Protein 5L8S (pdb70)

Radius of gyration: 55.99 Å; Cα contacts (8 Å, |Δi|>4): 6204; chains: 4; bounding box: 85×85×185 Å

Foldseek 3Di:
DDDDDDDALVLLLQFKAWQDWDAALVRQKIWTWMCNVQATFIWMARPPGQPIDGQEDDRFDWDYWAAQNVQQWIKIWGAFLALQQTAIWIAGSRGYYTHHDGDDDNNKHWAWADAANNRFKTWIWICVVPQAATWIKIAGNVPRDIGTDGDGDDAHKDWHEAANVRQKTKMWGDLAPAQIWIWMCHPVDIGTLDPDSVDGKDWADWYDLHSFKIWTWMQVVHQAIAIWMAGNVVRDIGGQGDDPLWHWDDWAQQRVQRKIWTWIFAAQFIWIWIARPVVRDIDTADDPEGAWSDWDAHNLRKIKTWFAFQQGHTWIWIDNPRHDIDTSDDRHRRPDGSVSFWHWDWDWDAFDVRDIWIKTKTAQDPVQAPQAEEEEEEADLQEANHRGYDSLVRSVSNNHYIYMYINFQLYPNRTSVSVLVCWQPLADRRLRRSVRVLVVCCVVVSHPALRYAYEYAESSLLSQLQCLLPPVRRHLETERHLYQQAPVVLLVQAGSSCNSNCCGRHRDCVVCVVVRLNSHSLVRLVSNAHAYEYEAECSARNRHPCRVVVSVVVNVVVVHNYHYDYDDSHYRDDSGSVVVVVVSVVVVVVSVVSDDPPDDDDDD/DDDDDDDALVLLLQFKAWQDWDAAQVRQKIWTWMCNVFATFIWMARPPGQDIDGFEDDRFDWDDWAAQNVQQWIKIWGAFLALQQTAIWIAGSRGDYTHHDGDDDNNKHWAWADAANNRFKTWIWICVVPQAATWIWIAGRVDRDIDTDGDGDDAHKDWHEAANVRQKTKMWGDLAPAAIWIWMCHDVDIDTLDDDSVDGKDWAAWDDLHSFKIWTWMQVVHQAIAIWMAGNVVRDIGGQGDDPQWHWDYWAAQRVQRKIWTWIFQAQFIWIWIARPVVRDIDTADDPEGAWSDKDAHNLRKIKTWFHFQQGATWIWIDNPRHDIHTSDDRHRRPDHSVSFWDWDWDWDAFDVRDIWIKTKTAQDPVQAPQAEEEEEEADLQEANHRGYDSLVRSVSNNRYIYMYINFQLYPNRTSVSVLVCAQPLADRRLRVSVRVLVVCCVVVRHDAVRYEYEYEASRLLSQLNCLLVPVNRHLEYERHLYFQAPVVQLVQAGSNCNSHCCGRHRDCPVCVVVRLVSHSLVSLVSNAHAYEYEAECSARNRHPCRVVVSVVVNVVVVGNYHYDYDDSHYRDDSGSVVVVVVSVVVVVVSVVSRDPPDDDDDD/DDDDDDDALVLLLQFKAWQDWDAAQVRQKIWTWMCNVQATFIWMARPPGLPIDGFEDDRFDWDDWAAQNVQQWIKIWGAFLALQQIAIWIAGSRGDYTHHDGDDDNNKHWAWADAANNRFKTWIWICVVPQAATWIWMAGNVPRDIGTDGDGPPAHKDWHEAANVRQKTKMWGDLAPAAIWIWMAGDNDIDGQDDDSVDRKDWAAWYDLHPQKIWTWMQVVHQATAIWMAGNPVRDIGGQGDDPQWHWDYWAAQNVQRKIWTWIFADQFIWIWIARPVVRDIDTADDPEGYWNDWDAHNLRKIKTWFFFQQGHTFIWIDPHRHDIDTSDDRHRRPDHSVSFWHWDWDWDAFPVRDIWIKTKTAADPVQAPQAEEEFEEADLQEADHRGYDSLVRSVSNNRYIYMYINFQLYPNRTSVSVLPQWQPLADRRLRVSVRVLVVCCVVVSHHAVRYAYEYEESRLLSQLQCLLPPVNRHLEYERELYAQAPVVQLVQAGSNCNSNCCGRHRDCVVCVPSRLVSHSVVSLVSNQHAYEYEAECSARNRHPVRRVVSVVVNVVVVHRYHYYYDDSHYRDDSGSVVVVVVSVVVVVVSVVSRDPPDDDDDD/DDDDDDDALVLLLQFKAWQDWDAAQVRQKIWTWMCNVQATFIWMARPPGQDIDGAEDDRFDWDDWAAQNVQQWIKIWGAFLALQQTAIWIAGSRGYYTDHDGDDDNNKHWAWADAANNRFKTWIWICVPPQAATWIWIAGNVPRDIGTDGDGPPAHKDFHEAANVRQKTKMWGFLAPAQIWIWMAGPNDIDTQDDDSVDGKDWARWYDLHRFKIKTWMQVVHFAIAIWMAGNPVRDIGGQGDDPLWHWPYWDAQNVQRKIWTWIFADQFIWIWIARDVVRDIHTADDPEGYWSDWDAHNLRKIKTWFHFQQGHTWIWIDPPRHDIHTSDDRHRRPDHSVSFWFWDWDWDAFDVRDIWIKTKTAADPVQAPQAEEEEEEADLQEANHRGYDSLVRSVSNNHYIYMYINFQLYPNRTSVSVLPCWQPLADRRLRVSVRVLVVCCVVVSHPAVRYEYEYEASSLLSQLSCLLPPVNRHLEYERELYAQAVVVQLVQAGSSCNSNCCRRHRDCPVCVVVRLVSHSVVSLVSNQHAYEYEFECSASRRHPVRRVVSQVVNVVVVHHYHYHYHDSHYRDDSGSVVVVVVSVVVVVVSVVSRDPPDDDDDD

Sequence (2416 aa):
MINFPKPTVEQFFRTYTITNFAVSSDEKRLVFNANLNGKMNLWAMDLPDTYPYLFAHRDESCNFIKFDPENRYVLAGFDKDGDENYQIYAIPNEGGLPHPLITGDASEKYYFSHLSADGKCVYYETSKENPSFLNTRIRNLETGEDRLLNVGEVSTTELAAVSENEESFVYLRAFANTYIVGFVKMGEETFNITPDPEKVHVAMEPVFTDNETIYFATDYDSDEMYLAKFDLTSKEEFSKVLAFDGESIQSVKWDKDNKAFYLITVKGVTDILYRYDVATDKVEECSLPVDIIEQIQQVAKSGNLYILGRSATVPHNVYQSSNGVEWKQLTNNRVLGLSPEDMVEPDIVSYTSFDGMEIEALLFKAKPENDNGYTIFWPHGGPQSAERKMFRSMFQCFINRGYTIFAPNFRGSTGYGSAFTKLVELDWGEGPRLDCIAGIEWLFESGFTDRNKLFLVGGSYGGYMALLLHGRHSDYFRAVVDIFGPSDLFTFINSVPPHWKPIMERWLGDPERDKERFIKDSPVTYLDGMVKPMLVIQGAKDPRVVKEESDQIVAKLKEKGRDVEYLVLEDEGHGFSKKENEIKVYSLMLAFLEKHQALEHHHHHHMINFPKPTVEQFFRTYTITNFAVSSDEKRLVFNANLNGKMNLWAMDLPDTYPYLFAHRDESCNFIKFDPENRYVLAGFDKDGDENYQIYAIPNEGGLPHPLITGDASEKYYFSHLSADGKCVYYETSKENPSFLNTRIRNLETGEDRLLNVGEVSTTELAAVSENEESFVYLRAFANTYIVGFVKMGEETFNITPDPEKVHVAMEPVFTDNETIYFATDYDSDEMYLAKFDLTSKEEFSKVLAFDGESIQSVKWDKDNKAFYLITVKGVTDILYRYDVATDKVEECSLPVDIIEQIQQVAKSGNLYILGRSATVPHNVYQSSNGVEWKQLTNNRVLGLSPEDMVEPDIVSYTSFDGMEIEALLFKAKPENDNGYTIFWPHGGPQSAERKMFRSMFQCFINRGYTIFAPNFRGSTGYGSAFTKLVELDWGEGPRLDCIAGIEWLFESGFTDRNKLFLVGGSYGGYMALLLHGRHSDYFRAVVDIFGPSDLFTFINSVPPHWKPIMERWLGDPERDKERFIKDSPVTYLDGMVKPMLVIQGAKDPRVVKEESDQIVAKLKEKGRDVEYLVLEDEGHGFSKKENEIKVYSLMLAFLEKHQALEHHHHHHMINFPKPTVEQFFRTYTITNFAVSSDEKRLVFNANLNGKMNLWAMDLPDTYPYLFAHRDESCNFIKFDPENRYVLAGFDKDGDENYQIYAIPNEGGLPHPLITGDASEKYYFSHLSADGKCVYYETSKENPSFLNTRIRNLETGEDRLLNVGEVSTTELAAVSENEESFVYLRAFANTYIVGFVKMGEETFNITPDPEKVHVAMEPVFTDNETIYFATDYDSDEMYLAKFDLTSKEFSKVLAFDGESIQSVKWDKDNKAFYLITVKGVTDILYRYDVATDKVEECSLPVDIIEQIQQVAKSGNLYILGRSATVPHNVYQSSNGVEWKQLTNNRVLGLSPEDMVEPDIVSYTSFDGMEIEALLFKAKPENDNGYTIFWPHGGPQSAERKMFRSMFQCFINRGYTIFAPNFRGSTGYGSAFTKLVELDWGEGPRLDCIAGIEWLFESGFTDRNKLFLVGGSYGGYMALLLHGRHSDYFRAVVDIFGPSDLFTFINSVPPHWKPIMERWLGDPERDKERFIKDSPVTYLDGMVKPMLVIQGAKDPRVVKEESDQIVAKLKEKGRDVEYLVLEDEGHGFSKKENEIKVYSLMLAFLEKHQALEHHHHHHMINFPKPTVEQFFRTYTITNFAVSSDEKRLVFNANLNGKMNLWAMDLPDTYPYLFAHRDESCNFIKFDPENRYVLAGFDKDGDENYQIYAIPNEGGLPHPLITGDASEKYYFSHLSADGKCVYYETSKENPSFLNTRIRNLETGEDRLLNVGEVSTTELAAVSENEESFVYLRAFANTYIVGFVKMGEETFNITPDPEKVHVAMEPVFTDNETIYFATDYDSDEMYLAKFDLTSKEEFSKVLAFDGESIQSVKWDKDNKAFYLITVKGVTDILYRYDVATDKVEECSLPVDIIEQIQQVAKSGNLYILGRSATVPHNVYQSSNGVEWKQLTNNRVLGLSPEDMVEPDIVSYTSFDGMEIEALLFKAKPENDNGYTIFWPHGGPQSAERKMFRSMFQCFINRGYTIFAPNFRGSTGYGSAFTKLVELDWGEGPRLDCIAGIEWLFESGFTDRNKLFLVGGSYGGYMALLLHGRHSDYFRAVVDIFGPSDLFTFINSVPPHWKPIMERWLGDPERDKERFIKDSPVTYLDGMVKPMLVIQGAKDPRVVKEESDQIVAKLKEKGRDVEYLVLEDEGHGFSKKENEIKVYSLMLAFLEKHQALEHHHHHH

B-factor: mean 44.19, std 12.6, range [6.26, 140.55]

Structure (mmCIF, N/CA/C/O backbone):
data_5L8S
#
_entry.id   5L8S
#
_cell.length_a   148.080
_cell.length_b   151.100
_cell.length_c   191.230
_cell.angle_alpha   90.00
_cell.angle_beta   90.00
_cell.angle_gamma   90.00
#
_symmetry.space_group_name_H-M   'P 21 21 21'
#
loop_
_entity.id
_entity.type
_entity.pdbx_description
1 polymer 'Amino acyl peptidase'
2 non-polymer 'SULFATE ION'
3 water water
#
loop_
_atom_site.group_PDB
_atom_site.id
_atom_site.type_symbol
_atom_site.label_atom_id
_atom_site.label_alt_id
_atom_site.label_comp_id
_atom_site.label_asym_id
_atom_site.label_entity_id
_atom_site.label_seq_id
_atom_site.pdbx_PDB_ins_code
_atom_site.Cartn_x
_atom_site.Cartn_y
_atom_site.Cartn_z
_atom_site.occupancy
_atom_site.B_iso_or_equiv
_atom_site.auth_seq_id
_atom_site.auth_comp_id
_atom_site.auth_asym_id
_atom_site.auth_atom_id
_atom_site.pdbx_PDB_model_num
ATOM 1 N N . MET A 1 1 ? -5.113 -49.638 48.892 1.00 88.57 1 MET A N 1
ATOM 2 C CA . MET A 1 1 ? -4.687 -48.488 49.750 1.00 90.19 1 MET A CA 1
ATOM 3 C C . MET A 1 1 ? -5.561 -47.266 49.477 1.00 85.16 1 MET A C 1
ATOM 4 O O . MET A 1 1 ? -6.363 -46.871 50.328 1.00 85.51 1 MET A O 1
ATOM 9 N N . ILE A 1 2 ? -5.391 -46.668 48.296 1.00 77.05 2 ILE A N 1
ATOM 10 C CA . ILE A 1 2 ? -6.281 -45.604 47.837 1.00 67.26 2 ILE A CA 1
ATOM 11 C C . ILE A 1 2 ? -7.457 -46.280 47.139 1.00 65.32 2 ILE A C 1
ATOM 12 O O . ILE A 1 2 ? -7.280 -47.281 46.437 1.00 56.55 2 ILE A O 1
ATOM 17 N N . ASN A 1 3 ? -8.655 -45.747 47.363 1.00 66.24 3 ASN A N 1
ATOM 18 C CA . ASN A 1 3 ? -9.869 -46.322 46.807 1.00 71.54 3 ASN A CA 1
ATOM 19 C C . ASN A 1 3 ? -10.252 -45.644 45.494 1.00 67.28 3 ASN A C 1
ATOM 20 O O . ASN A 1 3 ? -10.895 -44.588 45.488 1.00 66.80 3 ASN A O 1
ATOM 25 N N . PHE A 1 4 ? -9.842 -46.268 44.389 1.00 61.73 4 PHE A N 1
ATOM 26 C CA . PHE A 1 4 ? -10.142 -45.773 43.047 1.00 55.10 4 PHE A CA 1
ATOM 27 C C . PHE A 1 4 ? -11.473 -46.299 42.561 1.00 54.96 4 PHE A C 1
ATOM 28 O O . PHE A 1 4 ? -11.639 -47.516 42.436 1.00 57.55 4 PHE A O 1
ATOM 36 N N . PRO A 1 5 ? -12.411 -45.394 42.243 1.00 51.41 5 PRO A N 1
ATOM 37 C CA . PRO A 1 5 ? -13.674 -45.879 41.703 1.00 52.94 5 PRO A CA 1
ATOM 38 C C . PRO A 1 5 ? -13.461 -46.644 40.396 1.00 55.91 5 PRO A C 1
ATOM 39 O O . PRO A 1 5 ? -12.490 -46.385 39.684 1.00 57.97 5 PRO A O 1
ATOM 43 N N . LYS A 1 6 ? -14.357 -47.579 40.093 1.00 57.16 6 LYS A N 1
ATOM 44 C CA . LYS A 1 6 ? -14.322 -48.323 38.828 1.00 58.11 6 LYS A CA 1
ATOM 45 C C . LYS A 1 6 ? -14.434 -47.389 37.603 1.00 53.83 6 LYS A C 1
ATOM 46 O O . LYS A 1 6 ? -14.909 -46.252 37.722 1.00 52.67 6 LYS A O 1
ATOM 52 N N . PRO A 1 7 ? -13.997 -47.867 36.420 1.00 49.61 7 PRO A N 1
ATOM 53 C CA . PRO A 1 7 ? -14.018 -47.018 35.225 1.00 47.10 7 PRO A CA 1
ATOM 54 C C . PRO A 1 7 ? -15.387 -46.458 34.860 1.00 45.46 7 PRO A C 1
ATOM 55 O O . PRO A 1 7 ? -16.388 -47.159 34.977 1.00 45.69 7 PRO A O 1
ATOM 59 N N . THR A 1 8 ? -15.395 -45.216 34.383 1.00 42.64 8 THR A N 1
ATOM 60 C CA . THR A 1 8 ? -16.584 -44.562 33.857 1.00 42.35 8 THR A CA 1
ATOM 61 C C . THR A 1 8 ? -16.509 -44.438 32.329 1.00 42.57 8 THR A C 1
ATOM 62 O O . THR A 1 8 ? -15.455 -44.641 31.712 1.00 42.76 8 THR A O 1
ATOM 66 N N . VAL A 1 9 ? -17.639 -44.103 31.722 1.00 39.94 9 VAL A N 1
ATOM 67 C CA . VAL A 1 9 ? -17.708 -43.923 30.278 1.00 39.96 9 VAL A CA 1
ATOM 68 C C . VAL A 1 9 ? -16.734 -42.861 29.750 1.00 40.98 9 VAL A C 1
ATOM 69 O O . VAL A 1 9 ? -16.327 -42.914 28.595 1.00 41.39 9 VAL A O 1
ATOM 73 N N . GLU A 1 10 ? -16.377 -41.888 30.577 1.00 42.65 10 GLU A N 1
ATOM 74 C CA . GLU A 1 10 ? -15.470 -40.836 30.143 1.00 45.14 10 GLU A CA 1
ATOM 75 C C . GLU A 1 10 ? -14.100 -41.395 29.744 1.00 43.40 10 GLU A C 1
ATOM 76 O O . GLU A 1 10 ? -13.438 -40.833 28.882 1.00 47.46 10 GLU A O 1
ATOM 82 N N . GLN A 1 11 ? -13.687 -42.510 30.347 1.00 40.47 11 GLN A N 1
ATOM 83 C CA . GLN A 1 11 ? -12.433 -43.171 29.954 1.00 39.11 11 GLN A CA 1
ATOM 84 C C . GLN A 1 11 ? -12.456 -43.701 28.507 1.00 37.04 11 GLN A C 1
ATOM 85 O O . GLN A 1 11 ? -11.412 -43.796 27.865 1.00 43.98 11 GLN A O 1
ATOM 91 N N . PHE A 1 12 ? -13.628 -44.025 27.985 1.00 32.52 12 PHE A N 1
ATOM 92 C CA . PHE A 1 12 ? -13.721 -44.535 26.624 1.00 31.60 12 PHE A CA 1
ATOM 93 C C . PHE A 1 12 ? -13.776 -43.413 25.588 1.00 32.03 12 PHE A C 1
ATOM 94 O O . PHE A 1 12 ? -13.817 -43.698 24.396 1.00 34.49 12 PHE A O 1
ATOM 102 N N . PHE A 1 13 ? -13.742 -42.152 26.029 1.00 33.91 13 PHE A N 1
ATOM 103 C CA . PHE A 1 13 ? -13.899 -40.986 25.135 1.00 34.98 13 PHE A CA 1
ATOM 104 C C . PHE A 1 13 ? -12.578 -40.514 24.537 1.00 34.17 13 PHE A C 1
ATOM 105 O O . PHE A 1 13 ? -12.593 -39.648 23.679 1.00 36.53 13 PHE A O 1
ATOM 113 N N . ARG A 1 14 ? -11.451 -41.053 25.004 1.00 33.39 14 ARG A N 1
ATOM 114 C CA . ARG A 1 14 ? -10.118 -40.505 24.707 1.00 30.80 14 ARG A CA 1
ATOM 115 C C . ARG A 1 14 ? -9.267 -41.421 23.858 1.00 32.25 14 ARG A C 1
ATOM 116 O O . ARG A 1 14 ? -8.033 -41.443 23.967 1.00 35.35 14 ARG A O 1
ATOM 124 N N . THR A 1 15 ? -9.925 -42.184 23.008 1.00 32.45 15 THR A N 1
ATOM 125 C CA . THR A 1 15 ? -9.264 -43.155 22.173 1.00 32.63 15 THR A CA 1
ATOM 126 C C . THR A 1 15 ? -9.281 -42.550 20.770 1.00 30.33 15 THR A C 1
ATOM 127 O O . THR A 1 15 ? -10.209 -41.855 20.432 1.00 30.06 15 THR A O 1
ATOM 131 N N . TYR A 1 16 ? -8.259 -42.738 19.957 1.00 29.18 16 TYR A N 1
ATOM 132 C CA . TYR A 1 16 ? -8.314 -42.113 18.623 1.00 29.98 16 TYR A CA 1
ATOM 133 C C . TYR A 1 16 ? -8.409 -43.179 17.545 1.00 29.31 16 TYR A C 1
ATOM 134 O O . TYR A 1 16 ? -8.311 -44.356 17.835 1.00 29.65 16 TYR A O 1
ATOM 143 N N . THR A 1 17 ? -8.650 -42.750 16.321 1.00 29.00 17 THR A N 1
ATOM 144 C CA . THR A 1 17 ? -8.798 -43.642 15.194 1.00 29.46 17 THR A CA 1
ATOM 145 C C . THR A 1 17 ? -7.615 -43.466 14.264 1.00 29.01 17 THR A C 1
ATOM 146 O O . THR A 1 17 ? -7.137 -42.358 14.076 1.00 26.91 17 THR A O 1
ATOM 150 N N . ILE A 1 18 ? -7.149 -44.586 13.722 1.00 28.95 18 ILE A N 1
ATOM 151 C CA . ILE A 1 18 ? -6.136 -44.626 12.693 1.00 29.92 18 ILE A CA 1
ATOM 152 C C . ILE A 1 18 ? -6.818 -45.262 11.504 1.00 30.13 18 ILE A C 1
ATOM 153 O O . ILE A 1 18 ? -7.246 -46.417 11.579 1.00 34.79 18 ILE A O 1
ATOM 158 N N . THR A 1 19 ? -6.951 -44.498 10.423 1.00 29.50 19 THR A N 1
ATOM 159 C CA . THR A 1 19 ? -7.748 -44.900 9.272 1.00 29.00 19 THR A CA 1
ATOM 160 C C . THR A 1 19 ? -6.902 -45.556 8.201 1.00 29.40 19 THR A C 1
ATOM 161 O O . THR A 1 19 ? -7.447 -46.219 7.324 1.00 28.76 19 THR A O 1
ATOM 165 N N . ASN A 1 20 ? -5.585 -45.356 8.249 1.00 30.17 20 ASN A N 1
ATOM 166 C CA . ASN A 1 20 ? -4.783 -45.410 7.037 1.00 32.70 20 ASN A CA 1
ATOM 167 C C . ASN A 1 20 ? -3.275 -45.165 7.271 1.00 32.24 20 ASN A C 1
ATOM 168 O O . ASN A 1 20 ? -2.872 -44.371 8.126 1.00 29.29 20 ASN A O 1
ATOM 173 N N . PHE A 1 21 ? -2.432 -45.862 6.520 1.00 33.53 21 PHE A N 1
ATOM 174 C CA . PHE A 1 21 ? -0.999 -45.627 6.609 1.00 33.49 21 PHE A CA 1
ATOM 175 C C . PHE A 1 21 ? -0.272 -46.038 5.350 1.00 34.64 21 PHE A C 1
ATOM 176 O O . PHE A 1 21 ? -0.834 -46.708 4.495 1.00 35.43 21 PHE A O 1
ATOM 184 N N . ALA A 1 22 ? 0.997 -45.639 5.280 1.00 35.61 22 ALA A N 1
ATOM 185 C CA . ALA A 1 22 ? 1.899 -46.016 4.199 1.00 34.45 22 ALA A CA 1
ATOM 186 C C . ALA A 1 22 ? 3.334 -46.053 4.707 1.00 34.62 22 ALA A C 1
ATOM 187 O O . ALA A 1 22 ? 3.678 -45.368 5.664 1.00 34.68 22 ALA A O 1
ATOM 189 N N . VAL A 1 23 ? 4.184 -46.826 4.040 1.00 35.63 23 VAL A N 1
ATOM 190 C CA . VAL A 1 23 ? 5.566 -47.000 4.466 1.00 34.57 23 VAL A CA 1
ATOM 191 C C . VAL A 1 23 ? 6.473 -46.665 3.298 1.00 33.50 23 VAL A C 1
ATOM 192 O O . VAL A 1 23 ? 6.283 -47.211 2.216 1.00 33.38 23 VAL A O 1
ATOM 196 N N . SER A 1 24 ? 7.452 -45.785 3.523 1.00 32.10 24 SER A N 1
ATOM 197 C CA . SER A 1 24 ? 8.438 -45.394 2.492 1.00 32.83 24 SER A CA 1
ATOM 198 C C . SER A 1 24 ? 9.122 -46.626 1.903 1.00 32.78 24 SER A C 1
ATOM 199 O O . SER A 1 24 ? 9.227 -47.663 2.575 1.00 31.42 24 SER A O 1
ATOM 202 N N . SER A 1 25 ? 9.575 -46.524 0.654 1.00 34.68 25 SER A N 1
ATOM 203 C CA . SER A 1 25 ? 10.163 -47.695 -0.036 1.00 40.17 25 SER A CA 1
ATOM 204 C C . SER A 1 25 ? 11.376 -48.298 0.706 1.00 40.64 25 SER A C 1
ATOM 205 O O . SER A 1 25 ? 11.592 -49.502 0.663 1.00 40.75 25 SER A O 1
ATOM 208 N N . ASP A 1 26 ? 12.116 -47.454 1.415 1.00 41.82 26 ASP A N 1
ATOM 209 C CA . ASP A 1 26 ? 13.281 -47.874 2.217 1.00 43.92 26 ASP A CA 1
ATOM 210 C C . ASP A 1 26 ? 12.946 -48.210 3.671 1.00 42.55 26 ASP A C 1
ATOM 211 O O . ASP A 1 26 ? 13.848 -48.475 4.461 1.00 42.87 26 ASP A O 1
ATOM 216 N N . GLU A 1 27 ? 11.655 -48.171 4.015 1.00 40.52 27 GLU A N 1
ATOM 217 C CA . GLU A 1 27 ? 11.159 -48.392 5.375 1.00 38.70 27 GLU A CA 1
ATOM 218 C C . GLU A 1 27 ? 11.727 -47.442 6.436 1.00 39.20 27 GLU A C 1
ATOM 219 O O . GLU A 1 27 ? 11.795 -47.793 7.600 1.00 38.51 27 GLU A O 1
ATOM 225 N N . LYS A 1 28 ? 12.102 -46.230 6.045 1.00 41.45 28 LYS A N 1
ATOM 226 C CA . LYS A 1 28 ? 12.668 -45.279 6.997 1.00 44.51 28 LYS A CA 1
ATOM 227 C C . LYS A 1 28 ? 11.601 -44.341 7.593 1.00 42.97 28 LYS A C 1
ATOM 228 O O . LYS A 1 28 ? 11.794 -43.720 8.647 1.00 40.15 28 LYS A O 1
ATOM 234 N N . ARG A 1 29 ? 10.450 -44.280 6.952 1.00 38.62 29 ARG A N 1
ATOM 235 C CA . ARG A 1 29 ? 9.375 -43.499 7.497 1.00 38.13 29 ARG A CA 1
ATOM 236 C C . ARG A 1 29 ? 8.054 -44.255 7.346 1.00 34.34 29 ARG A C 1
ATOM 237 O O . ARG A 1 29 ? 7.808 -44.867 6.330 1.00 31.64 29 ARG A O 1
ATOM 245 N N . LEU A 1 30 ? 7.225 -44.239 8.382 1.00 33.26 30 LEU A N 1
ATOM 246 C CA . LEU A 1 30 ? 5.851 -44.718 8.260 1.00 33.54 30 LEU A CA 1
ATOM 247 C C . LEU A 1 30 ? 4.910 -43.587 8.607 1.00 31.04 30 LEU A C 1
ATOM 248 O O . LEU A 1 30 ? 4.967 -43.081 9.712 1.00 32.72 30 LEU A O 1
ATOM 253 N N . VAL A 1 31 ? 4.047 -43.211 7.666 1.00 29.39 31 VAL A N 1
ATOM 254 C CA . VAL A 1 31 ? 3.089 -42.123 7.857 1.00 28.18 31 VAL A CA 1
ATOM 255 C C . VAL A 1 31 ? 1.681 -42.670 8.010 1.00 28.12 31 VAL A C 1
ATOM 256 O O . VAL A 1 31 ? 1.266 -43.524 7.240 1.00 28.72 31 VAL A O 1
ATOM 260 N N . PHE A 1 32 ? 0.948 -42.165 9.001 1.00 28.14 32 PHE A N 1
ATOM 261 C CA . PHE A 1 32 ? -0.419 -42.592 9.237 1.00 26.42 32 PHE A CA 1
ATOM 262 C C . PHE A 1 32 ? -1.383 -41.475 9.586 1.00 28.61 32 PHE A C 1
ATOM 263 O O . PHE A 1 32 ? -1.009 -40.425 10.119 1.00 28.06 32 PHE A O 1
ATOM 271 N N . ASN A 1 33 ? -2.648 -41.717 9.270 1.00 29.47 33 ASN A N 1
ATOM 272 C CA . ASN A 1 33 ? -3.666 -40.716 9.463 1.00 29.18 33 ASN A CA 1
ATOM 273 C C . ASN A 1 33 ? -4.429 -41.074 10.715 1.00 29.18 33 ASN A C 1
ATOM 274 O O . ASN A 1 33 ? -4.936 -42.199 10.848 1.00 27.64 33 ASN A O 1
ATOM 279 N N . ALA A 1 34 ? -4.491 -40.116 11.635 1.00 28.37 34 ALA A N 1
ATOM 280 C CA . ALA A 1 34 ? -5.040 -40.338 12.966 1.00 27.32 34 ALA A CA 1
ATOM 281 C C . ALA A 1 34 ? -5.544 -39.031 13.561 1.00 28.14 34 ALA A C 1
ATOM 282 O O . ALA A 1 34 ? -5.018 -37.959 13.253 1.00 27.53 34 ALA A O 1
ATOM 284 N N . ASN A 1 35 ? -6.572 -39.121 14.400 1.00 28.70 35 ASN A N 1
ATOM 285 C CA . ASN A 1 35 ? -7.072 -37.941 15.108 1.00 30.15 35 ASN A CA 1
ATOM 286 C C . ASN A 1 35 ? -6.604 -37.865 16.546 1.00 30.38 35 ASN A C 1
ATOM 287 O O . ASN A 1 35 ? -7.330 -37.427 17.412 1.00 33.01 35 ASN A O 1
ATOM 292 N N . LEU A 1 36 ? -5.369 -38.285 16.762 1.00 31.35 36 LEU A N 1
ATOM 293 C CA . LEU A 1 36 ? -4.656 -38.171 18.029 1.00 32.98 36 LEU A CA 1
ATOM 294 C C . LEU A 1 36 ? -4.688 -36.755 18.646 1.00 32.76 36 LEU A C 1
ATOM 295 O O . LEU A 1 36 ? -4.683 -36.610 19.868 1.00 33.03 36 LEU A O 1
ATOM 300 N N . ASN A 1 37 ? -4.734 -35.705 17.832 1.00 30.59 37 ASN A N 1
ATOM 301 C CA . ASN A 1 37 ? -4.807 -34.370 18.418 1.00 30.28 37 ASN A CA 1
ATOM 302 C C . ASN A 1 37 ? -6.181 -33.722 18.348 1.00 30.05 37 ASN A C 1
ATOM 303 O O . ASN A 1 37 ? -6.310 -32.517 18.509 1.00 31.56 37 ASN A O 1
ATOM 308 N N . GLY A 1 38 ? -7.205 -34.535 18.116 1.00 29.94 38 GLY A N 1
ATOM 309 C CA . GLY A 1 38 ? -8.581 -34.060 18.105 1.00 28.40 38 GLY A CA 1
ATOM 310 C C . GLY A 1 38 ? -9.181 -33.969 16.725 1.00 29.32 38 GLY A C 1
ATOM 311 O O . GLY A 1 38 ? -10.390 -33.909 16.605 1.00 30.93 38 GLY A O 1
ATOM 312 N N . LYS A 1 39 ? -8.344 -33.932 15.689 1.00 29.40 39 LYS A N 1
ATOM 313 C CA . LYS A 1 39 ? -8.797 -33.913 14.303 1.00 30.44 39 LYS A CA 1
ATOM 314 C C . LYS A 1 39 ? -7.859 -34.764 13.469 1.00 28.89 39 LYS A C 1
ATOM 315 O O . LYS A 1 39 ? -6.728 -35.037 13.886 1.00 27.67 39 LYS A O 1
ATOM 321 N N . MET A 1 40 ? -8.314 -35.161 12.282 1.00 27.81 40 MET A N 1
ATOM 322 C CA . MET A 1 40 ? -7.491 -35.995 11.391 1.00 27.54 40 MET A CA 1
ATOM 323 C C . MET A 1 40 ? -6.280 -35.256 10.829 1.00 25.78 40 MET A C 1
ATOM 324 O O . MET A 1 40 ? -6.388 -34.165 10.273 1.00 27.24 40 MET A O 1
ATOM 329 N N . ASN A 1 41 ? -5.122 -35.865 10.994 1.00 23.83 41 ASN A N 1
ATOM 330 C CA . ASN A 1 41 ? -3.899 -35.365 10.426 1.00 22.81 41 ASN A CA 1
ATOM 331 C C . ASN A 1 41 ? -2.946 -36.524 10.244 1.00 23.91 41 ASN A C 1
ATOM 332 O O . ASN A 1 41 ? -3.086 -37.579 10.886 1.00 24.64 41 ASN A O 1
ATOM 337 N N . LEU A 1 42 ? -1.983 -36.337 9.359 1.00 23.34 42 LEU A N 1
ATOM 338 C CA . LEU A 1 42 ? -0.978 -37.339 9.159 1.00 23.87 42 LEU A CA 1
ATOM 339 C C . LEU A 1 42 ? 0.123 -37.175 10.191 1.00 25.20 42 LEU A C 1
ATOM 340 O O . LEU A 1 42 ? 0.577 -36.064 10.466 1.00 27.59 42 LEU A O 1
ATOM 345 N N . TRP A 1 43 ? 0.532 -38.299 10.754 1.00 25.96 43 TRP A N 1
ATOM 346 C CA . TRP A 1 43 ? 1.636 -38.393 11.685 1.00 25.03 43 TRP A CA 1
ATOM 347 C C . TRP A 1 43 ? 2.676 -39.358 11.106 1.00 25.50 43 TRP A C 1
ATOM 348 O O . TRP A 1 43 ? 2.348 -40.192 10.244 1.00 23.19 43 TRP A O 1
ATOM 359 N N . ALA A 1 44 ? 3.920 -39.247 11.581 1.00 26.21 44 ALA A N 1
ATOM 360 C CA . ALA A 1 44 ? 5.027 -40.084 11.091 1.00 25.80 44 ALA A CA 1
ATOM 361 C C . ALA A 1 44 ? 5.869 -40.652 12.205 1.00 26.67 44 ALA A C 1
ATOM 362 O O . ALA A 1 44 ? 5.924 -40.078 13.281 1.00 27.28 44 ALA A O 1
ATOM 364 N N . MET A 1 45 ? 6.491 -41.798 11.933 1.00 29.71 45 MET A N 1
ATOM 365 C CA . MET A 1 45 ? 7.510 -42.426 12.785 1.00 32.06 45 MET A CA 1
ATOM 366 C C . MET A 1 45 ? 8.771 -42.690 11.984 1.00 32.59 45 MET A C 1
ATOM 367 O O . MET A 1 45 ? 8.690 -43.271 10.916 1.00 33.21 45 MET A O 1
ATOM 372 N N . ASP A 1 46 ? 9.931 -42.330 12.514 1.00 33.70 46 ASP A N 1
ATOM 373 C CA . ASP A 1 46 ? 11.203 -42.673 11.869 1.00 35.78 46 ASP A CA 1
ATOM 374 C C . ASP A 1 46 ? 11.660 -44.044 12.340 1.00 36.08 46 ASP A C 1
ATOM 375 O O . ASP A 1 46 ? 12.493 -44.166 13.235 1.00 37.76 46 ASP A O 1
ATOM 380 N N . LEU A 1 47 ? 11.083 -45.074 11.744 1.00 36.08 47 LEU A N 1
ATOM 381 C CA . LEU A 1 47 ? 11.359 -46.454 12.132 1.00 35.92 47 LEU A CA 1
ATOM 382 C C . LEU A 1 47 ? 12.863 -46.717 12.159 1.00 35.67 47 LEU A C 1
ATOM 383 O O . LEU A 1 47 ? 13.567 -46.257 11.268 1.00 33.87 47 LEU A O 1
ATOM 388 N N . PRO A 1 48 ? 13.358 -47.452 13.178 1.00 35.77 48 PRO A N 1
ATOM 389 C CA . PRO A 1 48 ? 12.620 -48.131 14.258 1.00 35.34 48 PRO A CA 1
ATOM 390 C C . PRO A 1 48 ? 12.135 -47.276 15.428 1.00 35.03 48 PRO A C 1
ATOM 391 O O . PRO A 1 48 ? 11.542 -47.816 16.354 1.00 34.34 48 PRO A O 1
ATOM 395 N N . ASP A 1 49 ? 12.376 -45.973 15.433 1.00 35.65 49 ASP A N 1
ATOM 396 C CA . ASP A 1 49 ? 11.840 -45.155 16.538 1.00 37.29 49 ASP A CA 1
ATOM 397 C C . ASP A 1 49 ? 10.324 -44.977 16.332 1.00 34.47 49 ASP A C 1
ATOM 398 O O . ASP A 1 49 ? 9.896 -44.597 15.255 1.00 36.62 49 ASP A O 1
ATOM 403 N N . THR A 1 50 ? 9.516 -45.261 17.344 1.00 33.57 50 THR A N 1
ATOM 404 C CA . THR A 1 50 ? 8.059 -45.208 17.189 1.00 32.37 50 THR A CA 1
ATOM 405 C C . THR A 1 50 ? 7.373 -43.976 17.815 1.00 31.84 50 THR A C 1
ATOM 406 O O . THR A 1 50 ? 6.164 -43.830 17.717 1.00 31.76 50 THR A O 1
ATOM 410 N N . TYR A 1 51 ? 8.115 -43.082 18.457 1.00 31.84 51 TYR A N 1
ATOM 411 C CA . TYR A 1 51 ? 7.494 -41.835 18.949 1.00 30.02 51 TYR A CA 1
ATOM 412 C C . TYR A 1 51 ? 7.044 -41.006 17.752 1.00 29.83 51 TYR A C 1
ATOM 413 O O . TYR A 1 51 ? 7.875 -40.567 16.964 1.00 34.78 51 TYR A O 1
ATOM 422 N N . PRO A 1 52 ? 5.733 -40.775 17.609 1.00 28.98 52 PRO A N 1
ATOM 423 C CA . PRO A 1 52 ? 5.259 -40.115 16.413 1.00 29.08 52 PRO A CA 1
ATOM 424 C C . PRO A 1 52 ? 5.408 -38.590 16.464 1.00 30.40 52 PRO A C 1
ATOM 425 O O . PRO A 1 52 ? 5.359 -37.999 17.552 1.00 31.50 52 PRO A O 1
ATOM 429 N N . TYR A 1 53 ? 5.572 -37.981 15.289 1.00 28.49 53 TYR A N 1
ATOM 430 C CA . TYR A 1 53 ? 5.505 -36.520 15.118 1.00 26.75 53 TYR A CA 1
ATOM 431 C C . TYR A 1 53 ? 4.518 -36.159 14.009 1.00 25.56 53 TYR A C 1
ATOM 432 O O . TYR A 1 53 ? 4.148 -36.974 13.168 1.00 25.69 53 TYR A O 1
ATOM 441 N N . LEU A 1 54 ? 4.086 -34.919 14.024 1.00 24.64 54 LEU A N 1
ATOM 442 C CA . LEU A 1 54 ? 3.122 -34.477 13.079 1.00 24.65 54 LEU A CA 1
ATOM 443 C C . LEU A 1 54 ? 3.826 -34.407 11.748 1.00 25.32 54 LEU A C 1
ATOM 444 O O . LEU A 1 54 ? 4.923 -33.831 11.642 1.00 26.89 54 LEU A O 1
ATOM 449 N N . PHE A 1 55 ? 3.219 -35.011 10.733 1.00 24.62 55 PHE A N 1
ATOM 450 C CA . PHE A 1 55 ? 3.808 -35.018 9.404 1.00 24.33 55 PHE A CA 1
ATOM 451 C C . PHE A 1 55 ? 3.194 -33.963 8.514 1.00 24.64 55 PHE A C 1
ATOM 452 O O . PHE A 1 55 ? 3.867 -33.409 7.667 1.00 27.62 55 PHE A O 1
ATOM 460 N N . ALA A 1 56 ? 1.908 -33.724 8.657 1.00 24.61 56 ALA A N 1
ATOM 461 C CA . ALA A 1 56 ? 1.290 -32.674 7.907 1.00 24.89 56 ALA A CA 1
ATOM 462 C C . ALA A 1 56 ? 0.074 -32.185 8.636 1.00 25.38 56 ALA A C 1
ATOM 463 O O . ALA A 1 56 ? -0.605 -32.958 9.307 1.00 30.13 56 ALA A O 1
ATOM 465 N N . HIS A 1 57 ? -0.201 -30.900 8.528 1.00 26.19 57 HIS A N 1
ATOM 466 C CA . HIS A 1 57 ? -1.374 -30.317 9.152 1.00 27.44 57 HIS A CA 1
ATOM 467 C C . HIS A 1 57 ? -2.427 -29.977 8.110 1.00 28.93 57 HIS A C 1
ATOM 468 O O . HIS A 1 57 ? -2.133 -29.309 7.132 1.00 32.32 57 HIS A O 1
ATOM 475 N N . ARG A 1 58 ? -3.662 -30.402 8.347 1.00 30.74 58 ARG A N 1
ATOM 476 C CA . ARG A 1 58 ? -4.783 -30.134 7.438 1.00 31.61 58 ARG A CA 1
ATOM 477 C C . ARG A 1 58 ? -6.166 -30.207 8.123 1.00 31.93 58 ARG A C 1
ATOM 478 O O . ARG A 1 58 ? -7.099 -29.561 7.693 1.00 31.62 58 ARG A O 1
ATOM 486 N N . ASP A 1 59 ? -6.303 -31.010 9.172 1.00 34.28 59 ASP A N 1
ATOM 487 C CA . ASP A 1 59 ? -7.585 -31.171 9.870 1.00 35.75 59 ASP A CA 1
ATOM 488 C C . ASP A 1 59 ? -8.714 -31.661 8.943 1.00 36.12 59 ASP A C 1
ATOM 489 O O . ASP A 1 59 ? -9.853 -31.287 9.122 1.00 41.85 59 ASP A O 1
ATOM 494 N N . GLU A 1 60 ? -8.387 -32.481 7.955 1.00 35.38 60 GLU A N 1
ATOM 495 C CA . GLU A 1 60 ? -9.386 -33.117 7.123 1.00 34.37 60 GLU A CA 1
ATOM 496 C C . GLU A 1 60 ? -9.151 -34.630 7.027 1.00 33.84 60 GLU A C 1
ATOM 497 O O . GLU A 1 60 ? -8.042 -35.111 7.242 1.00 34.27 60 GLU A O 1
ATOM 503 N N . SER A 1 61 ? -10.216 -35.368 6.716 1.00 34.54 61 SER A N 1
ATOM 504 C CA . SER A 1 61 ? -10.136 -36.797 6.380 1.00 34.48 61 SER A CA 1
ATOM 505 C C . SER A 1 61 ? -9.229 -37.027 5.177 1.00 31.81 61 SER A C 1
ATOM 506 O O . SER A 1 61 ? -9.117 -36.183 4.297 1.00 29.05 61 SER A O 1
ATOM 509 N N . CYS A 1 62 ? -8.615 -38.196 5.128 1.00 32.36 62 CYS A N 1
ATOM 510 C CA . CYS A 1 62 ? -7.596 -38.495 4.134 1.00 32.35 62 CYS A CA 1
ATOM 511 C C . CYS A 1 62 ? -7.950 -39.793 3.483 1.00 31.01 62 CYS A C 1
ATOM 512 O O . CYS A 1 62 ? -8.159 -40.747 4.200 1.00 29.42 62 CYS A O 1
ATOM 515 N N . ASN A 1 63 ? -8.002 -39.859 2.144 1.00 31.41 63 ASN A N 1
ATOM 516 C CA . ASN A 1 63 ? -8.355 -41.132 1.486 1.00 31.60 63 ASN A CA 1
ATOM 517 C C . ASN A 1 63 ? -7.219 -42.009 0.972 1.00 30.35 63 ASN A C 1
ATOM 518 O O . ASN A 1 63 ? -7.472 -43.144 0.620 1.00 33.77 63 ASN A O 1
ATOM 523 N N . PHE A 1 64 ? -5.993 -41.497 0.915 1.00 28.28 64 PHE A N 1
ATOM 524 C CA . PHE A 1 64 ? -4.830 -42.290 0.511 1.00 26.35 64 PHE A CA 1
ATOM 525 C C . PHE A 1 64 ? -3.547 -41.530 0.858 1.00 27.99 64 PHE A C 1
ATOM 526 O O . PHE A 1 64 ? -3.540 -40.310 0.948 1.00 28.70 64 PHE A O 1
ATOM 534 N N . ILE A 1 65 ? -2.467 -42.278 1.014 1.00 30.22 65 ILE A N 1
ATOM 535 C CA . ILE A 1 65 ? -1.145 -41.756 1.256 1.00 30.76 65 ILE A CA 1
ATOM 536 C C . ILE A 1 65 ? -0.231 -42.527 0.321 1.00 33.57 65 ILE A C 1
ATOM 537 O O . ILE A 1 65 ? -0.342 -43.749 0.240 1.00 36.33 65 ILE A O 1
ATOM 542 N N . LYS A 1 66 ? 0.683 -41.834 -0.352 1.00 33.75 66 LYS A N 1
ATOM 543 C CA . LYS A 1 66 ? 1.606 -42.491 -1.256 1.00 34.09 66 LYS A CA 1
ATOM 544 C C . LYS A 1 66 ? 2.991 -41.857 -1.197 1.00 34.16 66 LYS A C 1
ATOM 545 O O . LYS A 1 66 ? 3.144 -40.643 -1.413 1.00 33.39 66 LYS A O 1
ATOM 551 N N . PHE A 1 67 ? 4.007 -42.661 -0.908 1.00 33.19 67 PHE A N 1
ATOM 552 C CA . PHE A 1 67 ? 5.385 -42.165 -0.999 1.00 33.26 67 PHE A CA 1
ATOM 553 C C . PHE A 1 67 ? 5.881 -42.121 -2.438 1.00 33.73 67 PHE A C 1
ATOM 554 O O . PHE A 1 67 ? 5.567 -42.996 -3.246 1.00 35.05 67 PHE A O 1
ATOM 562 N N . ASP A 1 68 ? 6.642 -41.085 -2.764 1.00 34.81 68 ASP A N 1
ATOM 563 C CA . ASP A 1 68 ? 7.467 -41.101 -3.957 1.00 32.97 68 ASP A CA 1
ATOM 564 C C . ASP A 1 68 ? 8.458 -42.249 -3.770 1.00 32.51 68 ASP A C 1
ATOM 565 O O . ASP A 1 68 ? 9.028 -42.412 -2.691 1.00 30.11 68 ASP A O 1
ATOM 570 N N . PRO A 1 69 ? 8.633 -43.092 -4.795 1.00 36.19 69 PRO A N 1
ATOM 571 C CA . PRO A 1 69 ? 9.683 -44.110 -4.644 1.00 36.92 69 PRO A CA 1
ATOM 572 C C . PRO A 1 69 ? 11.092 -43.527 -4.507 1.00 37.82 69 PRO A C 1
ATOM 573 O O . PRO A 1 69 ? 11.937 -44.180 -3.920 1.00 37.24 69 PRO A O 1
ATOM 577 N N . GLU A 1 70 ? 11.331 -42.314 -5.011 1.00 41.21 70 GLU A N 1
ATOM 578 C CA . GLU A 1 70 ? 12.608 -41.624 -4.793 1.00 45.67 70 GLU A CA 1
ATOM 579 C C . GLU A 1 70 ? 12.589 -40.614 -3.641 1.00 45.92 70 GLU A C 1
ATOM 580 O O . GLU A 1 70 ? 13.469 -39.766 -3.574 1.00 47.46 70 GLU A O 1
ATOM 586 N N . ASN A 1 71 ? 11.599 -40.682 -2.750 1.00 44.45 71 ASN A N 1
ATOM 587 C CA . ASN A 1 71 ? 11.566 -39.834 -1.543 1.00 44.67 71 ASN A CA 1
ATOM 588 C C . ASN A 1 71 ? 11.705 -38.322 -1.762 1.00 41.84 71 ASN A C 1
ATOM 589 O O . ASN A 1 71 ? 12.332 -37.653 -0.960 1.00 44.46 71 ASN A O 1
ATOM 594 N N . ARG A 1 72 ? 11.138 -37.783 -2.831 1.00 38.62 72 ARG A N 1
ATOM 595 C CA . ARG A 1 72 ? 11.119 -36.342 -3.026 1.00 37.91 72 ARG A CA 1
ATOM 596 C C . ARG A 1 72 ? 9.788 -35.710 -2.618 1.00 37.11 72 ARG A C 1
ATOM 597 O O . ARG A 1 72 ? 9.674 -34.489 -2.608 1.00 36.53 72 ARG A O 1
ATOM 605 N N . TYR A 1 73 ? 8.774 -36.534 -2.340 1.00 36.10 73 TYR A N 1
ATOM 606 C CA . TYR A 1 73 ? 7.444 -36.057 -1.972 1.00 33.67 73 TYR A CA 1
ATOM 607 C C . TYR A 1 73 ? 6.606 -37.175 -1.418 1.00 35.15 73 TYR A C 1
ATOM 608 O O . TYR A 1 73 ? 6.926 -38.355 -1.594 1.00 37.43 73 TYR A O 1
ATOM 617 N N . VAL A 1 74 ? 5.538 -36.783 -0.727 1.00 35.61 74 VAL A N 1
ATOM 618 C CA . VAL A 1 74 ? 4.452 -37.685 -0.350 1.00 32.87 74 VAL A CA 1
ATOM 619 C C . VAL A 1 74 ? 3.148 -37.134 -0.896 1.00 31.80 74 VAL A C 1
ATOM 620 O O . VAL A 1 74 ? 2.863 -35.936 -0.793 1.00 33.50 74 VAL A O 1
ATOM 624 N N . LEU A 1 75 ? 2.350 -37.995 -1.495 1.00 30.22 75 LEU A N 1
ATOM 625 C CA . LEU A 1 75 ? 1.060 -37.564 -1.981 1.00 28.89 75 LEU A CA 1
ATOM 626 C C . LEU A 1 75 ? 0.032 -37.994 -0.978 1.00 27.62 75 LEU A C 1
ATOM 627 O O . LEU A 1 75 ? 0.181 -39.038 -0.340 1.00 28.00 75 LEU A O 1
ATOM 632 N N . ALA A 1 76 ? -1.014 -37.190 -0.837 1.00 26.49 76 ALA A N 1
ATOM 633 C CA . ALA A 1 76 ? -2.151 -37.600 -0.053 1.00 26.03 76 ALA A CA 1
ATOM 634 C C . ALA A 1 76 ? -3.402 -36.925 -0.551 1.00 26.87 76 ALA A C 1
ATOM 635 O O . ALA A 1 76 ? -3.345 -35.848 -1.179 1.00 27.18 76 ALA A O 1
ATOM 637 N N . GLY A 1 77 ? -4.534 -37.544 -0.249 1.00 25.05 77 GLY A N 1
ATOM 638 C CA . GLY A 1 77 ? -5.807 -37.034 -0.683 1.00 25.93 77 GLY A CA 1
ATOM 639 C C . GLY A 1 77 ? -6.607 -36.513 0.482 1.00 26.84 77 GLY A C 1
ATOM 640 O O . GLY A 1 77 ? -6.692 -37.173 1.509 1.00 26.85 77 GLY A O 1
ATOM 641 N N . PHE A 1 78 ? -7.193 -35.324 0.326 1.00 29.09 78 PHE A N 1
ATOM 642 C CA . PHE A 1 78 ? -7.967 -34.685 1.403 1.00 29.24 78 PHE A CA 1
ATOM 643 C C . PHE A 1 78 ? -9.272 -34.096 0.853 1.00 30.54 78 PHE A C 1
ATOM 644 O O . PHE A 1 78 ? -9.310 -33.595 -0.273 1.00 29.42 78 PHE A O 1
ATOM 652 N N . ASP A 1 79 ? -10.320 -34.118 1.668 1.00 33.08 79 ASP A N 1
ATOM 653 C CA . ASP A 1 79 ? -11.590 -33.453 1.334 1.00 34.77 79 ASP A CA 1
ATOM 654 C C . ASP A 1 79 ? -11.821 -32.240 2.267 1.00 37.17 79 ASP A C 1
ATOM 655 O O . ASP A 1 79 ? -10.881 -31.777 2.887 1.00 39.28 79 ASP A O 1
ATOM 660 N N . LYS A 1 80 ? -13.056 -31.733 2.330 1.00 41.28 80 LYS A N 1
ATOM 661 C CA . LYS A 1 80 ? -13.469 -30.636 3.231 1.00 46.26 80 LYS A CA 1
ATOM 662 C C . LYS A 1 80 ? -14.618 -31.130 4.122 1.00 45.96 80 LYS A C 1
ATOM 663 O O . LYS A 1 80 ? -15.654 -31.556 3.633 1.00 46.50 80 LYS A O 1
ATOM 669 N N . ASP A 1 81 ? -14.426 -31.083 5.432 1.00 45.60 81 ASP A N 1
ATOM 670 C CA . ASP A 1 81 ? -15.498 -31.315 6.399 1.00 48.22 81 ASP A CA 1
ATOM 671 C C . ASP A 1 81 ? -16.403 -32.548 6.093 1.00 47.59 81 ASP A C 1
ATOM 672 O O . ASP A 1 81 ? -17.608 -32.533 6.333 1.00 46.34 81 ASP A O 1
ATOM 677 N N . GLY A 1 82 ? -15.821 -33.621 5.571 1.00 46.60 82 GLY A N 1
ATOM 678 C CA . GLY A 1 82 ? -16.601 -34.820 5.232 1.00 45.49 82 GLY A CA 1
ATOM 679 C C . GLY A 1 82 ? -17.326 -34.736 3.892 1.00 44.57 82 GLY A C 1
ATOM 680 O O . GLY A 1 82 ? -18.134 -35.603 3.581 1.00 45.57 82 GLY A O 1
ATOM 681 N N . ASP A 1 83 ? -17.055 -33.664 3.141 1.00 40.27 83 ASP A N 1
ATOM 682 C CA . ASP A 1 83 ? -17.326 -33.528 1.701 1.00 41.15 83 ASP A CA 1
ATOM 683 C C . ASP A 1 83 ? -17.347 -34.830 0.882 1.00 39.07 83 ASP A C 1
ATOM 684 O O . ASP A 1 83 ? -18.272 -35.084 0.114 1.00 35.02 83 ASP A O 1
ATOM 689 N N . GLU A 1 84 ? -16.252 -35.582 1.015 1.00 35.27 84 GLU A N 1
ATOM 690 C CA . GLU A 1 84 ? -15.871 -36.689 0.133 1.00 35.32 84 GLU A CA 1
ATOM 691 C C . GLU A 1 84 ? -15.511 -36.217 -1.293 1.00 33.66 84 GLU A C 1
ATOM 692 O O . GLU A 1 84 ? -15.430 -37.012 -2.239 1.00 36.38 84 GLU A O 1
ATOM 698 N N . ASN A 1 85 ? -15.268 -34.922 -1.439 1.00 30.69 85 ASN A N 1
ATOM 699 C CA . ASN A 1 85 ? -14.680 -34.369 -2.648 1.00 29.80 85 ASN A CA 1
ATOM 700 C C . ASN A 1 85 ? -13.169 -34.330 -2.495 1.00 28.01 85 ASN A C 1
ATOM 701 O O . ASN A 1 85 ? -12.559 -33.266 -2.459 1.00 25.27 85 ASN A O 1
ATOM 706 N N . TYR A 1 86 ? -12.597 -35.527 -2.370 1.00 27.30 86 TYR A N 1
ATOM 707 C CA . TYR A 1 86 ? -11.173 -35.698 -2.173 1.00 26.73 86 TYR A CA 1
ATOM 708 C C . TYR A 1 86 ? -10.448 -35.207 -3.425 1.00 28.37 86 TYR A C 1
ATOM 709 O O . TYR A 1 86 ? -10.916 -35.387 -4.561 1.00 28.66 86 TYR A O 1
ATOM 718 N N . GLN A 1 87 ? -9.336 -34.530 -3.201 1.00 27.25 87 GLN A N 1
ATOM 719 C CA . GLN A 1 87 ? -8.451 -34.123 -4.273 1.00 28.43 87 GLN A CA 1
ATOM 720 C C . GLN A 1 87 ? -7.018 -34.421 -3.840 1.00 27.10 87 GLN A C 1
ATOM 721 O O . GLN A 1 87 ? -6.778 -34.792 -2.701 1.00 28.14 87 GLN A O 1
ATOM 727 N N . ILE A 1 88 ? -6.077 -34.252 -4.747 1.00 26.56 88 ILE A N 1
ATOM 728 C C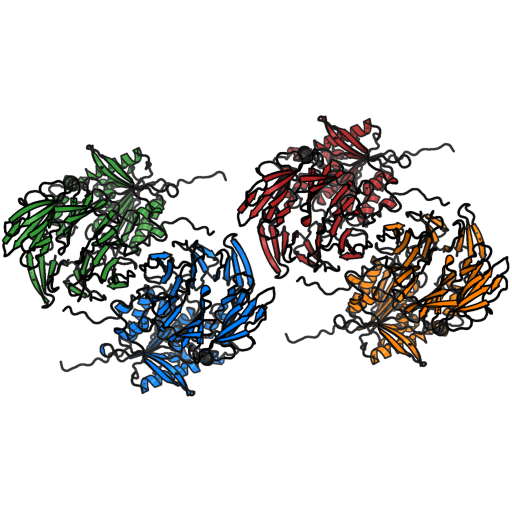A . ILE A 1 88 ? -4.738 -34.754 -4.557 1.00 27.36 88 ILE A CA 1
ATOM 729 C C . ILE A 1 88 ? -3.757 -33.617 -4.223 1.00 27.44 88 ILE A C 1
ATOM 730 O O . ILE A 1 88 ? -3.649 -32.618 -4.957 1.00 26.84 88 ILE A O 1
ATOM 735 N N . TYR A 1 89 ? -3.035 -33.803 -3.122 1.00 27.50 89 TYR A N 1
ATOM 736 C CA . TYR A 1 89 ? -2.082 -32.819 -2.599 1.00 27.46 89 TYR A CA 1
ATOM 737 C C . TYR A 1 89 ? -0.704 -33.456 -2.479 1.00 28.96 89 TYR A C 1
ATOM 738 O O . TYR A 1 89 ? -0.583 -34.691 -2.372 1.00 31.28 89 TYR A O 1
ATOM 747 N N . ALA A 1 90 ? 0.334 -32.619 -2.530 1.00 29.17 90 ALA A N 1
ATOM 748 C CA . ALA A 1 90 ? 1.713 -33.064 -2.297 1.00 28.59 90 ALA A CA 1
ATOM 749 C C . ALA A 1 90 ? 2.277 -32.435 -1.048 1.00 28.32 90 ALA A C 1
ATOM 750 O O . ALA A 1 90 ? 2.019 -31.277 -0.744 1.00 28.07 90 ALA A O 1
ATOM 752 N N . ILE A 1 91 ? 3.089 -33.214 -0.362 1.00 28.30 91 ILE A N 1
ATOM 753 C CA . ILE A 1 91 ? 3.684 -32.830 0.883 1.00 28.85 91 ILE A CA 1
ATOM 754 C C . ILE A 1 91 ? 5.180 -33.097 0.733 1.00 29.50 91 ILE A C 1
ATOM 755 O O . ILE A 1 91 ? 5.572 -34.166 0.203 1.00 27.20 91 ILE A O 1
ATOM 760 N N . PRO A 1 92 ? 6.026 -32.140 1.191 1.00 29.34 92 PRO A N 1
ATOM 761 C CA . PRO A 1 92 ? 7.472 -32.388 1.140 1.00 28.86 92 PRO A CA 1
ATOM 762 C C . PRO A 1 92 ? 7.788 -33.685 1.864 1.00 29.85 92 PRO A C 1
ATOM 763 O O . PRO A 1 92 ? 7.049 -34.080 2.780 1.00 29.56 92 PRO A O 1
ATOM 767 N N . ASN A 1 93 ? 8.877 -34.321 1.464 1.00 29.51 93 ASN A N 1
ATOM 768 C CA . ASN A 1 93 ? 9.268 -35.601 2.005 1.00 31.95 93 ASN A CA 1
ATOM 769 C C . ASN A 1 93 ? 9.445 -35.604 3.512 1.00 35.88 93 ASN A C 1
ATOM 770 O O . ASN A 1 93 ? 9.220 -36.623 4.160 1.00 39.00 93 ASN A O 1
ATOM 775 N N . GLU A 1 94 ? 9.814 -34.464 4.080 1.00 41.38 94 GLU A N 1
ATOM 776 C CA . GLU A 1 94 ? 10.008 -34.368 5.526 1.00 43.79 94 GLU A CA 1
ATOM 777 C C . GLU A 1 94 ? 8.745 -33.895 6.240 1.00 39.81 94 GLU A C 1
ATOM 778 O O . GLU A 1 94 ? 8.759 -33.728 7.452 1.00 40.55 94 GLU A O 1
ATOM 784 N N . GLY A 1 95 ? 7.644 -33.721 5.505 1.00 34.83 95 GLY A N 1
ATOM 785 C CA . GLY A 1 95 ? 6.413 -33.195 6.085 1.00 31.49 95 GLY A CA 1
ATOM 786 C C . GLY A 1 95 ? 6.302 -31.703 5.865 1.00 29.92 95 GLY A C 1
ATOM 787 O O . GLY A 1 95 ? 7.230 -31.070 5.381 1.00 32.93 95 GLY A O 1
ATOM 788 N N . GLY A 1 96 ? 5.162 -31.131 6.201 1.00 27.34 96 GLY A N 1
ATOM 789 C CA . GLY A 1 96 ? 4.969 -29.707 6.022 1.00 27.93 96 GLY A CA 1
ATOM 790 C C . GLY A 1 96 ? 3.500 -29.445 5.777 1.00 29.68 96 GLY A C 1
ATOM 791 O O . GLY A 1 96 ? 2.653 -30.089 6.393 1.00 28.56 96 GLY A O 1
ATOM 792 N N . LEU A 1 97 ? 3.209 -28.510 4.875 1.00 31.58 97 LEU A N 1
ATOM 793 C CA . LEU A 1 97 ? 1.849 -28.120 4.544 1.00 33.93 97 LEU A CA 1
ATOM 794 C C . LEU A 1 97 ? 1.466 -28.705 3.187 1.00 34.26 97 LEU A C 1
ATOM 795 O O . LEU A 1 97 ? 2.244 -28.640 2.245 1.00 33.92 97 LEU A O 1
ATOM 800 N N . PRO A 1 98 ? 0.278 -29.318 3.094 1.00 33.79 98 PRO A N 1
ATOM 801 C CA . PRO A 1 98 ? -0.107 -29.848 1.801 1.00 35.48 98 PRO A CA 1
ATOM 802 C C . PRO A 1 98 ? -0.247 -28.775 0.756 1.00 36.79 98 PRO A C 1
ATOM 803 O O . PRO A 1 98 ? -0.708 -27.667 1.031 1.00 36.69 98 PRO A O 1
ATOM 807 N N . HIS A 1 99 ? 0.159 -29.137 -0.447 1.00 38.12 99 HIS A N 1
ATOM 808 C CA . HIS A 1 99 ? 0.221 -28.235 -1.559 1.00 38.95 99 HIS A CA 1
ATOM 809 C C . HIS A 1 99 ? -0.710 -28.826 -2.624 1.00 35.77 99 HIS A C 1
ATOM 810 O O . HIS A 1 99 ? -0.556 -29.991 -2.976 1.00 31.60 99 HIS A O 1
ATOM 817 N N . PRO A 1 100 ? -1.673 -28.033 -3.126 1.00 35.35 100 PRO A N 1
ATOM 818 C CA . PRO A 1 100 ? -2.567 -28.462 -4.208 1.00 36.11 100 PRO A CA 1
ATOM 819 C C . PRO A 1 100 ? -1.775 -28.931 -5.410 1.00 36.89 100 PRO A C 1
ATOM 820 O O . PRO A 1 100 ? -0.870 -28.219 -5.849 1.00 38.08 100 PRO A O 1
ATOM 824 N N . LEU A 1 101 ? -2.082 -30.129 -5.907 1.00 34.94 101 LEU A N 1
ATOM 825 C CA . LEU A 1 101 ? -1.320 -30.718 -6.994 1.00 34.94 101 LEU A CA 1
ATOM 826 C C . LEU A 1 101 ? -2.250 -31.055 -8.147 1.00 34.89 101 LEU A C 1
ATOM 827 O O . LEU A 1 101 ? -2.116 -30.508 -9.237 1.00 32.24 101 LEU A O 1
ATOM 832 N N . ILE A 1 102 ? -3.212 -31.939 -7.882 1.00 35.49 102 ILE A N 1
ATOM 833 C CA . ILE A 1 102 ? -4.238 -32.290 -8.855 1.00 33.49 102 ILE A CA 1
ATOM 834 C C . ILE A 1 102 ? -5.559 -31.969 -8.198 1.00 33.85 102 ILE A C 1
ATOM 835 O O . ILE A 1 102 ? -6.141 -32.803 -7.478 1.00 32.80 102 ILE A O 1
ATOM 840 N N . THR A 1 103 ? -5.999 -30.731 -8.424 1.00 33.04 103 THR A N 1
ATOM 841 C CA . THR A 1 103 ? -7.192 -30.184 -7.788 1.00 33.42 103 THR A CA 1
ATOM 842 C C . THR A 1 103 ? -8.012 -29.380 -8.775 1.00 36.17 103 THR A C 1
ATOM 843 O O . THR A 1 103 ? -7.575 -29.128 -9.899 1.00 34.06 103 THR A O 1
ATOM 847 N N . GLY A 1 104 ? -9.196 -28.964 -8.331 1.00 40.85 104 GLY A N 1
ATOM 848 C CA . GLY A 1 104 ? -10.115 -28.162 -9.138 1.00 40.93 104 GLY A CA 1
ATOM 849 C C . GLY A 1 104 ? -11.218 -27.532 -8.306 1.00 43.15 104 GLY A C 1
ATOM 850 O O . GLY A 1 104 ? -10.998 -27.135 -7.176 1.00 42.69 104 GLY A O 1
ATOM 851 N N . ASP A 1 105 ? -12.416 -27.457 -8.878 1.00 48.27 105 ASP A N 1
ATOM 852 C CA . ASP A 1 105 ? -13.581 -26.837 -8.242 1.00 49.22 105 ASP A CA 1
ATOM 853 C C . ASP A 1 105 ? -13.983 -27.640 -7.003 1.00 44.53 105 ASP A C 1
ATOM 854 O O . ASP A 1 105 ? -13.757 -28.852 -6.928 1.00 41.61 105 ASP A O 1
ATOM 859 N N . ALA A 1 106 ? -14.598 -26.959 -6.046 1.00 41.72 106 ALA A N 1
ATOM 860 C CA . ALA A 1 106 ? -14.930 -27.553 -4.751 1.00 43.59 106 ALA A CA 1
ATOM 861 C C . ALA A 1 106 ? -15.797 -28.820 -4.840 1.00 43.21 106 ALA A C 1
ATOM 862 O O . ALA A 1 106 ? -15.732 -29.699 -3.960 1.00 41.62 106 ALA A O 1
ATOM 864 N N . SER A 1 107 ? -16.614 -28.908 -5.883 1.00 40.82 107 SER A N 1
ATOM 865 C CA . SER A 1 107 ? -17.497 -30.059 -6.054 1.00 41.14 107 SER A CA 1
ATOM 866 C C . SER A 1 107 ? -16.873 -31.195 -6.872 1.00 37.09 107 SER A C 1
ATOM 867 O O . SER A 1 107 ? -17.481 -32.225 -7.024 1.00 38.93 107 SER A O 1
ATOM 870 N N . GLU A 1 108 ? -15.674 -31.016 -7.391 1.00 38.55 108 GLU A N 1
ATOM 871 C CA . GLU A 1 108 ? -15.017 -32.065 -8.175 1.00 41.31 108 GLU A CA 1
ATOM 872 C C . GLU A 1 108 ? -14.246 -33.081 -7.323 1.00 39.98 108 GLU A C 1
ATOM 873 O O . GLU A 1 108 ? -13.778 -32.759 -6.231 1.00 40.51 108 GLU A O 1
ATOM 879 N N . LYS A 1 109 ? -14.147 -34.311 -7.830 1.00 37.97 109 LYS A N 1
ATOM 880 C CA . LYS A 1 109 ? -13.410 -35.396 -7.173 1.00 34.00 109 LYS A CA 1
ATOM 881 C C . LYS A 1 109 ? -12.176 -35.751 -7.966 1.00 31.03 109 LYS A C 1
ATOM 882 O O . LYS A 1 109 ? -12.201 -35.761 -9.184 1.00 32.81 109 LYS A O 1
ATOM 888 N N . TYR A 1 110 ? -11.090 -36.055 -7.279 1.00 31.19 110 TYR A N 1
ATOM 889 C CA . TYR A 1 110 ? -9.854 -36.479 -7.919 1.00 30.00 110 TYR A CA 1
ATOM 890 C C . TYR A 1 110 ? -9.244 -37.624 -7.132 1.00 29.44 110 TYR A C 1
ATOM 891 O O . TYR A 1 110 ? -8.643 -37.424 -6.078 1.00 29.94 110 TYR A O 1
ATOM 900 N N . TYR A 1 111 ? -9.382 -38.829 -7.661 1.00 30.73 111 TYR A N 1
ATOM 901 C CA . TYR A 1 111 ? -8.933 -40.028 -6.963 1.00 30.51 111 TYR A CA 1
ATOM 902 C C . TYR A 1 111 ? -7.641 -40.561 -7.536 1.00 30.09 111 TYR A C 1
ATOM 903 O O . TYR A 1 111 ? -7.497 -40.676 -8.738 1.00 34.09 111 TYR A O 1
ATOM 912 N N . PHE A 1 112 ? -6.721 -40.914 -6.660 1.00 29.23 112 PHE A N 1
ATOM 913 C CA . PHE A 1 112 ? -5.438 -41.446 -7.039 1.00 28.26 112 PHE A CA 1
ATOM 914 C C . PHE A 1 112 ? -5.601 -42.897 -7.455 1.00 29.45 112 PHE A C 1
ATOM 915 O O . PHE A 1 112 ? -6.268 -43.628 -6.762 1.00 28.24 112 PHE A O 1
ATOM 923 N N . SER A 1 113 ? -4.979 -43.287 -8.572 1.00 31.00 113 SER A N 1
ATOM 924 C CA . SER A 1 113 ? -4.987 -44.669 -9.075 1.00 33.60 113 SER A CA 1
ATOM 925 C C . SER A 1 113 ? -3.611 -45.360 -9.013 1.00 34.12 113 SER A C 1
ATOM 926 O O . SER A 1 113 ? -3.502 -46.483 -8.559 1.00 35.52 113 SER A O 1
ATOM 929 N N . HIS A 1 114 ? -2.571 -44.691 -9.487 1.00 33.99 114 HIS A N 1
ATOM 930 C CA . HIS A 1 114 ? -1.258 -45.324 -9.632 1.00 35.47 114 HIS A CA 1
ATOM 931 C C . HIS A 1 114 ? -0.165 -44.284 -9.764 1.00 33.34 114 HIS A C 1
ATOM 932 O O . HIS A 1 114 ? -0.379 -43.211 -10.321 1.00 33.46 114 HIS A O 1
ATOM 939 N N . LEU A 1 115 ? 1.005 -44.614 -9.251 1.00 31.79 115 LEU A N 1
ATOM 940 C CA . LEU A 1 115 ? 2.166 -43.780 -9.433 1.00 31.29 115 LEU A CA 1
ATOM 941 C C . LEU A 1 115 ? 3.219 -44.548 -10.205 1.00 30.94 115 LEU A C 1
ATOM 942 O O . LEU A 1 115 ? 3.545 -45.666 -9.842 1.00 32.30 115 LEU A O 1
ATOM 947 N N . SER A 1 116 ? 3.762 -43.948 -11.259 1.00 33.11 116 SER A N 1
ATOM 948 C CA . SER A 1 116 ? 4.812 -44.598 -12.063 1.00 34.81 116 SER A CA 1
ATOM 949 C C . SER A 1 116 ? 6.014 -44.943 -11.201 1.00 36.01 116 SER A C 1
ATOM 950 O O . SER A 1 116 ? 6.252 -44.311 -10.179 1.00 37.58 116 SER A O 1
ATOM 953 N N . ALA A 1 117 ? 6.753 -45.972 -11.598 1.00 38.01 117 ALA A N 1
ATOM 954 C CA . ALA A 1 117 ? 7.878 -46.460 -10.809 1.00 39.10 117 ALA A CA 1
ATOM 955 C C . ALA A 1 117 ? 9.047 -45.463 -10.720 1.00 39.34 117 ALA A C 1
ATOM 956 O O . ALA A 1 117 ? 9.901 -45.585 -9.841 1.00 42.64 117 ALA A O 1
ATOM 958 N N . ASP A 1 118 ? 9.064 -44.473 -11.604 1.00 39.18 118 ASP A N 1
ATOM 959 C CA . ASP A 1 118 ? 10.057 -43.402 -11.550 1.00 42.25 118 ASP A CA 1
ATOM 960 C C . ASP A 1 118 ? 9.517 -42.177 -10.797 1.00 41.14 118 ASP A C 1
ATOM 961 O O . ASP A 1 118 ? 10.218 -41.169 -10.644 1.00 38.55 118 ASP A O 1
ATOM 966 N N . GLY A 1 119 ? 8.247 -42.242 -10.400 1.00 37.55 119 GLY A N 1
ATOM 967 C CA . GLY A 1 119 ? 7.629 -41.172 -9.626 1.00 35.85 119 GLY A CA 1
ATOM 968 C C . GLY A 1 119 ? 7.283 -39.930 -10.407 1.00 35.47 119 GLY A C 1
ATOM 969 O O . GLY A 1 119 ? 6.978 -38.923 -9.815 1.00 33.70 119 GLY A O 1
ATOM 970 N N . LYS A 1 120 ? 7.260 -40.015 -11.734 1.00 37.94 120 LYS A N 1
ATOM 971 C CA . LYS A 1 120 ? 7.035 -38.847 -12.605 1.00 40.29 120 LYS A CA 1
ATOM 972 C C . LYS A 1 120 ? 5.547 -38.646 -12.995 1.00 39.04 120 LYS A C 1
ATOM 973 O O . LYS A 1 120 ? 5.091 -37.499 -13.229 1.00 36.65 120 LYS A O 1
ATOM 979 N N . CYS A 1 121 ? 4.791 -39.743 -13.058 1.00 35.36 121 CYS A N 1
ATOM 980 C CA . CYS A 1 121 ? 3.445 -39.705 -13.622 1.00 33.51 121 CYS A CA 1
ATOM 981 C C . CYS A 1 121 ? 2.398 -40.206 -12.636 1.00 31.94 121 CYS A C 1
ATOM 982 O O . CYS A 1 121 ? 2.481 -41.318 -12.095 1.00 28.29 121 CYS A O 1
ATOM 985 N N . VAL A 1 122 ? 1.390 -39.376 -12.420 1.00 30.07 122 VAL A N 1
ATOM 986 C CA . VAL A 1 122 ? 0.307 -39.735 -11.539 1.00 29.10 122 VAL A CA 1
ATOM 987 C C . VAL A 1 122 ? -0.903 -40.072 -12.376 1.00 28.89 122 VAL A C 1
ATOM 988 O O . VAL A 1 122 ? -1.366 -39.250 -13.151 1.00 27.02 122 VAL A O 1
ATOM 992 N N . TYR A 1 123 ? -1.432 -41.276 -12.183 1.00 29.00 123 TYR A N 1
ATOM 993 C CA . TYR A 1 123 ? -2.672 -41.684 -12.824 1.00 27.74 123 TYR A CA 1
ATOM 994 C C . TYR A 1 123 ? -3.783 -41.460 -11.827 1.00 28.02 123 TYR A C 1
ATOM 995 O O . TYR A 1 123 ? -3.641 -41.821 -10.667 1.00 29.45 123 TYR A O 1
ATOM 1004 N N . TYR A 1 124 ? -4.905 -40.901 -12.278 1.00 27.89 124 TYR A N 1
ATOM 1005 C CA . TYR A 1 124 ? -6.018 -40.613 -11.389 1.00 28.37 124 TYR A CA 1
ATOM 1006 C C . TYR A 1 124 ? -7.360 -40.645 -12.114 1.00 29.47 124 TYR A C 1
ATOM 1007 O O . TYR A 1 124 ? -7.399 -40.562 -13.331 1.00 30.21 124 TYR A O 1
ATOM 1016 N N . GLU A 1 125 ? -8.454 -40.764 -11.369 1.00 31.02 125 GLU A N 1
ATOM 1017 C CA . GLU A 1 125 ? -9.804 -40.595 -11.937 1.00 33.63 125 GLU A CA 1
ATOM 1018 C C . GLU A 1 125 ? -10.387 -39.260 -11.533 1.00 33.85 125 GLU A C 1
ATOM 1019 O O . GLU A 1 125 ? -10.197 -38.818 -10.406 1.00 33.31 125 GLU A O 1
ATOM 1025 N N . THR A 1 126 ? -11.138 -38.631 -12.419 1.00 33.60 126 THR A N 1
ATOM 1026 C CA . THR A 1 126 ? -11.876 -37.455 -12.015 1.00 35.67 126 THR A CA 1
ATOM 1027 C C . THR A 1 126 ? -13.296 -37.434 -12.521 1.00 36.81 126 THR A C 1
ATOM 1028 O O . THR A 1 126 ? -13.608 -38.013 -13.554 1.00 39.06 126 THR A O 1
ATOM 1032 N N . SER A 1 127 ? -14.135 -36.716 -11.786 1.00 37.18 127 SER A N 1
ATOM 1033 C CA . SER A 1 127 ? -15.536 -36.549 -12.122 1.00 37.81 127 SER A CA 1
ATOM 1034 C C . SER A 1 127 ? -15.763 -35.336 -13.000 1.00 40.31 127 SER A C 1
ATOM 1035 O O . SER A 1 127 ? -16.871 -35.136 -13.476 1.00 41.59 127 SER A O 1
ATOM 1038 N N . LYS A 1 128 ? -14.722 -34.532 -13.210 1.00 47.04 128 LYS A N 1
ATOM 1039 C CA . LYS A 1 128 ? -14.834 -33.221 -13.863 1.00 51.91 128 LYS A CA 1
ATOM 1040 C C . LYS A 1 128 ? -15.738 -33.226 -15.101 1.00 54.65 128 LYS A C 1
ATOM 1041 O O . LYS A 1 128 ? -16.829 -32.658 -15.069 1.00 57.98 128 LYS A O 1
ATOM 1047 N N . GLU A 1 129 ? -15.297 -33.864 -16.184 1.00 54.62 129 GLU A N 1
ATOM 1048 C CA . GLU A 1 129 ? -16.082 -33.871 -17.423 1.00 53.81 129 GLU A CA 1
ATOM 1049 C C . GLU A 1 129 ? -16.988 -35.087 -17.544 1.00 49.33 129 GLU A C 1
ATOM 1050 O O . GLU A 1 129 ? -17.678 -35.217 -18.537 1.00 52.18 129 GLU A O 1
ATOM 1056 N N . ASN A 1 130 ? -17.000 -35.959 -16.538 1.00 46.06 130 ASN A N 1
ATOM 1057 C CA . ASN A 1 130 ? -17.739 -37.223 -16.593 1.00 41.74 130 ASN A CA 1
ATOM 1058 C C . ASN A 1 130 ? -18.148 -37.650 -15.175 1.00 40.36 130 ASN A C 1
ATOM 1059 O O . ASN A 1 130 ? -17.562 -38.570 -14.601 1.00 38.84 130 ASN A O 1
ATOM 1064 N N . PRO A 1 131 ? -19.162 -36.969 -14.604 1.00 38.74 131 PRO A N 1
ATOM 1065 C CA . PRO A 1 131 ? -19.590 -37.217 -13.235 1.00 38.46 131 PRO A CA 1
ATOM 1066 C C . PRO A 1 131 ? -20.105 -38.623 -12.986 1.00 39.29 131 PRO A C 1
ATOM 1067 O O . PRO A 1 131 ? -19.908 -39.171 -11.893 1.00 41.28 131 PRO A O 1
ATOM 1071 N N . SER A 1 132 ? -20.781 -39.204 -13.969 1.00 38.32 132 SER A N 1
ATOM 1072 C CA . SER A 1 132 ? -21.423 -40.507 -13.763 1.00 38.62 132 SER A CA 1
ATOM 1073 C C . SER A 1 132 ? -20.447 -41.680 -13.772 1.00 36.18 132 SER A C 1
ATOM 1074 O O . SER A 1 132 ? -20.581 -42.604 -12.990 1.00 33.94 132 SER A O 1
ATOM 1077 N N . PHE A 1 133 ? -19.478 -41.652 -14.674 1.00 37.34 133 PHE A N 1
ATOM 1078 C CA . PHE A 1 133 ? -18.635 -42.823 -14.896 1.00 40.27 133 PHE A CA 1
ATOM 1079 C C . PHE A 1 133 ? -17.159 -42.570 -14.614 1.00 38.19 133 PHE A C 1
ATOM 1080 O O . PHE A 1 133 ? -16.393 -43.517 -14.460 1.00 40.25 133 PHE A O 1
ATOM 1088 N N . LEU A 1 134 ? -16.775 -41.297 -14.569 1.00 35.80 134 LEU A N 1
ATOM 1089 C CA . LEU A 1 134 ? -15.416 -40.862 -14.268 1.00 33.95 134 LEU A CA 1
ATOM 1090 C C . LEU A 1 134 ? -14.525 -41.093 -15.444 1.00 34.97 134 LEU A C 1
ATOM 1091 O O . LEU A 1 134 ? -14.665 -42.100 -16.136 1.00 38.88 134 LEU A O 1
ATOM 1096 N N . ASN A 1 135 ? -13.620 -40.139 -15.663 1.00 34.89 135 ASN A N 1
ATOM 1097 C CA . ASN A 1 135 ? -12.528 -40.237 -16.633 1.00 32.82 135 ASN A CA 1
ATOM 1098 C C . ASN A 1 135 ? -11.214 -40.570 -15.951 1.00 31.03 135 ASN A C 1
ATOM 1099 O O . ASN A 1 135 ? -11.053 -40.303 -14.773 1.00 30.91 135 ASN A O 1
ATOM 1104 N N . THR A 1 136 ? -10.288 -41.163 -16.697 1.00 29.77 136 THR A N 1
ATOM 1105 C CA . THR A 1 136 ? -8.979 -41.526 -16.177 1.00 30.11 136 THR A CA 1
ATOM 1106 C C . THR A 1 136 ? -7.948 -40.700 -16.900 1.00 30.76 136 THR A C 1
ATOM 1107 O O . THR A 1 136 ? -7.922 -40.693 -18.138 1.00 31.44 136 THR A O 1
ATOM 1111 N N . ARG A 1 137 ? -7.112 -40.005 -16.125 1.00 30.20 137 ARG A N 1
ATOM 1112 C CA . ARG A 1 137 ? -6.117 -39.100 -16.651 1.00 30.66 137 ARG A CA 1
ATOM 1113 C C . ARG A 1 137 ? -4.706 -39.404 -16.145 1.00 30.97 137 ARG A C 1
ATOM 1114 O O . ARG A 1 137 ? -4.508 -40.245 -15.267 1.00 29.20 137 ARG A O 1
ATOM 1122 N N . ILE A 1 138 ? -3.727 -38.712 -16.712 1.00 31.11 138 ILE A N 1
ATOM 1123 C CA . ILE A 1 138 ? -2.345 -38.824 -16.271 1.00 33.87 138 ILE A CA 1
ATOM 1124 C C . ILE A 1 138 ? -1.799 -37.413 -16.130 1.00 33.04 138 ILE A C 1
ATOM 1125 O O . ILE A 1 138 ? -1.934 -36.606 -17.057 1.00 33.57 138 ILE A O 1
ATOM 1130 N N . ARG A 1 139 ? -1.185 -37.124 -14.987 1.00 30.86 139 ARG A N 1
ATOM 1131 C CA . ARG A 1 139 ? -0.451 -35.884 -14.810 1.00 32.09 139 ARG A CA 1
ATOM 1132 C C . ARG A 1 139 ? 1.026 -36.206 -14.780 1.00 31.90 139 ARG A C 1
ATOM 1133 O O . ARG A 1 139 ? 1.479 -37.068 -14.029 1.00 29.27 139 ARG A O 1
ATOM 1141 N N . ASN A 1 140 ? 1.773 -35.499 -15.609 1.00 33.95 140 ASN A N 1
ATOM 1142 C CA . ASN A 1 140 ? 3.206 -35.653 -15.623 1.00 37.20 140 ASN A CA 1
ATOM 1143 C C . ASN A 1 140 ? 3.817 -34.517 -14.803 1.00 39.27 140 ASN A C 1
ATOM 1144 O O . ASN A 1 140 ? 3.760 -33.335 -15.194 1.00 39.82 140 ASN A O 1
ATOM 1149 N N . LEU A 1 141 ? 4.427 -34.893 -13.686 1.00 40.21 141 LEU A N 1
ATOM 1150 C CA . LEU A 1 141 ? 4.917 -33.930 -12.694 1.00 42.30 141 LEU A CA 1
ATOM 1151 C C . LEU A 1 141 ? 6.188 -33.183 -13.137 1.00 45.77 141 LEU A C 1
ATOM 1152 O O . LEU A 1 141 ? 6.543 -32.165 -12.544 1.00 48.69 141 LEU A O 1
ATOM 1157 N N . GLU A 1 142 ? 6.865 -33.684 -14.164 1.00 47.73 142 GLU A N 1
ATOM 1158 C CA . GLU A 1 142 ? 8.054 -33.024 -14.694 1.00 50.47 142 GLU A CA 1
ATOM 1159 C C . GLU A 1 142 ? 7.635 -31.878 -15.612 1.00 51.77 142 GLU A C 1
ATOM 1160 O O . GLU A 1 142 ? 8.061 -30.741 -15.414 1.00 51.23 142 GLU A O 1
ATOM 1166 N N . THR A 1 143 ? 6.774 -32.186 -16.587 1.00 49.85 143 THR A N 1
ATOM 1167 C CA . THR A 1 143 ? 6.345 -31.234 -17.616 1.00 45.77 143 THR A CA 1
ATOM 1168 C C . THR A 1 143 ? 5.042 -30.497 -17.282 1.00 44.38 143 THR A C 1
ATOM 1169 O O . THR A 1 143 ? 4.762 -29.436 -17.839 1.00 43.22 143 THR A O 1
ATOM 1173 N N . GLY A 1 144 ? 4.221 -31.067 -16.403 1.00 43.81 144 GLY A N 1
ATOM 1174 C CA . GLY A 1 144 ? 2.928 -30.459 -16.076 1.00 42.26 144 GLY A CA 1
ATOM 1175 C C . GLY A 1 144 ? 1.810 -30.843 -17.033 1.00 41.67 144 GLY A C 1
ATOM 1176 O O . GLY A 1 144 ? 0.648 -30.484 -16.814 1.00 39.50 144 GLY A O 1
ATOM 1177 N N . GLU A 1 145 ? 2.164 -31.601 -18.072 1.00 40.89 145 GLU A N 1
ATOM 1178 C CA . GLU A 1 145 ? 1.215 -32.120 -19.049 1.00 38.88 145 GLU A CA 1
ATOM 1179 C C . GLU A 1 145 ? 0.207 -33.087 -18.427 1.00 34.93 145 GLU A C 1
ATOM 1180 O O . GLU A 1 145 ? 0.564 -33.917 -17.596 1.00 33.55 145 GLU A O 1
ATOM 1186 N N . ASP A 1 146 ? -1.037 -32.987 -18.887 1.00 33.94 146 ASP A N 1
ATOM 1187 C CA . ASP A 1 146 ? -2.167 -33.722 -18.321 1.00 35.75 146 ASP A CA 1
ATOM 1188 C C . ASP A 1 146 ? -2.982 -34.308 -19.471 1.00 36.54 146 ASP A C 1
ATOM 1189 O O . ASP A 1 146 ? -3.429 -33.585 -20.369 1.00 35.49 146 ASP A O 1
ATOM 1194 N N . ARG A 1 147 ? -3.176 -35.620 -19.442 1.00 36.41 147 ARG A N 1
ATOM 1195 C CA . ARG A 1 147 ? -3.752 -36.311 -20.574 1.00 37.06 147 ARG A CA 1
ATOM 1196 C C . ARG A 1 147 ? -4.983 -37.099 -20.186 1.00 37.87 147 ARG A C 1
ATOM 1197 O O . ARG A 1 147 ? -5.058 -37.671 -19.105 1.00 38.27 147 ARG A O 1
ATOM 1205 N N . LEU A 1 148 ? -5.945 -37.130 -21.094 1.00 38.18 148 LEU A N 1
ATOM 1206 C CA . LEU A 1 148 ? -7.040 -38.064 -21.023 1.00 37.99 148 LEU A CA 1
ATOM 1207 C C . LEU A 1 148 ? -6.532 -39.446 -21.418 1.00 39.23 148 LEU A C 1
ATOM 1208 O O . LEU A 1 148 ? -6.006 -39.621 -22.505 1.00 37.47 148 LEU A O 1
ATOM 1213 N N . LEU A 1 149 ? -6.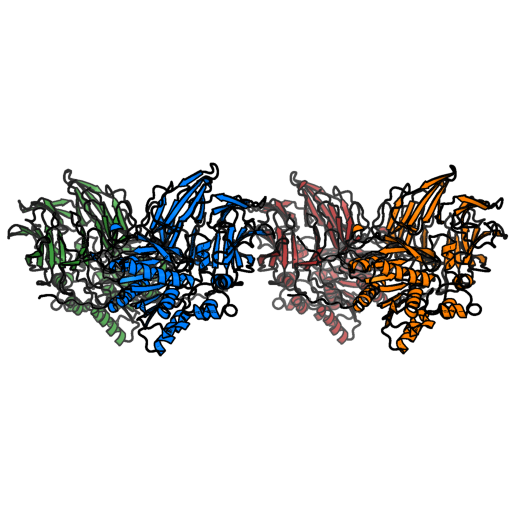695 -40.423 -20.538 1.00 39.90 149 LEU A N 1
ATOM 1214 C CA . LEU A 1 149 ? -6.304 -41.790 -20.845 1.00 41.85 149 LEU A CA 1
ATOM 1215 C C . LEU A 1 149 ? -7.496 -42.702 -21.171 1.00 42.14 149 LEU A C 1
ATOM 1216 O O . LEU A 1 149 ? -7.389 -43.563 -22.030 1.00 40.26 149 LEU A O 1
ATOM 1221 N N . ASN A 1 150 ? -8.606 -42.532 -20.465 1.00 41.05 150 ASN A N 1
ATOM 1222 C CA . ASN A 1 150 ? -9.783 -43.363 -20.669 1.00 41.64 150 ASN A CA 1
ATOM 1223 C C . ASN A 1 150 ? -11.055 -42.624 -20.299 1.00 41.65 150 ASN A C 1
ATOM 1224 O O . ASN A 1 150 ? -11.135 -42.008 -19.249 1.00 39.44 150 ASN A O 1
ATOM 1229 N N . VAL A 1 151 ? -12.046 -42.696 -21.175 1.00 44.48 151 VAL A N 1
ATOM 1230 C CA . VAL A 1 151 ? -13.352 -42.099 -20.925 1.00 44.09 151 VAL A CA 1
ATOM 1231 C C . VAL A 1 151 ? -14.311 -43.160 -20.423 1.00 41.51 151 VAL A C 1
ATOM 1232 O O . VAL A 1 151 ? -14.649 -44.076 -21.152 1.00 42.43 151 VAL A O 1
ATOM 1236 N N . GLY A 1 152 ? -14.758 -43.030 -19.182 1.00 41.83 152 GLY A N 1
ATOM 1237 C CA . GLY A 1 152 ? -15.753 -43.951 -18.631 1.00 43.32 152 GLY A CA 1
ATOM 1238 C C . GLY A 1 152 ? -17.013 -44.060 -19.477 1.00 43.05 152 GLY A C 1
ATOM 1239 O O . GLY A 1 152 ? -17.509 -43.064 -19.986 1.00 43.11 152 GLY A O 1
ATOM 1240 N N . GLU A 1 153 ? -17.510 -45.282 -19.641 1.00 48.65 153 GLU A N 1
ATOM 1241 C CA . GLU A 1 153 ? -18.750 -45.558 -20.384 1.00 52.04 153 GLU A CA 1
ATOM 1242 C C . GLU A 1 153 ? -19.560 -46.612 -19.658 1.00 48.81 153 GLU A C 1
ATOM 1243 O O . GLU A 1 153 ? -19.004 -47.445 -18.952 1.00 46.28 153 GLU A O 1
ATOM 1249 N N . VAL A 1 154 ? -20.870 -46.597 -19.866 1.00 49.58 154 VAL A N 1
ATOM 1250 C CA . VAL A 1 154 ? -21.757 -47.685 -19.427 1.00 48.92 154 VAL A CA 1
ATOM 1251 C C . VAL A 1 154 ? -21.997 -47.688 -17.911 1.00 48.83 154 VAL A C 1
ATOM 1252 O O . VAL A 1 154 ? -23.134 -47.572 -17.458 1.00 55.29 154 VAL A O 1
ATOM 1256 N N . SER A 1 155 ? -20.935 -47.853 -17.132 1.00 46.14 155 SER A N 1
ATOM 1257 C CA . SER A 1 155 ? -21.022 -47.771 -15.680 1.00 43.54 155 SER A CA 1
ATOM 1258 C C . SER A 1 155 ? -19.703 -47.212 -15.140 1.00 42.49 155 SER A C 1
ATOM 1259 O O . SER A 1 155 ? -18.808 -46.859 -15.901 1.00 38.63 155 SER A O 1
ATOM 1262 N N . THR A 1 156 ? -19.605 -47.113 -13.826 1.00 41.31 156 THR A N 1
ATOM 1263 C CA . THR A 1 156 ? -18.475 -46.472 -13.175 1.00 43.82 156 THR A CA 1
ATOM 1264 C C . THR A 1 156 ? -17.179 -47.251 -13.391 1.00 43.36 156 THR A C 1
ATOM 1265 O O . THR A 1 156 ? -17.079 -48.427 -13.035 1.00 42.65 156 THR A O 1
ATOM 1269 N N . THR A 1 157 ? -16.191 -46.581 -13.968 1.00 42.73 157 THR A N 1
ATOM 1270 C CA . THR A 1 157 ? -14.954 -47.230 -14.385 1.00 46.52 157 THR A CA 1
ATOM 1271 C C . THR A 1 157 ? -13.746 -46.606 -13.696 1.00 45.99 157 THR A C 1
ATOM 1272 O O . THR A 1 157 ? -13.540 -45.390 -13.789 1.00 53.30 157 THR A O 1
ATOM 1276 N N . GLU A 1 158 ? -12.955 -47.428 -13.014 1.00 43.37 158 GLU A N 1
ATOM 1277 C CA . GLU A 1 158 ? -11.691 -46.979 -12.451 1.00 44.10 158 GLU A CA 1
ATOM 1278 C C . GLU A 1 158 ? -10.513 -47.818 -12.955 1.00 43.01 158 GLU A C 1
ATOM 1279 O O . GLU A 1 158 ? -10.661 -48.998 -13.322 1.00 40.03 158 GLU A O 1
ATOM 1285 N N . LEU A 1 159 ? -9.346 -47.185 -12.960 1.00 39.20 159 LEU A N 1
ATOM 1286 C CA . LEU A 1 159 ? -8.085 -47.823 -13.312 1.00 37.53 159 LEU A CA 1
ATOM 1287 C C . LEU A 1 159 ? -7.518 -48.457 -12.063 1.00 36.70 159 LEU A C 1
ATOM 1288 O O . LEU A 1 159 ? -7.252 -47.752 -11.096 1.00 42.02 159 LEU A O 1
ATOM 1293 N N . ALA A 1 160 ? -7.284 -49.764 -12.087 1.00 34.43 160 ALA A N 1
ATOM 1294 C CA . ALA A 1 160 ? -6.905 -50.500 -10.878 1.00 33.17 160 ALA A CA 1
ATOM 1295 C C . ALA A 1 160 ? -5.495 -51.077 -10.878 1.00 31.47 160 ALA A C 1
ATOM 1296 O O . ALA A 1 160 ? -5.023 -51.494 -9.827 1.00 30.36 160 ALA A O 1
ATOM 1298 N N . ALA A 1 161 ? -4.842 -51.150 -12.034 1.00 29.85 161 ALA A N 1
ATOM 1299 C CA . ALA A 1 161 ? -3.464 -51.644 -12.093 1.00 29.29 161 ALA A CA 1
ATOM 1300 C C . ALA A 1 161 ? -2.805 -51.253 -13.394 1.00 30.34 161 ALA A C 1
ATOM 1301 O O . ALA A 1 161 ? -3.464 -51.154 -14.434 1.00 28.23 161 ALA A O 1
ATOM 1303 N N . VAL A 1 162 ? -1.498 -51.019 -13.305 1.00 30.73 162 VAL A N 1
ATOM 1304 C CA . VAL A 1 162 ? -0.703 -50.569 -14.433 1.00 33.86 162 VAL A CA 1
ATOM 1305 C C . VAL A 1 162 ? 0.638 -51.298 -14.443 1.00 33.45 162 VAL A C 1
ATOM 1306 O O . VAL A 1 162 ? 1.294 -51.447 -13.406 1.00 31.76 162 VAL A O 1
ATOM 1310 N N . SER A 1 163 ? 1.031 -51.757 -15.623 1.00 34.38 163 SER A N 1
ATOM 1311 C CA . SER A 1 163 ? 2.238 -52.554 -15.769 1.00 35.65 163 SER A CA 1
ATOM 1312 C C . SER A 1 163 ? 3.466 -51.674 -15.603 1.00 37.46 163 SER A C 1
ATOM 1313 O O . SER A 1 163 ? 3.446 -50.491 -15.941 1.00 36.99 163 SER A O 1
ATOM 1316 N N . GLU A 1 164 ? 4.518 -52.279 -15.063 1.00 42.27 164 GLU A N 1
ATOM 1317 C CA . GLU A 1 164 ? 5.847 -51.679 -14.959 1.00 45.84 164 GLU A CA 1
ATOM 1318 C C . GLU A 1 164 ? 6.172 -50.817 -16.188 1.00 43.63 164 GLU A C 1
ATOM 1319 O O . GLU A 1 164 ? 6.609 -49.669 -16.033 1.00 39.54 164 GLU A O 1
ATOM 1325 N N . ASN A 1 165 ? 5.910 -51.341 -17.393 1.00 40.30 165 ASN A N 1
ATOM 1326 C CA . ASN A 1 165 ? 6.250 -50.617 -18.626 1.00 41.70 165 ASN A CA 1
ATOM 1327 C C . ASN A 1 165 ? 5.199 -49.629 -19.112 1.00 40.88 165 ASN A C 1
ATOM 1328 O O . ASN A 1 165 ? 5.364 -49.043 -20.178 1.00 40.82 165 ASN A O 1
ATOM 1333 N N . GLU A 1 166 ? 4.133 -49.443 -18.330 1.00 42.74 166 GLU A N 1
ATOM 1334 C CA . GLU A 1 166 ? 3.072 -48.481 -18.637 1.00 44.29 166 GLU A CA 1
ATOM 1335 C C . GLU A 1 166 ? 2.515 -48.647 -20.056 1.00 46.19 166 GLU A C 1
ATOM 1336 O O . GLU A 1 166 ? 2.135 -47.676 -20.713 1.00 45.65 166 GLU A O 1
ATOM 1342 N N . GLU A 1 167 ? 2.460 -49.890 -20.520 1.00 49.42 167 GLU A N 1
ATOM 1343 C CA . GLU A 1 167 ? 1.825 -50.199 -21.794 1.00 51.42 167 GLU A CA 1
ATOM 1344 C C . GLU A 1 167 ? 0.506 -50.964 -21.602 1.00 48.58 167 GLU A C 1
ATOM 1345 O O . GLU A 1 167 ? -0.358 -50.941 -22.483 1.00 46.82 167 GLU A O 1
ATOM 1351 N N . SER A 1 168 ? 0.341 -51.616 -20.453 1.00 46.03 168 SER A N 1
ATOM 1352 C CA . SER A 1 168 ? -0.862 -52.418 -20.181 1.00 49.29 168 SER A CA 1
ATOM 1353 C C . SER A 1 168 ? -1.602 -51.914 -18.946 1.00 44.91 168 SER A C 1
ATOM 1354 O O . SER A 1 168 ? -0.976 -51.582 -17.937 1.00 40.12 168 SER A O 1
ATOM 1357 N N . PHE A 1 169 ? -2.932 -51.886 -19.035 1.00 42.96 169 PHE A N 1
ATOM 1358 C CA . PHE A 1 169 ? -3.778 -51.292 -17.993 1.00 40.84 169 PHE A CA 1
ATOM 1359 C C . PHE A 1 169 ? -4.999 -52.150 -17.661 1.00 41.98 169 PHE A C 1
ATOM 1360 O O . PHE A 1 169 ? -5.725 -52.576 -18.558 1.00 43.51 169 PHE A O 1
ATOM 1368 N N . VAL A 1 170 ? -5.230 -52.391 -16.372 1.00 41.17 170 VAL A N 1
ATOM 1369 C CA . VAL A 1 170 ? -6.432 -53.083 -15.918 1.00 38.78 170 VAL A CA 1
ATOM 1370 C C . VAL A 1 170 ? -7.467 -52.083 -15.367 1.00 39.28 170 VAL A C 1
ATOM 1371 O O . VAL A 1 170 ? -7.195 -51.339 -14.424 1.00 37.42 170 VAL A O 1
ATOM 1375 N N . TYR A 1 171 ? -8.653 -52.095 -15.962 1.00 37.15 171 TYR A N 1
ATOM 1376 C CA . TYR A 1 171 ? -9.772 -51.309 -15.504 1.00 35.76 171 TYR A CA 1
ATOM 1377 C C . TYR A 1 171 ? -10.790 -52.201 -14.819 1.00 36.29 171 TYR A C 1
ATOM 1378 O O . TYR A 1 171 ? -10.920 -53.376 -15.157 1.00 36.39 171 TYR A O 1
ATOM 1387 N N . LEU A 1 172 ? -11.497 -51.644 -13.839 1.00 36.68 172 LEU A N 1
ATOM 1388 C CA . LEU A 1 172 ? -12.614 -52.331 -13.185 1.00 34.56 172 LEU A CA 1
ATOM 1389 C C . LEU A 1 172 ? -13.858 -51.509 -13.414 1.00 33.48 172 LEU A C 1
ATOM 1390 O O . LEU A 1 172 ? -13.823 -50.305 -13.308 1.00 33.67 172 LEU A O 1
ATOM 1395 N N . ARG A 1 173 ? -14.957 -52.161 -13.747 1.00 36.19 173 ARG A N 1
ATOM 1396 C CA . ARG A 1 173 ? -16.197 -51.458 -14.040 1.00 38.04 173 ARG A CA 1
ATOM 1397 C C . ARG A 1 173 ? -17.306 -52.012 -13.177 1.00 39.10 173 ARG A C 1
ATOM 1398 O O . ARG A 1 173 ? -17.697 -53.177 -13.330 1.00 38.34 173 ARG A O 1
ATOM 1406 N N . ALA A 1 174 ? -17.806 -51.173 -12.270 1.00 40.19 174 ALA A N 1
ATOM 1407 C CA . ALA A 1 174 ? -18.776 -51.619 -11.274 1.00 42.08 174 ALA A CA 1
ATOM 1408 C C . ALA A 1 174 ? -20.224 -51.388 -11.738 1.00 43.06 174 ALA A C 1
ATOM 1409 O O . ALA A 1 174 ? -20.615 -50.270 -12.102 1.00 44.15 174 ALA A O 1
ATOM 1411 N N . PHE A 1 175 ? -20.988 -52.478 -11.753 1.00 42.80 175 PHE A N 1
ATOM 1412 C CA . PHE A 1 175 ? -22.431 -52.453 -11.998 1.00 43.01 175 PHE A CA 1
ATOM 1413 C C . PHE A 1 175 ? -23.197 -52.655 -10.700 1.00 40.86 175 PHE A C 1
ATOM 1414 O O . PHE A 1 175 ? -24.348 -52.266 -10.602 1.00 41.75 175 PHE A O 1
ATOM 1422 N N . ALA A 1 176 ? -22.559 -53.306 -9.733 1.00 39.13 176 ALA A N 1
ATOM 1423 C CA . ALA A 1 176 ? -23.080 -53.445 -8.384 1.00 39.06 176 ALA A CA 1
ATOM 1424 C C . ALA A 1 176 ? -21.884 -53.677 -7.465 1.00 39.10 176 ALA A C 1
ATOM 1425 O O . ALA A 1 176 ? -20.769 -53.835 -7.932 1.00 40.02 176 ALA A O 1
ATOM 1427 N N . ASN A 1 177 ? -22.109 -53.728 -6.162 1.00 38.70 177 ASN A N 1
ATOM 1428 C CA . ASN A 1 177 ? -21.045 -54.105 -5.243 1.00 39.53 177 ASN A CA 1
ATOM 1429 C C . ASN A 1 177 ? -20.629 -55.580 -5.439 1.00 40.37 177 ASN A C 1
ATOM 1430 O O . ASN A 1 177 ? -19.525 -55.975 -5.057 1.00 41.34 177 ASN A O 1
ATOM 1435 N N . THR A 1 178 ? -21.510 -56.374 -6.052 1.00 37.77 178 THR A N 1
ATOM 1436 C CA . THR A 1 178 ? -21.292 -57.798 -6.263 1.00 37.43 178 THR A CA 1
ATOM 1437 C C . THR A 1 178 ? -21.153 -58.153 -7.743 1.00 37.00 178 THR A C 1
ATOM 1438 O O . THR A 1 178 ? -21.184 -59.326 -8.109 1.00 37.20 178 THR A O 1
ATOM 1442 N N . TYR A 1 179 ? -21.012 -57.139 -8.585 1.00 36.54 179 TYR A N 1
ATOM 1443 C CA . TYR A 1 179 ? -20.874 -57.328 -10.010 1.00 36.66 179 TYR A CA 1
ATOM 1444 C C . TYR A 1 179 ? -19.894 -56.268 -10.492 1.00 35.37 179 TYR A C 1
ATOM 1445 O O . TYR A 1 179 ? -20.256 -55.109 -10.713 1.00 34.35 179 TYR A O 1
ATOM 1454 N N . ILE A 1 180 ? -18.644 -56.689 -10.630 1.00 34.19 180 ILE A N 1
ATOM 1455 C CA . ILE A 1 180 ? -17.548 -55.813 -11.023 1.00 34.21 180 ILE A CA 1
ATOM 1456 C C . ILE A 1 180 ? -16.692 -56.534 -12.056 1.00 32.22 180 ILE A C 1
ATOM 1457 O O . ILE A 1 180 ? -16.045 -57.523 -11.748 1.00 32.99 180 ILE A O 1
ATOM 1462 N N . VAL A 1 181 ? -16.687 -56.002 -13.268 1.00 32.83 181 VAL A N 1
ATOM 1463 C CA . VAL A 1 181 ? -16.103 -56.649 -14.428 1.00 34.77 181 VAL A CA 1
ATOM 1464 C C . VAL A 1 181 ? -14.733 -56.025 -14.723 1.00 36.68 181 VAL A C 1
ATOM 1465 O O . VAL A 1 181 ? -14.589 -54.796 -14.757 1.00 34.09 181 VAL A O 1
ATOM 1469 N N . GLY A 1 182 ? -13.747 -56.885 -14.967 1.00 37.07 182 GLY A N 1
ATOM 1470 C CA . GLY A 1 182 ? -12.383 -56.454 -15.225 1.00 39.13 182 GLY A CA 1
ATOM 1471 C C . GLY A 1 182 ? -12.060 -56.545 -16.699 1.00 38.43 182 GLY A C 1
ATOM 1472 O O . GLY A 1 182 ? -12.453 -57.497 -17.362 1.00 39.42 182 GLY A O 1
ATOM 1473 N N . PHE A 1 183 ? -11.360 -55.543 -17.213 1.00 38.26 183 PHE A N 1
ATOM 1474 C CA . PHE A 1 183 ? -10.852 -55.597 -18.568 1.00 40.27 183 PHE A CA 1
ATOM 1475 C C . PHE A 1 183 ? -9.455 -55.000 -18.656 1.00 41.47 183 PHE A C 1
ATOM 1476 O O . PHE A 1 183 ? -9.100 -54.125 -17.883 1.00 43.76 183 PHE A O 1
ATOM 1484 N N . VAL A 1 184 ? -8.644 -55.523 -19.567 1.00 40.82 184 VAL A N 1
ATOM 1485 C CA . VAL A 1 184 ? -7.284 -55.099 -19.780 1.00 39.14 184 VAL A CA 1
ATOM 1486 C C . VAL A 1 184 ? -7.316 -54.237 -21.006 1.00 39.19 184 VAL A C 1
ATOM 1487 O O . VAL A 1 184 ? -8.073 -54.498 -21.918 1.00 37.81 184 VAL A O 1
ATOM 1491 N N . LYS A 1 185 ? -6.522 -53.204 -21.036 1.00 42.82 185 LYS A N 1
ATOM 1492 C CA . LYS A 1 185 ? -6.389 -52.391 -22.232 1.00 46.57 185 LYS A CA 1
ATOM 1493 C C . LYS A 1 185 ? -4.939 -52.488 -22.669 1.00 47.90 185 LYS A C 1
ATOM 1494 O O . LYS A 1 185 ? -4.037 -52.423 -21.828 1.00 48.27 185 LYS A O 1
ATOM 1500 N N . MET A 1 186 ? -4.722 -52.668 -23.971 1.00 53.13 186 MET A N 1
ATOM 1501 C CA . MET A 1 186 ? -3.384 -52.902 -24.512 1.00 59.89 186 MET A CA 1
ATOM 1502 C C . MET A 1 186 ? -3.066 -51.995 -25.700 1.00 64.79 186 MET A C 1
ATOM 1503 O O . MET A 1 186 ? -2.194 -51.135 -25.602 1.00 67.54 186 MET A O 1
ATOM 1508 N N . GLY A 1 187 ? -3.754 -52.178 -26.818 1.00 68.31 187 GLY A N 1
ATOM 1509 C CA . GLY A 1 187 ? -3.508 -51.332 -27.981 1.00 69.60 187 GLY A CA 1
ATOM 1510 C C . GLY A 1 187 ? -4.530 -50.235 -27.924 1.00 74.07 187 GLY A C 1
ATOM 1511 O O . GLY A 1 187 ? -4.610 -49.500 -26.937 1.00 74.34 187 GLY A O 1
ATOM 1512 N N . GLU A 1 188 ? -5.315 -50.130 -28.989 1.00 79.64 188 GLU A N 1
ATOM 1513 C CA . GLU A 1 188 ? -6.633 -49.514 -28.905 1.00 85.26 188 GLU A CA 1
ATOM 1514 C C . GLU A 1 188 ? -7.620 -50.565 -28.339 1.00 80.43 188 GLU A C 1
ATOM 1515 O O . GLU A 1 188 ? -8.672 -50.223 -27.786 1.00 73.52 188 GLU A O 1
ATOM 1521 N N . GLU A 1 189 ? -7.253 -51.842 -28.472 1.00 75.04 189 GLU A N 1
ATOM 1522 C CA . GLU A 1 189 ? -8.129 -52.963 -28.114 1.00 72.63 189 GLU A CA 1
ATOM 1523 C C . GLU A 1 189 ? -8.157 -53.285 -26.619 1.00 64.10 189 GLU A C 1
ATOM 1524 O O . GLU A 1 189 ? -7.205 -52.994 -25.899 1.00 61.21 189 GLU A O 1
ATOM 1530 N N . THR A 1 190 ? -9.269 -53.885 -26.182 1.00 56.62 190 THR A N 1
ATOM 1531 C CA . THR A 1 190 ? -9.501 -54.257 -24.786 1.00 53.73 190 THR A CA 1
ATOM 1532 C C . THR A 1 190 ? -9.977 -55.706 -24.666 1.00 49.46 190 THR A C 1
ATOM 1533 O O . THR A 1 190 ? -10.576 -56.225 -25.582 1.00 47.44 190 THR A O 1
ATOM 1537 N N . PHE A 1 191 ? -9.746 -56.322 -23.508 1.00 50.54 191 PHE A N 1
ATOM 1538 C CA . PHE A 1 191 ? -10.021 -57.740 -23.274 1.00 51.11 191 PHE A CA 1
ATOM 1539 C C . PHE A 1 191 ? -10.567 -58.004 -21.886 1.00 49.53 191 PHE A C 1
ATOM 1540 O O . PHE A 1 191 ? -9.968 -57.563 -20.911 1.00 48.84 191 PHE A O 1
ATOM 1548 N N . ASN A 1 192 ? -11.664 -58.765 -21.800 1.00 45.51 192 ASN A N 1
ATOM 1549 C CA . ASN A 1 192 ? -12.162 -59.265 -20.524 1.00 44.05 192 ASN A CA 1
ATOM 1550 C C . ASN A 1 192 ? -11.122 -60.140 -19.885 1.00 40.46 192 ASN A C 1
ATOM 1551 O O . ASN A 1 192 ? -10.335 -60.759 -20.576 1.00 42.46 192 ASN A O 1
ATOM 1556 N N . ILE A 1 193 ? -11.118 -60.188 -18.564 1.00 38.76 193 ILE A N 1
ATOM 1557 C CA . ILE A 1 193 ? -10.124 -60.953 -17.837 1.00 37.69 193 ILE A CA 1
ATOM 1558 C C . ILE A 1 193 ? -10.710 -62.168 -17.127 1.00 39.03 193 ILE A C 1
ATOM 1559 O O . ILE A 1 193 ? -9.972 -62.952 -16.514 1.00 40.97 193 ILE A O 1
ATOM 1564 N N . THR A 1 194 ? -12.030 -62.310 -17.177 1.00 38.26 194 THR A N 1
ATOM 1565 C CA . THR A 1 194 ? -12.680 -63.545 -16.767 1.00 38.15 194 THR A CA 1
ATOM 1566 C C . THR A 1 194 ? -13.369 -64.090 -18.010 1.00 39.87 194 THR A C 1
ATOM 1567 O O . THR A 1 194 ? -13.527 -63.366 -18.990 1.00 42.16 194 THR A O 1
ATOM 1571 N N . PRO A 1 195 ? -13.762 -65.364 -17.989 1.00 41.55 195 PRO A N 1
ATOM 1572 C CA . PRO A 1 195 ? -14.259 -66.011 -19.207 1.00 43.03 195 PRO A CA 1
ATOM 1573 C C . PRO A 1 195 ? -15.601 -65.499 -19.725 1.00 46.63 195 PRO A C 1
ATOM 1574 O O . PRO A 1 195 ? -15.880 -65.655 -20.911 1.00 48.12 195 PRO A O 1
ATOM 1578 N N . ASP A 1 196 ? -16.421 -64.913 -18.852 1.00 48.83 196 ASP A N 1
ATOM 1579 C CA . ASP A 1 196 ? -17.788 -64.521 -19.201 1.00 50.02 196 ASP A CA 1
ATOM 1580 C C . ASP A 1 196 ? -18.228 -63.294 -18.379 1.00 51.12 196 ASP A C 1
ATOM 1581 O O . ASP A 1 196 ? -18.625 -63.418 -17.209 1.00 47.22 196 ASP A O 1
ATOM 1586 N N . PRO A 1 197 ? -18.151 -62.100 -18.979 1.00 50.81 197 PRO A N 1
ATOM 1587 C CA . PRO A 1 197 ? -18.552 -60.896 -18.253 1.00 53.15 197 PRO A CA 1
ATOM 1588 C C . PRO A 1 197 ? -20.058 -60.771 -18.043 1.00 53.36 197 PRO A C 1
ATOM 1589 O O . PRO A 1 197 ? -20.478 -59.931 -17.269 1.00 51.42 197 PRO A O 1
ATOM 1593 N N . GLU A 1 198 ? -20.847 -61.591 -18.736 1.00 58.29 198 GLU A N 1
ATOM 1594 C CA . GLU A 1 198 ? -22.299 -61.617 -18.569 1.00 61.85 198 GLU A CA 1
ATOM 1595 C C . GLU A 1 198 ? -22.684 -62.335 -17.279 1.00 57.05 198 GLU A C 1
ATOM 1596 O O . GLU A 1 198 ? -23.759 -62.088 -16.749 1.00 55.78 198 GLU A O 1
ATOM 1602 N N . LYS A 1 199 ? -21.825 -63.228 -16.788 1.00 52.98 199 LYS A N 1
ATOM 1603 C CA . LYS A 1 199 ? -22.016 -63.830 -15.466 1.00 53.95 199 LYS A CA 1
ATOM 1604 C C . LYS A 1 199 ? -21.745 -62.823 -14.352 1.00 52.25 199 LYS A C 1
ATOM 1605 O O . LYS A 1 199 ? -20.719 -62.135 -14.362 1.00 51.95 199 LYS A O 1
ATOM 1611 N N . VAL A 1 200 ? -22.659 -62.757 -13.384 1.00 50.57 200 VAL A N 1
ATOM 1612 C CA . VAL A 1 200 ? -22.522 -61.887 -12.214 1.00 47.37 200 VAL A CA 1
ATOM 1613 C C . VAL A 1 200 ? -21.347 -62.332 -11.348 1.00 45.40 200 VAL A C 1
ATOM 1614 O O . VAL A 1 200 ? -21.340 -63.447 -10.822 1.00 42.74 200 VAL A O 1
ATOM 1618 N N . HIS A 1 201 ? -20.367 -61.447 -11.190 1.00 43.02 201 HIS A N 1
ATOM 1619 C CA . HIS A 1 201 ? -19.202 -61.720 -10.350 1.00 41.39 201 HIS A CA 1
ATOM 1620 C C . HIS A 1 201 ? -18.410 -60.436 -10.093 1.00 39.52 201 HIS A C 1
ATOM 1621 O O . HIS A 1 201 ? -18.608 -59.418 -10.748 1.00 36.51 201 HIS A O 1
ATOM 1628 N N . VAL A 1 202 ? -17.504 -60.521 -9.131 1.00 39.53 202 VAL A N 1
ATOM 1629 C CA . VAL A 1 202 ? -16.572 -59.461 -8.826 1.00 39.18 202 VAL A CA 1
ATOM 1630 C C . VAL A 1 202 ? -15.168 -59.867 -9.256 1.00 39.38 202 VAL A C 1
ATOM 1631 O O . VAL A 1 202 ? -14.751 -60.992 -9.035 1.00 40.08 202 VAL A O 1
ATOM 1635 N N . ALA A 1 203 ? -14.437 -58.944 -9.866 1.00 40.60 203 ALA A N 1
ATOM 1636 C CA . ALA A 1 203 ? -12.982 -59.046 -9.923 1.00 38.90 203 ALA A CA 1
ATOM 1637 C C . ALA A 1 203 ? -12.410 -57.860 -9.144 1.00 38.74 203 ALA A C 1
ATOM 1638 O O . ALA A 1 203 ? -12.792 -56.723 -9.393 1.00 38.23 203 ALA A O 1
ATOM 1640 N N . MET A 1 204 ? -11.508 -58.148 -8.209 1.00 40.06 204 MET A N 1
ATOM 1641 C CA . MET A 1 204 ? -10.890 -57.169 -7.291 1.00 40.15 204 MET A CA 1
ATOM 1642 C C . MET A 1 204 ? -9.367 -57.280 -7.318 1.00 37.84 204 MET A C 1
ATOM 1643 O O . MET A 1 204 ? -8.836 -58.359 -7.605 1.00 33.96 204 MET A O 1
ATOM 1648 N N . GLU A 1 205 ? -8.686 -56.207 -6.901 1.00 37.38 205 GLU A N 1
ATOM 1649 C CA . GLU A 1 205 ? -7.282 -56.253 -6.472 1.00 37.12 205 GLU A CA 1
ATOM 1650 C C . GLU A 1 205 ? -6.314 -56.836 -7.509 1.00 36.48 205 GLU A C 1
ATOM 1651 O O . GLU A 1 205 ? -5.532 -57.719 -7.193 1.00 35.31 205 GLU A O 1
ATOM 1657 N N . PRO A 1 206 ? -6.387 -56.373 -8.755 1.00 33.92 206 PRO A N 1
ATOM 1658 C CA . PRO A 1 206 ? -5.422 -56.845 -9.721 1.00 35.77 206 PRO A CA 1
ATOM 1659 C C . PRO A 1 206 ? -3.994 -56.315 -9.455 1.00 38.89 206 PRO A C 1
ATOM 1660 O O . PRO A 1 206 ? -3.825 -55.166 -9.056 1.00 38.43 206 PRO A O 1
ATOM 1664 N N . VAL A 1 207 ? -2.998 -57.176 -9.670 1.00 41.16 207 VAL A N 1
ATOM 1665 C CA . VAL A 1 207 ? -1.582 -56.829 -9.565 1.00 40.60 207 VAL A CA 1
ATOM 1666 C C . VAL A 1 207 ? -0.816 -57.408 -10.744 1.00 40.59 207 VAL A C 1
ATOM 1667 O O . VAL A 1 207 ? -0.930 -58.607 -11.011 1.00 39.27 207 VAL A O 1
ATOM 1671 N N . PHE A 1 208 ? -0.025 -56.576 -11.431 1.00 40.19 208 PHE A N 1
ATOM 1672 C CA . PHE A 1 208 ? 0.905 -57.067 -12.443 1.00 38.09 208 PHE A CA 1
ATOM 1673 C C . PHE A 1 208 ? 2.093 -57.750 -11.807 1.00 39.81 208 PHE A C 1
ATOM 1674 O O . PHE A 1 208 ? 2.764 -57.150 -10.989 1.00 40.75 208 PHE A O 1
ATOM 1682 N N . THR A 1 209 ? 2.335 -59.007 -12.181 1.00 41.29 209 THR A N 1
ATOM 1683 C CA . THR A 1 209 ? 3.557 -59.721 -11.796 1.00 42.18 209 THR A CA 1
ATOM 1684 C C . THR A 1 209 ? 4.628 -59.639 -12.904 1.00 41.57 209 THR A C 1
ATOM 1685 O O . THR A 1 209 ? 5.801 -59.790 -12.633 1.00 43.68 209 THR A O 1
ATOM 1689 N N . ASP A 1 210 ? 4.207 -59.433 -14.145 1.00 43.61 210 ASP A N 1
ATOM 1690 C CA . ASP A 1 210 ? 5.092 -59.207 -15.298 1.00 45.96 210 ASP A CA 1
ATOM 1691 C C . ASP A 1 210 ? 4.387 -58.157 -16.088 1.00 42.54 210 ASP A C 1
ATOM 1692 O O . ASP A 1 210 ? 3.240 -57.864 -15.810 1.00 41.59 210 ASP A O 1
ATOM 1697 N N . ASN A 1 211 ? 5.018 -57.664 -17.139 1.00 42.31 211 ASN A N 1
ATOM 1698 C CA . ASN A 1 211 ? 4.307 -56.847 -18.107 1.00 47.27 211 ASN A CA 1
ATOM 1699 C C . ASN A 1 211 ? 3.266 -57.652 -18.898 1.00 45.48 211 ASN A C 1
ATOM 1700 O O . ASN A 1 211 ? 2.551 -57.101 -19.725 1.00 44.70 211 ASN A O 1
ATOM 1705 N N . GLU A 1 212 ? 3.174 -58.948 -18.621 1.00 47.40 212 GLU A N 1
ATOM 1706 C CA . GLU A 1 212 ? 2.339 -59.866 -19.400 1.00 50.77 212 GLU A CA 1
ATOM 1707 C C . GLU A 1 212 ? 1.440 -60.762 -18.521 1.00 47.00 212 GLU A C 1
ATOM 1708 O O . GLU A 1 212 ? 0.785 -61.658 -19.023 1.00 44.99 212 GLU A O 1
ATOM 1714 N N . THR A 1 213 ? 1.378 -60.476 -17.220 1.00 46.14 213 THR A N 1
ATOM 1715 C CA . THR A 1 213 ? 0.660 -61.308 -16.255 1.00 44.73 213 THR A CA 1
ATOM 1716 C C . THR A 1 213 ? 0.020 -60.447 -15.177 1.00 41.80 213 THR A C 1
ATOM 1717 O O . THR A 1 213 ? 0.658 -59.542 -14.651 1.00 43.57 213 THR A O 1
ATOM 1721 N N . ILE A 1 214 ? -1.229 -60.745 -14.841 1.00 40.37 214 ILE A N 1
ATOM 1722 C CA . ILE A 1 214 ? -1.847 -60.239 -13.612 1.00 39.15 214 ILE A CA 1
ATOM 1723 C C . ILE A 1 214 ? -2.409 -61.397 -12.792 1.00 38.88 214 ILE A C 1
ATOM 1724 O O . ILE A 1 214 ? -2.811 -62.417 -13.338 1.00 40.85 214 ILE A O 1
ATOM 1729 N N . TYR A 1 215 ? -2.380 -61.252 -11.479 1.00 37.23 215 TYR A N 1
ATOM 1730 C CA . TYR A 1 215 ? -3.216 -62.043 -10.613 1.00 38.01 215 TYR A CA 1
ATOM 1731 C C . TYR A 1 215 ? -4.252 -61.095 -9.979 1.00 39.46 215 TYR A C 1
ATOM 1732 O O . TYR A 1 215 ? -4.045 -59.878 -9.899 1.00 37.93 215 TYR A O 1
ATOM 1741 N N . PHE A 1 216 ? -5.362 -61.652 -9.525 1.00 37.91 216 PHE A N 1
ATOM 1742 C CA . PHE A 1 216 ? -6.419 -60.845 -8.954 1.00 37.10 216 PHE A CA 1
ATOM 1743 C C . PHE A 1 216 ? -7.386 -61.721 -8.159 1.00 37.86 216 PHE A C 1
ATOM 1744 O O . PHE A 1 216 ? -7.236 -62.939 -8.121 1.00 38.11 216 PHE A O 1
ATOM 1752 N N . ALA A 1 217 ? -8.352 -61.103 -7.488 1.00 37.24 217 ALA A N 1
ATOM 1753 C CA . ALA A 1 217 ? -9.332 -61.854 -6.711 1.00 37.15 217 ALA A CA 1
ATOM 1754 C C . ALA A 1 217 ? -10.660 -61.846 -7.453 1.00 36.44 217 ALA A C 1
ATOM 1755 O O . ALA A 1 217 ? -11.074 -60.813 -8.003 1.00 36.23 217 ALA A O 1
ATOM 1757 N N . THR A 1 218 ? -11.322 -62.997 -7.492 1.00 34.33 218 THR A N 1
ATOM 1758 C CA . THR A 1 218 ? -12.615 -63.077 -8.173 1.00 34.41 218 THR A CA 1
ATOM 1759 C C . THR A 1 218 ? -13.435 -64.224 -7.636 1.00 33.37 218 THR A C 1
ATOM 1760 O O . THR A 1 218 ? -12.873 -65.248 -7.196 1.00 30.32 218 THR A O 1
ATOM 1764 N N . ASP A 1 219 ? -14.759 -64.034 -7.652 1.00 33.27 219 ASP A N 1
ATOM 1765 C CA . ASP A 1 219 ? -15.692 -65.111 -7.294 1.00 36.10 219 ASP A CA 1
ATOM 1766 C C . ASP A 1 219 ? -16.378 -65.667 -8.542 1.00 37.38 219 ASP A C 1
ATOM 1767 O O . ASP A 1 219 ? -17.479 -66.195 -8.456 1.00 37.14 219 ASP A O 1
ATOM 1772 N N . TYR A 1 220 ? -15.719 -65.540 -9.696 1.00 38.18 220 TYR A N 1
ATOM 1773 C CA . TYR A 1 220 ? -16.275 -66.013 -10.943 1.00 39.33 220 TYR A CA 1
ATOM 1774 C C . TYR A 1 220 ? -16.616 -67.486 -10.806 1.00 41.91 220 TYR A C 1
ATOM 1775 O O . TYR A 1 220 ? -15.762 -68.298 -10.436 1.00 39.02 220 TYR A O 1
ATOM 1784 N N . ASP A 1 221 ? -17.886 -67.790 -11.070 1.00 44.03 221 ASP A N 1
ATOM 1785 C CA . ASP A 1 221 ? -18.437 -69.128 -10.965 1.00 48.07 221 ASP A CA 1
ATOM 1786 C C . ASP A 1 221 ? -18.109 -69.813 -9.641 1.00 43.56 221 ASP A C 1
ATOM 1787 O O . ASP A 1 221 ? -17.825 -70.998 -9.606 1.00 42.78 221 ASP A O 1
ATOM 1792 N N . SER A 1 222 ? -18.146 -69.059 -8.554 1.00 41.07 222 SER A N 1
ATOM 1793 C CA . SER A 1 222 ? -17.924 -69.618 -7.222 1.00 40.34 222 SER A CA 1
ATOM 1794 C C . SER A 1 222 ? -18.666 -68.785 -6.180 1.00 40.33 222 SER A C 1
ATOM 1795 O O . SER A 1 222 ? -19.000 -67.632 -6.415 1.00 42.45 222 SER A O 1
ATOM 1798 N N . ASP A 1 223 ? -18.931 -69.374 -5.030 1.00 39.81 223 ASP A N 1
ATOM 1799 C CA . ASP A 1 223 ? -19.598 -68.646 -3.960 1.00 42.53 223 ASP A CA 1
ATOM 1800 C C . ASP A 1 223 ? -18.594 -67.918 -3.054 1.00 42.26 223 ASP A C 1
ATOM 1801 O O . ASP A 1 223 ? -19.001 -67.248 -2.112 1.00 43.80 223 ASP A O 1
ATOM 1806 N N . GLU A 1 224 ? -17.300 -68.067 -3.332 1.00 43.42 224 GLU A N 1
ATOM 1807 C CA . GLU A 1 224 ? -16.246 -67.396 -2.573 1.00 43.86 224 GLU A CA 1
ATOM 1808 C C . GLU A 1 224 ? -15.197 -66.806 -3.513 1.00 41.50 224 GLU A C 1
ATOM 1809 O O . GLU A 1 224 ? -15.018 -67.275 -4.638 1.00 40.72 224 GLU A O 1
ATOM 1815 N N . MET A 1 225 ? -14.520 -65.765 -3.048 1.00 40.48 225 MET A N 1
ATOM 1816 C CA . MET A 1 225 ? -13.495 -65.069 -3.830 1.00 40.24 225 MET A CA 1
ATOM 1817 C C . MET A 1 225 ? -12.204 -65.881 -3.787 1.00 36.96 225 MET A C 1
ATOM 1818 O O . MET A 1 225 ? -11.724 -66.229 -2.700 1.00 34.58 225 MET A O 1
ATOM 1823 N N . TYR A 1 226 ? -11.628 -66.167 -4.953 1.00 33.57 226 TYR A N 1
ATOM 1824 C CA . TYR A 1 226 ? -10.381 -66.932 -5.009 1.00 33.17 226 TYR A CA 1
ATOM 1825 C C . TYR A 1 226 ? -9.339 -66.181 -5.795 1.00 31.83 226 TYR A C 1
ATOM 1826 O O . TYR A 1 226 ? -9.638 -65.178 -6.445 1.00 30.35 226 TYR A O 1
ATOM 1835 N N . LEU A 1 227 ? -8.117 -66.702 -5.752 1.00 33.90 227 LEU A N 1
ATOM 1836 C CA . LEU A 1 227 ? -6.999 -66.131 -6.493 1.00 34.75 227 LEU A CA 1
ATOM 1837 C C . LEU A 1 227 ? -7.013 -66.654 -7.917 1.00 35.34 227 LEU A C 1
ATOM 1838 O O . LEU A 1 227 ? -6.980 -67.856 -8.139 1.00 41.67 227 LEU A O 1
ATOM 1843 N N . ALA A 1 228 ? -7.089 -65.741 -8.869 1.00 34.12 228 ALA A N 1
ATOM 1844 C CA . ALA A 1 228 ? -7.067 -66.064 -10.262 1.00 33.62 228 ALA A CA 1
ATOM 1845 C C . ALA A 1 228 ? -5.847 -65.419 -10.885 1.00 36.39 228 ALA A C 1
ATOM 1846 O O . ALA A 1 228 ? -5.107 -64.699 -10.222 1.00 37.81 228 ALA A O 1
ATOM 1848 N N . LYS A 1 229 ? -5.662 -65.689 -12.172 1.00 37.68 229 LYS A N 1
ATOM 1849 C CA . LYS A 1 229 ? -4.532 -65.214 -12.927 1.00 38.73 229 LYS A CA 1
ATOM 1850 C C . LYS A 1 229 ? -4.947 -65.017 -14.365 1.00 38.56 229 LYS A C 1
ATOM 1851 O O . LYS A 1 229 ? -5.741 -65.786 -14.885 1.00 42.16 229 LYS A O 1
ATOM 1857 N N . PHE A 1 230 ? -4.422 -63.980 -15.009 1.00 39.31 230 PHE A N 1
ATOM 1858 C CA . PHE A 1 230 ? -4.701 -63.739 -16.415 1.00 38.08 230 PHE A CA 1
ATOM 1859 C C . PHE A 1 230 ? -3.403 -63.434 -17.162 1.00 41.34 230 PHE A C 1
ATOM 1860 O O . PHE A 1 230 ? -2.594 -62.633 -16.701 1.00 40.07 230 PHE A O 1
ATOM 1868 N N . ASP A 1 231 ? -3.229 -64.091 -18.315 1.00 42.08 231 ASP A N 1
ATOM 1869 C CA . ASP A 1 231 ? -2.049 -63.990 -19.135 1.00 42.01 231 ASP A CA 1
ATOM 1870 C C . ASP A 1 231 ? -2.385 -63.134 -20.320 1.00 42.20 231 ASP A C 1
ATOM 1871 O O . ASP A 1 231 ? -3.220 -63.508 -21.118 1.00 44.13 231 ASP A O 1
ATOM 1876 N N . LEU A 1 232 ? -1.713 -62.002 -20.470 1.00 43.71 232 LEU A N 1
ATOM 1877 C CA . LEU A 1 232 ? -2.064 -61.061 -21.529 1.00 46.47 232 LEU A CA 1
ATOM 1878 C C . LEU A 1 232 ? -1.628 -61.524 -22.918 1.00 47.97 232 LEU A C 1
ATOM 1879 O O . LEU A 1 232 ? -2.203 -61.082 -23.919 1.00 45.24 232 LEU A O 1
ATOM 1884 N N . THR A 1 233 ? -0.611 -62.386 -22.988 1.00 49.62 233 THR A N 1
ATOM 1885 C CA . THR A 1 233 ? -0.149 -62.891 -24.284 1.00 52.58 233 THR A CA 1
ATOM 1886 C C . THR A 1 233 ? -1.176 -63.885 -24.850 1.00 50.53 233 THR A C 1
ATOM 1887 O O . THR A 1 233 ? -1.721 -63.673 -25.935 1.00 46.76 233 THR A O 1
ATOM 1891 N N . SER A 1 234 ? -1.450 -64.943 -24.089 1.00 50.07 234 SER A N 1
ATOM 1892 C CA . SER A 1 234 ? -2.365 -65.998 -24.520 1.00 51.30 234 SER A CA 1
ATOM 1893 C C . SER A 1 234 ? -3.829 -65.679 -24.242 1.00 54.05 234 SER A C 1
ATOM 1894 O O . SER A 1 234 ? -4.713 -66.359 -24.769 1.00 54.32 234 SER A O 1
ATOM 1897 N N . LYS A 1 235 ? -4.077 -64.663 -23.406 1.00 51.54 235 LYS A N 1
ATOM 1898 C CA . LYS A 1 235 ? -5.430 -64.299 -22.963 1.00 47.18 235 LYS A CA 1
ATOM 1899 C C . LYS A 1 235 ? -6.144 -65.442 -22.239 1.00 43.90 235 LYS A C 1
ATOM 1900 O O . LYS A 1 235 ? -7.329 -65.673 -22.422 1.00 44.38 235 LYS A O 1
ATOM 1906 N N . GLU A 1 236 ? -5.387 -66.095 -21.362 1.00 41.85 236 GLU A N 1
ATOM 1907 C CA A GLU A 1 236 ? -5.873 -67.256 -20.643 0.50 41.80 236 GLU A CA 1
ATOM 1908 C CA B GLU A 1 236 ? -5.804 -67.285 -20.623 0.50 42.13 236 GLU A CA 1
ATOM 1909 C C . GLU A 1 236 ? -6.174 -66.913 -19.189 1.00 42.22 236 GLU A C 1
ATOM 1910 O O . GLU A 1 236 ? -5.327 -66.414 -18.446 1.00 39.69 236 GLU A O 1
ATOM 1921 N N . PHE A 1 237 ? -7.406 -67.199 -18.793 1.00 42.00 237 PHE A N 1
ATOM 1922 C CA . PHE A 1 237 ? -7.831 -67.025 -17.431 1.00 40.52 237 PHE A CA 1
ATOM 1923 C C . PHE A 1 237 ? -7.625 -68.366 -16.745 1.00 42.95 237 PHE A C 1
ATOM 1924 O O . PHE A 1 237 ? -7.908 -69.410 -17.339 1.00 42.52 237 PHE A O 1
ATOM 1932 N N . SER A 1 238 ? -7.149 -68.327 -15.500 1.00 40.58 238 SER A N 1
ATOM 1933 C CA . SER A 1 238 ? -6.882 -69.519 -14.723 1.00 41.36 238 SER A CA 1
ATOM 1934 C C . SER A 1 238 ? -7.280 -69.301 -13.266 1.00 43.07 238 SER A C 1
ATOM 1935 O O . SER A 1 238 ? -6.991 -68.257 -12.696 1.00 43.91 238 SER A O 1
ATOM 1938 N N . LYS A 1 239 ? -7.899 -70.313 -12.666 1.00 42.55 239 LYS A N 1
ATOM 1939 C CA . LYS A 1 239 ? -8.139 -70.359 -11.235 1.00 43.95 239 LYS A CA 1
ATOM 1940 C C . LYS A 1 239 ? -6.946 -71.014 -10.558 1.00 44.75 239 LYS A C 1
ATOM 1941 O O . LYS A 1 239 ? -6.572 -72.125 -10.920 1.00 48.27 239 LYS A O 1
ATOM 1947 N N . VAL A 1 240 ? -6.352 -70.334 -9.581 1.00 43.65 240 VAL A N 1
ATOM 1948 C CA . VAL A 1 240 ? -5.056 -70.744 -9.033 1.00 42.92 240 VAL A CA 1
ATOM 1949 C C . VAL A 1 240 ? -5.200 -71.268 -7.604 1.00 42.75 240 VAL A C 1
ATOM 1950 O O . VAL A 1 240 ? -4.719 -72.359 -7.280 1.00 36.77 240 VAL A O 1
ATOM 1954 N N . LEU A 1 241 ? -5.846 -70.484 -6.739 1.00 42.61 241 LEU A N 1
ATOM 1955 C CA . LEU A 1 241 ? -5.964 -70.878 -5.340 1.00 41.92 241 LEU A CA 1
ATOM 1956 C C . LEU A 1 241 ? -7.274 -70.406 -4.728 1.00 40.07 241 LEU A C 1
ATOM 1957 O O . LEU A 1 241 ? -7.619 -69.236 -4.839 1.00 43.29 241 LEU A O 1
ATOM 1962 N N . ALA A 1 242 ? -7.980 -71.330 -4.079 1.00 38.12 242 ALA A N 1
ATOM 1963 C CA . ALA A 1 242 ? -9.247 -71.050 -3.410 1.00 38.78 242 ALA A CA 1
ATOM 1964 C C . ALA A 1 242 ? -9.184 -71.556 -1.983 1.00 39.48 242 ALA A C 1
ATOM 1965 O O . ALA A 1 242 ? -8.437 -72.480 -1.692 1.00 41.39 242 ALA A O 1
ATOM 1967 N N . PHE A 1 243 ? -9.971 -70.935 -1.106 1.00 40.97 243 PHE A N 1
ATOM 1968 C CA . PHE A 1 243 ? -10.065 -71.301 0.298 1.00 41.79 243 PHE A CA 1
ATOM 1969 C C . PHE A 1 243 ? -11.500 -71.731 0.599 1.00 44.04 243 PHE A C 1
ATOM 1970 O O . PHE A 1 243 ? -12.433 -70.970 0.330 1.00 42.90 243 PHE A O 1
ATOM 1978 N N . ASP A 1 244 ? -11.673 -72.934 1.151 1.00 46.56 244 ASP A N 1
ATOM 1979 C CA . ASP A 1 244 ? -13.001 -73.450 1.496 1.00 48.46 244 ASP A CA 1
ATOM 1980 C C . ASP A 1 244 ? -13.662 -72.483 2.481 1.00 47.74 244 ASP A C 1
ATOM 1981 O O . ASP A 1 244 ? -13.095 -72.199 3.527 1.00 49.53 244 ASP A O 1
ATOM 1986 N N . GLY A 1 245 ? -14.851 -71.992 2.157 1.00 44.80 245 GLY A N 1
ATOM 1987 C CA . GLY A 1 245 ? -15.623 -71.169 3.089 1.00 46.64 245 GLY A CA 1
ATOM 1988 C C . GLY A 1 245 ? -15.020 -69.834 3.511 1.00 45.54 245 GLY A C 1
ATOM 1989 O O . GLY A 1 245 ? -15.355 -69.316 4.568 1.00 46.43 245 GLY A O 1
ATOM 1990 N N . GLU A 1 246 ? -14.124 -69.289 2.689 1.00 45.12 246 GLU A N 1
ATOM 1991 C CA . GLU A 1 246 ? -13.445 -68.014 2.964 1.00 42.84 246 GLU A CA 1
ATOM 1992 C C . GLU A 1 246 ? -13.259 -67.234 1.658 1.00 41.63 246 GLU A C 1
ATOM 1993 O O . GLU A 1 246 ? -13.013 -67.819 0.612 1.00 45.48 246 GLU A O 1
ATOM 1999 N N . SER A 1 247 ? -13.423 -65.920 1.708 1.00 41.17 247 SER A N 1
ATOM 2000 C CA . SER A 1 247 ? -13.295 -65.090 0.516 1.00 38.75 247 SER A CA 1
ATOM 2001 C C . SER A 1 247 ? -12.037 -64.236 0.611 1.00 38.92 247 SER A C 1
ATOM 2002 O O . SER A 1 247 ? -11.784 -63.592 1.623 1.00 40.29 247 SER A O 1
ATOM 2005 N N . ILE A 1 248 ? -11.244 -64.227 -0.443 1.00 39.11 248 ILE A N 1
ATOM 2006 C CA . ILE A 1 248 ? -10.069 -63.369 -0.489 1.00 39.70 248 ILE A CA 1
ATOM 2007 C C . ILE A 1 248 ? -10.509 -61.925 -0.665 1.00 39.71 248 ILE A C 1
ATOM 2008 O O . ILE A 1 248 ? -11.274 -61.623 -1.575 1.00 40.60 248 ILE A O 1
ATOM 2013 N N . GLN A 1 249 ? -10.046 -61.046 0.217 1.00 41.54 249 GLN A N 1
ATOM 2014 C CA . GLN A 1 249 ? -10.321 -59.612 0.087 1.00 44.42 249 GLN A CA 1
ATOM 2015 C C . GLN A 1 249 ? -9.058 -58.772 -0.093 1.00 41.82 249 GLN A C 1
ATOM 2016 O O . GLN A 1 249 ? -9.140 -57.562 -0.266 1.00 41.41 249 GLN A O 1
ATOM 2022 N N . SER A 1 250 ? -7.890 -59.400 -0.052 1.00 40.01 250 SER A N 1
ATOM 2023 C CA . SER A 1 250 ? -6.661 -58.660 -0.207 1.00 41.00 250 SER A CA 1
ATOM 2024 C C . SER A 1 250 ? -5.564 -59.510 -0.847 1.00 39.79 250 SER A C 1
ATOM 2025 O O . SER A 1 250 ? -5.289 -60.616 -0.407 1.00 38.29 250 SER A O 1
ATOM 2028 N N . VAL A 1 251 ? -4.938 -58.957 -1.877 1.00 39.86 251 VAL A N 1
ATOM 2029 C CA . VAL A 1 251 ? -3.889 -59.628 -2.609 1.00 38.21 251 VAL A CA 1
ATOM 2030 C C . VAL A 1 251 ? -2.650 -58.735 -2.654 1.00 37.61 251 VAL A C 1
ATOM 2031 O O . VAL A 1 251 ? -2.694 -57.631 -3.187 1.00 36.47 251 VAL A O 1
ATOM 2035 N N . LYS A 1 252 ? -1.544 -59.247 -2.126 1.00 38.68 252 LYS A N 1
ATOM 2036 C CA . LYS A 1 252 ? -0.296 -58.497 -2.039 1.00 39.48 252 LYS A CA 1
ATOM 2037 C C . LYS A 1 252 ? 0.891 -59.251 -2.603 1.00 36.53 252 LYS A C 1
ATOM 2038 O O . LYS A 1 252 ? 1.327 -60.245 -2.041 1.00 34.04 252 LYS A O 1
ATOM 2044 N N . TRP A 1 253 ? 1.409 -58.756 -3.720 1.00 36.75 253 TRP A N 1
ATOM 2045 C CA . TRP A 1 253 ? 2.615 -59.298 -4.340 1.00 39.72 253 TRP A CA 1
ATOM 2046 C C . TRP A 1 253 ? 3.899 -58.920 -3.574 1.00 37.91 253 TRP A C 1
ATOM 2047 O O . TRP A 1 253 ? 4.275 -57.755 -3.521 1.00 36.64 253 TRP A O 1
ATOM 2058 N N . ASP A 1 254 ? 4.533 -59.912 -2.959 1.00 36.31 254 ASP A N 1
ATOM 2059 C CA . ASP A 1 254 ? 5.897 -59.781 -2.477 1.00 39.70 254 ASP A CA 1
ATOM 2060 C C . ASP A 1 254 ? 6.854 -60.118 -3.609 1.00 41.86 254 ASP A C 1
ATOM 2061 O O . ASP A 1 254 ? 7.207 -61.276 -3.783 1.00 42.84 254 ASP A O 1
ATOM 2066 N N . LYS A 1 255 ? 7.274 -59.107 -4.364 1.00 45.70 255 LYS A N 1
ATOM 2067 C CA . LYS A 1 255 ? 7.978 -59.321 -5.629 1.00 50.92 255 LYS A CA 1
ATOM 2068 C C . LYS A 1 255 ? 9.291 -60.133 -5.523 1.00 52.20 255 LYS A C 1
ATOM 2069 O O . LYS A 1 255 ? 9.446 -61.146 -6.194 1.00 51.46 255 LYS A O 1
ATOM 2075 N N . ASP A 1 256 ? 10.227 -59.694 -4.687 1.00 52.14 256 ASP A N 1
ATOM 2076 C CA . ASP A 1 256 ? 11.540 -60.354 -4.613 1.00 52.30 256 ASP A CA 1
ATOM 2077 C C . ASP A 1 256 ? 11.455 -61.807 -4.108 1.00 54.30 256 ASP A C 1
ATOM 2078 O O . ASP A 1 256 ? 12.375 -62.591 -4.344 1.00 56.42 256 ASP A O 1
ATOM 2083 N N . ASN A 1 257 ? 10.380 -62.170 -3.410 1.00 52.34 257 ASN A N 1
ATOM 2084 C CA . ASN A 1 257 ? 10.234 -63.542 -2.919 1.00 50.99 257 ASN A CA 1
ATOM 2085 C C . ASN A 1 257 ? 9.289 -64.338 -3.797 1.00 48.80 257 ASN A C 1
ATOM 2086 O O . ASN A 1 257 ? 9.016 -65.506 -3.513 1.00 47.02 257 ASN A O 1
ATOM 2091 N N . LYS A 1 258 ? 8.807 -63.709 -4.869 1.00 48.93 258 LYS A N 1
ATOM 2092 C CA . LYS A 1 258 ? 7.751 -64.273 -5.718 1.00 53.86 258 LYS A CA 1
ATOM 2093 C C . LYS A 1 258 ? 6.608 -64.931 -4.908 1.00 53.77 258 LYS A C 1
ATOM 2094 O O . LYS A 1 258 ? 6.236 -66.089 -5.133 1.00 52.48 258 LYS A O 1
ATOM 2100 N N . ALA A 1 259 ? 6.062 -64.179 -3.955 1.00 50.11 259 ALA A N 1
ATOM 2101 C CA . ALA A 1 259 ? 5.019 -64.702 -3.076 1.00 46.28 259 ALA A CA 1
ATOM 2102 C C . ALA A 1 259 ? 3.854 -63.732 -2.939 1.00 41.67 259 ALA A C 1
ATOM 2103 O O . ALA A 1 259 ? 3.974 -62.544 -3.218 1.00 40.96 259 ALA A O 1
ATOM 2105 N N . PHE A 1 260 ? 2.712 -64.271 -2.541 1.00 39.56 260 PHE A N 1
ATOM 2106 C CA . PHE A 1 260 ? 1.522 -63.471 -2.269 1.00 36.49 260 PHE A CA 1
ATOM 2107 C C . PHE A 1 260 ? 1.249 -63.555 -0.788 1.00 35.18 260 PHE A C 1
ATOM 2108 O O . PHE A 1 260 ? 1.429 -64.612 -0.173 1.00 30.42 260 PHE A O 1
ATOM 2116 N N . TYR A 1 261 ? 0.862 -62.424 -0.202 1.00 36.50 261 TYR A N 1
ATOM 2117 C CA . TYR A 1 261 ? 0.137 -62.458 1.071 1.00 35.81 261 TYR A CA 1
ATOM 2118 C C . TYR A 1 261 ? -1.312 -62.206 0.740 1.00 35.37 261 TYR A C 1
ATOM 2119 O O . TYR A 1 261 ? -1.635 -61.359 -0.101 1.00 33.66 261 TYR A O 1
ATOM 2128 N N . LEU A 1 262 ? -2.176 -62.998 1.357 1.00 35.40 262 LEU A N 1
ATOM 2129 C CA . LEU A 1 262 ? -3.572 -62.973 1.029 1.00 35.11 262 LEU A CA 1
ATOM 2130 C C . LEU A 1 262 ? -4.345 -62.930 2.308 1.00 35.61 262 LEU A C 1
ATOM 2131 O O . LEU A 1 262 ? -4.096 -63.730 3.219 1.00 37.73 262 LEU A O 1
ATOM 2136 N N . ILE A 1 263 ? -5.280 -61.990 2.377 1.00 34.24 263 ILE A N 1
ATOM 2137 C CA . ILE A 1 263 ? -6.195 -61.901 3.498 1.00 32.81 263 ILE A CA 1
ATOM 2138 C C . ILE A 1 263 ? -7.558 -62.389 3.022 1.00 31.58 263 ILE A C 1
ATOM 2139 O O . ILE A 1 263 ? -8.032 -61.995 1.942 1.00 30.13 263 ILE A O 1
ATOM 2144 N N . THR A 1 264 ? -8.179 -63.239 3.828 1.00 30.38 264 THR A N 1
ATOM 2145 C CA . THR A 1 264 ? -9.526 -63.708 3.565 1.00 32.20 264 THR A CA 1
ATOM 2146 C C . THR A 1 264 ? -10.458 -63.307 4.680 1.00 33.50 264 THR A C 1
ATOM 2147 O O . THR A 1 264 ? -10.028 -63.122 5.810 1.00 31.77 264 THR A O 1
ATOM 2151 N N . VAL A 1 265 ? -11.741 -63.224 4.353 1.00 38.38 265 VAL A N 1
ATOM 2152 C CA . VAL A 1 265 ? -12.791 -63.040 5.342 1.00 41.05 265 VAL A CA 1
ATOM 2153 C C . VAL A 1 265 ? -13.417 -64.400 5.634 1.00 42.68 265 VAL A C 1
ATOM 2154 O O . VAL A 1 265 ? -13.890 -65.090 4.715 1.00 41.59 265 VAL A O 1
ATOM 2158 N N . LYS A 1 266 ? -13.401 -64.774 6.913 1.00 42.23 266 LYS A N 1
ATOM 2159 C CA . LYS A 1 266 ? -14.065 -65.978 7.412 1.00 43.98 266 LYS A CA 1
ATOM 2160 C C . LYS A 1 266 ? -15.089 -65.561 8.474 1.00 39.40 266 LYS A C 1
ATOM 2161 O O . LYS A 1 266 ? -14.842 -65.674 9.668 1.00 35.85 266 LYS A O 1
ATOM 2167 N N . GLY A 1 267 ? -16.224 -65.042 8.025 1.00 38.05 267 GLY A N 1
ATOM 2168 C CA . GLY A 1 267 ? -17.264 -64.576 8.931 1.00 39.61 267 GLY A CA 1
ATOM 2169 C C . GLY A 1 267 ? -16.901 -63.276 9.632 1.00 39.55 267 GLY A C 1
ATOM 2170 O O . GLY A 1 267 ? -16.870 -62.196 9.011 1.00 41.10 267 GLY A O 1
ATOM 2171 N N . VAL A 1 268 ? -16.604 -63.378 10.920 1.00 37.69 268 VAL A N 1
ATOM 2172 C CA . VAL A 1 268 ? -16.309 -62.195 11.719 1.00 38.24 268 VAL A CA 1
ATOM 2173 C C . VAL A 1 268 ? -14.815 -61.961 11.950 1.00 40.17 268 VAL A C 1
ATOM 2174 O O . VAL A 1 268 ? -14.468 -61.018 12.663 1.00 40.45 268 VAL A O 1
ATOM 2178 N N . THR A 1 269 ? -13.941 -62.810 11.393 1.00 40.40 269 THR A N 1
ATOM 2179 C CA . THR A 1 269 ? -12.485 -62.569 11.460 1.00 41.65 269 THR A CA 1
ATOM 2180 C C . THR A 1 269 ? -11.805 -62.606 10.092 1.00 41.10 269 THR A C 1
ATOM 2181 O O . THR A 1 269 ? -12.356 -63.104 9.124 1.00 40.09 269 THR A O 1
ATOM 2185 N N . ASP A 1 270 ? -10.606 -62.033 10.042 1.00 41.70 270 ASP A N 1
ATOM 2186 C CA . ASP A 1 270 ? -9.738 -62.056 8.874 1.00 39.91 270 ASP A CA 1
ATOM 2187 C C . ASP A 1 270 ? -8.596 -63.043 9.117 1.00 38.53 270 ASP A C 1
ATOM 2188 O O . ASP A 1 270 ? -8.081 -63.153 10.228 1.00 38.42 270 ASP A O 1
ATOM 2193 N N . ILE A 1 271 ? -8.213 -63.776 8.081 1.00 38.42 271 ILE A N 1
ATOM 2194 C CA . ILE A 1 271 ? -7.090 -64.713 8.162 1.00 38.08 271 ILE A CA 1
ATOM 2195 C C . ILE A 1 271 ? -5.992 -64.285 7.190 1.00 35.55 271 ILE A C 1
ATOM 2196 O O . ILE A 1 271 ? -6.287 -63.820 6.089 1.00 36.99 271 ILE A O 1
ATOM 2201 N N . LEU A 1 272 ? -4.735 -64.438 7.593 1.00 33.30 272 LEU A N 1
ATOM 2202 C CA . LEU A 1 272 ? -3.610 -64.170 6.705 1.00 34.23 272 LEU A CA 1
ATOM 2203 C C . LEU A 1 272 ? -2.965 -65.471 6.222 1.00 35.67 272 LEU A C 1
ATOM 2204 O O . LEU A 1 272 ? -2.701 -66.375 7.006 1.00 37.83 272 LEU A O 1
ATOM 2209 N N . TYR A 1 273 ? -2.717 -65.553 4.924 1.00 37.77 273 TYR A N 1
ATOM 2210 C CA . TYR A 1 273 ? -2.008 -66.686 4.340 1.00 39.64 273 TYR A CA 1
ATOM 2211 C C . TYR A 1 273 ? -0.862 -66.175 3.498 1.00 39.92 273 TYR A C 1
ATOM 2212 O O . TYR A 1 273 ? -0.954 -65.085 2.916 1.00 37.78 273 TYR A O 1
ATOM 2221 N N . ARG A 1 274 ? 0.213 -66.961 3.444 1.00 41.21 274 ARG A N 1
ATOM 2222 C CA . ARG A 1 274 ? 1.276 -66.750 2.468 1.00 43.68 274 ARG A CA 1
ATOM 2223 C C . ARG A 1 274 ? 1.175 -67.836 1.393 1.00 44.58 274 ARG A C 1
ATOM 2224 O O . ARG A 1 274 ? 0.967 -69.005 1.717 1.00 45.82 274 ARG A O 1
ATOM 2232 N N . TYR A 1 275 ? 1.304 -67.441 0.124 1.00 45.00 275 TYR A N 1
ATOM 2233 C CA . TYR A 1 275 ? 1.333 -68.372 -1.013 1.00 44.98 275 TYR A CA 1
ATOM 2234 C C . TYR A 1 275 ? 2.616 -68.212 -1.829 1.00 47.10 275 TYR A C 1
ATOM 2235 O O . TYR A 1 275 ? 2.825 -67.198 -2.516 1.00 40.47 275 TYR A O 1
ATOM 2244 N N . ASP A 1 276 ? 3.456 -69.246 -1.746 1.00 53.29 276 ASP A N 1
ATOM 2245 C CA . ASP A 1 276 ? 4.685 -69.353 -2.526 1.00 53.33 276 ASP A CA 1
ATOM 2246 C C . ASP A 1 276 ? 4.346 -69.852 -3.920 1.00 51.56 276 ASP A C 1
ATOM 2247 O O . ASP A 1 276 ? 3.964 -71.000 -4.088 1.00 56.81 276 ASP A O 1
ATOM 2252 N N . VAL A 1 277 ? 4.473 -68.993 -4.917 1.00 51.71 277 VAL A N 1
ATOM 2253 C CA . VAL A 1 277 ? 4.090 -69.360 -6.277 1.00 56.57 277 VAL A CA 1
ATOM 2254 C C . VAL A 1 277 ? 4.862 -70.588 -6.791 1.00 61.37 277 VAL A C 1
ATOM 2255 O O . VAL A 1 277 ? 4.251 -71.527 -7.309 1.00 59.14 277 VAL A O 1
ATOM 2259 N N . ALA A 1 278 ? 6.190 -70.578 -6.637 1.00 63.44 278 ALA A N 1
ATOM 2260 C CA . ALA A 1 278 ? 7.063 -71.626 -7.203 1.00 62.80 278 ALA A CA 1
ATOM 2261 C C . ALA A 1 278 ? 6.775 -73.023 -6.646 1.00 63.54 278 ALA A C 1
ATOM 2262 O O . ALA A 1 278 ? 6.612 -73.970 -7.413 1.00 66.65 278 ALA A O 1
ATOM 2264 N N . THR A 1 279 ? 6.696 -73.147 -5.322 1.00 63.69 279 THR A N 1
ATOM 2265 C CA . THR A 1 279 ? 6.397 -74.436 -4.687 1.00 63.32 279 THR A CA 1
ATOM 2266 C C . THR A 1 279 ? 4.905 -74.676 -4.504 1.00 61.80 279 THR A C 1
ATOM 2267 O O . THR A 1 279 ? 4.520 -75.575 -3.757 1.00 62.41 279 THR A O 1
ATOM 2271 N N . ASP A 1 280 ? 4.067 -73.868 -5.153 1.00 63.96 280 ASP A N 1
ATOM 2272 C CA . ASP A 1 280 ? 2.609 -73.960 -5.007 1.00 63.10 280 ASP A CA 1
ATOM 2273 C C . ASP A 1 280 ? 2.158 -74.326 -3.583 1.00 59.24 280 ASP A C 1
ATOM 2274 O O . ASP A 1 280 ? 1.250 -75.131 -3.402 1.00 54.49 280 ASP A O 1
ATOM 2279 N N . LYS A 1 281 ? 2.789 -73.716 -2.584 1.00 60.85 281 LYS A N 1
ATOM 2280 C CA . LYS A 1 281 ? 2.529 -74.050 -1.181 1.00 65.64 281 LYS A CA 1
ATOM 2281 C C . LYS A 1 281 ? 1.940 -72.863 -0.391 1.00 59.94 281 LYS A C 1
ATOM 2282 O O . LYS A 1 281 ? 2.286 -71.695 -0.636 1.00 55.52 281 LYS A O 1
ATOM 2288 N N . VAL A 1 282 ? 1.072 -73.194 0.568 1.00 54.65 282 VAL A N 1
ATOM 2289 C CA . VAL A 1 282 ? 0.360 -72.221 1.386 1.00 51.59 282 VAL A CA 1
ATOM 2290 C C . VAL A 1 282 ? 0.746 -72.350 2.844 1.00 51.88 282 VAL A C 1
ATOM 2291 O O . VAL A 1 282 ? 0.563 -73.405 3.437 1.00 53.68 282 VAL A O 1
ATOM 2295 N N . GLU A 1 283 ? 1.251 -71.267 3.425 1.00 53.97 283 GLU A N 1
ATOM 2296 C CA . GLU A 1 283 ? 1.491 -71.195 4.864 1.00 55.55 283 GLU A CA 1
ATOM 2297 C C . GLU A 1 283 ? 0.343 -70.422 5.510 1.00 57.83 283 GLU A C 1
ATOM 2298 O O . GLU A 1 283 ? -0.075 -69.367 5.009 1.00 61.19 283 GLU A O 1
ATOM 2304 N N . GLU A 1 284 ? -0.154 -70.939 6.625 1.00 55.51 284 GLU A N 1
ATOM 2305 C CA . GLU A 1 284 ? -1.132 -70.228 7.427 1.00 55.89 284 GLU A CA 1
ATOM 2306 C C . GLU A 1 284 ? -0.370 -69.335 8.413 1.00 53.34 284 GLU A C 1
ATOM 2307 O O . GLU A 1 284 ? 0.305 -69.832 9.314 1.00 51.26 284 GLU A O 1
ATOM 2313 N N . CYS A 1 285 ? -0.466 -68.019 8.226 1.00 50.94 285 CYS A N 1
ATOM 2314 C CA . CYS A 1 285 ? 0.140 -67.043 9.142 1.00 49.19 285 CYS A CA 1
ATOM 2315 C C . CYS A 1 285 ? -0.777 -66.746 10.303 1.00 46.64 285 CYS A C 1
ATOM 2316 O O . CYS A 1 285 ? -1.909 -67.211 10.341 1.00 49.85 285 CYS A O 1
ATOM 2319 N N . SER A 1 286 ? -0.270 -65.989 11.266 1.00 45.61 286 SER A N 1
ATOM 2320 C CA . SER A 1 286 ? -1.056 -65.596 12.431 1.00 45.92 286 SER A CA 1
ATOM 2321 C C . SER A 1 286 ? -1.059 -64.076 12.546 1.00 43.33 286 SER A C 1
ATOM 2322 O O . SER A 1 286 ? -0.015 -63.454 12.565 1.00 47.38 286 SER A O 1
ATOM 2325 N N . LEU A 1 287 ? -2.248 -63.498 12.607 1.00 39.82 287 LEU A N 1
ATOM 2326 C CA . LEU A 1 287 ? -2.433 -62.076 12.830 1.00 37.00 287 LEU A CA 1
ATOM 2327 C C . LEU A 1 287 ? -2.519 -61.777 14.321 1.00 36.20 287 LEU A C 1
ATOM 2328 O O . LEU A 1 287 ? -2.929 -62.612 15.092 1.00 37.53 287 LEU A O 1
ATOM 2333 N N . PRO A 1 288 ? -2.130 -60.574 14.738 1.00 37.99 288 PRO A N 1
ATOM 2334 C CA . PRO A 1 288 ? -2.268 -60.251 16.146 1.00 38.12 288 PRO A CA 1
ATOM 2335 C C . PRO A 1 288 ? -3.605 -59.552 16.475 1.00 38.27 288 PRO A C 1
ATOM 2336 O O . PRO A 1 288 ? -3.905 -59.311 17.640 1.00 37.80 288 PRO A O 1
ATOM 2340 N N . VAL A 1 289 ? -4.391 -59.232 15.457 1.00 36.50 289 VAL A N 1
ATOM 2341 C CA . VAL A 1 289 ? -5.730 -58.707 15.664 1.00 37.35 289 VAL A CA 1
ATOM 2342 C C . VAL A 1 289 ? -6.674 -59.414 14.723 1.00 38.36 289 VAL A C 1
ATOM 2343 O O . VAL A 1 289 ? -6.230 -60.015 13.752 1.00 42.40 289 VAL A O 1
ATOM 2347 N N . ASP A 1 290 ? -7.969 -59.314 14.987 1.00 37.98 290 ASP A N 1
ATOM 2348 C CA . ASP A 1 290 ? -8.959 -60.081 14.247 1.00 40.17 290 ASP A CA 1
ATOM 2349 C C . ASP A 1 290 ? -9.457 -59.419 12.963 1.00 38.76 290 ASP A C 1
ATOM 2350 O O . ASP A 1 290 ? -10.065 -60.095 12.142 1.00 38.99 290 ASP A O 1
ATOM 2355 N N . ILE A 1 291 ? -9.244 -58.114 12.796 1.00 38.50 291 ILE A N 1
ATOM 2356 C CA . ILE A 1 291 ? -9.812 -57.367 11.661 1.00 38.27 291 ILE A CA 1
ATOM 2357 C C . ILE A 1 291 ? -8.778 -56.431 11.059 1.00 38.06 291 ILE A C 1
ATOM 2358 O O . ILE A 1 291 ? -8.247 -55.592 11.762 1.00 42.48 291 ILE A O 1
ATOM 2363 N N . ILE A 1 292 ? -8.496 -56.567 9.766 1.00 38.79 292 ILE A N 1
ATOM 2364 C CA . ILE A 1 292 ? -7.436 -55.784 9.114 1.00 36.77 292 ILE A CA 1
ATOM 2365 C C . ILE A 1 292 ? -8.048 -54.701 8.248 1.00 37.27 292 ILE A C 1
ATOM 2366 O O . ILE A 1 292 ? -8.873 -54.979 7.400 1.00 36.85 292 ILE A O 1
ATOM 2371 N N . GLU A 1 293 ? -7.599 -53.470 8.459 1.00 39.23 293 GLU A N 1
ATOM 2372 C CA . GLU A 1 293 ? -8.065 -52.304 7.731 1.00 39.48 293 GLU A CA 1
ATOM 2373 C C . GLU A 1 293 ? -7.208 -52.084 6.492 1.00 35.28 293 GLU A C 1
ATOM 2374 O O . GLU A 1 293 ? -7.690 -51.691 5.434 1.00 33.99 293 GLU A O 1
ATOM 2380 N N . GLN A 1 294 ? -5.913 -52.312 6.640 1.00 32.76 294 GLN A N 1
ATOM 2381 C CA . GLN A 1 294 ? -4.990 -52.168 5.533 1.00 31.43 294 GLN A CA 1
ATOM 2382 C C . GLN A 1 294 ? -3.729 -52.963 5.782 1.00 29.36 294 GLN A C 1
ATOM 2383 O O . GLN A 1 294 ? -3.335 -53.188 6.935 1.00 28.34 294 GLN A O 1
ATOM 2389 N N . ILE A 1 295 ? -3.100 -53.363 4.685 1.00 28.94 295 ILE A N 1
ATOM 2390 C CA . ILE A 1 295 ? -1.863 -54.124 4.709 1.00 31.70 295 ILE A CA 1
ATOM 2391 C C . ILE A 1 295 ? -0.906 -53.629 3.626 1.00 32.31 295 ILE A C 1
ATOM 2392 O O . ILE A 1 295 ? -1.345 -53.262 2.541 1.00 34.45 295 ILE A O 1
ATOM 2397 N N . GLN A 1 296 ? 0.387 -53.568 3.940 1.00 32.67 296 GLN A N 1
ATOM 2398 C CA A GLN A 1 296 ? 1.404 -53.220 2.947 0.50 34.24 296 GLN A CA 1
ATOM 2399 C CA B GLN A 1 296 ? 1.402 -53.193 2.966 0.50 34.06 296 GLN A CA 1
ATOM 2400 C C . GLN A 1 296 ? 2.625 -54.136 3.059 1.00 35.26 296 GLN A C 1
ATOM 2401 O O . GLN A 1 296 ? 3.057 -54.496 4.153 1.00 32.98 296 GLN A O 1
ATOM 2412 N N . VAL A 1 297 ? 3.183 -54.524 1.913 1.00 37.15 297 VAL A N 1
ATOM 2413 C CA . VAL A 1 297 ? 4.399 -55.341 1.888 1.00 39.21 297 VAL A CA 1
ATOM 2414 C C . VAL A 1 297 ? 5.514 -54.456 1.380 1.00 38.84 297 VAL A C 1
ATOM 2415 O O . VAL A 1 297 ? 5.364 -53.827 0.345 1.00 40.01 297 VAL A O 1
ATOM 2419 N N . ALA A 1 298 ? 6.618 -54.381 2.107 1.00 40.65 298 ALA A N 1
ATOM 2420 C CA . ALA A 1 298 ? 7.774 -53.617 1.630 1.00 42.90 298 ALA A CA 1
ATOM 2421 C C . ALA A 1 298 ? 8.537 -54.465 0.623 1.00 46.98 298 ALA A C 1
ATOM 2422 O O . ALA A 1 298 ? 8.263 -55.661 0.490 1.00 53.55 298 ALA A O 1
ATOM 2424 N N . LYS A 1 299 ? 9.490 -53.848 -0.075 1.00 51.05 299 LYS A N 1
ATOM 2425 C CA . LYS A 1 299 ? 10.413 -54.562 -0.973 1.00 53.45 299 LYS A CA 1
ATOM 2426 C C . LYS A 1 299 ? 11.181 -55.698 -0.272 1.00 49.45 299 LYS A C 1
ATOM 2427 O O . LYS A 1 299 ? 11.435 -56.745 -0.867 1.00 51.06 299 LYS A O 1
ATOM 2433 N N . SER A 1 300 ? 11.530 -55.487 0.993 1.00 46.56 300 SER A N 1
ATOM 2434 C CA . SER A 1 300 ? 12.314 -56.443 1.779 1.00 43.86 300 SER A CA 1
ATOM 2435 C C . SER A 1 300 ? 11.516 -57.658 2.257 1.00 45.48 300 SER A C 1
ATOM 2436 O O . SER A 1 300 ? 12.073 -58.576 2.865 1.00 41.87 300 SER A O 1
ATOM 2439 N N . GLY A 1 301 ? 10.204 -57.647 2.038 1.00 46.62 301 GLY A N 1
ATOM 2440 C CA . GLY A 1 301 ? 9.353 -58.746 2.489 1.00 45.15 301 GLY A CA 1
ATOM 2441 C C . GLY A 1 301 ? 8.761 -58.508 3.862 1.00 42.94 301 GLY A C 1
ATOM 2442 O O . GLY A 1 301 ? 7.953 -59.304 4.343 1.00 40.23 301 GLY A O 1
ATOM 2443 N N . ASN A 1 302 ? 9.138 -57.407 4.504 1.00 42.96 302 ASN A N 1
ATOM 2444 C CA . ASN A 1 302 ? 8.479 -57.034 5.750 1.00 43.68 302 ASN A CA 1
ATOM 2445 C C . ASN A 1 302 ? 7.002 -56.736 5.565 1.00 41.76 302 ASN A C 1
ATOM 2446 O O . ASN A 1 302 ? 6.566 -56.259 4.523 1.00 41.44 302 ASN A O 1
ATOM 2451 N N . LEU A 1 303 ? 6.241 -57.029 6.603 1.00 40.50 303 LEU A N 1
ATOM 2452 C CA . LEU A 1 303 ? 4.805 -56.939 6.547 1.00 40.77 303 LEU A CA 1
ATOM 2453 C C . LEU A 1 303 ? 4.316 -55.885 7.542 1.00 36.63 303 LEU A C 1
ATOM 2454 O O . LEU A 1 303 ? 4.784 -55.824 8.673 1.00 33.08 303 LEU A O 1
ATOM 2459 N N . TYR A 1 304 ? 3.394 -55.045 7.095 1.00 34.64 304 TYR A N 1
ATOM 2460 C CA . TYR A 1 304 ? 2.796 -54.006 7.927 1.00 32.30 304 TYR A CA 1
ATOM 2461 C C . TYR A 1 304 ? 1.300 -54.089 7.797 1.00 32.89 304 TYR A C 1
ATOM 2462 O O . TYR A 1 304 ? 0.767 -54.084 6.683 1.00 31.07 304 TYR A O 1
ATOM 2471 N N . ILE A 1 305 ? 0.619 -54.158 8.935 1.00 34.93 305 ILE A N 1
ATOM 2472 C CA . ILE A 1 305 ? -0.844 -54.132 8.963 1.00 36.83 305 ILE A CA 1
ATOM 2473 C C . ILE A 1 305 ? -1.405 -53.037 9.868 1.00 33.44 305 ILE A C 1
ATOM 2474 O O . ILE A 1 305 ? -0.758 -52.626 10.836 1.00 33.40 305 ILE A O 1
ATOM 2479 N N . LEU A 1 306 ? -2.606 -52.577 9.524 1.00 31.20 306 LEU A N 1
ATOM 2480 C CA . LEU A 1 306 ? -3.434 -51.728 10.385 1.00 28.68 306 LEU A CA 1
ATOM 2481 C C . LEU A 1 306 ? -4.677 -52.507 10.728 1.00 28.10 306 LEU A C 1
ATOM 2482 O O . LEU A 1 306 ? -5.433 -52.908 9.845 1.00 27.40 306 LEU A O 1
ATOM 2487 N N . GLY A 1 307 ? -4.915 -52.722 12.007 1.00 29.31 307 GLY A N 1
ATOM 2488 C CA . GLY A 1 307 ? -6.093 -53.464 12.390 1.00 29.94 307 GLY A CA 1
ATOM 2489 C C . GLY A 1 307 ? -6.503 -53.307 13.823 1.00 30.88 307 GLY A C 1
ATOM 2490 O O . GLY A 1 307 ? -5.910 -52.532 14.576 1.00 30.62 307 GLY A O 1
ATOM 2491 N N . ARG A 1 308 ? -7.538 -54.065 14.174 1.00 34.22 308 ARG A N 1
ATOM 2492 C CA . ARG A 1 308 ? -8.191 -53.967 15.473 1.00 38.29 308 ARG A CA 1
ATOM 2493 C C . ARG A 1 308 ? -8.974 -55.232 15.824 1.00 38.82 308 ARG A C 1
ATOM 2494 O O . ARG A 1 308 ? -9.216 -56.091 14.976 1.00 39.61 308 ARG A O 1
ATOM 2502 N N . SER A 1 309 ? -9.357 -55.315 17.093 1.00 38.94 309 SER A N 1
ATOM 2503 C CA . SER A 1 309 ? -10.150 -56.404 17.628 1.00 38.03 309 SER A CA 1
ATOM 2504 C C . SER A 1 309 ? -11.356 -55.781 18.268 1.00 37.10 309 SER A C 1
ATOM 2505 O O . SER A 1 309 ? -11.523 -54.576 18.214 1.00 38.16 309 SER A O 1
ATOM 2508 N N . ALA A 1 310 ? -12.179 -56.599 18.908 1.00 37.33 310 ALA A N 1
ATOM 2509 C CA . ALA A 1 310 ? -13.250 -56.125 19.782 1.00 35.49 310 ALA A CA 1
ATOM 2510 C C . ALA A 1 310 ? -12.693 -55.332 20.955 1.00 35.86 310 ALA A C 1
ATOM 2511 O O . ALA A 1 310 ? -13.269 -54.304 21.350 1.00 36.53 310 ALA A O 1
ATOM 2513 N N . THR A 1 311 ? -11.572 -55.805 21.501 1.00 33.89 311 THR A N 1
ATOM 2514 C CA . THR A 1 311 ? -11.011 -55.222 22.710 1.00 32.57 311 THR A CA 1
ATOM 2515 C C . THR A 1 311 ? -9.686 -54.485 22.489 1.00 32.08 311 THR A C 1
ATOM 2516 O O . THR A 1 311 ? -9.036 -54.081 23.470 1.00 32.89 311 THR A O 1
ATOM 2520 N N . VAL A 1 312 ? -9.279 -54.312 21.226 1.00 29.75 312 VAL A N 1
ATOM 2521 C CA . VAL A 1 312 ? -8.047 -53.586 20.912 1.00 29.69 312 VAL A CA 1
ATOM 2522 C C . VAL A 1 312 ? -8.299 -52.542 19.831 1.00 28.82 312 VAL A C 1
ATOM 2523 O O . VAL A 1 312 ? -8.659 -52.885 18.703 1.00 28.18 312 VAL A O 1
ATOM 2527 N N . PRO A 1 313 ? -8.087 -51.264 20.155 1.00 28.58 313 PRO A N 1
ATOM 2528 C CA . PRO A 1 313 ? -8.263 -50.197 19.154 1.00 29.30 313 PRO A CA 1
ATOM 2529 C C . PRO A 1 313 ? -7.353 -50.309 17.933 1.00 28.25 313 PRO A C 1
ATOM 2530 O O . PRO A 1 313 ? -6.388 -51.078 17.919 1.00 29.73 313 PRO A O 1
ATOM 2534 N N . HIS A 1 314 ? -7.672 -49.524 16.924 1.00 28.36 314 HIS A N 1
ATOM 2535 C CA . HIS A 1 314 ? -6.840 -49.401 15.729 1.00 30.25 314 HIS A CA 1
ATOM 2536 C C . HIS A 1 314 ? -5.381 -49.226 16.092 1.00 30.34 314 HIS A C 1
ATOM 2537 O O . HIS A 1 314 ? -5.023 -48.272 16.770 1.00 29.97 314 HIS A O 1
ATOM 2544 N N . ASN A 1 315 ? -4.560 -50.175 15.654 1.00 32.98 315 ASN A N 1
ATOM 2545 C CA . ASN A 1 315 ? -3.111 -50.141 15.853 1.00 32.29 315 ASN A CA 1
ATOM 2546 C C . ASN A 1 315 ? -2.382 -50.706 14.631 1.00 30.72 315 ASN A C 1
ATOM 2547 O O . ASN A 1 315 ? -2.937 -51.468 13.841 1.00 27.95 315 ASN A O 1
ATOM 2552 N N . VAL A 1 316 ? -1.136 -50.290 14.479 1.00 30.57 316 VAL A N 1
ATOM 2553 C CA . VAL A 1 316 ? -0.301 -50.690 13.374 1.00 31.02 316 VAL A CA 1
ATOM 2554 C C . VAL A 1 316 ? 0.736 -51.677 13.897 1.00 32.39 316 VAL A C 1
ATOM 2555 O O . VAL A 1 316 ? 1.239 -51.525 15.003 1.00 33.55 316 VAL A O 1
ATOM 2559 N N . TYR A 1 317 ? 1.046 -52.702 13.112 1.00 34.54 317 TYR A N 1
ATOM 2560 C CA . TYR A 1 317 ? 1.943 -53.769 13.562 1.00 34.02 317 TYR A CA 1
ATOM 2561 C C . TYR A 1 317 ? 2.887 -54.098 12.446 1.00 34.47 317 TYR A C 1
ATOM 2562 O O . TYR A 1 317 ? 2.555 -53.873 11.291 1.00 32.68 317 TYR A O 1
ATOM 2571 N N . GLN A 1 318 ? 4.034 -54.672 12.809 1.00 35.54 318 GLN A N 1
ATOM 2572 C CA . GLN A 1 318 ? 5.114 -54.999 11.878 1.00 37.52 318 GLN A CA 1
ATOM 2573 C C . GLN A 1 318 ? 5.576 -56.434 12.076 1.00 36.88 318 GLN A C 1
ATOM 2574 O O . GLN A 1 318 ? 5.724 -56.884 13.208 1.00 37.00 318 GLN A O 1
ATOM 2580 N N . SER A 1 319 ? 5.823 -57.145 10.985 1.00 38.56 319 SER A N 1
ATOM 2581 C CA . SER A 1 319 ? 6.423 -58.474 11.066 1.00 42.24 319 SER A CA 1
ATOM 2582 C C . SER A 1 319 ? 7.348 -58.763 9.915 1.00 43.63 319 SER A C 1
ATOM 2583 O O . SER A 1 319 ? 7.111 -58.316 8.805 1.00 44.00 319 SER A O 1
ATOM 2586 N N . SER A 1 320 ? 8.393 -59.535 10.189 1.00 53.70 320 SER A N 1
ATOM 2587 C CA . SER A 1 320 ? 9.236 -60.165 9.142 1.00 59.11 320 SER A CA 1
ATOM 2588 C C . SER A 1 320 ? 8.579 -61.417 8.494 1.00 59.65 320 SER A C 1
ATOM 2589 O O . SER A 1 320 ? 8.388 -61.487 7.284 1.00 57.61 320 SER A O 1
ATOM 2592 N N . ASN A 1 321 ? 8.216 -62.382 9.335 1.00 66.32 321 ASN A N 1
ATOM 2593 C CA . ASN A 1 321 ? 7.728 -63.705 8.904 1.00 67.85 321 ASN A CA 1
ATOM 2594 C C . ASN A 1 321 ? 6.199 -63.838 8.840 1.00 68.83 321 ASN A C 1
ATOM 2595 O O . ASN A 1 321 ? 5.680 -64.902 8.496 1.00 70.39 321 ASN A O 1
ATOM 2600 N N . GLY A 1 322 ? 5.483 -62.768 9.176 1.00 65.73 322 GLY A N 1
ATOM 2601 C CA . GLY A 1 322 ? 4.034 -62.812 9.272 1.00 62.32 322 GLY A CA 1
ATOM 2602 C C . GLY A 1 322 ? 3.500 -63.638 10.437 1.00 63.00 322 GLY A C 1
ATOM 2603 O O . GLY A 1 322 ? 2.329 -64.009 10.426 1.00 64.48 322 GLY A O 1
ATOM 2604 N N . VAL A 1 323 ? 4.331 -63.924 11.444 1.00 63.88 323 VAL A N 1
ATOM 2605 C CA . VAL A 1 323 ? 3.920 -64.782 12.581 1.00 65.00 323 VAL A CA 1
ATOM 2606 C C . VAL A 1 323 ? 4.192 -64.137 13.950 1.00 68.52 323 VAL A C 1
ATOM 2607 O O . VAL A 1 323 ? 3.363 -64.257 14.862 1.00 65.99 323 VAL A O 1
ATOM 2611 N N . GLU A 1 324 ? 5.356 -63.490 14.103 1.00 70.49 324 GLU A N 1
ATOM 2612 C CA . GLU A 1 324 ? 5.659 -62.666 15.290 1.00 69.47 324 GLU A CA 1
ATOM 2613 C C . GLU A 1 324 ? 5.527 -61.203 14.899 1.00 60.00 324 GLU A C 1
ATOM 2614 O O . GLU A 1 324 ? 6.165 -60.760 13.949 1.00 62.07 324 GLU A O 1
ATOM 2620 N N . TRP A 1 325 ? 4.704 -60.464 15.637 1.00 51.18 325 TRP A N 1
ATOM 2621 C CA . TRP A 1 325 ? 4.382 -59.086 15.300 1.00 42.92 325 TRP A CA 1
ATOM 2622 C C . TRP A 1 325 ? 4.885 -58.148 16.374 1.00 41.14 325 TRP A C 1
ATOM 2623 O O . TRP A 1 325 ? 4.615 -58.350 17.547 1.00 38.31 325 TRP A O 1
ATOM 2634 N N . LYS A 1 326 ? 5.637 -57.133 15.963 1.00 39.72 326 LYS A N 1
ATOM 2635 C CA . LYS A 1 326 ? 5.944 -56.011 16.822 1.00 39.09 326 LYS A CA 1
ATOM 2636 C C . LYS A 1 326 ? 4.805 -54.982 16.671 1.00 37.16 326 LYS A C 1
ATOM 2637 O O . LYS A 1 326 ? 4.458 -54.545 15.562 1.00 34.28 326 LYS A O 1
ATOM 2643 N N . GLN A 1 327 ? 4.202 -54.610 17.788 1.00 35.30 327 GLN A N 1
ATOM 2644 C CA . GLN A 1 327 ? 3.207 -53.562 17.764 1.00 35.80 327 GLN A CA 1
ATOM 2645 C C . GLN A 1 327 ? 3.886 -52.193 17.783 1.00 34.61 327 GLN A C 1
ATOM 2646 O O . GLN A 1 327 ? 4.611 -51.879 18.718 1.00 32.14 327 GLN A O 1
ATOM 2652 N N . LEU A 1 328 ? 3.642 -51.382 16.758 1.00 31.43 328 LEU A N 1
ATOM 2653 C CA . LEU A 1 328 ? 4.326 -50.103 16.632 1.00 32.06 328 LEU A CA 1
ATOM 2654 C C . LEU A 1 328 ? 3.610 -48.935 17.311 1.00 32.82 328 LEU A C 1
ATOM 2655 O O . LEU A 1 328 ? 4.241 -48.119 17.983 1.00 34.52 328 LEU A O 1
ATOM 2660 N N . THR A 1 329 ? 2.305 -48.821 17.100 1.00 34.22 329 THR A N 1
ATOM 2661 C CA . THR A 1 329 ? 1.543 -47.793 17.778 1.00 35.69 329 THR A CA 1
ATOM 2662 C C . THR A 1 329 ? 1.060 -48.310 19.109 1.00 36.27 329 THR A C 1
ATOM 2663 O O . THR A 1 329 ? 1.086 -49.497 19.369 1.00 33.72 329 THR A O 1
ATOM 2667 N N . ASN A 1 330 ? 0.570 -47.397 19.928 1.00 37.13 330 ASN A N 1
ATOM 2668 C CA . ASN A 1 330 ? 0.141 -47.729 21.257 1.00 40.01 330 ASN A CA 1
ATOM 2669 C C . ASN A 1 330 ? -1.152 -47.015 21.586 1.00 37.81 330 ASN A C 1
ATOM 2670 O O . ASN A 1 330 ? -1.277 -46.348 22.628 1.00 34.35 330 ASN A O 1
ATOM 2675 N N . ASN A 1 331 ? -2.110 -47.147 20.675 1.00 34.60 331 ASN A N 1
ATOM 2676 C CA . ASN A 1 331 ? -3.420 -46.566 20.873 1.00 33.11 331 ASN A CA 1
ATOM 2677 C C . ASN A 1 331 ? -4.214 -47.465 21.797 1.00 32.54 331 ASN A C 1
ATOM 2678 O O . ASN A 1 331 ? -4.523 -48.596 21.451 1.00 35.95 331 ASN A O 1
ATOM 2683 N N . ARG A 1 332 ? -4.513 -46.953 22.985 1.00 35.08 332 ARG A N 1
ATOM 2684 C CA . ARG A 1 332 ? -5.227 -47.680 24.025 1.00 35.90 332 ARG A CA 1
ATOM 2685 C C . ARG A 1 332 ? -6.509 -46.967 24.454 1.00 36.00 332 ARG A C 1
ATOM 2686 O O . ARG A 1 332 ? -6.775 -45.811 24.086 1.00 35.75 332 ARG A O 1
ATOM 2694 N N . VAL A 1 333 ? -7.286 -47.677 25.270 1.00 36.04 333 VAL A N 1
ATOM 2695 C CA . VAL A 1 333 ? -8.421 -47.099 25.952 1.00 33.61 333 VAL A CA 1
ATOM 2696 C C . VAL A 1 333 ? -7.899 -46.644 27.303 1.00 31.38 333 VAL A C 1
ATOM 2697 O O . VAL A 1 333 ? -7.260 -47.417 28.012 1.00 30.83 333 VAL A O 1
ATOM 2701 N N . LEU A 1 334 ? -8.164 -45.381 27.637 1.00 29.58 334 LEU A N 1
ATOM 2702 C CA . LEU A 1 334 ? -7.609 -44.750 28.828 1.00 29.11 334 LEU A CA 1
ATOM 2703 C C . LEU A 1 334 ? -7.697 -45.617 30.090 1.00 29.53 334 LEU A C 1
ATOM 2704 O O . LEU A 1 334 ? -8.794 -45.936 30.579 1.00 27.98 334 LEU A O 1
ATOM 2709 N N . GLY A 1 335 ? -6.529 -46.006 30.593 1.00 29.30 335 GLY A N 1
ATOM 2710 C CA . GLY A 1 335 ? -6.406 -46.715 31.852 1.00 30.68 335 GLY A CA 1
ATOM 2711 C C . GLY A 1 335 ? -6.789 -48.181 31.839 1.00 32.33 335 GLY A C 1
ATOM 2712 O O . GLY A 1 335 ? -6.722 -48.822 32.870 1.00 35.06 335 GLY A O 1
ATOM 2713 N N . LEU A 1 336 ? -7.175 -48.719 30.688 1.00 34.06 336 LEU A N 1
ATOM 2714 C CA . LEU A 1 336 ? -7.692 -50.086 30.609 1.00 34.89 336 LEU A CA 1
ATOM 2715 C C . LEU A 1 336 ? -6.849 -50.981 29.704 1.00 37.10 336 LEU A C 1
ATOM 2716 O O . LEU A 1 336 ? -5.927 -50.524 29.023 1.00 39.29 336 LEU A O 1
ATOM 2721 N N . SER A 1 337 ? -7.172 -52.271 29.718 1.00 39.77 337 SER A N 1
ATOM 2722 C CA . SER A 1 337 ? -6.523 -53.270 28.855 1.00 40.05 337 SER A CA 1
ATOM 2723 C C . SER A 1 337 ? -7.617 -54.167 28.338 1.00 37.71 337 SER A C 1
ATOM 2724 O O . SER A 1 337 ? -8.739 -54.054 28.800 1.00 39.40 337 SER A O 1
ATOM 2727 N N . PRO A 1 338 ? -7.315 -55.046 27.371 1.00 38.69 338 PRO A N 1
ATOM 2728 C CA . PRO A 1 338 ? -8.352 -55.927 26.821 1.00 39.52 338 PRO A CA 1
ATOM 2729 C C . PRO A 1 338 ? -9.198 -56.677 27.852 1.00 43.02 338 PRO A C 1
ATOM 2730 O O . PRO A 1 338 ? -10.419 -56.785 27.681 1.00 46.54 338 PRO A O 1
ATOM 2734 N N . GLU A 1 339 ? -8.561 -57.171 28.916 1.00 47.74 339 GLU A N 1
ATOM 2735 C CA . GLU A 1 339 ? -9.261 -57.855 30.016 1.00 48.20 339 GLU A CA 1
ATOM 2736 C C . GLU A 1 339 ? -10.408 -57.010 30.568 1.00 46.60 339 GLU A C 1
ATOM 2737 O O . GLU A 1 339 ? -11.456 -57.535 30.960 1.00 48.62 339 GLU A O 1
ATOM 2743 N N . ASP A 1 340 ? -10.217 -55.696 30.593 1.00 45.39 340 ASP A N 1
ATOM 2744 C CA . ASP A 1 340 ? -11.199 -54.780 31.191 1.00 44.73 340 ASP A CA 1
ATOM 2745 C C . ASP A 1 340 ? -12.447 -54.592 30.314 1.00 43.97 340 ASP A C 1
ATOM 2746 O O . ASP A 1 340 ? -13.465 -54.089 30.777 1.00 38.05 340 ASP A O 1
ATOM 2751 N N . MET A 1 341 ? -12.361 -55.024 29.056 1.00 45.43 341 MET A N 1
ATOM 2752 C CA . MET A 1 341 ? -13.442 -54.883 28.088 1.00 45.83 341 MET A CA 1
ATOM 2753 C C . MET A 1 341 ? -14.110 -56.240 27.810 1.00 45.75 341 MET A C 1
ATOM 2754 O O . MET A 1 341 ? -13.701 -57.246 28.359 1.00 47.88 341 MET A O 1
ATOM 2759 N N . VAL A 1 342 ? -15.135 -56.260 26.961 1.00 42.10 342 VAL A N 1
ATOM 2760 C CA . VAL A 1 342 ? -15.886 -57.468 26.690 1.00 39.27 342 VAL A CA 1
ATOM 2761 C C . VAL A 1 342 ? -15.659 -57.989 25.272 1.00 39.89 342 VAL A C 1
ATOM 2762 O O . VAL A 1 342 ? -15.807 -57.253 24.308 1.00 39.65 342 VAL A O 1
ATOM 2766 N N . GLU A 1 343 ? -15.317 -59.272 25.162 1.00 40.73 343 GLU A N 1
ATOM 2767 C CA . GLU A 1 343 ? -15.283 -59.968 23.882 1.00 41.82 343 GLU A CA 1
ATOM 2768 C C . GLU A 1 343 ? -16.705 -60.448 23.580 1.00 40.07 343 GLU A C 1
ATOM 2769 O O . GLU A 1 343 ? -17.416 -60.904 24.479 1.00 37.78 343 GLU A O 1
ATOM 2775 N N . PRO A 1 344 ? -17.134 -60.336 22.323 1.00 36.61 344 PRO A N 1
ATOM 2776 C CA . PRO A 1 344 ? -18.440 -60.866 22.008 1.00 38.35 344 PRO A CA 1
ATOM 2777 C C . PRO A 1 344 ? -18.434 -62.379 21.828 1.00 39.87 344 PRO A C 1
ATOM 2778 O O . PRO A 1 344 ? -17.444 -62.961 21.369 1.00 42.13 344 PRO A O 1
ATOM 2782 N N . ASP A 1 345 ? -19.553 -62.986 22.197 1.00 40.68 345 ASP A N 1
ATOM 2783 C CA . ASP A 1 345 ? -19.849 -64.358 21.860 1.00 40.93 345 ASP A CA 1
ATOM 2784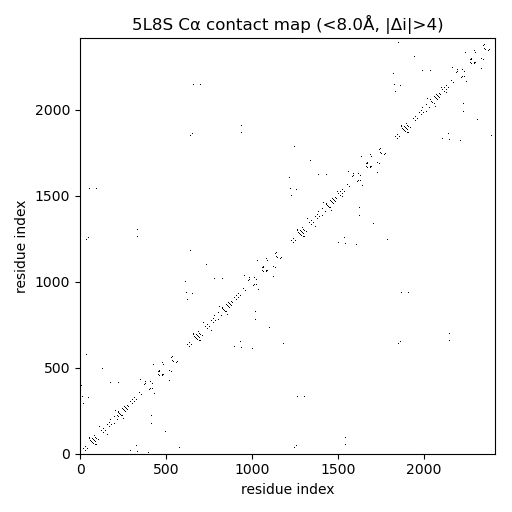 C C . ASP A 1 345 ? -20.377 -64.373 20.443 1.00 39.79 345 ASP A C 1
ATOM 2785 O O . ASP A 1 345 ? -21.195 -63.528 20.070 1.00 39.44 345 ASP A O 1
ATOM 2790 N N . ILE A 1 346 ? -19.898 -65.329 19.655 1.00 38.89 346 ILE A N 1
ATOM 2791 C CA . ILE A 1 346 ? -20.482 -65.604 18.349 1.00 39.10 346 ILE A CA 1
ATOM 2792 C C . ILE A 1 346 ? -21.622 -66.587 18.559 1.00 39.22 346 ILE A C 1
ATOM 2793 O O . ILE A 1 346 ? -21.503 -67.553 19.301 1.00 41.55 346 ILE A O 1
ATOM 2798 N N . VAL A 1 347 ? -22.720 -66.340 17.873 1.00 38.94 347 VAL A N 1
ATOM 2799 C CA . VAL A 1 347 ? -23.987 -66.933 18.224 1.00 39.76 347 VAL A CA 1
ATOM 2800 C C . VAL A 1 347 ? -24.732 -67.046 16.908 1.00 40.98 347 VAL A C 1
ATOM 2801 O O . VAL A 1 347 ? -24.402 -66.312 15.964 1.00 41.00 347 VAL A O 1
ATOM 2805 N N . SER A 1 348 ? -25.689 -67.973 16.812 1.00 41.63 348 SER A N 1
ATOM 2806 C CA . SER A 1 348 ? -26.522 -68.036 15.605 1.00 44.77 348 SER A CA 1
ATOM 2807 C C . SER A 1 348 ? -27.957 -68.465 15.866 1.00 42.05 348 SER A C 1
ATOM 2808 O O . SER A 1 348 ? -28.239 -69.158 16.833 1.00 44.41 348 SER A O 1
ATOM 2811 N N . TYR A 1 349 ? -28.848 -68.023 14.984 1.00 39.42 349 TYR A N 1
ATOM 2812 C CA . TYR A 1 349 ? -30.270 -68.298 15.091 1.00 39.26 349 TYR A CA 1
ATOM 2813 C C . TYR A 1 349 ? -30.823 -68.540 13.710 1.00 40.57 349 TYR A C 1
ATOM 2814 O O . TYR A 1 349 ? -30.167 -68.263 12.705 1.00 41.46 349 TYR A O 1
ATOM 2823 N N . THR A 1 350 ? -32.043 -69.059 13.678 1.00 42.46 350 THR A N 1
ATOM 2824 C CA . THR A 1 350 ? -32.706 -69.416 12.440 1.00 41.94 350 THR A CA 1
ATOM 2825 C C . THR A 1 350 ? -33.748 -68.368 12.118 1.00 42.27 350 THR A C 1
ATOM 2826 O O . THR A 1 350 ? -34.524 -67.957 12.980 1.00 43.92 350 THR A O 1
ATOM 2830 N N . SER A 1 351 ? -33.751 -67.917 10.875 1.00 44.48 351 SER A N 1
ATOM 2831 C CA . SER A 1 351 ? -34.624 -66.836 10.474 1.00 48.27 351 SER A CA 1
ATOM 2832 C C . SER A 1 351 ? -35.879 -67.415 9.821 1.00 52.69 351 SER A C 1
ATOM 2833 O O . SER A 1 351 ? -36.050 -68.637 9.778 1.00 51.70 351 SER A O 1
ATOM 2836 N N . PHE A 1 352 ? -36.734 -66.524 9.315 1.00 53.58 352 PHE A N 1
ATOM 2837 C CA . PHE A 1 352 ? -38.080 -66.872 8.863 1.00 54.34 352 PHE A CA 1
ATOM 2838 C C . PHE A 1 352 ? -38.118 -67.977 7.812 1.00 53.42 352 PHE A C 1
ATOM 2839 O O . PHE A 1 352 ? -38.952 -68.867 7.897 1.00 57.13 352 PHE A O 1
ATOM 2847 N N . ASP A 1 353 ? -37.207 -67.928 6.844 1.00 52.44 353 ASP A N 1
ATOM 2848 C CA . ASP A 1 353 ? -37.184 -68.901 5.747 1.00 49.83 353 ASP A CA 1
ATOM 2849 C C . ASP A 1 353 ? -36.182 -70.042 5.941 1.00 48.52 353 ASP A C 1
ATOM 2850 O O . ASP A 1 353 ? -35.779 -70.678 4.981 1.00 53.10 353 ASP A O 1
ATOM 2855 N N . GLY A 1 354 ? -35.779 -70.305 7.178 1.00 50.87 354 GLY A N 1
ATOM 2856 C CA . GLY A 1 354 ? -34.849 -71.402 7.467 1.00 51.81 354 GLY A CA 1
ATOM 2857 C C . GLY A 1 354 ? -33.371 -71.040 7.439 1.00 51.56 354 GLY A C 1
ATOM 2858 O O . GLY A 1 354 ? -32.530 -71.850 7.826 1.00 49.33 354 GLY A O 1
ATOM 2859 N N . MET A 1 355 ? -33.055 -69.823 7.001 1.00 51.72 355 MET A N 1
ATOM 2860 C CA . MET A 1 355 ? -31.665 -69.359 6.889 1.00 50.42 355 MET A CA 1
ATOM 2861 C C . MET A 1 355 ? -31.041 -69.088 8.258 1.00 48.21 355 MET A C 1
ATOM 2862 O O . MET A 1 355 ? -31.580 -68.312 9.045 1.00 47.80 355 MET A O 1
ATOM 2867 N N . GLU A 1 356 ? -29.897 -69.717 8.520 1.00 46.16 356 GLU A N 1
ATOM 2868 C CA . GLU A 1 356 ? -29.140 -69.491 9.749 1.00 48.14 356 GLU A CA 1
ATOM 2869 C C . GLU A 1 356 ? -28.423 -68.119 9.663 1.00 44.82 356 GLU A C 1
ATOM 2870 O O . GLU A 1 356 ? -27.790 -67.796 8.647 1.00 41.23 356 GLU A O 1
ATOM 2876 N N . ILE A 1 357 ? -28.563 -67.316 10.717 1.00 38.84 357 ILE A N 1
ATOM 2877 C CA . ILE A 1 357 ? -27.977 -65.975 10.768 1.00 38.72 357 ILE A CA 1
ATOM 2878 C C . ILE A 1 357 ? -26.971 -65.921 11.904 1.00 37.57 357 ILE A C 1
ATOM 2879 O O . ILE A 1 357 ? -27.297 -66.271 13.039 1.00 38.31 357 ILE A O 1
ATOM 2884 N N . GLU A 1 358 ? -25.757 -65.471 11.603 1.00 34.84 358 GLU A N 1
ATOM 2885 C CA . GLU A 1 358 ? -24.722 -65.366 12.629 1.00 37.23 358 GLU A CA 1
ATOM 2886 C C . GLU A 1 358 ? -24.783 -63.974 13.251 1.00 34.30 358 GLU A C 1
ATOM 2887 O O . GLU A 1 358 ? -25.060 -63.004 12.562 1.00 32.76 358 GLU A O 1
ATOM 2893 N N . ALA A 1 359 ? -24.530 -63.893 14.551 1.00 32.23 359 ALA A N 1
ATOM 2894 C CA . ALA A 1 359 ? -24.551 -62.622 15.241 1.00 31.75 359 ALA A CA 1
ATOM 2895 C C . ALA A 1 359 ? -23.508 -62.524 16.347 1.00 32.30 359 ALA A C 1
ATOM 2896 O O . ALA A 1 359 ? -23.012 -63.533 16.877 1.00 30.80 359 ALA A O 1
ATOM 2898 N N . LEU A 1 360 ? -23.208 -61.277 16.694 1.00 31.81 360 LEU A N 1
ATOM 2899 C CA . LEU A 1 360 ? -22.320 -60.962 17.791 1.00 31.89 360 LEU A CA 1
ATOM 2900 C C . LEU A 1 360 ? -23.129 -60.484 18.983 1.00 31.34 360 LEU A C 1
ATOM 2901 O O . LEU A 1 360 ? -23.903 -59.524 18.881 1.00 31.71 360 LEU A O 1
ATOM 2906 N N . LEU A 1 361 ? -22.932 -61.147 20.117 1.00 31.83 361 LEU A N 1
ATOM 2907 C CA . LEU A 1 361 ? -23.585 -60.773 21.369 1.00 32.89 361 LEU A CA 1
ATOM 2908 C C . LEU A 1 361 ? -22.540 -60.346 22.384 1.00 33.31 361 LEU A C 1
ATOM 2909 O O . LEU A 1 361 ? -21.665 -61.143 22.750 1.00 32.44 361 LEU A O 1
ATOM 2914 N N . PHE A 1 362 ? -22.630 -59.097 22.838 1.00 32.60 362 PHE A N 1
ATOM 2915 C CA . PHE A 1 362 ? -21.688 -58.562 23.819 1.00 33.06 362 PHE A CA 1
ATOM 2916 C C . PHE A 1 362 ? -22.435 -58.497 25.129 1.00 32.75 362 PHE A C 1
ATOM 2917 O O . PHE A 1 362 ? -23.300 -57.649 25.287 1.00 34.79 362 PHE A O 1
ATOM 2925 N N . LYS A 1 363 ? -22.133 -59.372 26.070 1.00 36.00 363 LYS A N 1
ATOM 2926 C CA . LYS A 1 363 ? -22.866 -59.371 27.351 1.00 39.71 363 LYS A CA 1
ATOM 2927 C C . LYS A 1 363 ? -22.264 -58.374 28.310 1.00 40.02 363 LYS A C 1
ATOM 2928 O O . LYS A 1 363 ? -21.061 -58.388 28.531 1.00 37.03 363 LYS A O 1
ATOM 2934 N N . ALA A 1 364 ? -23.103 -57.531 28.910 1.00 43.07 364 ALA A N 1
ATOM 2935 C CA . ALA A 1 364 ? -22.642 -56.674 29.990 1.00 45.78 364 ALA A CA 1
ATOM 2936 C C . ALA A 1 364 ? -22.135 -57.548 31.133 1.00 48.15 364 ALA A C 1
ATOM 2937 O O . ALA A 1 364 ? -22.651 -58.643 31.372 1.00 48.76 364 ALA A O 1
ATOM 2939 N N . LYS A 1 365 ? -21.119 -57.053 31.825 1.00 51.30 365 LYS A N 1
ATOM 2940 C CA . LYS A 1 365 ? -20.591 -57.716 33.004 1.00 54.79 365 LYS A CA 1
ATOM 2941 C C . LYS A 1 365 ? -21.579 -57.515 34.161 1.00 58.02 365 LYS A C 1
ATOM 2942 O O . LYS A 1 365 ? -22.095 -56.405 34.346 1.00 55.20 365 LYS A O 1
ATOM 2948 N N . PRO A 1 366 ? -21.841 -58.577 34.951 1.00 62.91 366 PRO A N 1
ATOM 2949 C CA . PRO A 1 366 ? -22.705 -58.480 36.142 1.00 61.63 366 PRO A CA 1
ATOM 2950 C C . PRO A 1 366 ? -22.526 -57.186 36.953 1.00 61.28 366 PRO A C 1
ATOM 2951 O O . PRO A 1 366 ? -23.512 -56.527 37.299 1.00 59.49 366 PRO A O 1
ATOM 2955 N N . GLU A 1 367 ? -21.272 -56.825 37.212 1.00 59.55 367 GLU A N 1
ATOM 2956 C CA . GLU A 1 367 ? -20.932 -55.621 37.970 1.00 60.84 367 GLU A CA 1
ATOM 2957 C C . GLU A 1 367 ? -21.505 -54.353 37.346 1.00 61.20 367 GLU A C 1
ATOM 2958 O O . GLU A 1 367 ? -21.830 -53.412 38.072 1.00 61.41 367 GLU A O 1
ATOM 2964 N N . ASN A 1 368 ? -21.590 -54.306 36.012 1.00 57.78 368 ASN A N 1
ATOM 2965 C CA . ASN A 1 368 ? -22.106 -53.119 35.312 1.00 57.03 368 ASN A CA 1
ATOM 2966 C C . ASN A 1 368 ? -23.547 -53.251 34.811 1.00 54.02 368 ASN A C 1
ATOM 2967 O O . ASN A 1 368 ? -24.233 -52.235 34.578 1.00 52.55 368 ASN A O 1
ATOM 2972 N N . ASP A 1 369 ? -23.998 -54.491 34.644 1.00 48.21 369 ASP A N 1
ATOM 2973 C CA . ASP A 1 369 ? -25.231 -54.777 33.915 1.00 45.29 369 ASP A CA 1
ATOM 2974 C C . ASP A 1 369 ? -26.391 -53.932 34.412 1.00 41.36 369 ASP A C 1
ATOM 2975 O O . ASP A 1 369 ? -26.733 -54.001 35.573 1.00 44.56 369 ASP A O 1
ATOM 2980 N N . ASN A 1 370 ? -26.976 -53.136 33.524 1.00 37.99 370 ASN A N 1
ATOM 2981 C CA . ASN A 1 370 ? -28.123 -52.281 33.857 1.00 37.72 370 ASN A CA 1
ATOM 2982 C C . ASN A 1 370 ? -29.474 -52.888 33.418 1.00 36.05 370 ASN A C 1
ATOM 2983 O O . ASN A 1 370 ? -30.517 -52.234 33.507 1.00 35.88 370 ASN A O 1
ATOM 2988 N N . GLY A 1 371 ? -29.440 -54.120 32.916 1.00 34.54 371 GLY A N 1
ATOM 2989 C CA . GLY A 1 371 ? -30.644 -54.827 32.487 1.00 33.99 371 GLY A CA 1
ATOM 2990 C C . GLY A 1 371 ? -31.137 -54.576 31.078 1.00 34.47 371 GLY A C 1
ATOM 2991 O O . GLY A 1 371 ? -31.958 -55.341 30.563 1.00 38.23 371 GLY A O 1
ATOM 2992 N N . TYR A 1 372 ? -30.650 -53.521 30.430 1.00 35.41 372 TYR A N 1
ATOM 2993 C CA . TYR A 1 372 ? -31.111 -53.195 29.072 1.00 33.76 372 TYR A CA 1
ATOM 2994 C C . TYR A 1 372 ? -30.223 -53.767 27.958 1.00 32.75 372 TYR A C 1
ATOM 2995 O O . TYR A 1 372 ? -29.048 -54.098 28.167 1.00 32.75 372 TYR A O 1
ATOM 3004 N N . THR A 1 373 ? -30.803 -53.882 26.773 1.00 31.05 373 THR A N 1
ATOM 3005 C CA . THR A 1 373 ? -30.071 -54.356 25.595 1.00 31.62 373 THR A CA 1
ATOM 3006 C C . THR A 1 373 ? -30.215 -53.346 24.467 1.00 31.84 373 THR A C 1
ATOM 3007 O O . THR A 1 373 ? -31.273 -52.716 24.330 1.00 30.86 373 THR A O 1
ATOM 3011 N N . ILE A 1 374 ? -29.142 -53.192 23.679 1.00 31.74 374 ILE A N 1
ATOM 3012 C CA . ILE A 1 374 ? -29.176 -52.429 22.425 1.00 30.05 374 ILE A CA 1
ATOM 3013 C C . ILE A 1 374 ? -29.116 -53.362 21.215 1.00 30.95 374 ILE A C 1
ATOM 3014 O O . ILE A 1 374 ? -28.197 -54.173 21.074 1.00 29.99 374 ILE A O 1
ATOM 3019 N N . PHE A 1 375 ? -30.096 -53.249 20.338 1.00 30.57 375 PHE A N 1
ATOM 3020 C CA . PHE A 1 375 ? -30.096 -54.022 19.132 1.00 32.64 375 PHE A CA 1
ATOM 3021 C C . PHE A 1 375 ? -29.493 -53.126 18.075 1.00 34.65 375 PHE A C 1
ATOM 3022 O O . PHE A 1 375 ? -30.023 -52.063 17.798 1.00 36.13 375 PHE A O 1
ATOM 3030 N N . TRP A 1 376 ? -28.380 -53.563 17.497 1.00 38.99 376 TRP A N 1
ATOM 3031 C CA . TRP A 1 376 ? -27.592 -52.752 16.559 1.00 40.81 376 TRP A CA 1
ATOM 3032 C C . TRP A 1 376 ? -27.463 -53.413 15.203 1.00 37.32 376 TRP A C 1
ATOM 3033 O O . TRP A 1 376 ? -26.658 -54.318 15.036 1.00 38.68 376 TRP A O 1
ATOM 3044 N N . PRO A 1 377 ? -28.257 -52.975 14.230 1.00 34.69 377 PRO A N 1
ATOM 3045 C CA . PRO A 1 377 ? -27.991 -53.423 12.877 1.00 35.67 377 PRO A CA 1
ATOM 3046 C C . PRO A 1 377 ? -26.857 -52.591 12.272 1.00 38.12 377 PRO A C 1
ATOM 3047 O O . PRO A 1 377 ? -26.930 -51.353 12.290 1.00 34.32 377 PRO A O 1
ATOM 3051 N N . HIS A 1 378 ? -25.830 -53.262 11.739 1.00 38.57 378 HIS A N 1
ATOM 3052 C CA . HIS A 1 378 ? -24.680 -52.565 11.156 1.00 36.77 378 HIS A CA 1
ATOM 3053 C C . HIS A 1 378 ? -25.051 -51.796 9.882 1.00 36.47 378 HIS A C 1
ATOM 3054 O O . HIS A 1 378 ? -26.086 -52.044 9.263 1.00 30.92 378 HIS A O 1
ATOM 3061 N N . GLY A 1 379 ? -24.182 -50.858 9.517 1.00 37.93 379 GLY A N 1
ATOM 3062 C CA . GLY A 1 379 ? -24.344 -50.056 8.301 1.00 40.80 379 GLY A CA 1
ATOM 3063 C C . GLY A 1 379 ? -23.844 -50.793 7.079 1.00 43.44 379 GLY A C 1
ATOM 3064 O O . GLY A 1 379 ? -23.234 -51.846 7.200 1.00 47.06 379 GLY A O 1
ATOM 3065 N N . GLY A 1 380 ? -24.112 -50.249 5.897 1.00 46.87 380 GLY A N 1
ATOM 3066 C CA . GLY A 1 380 ? -23.771 -50.935 4.655 1.00 48.98 380 GLY A CA 1
ATOM 3067 C C . GLY A 1 380 ? -24.752 -50.624 3.543 1.00 51.36 380 GLY A C 1
ATOM 3068 O O . GLY A 1 380 ? -24.708 -49.537 2.963 1.00 53.11 380 GLY A O 1
ATOM 3069 N N . PRO A 1 381 ? -25.669 -51.560 3.244 1.00 53.90 381 PRO A N 1
ATOM 3070 C CA . PRO A 1 381 ? -25.852 -52.876 3.866 1.00 52.87 381 PRO A CA 1
ATOM 3071 C C . PRO A 1 381 ? -24.809 -53.929 3.544 1.00 51.08 381 PRO A C 1
ATOM 3072 O O . PRO A 1 381 ? -24.656 -54.851 4.337 1.00 53.34 381 PRO A O 1
ATOM 3076 N N . GLN A 1 382 ? -24.093 -53.819 2.423 1.00 50.56 382 GLN A N 1
ATOM 3077 C CA . GLN A 1 382 ? -23.161 -54.890 2.025 1.00 49.75 382 GLN A CA 1
ATOM 3078 C C . GLN A 1 382 ? -21.847 -54.708 2.768 1.00 53.57 382 GLN A C 1
ATOM 3079 O O . GLN A 1 382 ? -20.761 -54.597 2.170 1.00 55.58 382 GLN A O 1
ATOM 3085 N N . SER A 1 383 ? -21.998 -54.674 4.097 1.00 53.39 383 SER A N 1
ATOM 3086 C CA . SER A 1 383 ? -20.913 -54.592 5.056 1.00 52.40 383 SER A CA 1
ATOM 3087 C C . SER A 1 383 ? -21.134 -55.678 6.128 1.00 51.85 383 SER A C 1
ATOM 3088 O O . SER A 1 383 ? -21.765 -56.695 5.849 1.00 49.08 383 SER A O 1
ATOM 3091 N N . ALA A 1 384 ? -20.620 -55.474 7.343 1.00 52.98 384 ALA A N 1
ATOM 3092 C CA . ALA A 1 384 ? -20.759 -56.476 8.403 1.00 50.73 384 ALA A CA 1
ATOM 3093 C C . ALA A 1 384 ? -20.359 -55.932 9.764 1.00 48.47 384 ALA A C 1
ATOM 3094 O O . ALA A 1 384 ? -19.528 -55.029 9.863 1.00 42.71 384 ALA A O 1
ATOM 3096 N N . GLU A 1 385 ? -20.963 -56.501 10.811 1.00 48.96 385 GLU A N 1
ATOM 3097 C CA . GLU A 1 385 ? -20.441 -56.341 12.162 1.00 47.79 385 GLU A CA 1
ATOM 3098 C C . GLU A 1 385 ? -19.480 -57.489 12.428 1.00 51.27 385 GLU A C 1
ATOM 3099 O O . GLU A 1 385 ? -19.787 -58.666 12.175 1.00 45.48 385 GLU A O 1
ATOM 3105 N N . ARG A 1 386 ? -18.285 -57.129 12.887 1.00 57.76 386 ARG A N 1
ATOM 3106 C CA . ARG A 1 386 ? -17.199 -58.095 13.039 1.00 60.65 386 ARG A CA 1
ATOM 3107 C C . ARG A 1 386 ? -16.455 -57.767 14.326 1.00 63.57 386 ARG A C 1
ATOM 3108 O O . ARG A 1 386 ? -16.769 -56.769 15.003 1.00 60.52 386 ARG A O 1
ATOM 3116 N N . LYS A 1 387 ? -15.489 -58.608 14.688 1.00 67.44 387 LYS A N 1
ATOM 3117 C CA . LYS A 1 387 ? -14.703 -58.368 15.904 1.00 71.15 387 LYS A CA 1
ATOM 3118 C C . LYS A 1 387 ? -13.762 -57.167 15.683 1.00 68.51 387 LYS A C 1
ATOM 3119 O O . LYS A 1 387 ? -12.538 -57.321 15.633 1.00 67.85 387 LYS A O 1
ATOM 3125 N N . MET A 1 388 ? -14.363 -55.981 15.551 1.00 65.97 388 MET A N 1
ATOM 3126 C CA . MET A 1 388 ? -13.654 -54.732 15.248 1.00 63.38 388 MET A CA 1
ATOM 3127 C C . MET A 1 388 ? -13.972 -53.713 16.337 1.00 60.89 388 MET A C 1
ATOM 3128 O O . MET A 1 388 ? -15.133 -53.530 16.708 1.00 57.72 388 MET A O 1
ATOM 3133 N N . PHE A 1 389 ? -12.930 -53.099 16.887 1.00 58.93 389 PHE A N 1
ATOM 3134 C CA . PHE A 1 389 ? -13.092 -52.181 18.005 1.00 59.59 389 PHE A CA 1
ATOM 3135 C C . PHE A 1 389 ? -13.843 -50.930 17.557 1.00 59.80 389 PHE A C 1
ATOM 3136 O O . PHE A 1 389 ? -13.457 -50.275 16.574 1.00 65.12 389 PHE A O 1
ATOM 3144 N N . ARG A 1 390 ? -14.940 -50.643 18.259 1.00 56.60 390 ARG A N 1
ATOM 3145 C CA . ARG A 1 390 ? -15.608 -49.342 18.212 1.00 53.33 390 ARG A CA 1
ATOM 3146 C C . ARG A 1 390 ? -15.723 -48.916 19.667 1.00 52.62 390 ARG A C 1
ATOM 3147 O O . ARG A 1 390 ? -16.262 -49.646 20.502 1.00 56.85 390 ARG A O 1
ATOM 3155 N N . SER A 1 391 ? -15.131 -47.772 19.985 1.00 52.21 391 SER A N 1
ATOM 3156 C CA . SER A 1 391 ? -15.071 -47.298 21.362 1.00 53.19 391 SER A CA 1
ATOM 3157 C C . SER A 1 391 ? -16.504 -47.080 21.836 1.00 52.24 391 SER A C 1
ATOM 3158 O O . SER A 1 391 ? -16.812 -47.192 23.029 1.00 43.94 391 SER A O 1
ATOM 3161 N N . MET A 1 392 ? -17.366 -46.773 20.866 1.00 54.20 392 MET A N 1
ATOM 3162 C CA . MET A 1 392 ? -18.797 -46.702 21.077 1.00 51.21 392 MET A CA 1
ATOM 3163 C C . MET A 1 392 ? -19.357 -47.965 21.746 1.00 44.53 392 MET A C 1
ATOM 3164 O O . MET A 1 392 ? -20.050 -47.854 22.756 1.00 46.32 392 MET A O 1
ATOM 3169 N N . PHE A 1 393 ? -19.077 -49.152 21.212 1.00 35.97 393 PHE A N 1
ATOM 3170 C CA . PHE A 1 393 ? -19.671 -50.361 21.793 1.00 33.43 393 PHE A CA 1
ATOM 3171 C C . PHE A 1 393 ? -19.211 -50.533 23.228 1.00 32.42 393 PHE A C 1
ATOM 3172 O O . PHE A 1 393 ? -20.024 -50.617 24.150 1.00 33.82 393 PHE A O 1
ATOM 3180 N N . GLN A 1 394 ? -17.905 -50.563 23.428 1.00 30.46 394 GLN A N 1
ATOM 3181 C CA . GLN A 1 394 ? -17.347 -50.799 24.764 1.00 31.79 394 GLN A CA 1
ATOM 3182 C C . GLN A 1 394 ? -17.755 -49.723 25.767 1.00 32.02 394 GLN A C 1
ATOM 3183 O O . GLN A 1 394 ? -17.942 -50.004 26.946 1.00 33.18 394 GLN A O 1
ATOM 3189 N N . CYS A 1 395 ? -17.890 -48.491 25.303 1.00 33.75 395 CYS A N 1
ATOM 3190 C CA . CYS A 1 395 ? -18.463 -47.415 26.117 1.00 36.53 395 CYS A CA 1
ATOM 3191 C C . CYS A 1 395 ? -19.867 -47.777 26.651 1.00 35.50 395 CYS A C 1
ATOM 3192 O O . CYS A 1 395 ? -20.104 -47.763 27.865 1.00 35.11 395 CYS A O 1
ATOM 3195 N N . PHE A 1 396 ? -20.782 -48.132 25.754 1.00 35.64 396 PHE A N 1
ATOM 3196 C CA . PHE A 1 396 ? -22.143 -48.538 26.157 1.00 37.76 396 PHE A CA 1
ATOM 3197 C C . PHE A 1 396 ? -22.137 -49.786 27.043 1.00 35.61 396 PHE A C 1
ATOM 3198 O O . PHE A 1 396 ? -22.895 -49.878 28.008 1.00 33.09 396 PHE A O 1
ATOM 3206 N N . ILE A 1 397 ? -21.265 -50.734 26.727 1.00 33.62 397 ILE A N 1
ATOM 3207 C CA . ILE A 1 397 ? -21.125 -51.921 27.553 1.00 33.00 397 ILE A CA 1
ATOM 3208 C C . ILE A 1 397 ? -20.622 -51.561 28.948 1.00 35.73 397 ILE A C 1
ATOM 3209 O O . ILE A 1 397 ? -20.996 -52.196 29.941 1.00 39.34 397 ILE A O 1
ATOM 3214 N N . ASN A 1 398 ? -19.772 -50.541 29.041 1.00 36.18 398 ASN A N 1
ATOM 3215 C CA . ASN A 1 398 ? -19.292 -50.092 30.344 1.00 35.24 398 ASN A CA 1
ATOM 3216 C C . ASN A 1 398 ? -20.441 -49.518 31.151 1.00 34.12 398 ASN A C 1
ATOM 3217 O O . ASN A 1 398 ? -20.494 -49.695 32.343 1.00 34.91 398 ASN A O 1
ATOM 3222 N N . ARG A 1 399 ? -21.351 -48.818 30.487 1.00 35.08 399 ARG A N 1
ATOM 3223 C CA . ARG A 1 399 ? -22.487 -48.215 31.160 1.00 36.51 399 ARG A CA 1
ATOM 3224 C C . ARG A 1 399 ? -23.502 -49.291 31.533 1.00 38.30 399 ARG A C 1
ATOM 3225 O O . ARG A 1 399 ? -24.420 -49.035 32.315 1.00 40.29 399 ARG A O 1
ATOM 3233 N N . GLY A 1 400 ? -23.333 -50.490 30.976 1.00 37.88 400 GLY A N 1
ATOM 3234 C CA . GLY A 1 400 ? -24.069 -51.676 31.423 1.00 35.87 400 GLY A CA 1
ATOM 3235 C C . GLY A 1 400 ? -24.957 -52.340 30.387 1.00 34.36 400 GLY A C 1
ATOM 3236 O O . GLY A 1 400 ? -25.636 -53.306 30.694 1.00 37.04 400 GLY A O 1
ATOM 3237 N N . TYR A 1 401 ? -24.968 -51.839 29.159 1.00 33.06 401 TYR A N 1
ATOM 3238 C CA . TYR A 1 401 ? -25.814 -52.411 28.143 1.00 32.36 401 TYR A CA 1
ATOM 3239 C C . TYR A 1 401 ? -25.208 -53.701 27.598 1.00 33.94 401 TYR A C 1
ATOM 3240 O O . TYR A 1 401 ? -23.996 -53.839 27.473 1.00 36.37 401 TYR A O 1
ATOM 3249 N N . THR A 1 402 ? -26.084 -54.652 27.301 1.00 33.19 402 THR A N 1
ATOM 3250 C CA . THR A 1 402 ? -25.772 -55.794 26.474 1.00 31.45 402 THR A CA 1
ATOM 3251 C C . THR A 1 402 ? -26.015 -55.314 25.053 1.00 30.03 402 THR A C 1
ATOM 3252 O O . THR A 1 402 ? -26.928 -54.543 24.823 1.00 30.36 402 THR A O 1
ATOM 3256 N N . ILE A 1 403 ? -25.203 -55.759 24.101 1.00 31.15 403 ILE A N 1
ATOM 3257 C CA . ILE A 1 403 ? -25.366 -55.359 22.706 1.00 31.34 403 ILE A CA 1
ATOM 3258 C C . ILE A 1 403 ? -25.481 -56.582 21.813 1.00 31.33 403 ILE A C 1
ATOM 3259 O O . ILE A 1 403 ? -24.728 -57.550 21.971 1.00 34.32 403 ILE A O 1
ATOM 3264 N N . PHE A 1 404 ? -26.387 -56.512 20.849 1.00 29.48 404 PHE A N 1
ATOM 3265 C CA . PHE A 1 404 ? -26.607 -57.605 19.929 1.00 31.83 404 PHE A CA 1
ATOM 3266 C C . PHE A 1 404 ? -26.578 -57.033 18.534 1.00 33.37 404 PHE A C 1
ATOM 3267 O O . PHE A 1 404 ? -27.341 -56.125 18.228 1.00 32.51 404 PHE A O 1
ATOM 3275 N N . ALA A 1 405 ? -25.694 -57.584 17.702 1.00 35.79 405 ALA A N 1
ATOM 3276 C CA . ALA A 1 405 ? -25.477 -57.111 16.344 1.00 38.37 405 ALA A CA 1
ATOM 3277 C C . ALA A 1 405 ? -25.519 -58.291 15.368 1.00 37.91 405 ALA A C 1
ATOM 3278 O O . ALA A 1 405 ? -24.558 -59.044 15.275 1.00 37.21 405 ALA A O 1
ATOM 3280 N N . PRO A 1 406 ? -26.641 -58.475 14.658 1.00 39.41 406 PRO A N 1
ATOM 3281 C CA . PRO A 1 406 ? -26.727 -59.606 13.736 1.00 38.58 406 PRO A CA 1
ATOM 3282 C C . PRO A 1 406 ? -26.244 -59.270 12.327 1.00 39.00 406 PRO A C 1
ATOM 3283 O O . PRO A 1 406 ? -26.455 -58.144 11.843 1.00 37.67 406 PRO A O 1
ATOM 3287 N N . ASN A 1 407 ? -25.611 -60.247 11.671 1.00 37.69 407 ASN A N 1
ATOM 3288 C CA . ASN A 1 407 ? -25.222 -60.096 10.276 1.00 36.63 407 ASN A CA 1
ATOM 3289 C C . ASN A 1 407 ? -26.332 -60.624 9.377 1.00 36.24 407 ASN A C 1
ATOM 3290 O O . ASN A 1 407 ? -26.259 -61.712 8.811 1.00 35.36 407 ASN A O 1
ATOM 3295 N N . PHE A 1 408 ? -27.384 -59.825 9.289 1.00 35.48 408 PHE A N 1
ATOM 3296 C CA . PHE A 1 408 ? -28.530 -60.137 8.455 1.00 36.07 408 PHE A CA 1
ATOM 3297 C C . PHE A 1 408 ? -28.110 -60.399 7.013 1.00 36.81 408 PHE A C 1
ATOM 3298 O O . PHE A 1 408 ? -26.995 -60.064 6.611 1.00 36.35 408 PHE A O 1
ATOM 3306 N N . ARG A 1 409 ? -29.013 -60.994 6.240 1.00 36.27 409 ARG A N 1
ATOM 3307 C CA . ARG A 1 409 ? -28.733 -61.283 4.847 1.00 35.63 409 ARG A CA 1
ATOM 3308 C C . ARG A 1 409 ? -28.392 -59.987 4.123 1.00 35.84 409 ARG A C 1
ATOM 3309 O O . ARG A 1 409 ? -29.055 -58.969 4.290 1.00 33.50 409 ARG A O 1
ATOM 3317 N N . GLY A 1 410 ? -27.342 -60.043 3.313 1.00 37.49 410 GLY A N 1
ATOM 3318 C CA . GLY A 1 410 ? -26.763 -58.848 2.733 1.00 38.96 410 GLY A CA 1
ATOM 3319 C C . GLY A 1 410 ? -25.389 -58.600 3.319 1.00 37.75 410 GLY A C 1
ATOM 3320 O O . GLY A 1 410 ? -24.552 -57.959 2.699 1.00 41.00 410 GLY A O 1
ATOM 3321 N N . SER A 1 411 ? -25.141 -59.125 4.509 1.00 37.74 411 SER A N 1
ATOM 3322 C CA . SER A 1 411 ? -23.826 -59.006 5.111 1.00 36.27 411 SER A CA 1
ATOM 3323 C C . SER A 1 411 ? -22.762 -59.759 4.312 1.00 36.45 411 SER A C 1
ATOM 3324 O O . SER A 1 411 ? -23.043 -60.764 3.650 1.00 35.62 411 SER A O 1
ATOM 3327 N N . THR A 1 412 ? -21.538 -59.244 4.381 1.00 35.79 412 THR A N 1
ATOM 3328 C CA . THR A 1 412 ? -20.360 -59.889 3.806 1.00 34.19 412 THR A CA 1
ATOM 3329 C C . THR A 1 412 ? -19.814 -60.915 4.780 1.00 34.29 412 THR A C 1
ATOM 3330 O O . THR A 1 412 ? -20.157 -60.900 5.956 1.00 35.29 412 THR A O 1
ATOM 3334 N N . GLY A 1 413 ? -18.965 -61.810 4.273 1.00 35.98 413 GLY A N 1
ATOM 3335 C CA . GLY A 1 413 ? -18.300 -62.841 5.081 1.00 34.02 413 GLY A CA 1
ATOM 3336 C C . GLY A 1 413 ? -19.023 -64.181 5.145 1.00 34.66 413 GLY A C 1
ATOM 3337 O O . GLY A 1 413 ? -18.672 -65.039 5.976 1.00 34.72 413 GLY A O 1
ATOM 3338 N N . TYR A 1 414 ? -20.043 -64.364 4.301 1.00 33.77 414 TYR A N 1
ATOM 3339 C CA . TYR A 1 414 ? -20.826 -65.617 4.283 1.00 36.50 414 TYR A CA 1
ATOM 3340 C C . TYR A 1 414 ? -21.106 -66.039 2.842 1.00 38.90 414 TYR A C 1
ATOM 3341 O O . TYR A 1 414 ? -22.122 -66.687 2.552 1.00 39.04 414 TYR A O 1
ATOM 3350 N N . GLY A 1 415 ? -20.187 -65.654 1.951 1.00 37.78 415 GLY A N 1
ATOM 3351 C CA . GLY A 1 415 ? -20.206 -66.068 0.562 1.00 36.89 415 GLY A CA 1
ATOM 3352 C C . GLY A 1 415 ? -20.886 -65.073 -0.340 1.00 37.26 415 GLY A C 1
ATOM 3353 O O . GLY A 1 415 ? -21.614 -64.203 0.112 1.00 40.11 415 GLY A O 1
ATOM 3354 N N . SER A 1 416 ? -20.676 -65.227 -1.633 1.00 34.82 416 SER A N 1
ATOM 3355 C CA . SER A 1 416 ? -21.214 -64.296 -2.592 1.00 35.64 416 SER A CA 1
ATOM 3356 C C . SER A 1 416 ? -22.727 -64.248 -2.613 1.00 36.16 416 SER A C 1
ATOM 3357 O O . SER A 1 416 ? -23.309 -63.177 -2.764 1.00 38.95 416 SER A O 1
ATOM 3360 N N . ALA A 1 417 ? -23.369 -65.400 -2.465 1.00 37.14 417 ALA A N 1
ATOM 3361 C CA . ALA A 1 417 ? -24.827 -65.476 -2.598 1.00 40.39 417 ALA A CA 1
ATOM 3362 C C . ALA A 1 417 ? -25.557 -64.756 -1.456 1.00 39.64 417 ALA A C 1
ATOM 3363 O O . ALA A 1 417 ? -26.530 -64.040 -1.684 1.00 38.70 417 ALA A O 1
ATOM 3365 N N . PHE A 1 418 ? -25.061 -64.949 -0.237 1.00 38.66 418 PHE A N 1
ATOM 3366 C CA . PHE A 1 418 ? -25.625 -64.325 0.948 1.00 39.46 418 PHE A CA 1
ATOM 3367 C C . PHE A 1 418 ? -25.609 -62.812 0.821 1.00 41.19 418 PHE A C 1
ATOM 3368 O O . PHE A 1 418 ? -26.590 -62.128 1.127 1.00 43.97 418 PHE A O 1
ATOM 3376 N N . THR A 1 419 ? -24.495 -62.308 0.322 1.00 40.94 419 THR A N 1
ATOM 3377 C CA . THR A 1 419 ? -24.273 -60.884 0.159 1.00 40.79 419 THR A CA 1
ATOM 3378 C C . THR A 1 419 ? -25.217 -60.264 -0.861 1.00 40.61 419 THR A C 1
ATOM 3379 O O . THR A 1 419 ? -25.541 -59.078 -0.765 1.00 38.74 419 THR A O 1
ATOM 3383 N N . LYS A 1 420 ? -25.648 -61.048 -1.847 1.00 41.55 420 LYS A N 1
ATOM 3384 C CA . LYS A 1 420 ? -26.530 -60.512 -2.885 1.00 44.28 420 LYS A CA 1
ATOM 3385 C C . LYS A 1 420 ? -27.986 -60.327 -2.428 1.00 43.98 420 LYS A C 1
ATOM 3386 O O . LYS A 1 420 ? -28.729 -59.572 -3.054 1.00 40.78 420 LYS A O 1
ATOM 3392 N N . LEU A 1 421 ? -28.361 -60.973 -1.317 1.00 44.12 421 LEU A N 1
ATOM 3393 C CA . LEU A 1 421 ? -29.758 -61.064 -0.869 1.00 42.83 421 LEU A CA 1
ATOM 3394 C C . LEU A 1 421 ? -30.433 -59.755 -0.461 1.00 43.54 421 LEU A C 1
ATOM 3395 O O . LEU A 1 421 ? -31.654 -59.666 -0.472 1.00 48.98 421 LEU A O 1
ATOM 3400 N N . VAL A 1 422 ? -29.659 -58.743 -0.106 1.00 42.80 422 VAL A N 1
ATOM 3401 C CA . VAL A 1 422 ? -30.221 -57.422 0.166 1.00 43.25 422 VAL A CA 1
ATOM 3402 C C . VAL A 1 422 ? -30.489 -56.653 -1.130 1.00 45.07 422 VAL A C 1
ATOM 3403 O O . VAL A 1 422 ? -31.124 -55.608 -1.115 1.00 45.91 422 VAL A O 1
ATOM 3407 N N . GLU A 1 423 ? -29.988 -57.145 -2.255 1.00 48.02 423 GLU A N 1
ATOM 3408 C CA . GLU A 1 423 ? -30.146 -56.413 -3.510 1.00 49.32 423 GLU A CA 1
ATOM 3409 C C . GLU A 1 423 ? -31.595 -56.453 -3.958 1.00 46.94 423 GLU A C 1
ATOM 3410 O O . GLU A 1 423 ? -32.205 -57.523 -4.005 1.00 49.16 423 GLU A O 1
ATOM 3416 N N . LEU A 1 424 ? -32.148 -55.282 -4.256 1.00 44.49 424 LEU A N 1
ATOM 3417 C CA . LEU A 1 424 ? -33.567 -55.145 -4.584 1.00 45.06 424 LEU A CA 1
ATOM 3418 C C . LEU A 1 424 ? -34.501 -55.571 -3.430 1.00 42.83 424 LEU A C 1
ATOM 3419 O O . LEU A 1 424 ? -35.678 -55.834 -3.654 1.00 43.56 424 LEU A O 1
ATOM 3424 N N . ASP A 1 425 ? -33.978 -55.599 -2.203 1.00 41.93 425 ASP A N 1
ATOM 3425 C CA . ASP A 1 425 ? -34.697 -56.112 -1.027 1.00 39.45 425 ASP A CA 1
ATOM 3426 C C . ASP A 1 425 ? -34.135 -55.492 0.261 1.00 38.07 425 ASP A C 1
ATOM 3427 O O . ASP A 1 425 ? -33.739 -56.189 1.189 1.00 38.42 425 ASP A O 1
ATOM 3432 N N . TRP A 1 426 ? -34.100 -54.171 0.308 1.00 38.55 426 TRP A N 1
ATOM 3433 C CA . TRP A 1 426 ? -33.637 -53.444 1.487 1.00 39.35 426 TRP A CA 1
ATOM 3434 C C . TRP A 1 426 ? -34.520 -53.595 2.752 1.00 42.27 426 TRP A C 1
ATOM 3435 O O . TRP A 1 426 ? -34.015 -53.497 3.879 1.00 38.10 426 TRP A O 1
ATOM 3446 N N . GLY A 1 427 ? -35.822 -53.832 2.566 1.00 43.93 427 GLY A N 1
ATOM 3447 C CA . GLY A 1 427 ? -36.782 -53.758 3.674 1.00 45.06 427 GLY A CA 1
ATOM 3448 C C . GLY A 1 427 ? -37.659 -54.969 3.942 1.00 45.24 427 GLY A C 1
ATOM 3449 O O . GLY A 1 427 ? -38.531 -54.907 4.794 1.00 46.39 427 GLY A O 1
ATOM 3450 N N . GLU A 1 428 ? -37.454 -56.073 3.237 1.00 45.99 428 GLU A N 1
ATOM 3451 C CA . GLU A 1 428 ? -38.209 -57.281 3.545 1.00 48.83 428 GLU A CA 1
ATOM 3452 C C . GLU A 1 428 ? -37.288 -58.276 4.281 1.00 46.52 428 GLU A C 1
ATOM 3453 O O . GLU A 1 428 ? -37.257 -58.266 5.508 1.00 48.71 428 GLU A O 1
ATOM 3459 N N . GLY A 1 429 ? -36.513 -59.085 3.557 1.00 43.48 429 GLY A N 1
ATOM 3460 C CA . GLY A 1 429 ? -35.624 -60.087 4.173 1.00 42.57 429 GLY A CA 1
ATOM 3461 C C . GLY A 1 429 ? -34.739 -59.648 5.342 1.00 42.09 429 GLY A C 1
ATOM 3462 O O . GLY A 1 429 ? -34.780 -60.268 6.413 1.00 42.07 429 GLY A O 1
ATOM 3463 N N . PRO A 1 430 ? -33.918 -58.590 5.153 1.00 41.28 430 PRO A N 1
ATOM 3464 C CA . PRO A 1 430 ? -33.069 -58.113 6.266 1.00 40.41 430 PRO A CA 1
ATOM 3465 C C . PRO A 1 430 ? -33.866 -57.738 7.533 1.00 38.87 430 PRO A C 1
ATOM 3466 O O . PRO A 1 430 ? -33.452 -58.119 8.627 1.00 39.32 430 PRO A O 1
ATOM 3470 N N . ARG A 1 431 ? -34.981 -57.011 7.367 1.00 37.94 431 ARG A N 1
ATOM 3471 C CA . ARG A 1 431 ? -35.904 -56.650 8.471 1.00 37.60 431 ARG A CA 1
ATOM 3472 C C . ARG A 1 431 ? -36.386 -57.891 9.224 1.00 37.27 431 ARG A C 1
ATOM 3473 O O . ARG A 1 431 ? -36.300 -57.955 10.448 1.00 35.90 431 ARG A O 1
ATOM 3481 N N . LEU A 1 432 ? -36.861 -58.883 8.479 1.00 37.13 432 LEU A N 1
ATOM 3482 C CA . LEU A 1 432 ? -37.285 -60.148 9.066 1.00 38.28 432 LEU A CA 1
ATOM 3483 C C . LEU A 1 432 ? -36.147 -60.918 9.739 1.00 39.08 432 LEU A C 1
ATOM 3484 O O . LEU A 1 432 ? -36.379 -61.613 10.738 1.00 40.47 432 LEU A O 1
ATOM 3489 N N . ASP A 1 433 ? -34.917 -60.795 9.239 1.00 41.27 433 ASP A N 1
ATOM 3490 C CA . ASP A 1 433 ? -33.771 -61.394 9.962 1.00 39.96 433 ASP A CA 1
ATOM 3491 C C . ASP A 1 433 ? -33.571 -60.700 11.285 1.00 39.40 433 ASP A C 1
ATOM 3492 O O . ASP A 1 433 ? -33.128 -61.340 12.238 1.00 40.11 433 ASP A O 1
ATOM 3497 N N . CYS A 1 434 ? -33.893 -59.402 11.339 1.00 38.63 434 CYS A N 1
ATOM 3498 C CA . CYS A 1 434 ? -33.733 -58.615 12.570 1.00 40.78 434 CYS A CA 1
ATOM 3499 C C . CYS A 1 434 ? -34.812 -58.966 13.584 1.00 40.50 434 CYS A C 1
ATOM 3500 O O . CYS A 1 434 ? -34.505 -59.223 14.752 1.00 40.40 434 CYS A O 1
ATOM 3503 N N . ILE A 1 435 ? -36.071 -58.993 13.138 1.00 42.70 435 ILE A N 1
ATOM 3504 C CA . ILE A 1 435 ? -37.183 -59.416 13.998 1.00 42.02 435 ILE A CA 1
ATOM 3505 C C . ILE A 1 435 ? -36.853 -60.777 14.602 1.00 39.08 435 ILE A C 1
ATOM 3506 O O . ILE A 1 435 ? -36.965 -60.965 15.813 1.00 39.20 435 ILE A O 1
ATOM 3511 N N . ALA A 1 436 ? -36.418 -61.707 13.755 1.00 36.42 436 ALA A N 1
ATOM 3512 C CA . ALA A 1 436 ? -36.090 -63.056 14.201 1.00 36.93 436 ALA A CA 1
ATOM 3513 C C . ALA A 1 436 ? -34.994 -63.071 15.245 1.00 39.31 436 ALA A C 1
ATOM 3514 O O . ALA A 1 436 ? -35.031 -63.880 16.181 1.00 42.45 436 ALA A O 1
ATOM 3516 N N . GLY A 1 437 ? -34.003 -62.196 15.084 1.00 39.59 437 GLY A N 1
ATOM 3517 C CA . GLY A 1 437 ? -32.929 -62.091 16.078 1.00 38.01 437 GLY A CA 1
ATOM 3518 C C . GLY A 1 437 ? -33.428 -61.476 17.372 1.00 35.26 437 GLY A C 1
ATOM 3519 O O . GLY A 1 437 ? -32.987 -61.859 18.457 1.00 34.60 437 GLY A O 1
ATOM 3520 N N . ILE A 1 438 ? -34.346 -60.517 17.265 1.00 34.70 438 ILE A N 1
ATOM 3521 C CA . ILE A 1 438 ? -34.996 -59.961 18.466 1.00 37.32 438 ILE A CA 1
ATOM 3522 C C . ILE A 1 438 ? -35.744 -61.052 19.243 1.00 36.59 438 ILE A C 1
ATOM 3523 O O . ILE A 1 438 ? -35.566 -61.189 20.441 1.00 35.48 438 ILE A O 1
ATOM 3528 N N . GLU A 1 439 ? -36.567 -61.836 18.552 1.00 39.33 439 GLU A N 1
ATOM 3529 C CA . GLU A 1 439 ? -37.267 -62.962 19.191 1.00 39.67 439 GLU A CA 1
ATOM 3530 C C . GLU A 1 439 ? -36.296 -63.903 19.858 1.00 39.94 439 GLU A C 1
ATOM 3531 O O . GLU A 1 439 ? -36.535 -64.351 20.982 1.00 42.11 439 GLU A O 1
ATOM 3537 N N . TRP A 1 440 ? -35.186 -64.188 19.183 1.00 40.01 440 TRP A N 1
ATOM 3538 C CA . TRP A 1 440 ? -34.133 -65.021 19.770 1.00 40.19 440 TRP A CA 1
ATOM 3539 C C . TRP A 1 440 ? -33.595 -64.441 21.089 1.00 41.14 440 TRP A C 1
ATOM 3540 O O . TRP A 1 440 ? -33.395 -65.171 22.055 1.00 42.91 440 TRP A O 1
ATOM 3551 N N . LEU A 1 441 ? -33.356 -63.136 21.141 1.00 40.45 441 LEU A N 1
ATOM 3552 C CA . LEU A 1 441 ? -32.877 -62.529 22.390 1.00 41.17 441 LEU A CA 1
ATOM 3553 C C . LEU A 1 441 ? -33.825 -62.730 23.571 1.00 41.28 441 LEU A C 1
ATOM 3554 O O . LEU A 1 441 ? -33.383 -62.970 24.694 1.00 41.58 441 LEU A O 1
ATOM 3559 N N . PHE A 1 442 ? -35.126 -62.600 23.322 1.00 42.76 442 PHE A N 1
ATOM 3560 C CA . PHE A 1 442 ? -36.138 -62.863 24.364 1.00 44.32 442 PHE A CA 1
ATOM 3561 C C . PHE A 1 442 ? -36.124 -64.320 24.833 1.00 43.12 442 PHE A C 1
ATOM 3562 O O . PHE A 1 442 ? -36.034 -64.571 26.030 1.00 42.72 442 PHE A O 1
ATOM 3570 N N . GLU A 1 443 ? -36.169 -65.261 23.888 1.00 45.89 443 GLU A N 1
ATOM 3571 C CA . GLU A 1 443 ? -36.042 -66.695 24.198 1.00 51.37 443 GLU A CA 1
ATOM 3572 C C . GLU A 1 443 ? -34.794 -67.032 25.002 1.00 50.54 443 GLU A C 1
ATOM 3573 O O . GLU A 1 443 ? -34.852 -67.772 25.979 1.00 52.06 443 GLU A O 1
ATOM 3579 N N . SER A 1 444 ? -33.667 -66.481 24.580 1.00 51.41 444 SER A N 1
ATOM 3580 C CA . SER A 1 444 ? -32.390 -66.727 25.230 1.00 51.75 444 SER A CA 1
ATOM 3581 C C . SER A 1 444 ? -32.357 -66.281 26.679 1.00 47.66 444 SER A C 1
ATOM 3582 O O . SER A 1 444 ? -31.593 -66.829 27.471 1.00 47.99 444 SER A O 1
ATOM 3585 N N . GLY A 1 445 ? -33.134 -65.249 27.004 1.00 44.99 445 GLY A N 1
ATOM 3586 C CA . GLY A 1 445 ? -33.079 -64.630 28.323 1.00 45.54 445 GLY A CA 1
ATOM 3587 C C . GLY A 1 445 ? -31.968 -63.598 28.520 1.00 45.55 445 GLY A C 1
ATOM 3588 O O . GLY A 1 445 ? -31.789 -63.086 29.625 1.00 43.60 445 GLY A O 1
ATOM 3589 N N . PHE A 1 446 ? -31.218 -63.282 27.465 1.00 46.11 446 PHE A N 1
ATOM 3590 C CA . PHE A 1 446 ? -30.198 -62.221 27.546 1.00 45.88 446 PHE A CA 1
ATOM 3591 C C . PHE A 1 446 ? -30.787 -60.828 27.286 1.00 43.08 446 PHE A C 1
ATOM 3592 O O . PHE A 1 446 ? -30.082 -59.837 27.355 1.00 41.74 446 PHE A O 1
ATOM 3600 N N . THR A 1 447 ? -32.074 -60.768 26.976 1.00 42.31 447 THR A N 1
ATOM 3601 C CA . THR A 1 447 ? -32.793 -59.518 26.894 1.00 41.95 447 THR A CA 1
ATOM 3602 C C . THR A 1 447 ? -34.179 -59.704 27.505 1.00 41.91 447 THR A C 1
ATOM 3603 O O . THR A 1 447 ? -34.853 -60.687 27.223 1.00 44.30 447 THR A O 1
ATOM 3607 N N . ASP A 1 448 ? -34.599 -58.764 28.339 1.00 40.69 448 ASP A N 1
ATOM 3608 C CA . ASP A 1 448 ? -35.959 -58.742 28.841 1.00 40.55 448 ASP A CA 1
ATOM 3609 C C . ASP A 1 448 ? -36.795 -57.846 27.967 1.00 40.56 448 ASP A C 1
ATOM 3610 O O . ASP A 1 448 ? -36.309 -56.830 27.449 1.00 38.78 448 ASP A O 1
ATOM 3615 N N . ARG A 1 449 ? -38.062 -58.231 27.817 1.00 40.84 449 ARG A N 1
ATOM 3616 C CA . ARG A 1 449 ? -39.048 -57.411 27.135 1.00 40.53 449 ARG A CA 1
ATOM 3617 C C . ARG A 1 449 ? -39.193 -56.096 27.869 1.00 37.38 449 ARG A C 1
ATOM 3618 O O . ARG A 1 449 ? -39.017 -56.028 29.093 1.00 35.84 449 ARG A O 1
ATOM 3626 N N . ASN A 1 450 ? -39.499 -55.052 27.113 1.00 36.08 450 ASN A N 1
ATOM 3627 C CA . ASN A 1 450 ? -39.554 -53.706 27.645 1.00 37.64 450 ASN A CA 1
ATOM 3628 C C . ASN A 1 450 ? -38.175 -53.166 28.072 1.00 38.16 450 ASN A C 1
ATOM 3629 O O . ASN A 1 450 ? -38.087 -52.108 28.710 1.00 39.30 450 ASN A O 1
ATOM 3634 N N . LYS A 1 451 ? -37.106 -53.880 27.726 1.00 38.01 451 LYS A N 1
ATOM 3635 C CA . LYS A 1 451 ? -35.756 -53.414 28.009 1.00 37.21 451 LYS A CA 1
ATOM 3636 C C . LYS A 1 451 ? -34.852 -53.577 26.809 1.00 35.99 451 LYS A C 1
ATOM 3637 O O . LYS A 1 451 ? -33.706 -54.000 26.937 1.00 34.65 451 LYS A O 1
ATOM 3643 N N . LEU A 1 452 ? -35.381 -53.198 25.642 1.00 34.05 452 LEU A N 1
ATOM 3644 C CA . LEU A 1 452 ? -34.660 -53.299 24.387 1.00 32.30 452 LEU A CA 1
ATOM 3645 C C . LEU A 1 452 ? -34.592 -51.939 23.719 1.00 30.55 452 LEU A C 1
ATOM 3646 O O . LEU A 1 452 ? -35.618 -51.372 23.368 1.00 30.55 452 LEU A O 1
ATOM 3651 N N . PHE A 1 453 ? -33.375 -51.427 23.537 1.00 30.09 453 PHE A N 1
ATOM 3652 C CA . PHE A 1 453 ? -33.147 -50.191 22.792 1.00 29.70 453 PHE A CA 1
ATOM 3653 C C . PHE A 1 453 ? -32.719 -50.509 21.372 1.00 31.23 453 PHE A C 1
ATOM 3654 O O . PHE A 1 453 ? -32.303 -51.620 21.073 1.00 33.18 453 PHE A O 1
ATOM 3662 N N . LEU A 1 454 ? -32.845 -49.537 20.486 1.00 32.00 454 LEU A N 1
ATOM 3663 C CA . LEU A 1 454 ? -32.567 -49.751 19.086 1.00 33.09 454 LEU A CA 1
ATOM 3664 C C . LEU A 1 454 ? -31.724 -48.607 18.567 1.00 34.92 454 LEU A C 1
ATOM 3665 O O . LEU A 1 454 ? -32.175 -47.463 18.585 1.00 32.80 454 LEU A O 1
ATOM 3670 N N . VAL A 1 455 ? -30.516 -48.938 18.096 1.00 35.62 455 VAL A N 1
ATOM 3671 C CA . VAL A 1 455 ? -29.517 -47.955 17.626 1.00 36.13 455 VAL A CA 1
ATOM 3672 C C . VAL A 1 455 ? -28.875 -48.432 16.315 1.00 35.24 455 VAL A C 1
ATOM 3673 O O . VAL A 1 455 ? -28.510 -49.599 16.196 1.00 33.77 455 VAL A O 1
ATOM 3677 N N . GLY A 1 456 ? -28.707 -47.525 15.354 1.00 33.61 456 GLY A N 1
ATOM 3678 C CA . GLY A 1 456 ? -28.180 -47.879 14.030 1.00 32.87 456 GLY A CA 1
ATOM 3679 C C . GLY A 1 456 ? -27.709 -46.660 13.241 1.00 33.26 456 GLY A C 1
ATOM 3680 O O . GLY A 1 456 ? -28.243 -45.550 13.388 1.00 31.24 456 GLY A O 1
ATOM 3681 N N . GLY A 1 457 ? -26.693 -46.858 12.410 1.00 30.98 457 GLY A N 1
ATOM 3682 C CA . GLY A 1 457 ? -26.173 -45.777 11.588 1.00 30.02 457 GLY A CA 1
ATOM 3683 C C . GLY A 1 457 ? -26.197 -46.163 10.133 1.00 30.91 457 GLY A C 1
ATOM 3684 O O . GLY A 1 457 ? -26.075 -47.347 9.806 1.00 33.26 457 GLY A O 1
ATOM 3685 N N . SER A 1 458 ? -26.403 -45.177 9.263 1.00 31.79 458 SER A N 1
ATOM 3686 C CA . SER A 1 458 ? -26.375 -45.382 7.819 1.00 33.79 458 SER A CA 1
ATOM 3687 C C . SER A 1 458 ? -27.484 -46.346 7.393 1.00 34.46 458 SER A C 1
ATOM 3688 O O . SER A 1 458 ? -28.647 -46.090 7.680 1.00 36.98 458 SER A O 1
ATOM 3691 N N . TYR A 1 459 ? -27.148 -47.456 6.745 1.00 36.37 459 TYR A N 1
ATOM 3692 C CA . TYR A 1 459 ? -28.162 -48.472 6.458 1.00 38.13 459 TYR A CA 1
ATOM 3693 C C . TYR A 1 459 ? -28.830 -48.975 7.739 1.00 38.35 459 TYR A C 1
ATOM 3694 O O . TYR A 1 459 ? -30.003 -49.312 7.742 1.00 38.25 459 TYR A O 1
ATOM 3703 N N . GLY A 1 460 ? -28.055 -49.052 8.808 1.00 37.21 460 GLY A N 1
ATOM 3704 C CA . GLY A 1 460 ? -28.572 -49.438 10.089 1.00 39.07 460 GLY A CA 1
ATOM 3705 C C . GLY A 1 460 ? -29.478 -48.378 10.665 1.00 38.69 460 GLY A C 1
ATOM 3706 O O . GLY A 1 460 ? -30.346 -48.684 11.470 1.00 37.33 460 GLY A O 1
ATOM 3707 N N . GLY A 1 461 ? -29.268 -47.131 10.254 1.00 39.28 461 GLY A N 1
ATOM 3708 C CA . GLY A 1 461 ? -30.129 -46.026 10.655 1.00 40.17 461 GLY A CA 1
ATOM 3709 C C . GLY A 1 461 ? -31.478 -46.147 9.959 1.00 39.87 461 GLY A C 1
ATOM 3710 O O . GLY A 1 461 ? -32.520 -45.918 10.569 1.00 38.64 461 GLY A O 1
ATOM 3711 N N . TYR A 1 462 ? -31.437 -46.487 8.673 1.00 38.25 462 TYR A N 1
ATOM 3712 C CA . TYR A 1 462 ? -32.627 -46.821 7.896 1.00 36.81 462 TYR A CA 1
ATOM 3713 C C . TYR A 1 462 ? -33.343 -48.004 8.519 1.00 37.14 462 TYR A C 1
ATOM 3714 O O . TYR A 1 462 ? -34.567 -48.002 8.635 1.00 37.24 462 TYR A O 1
ATOM 3723 N N . MET A 1 463 ? -32.591 -49.018 8.926 1.00 35.95 463 MET A N 1
ATOM 3724 C CA . MET A 1 463 ? -33.215 -50.189 9.511 1.00 36.09 463 MET A CA 1
ATOM 3725 C C . MET A 1 463 ? -33.785 -49.840 10.879 1.00 36.01 463 MET A C 1
ATOM 3726 O O . MET A 1 463 ? -34.798 -50.386 11.273 1.00 37.24 463 MET A O 1
ATOM 3731 N N . ALA A 1 464 ? -33.129 -48.937 11.603 1.00 34.28 464 ALA A N 1
ATOM 3732 C CA . ALA A 1 464 ? -33.653 -48.479 12.877 1.00 35.21 464 ALA A CA 1
ATOM 3733 C C . ALA A 1 464 ? -35.004 -47.797 12.670 1.00 35.76 464 ALA A C 1
ATOM 3734 O O . ALA A 1 464 ? -35.963 -48.135 13.329 1.00 33.76 464 ALA A O 1
ATOM 3736 N N . LEU A 1 465 ? -35.065 -46.853 11.738 1.00 37.16 465 LEU A N 1
ATOM 3737 C CA . LEU A 1 465 ? -36.321 -46.186 11.375 1.00 37.36 465 LEU A CA 1
ATOM 3738 C C . LEU A 1 465 ? -37.403 -47.160 10.886 1.00 37.97 465 LEU A C 1
ATOM 3739 O O . LEU A 1 465 ? -38.587 -46.985 11.188 1.00 39.94 465 LEU A O 1
ATOM 3744 N N . LEU A 1 466 ? -37.004 -48.151 10.097 1.00 37.56 466 LEU A N 1
ATOM 3745 C CA . LEU A 1 466 ? -37.960 -49.075 9.493 1.00 37.88 466 LEU A CA 1
ATOM 3746 C C . LEU A 1 466 ? -38.544 -49.987 10.561 1.00 38.22 466 LEU A C 1
ATOM 3747 O O . LEU A 1 466 ? -39.750 -50.189 10.598 1.00 36.80 466 LEU A O 1
ATOM 3752 N N . LEU A 1 467 ? -37.678 -50.530 11.416 1.00 36.95 467 LEU A N 1
ATOM 3753 C CA . LEU A 1 467 ? -38.105 -51.322 12.550 1.00 37.42 467 LEU A CA 1
ATOM 3754 C C . LEU A 1 467 ? -38.960 -50.508 13.498 1.00 38.28 467 LEU A C 1
ATOM 3755 O O . LEU A 1 467 ? -39.898 -51.019 14.097 1.00 37.79 467 LEU A O 1
ATOM 3760 N N . HIS A 1 468 ? -38.629 -49.237 13.648 1.00 39.72 468 HIS A N 1
ATOM 3761 C CA . HIS A 1 468 ? -39.411 -48.379 14.511 1.00 40.63 468 HIS A CA 1
ATOM 3762 C C . HIS A 1 468 ? -40.824 -48.261 13.921 1.00 41.51 468 HIS A C 1
ATOM 3763 O O . HIS A 1 468 ? -41.808 -48.509 14.604 1.00 40.75 468 HIS A O 1
ATOM 3770 N N . GLY A 1 469 ? -40.911 -47.934 12.642 1.00 40.64 469 GLY A N 1
ATOM 3771 C CA . GLY A 1 469 ? -42.200 -47.684 12.027 1.00 44.01 469 GLY A CA 1
ATOM 3772 C C . GLY A 1 469 ? -43.126 -48.863 12.134 1.00 44.21 469 GLY A C 1
ATOM 3773 O O . GLY A 1 469 ? -44.271 -48.735 12.553 1.00 48.54 469 GLY A O 1
ATOM 3774 N N . ARG A 1 470 ? -42.598 -50.026 11.802 1.00 44.04 470 ARG A N 1
ATOM 3775 C CA . ARG A 1 470 ? -43.403 -51.207 11.595 1.00 42.64 470 ARG A CA 1
ATOM 3776 C C . ARG A 1 470 ? -43.429 -52.144 12.787 1.00 40.80 470 ARG A C 1
ATOM 3777 O O . ARG A 1 470 ? -44.203 -53.090 12.791 1.00 43.03 470 ARG A O 1
ATOM 3785 N N . HIS A 1 471 ? -42.559 -51.941 13.768 1.00 38.11 471 HIS A N 1
ATOM 3786 C CA . HIS A 1 471 ? -42.495 -52.865 14.899 1.00 37.93 471 HIS A CA 1
ATOM 3787 C C . HIS A 1 471 ? -42.238 -52.145 16.209 1.00 37.86 471 HIS A C 1
ATOM 3788 O O . HIS A 1 471 ? -41.603 -52.693 17.111 1.00 40.20 471 HIS A O 1
ATOM 3795 N N . SER A 1 472 ? -42.778 -50.934 16.319 1.00 39.81 472 SER A N 1
ATOM 3796 C CA . SER A 1 472 ? -42.587 -50.067 17.478 1.00 41.31 472 SER A CA 1
ATOM 3797 C C . SER A 1 472 ? -42.686 -50.776 18.821 1.00 43.07 472 SER A C 1
ATOM 3798 O O . SER A 1 472 ? -41.927 -50.464 19.732 1.00 43.10 472 SER A O 1
ATOM 3801 N N . ASP A 1 473 ? -43.612 -51.729 18.940 1.00 45.18 473 ASP A N 1
ATOM 3802 C CA . ASP A 1 473 ? -43.895 -52.398 20.224 1.00 48.01 473 ASP A CA 1
ATOM 3803 C C . ASP A 1 473 ? -42.693 -53.060 20.888 1.00 43.34 473 ASP A C 1
ATOM 3804 O O . ASP A 1 473 ? -42.665 -53.227 22.103 1.00 43.91 473 ASP A O 1
ATOM 3809 N N . TYR A 1 474 ? -41.708 -53.445 20.094 1.00 41.49 474 TYR A N 1
ATOM 3810 C CA . TYR A 1 474 ? -40.485 -54.047 20.630 1.00 42.30 474 TYR A CA 1
ATOM 3811 C C . TYR A 1 474 ? -39.590 -53.102 21.430 1.00 38.63 474 TYR A C 1
ATOM 3812 O O . TYR A 1 474 ? -38.898 -53.518 22.354 1.00 38.21 474 TYR A O 1
ATOM 3821 N N . PHE A 1 475 ? -39.615 -51.827 21.085 1.00 38.24 475 PHE A N 1
ATOM 3822 C CA . PHE A 1 475 ? -38.547 -50.926 21.495 1.00 37.76 475 PHE A CA 1
ATOM 3823 C C . PHE A 1 475 ? -38.928 -49.886 22.521 1.00 37.92 475 PHE A C 1
ATOM 3824 O O . PHE A 1 475 ? -40.000 -49.293 22.480 1.00 38.50 475 PHE A O 1
ATOM 3832 N N . ARG A 1 476 ? -37.997 -49.661 23.427 1.00 38.38 476 ARG A N 1
ATOM 3833 C CA . ARG A 1 476 ? -38.135 -48.679 24.466 1.00 39.05 476 ARG A CA 1
ATOM 3834 C C . ARG A 1 476 ? -37.732 -47.287 23.942 1.00 41.25 476 ARG A C 1
ATOM 3835 O O . ARG A 1 476 ? -38.332 -46.269 24.313 1.00 40.05 476 ARG A O 1
ATOM 3843 N N . ALA A 1 477 ? -36.706 -47.252 23.089 1.00 40.49 477 ALA A N 1
ATOM 3844 C CA . ALA A 1 477 ? -36.270 -46.015 22.444 1.00 39.56 477 ALA A CA 1
ATOM 3845 C C . ALA A 1 477 ? -35.416 -46.314 21.206 1.00 38.07 477 ALA A C 1
ATOM 3846 O O . ALA A 1 477 ? -34.869 -47.406 21.071 1.00 37.47 477 ALA A O 1
ATOM 3848 N N . VAL A 1 478 ? -35.315 -45.338 20.310 1.00 35.96 478 VAL A N 1
ATOM 3849 C CA . VAL A 1 478 ? -34.596 -45.497 19.065 1.00 34.76 478 VAL A CA 1
ATOM 3850 C C . VAL A 1 478 ? -33.587 -44.370 18.823 1.00 35.53 478 VAL A C 1
ATOM 3851 O O . VAL A 1 478 ? -33.874 -43.194 19.082 1.00 33.48 478 VAL A O 1
ATOM 3855 N N . VAL A 1 479 ? -32.400 -44.747 18.340 1.00 35.42 479 VAL A N 1
ATOM 3856 C CA . VAL A 1 479 ? -31.419 -43.782 17.834 1.00 35.73 479 VAL A CA 1
ATOM 3857 C C . VAL A 1 479 ? -31.135 -44.053 16.357 1.00 36.01 479 VAL A C 1
ATOM 3858 O O . VAL A 1 479 ? -30.725 -45.161 15.978 1.00 31.77 479 VAL A O 1
ATOM 3862 N N . ASP A 1 480 ? -31.376 -43.027 15.537 1.00 36.61 480 ASP A N 1
ATOM 3863 C CA . ASP A 1 480 ? -31.134 -43.068 14.097 1.00 36.36 480 ASP A CA 1
ATOM 3864 C C . ASP A 1 480 ? -29.958 -42.172 13.751 1.00 36.00 480 ASP A C 1
ATOM 3865 O O . ASP A 1 480 ? -30.076 -40.948 13.809 1.00 35.18 480 ASP A O 1
ATOM 3870 N N . ILE A 1 481 ? -28.841 -42.789 13.366 1.00 36.91 481 ILE A N 1
ATOM 3871 C CA . ILE A 1 481 ? -27.654 -42.057 12.929 1.00 36.63 481 ILE A CA 1
ATOM 3872 C C . ILE A 1 481 ? -27.549 -42.038 11.386 1.00 35.86 481 ILE A C 1
ATOM 3873 O O . ILE A 1 481 ? -27.357 -43.057 10.724 1.00 32.47 481 ILE A O 1
ATOM 3878 N N . PHE A 1 482 ? -27.684 -40.842 10.830 1.00 37.57 482 PHE A N 1
ATOM 3879 C CA . PHE A 1 482 ? -27.800 -40.633 9.386 1.00 38.09 482 PHE A CA 1
ATOM 3880 C C . PHE A 1 482 ? -28.401 -41.801 8.612 1.00 38.51 482 PHE A C 1
ATOM 3881 O O . PHE A 1 482 ? -27.737 -42.472 7.821 1.00 39.19 482 PHE A O 1
ATOM 3889 N N . GLY A 1 483 ? -29.680 -42.046 8.867 1.00 39.80 483 GLY A N 1
ATOM 3890 C CA . GLY A 1 483 ? -30.407 -43.101 8.191 1.00 38.43 483 GLY A CA 1
ATOM 3891 C C . GLY A 1 483 ? -31.201 -42.480 7.063 1.00 41.01 483 GLY A C 1
ATOM 3892 O O . GLY A 1 483 ? -31.892 -41.463 7.265 1.00 42.28 483 GLY A O 1
ATOM 3893 N N . PRO A 1 484 ? -31.092 -43.055 5.857 1.00 41.61 484 PRO A N 1
ATOM 3894 C CA . PRO A 1 484 ? -32.052 -42.680 4.823 1.00 42.99 484 PRO A CA 1
ATOM 3895 C C . PRO A 1 484 ? -33.485 -43.057 5.247 1.00 44.48 484 PRO A C 1
ATOM 3896 O O . PRO A 1 484 ? -33.703 -44.153 5.769 1.00 42.21 484 PRO A O 1
ATOM 3900 N N . SER A 1 485 ? -34.429 -42.138 5.039 1.00 45.83 485 SER A N 1
ATOM 3901 C CA . SER A 1 485 ? -35.815 -42.294 5.515 1.00 46.19 485 SER A CA 1
ATOM 3902 C C . SER A 1 485 ? -36.815 -42.474 4.379 1.00 44.83 485 SER A C 1
ATOM 3903 O O . SER A 1 485 ? -37.912 -42.984 4.599 1.00 42.16 485 SER A O 1
ATOM 3906 N N . ASP A 1 486 ? -36.444 -42.007 3.185 1.00 45.43 486 ASP A N 1
ATOM 3907 C CA . ASP A 1 486 ? -37.284 -42.093 1.997 1.00 44.80 486 ASP A CA 1
ATOM 3908 C C . ASP A 1 486 ? -36.423 -42.505 0.813 1.00 42.33 486 ASP A C 1
ATOM 3909 O O . ASP A 1 486 ? -35.543 -41.763 0.387 1.00 40.03 486 ASP A O 1
ATOM 3914 N N . LEU A 1 487 ? -36.722 -43.678 0.266 1.00 41.43 487 LEU A N 1
ATOM 3915 C CA . LEU A 1 487 ? -35.975 -44.234 -0.846 1.00 42.01 487 LEU A CA 1
ATOM 3916 C C . LEU A 1 487 ? -36.059 -43.463 -2.167 1.00 45.90 487 LEU A C 1
ATOM 3917 O O . LEU A 1 487 ? -35.127 -43.537 -2.962 1.00 46.36 487 LEU A O 1
ATOM 3922 N N . PHE A 1 488 ? -37.155 -42.741 -2.416 1.00 49.17 488 PHE A N 1
ATOM 3923 C CA . PHE A 1 488 ? -37.281 -41.938 -3.644 1.00 48.34 488 PHE A CA 1
ATOM 3924 C C . PHE A 1 488 ? -36.333 -40.747 -3.607 1.00 47.94 488 PHE A C 1
ATOM 3925 O O . PHE A 1 488 ? -35.640 -40.459 -4.583 1.00 49.23 488 PHE A O 1
ATOM 3933 N N . THR A 1 489 ? -36.316 -40.044 -2.486 1.00 47.51 489 THR A N 1
ATOM 3934 C CA . THR A 1 489 ? -35.407 -38.914 -2.325 1.00 48.35 489 THR A CA 1
ATOM 3935 C C . THR A 1 489 ? -33.958 -39.392 -2.255 1.00 48.01 489 THR A C 1
ATOM 3936 O O . THR A 1 489 ? -33.075 -38.783 -2.839 1.00 53.58 489 THR A O 1
ATOM 3940 N N . PHE A 1 490 ? -33.729 -40.498 -1.558 1.00 47.04 490 PHE A N 1
ATOM 3941 C CA . PHE A 1 490 ? -32.379 -40.984 -1.302 1.00 43.90 490 PHE A CA 1
ATOM 3942 C C . PHE A 1 490 ? -31.676 -41.409 -2.586 1.00 44.73 490 PHE A C 1
ATOM 3943 O O . PHE A 1 490 ? -30.543 -40.994 -2.847 1.00 42.38 490 PHE A O 1
ATOM 3951 N N . ILE A 1 491 ? -32.353 -42.221 -3.394 1.00 43.78 491 ILE A N 1
ATOM 3952 C CA . ILE A 1 491 ? -31.783 -42.667 -4.661 1.00 44.20 491 ILE A CA 1
ATOM 3953 C C . ILE A 1 491 ? -31.542 -41.513 -5.643 1.00 44.92 491 ILE A C 1
ATOM 3954 O O . ILE A 1 491 ? -30.781 -41.672 -6.604 1.00 47.88 491 ILE A O 1
ATOM 3959 N N . ASN A 1 492 ? -32.181 -40.368 -5.409 1.00 43.02 492 ASN A N 1
ATOM 3960 C CA . ASN A 1 492 ? -31.956 -39.190 -6.241 1.00 44.94 492 ASN A CA 1
ATOM 3961 C C . ASN A 1 492 ? -30.860 -38.284 -5.729 1.00 42.51 492 ASN A C 1
ATOM 3962 O O . ASN A 1 492 ? -30.370 -37.436 -6.455 1.00 44.51 492 ASN A O 1
ATOM 3967 N N . SER A 1 493 ? -30.481 -38.451 -4.475 1.00 41.06 493 SER A N 1
ATOM 3968 C CA . SER A 1 493 ? -29.539 -37.536 -3.861 1.00 42.46 493 SER A CA 1
ATOM 3969 C C . SER A 1 493 ? -28.110 -38.102 -3.726 1.00 39.64 493 SER A C 1
ATOM 3970 O O . SER A 1 493 ? -27.197 -37.351 -3.417 1.00 40.70 493 SER A O 1
ATOM 3973 N N . VAL A 1 494 ? -27.917 -39.404 -3.948 1.00 38.41 494 VAL A N 1
ATOM 3974 C CA . VAL A 1 494 ? -26.580 -40.019 -3.838 1.00 37.32 494 VAL A CA 1
ATOM 3975 C C . VAL A 1 494 ? -25.679 -39.424 -4.884 1.00 34.23 494 VAL A C 1
ATOM 3976 O O . VAL A 1 494 ? -26.177 -38.844 -5.832 1.00 38.14 494 VAL A O 1
ATOM 3980 N N . PRO A 1 495 ? -24.352 -39.580 -4.737 1.00 32.78 495 PRO A N 1
ATOM 3981 C CA . PRO A 1 495 ? -23.471 -38.927 -5.702 1.00 33.17 495 PRO A CA 1
ATOM 3982 C C . PRO A 1 495 ? -23.621 -39.502 -7.109 1.00 34.81 495 PRO A C 1
ATOM 3983 O O . PRO A 1 495 ? -24.030 -40.657 -7.273 1.00 36.09 495 PRO A O 1
ATOM 3987 N N . PRO A 1 496 ? -23.314 -38.699 -8.131 1.00 36.02 496 PRO A N 1
ATOM 3988 C CA . PRO A 1 496 ? -23.620 -39.203 -9.467 1.00 37.84 496 PRO A CA 1
ATOM 3989 C C . PRO A 1 496 ? -22.969 -40.554 -9.754 1.00 40.05 496 PRO A C 1
ATOM 3990 O O . PRO A 1 496 ? -23.633 -41.458 -10.252 1.00 44.74 496 PRO A O 1
ATOM 3994 N N . HIS A 1 497 ? -21.702 -40.712 -9.400 1.00 40.28 497 HIS A N 1
ATOM 3995 C CA . HIS A 1 497 ? -20.993 -41.951 -9.716 1.00 39.63 497 HIS A CA 1
ATOM 3996 C C . HIS A 1 497 ? -21.531 -43.162 -8.951 1.00 39.87 497 HIS A C 1
ATOM 3997 O O . HIS A 1 497 ? -21.131 -44.292 -9.234 1.00 39.59 497 HIS A O 1
ATOM 4004 N N . TRP A 1 498 ? -22.423 -42.945 -7.989 1.00 40.67 498 TRP A N 1
ATOM 4005 C CA . TRP A 1 498 ? -23.141 -44.057 -7.370 1.00 43.50 498 TRP A CA 1
ATOM 4006 C C . TRP A 1 498 ? -24.421 -44.415 -8.151 1.00 43.95 498 TRP A C 1
ATOM 4007 O O . TRP A 1 498 ? -24.991 -45.504 -7.954 1.00 43.75 498 TRP A O 1
ATOM 4018 N N . LYS A 1 499 ? -24.865 -43.525 -9.039 1.00 45.23 499 LYS A N 1
ATOM 4019 C CA . LYS A 1 499 ? -26.169 -43.695 -9.707 1.00 47.22 499 LYS A CA 1
ATOM 4020 C C . LYS A 1 499 ? -26.225 -44.960 -10.572 1.00 48.31 499 LYS A C 1
ATOM 4021 O O . LYS A 1 499 ? -27.150 -45.756 -10.417 1.00 48.50 499 LYS A O 1
ATOM 4027 N N . PRO A 1 500 ? -25.221 -45.170 -11.455 1.00 48.69 500 PRO A N 1
ATOM 4028 C CA . PRO A 1 500 ? -25.241 -46.388 -12.281 1.00 46.49 500 PRO A CA 1
ATOM 4029 C C . PRO A 1 500 ? -25.309 -47.688 -11.482 1.00 47.00 500 PRO A C 1
ATOM 4030 O O . PRO A 1 500 ? -25.882 -48.654 -11.966 1.00 50.64 500 PRO A O 1
ATOM 4034 N N . ILE A 1 501 ? -24.770 -47.699 -10.263 1.00 48.65 501 ILE A N 1
ATOM 4035 C CA . ILE A 1 501 ? -24.839 -48.868 -9.370 1.00 49.68 501 ILE A CA 1
ATOM 4036 C C . ILE A 1 501 ? -26.229 -49.045 -8.721 1.00 50.47 501 ILE A C 1
ATOM 4037 O O . ILE A 1 501 ? -26.616 -50.152 -8.337 1.00 44.08 501 ILE A O 1
ATOM 4042 N N . MET A 1 502 ? -26.978 -47.959 -8.592 1.00 54.75 502 MET A N 1
ATOM 4043 C CA . MET A 1 502 ? -28.159 -47.969 -7.732 1.00 59.25 502 MET A CA 1
ATOM 4044 C C . MET A 1 502 ? -29.327 -48.753 -8.330 1.00 58.03 502 MET A C 1
ATOM 4045 O O . MET A 1 502 ? -30.178 -49.255 -7.594 1.00 56.13 502 MET A O 1
ATOM 4050 N N . GLU A 1 503 ? -29.339 -48.910 -9.646 1.00 56.86 503 GLU A N 1
ATOM 4051 C CA . GLU A 1 503 ? -30.376 -49.708 -10.298 1.00 57.77 503 GLU A CA 1
ATOM 4052 C C . GLU A 1 503 ? -30.324 -51.182 -9.892 1.00 51.98 503 GLU A C 1
ATOM 4053 O O . GLU A 1 503 ? -31.363 -51.836 -9.779 1.00 49.44 503 GLU A O 1
ATOM 4059 N N . ARG A 1 504 ? -29.118 -51.702 -9.685 1.00 47.90 504 ARG A N 1
ATOM 4060 C CA . ARG A 1 504 ? -28.933 -53.118 -9.347 1.00 47.89 504 ARG A CA 1
ATOM 4061 C C . ARG A 1 504 ? -28.961 -53.352 -7.849 1.00 46.93 504 ARG A C 1
ATOM 4062 O O . ARG A 1 504 ? -29.322 -54.433 -7.381 1.00 47.11 504 ARG A O 1
ATOM 4070 N N . TRP A 1 505 ? -28.573 -52.334 -7.100 1.00 49.72 505 TRP A N 1
ATOM 4071 C CA . TRP A 1 505 ? -28.505 -52.419 -5.645 1.00 51.10 505 TRP A CA 1
ATOM 4072 C C . TRP A 1 505 ? -29.876 -52.219 -5.023 1.00 48.40 505 TRP A C 1
ATOM 4073 O O . TRP A 1 505 ? -30.315 -53.011 -4.192 1.00 42.49 505 TRP A O 1
ATOM 4084 N N . LEU A 1 506 ? -30.535 -51.145 -5.438 1.00 48.30 506 LEU A N 1
ATOM 4085 C CA . LEU A 1 506 ? -31.786 -50.722 -4.835 1.00 50.86 506 LEU A CA 1
ATOM 4086 C C . LEU A 1 506 ? -32.951 -51.002 -5.782 1.00 50.40 506 LEU A C 1
ATOM 4087 O O . LEU A 1 506 ? -33.844 -51.770 -5.448 1.00 52.41 506 LEU A O 1
ATOM 4092 N N . GLY A 1 507 ? -32.921 -50.391 -6.963 1.00 50.20 507 GLY A N 1
ATOM 4093 C CA . GLY A 1 507 ? -33.925 -50.625 -7.996 1.00 49.33 507 GLY A CA 1
ATOM 4094 C C . GLY A 1 507 ? -34.154 -49.396 -8.860 1.00 50.44 507 GLY A C 1
ATOM 4095 O O . GLY A 1 507 ? -33.270 -48.543 -8.993 1.00 47.66 507 GLY A O 1
ATOM 4096 N N . ASP A 1 508 ? -35.353 -49.314 -9.442 1.00 52.41 508 ASP A N 1
ATOM 4097 C CA . ASP A 1 508 ? -35.788 -48.158 -10.233 1.00 54.10 508 ASP A CA 1
ATOM 4098 C C . ASP A 1 508 ? -37.083 -47.563 -9.643 1.00 52.33 508 ASP A C 1
ATOM 4099 O O . ASP A 1 508 ? -38.050 -48.292 -9.403 1.00 49.34 508 ASP A O 1
ATOM 4104 N N . PRO A 1 509 ? -37.107 -46.241 -9.412 1.00 53.80 509 PRO A N 1
ATOM 4105 C CA . PRO A 1 509 ? -38.266 -45.548 -8.817 1.00 57.35 509 PRO A CA 1
ATOM 4106 C C . PRO A 1 509 ? -39.620 -45.792 -9.495 1.00 59.65 509 PRO A C 1
ATOM 4107 O O . PRO A 1 509 ? -40.628 -45.934 -8.811 1.00 59.92 509 PRO A O 1
ATOM 4111 N N . GLU A 1 510 ? -39.648 -45.825 -10.823 1.00 66.95 510 GLU A N 1
ATOM 4112 C CA . GLU A 1 510 ? -40.902 -46.040 -11.544 1.00 67.59 510 GLU A CA 1
ATOM 4113 C C . GLU A 1 510 ? -41.263 -47.528 -11.606 1.00 66.16 510 GLU A C 1
ATOM 4114 O O . GLU A 1 510 ? -42.368 -47.912 -11.231 1.00 65.55 510 GLU A O 1
ATOM 4120 N N . ARG A 1 511 ? -40.327 -48.365 -12.045 1.00 63.90 511 ARG A N 1
ATOM 4121 C CA . ARG A 1 511 ? -40.592 -49.795 -12.177 1.00 62.22 511 ARG A CA 1
ATOM 4122 C C . ARG A 1 511 ? -40.865 -50.470 -10.835 1.00 59.19 511 ARG A C 1
ATOM 4123 O O . ARG A 1 511 ? -41.680 -51.381 -10.761 1.00 57.49 511 ARG A O 1
ATOM 4131 N N . ASP A 1 512 ? -40.187 -50.032 -9.781 1.00 57.80 512 ASP A N 1
ATOM 4132 C CA . ASP A 1 512 ? -40.323 -50.678 -8.480 1.00 59.57 512 ASP A CA 1
ATOM 4133 C C . ASP A 1 512 ? -41.023 -49.781 -7.450 1.00 58.25 512 ASP A C 1
ATOM 4134 O O . ASP A 1 512 ? -40.798 -49.948 -6.253 1.00 58.54 512 ASP A O 1
ATOM 4139 N N . LYS A 1 513 ? -41.868 -48.851 -7.908 1.00 57.52 513 LYS A N 1
ATOM 4140 C CA . LYS A 1 513 ? -42.647 -47.958 -7.008 1.00 60.54 513 LYS A CA 1
ATOM 4141 C C . LYS A 1 513 ? -43.255 -48.616 -5.768 1.00 57.29 513 LYS A C 1
ATOM 4142 O O . LYS A 1 513 ? -43.087 -48.121 -4.657 1.00 56.29 513 LYS A O 1
ATOM 4148 N N . GLU A 1 514 ? -43.978 -49.712 -5.962 1.00 58.22 514 GLU A N 1
ATOM 4149 C CA . GLU A 1 514 ? -44.655 -50.369 -4.844 1.00 61.59 514 GLU A CA 1
ATOM 4150 C C . GLU A 1 514 ? -43.657 -50.860 -3.783 1.00 57.33 514 GLU A C 1
ATOM 4151 O O . GLU A 1 514 ? -43.838 -50.603 -2.591 1.00 50.27 514 GLU A O 1
ATOM 4157 N N . ARG A 1 515 ? -42.606 -51.562 -4.208 1.00 55.73 515 ARG A N 1
ATOM 4158 C CA . ARG A 1 515 ? -41.560 -51.966 -3.266 1.00 53.76 515 ARG A CA 1
ATOM 4159 C C . ARG A 1 515 ? -40.910 -50.736 -2.611 1.00 46.35 515 ARG A C 1
ATOM 4160 O O . ARG A 1 515 ? -40.648 -50.736 -1.414 1.00 40.86 515 ARG A O 1
ATOM 4168 N N . PHE A 1 516 ? -40.687 -49.680 -3.381 1.00 42.87 516 PHE A N 1
ATOM 4169 C CA . PHE A 1 516 ? -40.054 -48.487 -2.830 1.00 45.89 516 PHE A CA 1
ATOM 4170 C C . PHE A 1 516 ? -40.884 -47.841 -1.724 1.00 51.01 516 PHE A C 1
ATOM 4171 O O . PHE A 1 516 ? -40.332 -47.357 -0.728 1.00 54.74 516 PHE A O 1
ATOM 4179 N N . ILE A 1 517 ? -42.208 -47.835 -1.900 1.00 52.06 517 ILE A N 1
ATOM 4180 C CA . ILE A 1 517 ? -43.123 -47.317 -0.885 1.00 47.22 517 ILE A CA 1
ATOM 4181 C C . ILE A 1 517 ? -43.067 -48.175 0.363 1.00 44.68 517 ILE A C 1
ATOM 4182 O O . ILE A 1 517 ? -42.960 -47.658 1.477 1.00 43.97 517 ILE A O 1
ATOM 4187 N N . LYS A 1 518 ? -43.123 -49.485 0.164 1.00 44.67 518 LYS A N 1
ATOM 4188 C CA . LYS A 1 518 ? -43.190 -50.447 1.266 1.00 48.59 518 LYS A CA 1
ATOM 4189 C C . LYS A 1 518 ? -41.890 -50.525 2.085 1.00 48.84 518 LYS A C 1
ATOM 4190 O O . LYS A 1 518 ? -41.906 -50.949 3.246 1.00 51.07 518 LYS A O 1
ATOM 4196 N N . ASP A 1 519 ? -40.770 -50.129 1.490 1.00 47.34 519 ASP A N 1
ATOM 4197 C CA . ASP A 1 519 ? -39.484 -50.188 2.183 1.00 47.20 519 ASP A CA 1
ATOM 4198 C C . ASP A 1 519 ? -39.000 -48.814 2.658 1.00 43.17 519 ASP A C 1
ATOM 4199 O O . ASP A 1 519 ? -37.989 -48.734 3.347 1.00 41.52 519 ASP A O 1
ATOM 4204 N N . SER A 1 520 ? -39.706 -47.745 2.286 1.00 39.99 520 SER A N 1
ATOM 4205 C CA . SER A 1 520 ? -39.404 -46.396 2.801 1.00 40.89 520 SER A CA 1
ATOM 4206 C C . SER A 1 520 ? -39.924 -46.224 4.227 1.00 40.49 520 SER A C 1
ATOM 4207 O O . SER A 1 520 ? -41.080 -46.486 4.484 1.00 44.33 520 SER A O 1
ATOM 4210 N N . PRO A 1 521 ? -39.058 -45.835 5.175 1.00 42.56 521 PRO A N 1
ATOM 4211 C CA . PRO A 1 521 ? -39.543 -45.654 6.551 1.00 42.35 521 PRO A CA 1
ATOM 4212 C C . PRO A 1 521 ? -40.603 -44.569 6.744 1.00 42.94 521 PRO A C 1
ATOM 4213 O O . PRO A 1 521 ? -41.427 -44.678 7.644 1.00 43.31 521 PRO A O 1
ATOM 4217 N N . VAL A 1 522 ? -40.561 -43.522 5.933 1.00 43.60 522 VAL A N 1
ATOM 4218 C CA . VAL A 1 522 ? -41.494 -42.399 6.072 1.00 45.69 522 VAL A CA 1
ATOM 4219 C C . VAL A 1 522 ? -42.946 -42.817 5.782 1.00 45.04 522 VAL A C 1
ATOM 4220 O O . VAL A 1 522 ? -43.889 -42.196 6.262 1.00 46.29 522 VAL A O 1
ATOM 4224 N N . THR A 1 523 ? -43.106 -43.874 4.997 1.00 44.76 523 THR A N 1
ATOM 4225 C CA . THR A 1 523 ? -44.396 -44.528 4.793 1.00 47.72 523 THR A CA 1
ATOM 4226 C C . THR A 1 523 ? -45.042 -45.038 6.103 1.00 50.42 523 THR A C 1
ATOM 4227 O O . THR A 1 523 ? -46.274 -45.157 6.192 1.00 53.37 523 THR A O 1
ATOM 4231 N N . TYR A 1 524 ? -44.227 -45.323 7.116 1.00 47.29 524 TYR A N 1
ATOM 4232 C CA . TYR A 1 524 ? -44.741 -45.767 8.405 1.00 44.72 524 TYR A CA 1
ATOM 4233 C C . TYR A 1 524 ? -44.501 -44.766 9.525 1.00 44.88 524 TYR A C 1
ATOM 4234 O O . TYR A 1 524 ? -44.339 -45.150 10.690 1.00 48.97 524 TYR A O 1
ATOM 4243 N N . LEU A 1 525 ? -44.496 -43.488 9.176 1.00 45.13 525 LEU A N 1
ATOM 4244 C CA . LEU A 1 525 ? -44.328 -42.405 10.151 1.00 49.64 525 LEU A CA 1
ATOM 4245 C C . LEU A 1 525 ? -45.292 -42.458 11.346 1.00 51.11 525 LEU A C 1
ATOM 4246 O O . LEU A 1 525 ? -44.908 -42.108 12.460 1.00 46.86 525 LEU A O 1
ATOM 4251 N N . ASP A 1 526 ? -46.540 -42.877 11.109 1.00 54.95 526 ASP A N 1
ATOM 4252 C CA . ASP A 1 526 ? -47.586 -42.879 12.167 1.00 57.83 526 ASP A CA 1
ATOM 4253 C C . ASP A 1 526 ? -47.286 -43.906 13.247 1.00 53.44 526 ASP A C 1
ATOM 4254 O O . ASP A 1 526 ? -47.621 -43.704 14.418 1.00 49.83 526 ASP A O 1
ATOM 4259 N N . GLY A 1 527 ? -46.646 -45.002 12.842 1.00 52.86 527 GLY A N 1
ATOM 4260 C CA . GLY A 1 527 ? -46.221 -46.038 13.768 1.00 49.30 527 GLY A CA 1
ATOM 4261 C C . GLY A 1 527 ? -44.966 -45.736 14.565 1.00 48.22 527 GLY A C 1
ATOM 4262 O O . GLY A 1 527 ? -44.577 -46.557 15.380 1.00 54.37 527 GLY A O 1
ATOM 4263 N N . MET A 1 528 ? -44.337 -44.572 14.366 1.00 46.98 528 MET A N 1
ATOM 4264 C CA . MET A 1 528 ? -43.079 -44.222 15.074 1.00 46.45 528 MET A CA 1
ATOM 4265 C C . MET A 1 528 ? -43.305 -43.450 16.397 1.00 44.63 528 MET A C 1
ATOM 4266 O O . MET A 1 528 ? -42.998 -42.262 16.508 1.00 47.03 528 MET A O 1
ATOM 4271 N N . VAL A 1 529 ? -43.794 -44.154 17.413 1.00 41.25 529 VAL A N 1
ATOM 4272 C CA . VAL A 1 529 ? -44.352 -43.515 18.623 1.00 40.40 529 VAL A CA 1
ATOM 4273 C C . VAL A 1 529 ? -43.405 -43.495 19.816 1.00 41.09 529 VAL A C 1
ATOM 4274 O O . VAL A 1 529 ? -43.623 -42.747 20.783 1.00 44.50 529 VAL A O 1
ATOM 4278 N N . LYS A 1 530 ? -42.376 -44.335 19.770 1.00 37.34 530 LYS A N 1
ATOM 4279 C CA . LYS A 1 530 ? -41.382 -44.373 20.825 1.00 35.35 530 LYS A CA 1
ATOM 4280 C C . LYS A 1 530 ? -40.446 -43.182 20.742 1.00 33.46 530 LYS A C 1
ATOM 4281 O O . LYS A 1 530 ? -40.271 -42.574 19.679 1.00 31.97 530 LYS A O 1
ATOM 4287 N N . PRO A 1 531 ? -39.841 -42.828 21.871 1.00 34.00 531 PRO A N 1
ATOM 4288 C CA . PRO A 1 531 ? -38.911 -41.709 21.847 1.00 37.25 531 PRO A CA 1
ATOM 4289 C C . PRO A 1 531 ? -37.736 -41.973 20.895 1.00 38.08 531 PRO A C 1
ATOM 4290 O O . PRO A 1 531 ? -37.258 -43.098 20.800 1.00 36.23 531 PRO A O 1
ATOM 4294 N N . MET A 1 532 ? -37.286 -40.937 20.205 1.00 37.58 532 MET A N 1
ATOM 4295 C CA . MET A 1 532 ? -36.291 -41.103 19.190 1.00 41.86 532 MET A CA 1
ATOM 4296 C C . MET A 1 532 ? -35.290 -39.944 19.126 1.00 41.32 532 MET A C 1
ATOM 4297 O O . MET A 1 532 ? -35.651 -38.769 19.267 1.00 37.91 532 MET A O 1
ATOM 4302 N N . LEU A 1 533 ? -34.029 -40.319 18.912 1.00 40.78 533 LEU A N 1
ATOM 4303 C CA . LEU A 1 533 ? -32.919 -39.395 18.745 1.00 37.55 533 LEU A CA 1
ATOM 4304 C C . LEU A 1 533 ? -32.415 -39.542 17.328 1.00 37.63 533 LEU A C 1
ATOM 4305 O O . LEU A 1 533 ? -32.130 -40.656 16.888 1.00 38.61 533 LEU A O 1
ATOM 4310 N N . VAL A 1 534 ? -32.336 -38.431 16.605 1.00 38.04 534 VAL A N 1
ATOM 4311 C CA . VAL A 1 534 ? -31.831 -38.438 15.238 1.00 39.16 534 VAL A CA 1
ATOM 4312 C C . VAL A 1 534 ? -30.536 -37.628 15.191 1.00 39.59 534 VAL A C 1
ATOM 4313 O O . VAL A 1 534 ? -30.439 -36.539 15.784 1.00 37.45 534 VAL A O 1
ATOM 4317 N N . ILE A 1 535 ? -29.536 -38.190 14.511 1.00 38.62 535 ILE A N 1
ATOM 4318 C CA . ILE A 1 535 ? -28.225 -37.564 14.371 1.00 40.15 535 ILE A CA 1
ATOM 4319 C C . ILE A 1 535 ? -27.790 -37.600 12.922 1.00 40.92 535 ILE A C 1
ATOM 4320 O O . ILE A 1 535 ? -27.810 -38.651 12.303 1.00 46.46 535 ILE A O 1
ATOM 4325 N N . GLN A 1 536 ? -27.352 -36.456 12.413 1.00 42.77 536 GLN A N 1
ATOM 4326 C CA . GLN A 1 536 ? -26.968 -36.287 11.007 1.00 43.79 536 GLN A CA 1
ATOM 4327 C C . GLN A 1 536 ? -25.793 -35.293 10.843 1.00 40.33 536 GLN A C 1
ATOM 4328 O O . GLN A 1 536 ? -25.671 -34.336 11.600 1.00 37.24 536 GLN A O 1
ATOM 4334 N N . GLY A 1 537 ? -24.957 -35.540 9.837 1.00 41.36 537 GLY A N 1
ATOM 4335 C CA . GLY A 1 537 ? -23.853 -34.652 9.464 1.00 42.19 537 GLY A CA 1
ATOM 4336 C C . GLY A 1 537 ? -24.216 -33.830 8.242 1.00 43.69 537 GLY A C 1
ATOM 4337 O O . GLY A 1 537 ? -24.542 -34.390 7.193 1.00 43.63 537 GLY A O 1
ATOM 4338 N N . ALA A 1 538 ? -24.143 -32.502 8.360 1.00 44.70 538 ALA A N 1
ATOM 4339 C CA . ALA A 1 538 ? -24.669 -31.618 7.309 1.00 45.24 538 ALA A CA 1
ATOM 4340 C C . ALA A 1 538 ? -23.991 -31.821 5.950 1.00 45.67 538 ALA A C 1
ATOM 4341 O O . ALA A 1 538 ? -24.631 -31.643 4.933 1.00 46.05 538 ALA A O 1
ATOM 4343 N N . LYS A 1 539 ? -22.717 -32.211 5.941 1.00 47.33 539 LYS A N 1
ATOM 4344 C CA . LYS A 1 539 ? -21.936 -32.344 4.691 1.00 48.44 539 LYS A CA 1
ATOM 4345 C C . LYS A 1 539 ? -21.952 -33.745 4.068 1.00 45.82 539 LYS A C 1
ATOM 4346 O O . LYS A 1 539 ? -21.206 -34.003 3.120 1.00 43.67 539 LYS A O 1
ATOM 4352 N N . ASP A 1 540 ? -22.794 -34.636 4.601 1.00 46.02 540 ASP A N 1
ATOM 4353 C CA . ASP A 1 540 ? -22.874 -36.041 4.172 1.00 44.12 540 ASP A CA 1
ATOM 4354 C C . ASP A 1 540 ? -23.268 -36.089 2.690 1.00 43.36 540 ASP A C 1
ATOM 4355 O O . ASP A 1 540 ? -24.241 -35.460 2.292 1.00 42.43 540 ASP A O 1
ATOM 4360 N N . PRO A 1 541 ? -22.467 -36.775 1.856 1.00 43.96 541 PRO A N 1
ATOM 4361 C CA . PRO A 1 541 ? -22.808 -36.957 0.438 1.00 44.77 541 PRO A CA 1
ATOM 4362 C C . PRO A 1 541 ? -23.478 -38.326 0.133 1.00 45.40 541 PRO A C 1
ATOM 4363 O O . PRO A 1 541 ? -24.114 -38.484 -0.917 1.00 42.47 541 PRO A O 1
ATOM 4367 N N . ARG A 1 542 ? -23.331 -39.289 1.045 1.00 46.11 542 ARG A N 1
ATOM 4368 C CA . ARG A 1 542 ? -23.933 -40.609 0.886 1.00 47.99 542 ARG A CA 1
ATOM 4369 C C . ARG A 1 542 ? -25.403 -40.547 1.274 1.00 46.75 542 ARG A C 1
ATOM 4370 O O . ARG A 1 542 ? -26.274 -40.825 0.452 1.00 47.93 542 ARG A O 1
ATOM 4378 N N . VAL A 1 543 ? -25.658 -40.195 2.534 1.00 45.52 543 VAL A N 1
ATOM 4379 C CA . VAL A 1 543 ? -27.005 -39.956 3.035 1.00 44.13 543 VAL A CA 1
ATOM 4380 C C . VAL A 1 543 ? -27.153 -38.480 3.325 1.00 43.05 543 VAL A C 1
ATOM 4381 O O . VAL A 1 543 ? -26.735 -38.003 4.391 1.00 42.84 543 VAL A O 1
ATOM 4385 N N . VAL A 1 544 ? -27.729 -37.737 2.392 1.00 42.91 544 VAL A N 1
ATOM 4386 C CA . VAL A 1 544 ? -27.775 -36.288 2.584 1.00 43.58 544 VAL A CA 1
ATOM 4387 C C . VAL A 1 544 ? -28.716 -35.866 3.726 1.00 43.63 544 VAL A C 1
ATOM 4388 O O . VAL A 1 544 ? -29.647 -36.590 4.106 1.00 37.40 544 VAL A O 1
ATOM 4392 N N . LYS A 1 545 ? -28.440 -34.681 4.246 1.00 46.59 545 LYS A N 1
ATOM 4393 C CA . LYS A 1 545 ? -29.131 -34.091 5.381 1.00 49.02 545 LYS A CA 1
ATOM 4394 C C . LYS A 1 545 ? -30.638 -34.091 5.227 1.00 48.80 545 LYS A C 1
ATOM 4395 O O . LYS A 1 545 ? -31.352 -34.313 6.186 1.00 48.26 545 LYS A O 1
ATOM 4401 N N . GLU A 1 546 ? -31.101 -33.835 4.026 1.00 51.23 546 GLU A N 1
ATOM 4402 C CA . GLU A 1 546 ? -32.546 -33.803 3.755 1.00 56.63 546 GLU A CA 1
ATOM 4403 C C . GLU A 1 546 ? -33.288 -35.097 4.184 1.00 56.07 546 GLU A C 1
ATOM 4404 O O . GLU A 1 546 ? -34.461 -35.037 4.539 1.00 54.30 546 GLU A O 1
ATOM 4410 N N . GLU A 1 547 ? -32.608 -36.250 4.157 1.00 56.47 547 GLU A N 1
ATOM 4411 C CA . GLU A 1 547 ? -33.200 -37.523 4.621 1.00 55.11 547 GLU A CA 1
ATOM 4412 C C . GLU A 1 547 ? -33.509 -37.525 6.120 1.00 55.04 547 GLU A C 1
ATOM 4413 O O . GLU A 1 547 ? -34.460 -38.178 6.561 1.00 48.71 547 GLU A O 1
ATOM 4419 N N . SER A 1 548 ? -32.672 -36.825 6.888 1.00 54.68 548 SER A N 1
ATOM 4420 C CA . SER A 1 548 ? -32.891 -36.617 8.321 1.00 55.92 548 SER A CA 1
ATOM 4421 C C . SER A 1 548 ? -33.748 -35.360 8.663 1.00 53.83 548 SER A C 1
ATOM 4422 O O . SER A 1 548 ? -34.449 -35.348 9.662 1.00 53.08 548 SER A O 1
ATOM 4425 N N . ASP A 1 549 ? -33.689 -34.296 7.824 1.00 54.69 549 ASP A N 1
ATOM 4426 C CA . ASP A 1 549 ? -34.552 -33.128 8.027 1.00 55.79 549 ASP A CA 1
ATOM 4427 C C . ASP A 1 549 ? -36.004 -33.502 7.843 1.00 55.55 549 ASP A C 1
ATOM 4428 O O . ASP A 1 549 ? -36.842 -33.166 8.663 1.00 55.92 549 ASP A O 1
ATOM 4433 N N . GLN A 1 550 ? -36.308 -34.215 6.776 1.00 58.02 550 GLN A N 1
ATOM 4434 C CA . GLN A 1 550 ? -37.695 -34.458 6.384 1.00 60.96 550 GLN A CA 1
ATOM 4435 C C . GLN A 1 550 ? -38.413 -35.379 7.370 1.00 63.85 550 GLN A C 1
ATOM 4436 O O . GLN A 1 550 ? -39.584 -35.159 7.681 1.00 66.78 550 GLN A O 1
ATOM 4442 N N . ILE A 1 551 ? -37.712 -36.394 7.872 1.00 63.31 551 ILE A N 1
ATOM 4443 C CA . ILE A 1 551 ? -38.326 -37.347 8.793 1.00 61.29 551 ILE A CA 1
ATOM 4444 C C . ILE A 1 551 ? -38.553 -36.685 10.145 1.00 57.16 551 ILE A C 1
ATOM 4445 O O . ILE A 1 551 ? -39.587 -36.895 10.765 1.00 58.51 551 ILE A O 1
ATOM 4450 N N . VAL A 1 552 ? -37.599 -35.868 10.585 1.00 54.96 552 VAL A N 1
ATOM 4451 C CA . VAL A 1 552 ? -37.743 -35.124 11.837 1.00 54.56 552 VAL A CA 1
ATOM 4452 C C . VAL A 1 552 ? -38.882 -34.106 11.730 1.00 53.63 552 VAL A C 1
ATOM 4453 O O . VAL A 1 552 ? -39.625 -33.914 12.698 1.00 48.42 552 VAL A O 1
ATOM 4457 N N . ALA A 1 553 ? -38.986 -33.470 10.556 1.00 52.38 553 ALA A N 1
ATOM 4458 C CA . ALA A 1 553 ? -39.964 -32.419 10.288 1.00 51.35 553 ALA A CA 1
ATOM 4459 C C . ALA A 1 553 ? -41.342 -33.013 10.323 1.00 55.58 553 ALA A C 1
ATOM 4460 O O . ALA A 1 553 ? -42.243 -32.479 10.964 1.00 61.14 553 ALA A O 1
ATOM 4462 N N . LYS A 1 554 ? -41.503 -34.127 9.627 1.00 59.84 554 LYS A N 1
ATOM 4463 C CA . LYS A 1 554 ? -42.798 -34.785 9.546 1.00 60.66 554 LYS A CA 1
ATOM 4464 C C . LYS A 1 554 ? -43.290 -35.241 10.923 1.00 63.35 554 LYS A C 1
ATOM 4465 O O . LYS A 1 554 ? -44.483 -35.131 11.215 1.00 67.06 554 LYS A O 1
ATOM 4471 N N . LEU A 1 555 ? -42.369 -35.713 11.765 1.00 64.31 555 LEU A N 1
ATOM 4472 C CA . LEU A 1 555 ? -42.689 -36.120 13.144 1.00 64.99 555 LEU A CA 1
ATOM 4473 C C . LEU A 1 555 ? -43.093 -34.957 14.044 1.00 66.82 555 LEU A C 1
ATOM 4474 O O . LEU A 1 555 ? -43.897 -35.127 14.970 1.00 60.49 555 LEU A O 1
ATOM 4479 N N . LYS A 1 556 ? -42.499 -33.792 13.788 1.00 69.71 556 LYS A N 1
ATOM 4480 C CA . LYS A 1 556 ? -42.655 -32.640 14.662 1.00 71.41 556 LYS A CA 1
ATOM 4481 C C . LYS A 1 556 ? -44.014 -31.998 14.468 1.00 73.64 556 LYS A C 1
ATOM 4482 O O . LYS A 1 556 ? -44.580 -31.449 15.416 1.00 75.66 556 LYS A O 1
ATOM 4488 N N . GLU A 1 557 ? -44.556 -32.115 13.258 1.00 78.11 557 GLU A N 1
ATOM 4489 C CA . GLU A 1 557 ? -45.941 -31.717 12.989 1.00 81.58 557 GLU A CA 1
ATOM 4490 C C . GLU A 1 557 ? -46.931 -32.499 13.866 1.00 79.95 557 GLU A C 1
ATOM 4491 O O . GLU A 1 557 ? -47.900 -31.926 14.356 1.00 81.22 557 GLU A O 1
ATOM 4497 N N . LYS A 1 558 ? -46.658 -33.789 14.089 1.00 78.01 558 LYS A N 1
ATOM 4498 C CA . LYS A 1 558 ? -47.497 -34.645 14.950 1.00 74.77 558 LYS A CA 1
ATOM 4499 C C . LYS A 1 558 ? -47.142 -34.577 16.442 1.00 68.22 558 LYS A C 1
ATOM 4500 O O . LYS A 1 558 ? -47.512 -35.470 17.203 1.00 64.23 558 LYS A O 1
ATOM 4506 N N . GLY A 1 559 ? -46.421 -33.535 16.850 1.00 66.29 559 GLY A N 1
ATOM 4507 C CA . GLY A 1 559 ? -46.053 -33.325 18.248 1.00 66.14 559 GLY A CA 1
ATOM 4508 C C . GLY A 1 559 ? -45.358 -34.498 18.923 1.00 68.35 559 GLY A C 1
ATOM 4509 O O . GLY A 1 559 ? -45.618 -34.776 20.097 1.00 64.00 559 GLY A O 1
ATOM 4510 N N . ARG A 1 560 ? -44.466 -35.179 18.196 1.00 68.89 560 ARG A N 1
ATOM 4511 C CA . ARG A 1 560 ? -43.754 -36.350 18.738 1.00 70.03 560 ARG A CA 1
ATOM 4512 C C . ARG A 1 560 ? -42.504 -36.012 19.588 1.00 70.33 560 ARG A C 1
ATOM 4513 O O . ARG A 1 560 ? -41.901 -34.944 19.434 1.00 60.72 560 ARG A O 1
ATOM 4521 N N . ASP A 1 561 ? -42.137 -36.950 20.470 1.00 71.33 561 ASP A N 1
ATOM 4522 C CA . ASP A 1 561 ? -40.917 -36.873 21.300 1.00 72.70 561 ASP A CA 1
ATOM 4523 C C . ASP A 1 561 ? -39.643 -37.215 20.475 1.00 70.18 561 ASP A C 1
ATOM 4524 O O . ASP A 1 561 ? -39.142 -38.346 20.505 1.00 67.52 561 ASP A O 1
ATOM 4529 N N . VAL A 1 562 ? -39.138 -36.219 19.745 1.00 64.33 562 VAL A N 1
ATOM 4530 C CA . VAL A 1 562 ? -37.991 -36.383 18.862 1.00 63.91 562 VAL A CA 1
ATOM 4531 C C . VAL A 1 562 ? -36.897 -35.415 19.272 1.00 64.57 562 VAL A C 1
ATOM 4532 O O . VAL A 1 562 ? -37.180 -34.248 19.559 1.00 68.98 562 VAL A O 1
ATOM 4536 N N . GLU A 1 563 ? -35.657 -35.896 19.302 1.00 57.04 563 GLU A N 1
ATOM 4537 C CA . GLU A 1 563 ? -34.506 -35.025 19.475 1.00 53.22 563 GLU A CA 1
ATOM 4538 C C . GLU A 1 563 ? -33.697 -35.086 18.206 1.00 53.16 563 GLU A C 1
ATOM 4539 O O . GLU A 1 563 ? -33.636 -36.142 17.566 1.00 54.24 563 GLU A O 1
ATOM 4545 N N . TYR A 1 564 ? -33.101 -33.953 17.828 1.00 49.19 564 TYR A N 1
ATOM 4546 C CA . TYR A 1 564 ? -32.334 -33.859 16.595 1.00 46.93 564 TYR A CA 1
ATOM 4547 C C . TYR A 1 564 ? -31.017 -33.116 16.843 1.00 48.04 564 TYR A C 1
ATOM 4548 O O . TYR A 1 564 ? -31.027 -31.964 17.258 1.00 49.92 564 TYR A O 1
ATOM 4557 N N . LEU A 1 565 ? -29.896 -33.795 16.603 1.00 46.97 565 LEU A N 1
ATOM 4558 C CA . LEU A 1 565 ? -28.569 -33.176 16.625 1.00 44.93 565 LEU A CA 1
ATOM 4559 C C . LEU A 1 565 ? -27.981 -33.153 15.232 1.00 44.89 565 LEU A C 1
ATOM 4560 O O . LEU A 1 565 ? -27.815 -34.205 14.601 1.00 43.41 565 LEU A O 1
ATOM 4565 N N . VAL A 1 566 ? -27.650 -31.960 14.755 1.00 45.12 566 VAL A N 1
ATOM 4566 C CA . VAL A 1 566 ? -26.920 -31.818 13.504 1.00 45.29 566 VAL A CA 1
ATOM 4567 C C . VAL A 1 566 ? -25.526 -31.347 13.858 1.00 45.38 566 VAL A C 1
ATOM 4568 O O . VAL A 1 566 ? -25.338 -30.526 14.756 1.00 46.16 566 VAL A O 1
ATOM 4572 N N . LEU A 1 567 ? -24.541 -31.923 13.192 1.00 48.40 567 LEU A N 1
ATOM 4573 C CA . LEU A 1 567 ? -23.167 -31.482 13.327 1.00 48.39 567 LEU A CA 1
ATOM 4574 C C . LEU A 1 567 ? -22.838 -30.758 12.038 1.00 48.93 567 LEU A C 1
ATOM 4575 O O . LEU A 1 567 ? -22.750 -31.383 10.970 1.00 49.40 567 LEU A O 1
ATOM 4580 N N . GLU A 1 568 ? -22.691 -29.437 12.141 1.00 53.20 568 GLU A N 1
ATOM 4581 C CA . GLU A 1 568 ? -22.441 -28.569 10.973 1.00 54.17 568 GLU A CA 1
ATOM 4582 C C . GLU A 1 568 ? -21.208 -28.948 10.131 1.00 49.01 568 GLU A C 1
ATOM 4583 O O . GLU A 1 568 ? -21.232 -28.805 8.904 1.00 44.92 568 GLU A O 1
ATOM 4589 N N . ASP A 1 569 ? -20.151 -29.441 10.777 1.00 46.15 569 ASP A N 1
ATOM 4590 C CA . ASP A 1 569 ? -18.884 -29.697 10.084 1.00 47.02 569 ASP A CA 1
ATOM 4591 C C . ASP A 1 569 ? -18.522 -31.176 9.838 1.00 45.59 569 ASP A C 1
ATOM 4592 O O . ASP A 1 569 ? -17.351 -31.484 9.583 1.00 46.28 569 ASP A O 1
ATOM 4597 N N . GLU A 1 570 ? -19.490 -32.091 9.873 1.00 43.06 570 GLU A N 1
ATOM 4598 C CA . GLU A 1 570 ? -19.170 -33.502 9.579 1.00 42.66 570 GLU A CA 1
ATOM 4599 C C . GLU A 1 570 ? -20.006 -34.085 8.433 1.00 41.57 570 GLU A C 1
ATOM 4600 O O . GLU A 1 570 ? -21.062 -33.563 8.075 1.00 39.38 570 GLU A O 1
ATOM 4606 N N . GLY A 1 571 ? -19.504 -35.175 7.861 1.00 43.25 571 GLY A N 1
ATOM 4607 C CA . GLY A 1 571 ? -20.250 -35.962 6.884 1.00 43.29 571 GLY A CA 1
ATOM 4608 C C . GLY A 1 571 ? -20.750 -37.298 7.426 1.00 42.93 571 GLY A C 1
ATOM 4609 O O . GLY A 1 571 ? -21.316 -37.400 8.539 1.00 37.76 571 GLY A O 1
ATOM 4610 N N . HIS A 1 572 ? -20.537 -38.326 6.609 1.00 42.98 572 HIS A N 1
ATOM 4611 C CA . HIS A 1 572 ? -20.961 -39.690 6.912 1.00 43.36 572 HIS A CA 1
ATOM 4612 C C . HIS A 1 572 ? -20.030 -40.335 7.955 1.00 43.25 572 HIS A C 1
ATOM 4613 O O . HIS A 1 572 ? -19.319 -41.305 7.665 1.00 43.13 572 HIS A O 1
ATOM 4620 N N . GLY A 1 573 ? -20.054 -39.786 9.172 1.00 42.21 573 GLY A N 1
ATOM 4621 C CA . GLY A 1 573 ? -19.075 -40.122 10.214 1.00 42.49 573 GLY A CA 1
ATOM 4622 C C . GLY A 1 573 ? -18.681 -38.873 11.005 1.00 43.55 573 GLY A C 1
ATOM 4623 O O . GLY A 1 573 ? -19.174 -37.772 10.717 1.00 41.25 573 GLY A O 1
ATOM 4624 N N . PHE A 1 574 ? -17.829 -39.051 12.018 1.00 44.03 574 PHE A N 1
ATOM 4625 C CA . PHE A 1 574 ? -17.394 -37.954 12.904 1.00 47.11 574 PHE A CA 1
ATOM 4626 C C . PHE A 1 574 ? -15.882 -37.990 13.056 1.00 48.15 574 PHE A C 1
ATOM 4627 O O . PHE A 1 574 ? -15.369 -38.674 13.940 1.00 45.43 574 PHE A O 1
ATOM 4635 N N . SER A 1 575 ? -15.165 -37.266 12.196 1.00 48.08 575 SER A N 1
ATOM 4636 C CA . SER A 1 575 ? -13.694 -37.294 12.226 1.00 46.96 575 SER A CA 1
ATOM 4637 C C . SER A 1 575 ? -13.115 -36.437 13.367 1.00 43.87 575 SER A C 1
ATOM 4638 O O . SER A 1 575 ? -11.987 -36.681 13.791 1.00 38.51 575 SER A O 1
ATOM 4641 N N . LYS A 1 576 ? -13.883 -35.448 13.848 1.00 41.00 576 LYS A N 1
ATOM 4642 C CA . LYS A 1 576 ? -13.465 -34.615 14.981 1.00 41.08 576 LYS A CA 1
ATOM 4643 C C . LYS A 1 576 ? -13.869 -35.142 16.373 1.00 38.76 576 LYS A C 1
ATOM 4644 O O . LYS A 1 576 ? -15.034 -35.401 16.638 1.00 37.40 576 LYS A O 1
ATOM 4650 N N . LYS A 1 577 ? -12.891 -35.279 17.263 1.00 36.36 577 LYS A N 1
ATOM 4651 C CA . LYS A 1 577 ? -13.143 -35.764 18.610 1.00 36.35 577 LYS A CA 1
ATOM 4652 C C . LYS A 1 577 ? -14.253 -35.024 19.348 1.00 35.70 577 LYS A C 1
ATOM 4653 O O . LYS A 1 577 ? -15.060 -35.664 20.012 1.00 35.32 577 LYS A O 1
ATOM 4659 N N . GLU A 1 578 ? -14.279 -33.699 19.276 1.00 35.90 578 GLU A N 1
ATOM 4660 C CA . GLU A 1 578 ? -15.337 -32.936 19.947 1.00 37.71 578 GLU A CA 1
ATOM 4661 C C . GLU A 1 578 ? -16.702 -33.493 19.563 1.00 33.37 578 GLU A C 1
ATOM 4662 O O . GLU A 1 578 ? -17.557 -33.722 20.412 1.00 28.56 578 GLU A O 1
ATOM 4668 N N . ASN A 1 579 ? -16.896 -33.675 18.266 1.00 31.85 579 ASN A N 1
ATOM 4669 C CA . ASN A 1 579 ? -18.179 -34.117 17.738 1.00 34.77 579 ASN A CA 1
ATOM 4670 C C . ASN A 1 579 ? -18.486 -35.559 18.134 1.00 34.64 579 ASN A C 1
ATOM 4671 O O . ASN A 1 579 ? -19.599 -35.870 18.541 1.00 34.54 579 ASN A O 1
ATOM 4676 N N . GLU A 1 580 ? -17.481 -36.420 18.037 1.00 34.87 580 GLU A N 1
ATOM 4677 C CA . GLU A 1 580 ? -17.605 -37.799 18.457 1.00 35.23 580 GLU A CA 1
ATOM 4678 C C . GLU A 1 580 ? -18.067 -37.884 19.904 1.00 34.38 580 GLU A C 1
ATOM 4679 O O . GLU A 1 580 ? -18.990 -38.634 20.214 1.00 33.12 580 GLU A O 1
ATOM 4685 N N . ILE A 1 581 ? -17.441 -37.110 20.777 1.00 32.47 581 ILE A N 1
ATOM 4686 C CA . ILE A 1 581 ? -17.737 -37.193 22.199 1.00 34.06 581 ILE A CA 1
ATOM 4687 C C . ILE A 1 581 ? -19.133 -36.634 22.470 1.00 37.70 581 ILE A C 1
ATOM 4688 O O . ILE A 1 581 ? -19.845 -37.109 23.347 1.00 38.07 581 ILE A O 1
ATOM 4693 N N . LYS A 1 582 ? -19.521 -35.631 21.704 1.00 40.02 582 LYS A N 1
ATOM 4694 C CA . LYS A 1 582 ? -20.793 -35.004 21.896 1.00 42.69 582 LYS A CA 1
ATOM 4695 C C . LYS A 1 582 ? -21.898 -36.014 21.573 1.00 41.46 582 LYS A C 1
ATOM 4696 O O . LYS A 1 582 ? -22.904 -36.112 22.275 1.00 38.22 582 LYS A O 1
ATOM 4702 N N . VAL A 1 583 ? -21.692 -36.769 20.502 1.00 39.90 583 VAL A N 1
ATOM 4703 C CA . VAL A 1 583 ? -22.618 -37.826 20.113 1.00 38.30 583 VAL A CA 1
ATOM 4704 C C . VAL A 1 583 ? -22.679 -38.928 21.176 1.00 37.96 583 VAL A C 1
ATOM 4705 O O . VAL A 1 583 ? -23.761 -39.328 21.586 1.00 37.35 583 VAL A O 1
ATOM 4709 N N . TYR A 1 584 ? -21.534 -39.408 21.645 1.00 36.19 584 TYR A N 1
ATOM 4710 C CA . TYR A 1 584 ? -21.575 -40.427 22.670 1.00 37.80 584 TYR A CA 1
ATOM 4711 C C . TYR A 1 584 ? -22.365 -39.914 23.846 1.00 35.97 584 TYR A C 1
ATOM 4712 O O . TYR A 1 584 ? -23.295 -40.573 24.269 1.00 37.09 584 TYR A O 1
ATOM 4721 N N . SER A 1 585 ? -21.996 -38.740 24.353 1.00 34.90 585 SER A N 1
ATOM 4722 C CA . SER A 1 585 ? -22.575 -38.193 25.576 1.00 34.40 585 SER A CA 1
ATOM 4723 C C . SER A 1 585 ? -24.088 -38.069 25.468 1.00 34.02 585 SER A C 1
ATOM 4724 O O . SER A 1 585 ? -24.808 -38.363 26.422 1.00 31.31 585 SER A O 1
ATOM 4727 N N . LEU A 1 586 ? -24.554 -37.640 24.304 1.00 32.30 586 LEU A N 1
ATOM 4728 C CA . LEU A 1 586 ? -25.960 -37.436 24.099 1.00 35.44 586 LEU A CA 1
ATOM 4729 C C . LEU A 1 586 ? -26.687 -38.788 24.032 1.00 37.60 586 LEU A C 1
ATOM 4730 O O . LEU A 1 586 ? -27.744 -38.949 24.648 1.00 41.15 586 LEU A O 1
ATOM 4735 N N . MET A 1 587 ? -26.125 -39.751 23.302 1.00 36.67 587 MET A N 1
ATOM 4736 C CA . MET A 1 587 ? -26.756 -41.066 23.169 1.00 35.48 587 MET A CA 1
ATOM 4737 C C . MET A 1 587 ? -26.893 -41.706 24.546 1.00 34.28 587 MET A C 1
ATOM 4738 O O . MET A 1 587 ? -27.916 -42.303 24.859 1.00 33.11 587 MET A O 1
ATOM 4743 N N . LEU A 1 588 ? -25.874 -41.551 25.378 1.00 33.16 588 LEU A N 1
ATOM 4744 C CA . LEU A 1 588 ? -25.925 -42.086 26.739 1.00 34.22 588 LEU A CA 1
ATOM 4745 C C . LEU A 1 588 ? -27.004 -41.462 27.604 1.00 36.03 588 LEU A C 1
ATOM 4746 O O . LEU A 1 588 ? -27.656 -42.170 28.364 1.00 39.49 588 LEU A O 1
ATOM 4751 N N . ALA A 1 589 ? -27.166 -40.143 27.501 1.00 35.98 589 ALA A N 1
ATOM 4752 C CA . ALA A 1 589 ? -28.135 -39.408 28.309 1.00 35.35 589 ALA A CA 1
ATOM 4753 C C . ALA A 1 589 ? -29.548 -39.735 27.861 1.00 34.27 589 ALA A C 1
ATOM 4754 O O . ALA A 1 589 ? -30.445 -39.899 28.685 1.00 33.20 589 ALA A O 1
ATOM 4756 N N . PHE A 1 590 ? -29.725 -39.794 26.548 1.00 33.54 590 PHE A N 1
ATOM 4757 C CA . PHE A 1 590 ? -30.986 -40.152 25.932 1.00 33.97 590 PHE A CA 1
ATOM 4758 C C . PHE A 1 590 ? -31.457 -41.537 26.372 1.00 36.28 590 PHE A C 1
ATOM 4759 O O . PHE A 1 590 ? -32.596 -41.715 26.802 1.00 36.05 590 PHE A O 1
ATOM 4767 N N . LEU A 1 591 ? -30.566 -42.512 26.280 1.00 38.75 591 LEU A N 1
ATOM 4768 C CA . LEU A 1 591 ? -30.902 -43.877 26.647 1.00 39.76 591 LEU A CA 1
ATOM 4769 C C . LEU A 1 591 ? -31.129 -44.010 28.140 1.00 38.99 591 LEU A C 1
ATOM 4770 O O . LEU A 1 591 ? -32.032 -44.742 28.549 1.00 39.76 591 LEU A O 1
ATOM 4775 N N . GLU A 1 592 ? -30.331 -43.307 28.938 1.00 39.18 592 GLU A N 1
ATOM 4776 C CA . GLU A 1 592 ? -30.499 -43.310 30.394 1.00 42.29 592 GLU A CA 1
ATOM 4777 C C . GLU A 1 592 ? -31.873 -42.803 30.789 1.00 38.90 592 GLU A C 1
ATOM 4778 O O . GLU A 1 592 ? -32.588 -43.475 31.503 1.00 39.03 592 GLU A O 1
ATOM 4784 N N . LYS A 1 593 ? -32.264 -41.644 30.281 1.00 39.86 593 LYS A N 1
ATOM 4785 C CA . LYS A 1 593 ? -33.512 -41.037 30.722 1.00 43.10 593 LYS A CA 1
ATOM 4786 C C . LYS A 1 593 ? -34.738 -41.843 30.261 1.00 43.46 593 LYS A C 1
ATOM 4787 O O . LYS A 1 593 ? -35.826 -41.687 30.804 1.00 42.96 593 LYS A O 1
ATOM 4793 N N . HIS A 1 594 ? -34.541 -42.735 29.295 1.00 42.55 594 HIS A N 1
ATOM 4794 C CA . HIS A 1 594 ? -35.613 -43.593 28.826 1.00 41.22 594 HIS A CA 1
ATOM 4795 C C . HIS A 1 594 ? -35.573 -45.027 29.351 1.00 39.66 594 HIS A C 1
ATOM 4796 O O . HIS A 1 594 ? -36.383 -45.844 28.939 1.00 32.82 594 HIS A O 1
ATOM 4803 N N . GLN A 1 595 ? -34.653 -45.314 30.274 1.00 40.55 595 GLN A N 1
ATOM 4804 C CA . GLN A 1 595 ? -34.792 -46.480 31.109 1.00 43.45 595 GLN A CA 1
ATOM 4805 C C . GLN A 1 595 ? -35.918 -46.145 32.087 1.00 48.81 595 GLN A C 1
ATOM 4806 O O . GLN A 1 595 ? -36.156 -44.969 32.382 1.00 53.34 595 GLN A O 1
ATOM 4812 N N . ALA A 1 596 ? -36.607 -47.166 32.585 1.00 50.59 596 ALA A N 1
ATOM 4813 C CA . ALA A 1 596 ? -37.620 -46.968 33.629 1.00 52.62 596 ALA A CA 1
ATOM 4814 C C . ALA A 1 596 ? -36.912 -46.784 34.953 1.00 50.38 596 ALA A C 1
ATOM 4815 O O . ALA A 1 596 ? -35.921 -47.465 35.208 1.00 48.46 596 ALA A O 1
ATOM 4817 N N . LEU A 1 597 ? -37.421 -45.887 35.799 1.00 49.12 597 LEU A N 1
ATOM 4818 C CA . LEU A 1 597 ? -36.802 -45.642 37.108 1.00 50.74 597 LEU A CA 1
ATOM 4819 C C . LEU A 1 597 ? -36.557 -46.909 37.907 1.00 50.46 597 LEU A C 1
ATOM 4820 O O . LEU A 1 597 ? -35.491 -47.102 38.490 1.00 51.81 597 LEU A O 1
ATOM 4825 N N . GLU A 1 598 ? -37.563 -47.768 37.955 1.00 52.13 598 GLU A N 1
ATOM 4826 C CA . GLU A 1 598 ? -37.454 -49.034 38.669 1.00 54.12 598 GLU A CA 1
ATOM 4827 C C . GLU A 1 598 ? -36.786 -48.865 40.046 1.00 49.37 598 GLU A C 1
ATOM 4828 O O . GLU A 1 598 ? -35.962 -49.675 40.461 1.00 47.05 598 GLU A O 1
ATOM 4834 N N . HIS A 1 599 ? -37.185 -47.801 40.744 1.00 49.91 599 HIS A N 1
ATOM 4835 C CA . HIS A 1 599 ? -36.691 -47.448 42.086 1.00 48.48 599 HIS A CA 1
ATOM 4836 C C . HIS A 1 599 ? -37.231 -48.461 43.099 1.00 49.61 599 HIS A C 1
ATOM 4837 O O . HIS A 1 599 ? -38.436 -48.618 43.203 1.00 50.62 599 HIS A O 1
ATOM 4844 N N . HIS A 1 600 ? -36.345 -49.134 43.832 1.00 51.45 600 HIS A N 1
ATOM 4845 C CA . HIS A 1 600 ? -36.732 -50.048 44.917 1.00 54.14 600 HIS A CA 1
ATOM 4846 C C . HIS A 1 600 ? -36.450 -49.428 46.287 1.00 53.48 600 HIS A C 1
ATOM 4847 O O . HIS A 1 600 ? -35.338 -48.981 46.544 1.00 58.43 600 HIS A O 1
ATOM 4854 N N . HIS A 1 601 ? -37.455 -49.422 47.164 1.00 52.54 601 HIS A N 1
ATOM 4855 C CA . HIS A 1 601 ? -37.320 -48.900 48.519 1.00 51.05 601 HIS A CA 1
ATOM 4856 C C . HIS A 1 601 ? -37.230 -50.067 49.513 1.00 55.26 601 HIS A C 1
ATOM 4857 O O . HIS A 1 601 ? -38.086 -50.948 49.541 1.00 54.14 601 HIS A O 1
ATOM 4864 N N . HIS A 1 602 ? -36.183 -50.057 50.331 1.00 63.19 602 HIS A N 1
ATOM 4865 C CA . HIS A 1 602 ? -35.858 -51.179 51.211 1.00 71.21 602 HIS A CA 1
ATOM 4866 C C . HIS A 1 602 ? -36.193 -50.820 52.662 1.00 74.33 602 HIS A C 1
ATOM 4867 O O . HIS A 1 602 ? -36.562 -49.681 52.959 1.00 69.87 602 HIS A O 1
ATOM 4874 N N . HIS A 1 603 ? -36.041 -51.794 53.559 1.00 80.19 603 HIS A N 1
ATOM 4875 C CA . HIS A 1 603 ? -36.242 -51.570 54.994 1.00 90.14 603 HIS A CA 1
ATOM 4876 C C . HIS A 1 603 ? -35.141 -50.672 55.561 1.00 93.83 603 HIS A C 1
ATOM 4877 O O . HIS A 1 603 ? -34.071 -51.161 55.928 1.00 88.65 603 HIS A O 1
ATOM 4884 N N . HIS A 1 604 ? -35.404 -49.364 55.613 1.00 100.94 604 HIS A N 1
ATOM 4885 C CA . HIS A 1 604 ? -34.476 -48.393 56.206 1.00 110.28 604 HIS A CA 1
ATOM 4886 C C . HIS A 1 604 ? -35.224 -47.483 57.171 1.00 103.64 604 HIS A C 1
ATOM 4887 O O . HIS A 1 604 ? -35.035 -47.567 58.381 1.00 96.02 604 HIS A O 1
ATOM 4894 N N . MET B 1 1 ? -5.540 -49.400 -38.418 1.00 81.87 1 MET B N 1
ATOM 4895 C CA . MET B 1 1 ? -4.869 -48.142 -37.958 1.00 82.93 1 MET B CA 1
ATOM 4896 C C . MET B 1 1 ? -5.676 -46.910 -38.407 1.00 77.79 1 MET B C 1
ATOM 4897 O O . MET B 1 1 ? -6.463 -46.358 -37.618 1.00 73.55 1 MET B O 1
ATOM 4902 N N . ILE B 1 2 ? -5.470 -46.492 -39.663 1.00 67.77 2 ILE B N 1
ATOM 4903 C CA . ILE B 1 2 ? -6.254 -45.425 -40.278 1.00 58.01 2 ILE B CA 1
ATOM 4904 C C . ILE B 1 2 ? -7.359 -46.148 -41.022 1.00 57.04 2 ILE B C 1
ATOM 4905 O O . ILE B 1 2 ? -7.101 -47.141 -41.715 1.00 53.78 2 ILE B O 1
ATOM 4910 N N . ASN B 1 3 ? -8.587 -45.668 -40.862 1.00 57.71 3 ASN B N 1
ATOM 4911 C CA . ASN B 1 3 ? -9.730 -46.326 -41.466 1.00 62.88 3 ASN B CA 1
ATOM 4912 C C . ASN B 1 3 ? -10.242 -45.545 -42.683 1.00 58.50 3 ASN B C 1
ATOM 4913 O O . ASN B 1 3 ? -10.923 -44.518 -42.558 1.00 57.59 3 ASN B O 1
ATOM 4918 N N . PHE B 1 4 ? -9.870 -46.058 -43.858 1.00 53.05 4 PHE B N 1
ATOM 4919 C CA . PHE B 1 4 ? -10.256 -45.497 -45.151 1.00 47.86 4 PHE B CA 1
ATOM 4920 C C . PHE B 1 4 ? -11.628 -45.991 -45.590 1.00 48.59 4 PHE B C 1
ATOM 4921 O O . PHE B 1 4 ? -11.894 -47.189 -45.546 1.00 48.33 4 PHE B O 1
ATOM 4929 N N . PRO B 1 5 ? -12.495 -45.081 -46.052 1.00 50.43 5 PRO B N 1
ATOM 4930 C CA . PRO B 1 5 ? -13.741 -45.578 -46.633 1.00 54.43 5 PRO B CA 1
ATOM 4931 C C . PRO B 1 5 ? -13.489 -46.587 -47.773 1.00 57.48 5 PRO B C 1
ATOM 4932 O O . PRO B 1 5 ? -12.385 -46.635 -48.330 1.00 53.43 5 PRO B O 1
ATOM 4936 N N . LYS B 1 6 ? -14.499 -47.399 -48.084 1.00 58.71 6 LYS B N 1
ATOM 4937 C CA . LYS B 1 6 ? -14.478 -48.228 -49.288 1.00 58.87 6 LYS B CA 1
ATOM 4938 C C . LYS B 1 6 ? -14.534 -47.304 -50.512 1.00 53.24 6 LYS B C 1
ATOM 4939 O O . LYS B 1 6 ? -15.071 -46.189 -50.424 1.00 51.20 6 LYS B O 1
ATOM 4945 N N . PRO B 1 7 ? -13.986 -47.759 -51.652 1.00 48.66 7 PRO B N 1
ATOM 4946 C CA . PRO B 1 7 ? -13.948 -46.929 -52.855 1.00 47.01 7 PRO B CA 1
ATOM 4947 C C . PRO B 1 7 ? -15.306 -46.408 -53.318 1.00 46.07 7 PRO B C 1
ATOM 4948 O O . PRO B 1 7 ? -16.291 -47.143 -53.282 1.00 46.13 7 PRO B O 1
ATOM 4952 N N . THR B 1 8 ? -15.325 -45.156 -53.771 1.00 43.02 8 THR B N 1
ATOM 4953 C CA . THR B 1 8 ? -16.520 -44.505 -54.285 1.00 42.05 8 THR B CA 1
ATOM 4954 C C . THR B 1 8 ? -16.501 -44.418 -55.815 1.00 40.95 8 THR B C 1
ATOM 4955 O O . THR B 1 8 ? -15.481 -44.687 -56.448 1.00 43.53 8 THR B O 1
ATOM 4959 N N . VAL B 1 9 ? -17.627 -44.031 -56.409 1.00 37.64 9 VAL B N 1
ATOM 4960 C CA . VAL B 1 9 ? -17.719 -43.920 -57.858 1.00 36.53 9 VAL B CA 1
ATOM 4961 C C . VAL B 1 9 ? -16.781 -42.880 -58.459 1.00 38.10 9 VAL B C 1
ATOM 4962 O O . VAL B 1 9 ? -16.398 -43.004 -59.628 1.00 39.20 9 VAL B O 1
ATOM 4966 N N . GLU B 1 10 ? -16.432 -41.848 -57.690 1.00 38.29 10 GLU B N 1
ATOM 4967 C CA . GLU B 1 10 ? -15.516 -40.812 -58.175 1.00 41.10 10 GLU B CA 1
ATOM 4968 C C . GLU B 1 10 ? -14.133 -41.364 -58.495 1.00 38.88 10 GLU B C 1
ATOM 4969 O O . GLU B 1 10 ? -13.416 -40.774 -59.274 1.00 42.03 10 GLU B O 1
ATOM 4975 N N . GLN B 1 11 ? -13.740 -42.480 -57.886 1.00 37.10 11 GLN B N 1
ATOM 4976 C CA . GLN B 1 11 ? -12.487 -43.132 -58.267 1.00 34.89 11 GLN B CA 1
ATOM 4977 C C . GLN B 1 11 ? -12.501 -43.688 -59.705 1.00 33.02 11 GLN B C 1
ATOM 4978 O O . GLN B 1 11 ? -11.451 -43.878 -60.295 1.00 39.25 11 GLN B O 1
ATOM 4984 N N . PHE B 1 12 ? -13.666 -43.940 -60.278 1.00 30.01 12 PHE B N 1
ATOM 4985 C CA . PHE B 1 12 ? -13.724 -44.444 -61.650 1.00 29.37 12 PHE B CA 1
ATOM 4986 C C . PHE B 1 12 ? -13.749 -43.339 -62.697 1.00 30.61 12 PHE B C 1
ATOM 4987 O O . PHE B 1 12 ? -13.710 -43.633 -63.884 1.00 36.61 12 PHE B O 1
ATOM 4995 N N . PHE B 1 13 ? -13.791 -42.079 -62.263 1.00 33.48 13 PHE B N 1
ATOM 4996 C CA . PHE B 1 13 ? -13.869 -40.917 -63.159 1.00 34.18 13 PHE B CA 1
ATOM 4997 C C . PHE B 1 13 ? -12.522 -40.456 -63.722 1.00 33.76 13 PHE B C 1
ATOM 4998 O O . PHE B 1 13 ? -12.500 -39.561 -64.555 1.00 32.60 13 PHE B O 1
ATOM 5006 N N . ARG B 1 14 ? -11.414 -41.012 -63.231 1.00 33.33 14 ARG B N 1
ATOM 5007 C CA . ARG B 1 14 ? -10.074 -40.476 -63.513 1.00 31.84 14 ARG B CA 1
ATOM 5008 C C . ARG B 1 14 ? -9.238 -41.409 -64.387 1.00 32.33 14 ARG B C 1
ATOM 5009 O O . ARG B 1 14 ? -8.007 -41.348 -64.411 1.00 38.42 14 ARG B O 1
ATOM 5017 N N . THR B 1 15 ? -9.910 -42.264 -65.125 1.00 31.91 15 THR B N 1
ATOM 5018 C CA . THR B 1 15 ? -9.257 -43.157 -66.057 1.00 31.95 15 THR B CA 1
ATOM 5019 C C . THR B 1 15 ? -9.320 -42.498 -67.425 1.00 30.29 15 THR B C 1
ATOM 5020 O O . THR B 1 15 ? -10.254 -41.798 -67.706 1.00 28.98 15 THR B O 1
ATOM 5024 N N . TYR B 1 16 ? -8.321 -42.674 -68.268 1.00 31.31 16 TYR B N 1
ATOM 5025 C CA . TYR B 1 16 ? -8.371 -42.031 -69.594 1.00 31.96 16 TYR B CA 1
ATOM 5026 C C . TYR B 1 16 ? -8.390 -43.110 -70.651 1.00 31.69 16 TYR B C 1
ATOM 5027 O O . TYR B 1 16 ? -8.149 -44.264 -70.345 1.00 32.26 16 TYR B O 1
ATOM 5036 N N . THR B 1 17 ? -8.687 -42.713 -71.880 1.00 31.86 17 THR B N 1
ATOM 5037 C CA . THR B 1 17 ? -8.747 -43.611 -73.018 1.00 33.23 17 THR B CA 1
ATOM 5038 C C . THR B 1 17 ? -7.521 -43.453 -73.915 1.00 32.86 17 THR B C 1
ATOM 5039 O O . THR B 1 17 ? -7.030 -42.339 -74.124 1.00 32.43 17 THR B O 1
ATOM 5043 N N . ILE B 1 18 ? -7.040 -44.584 -74.425 1.00 31.62 18 ILE B N 1
ATOM 5044 C CA . ILE B 1 18 ? -6.049 -44.629 -75.498 1.00 31.16 18 ILE B CA 1
ATOM 5045 C C . ILE B 1 18 ? -6.751 -45.259 -76.681 1.00 30.30 18 ILE B C 1
ATOM 5046 O O . ILE B 1 18 ? -7.235 -46.381 -76.579 1.00 35.35 18 ILE B O 1
ATOM 5051 N N . THR B 1 19 ? -6.870 -44.511 -77.774 1.00 29.97 19 THR B N 1
ATOM 5052 C CA . THR B 1 19 ? -7.700 -44.910 -78.917 1.00 28.88 19 THR B CA 1
ATOM 5053 C C . THR B 1 19 ? -6.873 -45.543 -79.987 1.00 28.57 19 THR B C 1
ATOM 5054 O O . THR B 1 19 ? -7.409 -46.249 -80.828 1.00 27.68 19 THR B O 1
ATOM 5058 N N . ASN B 1 20 ? -5.583 -45.246 -80.004 1.00 29.79 20 ASN B N 1
ATOM 5059 C CA . ASN B 1 20 ? -4.809 -45.439 -81.213 1.00 33.01 20 ASN B CA 1
ATOM 5060 C C . ASN B 1 20 ? -3.314 -45.203 -80.970 1.00 32.74 20 ASN B C 1
ATOM 5061 O O . ASN B 1 20 ? -2.945 -44.431 -80.089 1.00 30.90 20 ASN B O 1
ATOM 5066 N N . PHE B 1 21 ? -2.456 -45.880 -81.734 1.00 33.61 21 PHE B N 1
ATOM 5067 C CA . PHE B 1 21 ? -1.016 -45.644 -81.652 1.00 32.11 21 PHE B CA 1
ATOM 5068 C C . PHE B 1 21 ? -0.223 -46.089 -82.879 1.00 33.25 21 PHE B C 1
ATOM 5069 O O . PHE B 1 21 ? -0.716 -46.848 -83.711 1.00 34.90 21 PHE B O 1
ATOM 5077 N N . ALA B 1 22 ? 1.043 -45.654 -82.917 1.00 34.76 22 ALA B N 1
ATOM 5078 C CA . ALA B 1 22 ? 2.004 -45.990 -83.969 1.00 33.89 22 ALA B CA 1
ATOM 5079 C C . ALA B 1 22 ? 3.431 -46.079 -83.433 1.00 34.37 22 ALA B C 1
ATOM 5080 O O . ALA B 1 22 ? 3.808 -45.353 -82.515 1.00 35.18 22 ALA B O 1
ATOM 5082 N N . VAL B 1 23 ? 4.234 -46.945 -84.038 1.00 34.96 23 VAL B N 1
ATOM 5083 C CA . VAL B 1 23 ? 5.633 -47.095 -83.665 1.00 35.97 23 VAL B CA 1
ATOM 5084 C C . VAL B 1 23 ? 6.513 -46.731 -84.847 1.00 34.34 23 VAL B C 1
ATOM 5085 O O . VAL B 1 23 ? 6.290 -47.223 -85.935 1.00 38.79 23 VAL B O 1
ATOM 5089 N N . SER B 1 24 ? 7.525 -45.902 -84.627 1.00 33.48 24 SER B N 1
ATOM 5090 C CA . SER B 1 24 ? 8.469 -45.519 -85.687 1.00 35.74 24 SER B CA 1
ATOM 5091 C C . SER B 1 24 ? 9.209 -46.750 -86.206 1.00 37.79 24 SER B C 1
ATOM 5092 O O . SER B 1 24 ? 9.312 -47.764 -85.497 1.00 41.24 24 SER B O 1
ATOM 5095 N N . SER B 1 25 ? 9.737 -46.661 -87.424 1.00 39.42 25 SER B N 1
ATOM 5096 C CA . SER B 1 25 ? 10.310 -47.846 -88.110 1.00 42.59 25 SER B CA 1
ATOM 5097 C C . SER B 1 25 ? 11.506 -48.459 -87.377 1.00 41.81 25 SER B C 1
ATOM 5098 O O . SER B 1 25 ? 11.728 -49.658 -87.468 1.00 40.47 25 SER B O 1
ATOM 5101 N N . ASP B 1 26 ? 12.237 -47.625 -86.640 1.00 42.91 26 ASP B N 1
ATOM 5102 C CA . ASP B 1 26 ? 13.351 -48.055 -85.778 1.00 44.40 26 ASP B CA 1
ATOM 5103 C C . ASP B 1 26 ? 12.949 -48.395 -84.323 1.00 46.24 26 ASP B C 1
ATOM 5104 O O . ASP B 1 26 ? 13.785 -48.854 -83.539 1.00 47.42 26 ASP B O 1
ATOM 5109 N N . GLU B 1 27 ? 11.681 -48.182 -83.965 1.00 43.67 27 GLU B N 1
ATOM 5110 C CA . GLU B 1 27 ? 11.196 -48.415 -82.593 1.00 42.59 27 GLU B CA 1
ATOM 5111 C C . GLU B 1 27 ? 11.828 -47.469 -81.563 1.00 39.87 27 GLU B C 1
ATOM 5112 O O . GLU B 1 27 ? 11.959 -47.806 -80.404 1.00 40.00 27 GLU B O 1
ATOM 5118 N N . LYS B 1 28 ? 12.196 -46.270 -81.973 1.00 40.94 28 LYS B N 1
ATOM 5119 C CA . LYS B 1 28 ? 12.744 -45.319 -81.016 1.00 42.67 28 LYS B CA 1
ATOM 5120 C C . LYS B 1 28 ? 11.674 -44.381 -80.475 1.00 40.33 28 LYS B C 1
ATOM 5121 O O . LYS B 1 28 ? 11.865 -43.734 -79.455 1.00 41.61 28 LYS B O 1
ATOM 5127 N N . ARG B 1 29 ? 10.520 -44.358 -81.117 1.00 36.89 29 ARG B N 1
ATOM 5128 C CA . ARG B 1 29 ? 9.438 -43.564 -80.628 1.00 36.15 29 ARG B CA 1
ATOM 5129 C C . ARG B 1 29 ? 8.127 -44.336 -80.785 1.00 35.42 29 ARG B C 1
ATOM 5130 O O . ARG B 1 29 ? 7.886 -44.973 -81.802 1.00 32.81 29 ARG B O 1
ATOM 5138 N N . LEU B 1 30 ? 7.299 -44.309 -79.749 1.00 33.80 30 LEU B N 1
ATOM 5139 C CA . LEU B 1 30 ? 5.912 -44.726 -79.878 1.00 33.03 30 LEU B CA 1
ATOM 5140 C C . LEU B 1 30 ? 5.002 -43.538 -79.550 1.00 30.73 30 LEU B C 1
ATOM 5141 O O . LEU B 1 30 ? 5.141 -42.922 -78.500 1.00 30.48 30 LEU B O 1
ATOM 5146 N N . VAL B 1 31 ? 4.083 -43.230 -80.454 1.00 29.06 31 VAL B N 1
ATOM 5147 C CA . VAL B 1 31 ? 3.162 -42.122 -80.292 1.00 27.61 31 VAL B CA 1
ATOM 5148 C C . VAL B 1 31 ? 1.766 -42.688 -80.154 1.00 28.18 31 VAL B C 1
ATOM 5149 O O . VAL B 1 31 ? 1.394 -43.587 -80.882 1.00 28.04 31 VAL B O 1
ATOM 5153 N N . PHE B 1 32 ? 0.990 -42.155 -79.219 1.00 28.42 32 PHE B N 1
ATOM 5154 C CA . PHE B 1 32 ? -0.342 -42.657 -78.988 1.00 26.79 32 PHE B CA 1
ATOM 5155 C C . PHE B 1 32 ? -1.297 -41.537 -78.647 1.00 29.26 32 PHE B C 1
ATOM 5156 O O . PHE B 1 32 ? -0.916 -40.493 -78.111 1.00 30.33 32 PHE B O 1
ATOM 5164 N N . ASN B 1 33 ? -2.555 -41.747 -78.991 1.00 31.09 33 ASN B N 1
ATOM 5165 C CA . ASN B 1 33 ? -3.560 -40.732 -78.799 1.00 30.69 33 ASN B CA 1
ATOM 5166 C C . ASN B 1 33 ? -4.317 -41.064 -77.531 1.00 30.33 33 ASN B C 1
ATOM 5167 O O . ASN B 1 33 ? -4.870 -42.153 -77.408 1.00 28.84 33 ASN B O 1
ATOM 5172 N N . ALA B 1 34 ? -4.363 -40.111 -76.607 1.00 29.91 34 ALA B N 1
ATOM 5173 C CA . ALA B 1 34 ? -4.984 -40.309 -75.309 1.00 28.10 34 ALA B CA 1
ATOM 5174 C C . ALA B 1 34 ? -5.474 -38.993 -74.720 1.00 27.93 34 ALA B C 1
ATOM 5175 O O . ALA B 1 34 ? -4.985 -37.929 -75.098 1.00 26.89 34 ALA B O 1
ATOM 5177 N N . ASN B 1 35 ? -6.457 -39.068 -73.818 1.00 28.59 35 ASN B N 1
ATOM 5178 C CA . ASN B 1 35 ? -6.976 -37.874 -73.137 1.00 29.78 35 ASN B CA 1
ATOM 5179 C C . ASN B 1 35 ? -6.516 -37.780 -71.693 1.00 31.99 35 ASN B C 1
ATOM 5180 O O . ASN B 1 35 ? -7.195 -37.223 -70.840 1.00 33.59 35 ASN B O 1
ATOM 5185 N N . LEU B 1 36 ? -5.320 -38.297 -71.457 1.00 34.10 36 LEU B N 1
ATOM 5186 C CA . LEU B 1 36 ? -4.601 -38.154 -70.202 1.00 35.22 36 LEU B CA 1
ATOM 5187 C C . LEU B 1 36 ? -4.678 -36.722 -69.607 1.00 33.25 36 LEU B C 1
ATOM 5188 O O . LEU B 1 36 ? -4.844 -36.564 -68.407 1.00 31.13 36 LEU B O 1
ATOM 5193 N N . ASN B 1 37 ? -4.582 -35.674 -70.413 1.00 32.26 37 ASN B N 1
ATOM 5194 C CA . ASN B 1 37 ? -4.683 -34.332 -69.826 1.00 32.03 37 ASN B CA 1
ATOM 5195 C C . ASN B 1 37 ? -6.086 -33.716 -69.901 1.00 31.90 37 ASN B C 1
ATOM 5196 O O . ASN B 1 37 ? -6.249 -32.501 -69.733 1.00 32.93 37 ASN B O 1
ATOM 5201 N N . GLY B 1 38 ? -7.091 -34.553 -70.140 1.00 29.87 38 GLY B N 1
ATOM 5202 C CA . GLY B 1 38 ? -8.473 -34.103 -70.155 1.00 28.75 38 GLY B CA 1
ATOM 5203 C C . GLY B 1 38 ? -9.053 -34.028 -71.534 1.00 29.49 38 GLY B C 1
ATOM 5204 O O . GLY B 1 38 ? -10.260 -33.997 -71.682 1.00 30.42 38 GLY B O 1
ATOM 5205 N N . LYS B 1 39 ? -8.202 -33.960 -72.552 1.00 31.08 39 LYS B N 1
ATOM 5206 C CA . LYS B 1 39 ? -8.671 -33.923 -73.937 1.00 32.58 39 LYS B CA 1
ATOM 5207 C C . LYS B 1 39 ? -7.755 -34.757 -74.811 1.00 31.44 39 LYS B C 1
ATOM 5208 O O . LYS B 1 39 ? -6.596 -34.990 -74.457 1.00 31.97 39 LYS B O 1
ATOM 5214 N N . MET B 1 40 ? -8.277 -35.205 -75.949 1.00 29.57 40 MET B N 1
ATOM 5215 C CA . MET B 1 40 ? -7.501 -36.022 -76.865 1.00 29.12 40 MET B CA 1
ATOM 5216 C C . MET B 1 40 ? -6.273 -35.292 -77.412 1.00 28.40 40 MET B C 1
ATOM 5217 O O . MET B 1 40 ? -6.367 -34.195 -77.941 1.00 30.49 40 MET B O 1
ATOM 5222 N N . ASN B 1 41 ? -5.111 -35.907 -77.250 1.00 27.20 41 ASN B N 1
ATOM 5223 C CA . ASN B 1 41 ? -3.864 -35.381 -77.781 1.00 25.10 41 ASN B CA 1
ATOM 5224 C C . ASN B 1 41 ? -2.909 -36.515 -77.986 1.00 25.35 41 ASN B C 1
ATOM 5225 O O . ASN B 1 41 ? -3.052 -37.577 -77.393 1.00 27.40 41 ASN B O 1
ATOM 5230 N N . LEU B 1 42 ? -1.903 -36.265 -78.791 1.00 24.71 42 LEU B N 1
ATOM 5231 C CA . LEU B 1 42 ? -0.879 -37.224 -79.023 1.00 25.44 42 LEU B CA 1
ATOM 5232 C C . LEU B 1 42 ? 0.180 -37.107 -77.963 1.00 26.68 42 LEU B C 1
ATOM 5233 O O . LEU B 1 42 ? 0.624 -36.016 -77.654 1.00 28.40 42 LEU B O 1
ATOM 5238 N N . TRP B 1 43 ? 0.592 -38.258 -77.440 1.00 26.77 43 TRP B N 1
ATOM 5239 C CA . TRP B 1 43 ? 1.707 -38.378 -76.531 1.00 26.09 43 TRP B CA 1
ATOM 5240 C C . TRP B 1 43 ? 2.725 -39.328 -77.149 1.00 27.53 43 TRP B C 1
ATOM 5241 O O . TRP B 1 43 ? 2.405 -40.056 -78.085 1.00 27.39 43 TRP B O 1
ATOM 5252 N N . ALA B 1 44 ? 3.939 -39.333 -76.605 1.00 29.89 44 ALA B N 1
ATOM 5253 C CA . ALA B 1 44 ? 5.029 -40.179 -77.105 1.00 30.24 44 ALA B CA 1
ATOM 5254 C C . ALA B 1 44 ? 5.914 -40.663 -75.996 1.00 31.36 44 ALA B C 1
ATOM 5255 O O . ALA B 1 44 ? 5.999 -40.039 -74.939 1.00 31.13 44 ALA B O 1
ATOM 5257 N N . MET B 1 45 ? 6.582 -41.775 -76.283 1.00 33.83 45 MET B N 1
ATOM 5258 C CA . MET B 1 45 ? 7.533 -42.442 -75.400 1.00 34.86 45 MET B CA 1
ATOM 5259 C C . MET B 1 45 ? 8.791 -42.678 -76.182 1.00 34.09 45 MET B C 1
ATOM 5260 O O . MET B 1 45 ? 8.723 -43.142 -77.317 1.00 33.51 45 MET B O 1
ATOM 5265 N N . ASP B 1 46 ? 9.940 -42.418 -75.587 1.00 34.58 46 ASP B N 1
ATOM 5266 C CA . ASP B 1 46 ? 11.210 -42.743 -76.245 1.00 33.79 46 ASP B CA 1
ATOM 5267 C C . ASP B 1 46 ? 11.669 -44.108 -75.737 1.00 32.88 46 ASP B C 1
ATOM 5268 O O . ASP B 1 46 ? 12.434 -44.210 -74.783 1.00 31.04 46 ASP B O 1
ATOM 5273 N N . LEU B 1 47 ? 11.174 -45.149 -76.380 1.00 33.36 47 LEU B N 1
ATOM 5274 C CA . LEU B 1 47 ? 11.454 -46.523 -75.975 1.00 35.94 47 LEU B CA 1
ATOM 5275 C C . LEU B 1 47 ? 12.956 -46.786 -75.907 1.00 36.33 47 LEU B C 1
ATOM 5276 O O . LEU B 1 47 ? 13.696 -46.279 -76.742 1.00 37.56 47 LEU B O 1
ATOM 5281 N N . PRO B 1 48 ? 13.413 -47.574 -74.913 1.00 36.57 48 PRO B N 1
ATOM 5282 C CA . PRO B 1 48 ? 12.667 -48.332 -73.877 1.00 35.64 48 PRO B CA 1
ATOM 5283 C C . PRO B 1 48 ? 12.123 -47.534 -72.683 1.00 36.45 48 PRO B C 1
ATOM 5284 O O . PRO B 1 48 ? 11.435 -48.108 -71.825 1.00 38.70 48 PRO B O 1
ATOM 5288 N N . ASP B 1 49 ? 12.433 -46.243 -72.618 1.00 35.73 49 ASP B N 1
ATOM 5289 C CA . ASP B 1 49 ? 11.933 -45.364 -71.555 1.00 35.66 49 ASP B CA 1
ATOM 5290 C C . ASP B 1 49 ? 10.456 -45.112 -71.798 1.00 32.90 49 ASP B C 1
ATOM 5291 O O . ASP B 1 49 ? 10.072 -44.744 -72.889 1.00 34.31 49 ASP B O 1
ATOM 5296 N N . THR B 1 50 ? 9.624 -45.308 -70.785 1.00 32.53 50 THR B N 1
ATOM 5297 C CA . THR B 1 50 ? 8.183 -45.231 -70.972 1.00 31.61 50 THR B CA 1
ATOM 5298 C C . THR B 1 50 ? 7.517 -43.985 -70.383 1.00 30.67 50 THR B C 1
ATOM 5299 O O . THR B 1 50 ? 6.316 -43.825 -70.517 1.00 31.87 50 THR B O 1
ATOM 5303 N N . TYR B 1 51 ? 8.253 -43.086 -69.740 1.00 30.42 51 TYR B N 1
ATOM 5304 C CA . TYR B 1 51 ? 7.601 -41.854 -69.264 1.00 29.07 51 TYR B CA 1
ATOM 5305 C C . TYR B 1 51 ? 7.126 -41.051 -70.465 1.00 28.47 51 TYR B C 1
ATOM 5306 O O . TYR B 1 51 ? 7.942 -40.676 -71.301 1.00 30.95 51 TYR B O 1
ATOM 5315 N N . PRO B 1 52 ? 5.816 -40.771 -70.553 1.00 26.20 52 PRO B N 1
ATOM 5316 C CA . PRO B 1 52 ? 5.319 -40.136 -71.740 1.00 26.43 52 PRO B CA 1
ATOM 5317 C C . PRO B 1 52 ? 5.405 -38.614 -71.704 1.00 26.61 52 PRO B C 1
ATOM 5318 O O . PRO B 1 52 ? 5.330 -38.015 -70.623 1.00 27.15 52 PRO B O 1
ATOM 5322 N N . TYR B 1 53 ? 5.547 -38.019 -72.893 1.00 25.50 53 TYR B N 1
ATOM 5323 C CA . TYR B 1 53 ? 5.529 -36.564 -73.069 1.00 25.47 53 TYR B CA 1
ATOM 5324 C C . TYR B 1 53 ? 4.616 -36.156 -74.207 1.00 25.66 53 TYR B C 1
ATOM 5325 O O . TYR B 1 53 ? 4.383 -36.913 -75.159 1.00 25.11 53 TYR B O 1
ATOM 5334 N N . LEU B 1 54 ? 4.098 -34.943 -74.101 1.00 25.09 54 LEU B N 1
ATOM 5335 C CA . LEU B 1 54 ? 3.165 -34.471 -75.084 1.00 25.86 54 LEU B CA 1
ATOM 5336 C C . LEU B 1 54 ? 3.886 -34.416 -76.414 1.00 26.27 54 LEU B C 1
ATOM 5337 O O . LEU B 1 54 ? 4.999 -33.903 -76.509 1.00 27.48 54 LEU B O 1
ATOM 5342 N N . PHE B 1 55 ? 3.246 -34.950 -77.449 1.00 26.21 55 PHE B N 1
ATOM 5343 C CA . PHE B 1 55 ? 3.828 -34.964 -78.786 1.00 26.92 55 PHE B CA 1
ATOM 5344 C C . PHE B 1 55 ? 3.281 -33.825 -79.638 1.00 28.38 55 PHE B C 1
ATOM 5345 O O . PHE B 1 55 ? 4.038 -33.104 -80.288 1.00 31.91 55 PHE B O 1
ATOM 5353 N N . ALA B 1 56 ? 1.961 -33.668 -79.632 1.00 29.39 56 ALA B N 1
ATOM 5354 C CA . ALA B 1 56 ? 1.311 -32.616 -80.405 1.00 30.65 56 ALA B CA 1
ATOM 5355 C C . ALA B 1 56 ? -0.027 -32.223 -79.786 1.00 32.07 56 ALA B C 1
ATOM 5356 O O . ALA B 1 56 ? -0.941 -33.042 -79.689 1.00 38.08 56 ALA B O 1
ATOM 5358 N N . HIS B 1 57 ? -0.133 -30.966 -79.370 1.00 32.14 57 HIS B N 1
ATOM 5359 C CA . HIS B 1 57 ? -1.359 -30.461 -78.763 1.00 33.23 57 HIS B CA 1
ATOM 5360 C C . HIS B 1 57 ? -2.394 -29.883 -79.722 1.00 33.19 57 HIS B C 1
ATOM 5361 O O . HIS B 1 57 ? -2.129 -28.906 -80.422 1.00 35.68 57 HIS B O 1
ATOM 5368 N N . ARG B 1 58 ? -3.574 -30.494 -79.749 1.00 34.31 58 ARG B N 1
ATOM 5369 C CA . ARG B 1 58 ? -4.613 -30.128 -80.705 1.00 35.26 58 ARG B CA 1
ATOM 5370 C C . ARG B 1 58 ? -5.975 -30.130 -80.019 1.00 36.19 58 ARG B C 1
ATOM 5371 O O . ARG B 1 58 ? -6.835 -29.305 -80.325 1.00 34.88 58 ARG B O 1
ATOM 5379 N N . ASP B 1 59 ? -6.163 -31.062 -79.091 1.00 38.24 59 ASP B N 1
ATOM 5380 C CA . ASP B 1 59 ? -7.446 -31.209 -78.394 1.00 40.69 59 ASP B CA 1
ATOM 5381 C C . ASP B 1 59 ? -8.584 -31.730 -79.318 1.00 40.65 59 ASP B C 1
ATOM 5382 O O . ASP B 1 59 ? -9.752 -31.450 -79.061 1.00 44.82 59 ASP B O 1
ATOM 5387 N N . GLU B 1 60 ? -8.250 -32.479 -80.370 1.00 37.90 60 GLU B N 1
ATOM 5388 C CA . GLU B 1 60 ? -9.259 -33.111 -81.231 1.00 38.73 60 GLU B CA 1
ATOM 5389 C C . GLU B 1 60 ? -9.071 -34.619 -81.324 1.00 37.59 60 GLU B C 1
ATOM 5390 O O . GLU B 1 60 ? -8.003 -35.142 -81.032 1.00 38.18 60 GLU B O 1
ATOM 5396 N N . SER B 1 61 ? -10.126 -35.313 -81.734 1.00 39.19 61 SER B N 1
ATOM 5397 C CA . SER B 1 61 ? -10.051 -36.751 -82.011 1.00 40.74 61 SER B CA 1
ATOM 5398 C C . SER B 1 61 ? -9.121 -36.997 -83.182 1.00 40.20 61 SER B C 1
ATOM 5399 O O . SER B 1 61 ? -8.979 -36.157 -84.074 1.00 38.62 61 SER B O 1
ATOM 5402 N N . CYS B 1 62 ? -8.514 -38.170 -83.183 1.00 38.14 62 CYS B N 1
ATOM 5403 C CA . CYS B 1 62 ? -7.504 -38.503 -84.153 1.00 35.83 62 CYS B CA 1
ATOM 5404 C C . CYS B 1 62 ? -7.895 -39.809 -84.812 1.00 35.68 62 CYS B C 1
ATOM 5405 O O . CYS B 1 62 ? -8.157 -40.775 -84.110 1.00 32.97 62 CYS B O 1
ATOM 5408 N N . ASN B 1 63 ? -7.926 -39.868 -86.144 1.00 35.45 63 ASN B N 1
ATOM 5409 C CA . ASN B 1 63 ? -8.285 -41.132 -86.798 1.00 34.44 63 ASN B CA 1
ATOM 5410 C C . ASN B 1 63 ? -7.138 -42.000 -87.319 1.00 33.40 63 ASN B C 1
ATOM 5411 O O . ASN B 1 63 ? -7.382 -43.119 -87.722 1.00 34.94 63 ASN B O 1
ATOM 5416 N N . PHE B 1 64 ? -5.908 -41.487 -87.321 1.00 31.70 64 PHE B N 1
ATOM 5417 C CA . PHE B 1 64 ? -4.734 -42.256 -87.771 1.00 29.57 64 PHE B CA 1
ATOM 5418 C C . PHE B 1 64 ? -3.460 -41.514 -87.391 1.00 29.58 64 PHE B C 1
ATOM 5419 O O . PHE B 1 64 ? -3.449 -40.280 -87.259 1.00 27.48 64 PHE B O 1
ATOM 5427 N N . ILE B 1 65 ? -2.391 -42.293 -87.237 1.00 30.44 65 ILE B N 1
ATOM 5428 C CA . ILE B 1 65 ? -1.044 -41.794 -87.042 1.00 30.37 65 ILE B CA 1
ATOM 5429 C C . ILE B 1 65 ? -0.126 -42.570 -87.960 1.00 32.68 65 ILE B C 1
ATOM 5430 O O . ILE B 1 65 ? -0.267 -43.784 -88.083 1.00 35.87 65 ILE B O 1
ATOM 5435 N N . LYS B 1 66 ? 0.816 -41.870 -88.592 1.00 33.78 66 LYS B N 1
ATOM 5436 C CA . LYS B 1 66 ? 1.770 -42.501 -89.490 1.00 32.79 66 LYS B CA 1
ATOM 5437 C C . LYS B 1 66 ? 3.140 -41.843 -89.364 1.00 31.86 66 LYS B C 1
ATOM 5438 O O . LYS B 1 66 ? 3.269 -40.620 -89.451 1.00 30.92 66 LYS B O 1
ATOM 5444 N N . PHE B 1 67 ? 4.160 -42.658 -89.128 1.00 31.77 67 PHE B N 1
ATOM 5445 C CA . PHE B 1 67 ? 5.533 -42.178 -89.175 1.00 33.45 67 PHE B CA 1
ATOM 5446 C C . PHE B 1 67 ? 6.034 -42.200 -90.609 1.00 34.69 67 PHE B C 1
ATOM 5447 O O . PHE B 1 67 ? 5.741 -43.125 -91.375 1.00 34.28 67 PHE B O 1
ATOM 5455 N N . ASP B 1 68 ? 6.771 -41.161 -90.972 1.00 37.38 68 ASP B N 1
ATOM 5456 C CA . ASP B 1 68 ? 7.638 -41.197 -92.142 1.00 38.85 68 ASP B CA 1
ATOM 5457 C C . ASP B 1 68 ? 8.668 -42.294 -91.915 1.00 38.91 68 ASP B C 1
ATOM 5458 O O . ASP B 1 68 ? 9.264 -42.352 -90.847 1.00 39.84 68 ASP B O 1
ATOM 5463 N N . PRO B 1 69 ? 8.866 -43.188 -92.898 1.00 41.96 69 PRO B N 1
ATOM 5464 C CA . PRO B 1 69 ? 9.929 -44.186 -92.712 1.00 40.16 69 PRO B CA 1
ATOM 5465 C C . PRO B 1 69 ? 11.348 -43.611 -92.614 1.00 41.49 69 PRO B C 1
ATOM 5466 O O . PRO B 1 69 ? 12.217 -44.275 -92.067 1.00 41.13 69 PRO B O 1
ATOM 5470 N N . GLU B 1 70 ? 11.576 -42.397 -93.112 1.00 46.33 70 GLU B N 1
ATOM 5471 C CA . GLU B 1 70 ? 12.860 -41.704 -92.912 1.00 51.79 70 GLU B CA 1
ATOM 5472 C C . GLU B 1 70 ? 12.933 -40.857 -91.637 1.00 53.64 70 GLU B C 1
ATOM 5473 O O . GLU B 1 70 ? 13.986 -40.306 -91.344 1.00 57.07 70 GLU B O 1
ATOM 5479 N N . ASN B 1 71 ? 11.821 -40.708 -90.914 1.00 51.34 71 ASN B N 1
ATOM 5480 C CA . ASN B 1 71 ? 11.768 -39.933 -89.660 1.00 49.40 71 ASN B CA 1
ATOM 5481 C C . ASN B 1 71 ? 11.982 -38.417 -89.812 1.00 45.90 71 ASN B C 1
ATOM 5482 O O . ASN B 1 71 ? 12.747 -37.831 -89.064 1.00 41.26 71 ASN B O 1
ATOM 5487 N N . ARG B 1 72 ? 11.302 -37.795 -90.771 1.00 44.42 72 ARG B N 1
ATOM 5488 C CA . ARG B 1 72 ? 11.318 -36.340 -90.939 1.00 44.87 72 ARG B CA 1
ATOM 5489 C C . ARG B 1 72 ? 9.982 -35.699 -90.575 1.00 45.67 72 ARG B C 1
ATOM 5490 O O . ARG B 1 72 ? 9.879 -34.470 -90.496 1.00 43.23 72 ARG B O 1
ATOM 5498 N N . TYR B 1 73 ? 8.952 -36.527 -90.395 1.00 42.83 73 TYR B N 1
ATOM 5499 C CA . TYR B 1 73 ? 7.636 -36.051 -90.017 1.00 40.28 73 TYR B CA 1
ATOM 5500 C C . TYR B 1 73 ? 6.795 -37.193 -89.505 1.00 38.48 73 TYR B C 1
ATOM 5501 O O . TYR B 1 73 ? 7.155 -38.355 -89.645 1.00 41.58 73 TYR B O 1
ATOM 5510 N N . VAL B 1 74 ? 5.672 -36.835 -88.904 1.00 38.47 74 VAL B N 1
ATOM 5511 C CA . VAL B 1 74 ? 4.624 -37.772 -88.528 1.00 35.71 74 VAL B CA 1
ATOM 5512 C C . VAL B 1 74 ? 3.353 -37.178 -89.075 1.00 33.25 74 VAL B C 1
ATOM 5513 O O . VAL B 1 74 ? 3.118 -35.987 -88.941 1.00 35.21 74 VAL B O 1
ATOM 5517 N N . LEU B 1 75 ? 2.542 -38.001 -89.703 1.00 32.20 75 LEU B N 1
ATOM 5518 C CA . LEU B 1 75 ? 1.257 -37.567 -90.191 1.00 31.92 75 LEU B CA 1
ATOM 5519 C C . LEU B 1 75 ? 0.228 -38.027 -89.207 1.00 31.20 75 LEU B C 1
ATOM 5520 O O . LEU B 1 75 ? 0.335 -39.137 -88.669 1.00 31.31 75 LEU B O 1
ATOM 5525 N N . ALA B 1 76 ? -0.780 -37.186 -89.004 1.00 29.77 76 ALA B N 1
ATOM 5526 C CA . ALA B 1 76 ? -1.892 -37.507 -88.144 1.00 29.06 76 ALA B CA 1
ATOM 5527 C C . ALA B 1 76 ? -3.161 -36.927 -88.729 1.00 29.49 76 ALA B C 1
ATOM 5528 O O . ALA B 1 76 ? -3.100 -35.945 -89.474 1.00 29.73 76 ALA B O 1
ATOM 5530 N N . GLY B 1 77 ? -4.308 -37.512 -88.392 1.00 27.97 77 GLY B N 1
ATOM 5531 C CA . GLY B 1 77 ? -5.587 -36.998 -88.883 1.00 28.66 77 GLY B CA 1
ATOM 5532 C C . GLY B 1 77 ? -6.440 -36.446 -87.752 1.00 29.76 77 GLY B C 1
ATOM 5533 O O . GLY B 1 77 ? -6.591 -37.100 -86.731 1.00 30.11 77 GLY B O 1
ATOM 5534 N N . PHE B 1 78 ? -7.007 -35.253 -87.939 1.00 31.26 78 PHE B N 1
ATOM 5535 C CA . PHE B 1 78 ? -7.780 -34.562 -86.896 1.00 30.90 78 PHE B CA 1
ATOM 5536 C C . PHE B 1 78 ? -9.068 -33.979 -87.457 1.00 34.36 78 PHE B C 1
ATOM 5537 O O . PHE B 1 78 ? -9.124 -33.624 -88.632 1.00 33.32 78 PHE B O 1
ATOM 5545 N N . ASP B 1 79 ? -10.080 -33.851 -86.598 1.00 38.47 79 ASP B N 1
ATOM 5546 C CA . ASP B 1 79 ? -11.358 -33.225 -86.951 1.00 41.61 79 ASP B CA 1
ATOM 5547 C C . ASP B 1 79 ? -11.619 -31.986 -86.060 1.00 45.42 79 ASP B C 1
ATOM 5548 O O . ASP B 1 79 ? -10.664 -31.386 -85.566 1.00 49.80 79 ASP B O 1
ATOM 5553 N N . LYS B 1 80 ? -12.890 -31.599 -85.900 1.00 47.90 80 LYS B N 1
ATOM 5554 C CA . LYS B 1 80 ? -13.319 -30.470 -85.051 1.00 51.69 80 LYS B CA 1
ATOM 5555 C C . LYS B 1 80 ? -14.494 -30.838 -84.128 1.00 53.34 80 LYS B C 1
ATOM 5556 O O . LYS B 1 80 ? -15.589 -31.121 -84.588 1.00 51.28 80 LYS B O 1
ATOM 5562 N N . ASP B 1 81 ? -14.239 -30.827 -82.824 1.00 56.62 81 ASP B N 1
ATOM 5563 C CA . ASP B 1 81 ? -15.263 -31.157 -81.840 1.00 61.54 81 ASP B CA 1
ATOM 5564 C C . ASP B 1 81 ? -16.190 -32.253 -82.357 1.00 63.61 81 ASP B C 1
ATOM 5565 O O . ASP B 1 81 ? -17.379 -32.022 -82.576 1.00 62.39 81 ASP B O 1
ATOM 5570 N N . GLY B 1 82 ? -15.637 -33.446 -82.550 1.00 60.79 82 GLY B N 1
ATOM 5571 C CA . GLY B 1 82 ? -16.408 -34.574 -83.039 1.00 58.32 82 GLY B CA 1
ATOM 5572 C C . GLY B 1 82 ? -17.059 -34.294 -84.379 1.00 55.69 82 GLY B C 1
ATOM 5573 O O . GLY B 1 82 ? -18.161 -34.766 -84.655 1.00 56.20 82 GLY B O 1
ATOM 5574 N N . ASP B 1 83 ? -16.372 -33.521 -85.214 1.00 47.50 83 ASP B N 1
ATOM 5575 C CA . ASP B 1 83 ? -16.886 -33.175 -86.534 1.00 47.66 83 ASP B CA 1
ATOM 5576 C C . ASP B 1 83 ? -16.783 -34.355 -87.494 1.00 44.03 83 ASP B C 1
ATOM 5577 O O . ASP B 1 83 ? -17.481 -34.407 -88.506 1.00 41.40 83 ASP B O 1
ATOM 5582 N N . GLU B 1 84 ? -15.907 -35.301 -87.170 1.00 41.80 84 GLU B N 1
ATOM 5583 C CA . GLU B 1 84 ? -15.711 -36.481 -88.003 1.00 43.31 84 GLU B CA 1
ATOM 5584 C C . GLU B 1 84 ? -15.104 -36.109 -89.351 1.00 42.36 84 GLU B C 1
ATOM 5585 O O . GLU B 1 84 ? -14.699 -36.979 -90.122 1.00 45.27 84 GLU B O 1
ATOM 5591 N N . ASN B 1 85 ? -15.044 -34.811 -89.629 1.00 39.72 85 ASN B N 1
ATOM 5592 C CA . ASN B 1 85 ? -14.486 -34.320 -90.886 1.00 37.71 85 ASN B CA 1
ATOM 5593 C C . ASN B 1 85 ? -12.989 -34.315 -90.806 1.00 34.90 85 ASN B C 1
ATOM 5594 O O . ASN B 1 85 ? -12.349 -33.269 -90.889 1.00 34.42 85 ASN B O 1
ATOM 5599 N N . TYR B 1 86 ? -12.437 -35.512 -90.669 1.00 34.13 86 TYR B N 1
ATOM 5600 C CA . TYR B 1 86 ? -11.008 -35.679 -90.502 1.00 33.27 86 TYR B CA 1
ATOM 5601 C C . TYR B 1 86 ? -10.267 -35.210 -91.747 1.00 34.29 86 TYR B C 1
ATOM 5602 O O . TYR B 1 86 ? -10.720 -35.458 -92.865 1.00 33.97 86 TYR B O 1
ATOM 5611 N N . GLN B 1 87 ? -9.159 -34.502 -91.541 1.00 33.86 87 GLN B N 1
ATOM 5612 C CA . GLN B 1 87 ? -8.273 -34.087 -92.636 1.00 37.03 87 GLN B CA 1
ATOM 5613 C C . GLN B 1 87 ? -6.831 -34.401 -92.232 1.00 35.03 87 GLN B C 1
ATOM 5614 O O . GLN B 1 87 ? -6.603 -34.770 -91.108 1.00 35.38 87 GLN B O 1
ATOM 5620 N N . ILE B 1 88 ? -5.870 -34.269 -93.140 1.00 34.54 88 ILE B N 1
ATOM 5621 C CA . ILE B 1 88 ? -4.513 -34.770 -92.898 1.00 33.25 88 ILE B CA 1
ATOM 5622 C C . ILE B 1 88 ? -3.533 -33.659 -92.542 1.00 33.35 88 ILE B C 1
ATOM 5623 O O . ILE B 1 88 ? -3.435 -32.655 -93.255 1.00 33.80 88 ILE B O 1
ATOM 5628 N N . TYR B 1 89 ? -2.795 -33.869 -91.452 1.00 33.15 89 TYR B N 1
ATOM 5629 C CA . TYR B 1 89 ? -1.869 -32.871 -90.882 1.00 32.50 89 TYR B CA 1
ATOM 5630 C C . TYR B 1 89 ? -0.501 -33.497 -90.699 1.00 33.99 89 TYR B C 1
ATOM 5631 O O . TYR B 1 89 ? -0.400 -34.709 -90.509 1.00 37.00 89 TYR B O 1
ATOM 5640 N N . ALA B 1 90 ? 0.548 -32.674 -90.747 1.00 35.17 90 ALA B N 1
ATOM 5641 C CA . ALA B 1 90 ? 1.920 -33.142 -90.541 1.00 34.05 90 ALA B CA 1
ATOM 5642 C C . ALA B 1 90 ? 2.482 -32.539 -89.280 1.00 34.16 90 ALA B C 1
ATOM 5643 O O . ALA B 1 90 ? 2.210 -31.384 -88.957 1.00 33.12 90 ALA B O 1
ATOM 5645 N N . ILE B 1 91 ? 3.270 -33.336 -88.574 1.00 33.74 91 ILE B N 1
ATOM 5646 C CA . ILE B 1 91 ? 3.846 -32.948 -87.307 1.00 34.41 91 ILE B CA 1
ATOM 5647 C C . ILE B 1 91 ? 5.344 -33.198 -87.447 1.00 34.60 91 ILE B C 1
ATOM 5648 O O . ILE B 1 91 ? 5.753 -34.180 -88.076 1.00 34.20 91 ILE B O 1
ATOM 5653 N N . PRO B 1 92 ? 6.170 -32.311 -86.878 1.00 33.93 92 PRO B N 1
ATOM 5654 C CA . PRO B 1 92 ? 7.607 -32.600 -86.944 1.00 35.86 92 PRO B CA 1
ATOM 5655 C C . PRO B 1 92 ? 7.977 -33.865 -86.174 1.00 36.63 92 PRO B C 1
ATOM 5656 O O . PRO B 1 92 ? 7.310 -34.240 -85.204 1.00 39.37 92 PRO B O 1
ATOM 5660 N N . ASN B 1 93 ? 9.062 -34.490 -86.589 1.00 37.84 93 ASN B N 1
ATOM 5661 C CA . ASN B 1 93 ? 9.481 -35.754 -86.027 1.00 39.68 93 ASN B CA 1
ATOM 5662 C C . ASN B 1 93 ? 9.645 -35.727 -84.526 1.00 39.56 93 ASN B C 1
ATOM 5663 O O . ASN B 1 93 ? 9.443 -36.744 -83.860 1.00 39.83 93 ASN B O 1
ATOM 5668 N N . GLU B 1 94 ? 10.019 -34.570 -83.996 1.00 42.88 94 GLU B N 1
ATOM 5669 C CA . GLU B 1 94 ? 10.243 -34.432 -82.562 1.00 44.51 94 GLU B CA 1
ATOM 5670 C C . GLU B 1 94 ? 9.001 -33.930 -81.837 1.00 40.18 94 GLU B C 1
ATOM 5671 O O . GLU B 1 94 ? 9.033 -33.731 -80.636 1.00 41.11 94 GLU B O 1
ATOM 5677 N N . GLY B 1 95 ? 7.895 -33.778 -82.562 1.00 38.49 95 GLY B N 1
ATOM 5678 C CA . GLY B 1 95 ? 6.664 -33.238 -81.999 1.00 37.32 95 GLY B CA 1
ATOM 5679 C C . GLY B 1 95 ? 6.542 -31.751 -82.263 1.00 37.23 95 GLY B C 1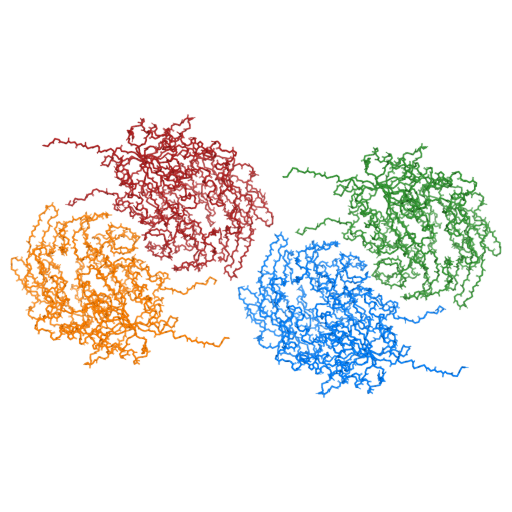
ATOM 5680 O O . GLY B 1 95 ? 7.457 -31.123 -82.779 1.00 37.03 95 GLY B O 1
ATOM 5681 N N . GLY B 1 96 ? 5.396 -31.188 -81.919 1.00 35.94 96 GLY B N 1
ATOM 5682 C CA . GLY B 1 96 ? 5.158 -29.779 -82.130 1.00 35.97 96 GLY B CA 1
ATOM 5683 C C . GLY B 1 96 ? 3.687 -29.494 -82.368 1.00 37.87 96 GLY B C 1
ATOM 5684 O O . GLY B 1 96 ? 2.818 -30.169 -81.810 1.00 34.17 96 GLY B O 1
ATOM 5685 N N . LEU B 1 97 ? 3.433 -28.475 -83.193 1.00 41.57 97 LEU B N 1
ATOM 5686 C CA . LEU B 1 97 ? 2.090 -28.075 -83.601 1.00 44.11 97 LEU B CA 1
ATOM 5687 C C . LEU B 1 97 ? 1.737 -28.641 -84.969 1.00 42.23 97 LEU B C 1
ATOM 5688 O O . LEU B 1 97 ? 2.535 -28.540 -85.890 1.00 43.94 97 LEU B O 1
ATOM 5693 N N . PRO B 1 98 ? 0.548 -29.254 -85.101 1.00 40.95 98 PRO B N 1
ATOM 5694 C CA . PRO B 1 98 ? 0.134 -29.817 -86.393 1.00 42.01 98 PRO B CA 1
ATOM 5695 C C . PRO B 1 98 ? 0.004 -28.790 -87.499 1.00 43.04 98 PRO B C 1
ATOM 5696 O O . PRO B 1 98 ? -0.536 -27.709 -87.289 1.00 41.97 98 PRO B O 1
ATOM 5700 N N . HIS B 1 99 ? 0.476 -29.165 -88.677 1.00 45.53 99 HIS B N 1
ATOM 5701 C CA . HIS B 1 99 ? 0.551 -28.283 -89.827 1.00 46.41 99 HIS B CA 1
ATOM 5702 C C . HIS B 1 99 ? -0.395 -28.881 -90.860 1.00 45.03 99 HIS B C 1
ATOM 5703 O O . HIS B 1 99 ? -0.237 -30.046 -91.200 1.00 40.93 99 HIS B O 1
ATOM 5710 N N . PRO B 1 100 ? -1.376 -28.089 -91.357 1.00 45.88 100 PRO B N 1
ATOM 5711 C CA . PRO B 1 100 ? -2.275 -28.552 -92.428 1.00 45.92 100 PRO B CA 1
ATOM 5712 C C . PRO B 1 100 ? -1.476 -29.041 -93.623 1.00 44.87 100 PRO B C 1
ATOM 5713 O O . PRO B 1 100 ? -0.608 -28.316 -94.117 1.00 48.78 100 PRO B O 1
ATOM 5717 N N . LEU B 1 101 ? -1.727 -30.271 -94.052 1.00 40.23 101 LEU B N 1
ATOM 5718 C CA . LEU B 1 101 ? -0.963 -30.843 -95.143 1.00 39.20 101 LEU B CA 1
ATOM 5719 C C . LEU B 1 101 ? -1.891 -31.126 -96.309 1.00 39.13 101 LEU B C 1
ATOM 5720 O O . LEU B 1 101 ? -1.656 -30.636 -97.405 1.00 37.16 101 LEU B O 1
ATOM 5725 N N . ILE B 1 102 ? -2.948 -31.900 -96.061 1.00 38.56 102 ILE B N 1
ATOM 5726 C CA . ILE B 1 102 ? -3.963 -32.177 -97.066 1.00 37.74 102 ILE B CA 1
ATOM 5727 C C . ILE B 1 102 ? -5.310 -31.893 -96.448 1.00 38.49 102 ILE B C 1
ATOM 5728 O O . ILE B 1 102 ? -5.872 -32.727 -95.720 1.00 41.38 102 ILE B O 1
ATOM 5733 N N . THR B 1 103 ? -5.814 -30.699 -96.737 1.00 38.24 103 THR B N 1
ATOM 5734 C CA . THR B 1 103 ? -6.988 -30.161 -96.063 1.00 39.14 103 THR B CA 1
ATOM 5735 C C . THR B 1 103 ? -7.807 -29.311 -97.024 1.00 42.35 103 THR B C 1
ATOM 5736 O O . THR B 1 103 ? -7.399 -29.056 -98.161 1.00 39.60 103 THR B O 1
ATOM 5740 N N . GLY B 1 104 ? -8.966 -28.869 -96.551 1.00 47.46 104 GLY B N 1
ATOM 5741 C CA . GLY B 1 104 ? -9.833 -27.993 -97.328 1.00 46.78 104 GLY B CA 1
ATOM 5742 C C . GLY B 1 104 ? -10.953 -27.406 -96.493 1.00 47.68 104 GLY B C 1
ATOM 5743 O O . GLY B 1 104 ? -10.743 -26.989 -95.367 1.00 48.66 104 GLY B O 1
ATOM 5744 N N . ASP B 1 105 ? -12.149 -27.386 -97.060 1.00 52.51 105 ASP B N 1
ATOM 5745 C CA . ASP B 1 105 ? -13.314 -26.782 -96.436 1.00 54.51 105 ASP B CA 1
ATOM 5746 C C . ASP B 1 105 ? -13.751 -27.599 -95.222 1.00 54.02 105 ASP B C 1
ATOM 5747 O O . ASP B 1 105 ? -13.544 -28.818 -95.169 1.00 52.82 105 ASP B O 1
ATOM 5752 N N . ALA B 1 106 ? -14.373 -26.921 -94.262 1.00 52.76 106 ALA B N 1
ATOM 5753 C CA . ALA B 1 106 ? -14.755 -27.521 -92.990 1.00 54.34 106 ALA B CA 1
ATOM 5754 C C . ALA B 1 106 ? -15.553 -28.832 -93.113 1.00 55.97 106 ALA B C 1
ATOM 5755 O O . ALA B 1 106 ? -15.377 -29.743 -92.292 1.00 57.37 106 ALA B O 1
ATOM 5757 N N . SER B 1 107 ? -16.413 -28.926 -94.129 1.00 52.85 107 SER B N 1
ATOM 5758 C CA . SER B 1 107 ? -17.296 -30.085 -94.308 1.00 52.00 107 SER B CA 1
ATOM 5759 C C . SER B 1 107 ? -16.684 -31.230 -95.137 1.00 48.75 107 SER B C 1
ATOM 5760 O O . SER B 1 107 ? -17.293 -32.293 -95.276 1.00 47.18 107 SER B O 1
ATOM 5763 N N . GLU B 1 108 ? -15.502 -31.017 -95.701 1.00 47.94 108 GLU B N 1
ATOM 5764 C CA . GLU B 1 108 ? -14.832 -32.063 -96.473 1.00 50.05 108 GLU B CA 1
ATOM 5765 C C . GLU B 1 108 ? -14.082 -33.069 -95.577 1.00 47.06 108 GLU B C 1
ATOM 5766 O O . GLU B 1 108 ? -13.666 -32.729 -94.474 1.00 47.64 108 GLU B O 1
ATOM 5772 N N . LYS B 1 109 ? -13.946 -34.308 -96.057 1.00 44.35 109 LYS B N 1
ATOM 5773 C CA . LYS B 1 109 ? -13.145 -35.353 -95.415 1.00 41.22 109 LYS B CA 1
ATOM 5774 C C . LYS B 1 109 ? -11.914 -35.647 -96.244 1.00 38.15 109 LYS B C 1
ATOM 5775 O O . LYS B 1 109 ? -12.017 -35.764 -97.447 1.00 39.83 109 LYS B O 1
ATOM 5781 N N . TYR B 1 110 ? -10.754 -35.778 -95.614 1.00 37.61 110 TYR B N 1
ATOM 5782 C CA . TYR B 1 110 ? -9.574 -36.349 -96.271 1.00 38.23 110 TYR B CA 1
ATOM 5783 C C . TYR B 1 110 ? -9.049 -37.523 -95.446 1.00 36.77 110 TYR B C 1
ATOM 5784 O O . TYR B 1 110 ? -8.521 -37.331 -94.345 1.00 39.27 110 TYR B O 1
ATOM 5793 N N . TYR B 1 111 ? -9.184 -38.733 -95.981 1.00 35.24 111 TYR B N 1
ATOM 5794 C CA . TYR B 1 111 ? -8.742 -39.953 -95.287 1.00 34.62 111 TYR B CA 1
ATOM 5795 C C . TYR B 1 111 ? -7.399 -40.489 -95.786 1.00 32.73 111 TYR B C 1
ATOM 5796 O O . TYR B 1 111 ? -7.234 -40.718 -96.954 1.00 36.61 111 TYR B O 1
ATOM 5805 N N . PHE B 1 112 ? -6.450 -40.719 -94.905 1.00 31.61 112 PHE B N 1
ATOM 5806 C CA . PHE B 1 112 ? -5.191 -41.355 -95.302 1.00 32.91 112 PHE B CA 1
ATOM 5807 C C . PHE B 1 112 ? -5.435 -42.800 -95.749 1.00 35.09 112 PHE B C 1
ATOM 5808 O O . PHE B 1 112 ? -6.294 -43.480 -95.195 1.00 33.19 112 PHE B O 1
ATOM 5816 N N . SER B 1 113 ? -4.687 -43.239 -96.763 1.00 37.37 113 SER B N 1
ATOM 5817 C CA . SER B 1 113 ? -4.762 -44.597 -97.292 1.00 37.73 113 SER B CA 1
ATOM 5818 C C . SER B 1 113 ? -3.419 -45.296 -97.215 1.00 39.21 113 SER B C 1
ATOM 5819 O O . SER B 1 113 ? -3.325 -46.404 -96.697 1.00 41.83 113 SER B O 1
ATOM 5822 N N . HIS B 1 114 ? -2.386 -44.657 -97.758 1.00 39.87 114 HIS B N 1
ATOM 5823 C CA . HIS B 1 114 ? -1.059 -45.273 -97.861 1.00 40.27 114 HIS B CA 1
ATOM 5824 C C . HIS B 1 114 ? 0.047 -44.224 -97.993 1.00 37.70 114 HIS B C 1
ATOM 5825 O O . HIS B 1 114 ? -0.173 -43.107 -98.450 1.00 37.61 114 HIS B O 1
ATOM 5832 N N . LEU B 1 115 ? 1.233 -44.587 -97.551 1.00 38.19 115 LEU B N 1
ATOM 5833 C CA . LEU B 1 115 ? 2.404 -43.749 -97.721 1.00 41.08 115 LEU B CA 1
ATOM 5834 C C . LEU B 1 115 ? 3.469 -44.572 -98.409 1.00 40.25 115 LEU B C 1
ATOM 5835 O O . LEU B 1 115 ? 3.718 -45.708 -98.015 1.00 43.08 115 LEU B O 1
ATOM 5840 N N . SER B 1 116 ? 4.107 -44.001 -99.423 1.00 41.55 116 SER B N 1
ATOM 5841 C CA . SER B 1 116 ? 5.124 -44.724 -100.185 1.00 42.57 116 SER B CA 1
ATOM 5842 C C . SER B 1 116 ? 6.336 -44.987 -99.312 1.00 42.71 116 SER B C 1
ATOM 5843 O O . SER B 1 116 ? 6.587 -44.239 -98.368 1.00 47.49 116 SER B O 1
ATOM 5846 N N . ALA B 1 117 ? 7.086 -46.040 -99.633 1.00 43.82 117 ALA B N 1
ATOM 5847 C CA . ALA B 1 117 ? 8.213 -46.511 -98.801 1.00 44.30 117 ALA B CA 1
ATOM 5848 C C . ALA B 1 117 ? 9.409 -45.545 -98.679 1.00 45.08 117 ALA B C 1
ATOM 5849 O O . ALA B 1 117 ? 10.259 -45.703 -97.793 1.00 44.28 117 ALA B O 1
ATOM 5851 N N . ASP B 1 118 ? 9.478 -44.560 -99.565 1.00 46.20 118 ASP B N 1
ATOM 5852 C CA . ASP B 1 118 ? 10.478 -43.497 -99.461 1.00 49.50 118 ASP B CA 1
ATOM 5853 C C . ASP B 1 118 ? 9.912 -42.297 -98.698 1.00 49.78 118 ASP B C 1
ATOM 5854 O O . ASP B 1 118 ? 10.627 -41.342 -98.417 1.00 50.52 118 ASP B O 1
ATOM 5859 N N . GLY B 1 119 ? 8.617 -42.344 -98.397 1.00 48.30 119 GLY B N 1
ATOM 5860 C CA . GLY B 1 119 ? 7.956 -41.305 -97.630 1.00 48.96 119 GLY B CA 1
ATOM 5861 C C . GLY B 1 119 ? 7.583 -40.099 -98.456 1.00 49.89 119 GLY B C 1
ATOM 5862 O O . GLY B 1 119 ? 7.307 -39.044 -97.909 1.00 46.23 119 GLY B O 1
ATOM 5863 N N . LYS B 1 120 ? 7.530 -40.265 -99.774 1.00 54.10 120 LYS B N 1
ATOM 5864 C CA . LYS B 1 120 ? 7.395 -39.131 -100.695 1.00 57.67 120 LYS B CA 1
ATOM 5865 C C . LYS B 1 120 ? 5.947 -38.840 -101.114 1.00 51.31 120 LYS B C 1
ATOM 5866 O O . LYS B 1 120 ? 5.572 -37.676 -101.319 1.00 47.78 120 LYS B O 1
ATOM 5872 N N . CYS B 1 121 ? 5.139 -39.888 -101.245 1.00 45.62 121 CYS B N 1
ATOM 5873 C CA . CYS B 1 121 ? 3.798 -39.741 -101.798 1.00 45.97 121 CYS B CA 1
ATOM 5874 C C . CYS B 1 121 ? 2.731 -40.223 -100.826 1.00 41.31 121 CYS B C 1
ATOM 5875 O O . CYS B 1 121 ? 2.857 -41.288 -100.228 1.00 38.90 121 CYS B O 1
ATOM 5878 N N . VAL B 1 122 ? 1.667 -39.443 -100.708 1.00 37.66 122 VAL B N 1
ATOM 5879 C CA . VAL B 1 122 ? 0.573 -39.755 -99.815 1.00 36.51 122 VAL B CA 1
ATOM 5880 C C . VAL B 1 122 ? -0.652 -40.054 -100.651 1.00 36.00 122 VAL B C 1
ATOM 5881 O O . VAL B 1 122 ? -1.105 -39.202 -101.409 1.00 33.65 122 VAL B O 1
ATOM 5885 N N . TYR B 1 123 ? -1.198 -41.252 -100.483 1.00 35.07 123 TYR B N 1
ATOM 5886 C CA . TYR B 1 123 ? -2.414 -41.652 -101.160 1.00 34.68 123 TYR B CA 1
ATOM 5887 C C . TYR B 1 123 ? -3.541 -41.432 -100.188 1.00 34.73 123 TYR B C 1
ATOM 5888 O O . TYR B 1 123 ? -3.413 -41.787 -99.029 1.00 36.47 123 TYR B O 1
ATOM 5897 N N . TYR B 1 124 ? -4.649 -40.870 -100.650 1.00 36.51 124 TYR B N 1
ATOM 5898 C CA . TYR B 1 124 ? -5.787 -40.576 -99.767 1.00 36.55 124 TYR B CA 1
ATOM 5899 C C . TYR B 1 124 ? -7.112 -40.589 -100.481 1.00 35.28 124 TYR B C 1
ATOM 5900 O O . TYR B 1 124 ? -7.146 -40.502 -101.691 1.00 37.36 124 TYR B O 1
ATOM 5909 N N . GLU B 1 125 ? -8.200 -40.705 -99.731 1.00 36.85 125 GLU B N 1
ATOM 5910 C CA . GLU B 1 125 ? -9.537 -40.490 -100.270 1.00 38.22 125 GLU B CA 1
ATOM 5911 C C . GLU B 1 125 ? -10.047 -39.130 -99.848 1.00 41.07 125 GLU B C 1
ATOM 5912 O O . GLU B 1 125 ? -9.666 -38.598 -98.799 1.00 41.40 125 GLU B O 1
ATOM 5918 N N . THR B 1 126 ? -10.930 -38.578 -100.663 1.00 41.26 126 THR B N 1
ATOM 5919 C CA . THR B 1 126 ? -11.565 -37.330 -100.341 1.00 44.22 126 THR B CA 1
ATOM 5920 C C . THR B 1 126 ? -13.024 -37.358 -100.753 1.00 45.68 126 THR B C 1
ATOM 5921 O O . THR B 1 126 ? -13.428 -38.139 -101.619 1.00 46.36 126 THR B O 1
ATOM 5925 N N . SER B 1 127 ? -13.822 -36.538 -100.084 1.00 46.92 127 SER B N 1
ATOM 5926 C CA . SER B 1 127 ? -15.234 -36.405 -100.411 1.00 47.78 127 SER B CA 1
ATOM 5927 C C . SER B 1 127 ? -15.444 -35.173 -101.277 1.00 50.75 127 SER B C 1
ATOM 5928 O O . SER B 1 127 ? -16.523 -34.994 -101.833 1.00 51.21 127 SER B O 1
ATOM 5931 N N . LYS B 1 128 ? -14.394 -34.357 -101.394 1.00 57.41 128 LYS B N 1
ATOM 5932 C CA . LYS B 1 128 ? -14.430 -33.062 -102.068 1.00 63.17 128 LYS B CA 1
ATOM 5933 C C . LYS B 1 128 ? -15.370 -33.053 -103.256 1.00 65.86 128 LYS B C 1
ATOM 5934 O O . LYS B 1 128 ? -16.394 -32.364 -103.239 1.00 66.25 128 LYS B O 1
ATOM 5940 N N . GLU B 1 129 ? -15.025 -33.848 -104.266 1.00 64.78 129 GLU B N 1
ATOM 5941 C CA . GLU B 1 129 ? -15.688 -33.789 -105.566 1.00 64.23 129 GLU B CA 1
ATOM 5942 C C . GLU B 1 129 ? -16.663 -34.942 -105.750 1.00 58.29 129 GLU B C 1
ATOM 5943 O O . GLU B 1 129 ? -17.360 -34.988 -106.747 1.00 54.48 129 GLU B O 1
ATOM 5949 N N . ASN B 1 130 ? -16.718 -35.849 -104.774 1.00 57.60 130 ASN B N 1
ATOM 5950 C CA . ASN B 1 130 ? -17.499 -37.085 -104.867 1.00 50.88 130 ASN B CA 1
ATOM 5951 C C . ASN B 1 130 ? -17.984 -37.516 -103.474 1.00 48.41 130 ASN B C 1
ATOM 5952 O O . ASN B 1 130 ? -17.522 -38.515 -102.935 1.00 46.12 130 ASN B O 1
ATOM 5957 N N . PRO B 1 131 ? -18.930 -36.762 -102.887 1.00 47.85 131 PRO B N 1
ATOM 5958 C CA . PRO B 1 131 ? -19.415 -37.024 -101.536 1.00 49.38 131 PRO B CA 1
ATOM 5959 C C . PRO B 1 131 ? -19.845 -38.465 -101.275 1.00 49.37 131 PRO B C 1
ATOM 5960 O O . PRO B 1 131 ? -19.647 -38.987 -100.171 1.00 52.44 131 PRO B O 1
ATOM 5964 N N . SER B 1 132 ? -20.449 -39.092 -102.274 1.00 49.11 132 SER B N 1
ATOM 5965 C CA . SER B 1 132 ? -21.120 -40.377 -102.074 1.00 50.02 132 SER B CA 1
ATOM 5966 C C . SER B 1 132 ? -20.181 -41.586 -102.125 1.00 46.90 132 SER B C 1
ATOM 5967 O O . SER B 1 132 ? -20.362 -42.553 -101.366 1.00 45.41 132 SER B O 1
ATOM 5970 N N . PHE B 1 133 ? -19.197 -41.548 -103.019 1.00 44.85 133 PHE B N 1
ATOM 5971 C CA . PHE B 1 133 ? -18.346 -42.725 -103.260 1.00 46.82 133 PHE B CA 1
ATOM 5972 C C . PHE B 1 133 ? -16.856 -42.502 -102.980 1.00 44.05 133 PHE B C 1
ATOM 5973 O O . PHE B 1 133 ? -16.100 -43.467 -102.844 1.00 41.15 133 PHE B O 1
ATOM 5981 N N . LEU B 1 134 ? -16.462 -41.227 -102.893 1.00 40.14 134 LEU B N 1
ATOM 5982 C CA . LEU B 1 134 ? -15.094 -40.797 -102.655 1.00 39.81 134 LEU B CA 1
ATOM 5983 C C . LEU B 1 134 ? -14.204 -40.988 -103.877 1.00 41.34 134 LEU B C 1
ATOM 5984 O O . LEU B 1 134 ? -14.412 -41.906 -104.661 1.00 43.48 134 LEU B O 1
ATOM 5989 N N . ASN B 1 135 ? -13.224 -40.099 -104.032 1.00 40.07 135 ASN B N 1
ATOM 5990 C CA . ASN B 1 135 ? -12.151 -40.264 -105.014 1.00 41.03 135 ASN B CA 1
ATOM 5991 C C . ASN B 1 135 ? -10.826 -40.562 -104.332 1.00 39.03 135 ASN B C 1
ATOM 5992 O O . ASN B 1 135 ? -10.637 -40.216 -103.181 1.00 39.79 135 ASN B O 1
ATOM 5997 N N . THR B 1 136 ? -9.906 -41.178 -105.055 1.00 36.82 136 THR B N 1
ATOM 5998 C CA . THR B 1 136 ? -8.600 -41.520 -104.511 1.00 38.92 136 THR B CA 1
ATOM 5999 C C . THR B 1 136 ? -7.564 -40.690 -105.230 1.00 39.54 136 THR B C 1
ATOM 6000 O O . THR B 1 136 ? -7.524 -40.715 -106.444 1.00 41.07 136 THR B O 1
ATOM 6004 N N . ARG B 1 137 ? -6.726 -39.979 -104.475 1.00 42.07 137 ARG B N 1
ATOM 6005 C CA . ARG B 1 137 ? -5.695 -39.097 -105.020 1.00 42.45 137 ARG B CA 1
ATOM 6006 C C . ARG B 1 137 ? -4.317 -39.410 -104.496 1.00 43.40 137 ARG B C 1
ATOM 6007 O O . ARG B 1 137 ? -4.164 -40.234 -103.600 1.00 43.91 137 ARG B O 1
ATOM 6015 N N . ILE B 1 138 ? -3.320 -38.729 -105.063 1.00 43.79 138 ILE B N 1
ATOM 6016 C CA . ILE B 1 138 ? -1.945 -38.782 -104.588 1.00 45.36 138 ILE B CA 1
ATOM 6017 C C . ILE B 1 138 ? -1.410 -37.360 -104.431 1.00 45.62 138 ILE B C 1
ATOM 6018 O O . ILE B 1 138 ? -1.604 -36.521 -105.309 1.00 45.22 138 ILE B O 1
ATOM 6023 N N . ARG B 1 139 ? -0.736 -37.106 -103.314 1.00 44.81 139 ARG B N 1
ATOM 6024 C CA . ARG B 1 139 ? -0.001 -35.873 -103.095 1.00 44.05 139 ARG B CA 1
ATOM 6025 C C . ARG B 1 139 ? 1.458 -36.243 -103.083 1.00 45.88 139 ARG B C 1
ATOM 6026 O O . ARG B 1 139 ? 1.893 -37.037 -102.248 1.00 45.99 139 ARG B O 1
ATOM 6034 N N . ASN B 1 140 ? 2.210 -35.694 -104.027 1.00 48.71 140 ASN B N 1
ATOM 6035 C CA . ASN B 1 140 ? 3.657 -35.756 -103.945 1.00 53.40 140 ASN B CA 1
ATOM 6036 C C . ASN B 1 140 ? 4.116 -34.669 -102.977 1.00 54.52 140 ASN B C 1
ATOM 6037 O O . ASN B 1 140 ? 3.647 -33.536 -103.066 1.00 55.97 140 ASN B O 1
ATOM 6042 N N . LEU B 1 141 ? 5.021 -35.007 -102.064 1.00 53.49 141 LEU B N 1
ATOM 6043 C CA . LEU B 1 141 ? 5.408 -34.072 -101.001 1.00 56.71 141 LEU B CA 1
ATOM 6044 C C . LEU B 1 141 ? 6.678 -33.276 -101.307 1.00 59.79 141 LEU B C 1
ATOM 6045 O O . LEU B 1 141 ? 6.891 -32.229 -100.705 1.00 61.77 141 LEU B O 1
ATOM 6050 N N . GLU B 1 142 ? 7.522 -33.766 -102.216 1.00 65.20 142 GLU B N 1
ATOM 6051 C CA . GLU B 1 142 ? 8.693 -33.000 -102.662 1.00 68.29 142 GLU B CA 1
ATOM 6052 C C . GLU B 1 142 ? 8.234 -31.859 -103.575 1.00 69.84 142 GLU B C 1
ATOM 6053 O O . GLU B 1 142 ? 8.504 -30.689 -103.298 1.00 70.12 142 GLU B O 1
ATOM 6059 N N . THR B 1 143 ? 7.530 -32.212 -104.651 1.00 68.56 143 THR B N 1
ATOM 6060 C CA . THR B 1 143 ? 6.817 -31.242 -105.489 1.00 65.17 143 THR B CA 1
ATOM 6061 C C . THR B 1 143 ? 5.493 -31.030 -104.796 1.00 67.12 143 THR B C 1
ATOM 6062 O O . THR B 1 143 ? 5.169 -31.766 -103.872 1.00 74.04 143 THR B O 1
ATOM 6066 N N . GLY B 1 144 ? 4.699 -30.067 -105.238 1.00 65.92 144 GLY B N 1
ATOM 6067 C CA . GLY B 1 144 ? 3.385 -29.848 -104.609 1.00 65.95 144 GLY B CA 1
ATOM 6068 C C . GLY B 1 144 ? 2.239 -30.602 -105.274 1.00 63.59 144 GLY B C 1
ATOM 6069 O O . GLY B 1 144 ? 1.072 -30.324 -104.995 1.00 56.82 144 GLY B O 1
ATOM 6070 N N . GLU B 1 145 ? 2.578 -31.580 -106.116 1.00 62.58 145 GLU B N 1
ATOM 6071 C CA . GLU B 1 145 ? 1.688 -32.082 -107.159 1.00 63.65 145 GLU B CA 1
ATOM 6072 C C . GLU B 1 145 ? 0.616 -33.053 -106.667 1.00 60.07 145 GLU B C 1
ATOM 6073 O O . GLU B 1 145 ? 0.922 -34.011 -105.960 1.00 56.42 145 GLU B O 1
ATOM 6079 N N . ASP B 1 146 ? -0.623 -32.828 -107.110 1.00 56.74 146 ASP B N 1
ATOM 6080 C CA . ASP B 1 146 ? -1.789 -33.603 -106.672 1.00 56.53 146 ASP B CA 1
ATOM 6081 C C . ASP B 1 146 ? -2.601 -34.160 -107.860 1.00 59.13 146 ASP B C 1
ATOM 6082 O O . ASP B 1 146 ? -3.135 -33.401 -108.668 1.00 58.52 146 ASP B O 1
ATOM 6087 N N . ARG B 1 147 ? -2.714 -35.487 -107.934 1.00 60.90 147 ARG B N 1
ATOM 6088 C CA . ARG B 1 147 ? -3.380 -36.162 -109.049 1.00 60.36 147 ARG B CA 1
ATOM 6089 C C . ARG B 1 147 ? -4.573 -36.988 -108.597 1.00 58.46 147 ARG B C 1
ATOM 6090 O O . ARG B 1 147 ? -4.524 -37.629 -107.556 1.00 65.73 147 ARG B O 1
ATOM 6098 N N . LEU B 1 148 ? -5.634 -36.979 -109.398 1.00 55.02 148 LEU B N 1
ATOM 6099 C CA . LEU B 1 148 ? -6.719 -37.947 -109.278 1.00 51.63 148 LEU B CA 1
ATOM 6100 C C . LEU B 1 148 ? -6.195 -39.307 -109.709 1.00 53.55 148 LEU B C 1
ATOM 6101 O O . LEU B 1 148 ? -5.522 -39.413 -110.724 1.00 53.17 148 LEU B O 1
ATOM 6106 N N . LEU B 1 149 ? -6.488 -40.340 -108.925 1.00 52.83 149 LEU B N 1
ATOM 6107 C CA . LEU B 1 149 ? -6.008 -41.691 -109.197 1.00 50.71 149 LEU B CA 1
ATOM 6108 C C . LEU B 1 149 ? -7.122 -42.678 -109.495 1.00 49.28 149 LEU B C 1
ATOM 6109 O O . LEU B 1 149 ? -6.913 -43.661 -110.202 1.00 49.77 149 LEU B O 1
ATOM 6114 N N . ASN B 1 150 ? -8.298 -42.423 -108.940 1.00 47.66 150 ASN B N 1
ATOM 6115 C CA . ASN B 1 150 ? -9.429 -43.310 -109.101 1.00 47.97 150 ASN B CA 1
ATOM 6116 C C . ASN B 1 150 ? -10.692 -42.560 -108.703 1.00 47.26 150 ASN B C 1
ATOM 6117 O O . ASN B 1 150 ? -10.669 -41.743 -107.782 1.00 44.49 150 ASN B O 1
ATOM 6122 N N . VAL B 1 151 ? -11.785 -42.843 -109.400 1.00 46.87 151 VAL B N 1
ATOM 6123 C CA . VAL B 1 151 ? -13.052 -42.176 -109.153 1.00 47.57 151 VAL B CA 1
ATOM 6124 C C . VAL B 1 151 ? -14.028 -43.200 -108.624 1.00 48.07 151 VAL B C 1
ATOM 6125 O O . VAL B 1 151 ? -14.298 -44.196 -109.272 1.00 48.22 151 VAL B O 1
ATOM 6129 N N . GLY B 1 152 ? -14.567 -42.958 -107.443 1.00 50.90 152 GLY B N 1
ATOM 6130 C CA . GLY B 1 152 ? -15.559 -43.869 -106.897 1.00 53.81 152 GLY B CA 1
ATOM 6131 C C . GLY B 1 152 ? -16.836 -43.917 -107.721 1.00 54.66 152 GLY B C 1
ATOM 6132 O O . GLY B 1 152 ? -17.365 -42.869 -108.121 1.00 53.69 152 GLY B O 1
ATOM 6133 N N . GLU B 1 153 ? -17.315 -45.140 -107.970 1.00 57.37 153 GLU B N 1
ATOM 6134 C CA . GLU B 1 153 ? -18.608 -45.387 -108.618 1.00 60.00 153 GLU B CA 1
ATOM 6135 C C . GLU B 1 153 ? -19.337 -46.492 -107.896 1.00 56.22 153 GLU B C 1
ATOM 6136 O O . GLU B 1 153 ? -18.712 -47.354 -107.286 1.00 52.56 153 GLU B O 1
ATOM 6142 N N . VAL B 1 154 ? -20.660 -46.479 -108.020 1.00 54.87 154 VAL B N 1
ATOM 6143 C CA . VAL B 1 154 ? -21.518 -47.603 -107.668 1.00 51.34 154 VAL B CA 1
ATOM 6144 C C . VAL B 1 154 ? -21.782 -47.674 -106.170 1.00 52.61 154 VAL B C 1
ATOM 6145 O O . VAL B 1 154 ? -22.917 -47.870 -105.747 1.00 55.72 154 VAL B O 1
ATOM 6149 N N . SER B 1 155 ? -20.731 -47.553 -105.369 1.00 48.91 155 SER B N 1
ATOM 6150 C CA . SER B 1 155 ? -20.861 -47.570 -103.920 1.00 48.19 155 SER B CA 1
ATOM 6151 C C . SER B 1 155 ? -19.546 -47.040 -103.365 1.00 45.23 155 SER B C 1
ATOM 6152 O O . SER B 1 155 ? -18.618 -46.757 -104.124 1.00 43.37 155 SER B O 1
ATOM 6155 N N . THR B 1 156 ? -19.464 -46.892 -102.054 1.00 42.83 156 THR B N 1
ATOM 6156 C CA . THR B 1 156 ? -18.292 -46.254 -101.449 1.00 45.48 156 THR B CA 1
ATOM 6157 C C . THR B 1 156 ? -17.010 -47.085 -101.657 1.00 44.56 156 THR B C 1
ATOM 6158 O O . THR B 1 156 ? -16.983 -48.279 -101.371 1.00 43.34 156 THR B O 1
ATOM 6162 N N . THR B 1 157 ? -15.958 -46.421 -102.140 1.00 45.71 157 THR B N 1
ATOM 6163 C CA . THR B 1 157 ? -14.712 -47.073 -102.587 1.00 46.97 157 THR B CA 1
ATOM 6164 C C . THR B 1 157 ? -13.460 -46.443 -101.961 1.00 47.03 157 THR B C 1
ATOM 6165 O O . THR B 1 157 ? -13.282 -45.225 -102.001 1.00 51.70 157 THR B O 1
ATOM 6169 N N . GLU B 1 158 ? -12.586 -47.282 -101.414 1.00 47.62 158 GLU B N 1
ATOM 6170 C CA . GLU B 1 158 ? -11.327 -46.829 -100.823 1.00 47.15 158 GLU B CA 1
ATOM 6171 C C . GLU B 1 158 ? -10.149 -47.677 -101.293 1.00 42.14 158 GLU B C 1
ATOM 6172 O O . GLU B 1 158 ? -10.292 -48.856 -101.588 1.00 38.05 158 GLU B O 1
ATOM 6178 N N . LEU B 1 159 ? -8.985 -47.054 -101.350 1.00 39.48 159 LEU B N 1
ATOM 6179 C CA . LEU B 1 159 ? -7.734 -47.748 -101.578 1.00 39.24 159 LEU B CA 1
ATOM 6180 C C . LEU B 1 159 ? -7.257 -48.404 -100.287 1.00 41.09 159 LEU B C 1
ATOM 6181 O O . LEU B 1 159 ? -6.985 -47.711 -99.312 1.00 45.79 159 LEU B O 1
ATOM 6186 N N . ALA B 1 160 ? -7.121 -49.728 -100.293 1.00 40.07 160 ALA B N 1
ATOM 6187 C CA . ALA B 1 160 ? -6.750 -50.488 -99.103 1.00 37.20 160 ALA B CA 1
ATOM 6188 C C . ALA B 1 160 ? -5.308 -50.987 -99.112 1.00 36.19 160 ALA B C 1
ATOM 6189 O O . ALA B 1 160 ? -4.753 -51.257 -98.054 1.00 37.87 160 ALA B O 1
ATOM 6191 N N . ALA B 1 161 ? -4.700 -51.143 -100.285 1.00 34.58 161 ALA B N 1
ATOM 6192 C CA . ALA B 1 161 ? -3.304 -51.592 -100.340 1.00 31.57 161 ALA B CA 1
ATOM 6193 C C . ALA B 1 161 ? -2.646 -51.200 -101.634 1.00 31.59 161 ALA B C 1
ATOM 6194 O O . ALA B 1 161 ? -3.291 -51.092 -102.674 1.00 32.36 161 ALA B O 1
ATOM 6196 N N . VAL B 1 162 ? -1.346 -50.992 -101.536 1.00 32.25 162 VAL B N 1
ATOM 6197 C CA . VAL B 1 162 ? -0.525 -50.515 -102.628 1.00 34.75 162 VAL B CA 1
ATOM 6198 C C . VAL B 1 162 ? 0.785 -51.300 -102.614 1.00 35.43 162 VAL B C 1
ATOM 6199 O O . VAL B 1 162 ? 1.444 -51.405 -101.572 1.00 33.82 162 VAL B O 1
ATOM 6203 N N . SER B 1 163 ? 1.141 -51.868 -103.765 1.00 37.55 163 SER B N 1
ATOM 6204 C CA . SER B 1 163 ? 2.351 -52.688 -103.908 1.00 38.06 163 SER B CA 1
ATOM 6205 C C . SER B 1 163 ? 3.595 -51.856 -103.691 1.00 38.65 163 SER B C 1
ATOM 6206 O O . SER B 1 163 ? 3.550 -50.642 -103.811 1.00 38.32 163 SER B O 1
ATOM 6209 N N . GLU B 1 164 ? 4.702 -52.516 -103.373 1.00 44.46 164 GLU B N 1
ATOM 6210 C CA . GLU B 1 164 ? 5.991 -51.844 -103.162 1.00 48.72 164 GLU B CA 1
ATOM 6211 C C . GLU B 1 164 ? 6.345 -50.957 -104.357 1.00 48.18 164 GLU B C 1
ATOM 6212 O O . GLU B 1 164 ? 6.726 -49.799 -104.180 1.00 46.33 164 GLU B O 1
ATOM 6218 N N . ASN B 1 165 ? 6.185 -51.490 -105.569 1.00 48.58 165 ASN B N 1
ATOM 6219 C CA . ASN B 1 165 ? 6.526 -50.745 -106.795 1.00 49.63 165 ASN B CA 1
ATOM 6220 C C . ASN B 1 165 ? 5.454 -49.742 -107.241 1.00 47.08 165 ASN B C 1
ATOM 6221 O O . ASN B 1 165 ? 5.576 -49.132 -108.288 1.00 48.87 165 ASN B O 1
ATOM 6226 N N . GLU B 1 166 ? 4.402 -49.583 -106.449 1.00 49.86 166 GLU B N 1
ATOM 6227 C CA . GLU B 1 166 ? 3.317 -48.626 -106.728 1.00 51.02 166 GLU B CA 1
ATOM 6228 C C . GLU B 1 166 ? 2.704 -48.794 -108.120 1.00 50.54 166 GLU B C 1
ATOM 6229 O O . GLU B 1 166 ? 2.191 -47.842 -108.688 1.00 53.24 166 GLU B O 1
ATOM 6235 N N . GLU B 1 167 ? 2.739 -50.008 -108.659 1.00 53.02 167 GLU B N 1
ATOM 6236 C CA . GLU B 1 167 ? 2.064 -50.301 -109.924 1.00 53.16 167 GLU B CA 1
ATOM 6237 C C . GLU B 1 167 ? 0.768 -51.087 -109.721 1.00 49.62 167 GLU B C 1
ATOM 6238 O O . GLU B 1 167 ? -0.095 -51.069 -110.594 1.00 48.52 167 GLU B O 1
ATOM 6244 N N . SER B 1 168 ? 0.617 -51.777 -108.587 1.00 46.65 168 SER B N 1
ATOM 6245 C CA . SER B 1 168 ? -0.644 -52.496 -108.295 1.00 46.75 168 SER B CA 1
ATOM 6246 C C . SER B 1 168 ? -1.344 -51.962 -107.050 1.00 42.20 168 SER B C 1
ATOM 6247 O O . SER B 1 168 ? -0.709 -51.594 -106.070 1.00 40.32 168 SER B O 1
ATOM 6250 N N . PHE B 1 169 ? -2.667 -51.960 -107.103 1.00 41.60 169 PHE B N 1
ATOM 6251 C CA . PHE B 1 169 ? -3.507 -51.352 -106.083 1.00 40.66 169 PHE B CA 1
ATOM 6252 C C . PHE B 1 169 ? -4.697 -52.250 -105.799 1.00 41.10 169 PHE B C 1
ATOM 6253 O O . PHE B 1 169 ? -5.267 -52.807 -106.728 1.00 45.60 169 PHE B O 1
ATOM 6261 N N . VAL B 1 170 ? -5.076 -52.378 -104.527 1.00 40.21 170 VAL B N 1
ATOM 6262 C CA . VAL B 1 170 ? -6.276 -53.117 -104.137 1.00 37.64 170 VAL B CA 1
ATOM 6263 C C . VAL B 1 170 ? -7.324 -52.142 -103.593 1.00 37.88 170 VAL B C 1
ATOM 6264 O O . VAL B 1 170 ? -7.075 -51.442 -102.615 1.00 38.77 170 VAL B O 1
ATOM 6268 N N . TYR B 1 171 ? -8.488 -52.098 -104.229 1.00 37.11 171 TYR B N 1
ATOM 6269 C CA . TYR B 1 171 ? -9.603 -51.276 -103.773 1.00 36.79 171 TYR B CA 1
ATOM 6270 C C . TYR B 1 171 ? -10.693 -52.144 -103.126 1.00 37.87 171 TYR B C 1
ATOM 6271 O O . TYR B 1 171 ? -10.894 -53.286 -103.515 1.00 39.50 171 TYR B O 1
ATOM 6280 N N . LEU B 1 172 ? -11.375 -51.603 -102.124 1.00 37.51 172 LEU B N 1
ATOM 6281 C CA . LEU B 1 172 ? -12.527 -52.257 -101.516 1.00 37.22 172 LEU B CA 1
ATOM 6282 C C . LEU B 1 172 ? -13.740 -51.394 -101.772 1.00 37.85 172 LEU B C 1
ATOM 6283 O O . LEU B 1 172 ? -13.698 -50.181 -101.596 1.00 36.82 172 LEU B O 1
ATOM 6288 N N . ARG B 1 173 ? -14.822 -52.018 -102.202 1.00 40.01 173 ARG B N 1
ATOM 6289 C CA . ARG B 1 173 ? -16.053 -51.297 -102.427 1.00 40.76 173 ARG B CA 1
ATOM 6290 C C . ARG B 1 173 ? -17.095 -51.873 -101.488 1.00 40.68 173 ARG B C 1
ATOM 6291 O O . ARG B 1 173 ? -17.415 -53.068 -101.576 1.00 39.87 173 ARG B O 1
ATOM 6299 N N . ALA B 1 174 ? -17.607 -51.025 -100.593 1.00 38.18 174 ALA B N 1
ATOM 6300 C CA . ALA B 1 174 ? -18.558 -51.456 -99.587 1.00 41.59 174 ALA B CA 1
ATOM 6301 C C . ALA B 1 174 ? -20.010 -51.201 -100.010 1.00 45.26 174 ALA B C 1
ATOM 6302 O O . ALA B 1 174 ? -20.403 -50.061 -100.316 1.00 47.75 174 ALA B O 1
ATOM 6304 N N . PHE B 1 175 ? -20.784 -52.287 -100.042 1.00 45.29 175 PHE B N 1
ATOM 6305 C CA . PHE B 1 175 ? -22.228 -52.255 -100.302 1.00 45.38 175 PHE B CA 1
ATOM 6306 C C . PHE B 1 175 ? -23.027 -52.440 -99.013 1.00 42.63 175 PHE B C 1
ATOM 6307 O O . PHE B 1 175 ? -24.162 -52.007 -98.916 1.00 41.26 175 PHE B O 1
ATOM 6315 N N . ALA B 1 176 ? -22.432 -53.138 -98.050 1.00 44.46 176 ALA B N 1
ATOM 6316 C CA . ALA B 1 176 ? -22.970 -53.281 -96.700 1.00 43.12 176 ALA B CA 1
ATOM 6317 C C . ALA B 1 176 ? -21.777 -53.492 -95.754 1.00 44.57 176 ALA B C 1
ATOM 6318 O O . ALA B 1 176 ? -20.640 -53.626 -96.209 1.00 44.28 176 ALA B O 1
ATOM 6320 N N . ASN B 1 177 ? -22.011 -53.540 -94.445 1.00 44.81 177 ASN B N 1
ATOM 6321 C CA . ASN B 1 177 ? -20.936 -53.902 -93.525 1.00 43.89 177 ASN B CA 1
ATOM 6322 C C . ASN B 1 177 ? -20.515 -55.355 -93.712 1.00 42.61 177 ASN B C 1
ATOM 6323 O O . ASN B 1 177 ? -19.394 -55.731 -93.358 1.00 42.67 177 ASN B O 1
ATOM 6328 N N . THR B 1 178 ? -21.433 -56.157 -94.256 1.00 41.02 178 THR B N 1
ATOM 6329 C CA . THR B 1 178 ? -21.231 -57.581 -94.507 1.00 39.83 178 THR B CA 1
ATOM 6330 C C . THR B 1 178 ? -21.060 -57.897 -95.991 1.00 38.79 178 THR B C 1
ATOM 6331 O O . THR B 1 178 ? -21.058 -59.070 -96.379 1.00 36.27 178 THR B O 1
ATOM 6335 N N . TYR B 1 179 ? -20.934 -56.860 -96.815 1.00 38.18 179 TYR B N 1
ATOM 6336 C CA . TYR B 1 179 ? -20.816 -57.037 -98.260 1.00 39.66 179 TYR B CA 1
ATOM 6337 C C . TYR B 1 179 ? -19.812 -56.040 -98.792 1.00 36.55 179 TYR B C 1
ATOM 6338 O O . TYR B 1 179 ? -20.147 -54.900 -99.097 1.00 34.55 179 TYR B O 1
ATOM 6347 N N . ILE B 1 180 ? -18.568 -56.479 -98.873 1.00 35.99 180 ILE B N 1
ATOM 6348 C CA . ILE B 1 180 ? -17.468 -55.613 -99.272 1.00 36.57 180 ILE B CA 1
ATOM 6349 C C . ILE B 1 180 ? -16.619 -56.375 -100.279 1.00 38.21 180 ILE B C 1
ATOM 6350 O O . ILE B 1 180 ? -16.035 -57.409 -99.949 1.00 33.70 180 ILE B O 1
ATOM 6355 N N . VAL B 1 181 ? -16.546 -55.837 -101.496 1.00 42.74 181 VAL B N 1
ATOM 6356 C CA . VAL B 1 181 ? -15.914 -56.517 -102.626 1.00 43.30 181 VAL B CA 1
ATOM 6357 C C . VAL B 1 181 ? -14.560 -55.884 -102.954 1.00 42.07 181 VAL B C 1
ATOM 6358 O O . VAL B 1 181 ? -14.431 -54.651 -103.060 1.00 40.58 181 VAL B O 1
ATOM 6362 N N . GLY B 1 182 ? -13.556 -56.746 -103.109 1.00 40.93 182 GLY B N 1
ATOM 6363 C CA . GLY B 1 182 ? -12.199 -56.318 -103.422 1.00 39.77 182 GLY B CA 1
ATOM 6364 C C . GLY B 1 182 ? -11.904 -56.411 -104.909 1.00 39.31 182 GLY B C 1
ATOM 6365 O O . GLY B 1 182 ? -12.355 -57.325 -105.581 1.00 40.19 182 GLY B O 1
ATOM 6366 N N . PHE B 1 183 ? -11.160 -55.449 -105.429 1.00 40.03 183 PHE B N 1
ATOM 6367 C CA . PHE B 1 183 ? -10.596 -55.581 -106.753 1.00 41.29 183 PHE B CA 1
ATOM 6368 C C . PHE B 1 183 ? -9.171 -55.040 -106.837 1.00 41.16 183 PHE B C 1
ATOM 6369 O O . PHE B 1 183 ? -8.746 -54.263 -105.997 1.00 40.14 183 PHE B O 1
ATOM 6377 N N . VAL B 1 184 ? -8.430 -55.508 -107.837 1.00 42.22 184 VAL B N 1
ATOM 6378 C CA . VAL B 1 184 ? -7.076 -55.063 -108.083 1.00 41.58 184 VAL B CA 1
ATOM 6379 C C . VAL B 1 184 ? -7.094 -54.184 -109.307 1.00 40.87 184 VAL B C 1
ATOM 6380 O O . VAL B 1 184 ? -7.781 -54.481 -110.277 1.00 40.77 184 VAL B O 1
ATOM 6384 N N . LYS B 1 185 ? -6.332 -53.105 -109.264 1.00 42.31 185 LYS B N 1
ATOM 6385 C CA . LYS B 1 185 ? -6.139 -52.254 -110.426 1.00 46.94 185 LYS B CA 1
ATOM 6386 C C . LYS B 1 185 ? -4.665 -52.340 -110.743 1.00 47.52 185 LYS B C 1
ATOM 6387 O O . LYS B 1 185 ? -3.822 -52.126 -109.855 1.00 43.75 185 LYS B O 1
ATOM 6393 N N . MET B 1 186 ? -4.357 -52.708 -111.985 1.00 53.27 186 MET B N 1
ATOM 6394 C CA . MET B 1 186 ? -2.973 -53.003 -112.397 1.00 59.95 186 MET B CA 1
ATOM 6395 C C . MET B 1 186 ? -2.518 -52.089 -113.525 1.00 64.64 186 MET B C 1
ATOM 6396 O O . MET B 1 186 ? -1.442 -51.501 -113.446 1.00 69.27 186 MET B O 1
ATOM 6401 N N . GLY B 1 187 ? -3.319 -51.989 -114.582 1.00 65.16 187 GLY B N 1
ATOM 6402 C CA . GLY B 1 187 ? -3.050 -51.025 -115.639 1.00 67.76 187 GLY B CA 1
ATOM 6403 C C . GLY B 1 187 ? -4.108 -49.960 -115.521 1.00 70.13 187 GLY B C 1
ATOM 6404 O O . GLY B 1 187 ? -4.168 -49.236 -114.533 1.00 66.86 187 GLY B O 1
ATOM 6405 N N . GLU B 1 188 ? -4.941 -49.868 -116.547 1.00 77.39 188 GLU B N 1
ATOM 6406 C CA . GLU B 1 188 ? -6.205 -49.159 -116.457 1.00 80.84 188 GLU B CA 1
ATOM 6407 C C . GLU B 1 188 ? -7.316 -50.187 -116.215 1.00 76.48 188 GLU B C 1
ATOM 6408 O O . GLU B 1 188 ? -8.462 -49.821 -115.958 1.00 74.18 188 GLU B O 1
ATOM 6414 N N . GLU B 1 189 ? -6.958 -51.473 -116.279 1.00 71.86 189 GLU B N 1
ATOM 6415 C CA . GLU B 1 189 ? -7.921 -52.570 -116.157 1.00 69.23 189 GLU B CA 1
ATOM 6416 C C . GLU B 1 189 ? -7.990 -53.142 -114.733 1.00 61.00 189 GLU B C 1
ATOM 6417 O O . GLU B 1 189 ? -6.990 -53.153 -114.014 1.00 56.92 189 GLU B O 1
ATOM 6423 N N . THR B 1 190 ? -9.176 -53.616 -114.348 1.00 52.96 190 THR B N 1
ATOM 6424 C CA . THR B 1 190 ? -9.426 -54.103 -112.992 1.00 53.60 190 THR B CA 1
ATOM 6425 C C . THR B 1 190 ? -9.867 -55.574 -112.946 1.00 51.82 190 THR B C 1
ATOM 6426 O O . THR B 1 190 ? -10.484 -56.065 -113.879 1.00 50.13 190 THR B O 1
ATOM 6430 N N . PHE B 1 191 ? -9.577 -56.237 -111.826 1.00 49.47 191 PHE B N 1
ATOM 6431 C CA . PHE B 1 191 ? -9.852 -57.658 -111.623 1.00 50.37 191 PHE B CA 1
ATOM 6432 C C . PHE B 1 191 ? -10.365 -57.933 -110.217 1.00 49.85 191 PHE B C 1
ATOM 6433 O O . PHE B 1 191 ? -9.789 -57.457 -109.242 1.00 47.52 191 PHE B O 1
ATOM 6441 N N . ASN B 1 192 ? -11.408 -58.751 -110.122 1.00 48.04 192 ASN B N 1
ATOM 6442 C CA . ASN B 1 192 ? -11.929 -59.198 -108.844 1.00 45.73 192 ASN B CA 1
ATOM 6443 C C . ASN B 1 192 ? -10.960 -60.145 -108.166 1.00 44.20 192 ASN B C 1
ATOM 6444 O O . ASN B 1 192 ? -10.297 -60.942 -108.818 1.00 43.20 192 ASN B O 1
ATOM 6449 N N . ILE B 1 193 ? -10.887 -60.056 -106.845 1.00 42.93 193 ILE B N 1
ATOM 6450 C CA . ILE B 1 193 ? -9.955 -60.867 -106.080 1.00 40.12 193 ILE B CA 1
ATOM 6451 C C . ILE B 1 193 ? -10.581 -62.114 -105.450 1.00 40.35 193 ILE B C 1
ATOM 6452 O O . ILE B 1 193 ? -9.858 -62.936 -104.879 1.00 39.84 193 ILE B O 1
ATOM 6457 N N . THR B 1 194 ? -11.905 -62.240 -105.527 1.00 37.82 194 THR B N 1
ATOM 6458 C CA . THR B 1 194 ? -12.584 -63.464 -105.134 1.00 37.83 194 THR B CA 1
ATOM 6459 C C . THR B 1 194 ? -13.314 -64.022 -106.359 1.00 39.90 194 THR B C 1
ATOM 6460 O O . THR B 1 194 ? -13.500 -63.304 -107.329 1.00 42.08 194 THR B O 1
ATOM 6464 N N . PRO B 1 195 ? -13.715 -65.304 -106.322 1.00 43.55 195 PRO B N 1
ATOM 6465 C CA . PRO B 1 195 ? -14.233 -65.982 -107.514 1.00 44.72 195 PRO B CA 1
ATOM 6466 C C . PRO B 1 195 ? -15.560 -65.473 -108.075 1.00 49.57 195 PRO B C 1
ATOM 6467 O O . PRO B 1 195 ? -15.823 -65.707 -109.251 1.00 51.54 195 PRO B O 1
ATOM 6471 N N . ASP B 1 196 ? -16.383 -64.808 -107.260 1.00 50.58 196 ASP B N 1
ATOM 6472 C CA . ASP B 1 196 ? -17.693 -64.310 -107.701 1.00 50.61 196 ASP B CA 1
ATOM 6473 C C . ASP B 1 196 ? -18.109 -63.096 -106.870 1.00 52.77 196 ASP B C 1
ATOM 6474 O O . ASP B 1 196 ? -18.503 -63.237 -105.705 1.00 52.82 196 ASP B O 1
ATOM 6479 N N . PRO B 1 197 ? -18.033 -61.898 -107.458 1.00 54.37 197 PRO B N 1
ATOM 6480 C CA . PRO B 1 197 ? -18.510 -60.723 -106.724 1.00 57.12 197 PRO B CA 1
ATOM 6481 C C . PRO B 1 197 ? -20.023 -60.665 -106.495 1.00 56.57 197 PRO B C 1
ATOM 6482 O O . PRO B 1 197 ? -20.475 -59.773 -105.807 1.00 56.17 197 PRO B O 1
ATOM 6486 N N . GLU B 1 198 ? -20.791 -61.597 -107.056 1.00 62.03 198 GLU B N 1
ATOM 6487 C CA . GLU B 1 198 ? -22.246 -61.614 -106.869 1.00 65.71 198 GLU B CA 1
ATOM 6488 C C . GLU B 1 198 ? -22.662 -62.302 -105.569 1.00 59.48 198 GLU B C 1
ATOM 6489 O O . GLU B 1 198 ? -23.776 -62.112 -105.113 1.00 55.60 198 GLU B O 1
ATOM 6495 N N . LYS B 1 199 ? -21.796 -63.139 -105.005 1.00 56.03 199 LYS B N 1
ATOM 6496 C CA . LYS B 1 199 ? -22.041 -63.697 -103.685 1.00 56.15 199 LYS B CA 1
ATOM 6497 C C . LYS B 1 199 ? -21.797 -62.624 -102.626 1.00 53.99 199 LYS B C 1
ATOM 6498 O O . LYS B 1 199 ? -20.793 -61.906 -102.691 1.00 52.71 199 LYS B O 1
ATOM 6504 N N . VAL B 1 200 ? -22.705 -62.530 -101.650 1.00 51.83 200 VAL B N 1
ATOM 6505 C CA . VAL B 1 200 ? -22.536 -61.638 -100.495 1.00 49.40 200 VAL B CA 1
ATOM 6506 C C . VAL B 1 200 ? -21.338 -62.101 -99.669 1.00 45.30 200 VAL B C 1
ATOM 6507 O O . VAL B 1 200 ? -21.283 -63.252 -99.224 1.00 39.33 200 VAL B O 1
ATOM 6511 N N . HIS B 1 201 ? -20.376 -61.202 -99.485 1.00 41.96 201 HIS B N 1
ATOM 6512 C CA . HIS B 1 201 ? -19.219 -61.502 -98.672 1.00 41.81 201 HIS B CA 1
ATOM 6513 C C . HIS B 1 201 ? -18.425 -60.248 -98.406 1.00 38.93 201 HIS B C 1
ATOM 6514 O O . HIS B 1 201 ? -18.664 -59.204 -99.013 1.00 36.22 201 HIS B O 1
ATOM 6521 N N . VAL B 1 202 ? -17.484 -60.388 -97.479 1.00 37.25 202 VAL B N 1
ATOM 6522 C CA . VAL B 1 202 ? -16.540 -59.356 -97.138 1.00 36.12 202 VAL B CA 1
ATOM 6523 C C . VAL B 1 202 ? -15.163 -59.793 -97.554 1.00 36.39 202 VAL B C 1
ATOM 6524 O O . VAL B 1 202 ? -14.791 -60.952 -97.383 1.00 36.76 202 VAL B O 1
ATOM 6528 N N . ALA B 1 203 ? -14.404 -58.841 -98.082 1.00 38.74 203 ALA B N 1
ATOM 6529 C CA . ALA B 1 203 ? -12.955 -58.955 -98.200 1.00 40.29 203 ALA B CA 1
ATOM 6530 C C . ALA B 1 203 ? -12.337 -57.800 -97.407 1.00 40.39 203 ALA B C 1
ATOM 6531 O O . ALA B 1 203 ? -12.823 -56.677 -97.482 1.00 37.13 203 ALA B O 1
ATOM 6533 N N . MET B 1 204 ? -11.264 -58.088 -96.673 1.00 41.95 204 MET B N 1
ATOM 6534 C CA . MET B 1 204 ? -10.710 -57.182 -95.651 1.00 44.48 204 MET B CA 1
ATOM 6535 C C . MET B 1 204 ? -9.195 -57.279 -95.590 1.00 41.85 204 MET B C 1
ATOM 6536 O O . MET B 1 204 ? -8.631 -58.352 -95.828 1.00 39.76 204 MET B O 1
ATOM 6541 N N . GLU B 1 205 ? -8.558 -56.181 -95.194 1.00 39.11 205 GLU B N 1
ATOM 6542 C CA . GLU B 1 205 ? -7.200 -56.206 -94.695 1.00 40.66 205 GLU B CA 1
ATOM 6543 C C . GLU B 1 205 ? -6.202 -56.810 -95.676 1.00 40.47 205 GLU B C 1
ATOM 6544 O O . GLU B 1 205 ? -5.375 -57.624 -95.284 1.00 39.43 205 GLU B O 1
ATOM 6550 N N . PRO B 1 206 ? -6.265 -56.403 -96.949 1.00 39.39 206 PRO B N 1
ATOM 6551 C CA . PRO B 1 206 ? -5.303 -56.866 -97.930 1.00 38.72 206 PRO B CA 1
ATOM 6552 C C . PRO B 1 206 ? -3.884 -56.361 -97.692 1.00 39.28 206 PRO B C 1
ATOM 6553 O O . PRO B 1 206 ? -3.687 -55.219 -97.279 1.00 37.81 206 PRO B O 1
ATOM 6557 N N . VAL B 1 207 ? -2.910 -57.227 -97.967 1.00 41.08 207 VAL B N 1
ATOM 6558 C CA . VAL B 1 207 ? -1.497 -56.901 -97.851 1.00 40.65 207 VAL B CA 1
ATOM 6559 C C . VAL B 1 207 ? -0.698 -57.478 -99.024 1.00 40.54 207 VAL B C 1
ATOM 6560 O O . VAL B 1 207 ? -0.832 -58.656 -99.366 1.00 38.37 207 VAL B O 1
ATOM 6564 N N . PHE B 1 208 ? 0.157 -56.657 -99.622 1.00 41.62 208 PHE B N 1
ATOM 6565 C CA . PHE B 1 208 ? 1.056 -57.136 -100.653 1.00 41.08 208 PHE B CA 1
ATOM 6566 C C . PHE B 1 208 ? 2.237 -57.815 -100.008 1.00 42.78 208 PHE B C 1
ATOM 6567 O O . PHE B 1 208 ? 2.959 -57.186 -99.245 1.00 42.95 208 PHE B O 1
ATOM 6575 N N . THR B 1 209 ? 2.420 -59.099 -100.320 1.00 44.15 209 THR B N 1
ATOM 6576 C CA . THR B 1 209 ? 3.612 -59.859 -99.923 1.00 43.43 209 THR B CA 1
ATOM 6577 C C . THR B 1 209 ? 4.671 -59.845 -101.015 1.00 43.74 209 THR B C 1
ATOM 6578 O O . THR B 1 209 ? 5.841 -59.994 -100.726 1.00 43.31 209 THR B O 1
ATOM 6582 N N . ASP B 1 210 ? 4.231 -59.721 -102.264 1.00 46.68 210 ASP B N 1
ATOM 6583 C CA . ASP B 1 210 ? 5.091 -59.497 -103.437 1.00 50.71 210 ASP B CA 1
ATOM 6584 C C . ASP B 1 210 ? 4.437 -58.373 -104.186 1.00 46.61 210 ASP B C 1
ATOM 6585 O O . ASP B 1 210 ? 3.317 -57.999 -103.873 1.00 45.88 210 ASP B O 1
ATOM 6590 N N . ASN B 1 211 ? 5.093 -57.908 -105.236 1.00 44.13 211 ASN B N 1
ATOM 6591 C CA . ASN B 1 211 ? 4.440 -57.059 -106.211 1.00 47.64 211 ASN B CA 1
ATOM 6592 C C . ASN B 1 211 ? 3.400 -57.834 -107.029 1.00 46.43 211 ASN B C 1
ATOM 6593 O O . ASN B 1 211 ? 2.629 -57.244 -107.767 1.00 47.08 211 ASN B O 1
ATOM 6598 N N . GLU B 1 212 ? 3.371 -59.154 -106.881 1.00 50.39 212 GLU B N 1
ATOM 6599 C CA . GLU B 1 212 ? 2.463 -60.013 -107.649 1.00 52.25 212 GLU B CA 1
ATOM 6600 C C . GLU B 1 212 ? 1.472 -60.802 -106.777 1.00 46.86 212 GLU B C 1
ATOM 6601 O O . GLU B 1 212 ? 0.645 -61.543 -107.302 1.00 45.50 212 GLU B O 1
ATOM 6607 N N . THR B 1 213 ? 1.543 -60.623 -105.459 1.00 44.72 213 THR B N 1
ATOM 6608 C CA . THR B 1 213 ? 0.830 -61.479 -104.510 1.00 43.13 213 THR B CA 1
ATOM 6609 C C . THR B 1 213 ? 0.212 -60.623 -103.406 1.00 41.68 213 THR B C 1
ATOM 6610 O O . THR B 1 213 ? 0.907 -59.822 -102.786 1.00 44.49 213 THR B O 1
ATOM 6614 N N . ILE B 1 214 ? -1.083 -60.793 -103.168 1.00 38.18 214 ILE B N 1
ATOM 6615 C CA . ILE B 1 214 ? -1.723 -60.246 -101.971 1.00 39.08 214 ILE B CA 1
ATOM 6616 C C . ILE B 1 214 ? -2.385 -61.342 -101.124 1.00 39.08 214 ILE B C 1
ATOM 6617 O O . ILE B 1 214 ? -2.952 -62.304 -101.641 1.00 39.44 214 ILE B O 1
ATOM 6622 N N . TYR B 1 215 ? -2.321 -61.177 -99.813 1.00 37.40 215 TYR B N 1
ATOM 6623 C CA . TYR B 1 215 ? -3.132 -61.971 -98.924 1.00 37.28 215 TYR B CA 1
ATOM 6624 C C . TYR B 1 215 ? -4.172 -61.054 -98.279 1.00 37.07 215 TYR B C 1
ATOM 6625 O O . TYR B 1 215 ? -3.964 -59.843 -98.140 1.00 34.96 215 TYR B O 1
ATOM 6634 N N . PHE B 1 216 ? -5.291 -61.625 -97.871 1.00 36.44 216 PHE B N 1
ATOM 6635 C CA . PHE B 1 216 ? -6.334 -60.824 -97.248 1.00 36.61 216 PHE B CA 1
ATOM 6636 C C . PHE B 1 216 ? -7.297 -61.718 -96.488 1.00 36.62 216 PHE B C 1
ATOM 6637 O O . PHE B 1 216 ? -7.193 -62.938 -96.571 1.00 40.17 216 PHE B O 1
ATOM 6645 N N . ALA B 1 217 ? -8.211 -61.112 -95.733 1.00 33.46 217 ALA B N 1
ATOM 6646 C CA . ALA B 1 217 ? -9.196 -61.869 -94.973 1.00 32.63 217 ALA B CA 1
ATOM 6647 C C . ALA B 1 217 ? -10.524 -61.805 -95.691 1.00 31.39 217 ALA B C 1
ATOM 6648 O O . ALA B 1 217 ? -10.913 -60.764 -96.210 1.00 32.67 217 ALA B O 1
ATOM 6650 N N . THR B 1 218 ? -11.226 -62.919 -95.724 1.00 32.08 218 THR B N 1
ATOM 6651 C CA . THR B 1 218 ? -12.499 -62.978 -96.426 1.00 32.95 218 THR B CA 1
ATOM 6652 C C . THR B 1 218 ? -13.291 -64.161 -95.930 1.00 33.69 218 THR B C 1
ATOM 6653 O O . THR B 1 218 ? -12.701 -65.153 -95.487 1.00 34.00 218 THR B O 1
ATOM 6657 N N . ASP B 1 219 ? -14.616 -64.032 -96.007 1.00 33.71 219 ASP B N 1
ATOM 6658 C CA . ASP B 1 219 ? -15.537 -65.086 -95.642 1.00 37.13 219 ASP B CA 1
ATOM 6659 C C . ASP B 1 219 ? -16.296 -65.607 -96.870 1.00 41.80 219 ASP B C 1
ATOM 6660 O O . ASP B 1 219 ? -17.445 -66.075 -96.745 1.00 40.56 219 ASP B O 1
ATOM 6665 N N . TYR B 1 220 ? -15.651 -65.527 -98.043 1.00 43.47 220 TYR B N 1
ATOM 6666 C CA . TYR B 1 220 ? -16.244 -65.983 -99.296 1.00 43.71 220 TYR B CA 1
ATOM 6667 C C . TYR B 1 220 ? -16.580 -67.458 -99.165 1.00 43.23 220 TYR B C 1
ATOM 6668 O O . TYR B 1 220 ? -15.704 -68.283 -98.931 1.00 37.48 220 TYR B O 1
ATOM 6677 N N . ASP B 1 221 ? -17.867 -67.763 -99.298 1.00 46.60 221 ASP B N 1
ATOM 6678 C CA . ASP B 1 221 ? -18.374 -69.126 -99.207 1.00 48.68 221 ASP B CA 1
ATOM 6679 C C . ASP B 1 221 ? -18.068 -69.779 -97.857 1.00 46.65 221 ASP B C 1
ATOM 6680 O O . ASP B 1 221 ? -17.773 -70.977 -97.784 1.00 43.01 221 ASP B O 1
ATOM 6685 N N . SER B 1 222 ? -18.153 -68.985 -96.792 1.00 45.33 222 SER B N 1
ATOM 6686 C CA . SER B 1 222 ? -17.938 -69.487 -95.428 1.00 44.40 222 SER B CA 1
ATOM 6687 C C . SER B 1 222 ? -18.690 -68.629 -94.409 1.00 43.98 222 SER B C 1
ATOM 6688 O O . SER B 1 222 ? -19.130 -67.514 -94.711 1.00 43.54 222 SER B O 1
ATOM 6691 N N . ASP B 1 223 ? -18.854 -69.167 -93.210 1.00 42.68 223 ASP B N 1
ATOM 6692 C CA . ASP B 1 223 ? -19.503 -68.428 -92.132 1.00 44.32 223 ASP B CA 1
ATOM 6693 C C . ASP B 1 223 ? -18.489 -67.731 -91.209 1.00 44.46 223 ASP B C 1
ATOM 6694 O O . ASP B 1 223 ? -18.876 -67.031 -90.284 1.00 46.76 223 ASP B O 1
ATOM 6699 N N . GLU B 1 224 ? -17.201 -67.925 -91.477 1.00 43.14 224 GLU B N 1
ATOM 6700 C CA . GLU B 1 224 ? -16.129 -67.291 -90.733 1.00 41.07 224 GLU B CA 1
ATOM 6701 C C . GLU B 1 224 ? -15.100 -66.721 -91.702 1.00 38.50 224 GLU B C 1
ATOM 6702 O O . GLU B 1 224 ? -14.914 -67.222 -92.800 1.00 38.05 224 GLU B O 1
ATOM 6708 N N . MET B 1 225 ? -14.425 -65.666 -91.285 1.00 37.83 225 MET B N 1
ATOM 6709 C CA . MET B 1 225 ? -13.403 -65.026 -92.101 1.00 37.29 225 MET B CA 1
ATOM 6710 C C . MET B 1 225 ? -12.108 -65.824 -92.046 1.00 35.30 225 MET B C 1
ATOM 6711 O O . MET B 1 225 ? -11.612 -66.145 -90.953 1.00 32.89 225 MET B O 1
ATOM 6716 N N . TYR B 1 226 ? -11.525 -66.094 -93.211 1.00 32.89 226 TYR B N 1
ATOM 6717 C CA . TYR B 1 226 ? -10.297 -66.878 -93.277 1.00 31.49 226 TYR B CA 1
ATOM 6718 C C . TYR B 1 226 ? -9.249 -66.132 -94.068 1.00 29.72 226 TYR B C 1
ATOM 6719 O O . TYR B 1 226 ? -9.525 -65.092 -94.625 1.00 29.03 226 TYR B O 1
ATOM 6728 N N . LEU B 1 227 ? -8.039 -66.675 -94.096 1.00 31.16 227 LEU B N 1
ATOM 6729 C CA . LEU B 1 227 ? -6.917 -66.050 -94.756 1.00 31.75 227 LEU B CA 1
ATOM 6730 C C . LEU B 1 227 ? -6.876 -66.548 -96.186 1.00 36.23 227 LEU B C 1
ATOM 6731 O O . LEU B 1 227 ? -6.840 -67.752 -96.422 1.00 41.40 227 LEU B O 1
ATOM 6736 N N . ALA B 1 228 ? -6.865 -65.620 -97.132 1.00 36.44 228 ALA B N 1
ATOM 6737 C CA . ALA B 1 228 ? -6.892 -65.949 -98.527 1.00 36.66 228 ALA B CA 1
ATOM 6738 C C . ALA B 1 228 ? -5.705 -65.318 -99.231 1.00 36.99 228 ALA B C 1
ATOM 6739 O O . ALA B 1 228 ? -4.983 -64.509 -98.662 1.00 38.70 228 ALA B O 1
ATOM 6741 N N . LYS B 1 229 ? -5.528 -65.707 -100.482 1.00 36.49 229 LYS B N 1
ATOM 6742 C CA . LYS B 1 229 ? -4.382 -65.344 -101.268 1.00 38.58 229 LYS B CA 1
ATOM 6743 C C . LYS B 1 229 ? -4.854 -65.063 -102.669 1.00 37.46 229 LYS B C 1
ATOM 6744 O O . LYS B 1 229 ? -5.695 -65.798 -103.188 1.00 34.73 229 LYS B O 1
ATOM 6750 N N . PHE B 1 230 ? -4.330 -63.998 -103.275 1.00 36.45 230 PHE B N 1
ATOM 6751 C CA . PHE B 1 230 ? -4.596 -63.718 -104.677 1.00 36.37 230 PHE B CA 1
ATOM 6752 C C . PHE B 1 230 ? -3.291 -63.437 -105.398 1.00 38.28 230 PHE B C 1
ATOM 6753 O O . PHE B 1 230 ? -2.495 -62.633 -104.927 1.00 34.49 230 PHE B O 1
ATOM 6761 N N . ASP B 1 231 ? -3.081 -64.152 -106.516 1.00 41.69 231 ASP B N 1
ATOM 6762 C CA . ASP B 1 231 ? -1.904 -64.017 -107.367 1.00 43.10 231 ASP B CA 1
ATOM 6763 C C . ASP B 1 231 ? -2.262 -63.115 -108.517 1.00 43.04 231 ASP B C 1
ATOM 6764 O O . ASP B 1 231 ? -3.149 -63.429 -109.290 1.00 42.45 231 ASP B O 1
ATOM 6769 N N . LEU B 1 232 ? -1.554 -62.005 -108.657 1.00 47.62 232 LEU B N 1
ATOM 6770 C CA . LEU B 1 232 ? -1.918 -61.011 -109.675 1.00 49.74 232 LEU B CA 1
ATOM 6771 C C . LEU B 1 232 ? -1.513 -61.448 -111.084 1.00 49.01 232 LEU B C 1
ATOM 6772 O O . LEU B 1 232 ? -2.123 -61.017 -112.056 1.00 46.98 232 LEU B O 1
ATOM 6777 N N . THR B 1 233 ? -0.480 -62.281 -111.188 1.00 50.19 233 THR B N 1
ATOM 6778 C CA . THR B 1 233 ? -0.049 -62.800 -112.477 1.00 51.91 233 THR B CA 1
ATOM 6779 C C . THR B 1 233 ? -1.078 -63.788 -113.039 1.00 51.32 233 THR B C 1
ATOM 6780 O O . THR B 1 233 ? -1.619 -63.574 -114.118 1.00 51.41 233 THR B O 1
ATOM 6784 N N . SER B 1 234 ? -1.355 -64.852 -112.295 1.00 48.95 234 SER B N 1
ATOM 6785 C CA . SER B 1 234 ? -2.257 -65.895 -112.764 1.00 49.54 234 SER B CA 1
ATOM 6786 C C . SER B 1 234 ? -3.717 -65.607 -112.475 1.00 49.23 234 SER B C 1
ATOM 6787 O O . SER B 1 234 ? -4.587 -66.276 -113.011 1.00 49.58 234 SER B O 1
ATOM 6790 N N . LYS B 1 235 ? -3.988 -64.621 -111.627 1.00 49.06 235 LYS B N 1
ATOM 6791 C CA . LYS B 1 235 ? -5.360 -64.301 -111.219 1.00 47.22 235 LYS B CA 1
ATOM 6792 C C . LYS B 1 235 ? -6.067 -65.450 -110.499 1.00 46.22 235 LYS B C 1
ATOM 6793 O O . LYS B 1 235 ? -7.230 -65.728 -110.745 1.00 45.90 235 LYS B O 1
ATOM 6799 N N . GLU B 1 236 ? -5.347 -66.066 -109.562 1.00 45.02 236 GLU B N 1
ATOM 6800 C CA A GLU B 1 236 ? -5.856 -67.229 -108.847 0.50 43.81 236 GLU B CA 1
ATOM 6801 C CA B GLU B 1 236 ? -5.805 -67.241 -108.828 0.50 44.98 236 GLU B CA 1
ATOM 6802 C C . GLU B 1 236 ? -6.161 -66.886 -107.389 1.00 44.87 236 GLU B C 1
ATOM 6803 O O . GLU B 1 236 ? -5.295 -66.395 -106.632 1.00 43.38 236 GLU B O 1
ATOM 6814 N N . PHE B 1 237 ? -7.406 -67.155 -107.012 1.00 42.52 237 PHE B N 1
ATOM 6815 C CA . PHE B 1 237 ? -7.850 -67.045 -105.635 1.00 41.69 237 PHE B CA 1
ATOM 6816 C C . PHE B 1 237 ? -7.597 -68.385 -104.961 1.00 42.12 237 PHE B C 1
ATOM 6817 O O . PHE B 1 237 ? -7.916 -69.438 -105.517 1.00 41.53 237 PHE B O 1
ATOM 6825 N N . SER B 1 238 ? -7.031 -68.333 -103.761 1.00 42.30 238 SER B N 1
ATOM 6826 C CA . SER B 1 238 ? -6.774 -69.521 -102.967 1.00 42.36 238 SER B CA 1
ATOM 6827 C C . SER B 1 238 ? -7.133 -69.267 -101.506 1.00 43.11 238 SER B C 1
ATOM 6828 O O . SER B 1 238 ? -6.757 -68.249 -100.937 1.00 47.27 238 SER B O 1
ATOM 6831 N N . LYS B 1 239 ? -7.847 -70.214 -100.908 1.00 42.40 239 LYS B N 1
ATOM 6832 C CA . LYS B 1 239 ? -8.089 -70.262 -99.471 1.00 40.96 239 LYS B CA 1
ATOM 6833 C C . LYS B 1 239 ? -6.896 -70.911 -98.771 1.00 40.84 239 LYS B C 1
ATOM 6834 O O . LYS B 1 239 ? -6.602 -72.071 -99.021 1.00 44.66 239 LYS B O 1
ATOM 6840 N N . VAL B 1 240 ? -6.208 -70.166 -97.906 1.00 39.43 240 VAL B N 1
ATOM 6841 C CA . VAL B 1 240 ? -4.950 -70.616 -97.309 1.00 38.72 240 VAL B CA 1
ATOM 6842 C C . VAL B 1 240 ? -5.155 -71.189 -95.905 1.00 41.11 240 VAL B C 1
ATOM 6843 O O . VAL B 1 240 ? -4.719 -72.309 -95.620 1.00 38.53 240 VAL B O 1
ATOM 6847 N N . LEU B 1 241 ? -5.803 -70.417 -95.029 1.00 41.92 241 LEU B N 1
ATOM 6848 C CA . LEU B 1 241 ? -5.917 -70.781 -93.618 1.00 40.19 241 LEU B CA 1
ATOM 6849 C C . LEU B 1 241 ? -7.252 -70.349 -93.048 1.00 38.32 241 LEU B C 1
ATOM 6850 O O . LEU B 1 241 ? -7.643 -69.203 -93.228 1.00 37.00 241 LEU B O 1
ATOM 6855 N N . ALA B 1 242 ? -7.941 -71.282 -92.382 1.00 36.49 242 ALA B N 1
ATOM 6856 C CA . ALA B 1 242 ? -9.203 -71.018 -91.692 1.00 36.33 242 ALA B CA 1
ATOM 6857 C C . ALA B 1 242 ? -9.141 -71.554 -90.254 1.00 38.13 242 ALA B C 1
ATOM 6858 O O . ALA B 1 242 ? -8.450 -72.544 -89.992 1.00 39.82 242 ALA B O 1
ATOM 6860 N N . PHE B 1 243 ? -9.845 -70.872 -89.337 1.00 36.69 243 PHE B N 1
ATOM 6861 C CA . PHE B 1 243 ? -9.959 -71.276 -87.935 1.00 36.51 243 PHE B CA 1
ATOM 6862 C C . PHE B 1 243 ? -11.391 -71.657 -87.674 1.00 37.74 243 PHE B C 1
ATOM 6863 O O . PHE B 1 243 ? -12.300 -70.847 -87.932 1.00 39.02 243 PHE B O 1
ATOM 6871 N N . ASP B 1 244 ? -11.604 -72.857 -87.139 1.00 38.29 244 ASP B N 1
ATOM 6872 C CA . ASP B 1 244 ? -12.965 -73.331 -86.854 1.00 42.24 244 ASP B CA 1
ATOM 6873 C C . ASP B 1 244 ? -13.612 -72.429 -85.804 1.00 41.62 244 ASP B C 1
ATOM 6874 O O . ASP B 1 244 ? -13.029 -72.202 -84.743 1.00 42.80 244 ASP B O 1
ATOM 6879 N N . GLY B 1 245 ? -14.800 -71.911 -86.087 1.00 41.22 245 GLY B N 1
ATOM 6880 C CA . GLY B 1 245 ? -15.530 -71.102 -85.098 1.00 41.68 245 GLY B CA 1
ATOM 6881 C C . GLY B 1 245 ? -14.955 -69.724 -84.774 1.00 41.97 245 GLY B C 1
ATOM 6882 O O . GLY B 1 245 ? -15.301 -69.127 -83.755 1.00 44.18 245 GLY B O 1
ATOM 6883 N N . GLU B 1 246 ? -14.090 -69.206 -85.644 1.00 42.41 246 GLU B N 1
ATOM 6884 C CA . GLU B 1 246 ? -13.377 -67.947 -85.389 1.00 42.06 246 GLU B CA 1
ATOM 6885 C C . GLU B 1 246 ? -13.169 -67.167 -86.690 1.00 41.85 246 GLU B C 1
ATOM 6886 O O . GLU B 1 246 ? -12.735 -67.742 -87.692 1.00 45.64 246 GLU B O 1
ATOM 6892 N N . SER B 1 247 ? -13.488 -65.875 -86.680 1.00 39.48 247 SER B N 1
ATOM 6893 C CA . SER B 1 247 ? -13.258 -65.007 -87.842 1.00 38.84 247 SER B CA 1
ATOM 6894 C C . SER B 1 247 ? -11.973 -64.200 -87.680 1.00 37.92 247 SER B C 1
ATOM 6895 O O . SER B 1 247 ? -11.765 -63.536 -86.672 1.00 40.40 247 SER B O 1
ATOM 6898 N N . ILE B 1 248 ? -11.119 -64.238 -88.681 1.00 37.46 248 ILE B N 1
ATOM 6899 C CA . ILE B 1 248 ? -9.977 -63.346 -88.724 1.00 37.60 248 ILE B CA 1
ATOM 6900 C C . ILE B 1 248 ? -10.454 -61.918 -88.911 1.00 38.25 248 ILE B C 1
ATOM 6901 O O . ILE B 1 248 ? -11.245 -61.657 -89.805 1.00 37.85 248 ILE B O 1
ATOM 6906 N N . GLN B 1 249 ? -9.966 -61.003 -88.078 1.00 40.97 249 GLN B N 1
ATOM 6907 C CA . GLN B 1 249 ? -10.278 -59.565 -88.220 1.00 44.41 249 GLN B CA 1
ATOM 6908 C C . GLN B 1 249 ? -9.037 -58.701 -88.458 1.00 42.48 249 GLN B C 1
ATOM 6909 O O . GLN B 1 249 ? -9.144 -57.520 -88.812 1.00 41.94 249 GLN B O 1
ATOM 6915 N N . SER B 1 250 ? -7.861 -59.275 -88.251 1.00 39.30 250 SER B N 1
ATOM 6916 C CA . SER B 1 250 ? -6.648 -58.536 -88.466 1.00 39.51 250 SER B CA 1
ATOM 6917 C C . SER B 1 250 ? -5.556 -59.433 -89.054 1.00 37.55 250 SER B C 1
ATOM 6918 O O . SER B 1 250 ? -5.312 -60.545 -88.593 1.00 35.54 250 SER B O 1
ATOM 6921 N N . VAL B 1 251 ? -4.903 -58.913 -90.079 1.00 37.81 251 VAL B N 1
ATOM 6922 C CA . VAL B 1 251 ? -3.859 -59.612 -90.805 1.00 36.94 251 VAL B CA 1
ATOM 6923 C C . VAL B 1 251 ? -2.643 -58.704 -90.838 1.00 35.13 251 VAL B C 1
ATOM 6924 O O . VAL B 1 251 ? -2.762 -57.559 -91.240 1.00 33.03 251 VAL B O 1
ATOM 6928 N N . LYS B 1 252 ? -1.488 -59.213 -90.424 1.00 35.74 252 LYS B N 1
ATOM 6929 C CA . LYS B 1 252 ? -0.259 -58.414 -90.383 1.00 38.23 252 LYS B CA 1
ATOM 6930 C C . LYS B 1 252 ? 0.918 -59.190 -90.909 1.00 38.17 252 LYS B C 1
ATOM 6931 O O . LYS B 1 252 ? 1.262 -60.232 -90.388 1.00 38.46 252 LYS B O 1
ATOM 6937 N N . TRP B 1 253 ? 1.541 -58.661 -91.943 1.00 40.81 253 TRP B N 1
ATOM 6938 C CA . TRP B 1 253 ? 2.693 -59.300 -92.562 1.00 43.66 253 TRP B CA 1
ATOM 6939 C C . TRP B 1 253 ? 3.982 -58.937 -91.814 1.00 42.36 253 TRP B C 1
ATOM 6940 O O . TRP B 1 253 ? 4.335 -57.769 -91.712 1.00 41.67 253 TRP B O 1
ATOM 6951 N N . ASP B 1 254 ? 4.661 -59.944 -91.273 1.00 42.44 254 ASP B N 1
ATOM 6952 C CA . ASP B 1 254 ? 6.017 -59.772 -90.781 1.00 44.72 254 ASP B CA 1
ATOM 6953 C C . ASP B 1 254 ? 6.996 -60.137 -91.892 1.00 46.28 254 ASP B C 1
ATOM 6954 O O . ASP B 1 254 ? 7.417 -61.278 -91.974 1.00 46.69 254 ASP B O 1
ATOM 6959 N N . LYS B 1 255 ? 7.365 -59.160 -92.722 1.00 49.76 255 LYS B N 1
ATOM 6960 C CA . LYS B 1 255 ? 8.128 -59.414 -93.952 1.00 54.78 255 LYS B CA 1
ATOM 6961 C C . LYS B 1 255 ? 9.368 -60.308 -93.790 1.00 55.04 255 LYS B C 1
ATOM 6962 O O . LYS B 1 255 ? 9.443 -61.368 -94.399 1.00 53.20 255 LYS B O 1
ATOM 6968 N N . ASP B 1 256 ? 10.325 -59.876 -92.976 1.00 53.78 256 ASP B N 1
ATOM 6969 C CA . ASP B 1 256 ? 11.600 -60.582 -92.826 1.00 54.76 256 ASP B CA 1
ATOM 6970 C C . ASP B 1 256 ? 11.457 -62.051 -92.420 1.00 56.22 256 ASP B C 1
ATOM 6971 O O . ASP B 1 256 ? 12.210 -62.899 -92.882 1.00 60.42 256 ASP B O 1
ATOM 6976 N N . ASN B 1 257 ? 10.511 -62.351 -91.538 1.00 55.75 257 ASN B N 1
ATOM 6977 C CA . ASN B 1 257 ? 10.281 -63.729 -91.099 1.00 50.43 257 ASN B CA 1
ATOM 6978 C C . ASN B 1 257 ? 9.283 -64.472 -92.009 1.00 48.59 257 ASN B C 1
ATOM 6979 O O . ASN B 1 257 ? 8.961 -65.641 -91.772 1.00 46.73 257 ASN B O 1
ATOM 6984 N N . LYS B 1 258 ? 8.802 -63.796 -93.049 1.00 48.46 258 LYS B N 1
ATOM 6985 C CA . LYS B 1 258 ? 7.794 -64.348 -93.934 1.00 51.64 258 LYS B CA 1
ATOM 6986 C C . LYS B 1 258 ? 6.685 -65.008 -93.122 1.00 51.34 258 LYS B C 1
ATOM 6987 O O . LYS B 1 258 ? 6.427 -66.207 -93.245 1.00 50.94 258 LYS B O 1
ATOM 6993 N N . ALA B 1 259 ? 6.041 -64.216 -92.269 1.00 49.44 259 ALA B N 1
ATOM 6994 C CA . ALA B 1 259 ? 4.989 -64.746 -91.411 1.00 48.24 259 ALA B CA 1
ATOM 6995 C C . ALA B 1 259 ? 3.876 -63.754 -91.161 1.00 44.76 259 ALA B C 1
ATOM 6996 O O . ALA B 1 259 ? 4.048 -62.547 -91.294 1.00 45.82 259 ALA B O 1
ATOM 6998 N N . PHE B 1 260 ? 2.726 -64.298 -90.791 1.00 42.27 260 PHE B N 1
ATOM 6999 C CA . PHE B 1 260 ? 1.534 -63.518 -90.534 1.00 38.89 260 PHE B CA 1
ATOM 7000 C C . PHE B 1 260 ? 1.183 -63.606 -89.063 1.00 37.84 260 PHE B C 1
ATOM 7001 O O . PHE B 1 260 ? 1.251 -64.685 -88.467 1.00 35.20 260 PHE B O 1
ATOM 7009 N N . TYR B 1 261 ? 0.824 -62.462 -88.474 1.00 37.96 261 TYR B N 1
ATOM 7010 C CA . TYR B 1 261 ? 0.108 -62.461 -87.200 1.00 35.38 261 TYR B CA 1
ATOM 7011 C C . TYR B 1 261 ? -1.350 -62.200 -87.500 1.00 34.18 261 TYR B C 1
ATOM 7012 O O . TYR B 1 261 ? -1.709 -61.268 -88.213 1.00 33.02 261 TYR B O 1
ATOM 7021 N N . LEU B 1 262 ? -2.182 -63.077 -86.974 1.00 36.21 262 LEU B N 1
ATOM 7022 C CA . LEU B 1 262 ? -3.598 -63.041 -87.226 1.00 37.07 262 LEU B CA 1
ATOM 7023 C C . LEU B 1 262 ? -4.286 -62.956 -85.895 1.00 36.00 262 LEU B C 1
ATOM 7024 O O . LEU B 1 262 ? -3.919 -63.674 -84.968 1.00 36.15 262 LEU B O 1
ATOM 7029 N N . ILE B 1 263 ? -5.239 -62.030 -85.805 1.00 35.25 263 ILE B N 1
ATOM 7030 C CA . ILE B 1 263 ? -6.139 -61.906 -84.681 1.00 33.68 263 ILE B CA 1
ATOM 7031 C C . ILE B 1 263 ? -7.503 -62.384 -85.159 1.00 33.38 263 ILE B C 1
ATOM 7032 O O . ILE B 1 263 ? -7.998 -61.916 -86.189 1.00 32.85 263 ILE B O 1
ATOM 7037 N N . THR B 1 264 ? -8.100 -63.312 -84.417 1.00 33.46 264 THR B N 1
ATOM 7038 C CA . THR B 1 264 ? -9.457 -63.754 -84.682 1.00 34.08 264 THR B CA 1
ATOM 7039 C C . THR B 1 264 ? -10.383 -63.320 -83.568 1.00 36.61 264 THR B C 1
ATOM 7040 O O . THR B 1 264 ? -9.943 -63.032 -82.448 1.00 38.36 264 THR B O 1
ATOM 7044 N N . VAL B 1 265 ? -11.672 -63.316 -83.881 1.00 38.61 265 VAL B N 1
ATOM 7045 C CA . VAL B 1 265 ? -12.716 -63.082 -82.907 1.00 39.99 265 VAL B CA 1
ATOM 7046 C C . VAL B 1 265 ? -13.385 -64.419 -82.595 1.00 41.13 265 VAL B C 1
ATOM 7047 O O . VAL B 1 265 ? -13.895 -65.071 -83.496 1.00 40.29 265 VAL B O 1
ATOM 7051 N N . LYS B 1 266 ? -13.333 -64.835 -81.328 1.00 42.63 266 LYS B N 1
ATOM 7052 C CA . LYS B 1 266 ? -14.119 -65.961 -80.826 1.00 44.98 266 LYS B CA 1
ATOM 7053 C C . LYS B 1 266 ? -15.147 -65.414 -79.843 1.00 43.07 266 LYS B C 1
ATOM 7054 O O . LYS B 1 266 ? -14.908 -65.375 -78.644 1.00 40.05 266 LYS B O 1
ATOM 7060 N N . GLY B 1 267 ? -16.281 -64.965 -80.367 1.00 44.20 267 GLY B N 1
ATOM 7061 C CA . GLY B 1 267 ? -17.326 -64.337 -79.554 1.00 44.90 267 GLY B CA 1
ATOM 7062 C C . GLY B 1 267 ? -16.874 -63.091 -78.804 1.00 45.61 267 GLY B C 1
ATOM 7063 O O . GLY B 1 267 ? -16.681 -62.018 -79.379 1.00 45.88 267 GLY B O 1
ATOM 7064 N N . VAL B 1 268 ? -16.662 -63.261 -77.508 1.00 46.37 268 VAL B N 1
ATOM 7065 C CA . VAL B 1 268 ? -16.411 -62.152 -76.597 1.00 44.46 268 VAL B CA 1
ATOM 7066 C C . VAL B 1 268 ? -14.907 -61.863 -76.398 1.00 44.70 268 VAL B C 1
ATOM 7067 O O . VAL B 1 268 ? -14.564 -60.823 -75.863 1.00 44.09 268 VAL B O 1
ATOM 7071 N N . THR B 1 269 ? -14.016 -62.759 -76.834 1.00 45.51 269 THR B N 1
ATOM 7072 C CA . THR B 1 269 ? -12.556 -62.518 -76.743 1.00 47.91 269 THR B CA 1
ATOM 7073 C C . THR B 1 269 ? -11.826 -62.610 -78.108 1.00 44.18 269 THR B C 1
ATOM 7074 O O . THR B 1 269 ? -12.316 -63.213 -79.053 1.00 42.12 269 THR B O 1
ATOM 7078 N N . ASP B 1 270 ? -10.661 -61.970 -78.180 1.00 41.30 270 ASP B N 1
ATOM 7079 C CA . ASP B 1 270 ? -9.787 -61.998 -79.340 1.00 40.52 270 ASP B CA 1
ATOM 7080 C C . ASP B 1 270 ? -8.637 -62.989 -79.105 1.00 40.83 270 ASP B C 1
ATOM 7081 O O . ASP B 1 270 ? -8.186 -63.177 -77.970 1.00 41.63 270 ASP B O 1
ATOM 7086 N N . ILE B 1 271 ? -8.179 -63.644 -80.167 1.00 39.55 271 ILE B N 1
ATOM 7087 C CA . ILE B 1 271 ? -7.091 -64.620 -80.059 1.00 37.67 271 ILE B CA 1
ATOM 7088 C C . ILE B 1 271 ? -6.009 -64.235 -81.045 1.00 34.04 271 ILE B C 1
ATOM 7089 O O . ILE B 1 271 ? -6.314 -63.804 -82.144 1.00 33.47 271 ILE B O 1
ATOM 7094 N N . LEU B 1 272 ? -4.756 -64.411 -80.649 1.00 32.60 272 LEU B N 1
ATOM 7095 C CA . LEU B 1 272 ? -3.615 -64.152 -81.515 1.00 33.49 272 LEU B CA 1
ATOM 7096 C C . LEU B 1 272 ? -2.938 -65.457 -81.936 1.00 35.88 272 LEU B C 1
ATOM 7097 O O . LEU B 1 272 ? -2.618 -66.305 -81.091 1.00 34.54 272 LEU B O 1
ATOM 7102 N N . TYR B 1 273 ? -2.700 -65.577 -83.244 1.00 37.82 273 TYR B N 1
ATOM 7103 C CA . TYR B 1 273 ? -1.990 -66.699 -83.839 1.00 36.85 273 TYR B CA 1
ATOM 7104 C C . TYR B 1 273 ? -0.853 -66.172 -84.683 1.00 37.74 273 TYR B C 1
ATOM 7105 O O . TYR B 1 273 ? -0.921 -65.053 -85.180 1.00 35.73 273 TYR B O 1
ATOM 7114 N N . ARG B 1 274 ? 0.180 -66.996 -84.845 1.00 39.33 274 ARG B N 1
ATOM 7115 C CA . ARG B 1 274 ? 1.259 -66.732 -85.787 1.00 41.26 274 ARG B CA 1
ATOM 7116 C C . ARG B 1 274 ? 1.203 -67.841 -86.830 1.00 42.13 274 ARG B C 1
ATOM 7117 O O . ARG B 1 274 ? 1.009 -69.001 -86.485 1.00 40.39 274 ARG B O 1
ATOM 7125 N N . TYR B 1 275 ? 1.352 -67.464 -88.099 1.00 44.43 275 TYR B N 1
ATOM 7126 C CA . TYR B 1 275 ? 1.344 -68.397 -89.224 1.00 45.08 275 TYR B CA 1
ATOM 7127 C C . TYR B 1 275 ? 2.624 -68.247 -90.047 1.00 46.83 275 TYR B C 1
ATOM 7128 O O . TYR B 1 275 ? 2.848 -67.208 -90.689 1.00 39.94 275 TYR B O 1
ATOM 7137 N N . ASP B 1 276 ? 3.452 -69.299 -90.005 1.00 51.23 276 ASP B N 1
ATOM 7138 C CA . ASP B 1 276 ? 4.687 -69.381 -90.785 1.00 51.88 276 ASP B CA 1
ATOM 7139 C C . ASP B 1 276 ? 4.334 -69.858 -92.175 1.00 50.43 276 ASP B C 1
ATOM 7140 O O . ASP B 1 276 ? 3.809 -70.954 -92.351 1.00 51.90 276 ASP B O 1
ATOM 7145 N N . VAL B 1 277 ? 4.608 -69.022 -93.163 1.00 51.64 277 VAL B N 1
ATOM 7146 C CA . VAL B 1 277 ? 4.228 -69.326 -94.540 1.00 54.59 277 VAL B CA 1
ATOM 7147 C C . VAL B 1 277 ? 5.027 -70.533 -95.063 1.00 55.17 277 VAL B C 1
ATOM 7148 O O . VAL B 1 277 ? 4.442 -71.489 -95.587 1.00 50.37 277 VAL B O 1
ATOM 7152 N N . ALA B 1 278 ? 6.349 -70.490 -94.889 1.00 52.95 278 ALA B N 1
ATOM 7153 C CA . ALA B 1 278 ? 7.233 -71.529 -95.417 1.00 53.83 278 ALA B CA 1
ATOM 7154 C C . ALA B 1 278 ? 6.865 -72.933 -94.904 1.00 55.22 278 ALA B C 1
ATOM 7155 O O . ALA B 1 278 ? 6.770 -73.870 -95.695 1.00 55.61 278 ALA B O 1
ATOM 7157 N N . THR B 1 279 ? 6.626 -73.076 -93.604 1.00 56.20 279 THR B N 1
ATOM 7158 C CA . THR B 1 279 ? 6.393 -74.400 -93.024 1.00 55.96 279 THR B CA 1
ATOM 7159 C C . THR B 1 279 ? 4.919 -74.737 -92.846 1.00 54.84 279 THR B C 1
ATOM 7160 O O . THR B 1 279 ? 4.602 -75.761 -92.244 1.00 55.98 279 THR B O 1
ATOM 7164 N N . ASP B 1 280 ? 4.024 -73.887 -93.357 1.00 57.91 280 ASP B N 1
ATOM 7165 C CA . ASP B 1 280 ? 2.569 -74.055 -93.168 1.00 57.81 280 ASP B CA 1
ATOM 7166 C C . ASP B 1 280 ? 2.174 -74.344 -91.713 1.00 55.91 280 ASP B C 1
ATOM 7167 O O . ASP B 1 280 ? 1.325 -75.191 -91.461 1.00 53.75 280 ASP B O 1
ATOM 7172 N N . LYS B 1 281 ? 2.780 -73.640 -90.761 1.00 57.43 281 LYS B N 1
ATOM 7173 C CA . LYS B 1 281 ? 2.559 -73.943 -89.343 1.00 61.72 281 LYS B CA 1
ATOM 7174 C C . LYS B 1 281 ? 1.930 -72.794 -88.519 1.00 56.23 281 LYS B C 1
ATOM 7175 O O . LYS B 1 281 ? 2.271 -71.619 -88.697 1.00 52.17 281 LYS B O 1
ATOM 7181 N N . VAL B 1 282 ? 1.020 -73.164 -87.620 1.00 52.02 282 VAL B N 1
ATOM 7182 C CA . VAL B 1 282 ? 0.274 -72.225 -86.784 1.00 51.52 282 VAL B CA 1
ATOM 7183 C C . VAL B 1 282 ? 0.640 -72.374 -85.311 1.00 53.31 282 VAL B C 1
ATOM 7184 O O . VAL B 1 282 ? 0.376 -73.422 -84.705 1.00 55.75 282 VAL B O 1
ATOM 7188 N N . GLU B 1 283 ? 1.227 -71.326 -84.732 1.00 56.02 283 GLU B N 1
ATOM 7189 C CA . GLU B 1 283 ? 1.366 -71.223 -83.273 1.00 56.57 283 GLU B CA 1
ATOM 7190 C C . GLU B 1 283 ? 0.227 -70.377 -82.726 1.00 53.64 283 GLU B C 1
ATOM 7191 O O . GLU B 1 283 ? -0.117 -69.349 -83.305 1.00 54.01 283 GLU B O 1
ATOM 7197 N N . GLU B 1 284 ? -0.340 -70.813 -81.606 1.00 51.50 284 GLU B N 1
ATOM 7198 C CA . GLU B 1 284 ? -1.313 -70.032 -80.868 1.00 51.79 284 GLU B CA 1
ATOM 7199 C C . GLU B 1 284 ? -0.500 -69.193 -79.878 1.00 52.91 284 GLU B C 1
ATOM 7200 O O . GLU B 1 284 ? 0.334 -69.719 -79.144 1.00 48.76 284 GLU B O 1
ATOM 7206 N N . CYS B 1 285 ? -0.722 -67.883 -79.883 1.00 52.99 285 CYS B N 1
ATOM 7207 C CA . CYS B 1 285 ? -0.017 -66.976 -78.990 1.00 50.51 285 CYS B CA 1
ATOM 7208 C C . CYS B 1 285 ? -0.910 -66.592 -77.832 1.00 49.80 285 CYS B C 1
ATOM 7209 O O . CYS B 1 285 ? -2.117 -66.787 -77.881 1.00 53.71 285 CYS B O 1
ATOM 7212 N N . SER B 1 286 ? -0.306 -66.043 -76.790 1.00 50.23 286 SER B N 1
ATOM 7213 C CA . SER B 1 286 ? -1.037 -65.613 -75.614 1.00 50.15 286 SER B CA 1
ATOM 7214 C C . SER B 1 286 ? -1.064 -64.092 -75.571 1.00 46.60 286 SER B C 1
ATOM 7215 O O . SER B 1 286 ? -0.035 -63.457 -75.664 1.00 49.05 286 SER B O 1
ATOM 7218 N N . LEU B 1 287 ? -2.254 -63.527 -75.435 1.00 43.78 287 LEU B N 1
ATOM 7219 C CA . LEU B 1 287 ? -2.446 -62.089 -75.285 1.00 40.18 287 LEU B CA 1
ATOM 7220 C C . LEU B 1 287 ? -2.563 -61.730 -73.804 1.00 38.49 287 LEU B C 1
ATOM 7221 O O . LEU B 1 287 ? -3.066 -62.512 -73.023 1.00 36.23 287 LEU B O 1
ATOM 7226 N N . PRO B 1 288 ? -2.111 -60.528 -73.413 1.00 39.33 288 PRO B N 1
ATOM 7227 C CA . PRO B 1 288 ? -2.222 -60.162 -72.018 1.00 38.16 288 PRO B CA 1
ATOM 7228 C C . PRO B 1 288 ? -3.550 -59.470 -71.713 1.00 37.55 288 PRO B C 1
ATOM 7229 O O . PRO B 1 288 ? -3.825 -59.164 -70.558 1.00 38.30 288 PRO B O 1
ATOM 7233 N N . VAL B 1 289 ? -4.369 -59.238 -72.732 1.00 36.25 289 VAL B N 1
ATOM 7234 C CA . VAL B 1 289 ? -5.713 -58.705 -72.526 1.00 36.59 289 VAL B CA 1
ATOM 7235 C C . VAL B 1 289 ? -6.675 -59.423 -73.449 1.00 36.68 289 VAL B C 1
ATOM 7236 O O . VAL B 1 289 ? -6.241 -60.138 -74.341 1.00 37.09 289 VAL B O 1
ATOM 7240 N N . ASP B 1 290 ? -7.970 -59.223 -73.234 1.00 37.25 290 ASP B N 1
ATOM 7241 C CA . ASP B 1 290 ? -9.001 -59.993 -73.922 1.00 39.38 290 ASP B CA 1
ATOM 7242 C C . ASP B 1 290 ? -9.452 -59.393 -75.243 1.00 40.08 290 ASP B C 1
ATOM 7243 O O . ASP B 1 290 ? -9.932 -60.126 -76.096 1.00 40.00 290 ASP B O 1
ATOM 7248 N N . ILE B 1 291 ? -9.338 -58.069 -75.387 1.00 40.58 291 ILE B N 1
ATOM 7249 C CA . ILE B 1 291 ? -9.857 -57.321 -76.539 1.00 38.92 291 ILE B CA 1
ATOM 7250 C C . ILE B 1 291 ? -8.768 -56.435 -77.125 1.00 37.42 291 ILE B C 1
ATOM 7251 O O . ILE B 1 291 ? -8.171 -55.650 -76.401 1.00 39.70 291 ILE B O 1
ATOM 7256 N N . ILE B 1 292 ? -8.482 -56.570 -78.417 1.00 36.95 292 ILE B N 1
ATOM 7257 C CA . ILE B 1 292 ? -7.436 -55.763 -79.070 1.00 37.15 292 ILE B CA 1
ATOM 7258 C C . ILE B 1 292 ? -8.068 -54.638 -79.889 1.00 36.05 292 ILE B C 1
ATOM 7259 O O . ILE B 1 292 ? -8.994 -54.885 -80.632 1.00 34.75 292 ILE B O 1
ATOM 7264 N N . GLU B 1 293 ? -7.573 -53.409 -79.731 1.00 39.22 293 GLU B N 1
ATOM 7265 C CA . GLU B 1 293 ? -8.024 -52.252 -80.531 1.00 40.67 293 GLU B CA 1
ATOM 7266 C C . GLU B 1 293 ? -7.137 -52.035 -81.737 1.00 36.85 293 GLU B C 1
ATOM 7267 O O . GLU B 1 293 ? -7.596 -51.547 -82.760 1.00 37.31 293 GLU B O 1
ATOM 7273 N N . GLN B 1 294 ? -5.863 -52.373 -81.608 1.00 33.44 294 GLN B N 1
ATOM 7274 C CA . GLN B 1 294 ? -4.930 -52.229 -82.697 1.00 33.99 294 GLN B CA 1
ATOM 7275 C C . GLN B 1 294 ? -3.667 -53.020 -82.453 1.00 32.31 294 GLN B C 1
ATOM 7276 O O . GLN B 1 294 ? -3.274 -53.244 -81.307 1.00 29.99 294 GLN B O 1
ATOM 7282 N N . ILE B 1 295 ? -3.026 -53.404 -83.555 1.00 32.47 295 ILE B N 1
ATOM 7283 C CA . ILE B 1 295 ? -1.772 -54.146 -83.540 1.00 34.75 295 ILE B CA 1
ATOM 7284 C C . ILE B 1 295 ? -0.813 -53.593 -84.613 1.00 34.92 295 ILE B C 1
ATOM 7285 O O . ILE B 1 295 ? -1.251 -53.167 -85.670 1.00 33.85 295 ILE B O 1
ATOM 7290 N N . GLN B 1 296 ? 0.479 -53.546 -84.308 1.00 34.52 296 GLN B N 1
ATOM 7291 C CA A GLN B 1 296 ? 1.500 -53.184 -85.293 0.50 36.13 296 GLN B CA 1
ATOM 7292 C CA B GLN B 1 296 ? 1.496 -53.163 -85.276 0.50 35.27 296 GLN B CA 1
ATOM 7293 C C . GLN B 1 296 ? 2.710 -54.097 -85.123 1.00 37.30 296 GLN B C 1
ATOM 7294 O O . GLN B 1 296 ? 3.111 -54.419 -83.997 1.00 36.32 296 GLN B O 1
ATOM 7305 N N . VAL B 1 297 ? 3.293 -54.532 -86.244 1.00 39.43 297 VAL B N 1
ATOM 7306 C CA . VAL B 1 297 ? 4.508 -55.348 -86.227 1.00 40.21 297 VAL B CA 1
ATOM 7307 C C . VAL B 1 297 ? 5.628 -54.484 -86.743 1.00 40.07 297 VAL B C 1
ATOM 7308 O O . VAL B 1 297 ? 5.519 -53.931 -87.811 1.00 43.86 297 VAL B O 1
ATOM 7312 N N . ALA B 1 298 ? 6.699 -54.345 -85.989 1.00 43.90 298 ALA B N 1
ATOM 7313 C CA . ALA B 1 298 ? 7.860 -53.602 -86.469 1.00 46.91 298 ALA B CA 1
ATOM 7314 C C . ALA B 1 298 ? 8.674 -54.472 -87.413 1.00 50.51 298 ALA B C 1
ATOM 7315 O O . ALA B 1 298 ? 8.495 -55.705 -87.448 1.00 53.72 298 ALA B O 1
ATOM 7317 N N . LYS B 1 299 ? 9.581 -53.825 -88.150 1.00 52.27 299 LYS B N 1
ATOM 7318 C CA . LYS B 1 299 ? 10.542 -54.514 -89.037 1.00 55.88 299 LYS B CA 1
ATOM 7319 C C . LYS B 1 299 ? 11.318 -55.652 -88.358 1.00 51.18 299 LYS B C 1
ATOM 7320 O O . LYS B 1 299 ? 11.574 -56.686 -88.975 1.00 52.41 299 LYS B O 1
ATOM 7326 N N . SER B 1 300 ? 11.681 -55.466 -87.093 1.00 48.05 300 SER B N 1
ATOM 7327 C CA . SER B 1 300 ? 12.421 -56.479 -86.338 1.00 45.40 300 SER B CA 1
ATOM 7328 C C . SER B 1 300 ? 11.568 -57.696 -85.915 1.00 44.33 300 SER B C 1
ATOM 7329 O O . SER B 1 300 ? 12.085 -58.637 -85.320 1.00 42.04 300 SER B O 1
ATOM 7332 N N . GLY B 1 301 ? 10.268 -57.670 -86.201 1.00 45.18 301 GLY B N 1
ATOM 7333 C CA . GLY B 1 301 ? 9.370 -58.745 -85.783 1.00 45.56 301 GLY B CA 1
ATOM 7334 C C . GLY B 1 301 ? 8.722 -58.513 -84.427 1.00 45.47 301 GLY B C 1
ATOM 7335 O O . GLY B 1 301 ? 7.840 -59.277 -84.011 1.00 43.16 301 GLY B O 1
ATOM 7336 N N . ASN B 1 302 ? 9.155 -57.460 -83.734 1.00 45.14 302 ASN B N 1
ATOM 7337 C CA . ASN B 1 302 ? 8.546 -57.073 -82.460 1.00 45.94 302 ASN B CA 1
ATOM 7338 C C . ASN B 1 302 ? 7.088 -56.663 -82.612 1.00 44.77 302 ASN B C 1
ATOM 7339 O O . ASN B 1 302 ? 6.660 -56.128 -83.637 1.00 42.09 302 ASN B O 1
ATOM 7344 N N . LEU B 1 303 ? 6.338 -56.903 -81.552 1.00 43.33 303 LEU B N 1
ATOM 7345 C CA . LEU B 1 303 ? 4.904 -56.893 -81.629 1.00 42.83 303 LEU B CA 1
ATOM 7346 C C . LEU B 1 303 ? 4.367 -55.908 -80.621 1.00 40.78 303 LEU B C 1
ATOM 7347 O O . LEU B 1 303 ? 4.805 -55.892 -79.474 1.00 42.47 303 LEU B O 1
ATOM 7352 N N . TYR B 1 304 ? 3.412 -55.098 -81.054 1.00 38.80 304 TYR B N 1
ATOM 7353 C CA . TYR B 1 304 ? 2.835 -54.038 -80.236 1.00 35.17 304 TYR B CA 1
ATOM 7354 C C . TYR B 1 304 ? 1.332 -54.089 -80.385 1.00 33.83 304 TYR B C 1
ATOM 7355 O O . TYR B 1 304 ? 0.833 -54.075 -81.505 1.00 32.82 304 TYR B O 1
ATOM 7364 N N . ILE B 1 305 ? 0.624 -54.129 -79.259 1.00 33.22 305 ILE B N 1
ATOM 7365 C CA . ILE B 1 305 ? -0.833 -54.128 -79.238 1.00 32.50 305 ILE B CA 1
ATOM 7366 C C . ILE B 1 305 ? -1.372 -53.059 -78.289 1.00 30.95 305 ILE B C 1
ATOM 7367 O O . ILE B 1 305 ? -0.717 -52.690 -77.308 1.00 29.42 305 ILE B O 1
ATOM 7372 N N . LEU B 1 306 ? -2.577 -52.593 -78.608 1.00 30.03 306 LEU B N 1
ATOM 7373 C CA . LEU B 1 306 ? -3.381 -51.717 -77.771 1.00 28.38 306 LEU B CA 1
ATOM 7374 C C . LEU B 1 306 ? -4.646 -52.504 -77.489 1.00 28.78 306 LEU B C 1
ATOM 7375 O O . LEU B 1 306 ? -5.353 -52.925 -78.417 1.00 26.67 306 LEU B O 1
ATOM 7380 N N . GLY B 1 307 ? -4.935 -52.709 -76.213 1.00 30.13 307 GLY B N 1
ATOM 7381 C CA . GLY B 1 307 ? -6.088 -53.499 -75.836 1.00 31.61 307 GLY B CA 1
ATOM 7382 C C . GLY B 1 307 ? -6.543 -53.319 -74.412 1.00 32.47 307 GLY B C 1
ATOM 7383 O O . GLY B 1 307 ? -6.034 -52.467 -73.694 1.00 36.45 307 GLY B O 1
ATOM 7384 N N . ARG B 1 308 ? -7.531 -54.120 -74.026 1.00 34.31 308 ARG B N 1
ATOM 7385 C CA . ARG B 1 308 ? -8.158 -54.022 -72.718 1.00 36.18 308 ARG B CA 1
ATOM 7386 C C . ARG B 1 308 ? -8.975 -55.262 -72.322 1.00 35.98 308 ARG B C 1
ATOM 7387 O O . ARG B 1 308 ? -9.202 -56.173 -73.123 1.00 33.46 308 ARG B O 1
ATOM 7395 N N . SER B 1 309 ? -9.385 -55.289 -71.056 1.00 35.62 309 SER B N 1
ATOM 7396 C CA . SER B 1 309 ? -10.202 -56.353 -70.539 1.00 33.69 309 SER B CA 1
ATOM 7397 C C . SER B 1 309 ? -11.327 -55.692 -69.817 1.00 31.67 309 SER B C 1
ATOM 7398 O O . SER B 1 309 ? -11.347 -54.491 -69.710 1.00 31.26 309 SER B O 1
ATOM 7401 N N . ALA B 1 310 ? -12.246 -56.480 -69.310 1.00 31.52 310 ALA B N 1
ATOM 7402 C CA . ALA B 1 310 ? -13.297 -55.977 -68.445 1.00 31.34 310 ALA B CA 1
ATOM 7403 C C . ALA B 1 310 ? -12.732 -55.227 -67.234 1.00 33.35 310 ALA B C 1
ATOM 7404 O O . ALA B 1 310 ? -13.317 -54.226 -66.800 1.00 33.64 310 ALA B O 1
ATOM 7406 N N . THR B 1 311 ? -11.613 -55.717 -66.688 1.00 32.84 311 THR B N 1
ATOM 7407 C CA . THR B 1 311 ? -11.041 -55.116 -65.487 1.00 31.99 311 THR B CA 1
ATOM 7408 C C . THR B 1 311 ? -9.685 -54.440 -65.691 1.00 30.79 311 THR B C 1
ATOM 7409 O O . THR B 1 311 ? -9.054 -54.049 -64.710 1.00 30.40 311 THR B O 1
ATOM 7413 N N . VAL B 1 312 ? -9.239 -54.313 -66.945 1.00 29.63 312 VAL B N 1
ATOM 7414 C CA . VAL B 1 312 ? -7.987 -53.632 -67.291 1.00 28.97 312 VAL B CA 1
ATOM 7415 C C . VAL B 1 312 ? -8.281 -52.579 -68.350 1.00 29.33 312 VAL B C 1
ATOM 7416 O O . VAL B 1 312 ? -8.761 -52.916 -69.407 1.00 29.03 312 VAL B O 1
ATOM 7420 N N . PRO B 1 313 ? -7.999 -51.298 -68.071 1.00 31.38 313 PRO B N 1
ATOM 7421 C CA . PRO B 1 313 ? -8.256 -50.241 -69.057 1.00 32.11 313 PRO B CA 1
ATOM 7422 C C . PRO B 1 313 ? -7.356 -50.308 -70.263 1.00 29.71 313 PRO B C 1
ATOM 7423 O O . PRO B 1 313 ? -6.370 -51.046 -70.249 1.00 30.05 313 PRO B O 1
ATOM 7427 N N . HIS B 1 314 ? -7.699 -49.520 -71.277 1.00 27.33 314 HIS B N 1
ATOM 7428 C CA . HIS B 1 314 ? -6.863 -49.376 -72.471 1.00 29.50 314 HIS B CA 1
ATOM 7429 C C . HIS B 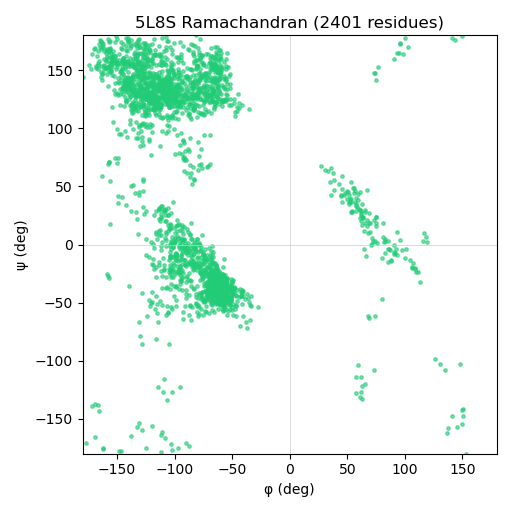1 314 ? -5.381 -49.224 -72.109 1.00 28.62 314 HIS B C 1
ATOM 7430 O O . HIS B 1 314 ? -4.995 -48.261 -71.443 1.00 27.65 314 HIS B O 1
ATOM 7437 N N . ASN B 1 315 ? -4.562 -50.175 -72.548 1.00 28.46 315 ASN B N 1
ATOM 7438 C CA . ASN B 1 315 ? -3.114 -50.128 -72.329 1.00 27.13 315 ASN B CA 1
ATOM 7439 C C . ASN B 1 315 ? -2.381 -50.703 -73.540 1.00 27.82 315 ASN B C 1
ATOM 7440 O O . ASN B 1 315 ? -2.945 -51.493 -74.298 1.00 27.50 315 ASN B O 1
ATOM 7445 N N . VAL B 1 316 ? -1.128 -50.287 -73.705 1.00 28.46 316 VAL B N 1
ATOM 7446 C CA . VAL B 1 316 ? -0.260 -50.717 -74.787 1.00 28.47 316 VAL B CA 1
ATOM 7447 C C . VAL B 1 316 ? 0.806 -51.677 -74.280 1.00 29.78 316 VAL B C 1
ATOM 7448 O O . VAL B 1 316 ? 1.398 -51.451 -73.236 1.00 32.89 316 VAL B O 1
ATOM 7452 N N . TYR B 1 317 ? 1.061 -52.744 -75.032 1.00 31.30 317 TYR B N 1
ATOM 7453 C CA . TYR B 1 317 ? 1.975 -53.804 -74.600 1.00 29.37 317 TYR B CA 1
ATOM 7454 C C . TYR B 1 317 ? 2.929 -54.089 -75.730 1.00 29.17 317 TYR B C 1
ATOM 7455 O O . TYR B 1 317 ? 2.614 -53.829 -76.870 1.00 28.91 317 TYR B O 1
ATOM 7464 N N . GLN B 1 318 ? 4.074 -54.658 -75.392 1.00 31.24 318 GLN B N 1
ATOM 7465 C CA . GLN B 1 318 ? 5.143 -54.967 -76.341 1.00 35.53 318 GLN B CA 1
ATOM 7466 C C . GLN B 1 318 ? 5.611 -56.409 -76.156 1.00 36.15 318 GLN B C 1
ATOM 7467 O O . GLN B 1 318 ? 5.675 -56.895 -75.035 1.00 35.51 318 GLN B O 1
ATOM 7473 N N . SER B 1 319 ? 5.981 -57.076 -77.243 1.00 39.59 319 SER B N 1
ATOM 7474 C CA . SER B 1 319 ? 6.488 -58.452 -77.148 1.00 43.46 319 SER B CA 1
ATOM 7475 C C . SER B 1 319 ? 7.438 -58.823 -78.258 1.00 47.71 319 SER B C 1
ATOM 7476 O O . SER B 1 319 ? 7.269 -58.412 -79.404 1.00 50.35 319 SER B O 1
ATOM 7479 N N . SER B 1 320 ? 8.422 -59.638 -77.907 1.00 58.52 320 SER B N 1
ATOM 7480 C CA . SER B 1 320 ? 9.281 -60.324 -78.886 1.00 66.94 320 SER B CA 1
ATOM 7481 C C . SER B 1 320 ? 8.557 -61.505 -79.602 1.00 67.75 320 SER B C 1
ATOM 7482 O O . SER B 1 320 ? 8.545 -61.603 -80.830 1.00 59.86 320 SER B O 1
ATOM 7485 N N . ASN B 1 321 ? 7.930 -62.372 -78.813 1.00 75.12 321 ASN B N 1
ATOM 7486 C CA . ASN B 1 321 ? 7.434 -63.670 -79.288 1.00 77.52 321 ASN B CA 1
ATOM 7487 C C . ASN B 1 321 ? 5.915 -63.833 -79.248 1.00 74.51 321 ASN B C 1
ATOM 7488 O O . ASN B 1 321 ? 5.404 -64.911 -79.526 1.00 80.66 321 ASN B O 1
ATOM 7493 N N . GLY B 1 322 ? 5.191 -62.780 -78.895 1.00 66.66 322 GLY B N 1
ATOM 7494 C CA . GLY B 1 322 ? 3.767 -62.901 -78.673 1.00 61.41 322 GLY B CA 1
ATOM 7495 C C . GLY B 1 322 ? 3.366 -63.775 -77.489 1.00 63.54 322 GLY B C 1
ATOM 7496 O O . GLY B 1 322 ? 2.214 -64.196 -77.416 1.00 66.55 322 GLY B O 1
ATOM 7497 N N . VAL B 1 323 ? 4.278 -64.041 -76.549 1.00 63.21 323 VAL B N 1
ATOM 7498 C CA . VAL B 1 323 ? 3.944 -64.868 -75.371 1.00 66.17 323 VAL B CA 1
ATOM 7499 C C . VAL B 1 323 ? 4.175 -64.163 -74.020 1.00 67.83 323 VAL B C 1
ATOM 7500 O O . VAL B 1 323 ? 3.307 -64.218 -73.132 1.00 63.63 323 VAL B O 1
ATOM 7504 N N . GLU B 1 324 ? 5.346 -63.540 -73.850 1.00 68.45 324 GLU B N 1
ATOM 7505 C CA . GLU B 1 324 ? 5.648 -62.734 -72.654 1.00 64.35 324 GLU B CA 1
ATOM 7506 C C . GLU B 1 324 ? 5.547 -61.286 -73.063 1.00 55.03 324 GLU B C 1
ATOM 7507 O O . GLU B 1 324 ? 6.289 -60.846 -73.926 1.00 58.90 324 GLU B O 1
ATOM 7513 N N . TRP B 1 325 ? 4.629 -60.549 -72.453 1.00 47.60 325 TRP B N 1
ATOM 7514 C CA . TRP B 1 325 ? 4.395 -59.158 -72.826 1.00 41.15 325 TRP B CA 1
ATOM 7515 C C . TRP B 1 325 ? 4.927 -58.199 -71.779 1.00 38.29 325 TRP B C 1
ATOM 7516 O O . TRP B 1 325 ? 4.789 -58.426 -70.589 1.00 34.86 325 TRP B O 1
ATOM 7527 N N . LYS B 1 326 ? 5.557 -57.126 -72.232 1.00 37.15 326 LYS B N 1
ATOM 7528 C CA . LYS B 1 326 ? 5.852 -56.013 -71.371 1.00 37.42 326 LYS B CA 1
ATOM 7529 C C . LYS B 1 326 ? 4.741 -54.969 -71.564 1.00 35.89 326 LYS B C 1
ATOM 7530 O O . LYS B 1 326 ? 4.472 -54.524 -72.671 1.00 33.46 326 LYS B O 1
ATOM 7536 N N . GLN B 1 327 ? 4.073 -54.608 -70.483 1.00 34.28 327 GLN B N 1
ATOM 7537 C CA . GLN B 1 327 ? 3.116 -53.532 -70.520 1.00 35.03 327 GLN B CA 1
ATOM 7538 C C . GLN B 1 327 ? 3.862 -52.200 -70.439 1.00 35.25 327 GLN B C 1
ATOM 7539 O O . GLN B 1 327 ? 4.689 -52.002 -69.564 1.00 35.47 327 GLN B O 1
ATOM 7545 N N . LEU B 1 328 ? 3.562 -51.292 -71.352 1.00 35.68 328 LEU B N 1
ATOM 7546 C CA . LEU B 1 328 ? 4.338 -50.075 -71.506 1.00 36.08 328 LEU B CA 1
ATOM 7547 C C . LEU B 1 328 ? 3.664 -48.880 -70.860 1.00 35.31 328 LEU B C 1
ATOM 7548 O O . LEU B 1 328 ? 4.310 -48.072 -70.214 1.00 38.74 328 LEU B O 1
ATOM 7553 N N . THR B 1 329 ? 2.367 -48.744 -71.075 1.00 36.15 329 THR B N 1
ATOM 7554 C CA . THR B 1 329 ? 1.594 -47.725 -70.382 1.00 35.88 329 THR B CA 1
ATOM 7555 C C . THR B 1 329 ? 1.078 -48.254 -69.046 1.00 36.29 329 THR B C 1
ATOM 7556 O O . THR B 1 329 ? 1.059 -49.452 -68.804 1.00 35.58 329 THR B O 1
ATOM 7560 N N . ASN B 1 330 ? 0.592 -47.338 -68.218 1.00 37.28 330 ASN B N 1
ATOM 7561 C CA . ASN B 1 330 ? 0.086 -47.645 -66.893 1.00 37.79 330 ASN B CA 1
ATOM 7562 C C . ASN B 1 330 ? -1.193 -46.912 -66.640 1.00 35.99 330 ASN B C 1
ATOM 7563 O O . ASN B 1 330 ? -1.347 -46.218 -65.628 1.00 36.31 330 ASN B O 1
ATOM 7568 N N . ASN B 1 331 ? -2.105 -47.056 -67.584 1.00 32.79 331 ASN B N 1
ATOM 7569 C CA . ASN B 1 331 ? -3.438 -46.532 -67.437 1.00 31.08 331 ASN B CA 1
ATOM 7570 C C . ASN B 1 331 ? -4.168 -47.433 -66.439 1.00 30.77 331 ASN B C 1
ATOM 7571 O O . ASN B 1 331 ? -4.335 -48.625 -66.681 1.00 31.38 331 ASN B O 1
ATOM 7576 N N . ARG B 1 332 ? -4.561 -46.862 -65.301 1.00 32.22 332 ARG B N 1
ATOM 7577 C CA . ARG B 1 332 ? -5.216 -47.594 -64.206 1.00 32.87 332 ARG B CA 1
ATOM 7578 C C . ARG B 1 332 ? -6.494 -46.887 -63.740 1.00 32.19 332 ARG B C 1
ATOM 7579 O O . ARG B 1 332 ? -6.789 -45.763 -64.139 1.00 33.31 332 ARG B O 1
ATOM 7587 N N . VAL B 1 333 ? -7.260 -47.570 -62.902 1.00 31.14 333 VAL B N 1
ATOM 7588 C CA . VAL B 1 333 ? -8.381 -46.949 -62.216 1.00 29.98 333 VAL B CA 1
ATOM 7589 C C . VAL B 1 333 ? -7.850 -46.527 -60.861 1.00 27.47 333 VAL B C 1
ATOM 7590 O O . VAL B 1 333 ? -7.183 -47.295 -60.185 1.00 25.23 333 VAL B O 1
ATOM 7594 N N . LEU B 1 334 ? -8.154 -45.295 -60.492 1.00 26.29 334 LEU B N 1
ATOM 7595 C CA . LEU B 1 334 ? -7.531 -44.646 -59.379 1.00 25.71 334 LEU B CA 1
ATOM 7596 C C . LEU B 1 334 ? -7.632 -45.502 -58.124 1.00 27.38 334 LEU B C 1
ATOM 7597 O O . LEU B 1 334 ? -8.732 -45.871 -57.674 1.00 26.81 334 LEU B O 1
ATOM 7602 N N . GLY B 1 335 ? -6.471 -45.850 -57.589 1.00 26.41 335 GLY B N 1
ATOM 7603 C CA . GLY B 1 335 ? -6.393 -46.583 -56.356 1.00 27.75 335 GLY B CA 1
ATOM 7604 C C . GLY B 1 335 ? -6.758 -48.050 -56.411 1.00 29.13 335 GLY B C 1
ATOM 7605 O O . GLY B 1 335 ? -6.737 -48.697 -55.379 1.00 30.24 335 GLY B O 1
ATOM 7606 N N . LEU B 1 336 ? -7.065 -48.592 -57.589 1.00 30.55 336 LEU B N 1
ATOM 7607 C CA . LEU B 1 336 ? -7.650 -49.938 -57.670 1.00 31.28 336 LEU B CA 1
ATOM 7608 C C . LEU B 1 336 ? -6.865 -50.858 -58.571 1.00 33.81 336 LEU B C 1
ATOM 7609 O O . LEU B 1 336 ? -6.026 -50.429 -59.371 1.00 38.37 336 LEU B O 1
ATOM 7614 N N . SER B 1 337 ? -7.152 -52.140 -58.413 1.00 35.34 337 SER B N 1
ATOM 7615 C CA . SER B 1 337 ? -6.536 -53.196 -59.200 1.00 36.14 337 SER B CA 1
ATOM 7616 C C . SER B 1 337 ? -7.637 -54.069 -59.789 1.00 34.26 337 SER B C 1
ATOM 7617 O O . SER B 1 337 ? -8.799 -53.981 -59.359 1.00 34.02 337 SER B O 1
ATOM 7620 N N . PRO B 1 338 ? -7.296 -54.898 -60.781 1.00 35.45 338 PRO B N 1
ATOM 7621 C CA . PRO B 1 338 ? -8.283 -55.787 -61.412 1.00 36.99 338 PRO B CA 1
ATOM 7622 C C . PRO B 1 338 ? -9.202 -56.508 -60.431 1.00 38.77 338 PRO B C 1
ATOM 7623 O O . PRO B 1 338 ? -10.417 -56.539 -60.625 1.00 40.29 338 PRO B O 1
ATOM 7627 N N . GLU B 1 339 ? -8.622 -57.057 -59.370 1.00 43.84 339 GLU B N 1
ATOM 7628 C CA . GLU B 1 339 ? -9.378 -57.783 -58.335 1.00 46.66 339 GLU B CA 1
ATOM 7629 C C . GLU B 1 339 ? -10.461 -56.920 -57.702 1.00 42.51 339 GLU B C 1
ATOM 7630 O O . GLU B 1 339 ? -11.492 -57.425 -57.251 1.00 42.91 339 GLU B O 1
ATOM 7636 N N . ASP B 1 340 ? -10.238 -55.610 -57.656 1.00 41.67 340 ASP B N 1
ATOM 7637 C CA . ASP B 1 340 ? -11.217 -54.704 -57.032 1.00 40.30 340 ASP B CA 1
ATOM 7638 C C . ASP B 1 340 ? -12.457 -54.536 -57.889 1.00 38.39 340 ASP B C 1
ATOM 7639 O O . ASP B 1 340 ? -13.457 -54.030 -57.417 1.00 38.63 340 ASP B O 1
ATOM 7644 N N . MET B 1 341 ? -12.391 -54.979 -59.144 1.00 38.98 341 MET B N 1
ATOM 7645 C CA . MET B 1 341 ? -13.492 -54.836 -60.097 1.00 40.18 341 MET B CA 1
ATOM 7646 C C . MET B 1 341 ? -14.127 -56.203 -60.424 1.00 39.50 341 MET B C 1
ATOM 7647 O O . MET B 1 341 ? -13.671 -57.231 -59.944 1.00 40.42 341 MET B O 1
ATOM 7652 N N . VAL B 1 342 ? -15.174 -56.198 -61.239 1.00 38.50 342 VAL B N 1
ATOM 7653 C CA . VAL B 1 342 ? -15.936 -57.400 -61.565 1.00 38.12 342 VAL B CA 1
ATOM 7654 C C . VAL B 1 342 ? -15.716 -57.918 -63.008 1.00 37.91 342 VAL B C 1
ATOM 7655 O O . VAL B 1 342 ? -15.888 -57.191 -63.976 1.00 35.61 342 VAL B O 1
ATOM 7659 N N . GLU B 1 343 ? -15.346 -59.193 -63.125 1.00 39.55 343 GLU B N 1
ATOM 7660 C CA . GLU B 1 343 ? -15.356 -59.908 -64.399 1.00 39.08 343 GLU B CA 1
ATOM 7661 C C . GLU B 1 343 ? -16.787 -60.392 -64.729 1.00 35.59 343 GLU B C 1
ATOM 7662 O O . GLU B 1 343 ? -17.532 -60.843 -63.849 1.00 31.27 343 GLU B O 1
ATOM 7668 N N . PRO B 1 344 ? -17.189 -60.286 -65.996 1.00 33.11 344 PRO B N 1
ATOM 7669 C CA . PRO B 1 344 ? -18.519 -60.742 -66.325 1.00 33.57 344 PRO B CA 1
ATOM 7670 C C . PRO B 1 344 ? -18.570 -62.253 -66.442 1.00 35.78 344 PRO B C 1
ATOM 7671 O O . PRO B 1 344 ? -17.582 -62.883 -66.826 1.00 34.40 344 PRO B O 1
ATOM 7675 N N . ASP B 1 345 ? -19.712 -62.821 -66.084 1.00 38.71 345 ASP B N 1
ATOM 7676 C CA . ASP B 1 345 ? -20.002 -64.201 -66.410 1.00 41.93 345 ASP B CA 1
ATOM 7677 C C . ASP B 1 345 ? -20.561 -64.240 -67.817 1.00 41.67 345 ASP B C 1
ATOM 7678 O O . ASP B 1 345 ? -21.349 -63.356 -68.207 1.00 42.59 345 ASP B O 1
ATOM 7683 N N . ILE B 1 346 ? -20.148 -65.254 -68.572 1.00 38.14 346 ILE B N 1
ATOM 7684 C CA . ILE B 1 346 ? -20.700 -65.492 -69.888 1.00 38.98 346 ILE B CA 1
ATOM 7685 C C . ILE B 1 346 ? -21.835 -66.508 -69.764 1.00 38.54 346 ILE B C 1
ATOM 7686 O O . ILE B 1 346 ? -21.652 -67.623 -69.282 1.00 41.17 346 ILE B O 1
ATOM 7691 N N . VAL B 1 347 ? -23.015 -66.102 -70.188 1.00 37.68 347 VAL B N 1
ATOM 7692 C CA . VAL B 1 347 ? -24.180 -66.933 -70.076 1.00 38.42 347 VAL B CA 1
ATOM 7693 C C . VAL B 1 347 ? -24.813 -67.037 -71.441 1.00 40.10 347 VAL B C 1
ATOM 7694 O O . VAL B 1 347 ? -24.455 -66.282 -72.350 1.00 40.62 347 VAL B O 1
ATOM 7698 N N . SER B 1 348 ? -25.746 -67.972 -71.592 1.00 42.17 348 SER B N 1
ATOM 7699 C CA . SER B 1 348 ? -26.510 -68.074 -72.836 1.00 45.73 348 SER B CA 1
ATOM 7700 C C . SER B 1 348 ? -27.957 -68.388 -72.550 1.00 43.68 348 SER B C 1
ATOM 7701 O O . SER B 1 348 ? -28.266 -69.107 -71.609 1.00 43.95 348 SER B O 1
ATOM 7704 N N . TYR B 1 349 ? -28.841 -67.822 -73.360 1.00 42.82 349 TYR B N 1
ATOM 7705 C CA . TYR B 1 349 ? -30.257 -68.138 -73.291 1.00 41.18 349 TYR B CA 1
ATOM 7706 C C . TYR B 1 349 ? -30.823 -68.374 -74.679 1.00 43.74 349 TYR B C 1
ATOM 7707 O O . TYR B 1 349 ? -30.200 -68.025 -75.695 1.00 43.78 349 TYR B O 1
ATOM 7716 N N . THR B 1 350 ? -32.021 -68.956 -74.692 1.00 44.59 350 THR B N 1
ATOM 7717 C CA . THR B 1 350 ? -32.713 -69.320 -75.907 1.00 43.66 350 THR B CA 1
ATOM 7718 C C . THR B 1 350 ? -33.736 -68.249 -76.226 1.00 42.15 350 THR B C 1
ATOM 7719 O O . THR B 1 350 ? -34.539 -67.855 -75.391 1.00 44.15 350 THR B O 1
ATOM 7723 N N . SER B 1 351 ? -33.706 -67.766 -77.452 1.00 45.17 351 SER B N 1
ATOM 7724 C CA . SER B 1 351 ? -34.609 -66.708 -77.862 1.00 47.32 351 SER B CA 1
ATOM 7725 C C . SER B 1 351 ? -35.914 -67.306 -78.429 1.00 52.06 351 SER B C 1
ATOM 7726 O O . SER B 1 351 ? -36.157 -68.511 -78.324 1.00 48.11 351 SER B O 1
ATOM 7729 N N . PHE B 1 352 ? -36.739 -66.442 -79.016 1.00 55.63 352 PHE B N 1
ATOM 7730 C CA . PHE B 1 352 ? -38.087 -66.791 -79.468 1.00 57.59 352 PHE B CA 1
ATOM 7731 C C . PHE B 1 352 ? -38.106 -67.874 -80.552 1.00 56.63 352 PHE B C 1
ATOM 7732 O O . PHE B 1 352 ? -38.907 -68.793 -80.489 1.00 61.64 352 PHE B O 1
ATOM 7740 N N . ASP B 1 353 ? -37.208 -67.775 -81.521 1.00 54.79 353 ASP B N 1
ATOM 7741 C CA . ASP B 1 353 ? -37.152 -68.724 -82.636 1.00 54.67 353 ASP B CA 1
ATOM 7742 C C . ASP B 1 353 ? -36.178 -69.888 -82.402 1.00 54.05 353 ASP B C 1
ATOM 7743 O O . ASP B 1 353 ? -35.800 -70.572 -83.346 1.00 53.08 353 ASP B O 1
ATOM 7748 N N . GLY B 1 354 ? -35.769 -70.107 -81.152 1.00 56.12 354 GLY B N 1
ATOM 7749 C CA . GLY B 1 354 ? -34.817 -71.175 -80.814 1.00 54.48 354 GLY B CA 1
ATOM 7750 C C . GLY B 1 354 ? -33.344 -70.813 -80.949 1.00 53.45 354 GLY B C 1
ATOM 7751 O O . GLY B 1 354 ? -32.473 -71.660 -80.728 1.00 51.99 354 GLY B O 1
ATOM 7752 N N . MET B 1 355 ? -33.051 -69.563 -81.300 1.00 51.18 355 MET B N 1
ATOM 7753 C CA . MET B 1 355 ? -31.663 -69.127 -81.464 1.00 53.49 355 MET B CA 1
ATOM 7754 C C . MET B 1 355 ? -30.977 -68.913 -80.110 1.00 50.03 355 MET B C 1
ATOM 7755 O O . MET B 1 355 ? -31.509 -68.239 -79.229 1.00 46.24 355 MET B O 1
ATOM 7760 N N . GLU B 1 356 ? -29.787 -69.477 -79.958 1.00 48.37 356 GLU B N 1
ATOM 7761 C CA . GLU B 1 356 ? -29.008 -69.304 -78.732 1.00 50.04 356 GLU B CA 1
ATOM 7762 C C . GLU B 1 356 ? -28.308 -67.908 -78.752 1.00 45.64 356 GLU B C 1
ATOM 7763 O O . GLU B 1 356 ? -27.718 -67.512 -79.760 1.00 39.36 356 GLU B O 1
ATOM 7769 N N . ILE B 1 357 ? -28.438 -67.159 -77.654 1.00 42.06 357 ILE B N 1
ATOM 7770 C CA . ILE B 1 357 ? -27.876 -65.804 -77.548 1.00 40.63 357 ILE B CA 1
ATOM 7771 C C . ILE B 1 357 ? -26.885 -65.742 -76.402 1.00 37.43 357 ILE B C 1
ATOM 7772 O O . ILE B 1 357 ? -27.251 -66.031 -75.261 1.00 38.99 357 ILE B O 1
ATOM 7777 N N . GLU B 1 358 ? -25.644 -65.368 -76.705 1.00 34.02 358 GLU B N 1
ATOM 7778 C CA . GLU B 1 358 ? -24.613 -65.190 -75.680 1.00 34.22 358 GLU B CA 1
ATOM 7779 C C . GLU B 1 358 ? -24.731 -63.789 -75.071 1.00 33.21 358 GLU B C 1
ATOM 7780 O O . GLU B 1 358 ? -25.115 -62.834 -75.760 1.00 29.25 358 GLU B O 1
ATOM 7786 N N . ALA B 1 359 ? -24.432 -63.693 -73.772 1.00 32.27 359 ALA B N 1
ATOM 7787 C CA . ALA B 1 359 ? -24.532 -62.439 -73.037 1.00 31.68 359 ALA B CA 1
ATOM 7788 C C . ALA B 1 359 ? -23.505 -62.316 -71.920 1.00 31.45 359 ALA B C 1
ATOM 7789 O O . ALA B 1 359 ? -23.008 -63.312 -71.390 1.00 30.63 359 ALA B O 1
ATOM 7791 N N . LEU B 1 360 ? -23.206 -61.072 -71.558 1.00 30.89 360 LEU B N 1
ATOM 7792 C CA . LEU B 1 360 ? -22.348 -60.787 -70.430 1.00 29.99 360 LEU B CA 1
ATOM 7793 C C . LEU B 1 360 ? -23.171 -60.298 -69.257 1.00 29.76 360 LEU B C 1
ATOM 7794 O O . LEU B 1 360 ? -23.947 -59.352 -69.375 1.00 27.86 360 LEU B O 1
ATOM 7799 N N . LEU B 1 361 ? -22.974 -60.965 -68.125 1.00 31.24 361 LEU B N 1
ATOM 7800 C CA . LEU B 1 361 ? -23.627 -60.628 -66.868 1.00 32.25 361 LEU B CA 1
ATOM 7801 C C . LEU B 1 361 ? -22.553 -60.231 -65.879 1.00 31.44 361 LEU B C 1
ATOM 7802 O O . LEU B 1 361 ? -21.676 -61.032 -65.558 1.00 32.47 361 LEU B O 1
ATOM 7807 N N . PHE B 1 362 ? -22.619 -58.995 -65.416 1.00 30.82 362 PHE B N 1
ATOM 7808 C CA . PHE B 1 362 ? -21.700 -58.490 -64.401 1.00 31.21 362 PHE B CA 1
ATOM 7809 C C . PHE B 1 362 ? -22.494 -58.453 -63.090 1.00 31.83 362 PHE B C 1
ATOM 7810 O O . PHE B 1 362 ? -23.397 -57.639 -62.936 1.00 32.24 362 PHE B O 1
ATOM 7818 N N . LYS B 1 363 ? -22.186 -59.327 -62.148 1.00 34.80 363 LYS B N 1
ATOM 7819 C CA . LYS B 1 363 ? -22.916 -59.323 -60.873 1.00 38.92 363 LYS B CA 1
ATOM 7820 C C . LYS B 1 363 ? -22.301 -58.303 -59.910 1.00 36.90 363 LYS B C 1
ATOM 7821 O O . LYS B 1 363 ? -21.081 -58.288 -59.695 1.00 33.07 363 LYS B O 1
ATOM 7827 N N . ALA B 1 364 ? -23.152 -57.455 -59.332 1.00 38.87 364 ALA B N 1
ATOM 7828 C CA . ALA B 1 364 ? -22.707 -56.549 -58.276 1.00 42.22 364 ALA B CA 1
ATOM 7829 C C . ALA B 1 364 ? -22.154 -57.390 -57.131 1.00 44.09 364 ALA B C 1
ATOM 7830 O O . ALA B 1 364 ? -22.716 -58.440 -56.791 1.00 47.41 364 ALA B O 1
ATOM 7832 N N . LYS B 1 365 ? -21.036 -56.963 -56.564 1.00 45.07 365 LYS B N 1
ATOM 7833 C CA . LYS B 1 365 ? -20.489 -57.658 -55.407 1.00 49.21 365 LYS B CA 1
ATOM 7834 C C . LYS B 1 365 ? -21.503 -57.559 -54.248 1.00 53.54 365 LYS B C 1
ATOM 7835 O O . LYS B 1 365 ? -22.147 -56.514 -54.067 1.00 54.14 365 LYS B O 1
ATOM 7841 N N . PRO B 1 366 ? -21.655 -58.640 -53.460 1.00 57.51 366 PRO B N 1
ATOM 7842 C CA . PRO B 1 366 ? -22.577 -58.638 -52.302 1.00 56.81 366 PRO B CA 1
ATOM 7843 C C . PRO B 1 366 ? -22.581 -57.355 -51.449 1.00 55.10 366 PRO B C 1
ATOM 7844 O O . PRO B 1 366 ? -23.657 -56.882 -51.071 1.00 51.95 366 PRO B O 1
ATOM 7848 N N . GLU B 1 367 ? -21.402 -56.787 -51.191 1.00 53.19 367 GLU B N 1
ATOM 7849 C CA . GLU B 1 367 ? -21.267 -55.633 -50.295 1.00 54.66 367 GLU B CA 1
ATOM 7850 C C . GLU B 1 367 ? -21.679 -54.308 -50.917 1.00 56.28 367 GLU B C 1
ATOM 7851 O O . GLU B 1 367 ? -21.974 -53.358 -50.183 1.00 57.89 367 GLU B O 1
ATOM 7857 N N . ASN B 1 368 ? -21.628 -54.202 -52.246 1.00 53.86 368 ASN B N 1
ATOM 7858 C CA . ASN B 1 368 ? -22.060 -52.975 -52.926 1.00 53.03 368 ASN B CA 1
ATOM 7859 C C . ASN B 1 368 ? -23.511 -53.057 -53.390 1.00 50.57 368 ASN B C 1
ATOM 7860 O O . ASN B 1 368 ? -24.219 -52.027 -53.461 1.00 46.65 368 ASN B O 1
ATOM 7865 N N . ASP B 1 369 ? -23.926 -54.285 -53.706 1.00 42.56 369 ASP B N 1
ATOM 7866 C CA . ASP B 1 369 ? -25.192 -54.578 -54.376 1.00 40.16 369 ASP B CA 1
ATOM 7867 C C . ASP B 1 369 ? -26.384 -53.767 -53.891 1.00 37.87 369 ASP B C 1
ATOM 7868 O O . ASP B 1 369 ? -26.747 -53.842 -52.731 1.00 41.32 369 ASP B O 1
ATOM 7873 N N . ASN B 1 370 ? -26.997 -53.008 -54.792 1.00 36.23 370 ASN B N 1
ATOM 7874 C CA . ASN B 1 370 ? -28.140 -52.168 -54.445 1.00 35.57 370 ASN B CA 1
ATOM 7875 C C . ASN B 1 370 ? -29.480 -52.809 -54.851 1.00 35.30 370 ASN B C 1
ATOM 7876 O O . ASN B 1 370 ? -30.529 -52.209 -54.671 1.00 37.89 370 ASN B O 1
ATOM 7881 N N . GLY B 1 371 ? -29.427 -54.012 -55.421 1.00 36.27 371 GLY B N 1
ATOM 7882 C CA . GLY B 1 371 ? -30.622 -54.759 -55.816 1.00 35.40 371 GLY B CA 1
ATOM 7883 C C . GLY B 1 371 ? -31.167 -54.492 -57.209 1.00 36.96 371 GLY B C 1
ATOM 7884 O O . GLY B 1 371 ? -31.990 -55.255 -57.703 1.00 38.18 371 GLY B O 1
ATOM 7885 N N . TYR B 1 372 ? -30.722 -53.412 -57.849 1.00 38.08 372 TYR B N 1
ATOM 7886 C CA . TYR B 1 372 ? -31.171 -53.091 -59.205 1.00 35.08 372 TYR B CA 1
ATOM 7887 C C . TYR B 1 372 ? -30.241 -53.663 -60.282 1.00 32.86 372 TYR B C 1
ATOM 7888 O O . TYR B 1 372 ? -29.075 -53.979 -60.020 1.00 30.30 372 TYR B O 1
ATOM 7897 N N . THR B 1 373 ? -30.803 -53.845 -61.479 1.00 32.43 373 THR B N 1
ATOM 7898 C CA . THR B 1 373 ? -30.071 -54.303 -62.660 1.00 31.45 373 THR B CA 1
ATOM 7899 C C . THR B 1 373 ? -30.207 -53.279 -63.766 1.00 31.24 373 THR B C 1
ATOM 7900 O O . THR B 1 373 ? -31.274 -52.666 -63.909 1.00 30.10 373 THR B O 1
ATOM 7904 N N . ILE B 1 374 ? -29.132 -53.110 -64.550 1.00 31.96 374 ILE B N 1
ATOM 7905 C CA . ILE B 1 374 ? -29.165 -52.359 -65.815 1.00 31.06 374 ILE B CA 1
ATOM 7906 C C . ILE B 1 374 ? -29.047 -53.281 -67.029 1.00 31.96 374 ILE B C 1
ATOM 7907 O O . ILE B 1 374 ? -28.057 -54.005 -67.197 1.00 33.05 374 ILE B O 1
ATOM 7912 N N . PHE B 1 375 ? -30.056 -53.230 -67.886 1.00 32.42 375 PHE B N 1
ATOM 7913 C CA . PHE B 1 375 ? -30.052 -53.966 -69.124 1.00 32.64 375 PHE B CA 1
ATOM 7914 C C . PHE B 1 375 ? -29.489 -53.012 -70.161 1.00 33.76 375 PHE B C 1
ATOM 7915 O O . PHE B 1 375 ? -30.016 -51.917 -70.359 1.00 32.95 375 PHE B O 1
ATOM 7923 N N . TRP B 1 376 ? -28.422 -53.436 -70.821 1.00 35.41 376 TRP B N 1
ATOM 7924 C CA . TRP B 1 376 ? -27.673 -52.577 -71.740 1.00 39.58 376 TRP B CA 1
ATOM 7925 C C . TRP B 1 376 ? -27.505 -53.258 -73.093 1.00 35.02 376 TRP B C 1
ATOM 7926 O O . TRP B 1 376 ? -26.695 -54.166 -73.229 1.00 34.95 376 TRP B O 1
ATOM 7937 N N . PRO B 1 377 ? -28.278 -52.834 -74.086 1.00 33.14 377 PRO B N 1
ATOM 7938 C CA . PRO B 1 377 ? -28.013 -53.282 -75.450 1.00 32.87 377 PRO B CA 1
ATOM 7939 C C . PRO B 1 377 ? -26.882 -52.455 -76.059 1.00 32.87 377 PRO B C 1
ATOM 7940 O O . PRO B 1 377 ? -26.934 -51.227 -76.018 1.00 31.44 377 PRO B O 1
ATOM 7944 N N . HIS B 1 378 ? -25.865 -53.123 -76.606 1.00 33.67 378 HIS B N 1
ATOM 7945 C CA . HIS B 1 378 ? -24.700 -52.425 -77.145 1.00 32.37 378 HIS B CA 1
ATOM 7946 C C . HIS B 1 378 ? -25.067 -51.695 -78.427 1.00 33.64 378 HIS B C 1
ATOM 7947 O O . HIS B 1 378 ? -26.113 -51.960 -79.015 1.00 29.84 378 HIS B O 1
ATOM 7954 N N . GLY B 1 379 ? -24.197 -50.773 -78.833 1.00 35.02 379 GLY B N 1
ATOM 7955 C CA . GLY B 1 379 ? -24.365 -50.008 -80.065 1.00 38.30 379 GLY B CA 1
ATOM 7956 C C . GLY B 1 379 ? -23.784 -50.705 -81.281 1.00 42.35 379 GLY B C 1
ATOM 7957 O O . GLY B 1 379 ? -23.346 -51.845 -81.206 1.00 44.59 379 GLY B O 1
ATOM 7958 N N . GLY B 1 380 ? -23.781 -50.012 -82.413 1.00 49.29 380 GLY B N 1
ATOM 7959 C CA . GLY B 1 380 ? -23.475 -50.651 -83.703 1.00 54.70 380 GLY B CA 1
ATOM 7960 C C . GLY B 1 380 ? -24.560 -50.406 -84.750 1.00 55.02 380 GLY B C 1
ATOM 7961 O O . GLY B 1 380 ? -24.582 -49.343 -85.379 1.00 53.79 380 GLY B O 1
ATOM 7962 N N . PRO B 1 381 ? -25.482 -51.373 -84.944 1.00 56.51 381 PRO B N 1
ATOM 7963 C CA . PRO B 1 381 ? -25.640 -52.680 -84.291 1.00 55.41 381 PRO B CA 1
ATOM 7964 C C . PRO B 1 381 ? -24.629 -53.740 -84.643 1.00 53.40 381 PRO B C 1
ATOM 7965 O O . PRO B 1 381 ? -24.516 -54.694 -83.881 1.00 55.37 381 PRO B O 1
ATOM 7969 N N . GLN B 1 382 ? -23.924 -53.616 -85.776 1.00 52.23 382 GLN B N 1
ATOM 7970 C CA . GLN B 1 382 ? -23.020 -54.689 -86.230 1.00 49.69 382 GLN B CA 1
ATOM 7971 C C . GLN B 1 382 ? -21.689 -54.554 -85.514 1.00 51.65 382 GLN B C 1
ATOM 7972 O O . GLN B 1 382 ? -20.602 -54.468 -86.122 1.00 49.97 382 GLN B O 1
ATOM 7978 N N . SER B 1 383 ? -21.832 -54.551 -84.183 1.00 52.31 383 SER B N 1
ATOM 7979 C CA . SER B 1 383 ? -20.747 -54.474 -83.225 1.00 52.95 383 SER B CA 1
ATOM 7980 C C . SER B 1 383 ? -20.989 -55.555 -82.160 1.00 54.51 383 SER B C 1
ATOM 7981 O O . SER B 1 383 ? -21.691 -56.527 -82.429 1.00 53.02 383 SER B O 1
ATOM 7984 N N . ALA B 1 384 ? -20.414 -55.393 -80.963 1.00 56.03 384 ALA B N 1
ATOM 7985 C CA . ALA B 1 384 ? -20.575 -56.386 -79.891 1.00 53.16 384 ALA B CA 1
ATOM 7986 C C . ALA B 1 384 ? -20.240 -55.830 -78.516 1.00 49.19 384 ALA B C 1
ATOM 7987 O O . ALA B 1 384 ? -19.492 -54.865 -78.390 1.00 44.34 384 ALA B O 1
ATOM 7989 N N . GLU B 1 385 ? -20.834 -56.437 -77.489 1.00 53.07 385 GLU B N 1
ATOM 7990 C CA . GLU B 1 385 ? -20.366 -56.249 -76.118 1.00 51.24 385 GLU B CA 1
ATOM 7991 C C . GLU B 1 385 ? -19.444 -57.415 -75.801 1.00 52.47 385 GLU B C 1
ATOM 7992 O O . GLU B 1 385 ? -19.791 -58.589 -75.992 1.00 47.42 385 GLU B O 1
ATOM 7998 N N . ARG B 1 386 ? -18.236 -57.059 -75.378 1.00 55.37 386 ARG B N 1
ATOM 7999 C CA . ARG B 1 386 ? -17.142 -58.006 -75.266 1.00 58.54 386 ARG B CA 1
ATOM 8000 C C . ARG B 1 386 ? -16.391 -57.659 -73.996 1.00 59.32 386 ARG B C 1
ATOM 8001 O O . ARG B 1 386 ? -16.733 -56.678 -73.305 1.00 54.57 386 ARG B O 1
ATOM 8009 N N . LYS B 1 387 ? -15.372 -58.449 -73.674 1.00 61.43 387 LYS B N 1
ATOM 8010 C CA . LYS B 1 387 ? -14.637 -58.237 -72.424 1.00 63.51 387 LYS B CA 1
ATOM 8011 C C . LYS B 1 387 ? -13.690 -57.045 -72.570 1.00 62.33 387 LYS B C 1
ATOM 8012 O O . LYS B 1 387 ? -12.474 -57.202 -72.591 1.00 62.53 387 LYS B O 1
ATOM 8018 N N . MET B 1 388 ? -14.288 -55.855 -72.664 1.00 61.76 388 MET B N 1
ATOM 8019 C CA . MET B 1 388 ? -13.584 -54.610 -72.949 1.00 59.01 388 MET B CA 1
ATOM 8020 C C . MET B 1 388 ? -13.912 -53.609 -71.855 1.00 58.51 388 MET B C 1
ATOM 8021 O O . MET B 1 388 ? -15.077 -53.410 -71.504 1.00 61.22 388 MET B O 1
ATOM 8026 N N . PHE B 1 389 ? -12.876 -53.017 -71.280 1.00 55.83 389 PHE B N 1
ATOM 8027 C CA . PHE B 1 389 ? -13.063 -52.127 -70.156 1.00 55.76 389 PHE B CA 1
ATOM 8028 C C . PHE B 1 389 ? -13.801 -50.876 -70.613 1.00 57.71 389 PHE B C 1
ATOM 8029 O O . PHE B 1 389 ? -13.378 -50.194 -71.561 1.00 59.82 389 PHE B O 1
ATOM 8037 N N . ARG B 1 390 ? -14.926 -50.612 -69.953 1.00 56.07 390 ARG B N 1
ATOM 8038 C CA . ARG B 1 390 ? -15.544 -49.294 -69.962 1.00 54.14 390 ARG B CA 1
ATOM 8039 C C . ARG B 1 390 ? -15.644 -48.873 -68.501 1.00 54.85 390 ARG B C 1
ATOM 8040 O O . ARG B 1 390 ? -16.147 -49.621 -67.648 1.00 60.31 390 ARG B O 1
ATOM 8048 N N . SER B 1 391 ? -15.077 -47.710 -68.202 1.00 54.37 391 SER B N 1
ATOM 8049 C CA . SER B 1 391 ? -15.046 -47.199 -66.834 1.00 52.57 391 SER B CA 1
ATOM 8050 C C . SER B 1 391 ? -16.481 -46.964 -66.412 1.00 50.25 391 SER B C 1
ATOM 8051 O O . SER B 1 391 ? -16.821 -47.069 -65.228 1.00 45.26 391 SER B O 1
ATOM 8054 N N . MET B 1 392 ? -17.321 -46.678 -67.407 1.00 51.52 392 MET B N 1
ATOM 8055 C CA . MET B 1 392 ? -18.764 -46.672 -67.224 1.00 48.68 392 MET B CA 1
ATOM 8056 C C . MET B 1 392 ? -19.283 -47.942 -66.540 1.00 41.19 392 MET B C 1
ATOM 8057 O O . MET B 1 392 ? -19.921 -47.851 -65.494 1.00 42.37 392 MET B O 1
ATOM 8062 N N . PHE B 1 393 ? -19.018 -49.123 -67.087 1.00 32.92 393 PHE B N 1
ATOM 8063 C CA . PHE B 1 393 ? -19.604 -50.317 -66.477 1.00 30.73 393 PHE B CA 1
ATOM 8064 C C . PHE B 1 393 ? -19.159 -50.487 -65.032 1.00 28.63 393 PHE B C 1
ATOM 8065 O O . PHE B 1 393 ? -19.984 -50.632 -64.137 1.00 27.96 393 PHE B O 1
ATOM 8073 N N . GLN B 1 394 ? -17.862 -50.432 -64.805 1.00 26.88 394 GLN B N 1
ATOM 8074 C CA . GLN B 1 394 ? -17.327 -50.688 -63.481 1.00 27.95 394 GLN B CA 1
ATOM 8075 C C . GLN B 1 394 ? -17.762 -49.620 -62.478 1.00 27.83 394 GLN B C 1
ATOM 8076 O O . GLN B 1 394 ? -17.965 -49.911 -61.301 1.00 27.34 394 GLN B O 1
ATOM 8082 N N . CYS B 1 395 ? -17.939 -48.392 -62.948 1.00 28.97 395 CYS B N 1
ATOM 8083 C CA . CYS B 1 395 ? -18.484 -47.327 -62.112 1.00 31.38 395 CYS B CA 1
ATOM 8084 C C . CYS B 1 395 ? -19.914 -47.659 -61.640 1.00 31.93 395 CYS B C 1
ATOM 8085 O O . CYS B 1 395 ? -20.213 -47.586 -60.445 1.00 32.07 395 CYS B O 1
ATOM 8088 N N . PHE B 1 396 ? -20.787 -48.052 -62.562 1.00 33.04 396 PHE B N 1
ATOM 8089 C CA . PHE B 1 396 ? -22.139 -48.484 -62.193 1.00 35.27 396 PHE B CA 1
ATOM 8090 C C . PHE B 1 396 ? -22.140 -49.731 -61.294 1.00 32.90 396 PHE B C 1
ATOM 8091 O O . PHE B 1 396 ? -22.871 -49.796 -60.301 1.00 30.85 396 PHE B O 1
ATOM 8099 N N . ILE B 1 397 ? -21.278 -50.686 -61.603 1.00 30.16 397 ILE B N 1
ATOM 8100 C CA . ILE B 1 397 ? -21.153 -51.869 -60.773 1.00 30.35 397 ILE B CA 1
ATOM 8101 C C . ILE B 1 397 ? -20.709 -51.531 -59.358 1.00 32.87 397 ILE B C 1
ATOM 8102 O O . ILE B 1 397 ? -21.197 -52.112 -58.397 1.00 35.45 397 ILE B O 1
ATOM 8107 N N . ASN B 1 398 ? -19.797 -50.574 -59.228 1.00 34.54 398 ASN B N 1
ATOM 8108 C CA . ASN B 1 398 ? -19.373 -50.094 -57.928 1.00 34.09 398 ASN B CA 1
ATOM 8109 C C . ASN B 1 398 ? -20.506 -49.449 -57.115 1.00 33.65 398 ASN B C 1
ATOM 8110 O O . ASN B 1 398 ? -20.549 -49.599 -55.906 1.00 30.58 398 ASN B O 1
ATOM 8115 N N . ARG B 1 399 ? -21.409 -48.730 -57.774 1.00 34.18 399 ARG B N 1
ATOM 8116 C CA . ARG B 1 399 ? -22.532 -48.125 -57.077 1.00 36.17 399 ARG B CA 1
ATOM 8117 C C . ARG B 1 399 ? -23.556 -49.192 -56.694 1.00 37.92 399 ARG B C 1
ATOM 8118 O O . ARG B 1 399 ? -24.485 -48.923 -55.931 1.00 39.99 399 ARG B O 1
ATOM 8126 N N . GLY B 1 400 ? -23.383 -50.402 -57.225 1.00 37.02 400 GLY B N 1
ATOM 8127 C CA . GLY B 1 400 ? -24.141 -51.567 -56.778 1.00 36.44 400 GLY B CA 1
ATOM 8128 C C . GLY B 1 400 ? -25.053 -52.188 -57.816 1.00 35.32 400 GLY B C 1
ATOM 8129 O O . GLY B 1 400 ? -25.863 -53.051 -57.483 1.00 37.72 400 GLY B O 1
ATOM 8130 N N . TYR B 1 401 ? -24.935 -51.767 -59.071 1.00 32.58 401 TYR B N 1
ATOM 8131 C CA . TYR B 1 401 ? -25.768 -52.314 -60.114 1.00 31.22 401 TYR B CA 1
ATOM 8132 C C . TYR B 1 401 ? -25.184 -53.620 -60.680 1.00 32.25 401 TYR B C 1
ATOM 8133 O O . TYR B 1 401 ? -23.974 -53.750 -60.869 1.00 31.41 401 TYR B O 1
ATOM 8142 N N . THR B 1 402 ? -26.068 -54.590 -60.921 1.00 31.55 402 THR B N 1
ATOM 8143 C CA . THR B 1 402 ? -25.785 -55.722 -61.793 1.00 30.70 402 THR B CA 1
ATOM 8144 C C . THR B 1 402 ? -26.017 -55.201 -63.201 1.00 28.81 402 THR B C 1
ATOM 8145 O O . THR B 1 402 ? -26.862 -54.343 -63.411 1.00 27.70 402 THR B O 1
ATOM 8149 N N . ILE B 1 403 ? -25.243 -55.678 -64.162 1.00 29.73 403 ILE B N 1
ATOM 8150 C CA . ILE B 1 403 ? -25.399 -55.229 -65.554 1.00 29.17 403 ILE B CA 1
ATOM 8151 C C . ILE B 1 403 ? -25.477 -56.429 -66.450 1.00 28.66 403 ILE B C 1
ATOM 8152 O O . ILE B 1 403 ? -24.688 -57.370 -66.300 1.00 28.13 403 ILE B O 1
ATOM 8157 N N . PHE B 1 404 ? -26.411 -56.382 -67.392 1.00 29.42 404 PHE B N 1
ATOM 8158 C CA . PHE B 1 404 ? -26.618 -57.480 -68.342 1.00 30.24 404 PHE B CA 1
ATOM 8159 C C . PHE B 1 404 ? -26.531 -56.951 -69.759 1.00 29.34 404 PHE B C 1
ATOM 8160 O O . PHE B 1 404 ? -27.341 -56.124 -70.168 1.00 28.10 404 PHE B O 1
ATOM 8168 N N . ALA B 1 405 ? -25.552 -57.451 -70.507 1.00 31.43 405 ALA B N 1
ATOM 8169 C CA . ALA B 1 405 ? -25.299 -57.008 -71.877 1.00 31.94 405 ALA B CA 1
ATOM 8170 C C . ALA B 1 405 ? -25.391 -58.192 -72.838 1.00 31.85 405 ALA B C 1
ATOM 8171 O O . ALA B 1 405 ? -24.483 -58.994 -72.903 1.00 32.19 405 ALA B O 1
ATOM 8173 N N . PRO B 1 406 ? -26.497 -58.307 -73.583 1.00 33.85 406 PRO B N 1
ATOM 8174 C CA . PRO B 1 406 ? -26.667 -59.424 -74.528 1.00 34.78 406 PRO B CA 1
ATOM 8175 C C . PRO B 1 406 ? -26.132 -59.159 -75.942 1.00 35.01 406 PRO B C 1
ATOM 8176 O O . PRO B 1 406 ? -26.235 -58.038 -76.454 1.00 35.14 406 PRO B O 1
ATOM 8180 N N . ASN B 1 407 ? -25.576 -60.191 -76.571 1.00 34.56 407 ASN B N 1
ATOM 8181 C CA . ASN B 1 407 ? -25.151 -60.066 -77.955 1.00 34.65 407 ASN B CA 1
ATOM 8182 C C . ASN B 1 407 ? -26.218 -60.588 -78.891 1.00 34.70 407 ASN B C 1
ATOM 8183 O O . ASN B 1 407 ? -26.132 -61.713 -79.411 1.00 34.23 407 ASN B O 1
ATOM 8188 N N . PHE B 1 408 ? -27.219 -59.730 -79.081 1.00 34.94 408 PHE B N 1
ATOM 8189 C CA . PHE B 1 408 ? -28.391 -60.031 -79.892 1.00 38.91 408 PHE B CA 1
ATOM 8190 C C . PHE B 1 408 ? -27.984 -60.205 -81.342 1.00 39.58 408 PHE B C 1
ATOM 8191 O O . PHE B 1 408 ? -26.912 -59.752 -81.731 1.00 40.34 408 PHE B O 1
ATOM 8199 N N . ARG B 1 409 ? -28.857 -60.851 -82.117 1.00 37.90 409 ARG B N 1
ATOM 8200 C CA . ARG B 1 409 ? -28.625 -61.119 -83.531 1.00 36.85 409 ARG B CA 1
ATOM 8201 C C . ARG B 1 409 ? -28.309 -59.814 -84.239 1.00 36.41 409 ARG B C 1
ATOM 8202 O O . ARG B 1 409 ? -28.978 -58.818 -84.018 1.00 36.05 409 ARG B O 1
ATOM 8210 N N . GLY B 1 410 ? -27.266 -59.832 -85.069 1.00 38.14 410 GLY B N 1
ATOM 8211 C CA . GLY B 1 410 ? -26.668 -58.616 -85.612 1.00 38.51 410 GLY B CA 1
ATOM 8212 C C . GLY B 1 410 ? -25.300 -58.370 -84.996 1.00 39.01 410 GLY B C 1
ATOM 8213 O O . GLY B 1 410 ? -24.475 -57.635 -85.547 1.00 41.00 410 GLY B O 1
ATOM 8214 N N . SER B 1 411 ? -25.050 -58.983 -83.848 1.00 37.51 411 SER B N 1
ATOM 8215 C CA . SER B 1 411 ? -23.774 -58.819 -83.178 1.00 36.91 411 SER B CA 1
ATOM 8216 C C . SER B 1 411 ? -22.710 -59.581 -83.950 1.00 36.99 411 SER B C 1
ATOM 8217 O O . SER B 1 411 ? -22.987 -60.645 -84.505 1.00 36.75 411 SER B O 1
ATOM 8220 N N . THR B 1 412 ? -21.500 -59.025 -83.984 1.00 35.98 412 THR B N 1
ATOM 8221 C CA . THR B 1 412 ? -20.339 -59.716 -84.538 1.00 37.48 412 THR B CA 1
ATOM 8222 C C . THR B 1 412 ? -19.818 -60.760 -83.551 1.00 39.15 412 THR B C 1
ATOM 8223 O O . THR B 1 412 ? -20.167 -60.728 -82.375 1.00 39.90 412 THR B O 1
ATOM 8227 N N . GLY B 1 413 ? -19.002 -61.695 -84.038 1.00 41.42 413 GLY B N 1
ATOM 8228 C CA . GLY B 1 413 ? -18.323 -62.680 -83.181 1.00 38.90 413 GLY B CA 1
ATOM 8229 C C . GLY B 1 413 ? -18.968 -64.054 -83.151 1.00 39.62 413 GLY B C 1
ATOM 8230 O O . GLY B 1 413 ? -18.433 -64.973 -82.524 1.00 39.25 413 GLY B O 1
ATOM 8231 N N . TYR B 1 414 ? -20.104 -64.213 -83.832 1.00 38.09 414 TYR B N 1
ATOM 8232 C CA . TYR B 1 414 ? -20.814 -65.504 -83.847 1.00 38.93 414 TYR B CA 1
ATOM 8233 C C . TYR B 1 414 ? -21.043 -65.981 -85.281 1.00 41.17 414 TYR B C 1
ATOM 8234 O O . TYR B 1 414 ? -22.005 -66.696 -85.568 1.00 42.92 414 TYR B O 1
ATOM 8243 N N . GLY B 1 415 ? -20.133 -65.583 -86.170 1.00 40.34 415 GLY B N 1
ATOM 8244 C CA . GLY B 1 415 ? -20.190 -65.964 -87.569 1.00 40.45 415 GLY B CA 1
ATOM 8245 C C . GLY B 1 415 ? -20.905 -64.953 -88.440 1.00 40.99 415 GLY B C 1
ATOM 8246 O O . GLY B 1 415 ? -21.634 -64.101 -87.945 1.00 42.11 415 GLY B O 1
ATOM 8247 N N . SER B 1 416 ? -20.717 -65.092 -89.750 1.00 41.47 416 SER B N 1
ATOM 8248 C CA . SER B 1 416 ? -21.225 -64.149 -90.742 1.00 41.30 416 SER B CA 1
ATOM 8249 C C . SER B 1 416 ? -22.729 -64.090 -90.847 1.00 39.44 416 SER B C 1
ATOM 8250 O O . SER B 1 416 ? -23.284 -63.013 -90.972 1.00 39.97 416 SER B O 1
ATOM 8253 N N . ALA B 1 417 ? -23.390 -65.242 -90.807 1.00 40.46 417 ALA B N 1
ATOM 8254 C CA . ALA B 1 417 ? -24.869 -65.288 -90.905 1.00 42.15 417 ALA B CA 1
ATOM 8255 C C . ALA B 1 417 ? -25.556 -64.499 -89.782 1.00 40.40 417 ALA B C 1
ATOM 8256 O O . ALA B 1 417 ? -26.457 -63.692 -90.019 1.00 39.68 417 ALA B O 1
ATOM 8258 N N . PHE B 1 418 ? -25.088 -64.737 -88.562 1.00 39.34 418 PHE B N 1
ATOM 8259 C CA . PHE B 1 418 ? -25.587 -64.058 -87.379 1.00 39.54 418 PHE B CA 1
ATOM 8260 C C . PHE B 1 418 ? -25.506 -62.540 -87.506 1.00 38.93 418 PHE B C 1
ATOM 8261 O O . PHE B 1 418 ? -26.463 -61.819 -87.192 1.00 38.48 418 PHE B O 1
ATOM 8269 N N . THR B 1 419 ? -24.371 -62.060 -87.992 1.00 37.98 419 THR B N 1
ATOM 8270 C CA . THR B 1 419 ? -24.159 -60.629 -88.162 1.00 39.69 419 THR B CA 1
ATOM 8271 C C . THR B 1 419 ? -25.155 -60.013 -89.145 1.00 41.19 419 THR B C 1
ATOM 8272 O O . THR B 1 419 ? -25.482 -58.829 -89.036 1.00 39.29 419 THR B O 1
ATOM 8276 N N . LYS B 1 420 ? -25.631 -60.805 -90.106 1.00 44.14 420 LYS B N 1
ATOM 8277 C CA . LYS B 1 420 ? -26.533 -60.276 -91.148 1.00 48.05 420 LYS B CA 1
ATOM 8278 C C . LYS B 1 420 ? -27.996 -60.111 -90.723 1.00 46.78 420 LYS B C 1
ATOM 8279 O O . LYS B 1 420 ? -28.735 -59.368 -91.364 1.00 44.77 420 LYS B O 1
ATOM 8285 N N . LEU B 1 421 ? -28.401 -60.782 -89.643 1.00 46.04 421 LEU B N 1
ATOM 8286 C CA . LEU B 1 421 ? -29.811 -60.843 -89.247 1.00 44.46 421 LEU B CA 1
ATOM 8287 C C . LEU B 1 421 ? -30.420 -59.515 -88.793 1.00 44.75 421 LEU B C 1
ATOM 8288 O O . LEU B 1 421 ? -31.640 -59.389 -88.699 1.00 47.52 421 LEU B O 1
ATOM 8293 N N . VAL B 1 422 ? -29.583 -58.532 -88.495 1.00 44.54 422 VAL B N 1
ATOM 8294 C CA . VAL B 1 422 ? -30.080 -57.210 -88.145 1.00 45.22 422 VAL B CA 1
ATOM 8295 C C . VAL B 1 422 ? -30.375 -56.413 -89.399 1.00 44.80 422 VAL B C 1
ATOM 8296 O O . VAL B 1 422 ? -31.074 -55.412 -89.340 1.00 41.40 422 VAL B O 1
ATOM 8300 N N . GLU B 1 423 ? -29.832 -56.843 -90.533 1.00 49.20 423 GLU B N 1
ATOM 8301 C CA . GLU B 1 423 ? -30.015 -56.095 -91.777 1.00 51.52 423 GLU B CA 1
ATOM 8302 C C . GLU B 1 423 ? -31.467 -56.187 -92.216 1.00 49.35 423 GLU B C 1
ATOM 8303 O O . GLU B 1 423 ? -32.044 -57.283 -92.257 1.00 49.04 423 GLU B O 1
ATOM 8309 N N . LEU B 1 424 ? -32.048 -55.022 -92.504 1.00 48.94 424 LEU B N 1
ATOM 8310 C CA . LEU B 1 424 ? -33.464 -54.891 -92.878 1.00 50.09 424 LEU B CA 1
ATOM 8311 C C . LEU B 1 424 ? -34.393 -55.354 -91.754 1.00 50.03 424 LEU B C 1
ATOM 8312 O O . LEU B 1 424 ? -35.526 -55.772 -91.997 1.00 55.64 424 LEU B O 1
ATOM 8317 N N . ASP B 1 425 ? -33.908 -55.252 -90.520 1.00 50.27 425 ASP B N 1
ATOM 8318 C CA . ASP B 1 425 ? -34.626 -55.745 -89.348 1.00 46.90 425 ASP B CA 1
ATOM 8319 C C . ASP B 1 425 ? -34.065 -55.147 -88.047 1.00 42.64 425 ASP B C 1
ATOM 8320 O O . ASP B 1 425 ? -33.626 -55.864 -87.167 1.00 41.17 425 ASP B O 1
ATOM 8325 N N . TRP B 1 426 ? -34.092 -53.828 -87.932 1.00 41.99 426 TRP B N 1
ATOM 8326 C CA . TRP B 1 426 ? -33.560 -53.144 -86.754 1.00 41.50 426 TRP B CA 1
ATOM 8327 C C . TRP B 1 426 ? -34.434 -53.294 -85.489 1.00 44.96 426 TRP B C 1
ATOM 8328 O O . TRP B 1 426 ? -33.914 -53.233 -84.358 1.00 39.18 426 TRP B O 1
ATOM 8339 N N . GLY B 1 427 ? -35.741 -53.491 -85.670 1.00 46.19 427 GLY B N 1
ATOM 8340 C CA . GLY B 1 427 ? -36.675 -53.403 -84.548 1.00 47.83 427 GLY B CA 1
ATOM 8341 C C . GLY B 1 427 ? -37.595 -54.580 -84.322 1.00 47.78 427 GLY B C 1
ATOM 8342 O O . GLY B 1 427 ? -38.657 -54.403 -83.752 1.00 51.00 427 GLY B O 1
ATOM 8343 N N . GLU B 1 428 ? -37.194 -55.778 -84.735 1.00 47.40 428 GLU B N 1
ATOM 8344 C CA . GLU B 1 428 ? -38.040 -56.955 -84.575 1.00 48.81 428 GLU B CA 1
ATOM 8345 C C . GLU B 1 428 ? -37.249 -58.097 -83.939 1.00 47.67 428 GLU B C 1
ATOM 8346 O O . GLU B 1 428 ? -37.383 -58.333 -82.750 1.00 49.58 428 GLU B O 1
ATOM 8352 N N . GLY B 1 429 ? -36.432 -58.803 -84.718 1.00 48.19 429 GLY B N 1
ATOM 8353 C CA . GLY B 1 429 ? -35.594 -59.894 -84.199 1.00 46.47 429 GLY B CA 1
ATOM 8354 C C . GLY B 1 429 ? -34.724 -59.467 -83.023 1.00 45.72 429 GLY B C 1
ATOM 8355 O O . GLY B 1 429 ? -34.819 -60.052 -81.936 1.00 46.91 429 GLY B O 1
ATOM 8356 N N . PRO B 1 430 ? -33.885 -58.432 -83.213 1.00 42.48 430 PRO B N 1
ATOM 8357 C CA . PRO B 1 430 ? -33.082 -57.935 -82.093 1.00 43.48 430 PRO B CA 1
ATOM 8358 C C . PRO B 1 430 ? -33.916 -57.613 -80.828 1.00 43.91 430 PRO B C 1
ATOM 8359 O O . PRO B 1 430 ? -33.540 -58.047 -79.734 1.00 42.41 430 PRO B O 1
ATOM 8363 N N . ARG B 1 431 ? -35.024 -56.876 -80.997 1.00 41.88 431 ARG B N 1
ATOM 8364 C CA . ARG B 1 431 ? -35.906 -56.484 -79.894 1.00 40.63 431 ARG B CA 1
ATOM 8365 C C . ARG B 1 431 ? -36.404 -57.723 -79.159 1.00 41.94 431 ARG B C 1
ATOM 8366 O O . ARG B 1 431 ? -36.388 -57.781 -77.938 1.00 42.62 431 ARG B O 1
ATOM 8374 N N . LEU B 1 432 ? -36.825 -58.729 -79.904 1.00 42.82 432 LEU B N 1
ATOM 8375 C CA . LEU B 1 432 ? -37.277 -59.963 -79.290 1.00 43.30 432 LEU B CA 1
ATOM 8376 C C . LEU B 1 432 ? -36.140 -60.700 -78.571 1.00 42.60 432 LEU B C 1
ATOM 8377 O O . LEU B 1 432 ? -36.371 -61.304 -77.525 1.00 42.41 432 LEU B O 1
ATOM 8382 N N . ASP B 1 433 ? -34.915 -60.638 -79.089 1.00 42.73 433 ASP B N 1
ATOM 8383 C CA . ASP B 1 433 ? -33.766 -61.173 -78.323 1.00 40.98 433 ASP B CA 1
ATOM 8384 C C . ASP B 1 433 ? -33.602 -60.456 -76.974 1.00 39.00 433 ASP B C 1
ATOM 8385 O O . ASP B 1 433 ? -33.251 -61.082 -75.966 1.00 39.42 433 ASP B O 1
ATOM 8390 N N . CYS B 1 434 ? -33.864 -59.150 -76.960 1.00 35.87 434 CYS B N 1
ATOM 8391 C CA . CYS B 1 434 ? -33.735 -58.362 -75.742 1.00 36.19 434 CYS B CA 1
ATOM 8392 C C . CYS B 1 434 ? -34.829 -58.720 -74.720 1.00 37.75 434 CYS B C 1
ATOM 8393 O O . CYS B 1 434 ? -34.531 -58.946 -73.542 1.00 35.98 434 CYS B O 1
ATOM 8396 N N . ILE B 1 435 ? -36.084 -58.777 -75.177 1.00 39.54 435 ILE B N 1
ATOM 8397 C CA . ILE B 1 435 ? -37.200 -59.208 -74.345 1.00 40.23 435 ILE B CA 1
ATOM 8398 C C . ILE B 1 435 ? -36.909 -60.575 -73.757 1.00 37.85 435 ILE B C 1
ATOM 8399 O O . ILE B 1 435 ? -37.086 -60.789 -72.570 1.00 41.45 435 ILE B O 1
ATOM 8404 N N . ALA B 1 436 ? -36.453 -61.499 -74.585 1.00 36.27 436 ALA B N 1
ATOM 8405 C CA . ALA B 1 436 ? -36.151 -62.855 -74.117 1.00 36.85 436 ALA B CA 1
ATOM 8406 C C . ALA B 1 436 ? -35.040 -62.859 -73.080 1.00 38.11 436 ALA B C 1
ATOM 8407 O O . ALA B 1 436 ? -35.004 -63.741 -72.204 1.00 39.21 436 ALA B O 1
ATOM 8409 N N . GLY B 1 437 ? -34.107 -61.910 -73.207 1.00 36.80 437 GLY B N 1
ATOM 8410 C CA . GLY B 1 437 ? -32.999 -61.795 -72.249 1.00 36.14 437 GLY B CA 1
ATOM 8411 C C . GLY B 1 437 ? -33.488 -61.259 -70.917 1.00 34.38 437 GLY B C 1
ATOM 8412 O O . GLY B 1 437 ? -33.057 -61.707 -69.845 1.00 32.30 437 GLY B O 1
ATOM 8413 N N . ILE B 1 438 ? -34.408 -60.303 -70.992 1.00 34.95 438 ILE B N 1
ATOM 8414 C CA . ILE B 1 438 ? -35.059 -59.776 -69.806 1.00 36.19 438 ILE B CA 1
ATOM 8415 C C . ILE B 1 438 ? -35.785 -60.896 -69.052 1.00 36.51 438 ILE B C 1
ATOM 8416 O O . ILE B 1 438 ? -35.600 -61.058 -67.851 1.00 37.95 438 ILE B O 1
ATOM 8421 N N . GLU B 1 439 ? -36.585 -61.683 -69.754 1.00 37.28 439 GLU B N 1
ATOM 8422 C CA . GLU B 1 439 ? -37.287 -62.794 -69.109 1.00 39.27 439 GLU B CA 1
ATOM 8423 C C . GLU B 1 439 ? -36.299 -63.765 -68.473 1.00 38.75 439 GLU B C 1
ATOM 8424 O O . GLU B 1 439 ? -36.537 -64.284 -67.371 1.00 38.13 439 GLU B O 1
ATOM 8430 N N . TRP B 1 440 ? -35.176 -64.001 -69.143 1.00 38.98 440 TRP B N 1
ATOM 8431 C CA . TRP B 1 440 ? -34.140 -64.864 -68.554 1.00 40.33 440 TRP B CA 1
ATOM 8432 C C . TRP B 1 440 ? -33.600 -64.303 -67.221 1.00 42.25 440 TRP B C 1
ATOM 8433 O O . TRP B 1 440 ? -33.412 -65.047 -66.260 1.00 44.90 440 TRP B O 1
ATOM 8444 N N . LEU B 1 441 ? -33.355 -62.996 -67.168 1.00 43.04 441 LEU B N 1
ATOM 8445 C CA . LEU B 1 441 ? -32.913 -62.342 -65.925 1.00 41.86 441 LEU B CA 1
ATOM 8446 C C . LEU B 1 441 ? -33.868 -62.580 -64.746 1.00 41.49 441 LEU B C 1
ATOM 8447 O O . LEU B 1 441 ? -33.431 -62.947 -63.662 1.00 41.07 441 LEU B O 1
ATOM 8452 N N . PHE B 1 442 ? -35.164 -62.382 -64.965 1.00 41.21 442 PHE B N 1
ATOM 8453 C CA . PHE B 1 442 ? -36.176 -62.713 -63.944 1.00 41.75 442 PHE B CA 1
ATOM 8454 C C . PHE B 1 442 ? -36.172 -64.191 -63.506 1.00 44.21 442 PHE B C 1
ATOM 8455 O O . PHE B 1 442 ? -36.180 -64.456 -62.304 1.00 47.79 442 PHE B O 1
ATOM 8463 N N . GLU B 1 443 ? -36.153 -65.137 -64.451 1.00 46.37 443 GLU B N 1
ATOM 8464 C CA . GLU B 1 443 ? -36.084 -66.571 -64.109 1.00 50.40 443 GLU B CA 1
ATOM 8465 C C . GLU B 1 443 ? -34.816 -66.911 -63.335 1.00 51.78 443 GLU B C 1
ATOM 8466 O O . GLU B 1 443 ? -34.858 -67.648 -62.343 1.00 53.14 443 GLU B O 1
ATOM 8472 N N . SER B 1 444 ? -33.688 -66.377 -63.797 1.00 50.98 444 SER B N 1
ATOM 8473 C CA . SER B 1 444 ? -32.387 -66.661 -63.195 1.00 48.00 444 SER B CA 1
ATOM 8474 C C . SER B 1 444 ? -32.326 -66.231 -61.748 1.00 43.13 444 SER B C 1
ATOM 8475 O O . SER B 1 444 ? -31.497 -66.731 -60.992 1.00 42.23 444 SER B O 1
ATOM 8478 N N . GLY B 1 445 ? -33.168 -65.266 -61.383 1.00 41.47 445 GLY B N 1
ATOM 8479 C CA . GLY B 1 445 ? -33.122 -64.655 -60.067 1.00 42.10 445 GLY B CA 1
ATOM 8480 C C . GLY B 1 445 ? -32.075 -63.555 -59.926 1.00 43.56 445 GLY B C 1
ATOM 8481 O O . GLY B 1 445 ? -31.933 -62.983 -58.840 1.00 44.67 445 GLY B O 1
ATOM 8482 N N . PHE B 1 446 ? -31.347 -63.232 -61.002 1.00 41.48 446 PHE B N 1
ATOM 8483 C CA . PHE B 1 446 ? -30.283 -62.221 -60.914 1.00 40.31 446 PHE B CA 1
ATOM 8484 C C . PHE B 1 446 ? -30.794 -60.812 -61.067 1.00 37.30 446 PHE B C 1
ATOM 8485 O O . PHE B 1 446 ? -30.044 -59.866 -60.840 1.00 39.53 446 PHE B O 1
ATOM 8493 N N . THR B 1 447 ? -32.067 -60.683 -61.424 1.00 34.80 447 THR B N 1
ATOM 8494 C CA . THR B 1 447 ? -32.757 -59.406 -61.473 1.00 34.55 447 THR B CA 1
ATOM 8495 C C . THR B 1 447 ? -34.146 -59.561 -60.836 1.00 38.20 447 THR B C 1
ATOM 8496 O O . THR B 1 447 ? -34.761 -60.614 -60.951 1.00 41.60 447 THR B O 1
ATOM 8500 N N . ASP B 1 448 ? -34.625 -58.521 -60.157 1.00 38.09 448 ASP B N 1
ATOM 8501 C CA . ASP B 1 448 ? -35.980 -58.493 -59.630 1.00 38.32 448 ASP B CA 1
ATOM 8502 C C . ASP B 1 448 ? -36.859 -57.591 -60.483 1.00 38.10 448 ASP B C 1
ATOM 8503 O O . ASP B 1 448 ? -36.404 -56.576 -61.044 1.00 36.36 448 ASP B O 1
ATOM 8508 N N . ARG B 1 449 ? -38.135 -57.958 -60.540 1.00 36.54 449 ARG B N 1
ATOM 8509 C CA . ARG B 1 449 ? -39.125 -57.183 -61.258 1.00 38.49 449 ARG B CA 1
ATOM 8510 C C . ARG B 1 449 ? -39.233 -55.867 -60.530 1.00 36.46 449 ARG B C 1
ATOM 8511 O O . ARG B 1 449 ? -39.019 -55.786 -59.320 1.00 39.56 449 ARG B O 1
ATOM 8519 N N . ASN B 1 450 ? -39.522 -54.825 -61.275 1.00 33.75 450 ASN B N 1
ATOM 8520 C CA . ASN B 1 450 ? -39.582 -53.502 -60.706 1.00 34.61 450 ASN B CA 1
ATOM 8521 C C . ASN B 1 450 ? -38.214 -52.958 -60.310 1.00 35.53 450 ASN B C 1
ATOM 8522 O O . ASN B 1 450 ? -38.119 -51.839 -59.817 1.00 34.89 450 ASN B O 1
ATOM 8527 N N . LYS B 1 451 ? -37.153 -53.734 -60.517 1.00 37.36 451 LYS B N 1
ATOM 8528 C CA . LYS B 1 451 ? -35.799 -53.241 -60.268 1.00 37.03 451 LYS B CA 1
ATOM 8529 C C . LYS B 1 451 ? -34.896 -53.452 -61.475 1.00 35.78 451 LYS B C 1
ATOM 8530 O O . LYS B 1 451 ? -33.756 -53.909 -61.333 1.00 33.15 451 LYS B O 1
ATOM 8536 N N . LEU B 1 452 ? -35.435 -53.104 -62.652 1.00 33.12 452 LEU B N 1
ATOM 8537 C CA . LEU B 1 452 ? -34.722 -53.147 -63.923 1.00 32.40 452 LEU B CA 1
ATOM 8538 C C . LEU B 1 452 ? -34.654 -51.753 -64.568 1.00 31.74 452 LEU B C 1
ATOM 8539 O O . LEU B 1 452 ? -35.670 -51.163 -64.940 1.00 31.13 452 LEU B O 1
ATOM 8544 N N . PHE B 1 453 ? -33.438 -51.244 -64.708 1.00 31.60 453 PHE B N 1
ATOM 8545 C CA . PHE B 1 453 ? -33.182 -50.035 -65.479 1.00 31.00 453 PHE B CA 1
ATOM 8546 C C . PHE B 1 453 ? -32.721 -50.382 -66.893 1.00 30.74 453 PHE B C 1
ATOM 8547 O O . PHE B 1 453 ? -32.201 -51.473 -67.144 1.00 29.71 453 PHE B O 1
ATOM 8555 N N . LEU B 1 454 ? -32.916 -49.440 -67.806 1.00 30.56 454 LEU B N 1
ATOM 8556 C CA . LEU B 1 454 ? -32.558 -49.606 -69.214 1.00 31.58 454 LEU B CA 1
ATOM 8557 C C . LEU B 1 454 ? -31.711 -48.427 -69.679 1.00 31.49 454 LEU B C 1
ATOM 8558 O O . LEU B 1 454 ? -32.122 -47.267 -69.545 1.00 29.20 454 LEU B O 1
ATOM 8563 N N . VAL B 1 455 ? -30.538 -48.748 -70.233 1.00 32.22 455 VAL B N 1
ATOM 8564 C CA . VAL B 1 455 ? -29.524 -47.762 -70.657 1.00 32.79 455 VAL B CA 1
ATOM 8565 C C . VAL B 1 455 ? -28.845 -48.274 -71.933 1.00 33.52 455 VAL B C 1
ATOM 8566 O O . VAL B 1 455 ? -28.484 -49.449 -72.024 1.00 35.13 455 VAL B O 1
ATOM 8570 N N . GLY B 1 456 ? -28.661 -47.394 -72.906 1.00 32.75 456 GLY B N 1
ATOM 8571 C CA . GLY B 1 456 ? -28.040 -47.763 -74.172 1.00 32.83 456 GLY B CA 1
ATOM 8572 C C . GLY B 1 456 ? -27.627 -46.535 -74.966 1.00 34.04 456 GLY B C 1
ATOM 8573 O O . GLY B 1 456 ? -28.148 -45.421 -74.738 1.00 31.48 456 GLY B O 1
ATOM 8574 N N . GLY B 1 457 ? -26.679 -46.738 -75.884 1.00 31.74 457 GLY B N 1
ATOM 8575 C CA . GLY B 1 457 ? -26.159 -45.657 -76.718 1.00 31.43 457 GLY B CA 1
ATOM 8576 C C . GLY B 1 457 ? -26.075 -46.012 -78.188 1.00 32.78 457 GLY B C 1
ATOM 8577 O O . GLY B 1 457 ? -25.826 -47.170 -78.546 1.00 34.24 457 GLY B O 1
ATOM 8578 N N . SER B 1 458 ? -26.323 -45.029 -79.048 1.00 34.81 458 SER B N 1
ATOM 8579 C CA . SER B 1 458 ? -26.277 -45.241 -80.500 1.00 36.27 458 SER B CA 1
ATOM 8580 C C . SER B 1 458 ? -27.387 -46.197 -80.939 1.00 34.96 458 SER B C 1
ATOM 8581 O O . SER B 1 458 ? -28.547 -45.900 -80.738 1.00 37.53 458 SER B O 1
ATOM 8584 N N . TYR B 1 459 ? -27.059 -47.335 -81.540 1.00 35.93 459 TYR B N 1
ATOM 8585 C CA . TYR B 1 459 ? -28.087 -48.329 -81.808 1.00 36.62 459 TYR B CA 1
ATOM 8586 C C . TYR B 1 459 ? -28.738 -48.806 -80.489 1.00 38.57 459 TYR B C 1
ATOM 8587 O O . TYR B 1 459 ? -29.929 -49.073 -80.437 1.00 38.85 459 TYR B O 1
ATOM 8596 N N . GLY B 1 460 ? -27.945 -48.918 -79.431 1.00 39.53 460 GLY B N 1
ATOM 8597 C CA . GLY B 1 460 ? -28.472 -49.246 -78.109 1.00 39.86 460 GLY B CA 1
ATOM 8598 C C . GLY B 1 460 ? -29.420 -48.184 -77.565 1.00 38.16 460 GLY B C 1
ATOM 8599 O O . GLY B 1 460 ? -30.372 -48.496 -76.835 1.00 36.24 460 GLY B O 1
ATOM 8600 N N . GLY B 1 461 ? -29.150 -46.932 -77.917 1.00 36.15 461 GLY B N 1
ATOM 8601 C CA . GLY B 1 461 ? -30.033 -45.823 -77.603 1.00 36.08 461 GLY B CA 1
ATOM 8602 C C . GLY B 1 461 ? -31.342 -46.017 -78.347 1.00 36.84 461 GLY B C 1
ATOM 8603 O O . GLY B 1 461 ? -32.417 -45.891 -77.755 1.00 35.05 461 GLY B O 1
ATOM 8604 N N . TYR B 1 462 ? -31.249 -46.331 -79.640 1.00 35.59 462 TYR B N 1
ATOM 8605 C CA . TYR B 1 462 ? -32.441 -46.662 -80.442 1.00 36.64 462 TYR B CA 1
ATOM 8606 C C . TYR B 1 462 ? -33.228 -47.794 -79.790 1.00 35.33 462 TYR B C 1
ATOM 8607 O O . TYR B 1 462 ? -34.448 -47.706 -79.621 1.00 35.83 462 TYR B O 1
ATOM 8616 N N . MET B 1 463 ? -32.543 -48.846 -79.396 1.00 35.66 463 MET B N 1
ATOM 8617 C CA . MET B 1 463 ? -33.186 -49.999 -78.797 1.00 36.11 463 MET B CA 1
ATOM 8618 C C . MET B 1 463 ? -33.786 -49.648 -77.430 1.00 36.11 463 MET B C 1
ATOM 8619 O O . MET B 1 463 ? -34.841 -50.149 -77.077 1.00 39.00 463 MET B O 1
ATOM 8624 N N . ALA B 1 464 ? -33.104 -48.794 -76.675 1.00 34.99 464 ALA B N 1
ATOM 8625 C CA . ALA B 1 464 ? -33.673 -48.333 -75.405 1.00 35.51 464 ALA B CA 1
ATOM 8626 C C . ALA B 1 464 ? -35.019 -47.649 -75.617 1.00 34.56 464 ALA B C 1
ATOM 8627 O O . ALA B 1 464 ? -35.995 -47.943 -74.941 1.00 32.94 464 ALA B O 1
ATOM 8629 N N . LEU B 1 465 ? -35.053 -46.742 -76.575 1.00 36.75 465 LEU B N 1
ATOM 8630 C CA . LEU B 1 465 ? -36.264 -46.005 -76.912 1.00 36.87 465 LEU B CA 1
ATOM 8631 C C . LEU B 1 465 ? -37.352 -46.955 -77.409 1.00 37.03 465 LEU B C 1
ATOM 8632 O O . LEU B 1 465 ? -38.533 -46.806 -77.090 1.00 36.57 465 LEU B O 1
ATOM 8637 N N . LEU B 1 466 ? -36.951 -47.938 -78.193 1.00 37.03 466 LEU B N 1
ATOM 8638 C CA . LEU B 1 466 ? -37.919 -48.851 -78.758 1.00 37.00 466 LEU B CA 1
ATOM 8639 C C . LEU B 1 466 ? -38.510 -49.745 -77.678 1.00 36.74 466 LEU B C 1
ATOM 8640 O O . LEU B 1 466 ? -39.716 -49.968 -77.638 1.00 37.19 466 LEU B O 1
ATOM 8645 N N . LEU B 1 467 ? -37.660 -50.254 -76.801 1.00 35.86 467 LEU B N 1
ATOM 8646 C CA . LEU B 1 467 ? -38.109 -51.144 -75.749 1.00 34.66 467 LEU B CA 1
ATOM 8647 C C . LEU B 1 467 ? -38.947 -50.368 -74.753 1.00 36.38 467 LEU B C 1
ATOM 8648 O O . LEU B 1 467 ? -39.858 -50.900 -74.115 1.00 35.76 467 LEU B O 1
ATOM 8653 N N . HIS B 1 468 ? -38.624 -49.097 -74.607 1.00 37.14 468 HIS B N 1
ATOM 8654 C CA . HIS B 1 468 ? -39.380 -48.255 -73.726 1.00 38.18 468 HIS B CA 1
ATOM 8655 C C . HIS B 1 468 ? -40.801 -48.056 -74.289 1.00 41.61 468 HIS B C 1
ATOM 8656 O O . HIS B 1 468 ? -41.792 -48.240 -73.582 1.00 41.12 468 HIS B O 1
ATOM 8663 N N . GLY B 1 469 ? -40.901 -47.710 -75.563 1.00 41.75 469 GLY B N 1
ATOM 8664 C CA . GLY B 1 469 ? -42.202 -47.443 -76.146 1.00 42.33 469 GLY B CA 1
ATOM 8665 C C . GLY B 1 469 ? -43.100 -48.659 -76.196 1.00 41.41 469 GLY B C 1
ATOM 8666 O O . GLY B 1 469 ? -44.301 -48.538 -76.028 1.00 43.14 469 GLY B O 1
ATOM 8667 N N . ARG B 1 470 ? -42.514 -49.831 -76.414 1.00 42.02 470 ARG B N 1
ATOM 8668 C CA . ARG B 1 470 ? -43.275 -51.056 -76.686 1.00 41.04 470 ARG B CA 1
ATOM 8669 C C . ARG B 1 470 ? -43.344 -52.033 -75.527 1.00 40.92 470 ARG B C 1
ATOM 8670 O O . ARG B 1 470 ? -44.104 -52.998 -75.584 1.00 41.30 470 ARG B O 1
ATOM 8678 N N . HIS B 1 471 ? -42.522 -51.834 -74.503 1.00 40.44 471 HIS B N 1
ATOM 8679 C CA . HIS B 1 471 ? -42.483 -52.767 -73.380 1.00 41.59 471 HIS B CA 1
ATOM 8680 C C . HIS B 1 471 ? -42.202 -52.067 -72.077 1.00 38.60 471 HIS B C 1
ATOM 8681 O O . HIS B 1 471 ? -41.459 -52.588 -71.252 1.00 39.83 471 HIS B O 1
ATOM 8688 N N . SER B 1 472 ? -42.816 -50.899 -71.893 1.00 36.84 472 SER B N 1
ATOM 8689 C CA . SER B 1 472 ? -42.536 -50.034 -70.752 1.00 38.43 472 SER B CA 1
ATOM 8690 C C . SER B 1 472 ? -42.715 -50.724 -69.401 1.00 42.87 472 SER B C 1
ATOM 8691 O O . SER B 1 472 ? -42.016 -50.395 -68.444 1.00 43.15 472 SER B O 1
ATOM 8694 N N . ASP B 1 473 ? -43.641 -51.678 -69.320 1.00 44.89 473 ASP B N 1
ATOM 8695 C CA . ASP B 1 473 ? -43.941 -52.316 -68.048 1.00 47.31 473 ASP B CA 1
ATOM 8696 C C . ASP B 1 473 ? -42.720 -52.964 -67.405 1.00 45.10 473 ASP B C 1
ATOM 8697 O O . ASP B 1 473 ? -42.646 -53.050 -66.196 1.00 48.28 473 ASP B O 1
ATOM 8702 N N . TYR B 1 474 ? -41.752 -53.386 -68.202 1.00 44.98 474 TYR B N 1
ATOM 8703 C CA . TYR B 1 474 ? -40.497 -53.932 -67.674 1.00 44.47 474 TYR B CA 1
ATOM 8704 C C . TYR B 1 474 ? -39.631 -52.946 -66.844 1.00 39.65 474 TYR B C 1
ATOM 8705 O O . TYR B 1 474 ? -38.961 -53.345 -65.896 1.00 39.07 474 TYR B O 1
ATOM 8714 N N . PHE B 1 475 ? -39.664 -51.666 -67.167 1.00 36.91 475 PHE B N 1
ATOM 8715 C CA . PHE B 1 475 ? -38.580 -50.779 -66.760 1.00 37.32 475 PHE B CA 1
ATOM 8716 C C . PHE B 1 475 ? -38.950 -49.707 -65.738 1.00 38.05 475 PHE B C 1
ATOM 8717 O O . PHE B 1 475 ? -40.001 -49.094 -65.837 1.00 35.01 475 PHE B O 1
ATOM 8725 N N . ARG B 1 476 ? -38.048 -49.471 -64.778 1.00 40.32 476 ARG B N 1
ATOM 8726 C CA . ARG B 1 476 ? -38.167 -48.357 -63.823 1.00 41.35 476 ARG B CA 1
ATOM 8727 C C . ARG B 1 476 ? -37.854 -47.018 -64.439 1.00 40.29 476 ARG B C 1
ATOM 8728 O O . ARG B 1 476 ? -38.544 -46.027 -64.209 1.00 37.03 476 ARG B O 1
ATOM 8736 N N . ALA B 1 477 ? -36.738 -46.979 -65.153 1.00 39.56 477 ALA B N 1
ATOM 8737 C CA . ALA B 1 477 ? -36.284 -45.745 -65.754 1.00 39.42 477 ALA B CA 1
ATOM 8738 C C . ALA B 1 477 ? -35.407 -46.075 -66.948 1.00 37.43 477 ALA B C 1
ATOM 8739 O O . ALA B 1 477 ? -34.845 -47.177 -67.022 1.00 34.34 477 ALA B O 1
ATOM 8741 N N . VAL B 1 478 ? -35.305 -45.120 -67.873 1.00 36.49 478 VAL B N 1
ATOM 8742 C CA . VAL B 1 478 ? -34.551 -45.312 -69.105 1.00 36.23 478 VAL B CA 1
ATOM 8743 C C . VAL B 1 478 ? -33.571 -44.177 -69.369 1.00 36.08 478 VAL B C 1
ATOM 8744 O O . VAL B 1 478 ? -33.868 -42.996 -69.114 1.00 33.33 478 VAL B O 1
ATOM 8748 N N . VAL B 1 479 ? -32.405 -44.561 -69.887 1.00 35.43 479 VAL B N 1
ATOM 8749 C CA . VAL B 1 479 ? -31.403 -43.619 -70.384 1.00 36.33 479 VAL B CA 1
ATOM 8750 C C . VAL B 1 479 ? -31.122 -43.930 -71.855 1.00 37.13 479 VAL B C 1
ATOM 8751 O O . VAL B 1 479 ? -30.789 -45.072 -72.206 1.00 35.82 479 VAL B O 1
ATOM 8755 N N . ASP B 1 480 ? -31.266 -42.901 -72.692 1.00 38.38 480 ASP B N 1
ATOM 8756 C CA . ASP B 1 480 ? -31.030 -42.953 -74.142 1.00 38.19 480 ASP B CA 1
ATOM 8757 C C . ASP B 1 480 ? -29.857 -42.030 -74.501 1.00 36.93 480 ASP B C 1
ATOM 8758 O O . ASP B 1 480 ? -29.978 -40.798 -74.415 1.00 34.02 480 ASP B O 1
ATOM 8763 N N . ILE B 1 481 ? -28.738 -42.629 -74.917 1.00 36.59 481 ILE B N 1
ATOM 8764 C CA . ILE B 1 481 ? -27.550 -41.883 -75.293 1.00 36.11 481 ILE B CA 1
ATOM 8765 C C . ILE B 1 481 ? -27.165 -41.775 -76.799 1.00 35.53 481 ILE B C 1
ATOM 8766 O O . ILE B 1 481 ? -26.643 -42.719 -77.386 1.00 32.23 481 ILE B O 1
ATOM 8771 N N . PHE B 1 482 ? -27.441 -40.624 -77.381 1.00 38.37 482 PHE B N 1
ATOM 8772 C CA . PHE B 1 482 ? -27.484 -40.410 -78.841 1.00 41.13 482 PHE B CA 1
ATOM 8773 C C . PHE B 1 482 ? -28.057 -41.560 -79.668 1.00 40.81 482 PHE B C 1
ATOM 8774 O O . PHE B 1 482 ? -27.388 -42.174 -80.492 1.00 39.88 482 PHE B O 1
ATOM 8782 N N . GLY B 1 483 ? -29.322 -41.860 -79.408 1.00 41.88 483 GLY B N 1
ATOM 8783 C CA . GLY B 1 483 ? -30.027 -42.905 -80.141 1.00 41.71 483 GLY B CA 1
ATOM 8784 C C . GLY B 1 483 ? -30.973 -42.258 -81.136 1.00 42.04 483 GLY B C 1
ATOM 8785 O O . GLY B 1 483 ? -31.625 -41.251 -80.808 1.00 42.41 483 GLY B O 1
ATOM 8786 N N . PRO B 1 484 ? -31.041 -42.811 -82.360 1.00 43.08 484 PRO B N 1
ATOM 8787 C CA . PRO B 1 484 ? -32.050 -42.387 -83.328 1.00 44.86 484 PRO B CA 1
ATOM 8788 C C . PRO B 1 484 ? -33.490 -42.745 -82.921 1.00 44.68 484 PRO B C 1
ATOM 8789 O O . PRO B 1 484 ? -33.770 -43.897 -82.579 1.00 42.13 484 PRO B O 1
ATOM 8793 N N . SER B 1 485 ? -34.379 -41.752 -82.984 1.00 45.74 485 SER B N 1
ATOM 8794 C CA . SER B 1 485 ? -35.792 -41.907 -82.599 1.00 46.43 485 SER B CA 1
ATOM 8795 C C . SER B 1 485 ? -36.716 -42.275 -83.768 1.00 46.55 485 SER B C 1
ATOM 8796 O O . SER B 1 485 ? -37.779 -42.863 -83.550 1.00 42.34 485 SER B O 1
ATOM 8799 N N . ASP B 1 486 ? -36.299 -41.916 -84.987 1.00 48.19 486 ASP B N 1
ATOM 8800 C CA . ASP B 1 486 ? -37.116 -42.053 -86.209 1.00 48.13 486 ASP B CA 1
ATOM 8801 C C . ASP B 1 486 ? -36.269 -42.439 -87.424 1.00 42.13 486 ASP B C 1
ATOM 8802 O O . ASP B 1 486 ? -35.409 -41.678 -87.864 1.00 38.13 486 ASP B O 1
ATOM 8807 N N . LEU B 1 487 ? -36.574 -43.591 -88.003 1.00 40.20 487 LEU B N 1
ATOM 8808 C CA . LEU B 1 487 ? -35.792 -44.113 -89.108 1.00 42.66 487 LEU B CA 1
ATOM 8809 C C . LEU B 1 487 ? -35.863 -43.275 -90.397 1.00 45.55 487 LEU B C 1
ATOM 8810 O O . LEU B 1 487 ? -34.867 -43.168 -91.101 1.00 47.50 487 LEU B O 1
ATOM 8815 N N . PHE B 1 488 ? -37.008 -42.661 -90.696 1.00 49.43 488 PHE B N 1
ATOM 8816 C CA . PHE B 1 488 ? -37.122 -41.786 -91.888 1.00 50.91 488 PHE B CA 1
ATOM 8817 C C . PHE B 1 488 ? -36.158 -40.614 -91.814 1.00 48.72 488 PHE B C 1
ATOM 8818 O O . PHE B 1 488 ? -35.399 -40.362 -92.751 1.00 51.50 488 PHE B O 1
ATOM 8826 N N . THR B 1 489 ? -36.180 -39.904 -90.695 1.00 46.72 489 THR B N 1
ATOM 8827 C CA . THR B 1 489 ? -35.264 -38.780 -90.492 1.00 45.87 489 THR B CA 1
ATOM 8828 C C . THR B 1 489 ? -33.821 -39.228 -90.388 1.00 43.25 489 THR B C 1
ATOM 8829 O O . THR B 1 489 ? -32.918 -38.483 -90.745 1.00 45.29 489 THR B O 1
ATOM 8833 N N . PHE B 1 490 ? -33.603 -40.435 -89.877 1.00 43.08 490 PHE B N 1
ATOM 8834 C CA . PHE B 1 490 ? -32.249 -40.885 -89.565 1.00 42.16 490 PHE B CA 1
ATOM 8835 C C . PHE B 1 490 ? -31.504 -41.285 -90.836 1.00 42.84 490 PHE B C 1
ATOM 8836 O O . PHE B 1 490 ? -30.363 -40.880 -91.050 1.00 38.57 490 PHE B O 1
ATOM 8844 N N . ILE B 1 491 ? -32.163 -42.071 -91.681 1.00 45.03 491 ILE B N 1
ATOM 8845 C CA . ILE B 1 491 ? -31.559 -42.519 -92.939 1.00 47.44 491 ILE B CA 1
ATOM 8846 C C . ILE B 1 491 ? -31.265 -41.355 -93.890 1.00 49.67 491 ILE B C 1
ATOM 8847 O O . ILE B 1 491 ? -30.366 -41.456 -94.725 1.00 49.23 491 ILE B O 1
ATOM 8852 N N . ASN B 1 492 ? -31.999 -40.249 -93.748 1.00 50.60 492 ASN B N 1
ATOM 8853 C CA . ASN B 1 492 ? -31.727 -39.048 -94.550 1.00 50.12 492 ASN B CA 1
ATOM 8854 C C . ASN B 1 492 ? -30.651 -38.139 -93.993 1.00 47.77 492 ASN B C 1
ATOM 8855 O O . ASN B 1 492 ? -30.098 -37.334 -94.725 1.00 49.28 492 ASN B O 1
ATOM 8860 N N . SER B 1 493 ? -30.351 -38.261 -92.708 1.00 47.49 493 SER B N 1
ATOM 8861 C CA . SER B 1 493 ? -29.411 -37.350 -92.052 1.00 46.39 493 SER B CA 1
ATOM 8862 C C . SER B 1 493 ? -27.977 -37.894 -91.956 1.00 43.84 493 SER B C 1
ATOM 8863 O O . SER B 1 493 ? -27.055 -37.131 -91.689 1.00 42.07 493 SER B O 1
ATOM 8866 N N . VAL B 1 494 ? -27.779 -39.195 -92.195 1.00 44.03 494 VAL B N 1
ATOM 8867 C CA . VAL B 1 494 ? -26.442 -39.800 -92.082 1.00 43.84 494 VAL B CA 1
ATOM 8868 C C . VAL B 1 494 ? -25.534 -39.204 -93.112 1.00 42.09 494 VAL B C 1
ATOM 8869 O O . VAL B 1 494 ? -26.023 -38.579 -94.033 1.00 47.16 494 VAL B O 1
ATOM 8873 N N . PRO B 1 495 ? -24.211 -39.411 -92.983 1.00 43.13 495 PRO B N 1
ATOM 8874 C CA . PRO B 1 495 ? -23.327 -38.742 -93.930 1.00 44.24 495 PRO B CA 1
ATOM 8875 C C . PRO B 1 495 ? -23.478 -39.300 -95.348 1.00 47.00 495 PRO B C 1
ATOM 8876 O O . PRO B 1 495 ? -23.912 -40.452 -95.515 1.00 45.91 495 PRO B O 1
ATOM 8880 N N . PRO B 1 496 ? -23.136 -38.488 -96.364 1.00 47.70 496 PRO B N 1
ATOM 8881 C CA . PRO B 1 496 ? -23.376 -38.907 -97.736 1.00 50.12 496 PRO B CA 1
ATOM 8882 C C . PRO B 1 496 ? -22.714 -40.250 -98.069 1.00 51.80 496 PRO B C 1
ATOM 8883 O O . PRO B 1 496 ? -23.336 -41.093 -98.701 1.00 54.45 496 PRO B O 1
ATOM 8887 N N . HIS B 1 497 ? -21.484 -40.462 -97.613 1.00 51.47 497 HIS B N 1
ATOM 8888 C CA . HIS B 1 497 ? -20.771 -41.692 -97.928 1.00 49.88 497 HIS B CA 1
ATOM 8889 C C . HIS B 1 497 ? -21.311 -42.930 -97.211 1.00 51.39 497 HIS B C 1
ATOM 8890 O O . HIS B 1 497 ? -20.874 -44.036 -97.516 1.00 51.75 497 HIS B O 1
ATOM 8897 N N . TRP B 1 498 ? -22.232 -42.760 -96.260 1.00 52.54 498 TRP B N 1
ATOM 8898 C CA . TRP B 1 498 ? -22.931 -43.901 -95.656 1.00 53.84 498 TRP B CA 1
ATOM 8899 C C . TRP B 1 498 ? -24.195 -44.275 -96.453 1.00 54.57 498 TRP B C 1
ATOM 8900 O O . TRP B 1 498 ? -24.739 -45.372 -96.275 1.00 54.48 498 TRP B O 1
ATOM 8911 N N . LYS B 1 499 ? -24.656 -43.372 -97.324 1.00 57.33 499 LYS B N 1
ATOM 8912 C CA . LYS B 1 499 ? -25.934 -43.538 -98.047 1.00 59.10 499 LYS B CA 1
ATOM 8913 C C . LYS B 1 499 ? -26.051 -44.833 -98.882 1.00 59.32 499 LYS B C 1
ATOM 8914 O O . LYS B 1 499 ? -27.039 -45.563 -98.739 1.00 56.74 499 LYS B O 1
ATOM 8920 N N . PRO B 1 500 ? -25.049 -45.127 -99.741 1.00 57.15 500 PRO B N 1
ATOM 8921 C CA . PRO B 1 500 ? -25.038 -46.390 -100.509 1.00 56.71 500 PRO B CA 1
ATOM 8922 C C . PRO B 1 500 ? -25.204 -47.666 -99.673 1.00 57.45 500 PRO B C 1
ATOM 8923 O O . PRO B 1 500 ? -25.830 -48.628 -100.120 1.00 59.67 500 PRO B O 1
ATOM 8927 N N . ILE B 1 501 ? -24.633 -47.663 -98.475 1.00 57.98 501 ILE B N 1
ATOM 8928 C CA . ILE B 1 501 ? -24.709 -48.799 -97.552 1.00 56.23 501 ILE B CA 1
ATOM 8929 C C . ILE B 1 501 ? -26.078 -48.905 -96.886 1.00 55.26 501 ILE B C 1
ATOM 8930 O O . ILE B 1 501 ? -26.521 -49.992 -96.512 1.00 51.81 501 ILE B O 1
ATOM 8935 N N . MET B 1 502 ? -26.748 -47.771 -96.718 1.00 56.89 502 MET B N 1
ATOM 8936 C CA . MET B 1 502 ? -27.965 -47.741 -95.915 1.00 57.80 502 MET B CA 1
ATOM 8937 C C . MET B 1 502 ? -29.135 -48.460 -96.579 1.00 54.13 502 MET B C 1
ATOM 8938 O O . MET B 1 502 ? -30.069 -48.879 -95.898 1.00 49.82 502 MET B O 1
ATOM 8943 N N . GLU B 1 503 ? -29.061 -48.665 -97.888 1.00 55.81 503 GLU B N 1
ATOM 8944 C CA . GLU B 1 503 ? -30.080 -49.453 -98.576 1.00 60.55 503 GLU B CA 1
ATOM 8945 C C . GLU B 1 503 ? -30.076 -50.925 -98.133 1.00 55.60 503 GLU B C 1
ATOM 8946 O O . GLU B 1 503 ? -31.134 -51.527 -97.949 1.00 52.36 503 GLU B O 1
ATOM 8952 N N . ARG B 1 504 ? -28.891 -51.501 -97.968 1.00 53.03 504 ARG B N 1
ATOM 8953 C CA . ARG B 1 504 ? -28.773 -52.929 -97.642 1.00 53.04 504 ARG B CA 1
ATOM 8954 C C . ARG B 1 504 ? -28.769 -53.188 -96.137 1.00 50.45 504 ARG B C 1
ATOM 8955 O O . ARG B 1 504 ? -29.012 -54.301 -95.692 1.00 47.25 504 ARG B O 1
ATOM 8963 N N . TRP B 1 505 ? -28.495 -52.149 -95.362 1.00 52.32 505 TRP B N 1
ATOM 8964 C CA . TRP B 1 505 ? -28.403 -52.263 -93.910 1.00 55.18 505 TRP B CA 1
ATOM 8965 C C . TRP B 1 505 ? -29.774 -52.091 -93.282 1.00 53.12 505 TRP B C 1
ATOM 8966 O O . TRP B 1 505 ? -30.229 -52.927 -92.489 1.00 46.10 505 TRP B O 1
ATOM 8977 N N . LEU B 1 506 ? -30.419 -50.995 -93.669 1.00 52.62 506 LEU B N 1
ATOM 8978 C CA . LEU B 1 506 ? -31.687 -50.580 -93.102 1.00 51.44 506 LEU B CA 1
ATOM 8979 C C . LEU B 1 506 ? -32.831 -50.827 -94.094 1.00 51.68 506 LEU B C 1
ATOM 8980 O O . LEU B 1 506 ? -33.810 -51.484 -93.741 1.00 55.02 506 LEU B O 1
ATOM 8985 N N . GLY B 1 507 ? -32.688 -50.321 -95.327 1.00 52.24 507 GLY B N 1
ATOM 8986 C CA . GLY B 1 507 ? -33.703 -50.468 -96.389 1.00 49.41 507 GLY B CA 1
ATOM 8987 C C . GLY B 1 507 ? -33.951 -49.199 -97.195 1.00 50.01 507 GLY B C 1
ATOM 8988 O O . GLY B 1 507 ? -33.101 -48.317 -97.244 1.00 53.33 507 GLY B O 1
ATOM 8989 N N . ASP B 1 508 ? -35.120 -49.116 -97.836 1.00 53.04 508 ASP B N 1
ATOM 8990 C CA . ASP B 1 508 ? -35.552 -47.917 -98.583 1.00 53.31 508 ASP B CA 1
ATOM 8991 C C . ASP B 1 508 ? -36.853 -47.376 -97.984 1.00 50.80 508 ASP B C 1
ATOM 8992 O O . ASP B 1 508 ? -37.787 -48.140 -97.762 1.00 48.02 508 ASP B O 1
ATOM 8997 N N . PRO B 1 509 ? -36.922 -46.062 -97.736 1.00 53.54 509 PRO B N 1
ATOM 8998 C CA . PRO B 1 509 ? -38.100 -45.431 -97.120 1.00 59.07 509 PRO B CA 1
ATOM 8999 C C . PRO B 1 509 ? -39.461 -45.690 -97.790 1.00 62.83 509 PRO B C 1
ATOM 9000 O O . PRO B 1 509 ? -40.461 -45.857 -97.092 1.00 65.96 509 PRO B O 1
ATOM 9004 N N . GLU B 1 510 ? -39.507 -45.698 -99.118 1.00 68.46 510 GLU B N 1
ATOM 9005 C CA . GLU B 1 510 ? -40.773 -45.864 -99.838 1.00 68.31 510 GLU B CA 1
ATOM 9006 C C . GLU B 1 510 ? -41.162 -47.343 -99.897 1.00 65.60 510 GLU B C 1
ATOM 9007 O O . GLU B 1 510 ? -42.215 -47.737 -99.399 1.00 66.70 510 GLU B O 1
ATOM 9013 N N . ARG B 1 511 ? -40.296 -48.170 -100.468 1.00 64.18 511 ARG B N 1
ATOM 9014 C CA . ARG B 1 511 ? -40.568 -49.607 -100.589 1.00 65.67 511 ARG B CA 1
ATOM 9015 C C . ARG B 1 511 ? -40.753 -50.307 -99.232 1.00 63.64 511 ARG B C 1
ATOM 9016 O O . ARG B 1 511 ? -41.432 -51.331 -99.151 1.00 60.94 511 ARG B O 1
ATOM 9024 N N . ASP B 1 512 ? -40.140 -49.765 -98.180 1.00 63.62 512 ASP B N 1
ATOM 9025 C CA . ASP B 1 512 ? -40.191 -50.366 -96.849 1.00 61.77 512 ASP B CA 1
ATOM 9026 C C . ASP B 1 512 ? -40.912 -49.488 -95.804 1.00 63.93 512 ASP B C 1
ATOM 9027 O O . ASP B 1 512 ? -40.613 -49.583 -94.614 1.00 64.76 512 ASP B O 1
ATOM 9032 N N . LYS B 1 513 ? -41.864 -48.657 -96.233 1.00 66.89 513 LYS B N 1
ATOM 9033 C CA . LYS B 1 513 ? -42.588 -47.739 -95.317 1.00 70.71 513 LYS B CA 1
ATOM 9034 C C . LYS B 1 513 ? -43.137 -48.393 -94.045 1.00 67.34 513 LYS B C 1
ATOM 9035 O O . LYS B 1 513 ? -42.930 -47.896 -92.934 1.00 61.96 513 LYS B O 1
ATOM 9041 N N . GLU B 1 514 ? -43.864 -49.491 -94.230 1.00 67.18 514 GLU B N 1
ATOM 9042 C CA . GLU B 1 514 ? -44.554 -50.154 -93.131 1.00 66.37 514 GLU B CA 1
ATOM 9043 C C . GLU B 1 514 ? -43.564 -50.613 -92.046 1.00 62.35 514 GLU B C 1
ATOM 9044 O O . GLU B 1 514 ? -43.790 -50.391 -90.863 1.00 53.54 514 GLU B O 1
ATOM 9050 N N . ARG B 1 515 ? -42.460 -51.237 -92.460 1.00 62.59 515 ARG B N 1
ATOM 9051 C CA . ARG B 1 515 ? -41.410 -51.652 -91.520 1.00 59.24 515 ARG B CA 1
ATOM 9052 C C . ARG B 1 515 ? -40.784 -50.445 -90.808 1.00 55.20 515 ARG B C 1
ATOM 9053 O O . ARG B 1 515 ? -40.600 -50.477 -89.591 1.00 54.37 515 ARG B O 1
ATOM 9061 N N . PHE B 1 516 ? -40.492 -49.380 -91.552 1.00 50.88 516 PHE B N 1
ATOM 9062 C CA . PHE B 1 516 ? -39.866 -48.191 -90.970 1.00 50.22 516 PHE B CA 1
ATOM 9063 C C . PHE B 1 516 ? -40.711 -47.563 -89.866 1.00 52.95 516 PHE B C 1
ATOM 9064 O O . PHE B 1 516 ? -40.178 -47.034 -88.885 1.00 59.72 516 PHE B O 1
ATOM 9072 N N . ILE B 1 517 ? -42.027 -47.624 -90.028 1.00 52.40 517 ILE B N 1
ATOM 9073 C CA . ILE B 1 517 ? -42.956 -47.120 -89.026 1.00 50.21 517 ILE B CA 1
ATOM 9074 C C . ILE B 1 517 ? -42.969 -48.075 -87.836 1.00 48.27 517 ILE B C 1
ATOM 9075 O O . ILE B 1 517 ? -42.840 -47.647 -86.691 1.00 48.64 517 ILE B O 1
ATOM 9080 N N . LYS B 1 518 ? -43.092 -49.362 -88.131 1.00 45.16 518 LYS B N 1
ATOM 9081 C CA . LYS B 1 518 ? -43.104 -50.415 -87.127 1.00 48.10 518 LYS B CA 1
ATOM 9082 C C . LYS B 1 518 ? -41.840 -50.435 -86.257 1.00 48.62 518 LYS B C 1
ATOM 9083 O O . LYS B 1 518 ? -41.898 -50.855 -85.099 1.00 51.06 518 LYS B O 1
ATOM 9089 N N . ASP B 1 519 ? -40.710 -49.992 -86.815 1.00 45.05 519 ASP B N 1
ATOM 9090 C CA . ASP B 1 519 ? -39.415 -50.041 -86.138 1.00 42.86 519 ASP B CA 1
ATOM 9091 C C . ASP B 1 519 ? -38.933 -48.661 -85.675 1.00 40.80 519 ASP B C 1
ATOM 9092 O O . ASP B 1 519 ? -37.826 -48.555 -85.162 1.00 35.14 519 ASP B O 1
ATOM 9097 N N . SER B 1 520 ? -39.741 -47.615 -85.862 1.00 41.36 520 SER B N 1
ATOM 9098 C CA . SER B 1 520 ? -39.368 -46.256 -85.421 1.00 42.74 520 SER B CA 1
ATOM 9099 C C . SER B 1 520 ? -39.881 -45.954 -84.011 1.00 43.47 520 SER B C 1
ATOM 9100 O O . SER B 1 520 ? -41.076 -45.941 -83.786 1.00 46.74 520 SER B O 1
ATOM 9103 N N . PRO B 1 521 ? -38.979 -45.691 -83.053 1.00 45.56 521 PRO B N 1
ATOM 9104 C CA . PRO B 1 521 ? -39.429 -45.427 -81.686 1.00 45.41 521 PRO B CA 1
ATOM 9105 C C . PRO B 1 521 ? -40.496 -44.345 -81.556 1.00 45.76 521 PRO B C 1
ATOM 9106 O O . PRO B 1 521 ? -41.419 -44.505 -80.785 1.00 46.07 521 PRO B O 1
ATOM 9110 N N . VAL B 1 522 ? -40.368 -43.260 -82.305 1.00 48.93 522 VAL B N 1
ATOM 9111 C CA . VAL B 1 522 ? -41.338 -42.158 -82.259 1.00 50.96 522 VAL B CA 1
ATOM 9112 C C . VAL B 1 522 ? -42.787 -42.612 -82.531 1.00 49.22 522 VAL B C 1
ATOM 9113 O O . VAL B 1 522 ? -43.735 -42.006 -82.050 1.00 50.27 522 VAL B O 1
ATOM 9117 N N . THR B 1 523 ? -42.951 -43.671 -83.310 1.00 48.29 523 THR B N 1
ATOM 9118 C CA . THR B 1 523 ? -44.253 -44.293 -83.496 1.00 49.75 523 THR B CA 1
ATOM 9119 C C . THR B 1 523 ? -44.934 -44.678 -82.162 1.00 51.48 523 THR B C 1
ATOM 9120 O O . THR B 1 523 ? -46.162 -44.614 -82.052 1.00 54.16 523 THR B O 1
ATOM 9124 N N . TYR B 1 524 ? -44.142 -45.058 -81.156 1.00 49.44 524 TYR B N 1
ATOM 9125 C CA . TYR B 1 524 ? -44.669 -45.556 -79.879 1.00 44.98 524 TYR B CA 1
ATOM 9126 C C . TYR B 1 524 ? -44.482 -44.568 -78.753 1.00 45.07 524 TYR B C 1
ATOM 9127 O O . TYR B 1 524 ? -44.370 -44.948 -77.588 1.00 48.63 524 TYR B O 1
ATOM 9136 N N . LEU B 1 525 ? -44.472 -43.296 -79.102 1.00 45.92 525 LEU B N 1
ATOM 9137 C CA . LEU B 1 525 ? -44.330 -42.230 -78.137 1.00 50.74 525 LEU B CA 1
ATOM 9138 C C . LEU B 1 525 ? -45.295 -42.325 -76.953 1.00 52.05 525 LEU B C 1
ATOM 9139 O O . LEU B 1 525 ? -44.904 -42.043 -75.825 1.00 51.27 525 LEU B O 1
ATOM 9144 N N . ASP B 1 526 ? -46.549 -42.701 -77.214 1.00 54.57 526 ASP B N 1
ATOM 9145 C CA . ASP B 1 526 ? -47.580 -42.811 -76.160 1.00 55.78 526 ASP B CA 1
ATOM 9146 C C . ASP B 1 526 ? -47.228 -43.834 -75.063 1.00 52.11 526 ASP B C 1
ATOM 9147 O O . ASP B 1 526 ? -47.537 -43.623 -73.890 1.00 49.10 526 ASP B O 1
ATOM 9152 N N . GLY B 1 527 ? -46.578 -44.934 -75.450 1.00 50.96 527 GLY B N 1
ATOM 9153 C CA . GLY B 1 527 ? -46.150 -45.962 -74.504 1.00 47.23 527 GLY B CA 1
ATOM 9154 C C . GLY B 1 527 ? -44.909 -45.640 -73.675 1.00 47.33 527 GLY B C 1
ATOM 9155 O O . GLY B 1 527 ? -44.534 -46.445 -72.822 1.00 48.95 527 GLY B O 1
ATOM 9156 N N . MET B 1 528 ? -44.286 -44.473 -73.898 1.00 46.91 528 MET B N 1
ATOM 9157 C CA . MET B 1 528 ? -43.026 -44.077 -73.216 1.00 45.16 528 MET B CA 1
ATOM 9158 C C . MET B 1 528 ? -43.283 -43.266 -71.935 1.00 44.73 528 MET B C 1
ATOM 9159 O O . MET B 1 528 ? -43.067 -42.050 -71.898 1.00 41.79 528 MET B O 1
ATOM 9164 N N . VAL B 1 529 ? -43.730 -43.957 -70.880 1.00 43.75 529 VAL B N 1
ATOM 9165 C CA . VAL B 1 529 ? -44.293 -43.300 -69.675 1.00 44.76 529 VAL B CA 1
ATOM 9166 C C . VAL B 1 529 ? -43.365 -43.287 -68.453 1.00 44.91 529 VAL B C 1
ATOM 9167 O O . VAL B 1 529 ? -43.551 -42.485 -67.518 1.00 43.61 529 VAL B O 1
ATOM 9171 N N . LYS B 1 530 ? -42.392 -44.195 -68.451 1.00 40.00 530 LYS B N 1
ATOM 9172 C CA . LYS B 1 530 ? -41.349 -44.197 -67.443 1.00 36.45 530 LYS B CA 1
ATOM 9173 C C . LYS B 1 530 ? -40.409 -43.000 -67.575 1.00 34.06 530 LYS B C 1
ATOM 9174 O O . LYS B 1 530 ? -40.250 -42.415 -68.647 1.00 32.10 530 LYS B O 1
ATOM 9180 N N . PRO B 1 531 ? -39.784 -42.617 -66.466 1.00 34.67 531 PRO B N 1
ATOM 9181 C CA . PRO B 1 531 ? -38.934 -41.444 -66.515 1.00 35.23 531 PRO B CA 1
ATOM 9182 C C . PRO B 1 531 ? -37.744 -41.682 -67.426 1.00 35.84 531 PRO B C 1
ATOM 9183 O O . PRO B 1 531 ? -37.214 -42.796 -67.477 1.00 32.76 531 PRO B O 1
ATOM 9187 N N . MET B 1 532 ? -37.320 -40.652 -68.138 1.00 35.47 532 MET B N 1
ATOM 9188 C CA . MET B 1 532 ? -36.283 -40.869 -69.105 1.00 39.48 532 MET B CA 1
ATOM 9189 C C . MET B 1 532 ? -35.234 -39.760 -69.165 1.00 38.37 532 MET B C 1
ATOM 9190 O O . MET B 1 532 ? -35.544 -38.570 -69.022 1.00 37.25 532 MET B O 1
ATOM 9195 N N . LEU B 1 533 ? -33.985 -40.189 -69.353 1.00 38.09 533 LEU B N 1
ATOM 9196 C CA . LEU B 1 533 ? -32.853 -39.283 -69.498 1.00 37.12 533 LEU B CA 1
ATOM 9197 C C . LEU B 1 533 ? -32.361 -39.410 -70.906 1.00 36.06 533 LEU B C 1
ATOM 9198 O O . LEU B 1 533 ? -32.098 -40.522 -71.383 1.00 34.34 533 LEU B O 1
ATOM 9203 N N . VAL B 1 534 ? -32.269 -38.272 -71.582 1.00 35.12 534 VAL B N 1
ATOM 9204 C CA . VAL B 1 534 ? -31.765 -38.244 -72.944 1.00 37.12 534 VAL B CA 1
ATOM 9205 C C . VAL B 1 534 ? -30.462 -37.443 -72.978 1.00 36.75 534 VAL B C 1
ATOM 9206 O O . VAL B 1 534 ? -30.370 -36.341 -72.403 1.00 35.18 534 VAL B O 1
ATOM 9210 N N . ILE B 1 535 ? -29.456 -38.022 -73.624 1.00 34.29 535 ILE B N 1
ATOM 9211 C CA . ILE B 1 535 ? -28.165 -37.375 -73.793 1.00 37.89 535 ILE B CA 1
ATOM 9212 C C . ILE B 1 535 ? -27.794 -37.361 -75.271 1.00 38.48 535 ILE B C 1
ATOM 9213 O O . ILE B 1 535 ? -27.868 -38.394 -75.923 1.00 39.84 535 ILE B O 1
ATOM 9218 N N . GLN B 1 536 ? -27.378 -36.200 -75.777 1.00 42.78 536 GLN B N 1
ATOM 9219 C CA . GLN B 1 536 ? -26.943 -36.037 -77.188 1.00 44.74 536 GLN B CA 1
ATOM 9220 C C . GLN B 1 536 ? -25.768 -35.065 -77.347 1.00 43.32 536 GLN B C 1
ATOM 9221 O O . GLN B 1 536 ? -25.757 -34.011 -76.718 1.00 41.03 536 GLN B O 1
ATOM 9227 N N . GLY B 1 537 ? -24.822 -35.421 -78.226 1.00 47.68 537 GLY B N 1
ATOM 9228 C CA . GLY B 1 537 ? -23.710 -34.546 -78.629 1.00 48.38 537 GLY B CA 1
ATOM 9229 C C . GLY B 1 537 ? -24.077 -33.759 -79.877 1.00 52.80 537 GLY B C 1
ATOM 9230 O O . GLY B 1 537 ? -24.394 -34.363 -80.911 1.00 54.45 537 GLY B O 1
ATOM 9231 N N . ALA B 1 538 ? -24.037 -32.420 -79.790 1.00 53.80 538 ALA B N 1
ATOM 9232 C CA . ALA B 1 538 ? -24.554 -31.539 -80.875 1.00 52.65 538 ALA B CA 1
ATOM 9233 C C . ALA B 1 538 ? -23.895 -31.761 -82.241 1.00 50.71 538 ALA B C 1
ATOM 9234 O O . ALA B 1 538 ? -24.561 -31.693 -83.253 1.00 51.63 538 ALA B O 1
ATOM 9236 N N . LYS B 1 539 ? -22.603 -32.066 -82.258 1.00 53.57 539 LYS B N 1
ATOM 9237 C CA . LYS B 1 539 ? -21.831 -32.174 -83.510 1.00 54.86 539 LYS B CA 1
ATOM 9238 C C . LYS B 1 539 ? -21.841 -33.573 -84.160 1.00 51.78 539 LYS B C 1
ATOM 9239 O O . LYS B 1 539 ? -21.091 -33.822 -85.105 1.00 52.44 539 LYS B O 1
ATOM 9245 N N . ASP B 1 540 ? -22.702 -34.462 -83.665 1.00 50.35 540 ASP B N 1
ATOM 9246 C CA . ASP B 1 540 ? -22.786 -35.849 -84.120 1.00 46.95 540 ASP B CA 1
ATOM 9247 C C . ASP B 1 540 ? -23.230 -35.875 -85.581 1.00 45.39 540 ASP B C 1
ATOM 9248 O O . ASP B 1 540 ? -24.220 -35.232 -85.929 1.00 44.90 540 ASP B O 1
ATOM 9253 N N . PRO B 1 541 ? -22.470 -36.581 -86.441 1.00 45.34 541 PRO B N 1
ATOM 9254 C CA . PRO B 1 541 ? -22.815 -36.809 -87.850 1.00 45.76 541 PRO B CA 1
ATOM 9255 C C . PRO B 1 541 ? -23.497 -38.163 -88.137 1.00 47.41 541 PRO B C 1
ATOM 9256 O O . PRO B 1 541 ? -24.191 -38.294 -89.150 1.00 47.14 541 PRO B O 1
ATOM 9260 N N . ARG B 1 542 ? -23.293 -39.155 -87.269 1.00 46.62 542 ARG B N 1
ATOM 9261 C CA . ARG B 1 542 ? -23.918 -40.463 -87.444 1.00 47.66 542 ARG B CA 1
ATOM 9262 C C . ARG B 1 542 ? -25.364 -40.430 -86.998 1.00 47.09 542 ARG B C 1
ATOM 9263 O O . ARG B 1 542 ? -26.264 -40.815 -87.752 1.00 51.32 542 ARG B O 1
ATOM 9271 N N . VAL B 1 543 ? -25.581 -39.983 -85.767 1.00 45.64 543 VAL B N 1
ATOM 9272 C CA . VAL B 1 543 ? -26.932 -39.770 -85.240 1.00 46.14 543 VAL B CA 1
ATOM 9273 C C . VAL B 1 543 ? -27.073 -38.304 -84.873 1.00 44.64 543 VAL B C 1
ATOM 9274 O O . VAL B 1 543 ? -26.580 -37.859 -83.825 1.00 44.05 543 VAL B O 1
ATOM 9278 N N . VAL B 1 544 ? -27.751 -37.548 -85.723 1.00 45.04 544 VAL B N 1
ATOM 9279 C CA . VAL B 1 544 ? -27.754 -36.102 -85.537 1.00 46.56 544 VAL B CA 1
ATOM 9280 C C . VAL B 1 544 ? -28.699 -35.644 -84.413 1.00 47.81 544 VAL B C 1
ATOM 9281 O O . VAL B 1 544 ? -29.610 -36.376 -84.013 1.00 45.08 544 VAL B O 1
ATOM 9285 N N . LYS B 1 545 ? -28.432 -34.424 -83.931 1.00 49.51 545 LYS B N 1
ATOM 9286 C CA . LYS B 1 545 ? -29.142 -33.775 -82.826 1.00 53.21 545 LYS B CA 1
ATOM 9287 C C . LYS B 1 545 ? -30.656 -33.781 -82.974 1.00 53.15 545 LYS B C 1
ATOM 9288 O O . LYS B 1 545 ? -31.366 -33.848 -81.980 1.00 50.25 545 LYS B O 1
ATOM 9294 N N . GLU B 1 546 ? -31.139 -33.720 -84.209 1.00 56.04 546 GLU B N 1
ATOM 9295 C CA . GLU B 1 546 ? -32.582 -33.693 -84.488 1.00 61.81 546 GLU B CA 1
ATOM 9296 C C . GLU B 1 546 ? -33.294 -35.004 -84.082 1.00 62.62 546 GLU B C 1
ATOM 9297 O O . GLU B 1 546 ? -34.490 -34.995 -83.760 1.00 59.11 546 GLU B O 1
ATOM 9303 N N . GLU B 1 547 ? -32.557 -36.119 -84.090 1.00 61.25 547 GLU B N 1
ATOM 9304 C CA . GLU B 1 547 ? -33.099 -37.409 -83.646 1.00 59.38 547 GLU B CA 1
ATOM 9305 C C . GLU B 1 547 ? -33.414 -37.408 -82.149 1.00 57.37 547 GLU B C 1
ATOM 9306 O O . GLU B 1 547 ? -34.324 -38.111 -81.716 1.00 50.44 547 GLU B O 1
ATOM 9312 N N . SER B 1 548 ? -32.634 -36.642 -81.375 1.00 57.99 548 SER B N 1
ATOM 9313 C CA . SER B 1 548 ? -32.886 -36.415 -79.938 1.00 56.29 548 SER B CA 1
ATOM 9314 C C . SER B 1 548 ? -33.780 -35.179 -79.678 1.00 54.30 548 SER B C 1
ATOM 9315 O O . SER B 1 548 ? -34.674 -35.243 -78.853 1.00 57.44 548 SER B O 1
ATOM 9318 N N . ASP B 1 549 ? -33.545 -34.067 -80.374 1.00 52.32 549 ASP B N 1
ATOM 9319 C CA . ASP B 1 549 ? -34.435 -32.902 -80.299 1.00 54.07 549 ASP B CA 1
ATOM 9320 C C . ASP B 1 549 ? -35.896 -33.303 -80.430 1.00 53.07 549 ASP B C 1
ATOM 9321 O O . ASP B 1 549 ? -36.725 -32.932 -79.608 1.00 54.09 549 ASP B O 1
ATOM 9326 N N . GLN B 1 550 ? -36.203 -34.051 -81.481 1.00 57.70 550 GLN B N 1
ATOM 9327 C CA . GLN B 1 550 ? -37.598 -34.249 -81.905 1.00 62.50 550 GLN B CA 1
ATOM 9328 C C . GLN B 1 550 ? -38.406 -35.177 -81.010 1.00 63.74 550 GLN B C 1
ATOM 9329 O O . GLN B 1 550 ? -39.625 -35.053 -80.959 1.00 72.07 550 GLN B O 1
ATOM 9335 N N . ILE B 1 551 ? -37.733 -36.099 -80.320 1.00 64.47 551 ILE B N 1
ATOM 9336 C CA . ILE B 1 551 ? -38.397 -37.023 -79.391 1.00 63.50 551 ILE B CA 1
ATOM 9337 C C . ILE B 1 551 ? -38.550 -36.389 -78.015 1.00 62.70 551 ILE B C 1
ATOM 9338 O O . ILE B 1 551 ? -39.540 -36.623 -77.327 1.00 61.13 551 ILE B O 1
ATOM 9343 N N . VAL B 1 552 ? -37.561 -35.596 -77.612 1.00 61.89 552 VAL B N 1
ATOM 9344 C CA . VAL B 1 552 ? -37.683 -34.826 -76.389 1.00 63.22 552 VAL B CA 1
ATOM 9345 C C . VAL B 1 552 ? -38.811 -33.843 -76.581 1.00 63.40 552 VAL B C 1
ATOM 9346 O O . VAL B 1 552 ? -39.570 -33.602 -75.642 1.00 62.42 552 VAL B O 1
ATOM 9350 N N . ALA B 1 553 ? -38.895 -33.280 -77.795 1.00 61.25 553 ALA B N 1
ATOM 9351 C CA . ALA B 1 553 ? -39.877 -32.253 -78.118 1.00 61.96 553 ALA B CA 1
ATOM 9352 C C . ALA B 1 553 ? -41.269 -32.854 -78.044 1.00 63.19 553 ALA B C 1
ATOM 9353 O O . ALA B 1 553 ? -42.159 -32.289 -77.410 1.00 66.04 553 ALA B O 1
ATOM 9355 N N . LYS B 1 554 ? -41.440 -34.014 -78.667 1.00 65.43 554 LYS B N 1
ATOM 9356 C CA . LYS B 1 554 ? -42.712 -34.746 -78.626 1.00 68.57 554 LYS B CA 1
ATOM 9357 C C . LYS B 1 554 ? -43.174 -35.127 -77.198 1.00 72.23 554 LYS B C 1
ATOM 9358 O O . LYS B 1 554 ? -44.362 -35.009 -76.869 1.00 74.42 554 LYS B O 1
ATOM 9364 N N . LEU B 1 555 ? -42.238 -35.585 -76.366 1.00 72.58 555 LEU B N 1
ATOM 9365 C CA . LEU B 1 555 ? -42.531 -35.971 -74.979 1.00 71.64 555 LEU B CA 1
ATOM 9366 C C . LEU B 1 555 ? -42.921 -34.811 -74.069 1.00 73.03 555 LEU B C 1
ATOM 9367 O O . LEU B 1 555 ? -43.707 -34.987 -73.129 1.00 68.91 555 LEU B O 1
ATOM 9372 N N . LYS B 1 556 ? -42.330 -33.647 -74.328 1.00 75.55 556 LYS B N 1
ATOM 9373 C CA . LYS B 1 556 ? -42.556 -32.461 -73.513 1.00 79.72 556 LYS B CA 1
ATOM 9374 C C . LYS B 1 556 ? -43.956 -31.902 -73.721 1.00 80.12 556 LYS B C 1
ATOM 9375 O O . LYS B 1 556 ? -44.557 -31.362 -72.791 1.00 82.95 556 LYS B O 1
ATOM 9381 N N . GLU B 1 557 ? -44.485 -32.064 -74.928 1.00 81.96 557 GLU B N 1
ATOM 9382 C CA . GLU B 1 557 ? -45.861 -31.670 -75.218 1.00 86.90 557 GLU B CA 1
ATOM 9383 C C . GLU B 1 557 ? -46.878 -32.446 -74.381 1.00 84.88 557 GLU B C 1
ATOM 9384 O O . GLU B 1 557 ? -47.975 -31.943 -74.145 1.00 84.76 557 GLU B O 1
ATOM 9390 N N . LYS B 1 558 ? -46.510 -33.652 -73.933 1.00 81.88 558 LYS B N 1
ATOM 9391 C CA . LYS B 1 558 ? -47.363 -34.474 -73.053 1.00 80.19 558 LYS B CA 1
ATOM 9392 C C . LYS B 1 558 ? -46.989 -34.371 -71.574 1.00 74.44 558 LYS B C 1
ATOM 9393 O O . LYS B 1 558 ? -47.407 -35.219 -70.781 1.00 68.34 558 LYS B O 1
ATOM 9399 N N . GLY B 1 559 ? -46.202 -33.348 -71.221 1.00 74.08 559 GLY B N 1
ATOM 9400 C CA . GLY B 1 559 ? -45.763 -33.093 -69.841 1.00 74.21 559 GLY B CA 1
ATOM 9401 C C . GLY B 1 559 ? -45.108 -34.254 -69.098 1.00 75.07 559 GLY B C 1
ATOM 9402 O O . GLY B 1 559 ? -45.329 -34.428 -67.895 1.00 73.42 559 GLY B O 1
ATOM 9403 N N . ARG B 1 560 ? -44.285 -35.035 -69.799 1.00 73.88 560 ARG B N 1
ATOM 9404 C CA . ARG B 1 560 ? -43.652 -36.232 -69.208 1.00 75.93 560 ARG B CA 1
ATOM 9405 C C . ARG B 1 560 ? -42.424 -35.946 -68.303 1.00 72.86 560 ARG B C 1
ATOM 9406 O O . ARG B 1 560 ? -41.837 -34.859 -68.355 1.00 64.09 560 ARG B O 1
ATOM 9414 N N . ASP B 1 561 ? -42.049 -36.933 -67.485 1.00 73.90 561 ASP B N 1
ATOM 9415 C CA . ASP B 1 561 ? -40.813 -36.868 -66.674 1.00 77.05 561 ASP B CA 1
ATOM 9416 C C . ASP B 1 561 ? -39.573 -37.184 -67.543 1.00 74.78 561 ASP B C 1
ATOM 9417 O O . ASP B 1 561 ? -39.009 -38.289 -67.489 1.00 76.69 561 ASP B O 1
ATOM 9422 N N . VAL B 1 562 ? -39.165 -36.206 -68.348 1.00 68.18 562 VAL B N 1
ATOM 9423 C CA . VAL B 1 562 ? -37.992 -36.343 -69.213 1.00 67.83 562 VAL B CA 1
ATOM 9424 C C . VAL B 1 562 ? -36.879 -35.473 -68.662 1.00 64.85 562 VAL B C 1
ATOM 9425 O O . VAL B 1 562 ? -37.147 -34.515 -67.944 1.00 67.80 562 VAL B O 1
ATOM 9429 N N . GLU B 1 563 ? -35.637 -35.826 -68.975 1.00 58.21 563 GLU B N 1
ATOM 9430 C CA . GLU B 1 563 ? -34.498 -34.940 -68.758 1.00 51.65 563 GLU B CA 1
ATOM 9431 C C . GLU B 1 563 ? -33.667 -34.966 -70.003 1.00 51.60 563 GLU B C 1
ATOM 9432 O O . GLU B 1 563 ? -33.537 -36.017 -70.636 1.00 53.16 563 GLU B O 1
ATOM 9438 N N . TYR B 1 564 ? -33.111 -33.813 -70.364 1.00 49.97 564 TYR B N 1
ATOM 9439 C CA . TYR B 1 564 ? -32.317 -33.692 -71.585 1.00 50.70 564 TYR B CA 1
ATOM 9440 C C . TYR B 1 564 ? -30.997 -32.990 -71.243 1.00 51.73 564 TYR B C 1
ATOM 9441 O O . TYR B 1 564 ? -30.985 -31.971 -70.559 1.00 52.82 564 TYR B O 1
ATOM 9450 N N . LEU B 1 565 ? -29.893 -33.583 -71.682 1.00 52.05 565 LEU B N 1
ATOM 9451 C CA . LEU B 1 565 ? -28.576 -32.991 -71.556 1.00 49.86 565 LEU B CA 1
ATOM 9452 C C . LEU B 1 565 ? -27.962 -32.963 -72.923 1.00 49.10 565 LEU B C 1
ATOM 9453 O O . LEU B 1 565 ? -27.835 -34.013 -73.580 1.00 45.50 565 LEU B O 1
ATOM 9458 N N . VAL B 1 566 ? -27.552 -31.765 -73.329 1.00 50.04 566 VAL B N 1
ATOM 9459 C CA . VAL B 1 566 ? -26.836 -31.574 -74.585 1.00 52.08 566 VAL B CA 1
ATOM 9460 C C . VAL B 1 566 ? -25.417 -31.153 -74.265 1.00 49.76 566 VAL B C 1
ATOM 9461 O O . VAL B 1 566 ? -25.186 -30.365 -73.356 1.00 50.43 566 VAL B O 1
ATOM 9465 N N . LEU B 1 567 ? -24.472 -31.718 -74.998 1.00 49.89 567 LEU B N 1
ATOM 9466 C CA . LEU B 1 567 ? -23.071 -31.390 -74.854 1.00 50.47 567 LEU B CA 1
ATOM 9467 C C . LEU B 1 567 ? -22.664 -30.684 -76.126 1.00 55.39 567 LEU B C 1
ATOM 9468 O O . LEU B 1 567 ? -22.585 -31.311 -77.197 1.00 59.88 567 LEU B O 1
ATOM 9473 N N . GLU B 1 568 ? -22.402 -29.383 -76.011 1.00 59.72 568 GLU B N 1
ATOM 9474 C CA . GLU B 1 568 ? -22.206 -28.535 -77.186 1.00 59.48 568 GLU B CA 1
ATOM 9475 C C . GLU B 1 568 ? -20.989 -28.914 -78.018 1.00 54.60 568 GLU B C 1
ATOM 9476 O O . GLU B 1 568 ? -21.034 -28.827 -79.248 1.00 52.36 568 GLU B O 1
ATOM 9482 N N . ASP B 1 569 ? -19.916 -29.354 -77.367 1.00 51.46 569 ASP B N 1
ATOM 9483 C CA . ASP B 1 569 ? -18.656 -29.574 -78.083 1.00 51.53 569 ASP B CA 1
ATOM 9484 C C . ASP B 1 569 ? -18.291 -31.048 -78.275 1.00 51.69 569 ASP B C 1
ATOM 9485 O O . ASP B 1 569 ? -17.097 -31.381 -78.340 1.00 53.32 569 ASP B O 1
ATOM 9490 N N . GLU B 1 570 ? -19.289 -31.933 -78.386 1.00 48.98 570 GLU B N 1
ATOM 9491 C CA . GLU B 1 570 ? -19.003 -33.364 -78.646 1.00 48.20 570 GLU B CA 1
ATOM 9492 C C . GLU B 1 570 ? -19.871 -33.949 -79.756 1.00 44.44 570 GLU B C 1
ATOM 9493 O O . GLU B 1 570 ? -20.936 -33.418 -80.083 1.00 43.54 570 GLU B O 1
ATOM 9499 N N . GLY B 1 571 ? -19.407 -35.059 -80.313 1.00 44.18 571 GLY B N 1
ATOM 9500 C CA . GLY B 1 571 ? -20.150 -35.794 -81.336 1.00 45.67 571 GLY B CA 1
ATOM 9501 C C . GLY B 1 571 ? -20.690 -37.129 -80.843 1.00 44.41 571 GLY B C 1
ATOM 9502 O O . GLY B 1 571 ? -21.382 -37.214 -79.821 1.00 44.85 571 GLY B O 1
ATOM 9503 N N . HIS B 1 572 ? -20.364 -38.176 -81.590 1.00 44.78 572 HIS B N 1
ATOM 9504 C CA . HIS B 1 572 ? -20.820 -39.536 -81.300 1.00 45.16 572 HIS B CA 1
ATOM 9505 C C . HIS B 1 572 ? -19.875 -40.159 -80.263 1.00 44.88 572 HIS B C 1
ATOM 9506 O O . HIS B 1 572 ? -19.148 -41.108 -80.555 1.00 43.90 572 HIS B O 1
ATOM 9513 N N . GLY B 1 573 ? -19.906 -39.599 -79.049 1.00 45.32 573 GLY B N 1
ATOM 9514 C CA . GLY B 1 573 ? -18.902 -39.884 -78.010 1.00 43.29 573 GLY B CA 1
ATOM 9515 C C . GLY B 1 573 ? -18.545 -38.668 -77.150 1.00 41.76 573 GLY B C 1
ATOM 9516 O O . GLY B 1 573 ? -19.042 -37.561 -77.370 1.00 36.54 573 GLY B O 1
ATOM 9517 N N . PHE B 1 574 ? -17.703 -38.902 -76.144 1.00 43.77 574 PHE B N 1
ATOM 9518 C CA . PHE B 1 574 ? -17.235 -37.859 -75.210 1.00 45.99 574 PHE B CA 1
ATOM 9519 C C . PHE B 1 574 ? -15.718 -37.897 -75.146 1.00 47.00 574 PHE B C 1
ATOM 9520 O O . PHE B 1 574 ? -15.138 -38.609 -74.336 1.00 47.97 574 PHE B O 1
ATOM 9528 N N . SER B 1 575 ? -15.082 -37.148 -76.037 1.00 49.08 575 SER B N 1
ATOM 9529 C CA . SER B 1 575 ? -13.621 -37.098 -76.111 1.00 50.19 575 SER B CA 1
ATOM 9530 C C . SER B 1 575 ? -13.040 -36.405 -74.876 1.00 47.86 575 SER B C 1
ATOM 9531 O O . SER B 1 575 ? -11.955 -36.774 -74.406 1.00 43.47 575 SER B O 1
ATOM 9534 N N . LYS B 1 576 ? -13.776 -35.407 -74.366 1.00 45.78 576 LYS B N 1
ATOM 9535 C CA . LYS B 1 576 ? -13.328 -34.570 -73.240 1.00 45.78 576 LYS B CA 1
ATOM 9536 C C . LYS B 1 576 ? -13.764 -35.074 -71.854 1.00 41.22 576 LYS B C 1
ATOM 9537 O O . LYS B 1 576 ? -14.932 -35.396 -71.632 1.00 36.29 576 LYS B O 1
ATOM 9543 N N . LYS B 1 577 ? -12.816 -35.111 -70.920 1.00 38.27 577 LYS B N 1
ATOM 9544 C CA . LYS B 1 577 ? -13.071 -35.658 -69.601 1.00 38.63 577 LYS B CA 1
ATOM 9545 C C . LYS B 1 577 ? -14.177 -34.933 -68.855 1.00 38.78 577 LYS B C 1
ATOM 9546 O O . LYS B 1 577 ? -15.037 -35.586 -68.270 1.00 40.83 577 LYS B O 1
ATOM 9552 N N . GLU B 1 578 ? -14.174 -33.605 -68.879 1.00 39.89 578 GLU B N 1
ATOM 9553 C CA . GLU B 1 578 ? -15.259 -32.833 -68.251 1.00 41.16 578 GLU B CA 1
ATOM 9554 C C . GLU B 1 578 ? -16.638 -33.364 -68.624 1.00 36.35 578 GLU B C 1
ATOM 9555 O O . GLU B 1 578 ? -17.518 -33.472 -67.770 1.00 31.26 578 GLU B O 1
ATOM 9561 N N . ASN B 1 579 ? -16.816 -33.681 -69.900 1.00 34.87 579 ASN B N 1
ATOM 9562 C CA . ASN B 1 579 ? -18.134 -34.082 -70.419 1.00 35.53 579 ASN B CA 1
ATOM 9563 C C . ASN B 1 579 ? -18.483 -35.513 -70.052 1.00 34.46 579 ASN B C 1
ATOM 9564 O O . ASN B 1 579 ? -19.604 -35.793 -69.641 1.00 33.14 579 ASN B O 1
ATOM 9569 N N . GLU B 1 580 ? -17.504 -36.402 -70.165 1.00 34.26 580 GLU B N 1
ATOM 9570 C CA . GLU B 1 580 ? -17.690 -37.780 -69.789 1.00 35.14 580 GLU B CA 1
ATOM 9571 C C . GLU B 1 580 ? -18.138 -37.871 -68.328 1.00 35.18 580 GLU B C 1
ATOM 9572 O O . GLU B 1 580 ? -19.043 -38.636 -67.986 1.00 34.13 580 GLU B O 1
ATOM 9578 N N . ILE B 1 581 ? -17.496 -37.075 -67.484 1.00 32.66 581 ILE B N 1
ATOM 9579 C CA . ILE B 1 581 ? -17.719 -37.130 -66.061 1.00 33.25 581 ILE B CA 1
ATOM 9580 C C . ILE B 1 581 ? -19.079 -36.517 -65.760 1.00 35.75 581 ILE B C 1
ATOM 9581 O O . ILE B 1 581 ? -19.773 -36.953 -64.843 1.00 36.73 581 ILE B O 1
ATOM 9586 N N . LYS B 1 582 ? -19.464 -35.530 -66.553 1.00 35.88 582 LYS B N 1
ATOM 9587 C CA . LYS B 1 582 ? -20.731 -34.887 -66.391 1.00 39.30 582 LYS B CA 1
ATOM 9588 C C . LYS B 1 582 ? -21.844 -35.877 -66.732 1.00 38.24 582 LYS B C 1
ATOM 9589 O O . LYS B 1 582 ? -22.897 -35.908 -66.094 1.00 37.90 582 LYS B O 1
ATOM 9595 N N . VAL B 1 583 ? -21.600 -36.697 -67.739 1.00 38.94 583 VAL B N 1
ATOM 9596 C CA . VAL B 1 583 ? -22.536 -37.757 -68.100 1.00 39.19 583 VAL B CA 1
ATOM 9597 C C . VAL B 1 583 ? -22.622 -38.855 -67.025 1.00 38.95 583 VAL B C 1
ATOM 9598 O O . VAL B 1 583 ? -23.727 -39.287 -66.670 1.00 35.90 583 VAL B O 1
ATOM 9602 N N . TYR B 1 584 ? -21.481 -39.310 -66.502 1.00 36.18 584 TYR B N 1
ATOM 9603 C CA . TYR B 1 584 ? -21.541 -40.361 -65.497 1.00 36.51 584 TYR B CA 1
ATOM 9604 C C . TYR B 1 584 ? -22.296 -39.870 -64.273 1.00 35.78 584 TYR B C 1
ATOM 9605 O O . TYR B 1 584 ? -23.099 -40.604 -63.710 1.00 38.62 584 TYR B O 1
ATOM 9614 N N . SER B 1 585 ? -22.042 -38.636 -63.860 1.00 34.42 585 SER B N 1
ATOM 9615 C CA . SER B 1 585 ? -22.616 -38.110 -62.631 1.00 34.41 585 SER B CA 1
ATOM 9616 C C . SER B 1 585 ? -24.127 -38.019 -62.765 1.00 33.94 585 SER B C 1
ATOM 9617 O O . SER B 1 585 ? -24.847 -38.404 -61.859 1.00 34.37 585 SER B O 1
ATOM 9620 N N . LEU B 1 586 ? -24.588 -37.519 -63.904 1.00 33.16 586 LEU B N 1
ATOM 9621 C CA . LEU B 1 586 ? -25.993 -37.296 -64.118 1.00 35.32 586 LEU B CA 1
ATOM 9622 C C . LEU B 1 586 ? -26.741 -38.636 -64.162 1.00 36.57 586 LEU B C 1
ATOM 9623 O O . LEU B 1 586 ? -27.821 -38.764 -63.585 1.00 38.87 586 LEU B O 1
ATOM 9628 N N . MET B 1 587 ? -26.153 -39.624 -64.834 1.00 35.51 587 MET B N 1
ATOM 9629 C CA . MET B 1 587 ? -26.762 -40.935 -64.990 1.00 34.44 587 MET B CA 1
ATOM 9630 C C . MET B 1 587 ? -26.884 -41.612 -63.628 1.00 34.18 587 MET B C 1
ATOM 9631 O O . MET B 1 587 ? -27.885 -42.257 -63.328 1.00 32.08 587 MET B O 1
ATOM 9636 N N . LEU B 1 588 ? -25.858 -41.454 -62.803 1.00 34.57 588 LEU B N 1
ATOM 9637 C CA . LEU B 1 588 ? -25.880 -42.013 -61.451 1.00 34.95 588 LEU B CA 1
ATOM 9638 C C . LEU B 1 588 ? -26.959 -41.366 -60.597 1.00 34.42 588 LEU B C 1
ATOM 9639 O O . LEU B 1 588 ? -27.692 -42.064 -59.910 1.00 35.98 588 LEU B O 1
ATOM 9644 N N . ALA B 1 589 ? -27.037 -40.042 -60.663 1.00 33.02 589 ALA B N 1
ATOM 9645 C CA . ALA B 1 589 ? -28.011 -39.257 -59.922 1.00 33.90 589 ALA B CA 1
ATOM 9646 C C . ALA B 1 589 ? -29.418 -39.616 -60.364 1.00 34.83 589 ALA B C 1
ATOM 9647 O O . ALA B 1 589 ? -30.311 -39.819 -59.547 1.00 36.56 589 ALA B O 1
ATOM 9649 N N . PHE B 1 590 ? -29.605 -39.682 -61.670 1.00 34.46 590 PHE B N 1
ATOM 9650 C CA . PHE B 1 590 ? -30.883 -40.051 -62.248 1.00 35.88 590 PHE B CA 1
ATOM 9651 C C . PHE B 1 590 ? -31.374 -41.455 -61.802 1.00 38.61 590 PHE B C 1
ATOM 9652 O O . PHE B 1 590 ? -32.537 -41.627 -61.415 1.00 41.34 590 PHE B O 1
ATOM 9660 N N . LEU B 1 591 ? -30.486 -42.442 -61.846 1.00 37.05 591 LEU B N 1
ATOM 9661 C CA . LEU B 1 591 ? -30.858 -43.808 -61.523 1.00 38.40 591 LEU B CA 1
ATOM 9662 C C . LEU B 1 591 ? -31.063 -43.980 -60.027 1.00 39.70 591 LEU B C 1
ATOM 9663 O O . LEU B 1 591 ? -31.944 -44.740 -59.634 1.00 38.94 591 LEU B O 1
ATOM 9668 N N . GLU B 1 592 ? -30.281 -43.270 -59.206 1.00 40.90 592 GLU B N 1
ATOM 9669 C CA . GLU B 1 592 ? -30.503 -43.243 -57.743 1.00 43.23 592 GLU B CA 1
ATOM 9670 C C . GLU B 1 592 ? -31.905 -42.750 -57.390 1.00 39.06 592 GLU B C 1
ATOM 9671 O O . GLU B 1 592 ? -32.626 -43.424 -56.666 1.00 39.21 592 GLU B O 1
ATOM 9677 N N . LYS B 1 593 ? -32.286 -41.591 -57.918 1.00 38.67 593 LYS B N 1
ATOM 9678 C CA . LYS B 1 593 ? -33.535 -40.952 -57.520 1.00 40.33 593 LYS B CA 1
ATOM 9679 C C . LYS B 1 593 ? -34.773 -41.722 -58.010 1.00 42.43 593 LYS B C 1
ATOM 9680 O O . LYS B 1 593 ? -35.847 -41.577 -57.447 1.00 42.67 593 LYS B O 1
ATOM 9686 N N . HIS B 1 594 ? -34.603 -42.574 -59.015 1.00 41.84 594 HIS B N 1
ATOM 9687 C CA . HIS B 1 594 ? -35.696 -43.400 -59.484 1.00 41.99 594 HIS B CA 1
ATOM 9688 C C . HIS B 1 594 ? -35.656 -44.830 -58.942 1.00 39.93 594 HIS B C 1
ATOM 9689 O O . HIS B 1 594 ? -36.413 -45.679 -59.389 1.00 35.43 594 HIS B O 1
ATOM 9696 N N . GLN B 1 595 ? -34.786 -45.087 -57.971 1.00 39.72 595 GLN B N 1
ATOM 9697 C CA . GLN B 1 595 ? -34.891 -46.306 -57.198 1.00 41.72 595 GLN B CA 1
ATOM 9698 C C . GLN B 1 595 ? -36.039 -46.106 -56.203 1.00 47.13 595 GLN B C 1
ATOM 9699 O O . GLN B 1 595 ? -36.400 -44.966 -55.886 1.00 53.03 595 GLN B O 1
ATOM 9705 N N . ALA B 1 596 ? -36.619 -47.200 -55.719 1.00 46.85 596 ALA B N 1
ATOM 9706 C CA . ALA B 1 596 ? -37.626 -47.122 -54.659 1.00 46.98 596 ALA B CA 1
ATOM 9707 C C . ALA B 1 596 ? -36.926 -46.832 -53.335 1.00 46.85 596 ALA B C 1
ATOM 9708 O O . ALA B 1 596 ? -35.897 -47.445 -53.043 1.00 46.37 596 ALA B O 1
ATOM 9710 N N . LEU B 1 597 ? -37.479 -45.908 -52.544 1.00 46.45 597 LEU B N 1
ATOM 9711 C CA . LEU B 1 597 ? -36.920 -45.546 -51.233 1.00 46.57 597 LEU B CA 1
ATOM 9712 C C . LEU B 1 597 ? -36.660 -46.771 -50.391 1.00 47.04 597 LEU B C 1
ATOM 9713 O O . LEU B 1 597 ? -35.560 -46.981 -49.903 1.00 47.76 597 LEU B O 1
ATOM 9718 N N . GLU B 1 598 ? -37.691 -47.586 -50.226 1.00 49.32 598 GLU B N 1
ATOM 9719 C CA . GLU B 1 598 ? -37.564 -48.862 -49.534 1.00 50.52 598 GLU B CA 1
ATOM 9720 C C . GLU B 1 598 ? -36.860 -48.707 -48.168 1.00 47.32 598 GLU B C 1
ATOM 9721 O O . GLU B 1 598 ? -35.980 -49.489 -47.809 1.00 43.15 598 GLU B O 1
ATOM 9727 N N . HIS B 1 599 ? -37.287 -47.676 -47.428 1.00 48.04 599 HIS B N 1
ATOM 9728 C CA . HIS B 1 599 ? -36.824 -47.346 -46.061 1.00 46.38 599 HIS B CA 1
ATOM 9729 C C . HIS B 1 599 ? -37.336 -48.407 -45.088 1.00 48.28 599 HIS B C 1
ATOM 9730 O O . HIS B 1 599 ? -38.531 -48.645 -45.009 1.00 51.38 599 HIS B O 1
ATOM 9737 N N . HIS B 1 600 ? -36.442 -49.068 -44.369 1.00 51.31 600 HIS B N 1
ATOM 9738 C CA . HIS B 1 600 ? -36.855 -50.032 -43.354 1.00 54.30 600 HIS B CA 1
ATOM 9739 C C . HIS B 1 600 ? -36.639 -49.393 -41.987 1.00 56.23 600 HIS B C 1
ATOM 9740 O O . HIS B 1 600 ? -35.627 -48.730 -41.764 1.00 62.08 600 HIS B O 1
ATOM 9747 N N . HIS B 1 601 ? -37.597 -49.559 -41.083 1.00 55.24 601 HIS B N 1
ATOM 9748 C CA . HIS B 1 601 ? -37.465 -49.001 -39.745 1.00 54.73 601 HIS B CA 1
ATOM 9749 C C . HIS B 1 601 ? -37.313 -50.133 -38.739 1.00 59.76 601 HIS B C 1
ATOM 9750 O O . HIS B 1 601 ? -38.188 -50.999 -38.640 1.00 59.27 601 HIS B O 1
ATOM 9757 N N . HIS B 1 602 ? -36.196 -50.120 -38.006 1.00 65.31 602 HIS B N 1
ATOM 9758 C CA . HIS B 1 602 ? -35.841 -51.202 -37.083 1.00 72.32 602 HIS B CA 1
ATOM 9759 C C . HIS B 1 602 ? -36.180 -50.805 -35.652 1.00 76.53 602 HIS B C 1
ATOM 9760 O O . HIS B 1 602 ? -36.556 -49.663 -35.395 1.00 72.52 602 HIS B O 1
ATOM 9767 N N . HIS B 1 603 ? -36.035 -51.747 -34.721 1.00 87.31 603 HIS B N 1
ATOM 9768 C CA . HIS B 1 603 ? -36.290 -51.483 -33.300 1.00 98.88 603 HIS B CA 1
ATOM 9769 C C . HIS B 1 603 ? -35.047 -50.901 -32.624 1.00 101.09 603 HIS B C 1
ATOM 9770 O O . HIS B 1 603 ? -34.069 -51.619 -32.405 1.00 96.50 603 HIS B O 1
ATOM 9777 N N . HIS B 1 604 ? -35.089 -49.608 -32.297 1.00 108.53 604 HIS B N 1
ATOM 9778 C CA . HIS B 1 604 ? -33.961 -48.925 -31.646 1.00 119.76 604 HIS B CA 1
ATOM 9779 C C . HIS B 1 604 ? -34.317 -48.507 -30.222 1.00 114.72 604 HIS B C 1
ATOM 9780 O O . HIS B 1 604 ? -35.216 -47.695 -30.011 1.00 111.00 604 HIS B O 1
ATOM 9787 N N . MET C 1 1 ? 11.370 -31.220 -8.829 1.00 93.80 1 MET C N 1
ATOM 9788 C CA . MET C 1 1 ? 10.180 -31.846 -9.487 1.00 91.24 1 MET C CA 1
ATOM 9789 C C . MET C 1 1 ? 8.906 -31.033 -9.191 1.00 85.81 1 MET C C 1
ATOM 9790 O O . MET C 1 1 ? 8.351 -30.385 -10.091 1.00 80.21 1 MET C O 1
ATOM 9795 N N . ILE C 1 2 ? 8.470 -31.055 -7.927 1.00 78.38 2 ILE C N 1
ATOM 9796 C CA . ILE C 1 2 ? 7.293 -30.305 -7.469 1.00 67.63 2 ILE C CA 1
ATOM 9797 C C . ILE C 1 2 ? 7.782 -29.032 -6.789 1.00 63.54 2 ILE C C 1
ATOM 9798 O O . ILE C 1 2 ? 8.754 -29.070 -6.036 1.00 55.80 2 ILE C O 1
ATOM 9803 N N . ASN C 1 3 ? 7.098 -27.919 -7.057 1.00 64.28 3 ASN C N 1
ATOM 9804 C CA . ASN C 1 3 ? 7.493 -26.608 -6.544 1.00 70.27 3 ASN C CA 1
ATOM 9805 C C . ASN C 1 3 ? 6.819 -26.285 -5.204 1.00 64.92 3 ASN C C 1
ATOM 9806 O O . ASN C 1 3 ? 5.750 -25.655 -5.159 1.00 64.90 3 ASN C O 1
ATOM 9811 N N . PHE C 1 4 ? 7.466 -26.718 -4.121 1.00 55.71 4 PHE C N 1
ATOM 9812 C CA . PHE C 1 4 ? 6.978 -26.489 -2.762 1.00 51.39 4 PHE C CA 1
ATOM 9813 C C . PHE C 1 4 ? 7.262 -25.069 -2.276 1.00 50.81 4 PHE C C 1
ATOM 9814 O O . PHE C 1 4 ? 8.415 -24.636 -2.271 1.00 47.86 4 PHE C O 1
ATOM 9822 N N . PRO C 1 5 ? 6.221 -24.345 -1.836 1.00 54.43 5 PRO C N 1
ATOM 9823 C CA . PRO C 1 5 ? 6.494 -23.012 -1.285 1.00 57.08 5 PRO C CA 1
ATOM 9824 C C . PRO C 1 5 ? 7.347 -23.087 -0.019 1.00 55.62 5 PRO C C 1
ATOM 9825 O O . PRO C 1 5 ? 7.324 -24.103 0.672 1.00 58.22 5 PRO C O 1
ATOM 9829 N N . LYS C 1 6 ? 8.102 -22.028 0.263 1.00 56.24 6 LYS C N 1
ATOM 9830 C CA . LYS C 1 6 ? 8.985 -21.981 1.440 1.00 53.59 6 LYS C CA 1
ATOM 9831 C C . LYS C 1 6 ? 8.182 -21.948 2.755 1.00 47.36 6 LYS C C 1
ATOM 9832 O O . LYS C 1 6 ? 7.033 -21.491 2.769 1.00 44.38 6 LYS C O 1
ATOM 9838 N N . PRO C 1 7 ? 8.786 -22.450 3.855 1.00 43.85 7 PRO C N 1
ATOM 9839 C CA . PRO C 1 7 ? 8.139 -22.538 5.160 1.00 43.70 7 PRO C CA 1
ATOM 9840 C C . PRO C 1 7 ? 7.392 -21.272 5.533 1.00 44.89 7 PRO C C 1
ATOM 9841 O O . PRO C 1 7 ? 7.944 -20.184 5.450 1.00 47.98 7 PRO C O 1
ATOM 9845 N N . THR C 1 8 ? 6.139 -21.426 5.933 1.00 44.25 8 THR C N 1
ATOM 9846 C CA . THR C 1 8 ? 5.358 -20.320 6.409 1.00 43.02 8 THR C CA 1
ATOM 9847 C C . THR C 1 8 ? 5.286 -20.340 7.910 1.00 40.88 8 THR C C 1
ATOM 9848 O O . THR C 1 8 ? 5.622 -21.307 8.584 1.00 39.94 8 THR C O 1
ATOM 9852 N N . VAL C 1 9 ? 4.814 -19.223 8.408 1.00 40.85 9 VAL C N 1
ATOM 9853 C CA . VAL C 1 9 ? 4.555 -19.006 9.802 1.00 39.32 9 VAL C CA 1
ATOM 9854 C C . VAL C 1 9 ? 3.713 -20.097 10.446 1.00 38.52 9 VAL C C 1
ATOM 9855 O O . VAL C 1 9 ? 3.994 -20.502 11.566 1.00 40.25 9 VAL C O 1
ATOM 9859 N N . GLU C 1 10 ? 2.696 -20.600 9.752 1.00 42.37 10 GLU C N 1
ATOM 9860 C CA . GLU C 1 10 ? 1.741 -21.537 10.396 1.00 44.84 10 GLU C CA 1
ATOM 9861 C C . GLU C 1 10 ? 2.369 -22.893 10.742 1.00 40.59 10 GLU C C 1
ATOM 9862 O O . GLU C 1 10 ? 1.788 -23.661 11.495 1.00 39.94 10 GLU C O 1
ATOM 9868 N N . GLN C 1 11 ? 3.561 -23.160 10.216 1.00 37.08 11 GLN C N 1
ATOM 9869 C CA . GLN C 1 11 ? 4.318 -24.357 10.556 1.00 35.16 11 GLN C CA 1
ATOM 9870 C C . GLN C 1 11 ? 4.955 -24.307 11.944 1.00 34.26 11 GLN C C 1
ATOM 9871 O O . GLN C 1 11 ? 5.384 -25.342 12.454 1.00 40.72 11 GLN C O 1
ATOM 9877 N N . PHE C 1 12 ? 5.056 -23.127 12.539 1.00 32.23 12 PHE C N 1
ATOM 9878 C CA . PHE C 1 12 ? 5.568 -22.995 13.917 1.00 31.49 12 PHE C CA 1
ATOM 9879 C C . PHE C 1 12 ? 4.450 -23.080 14.944 1.00 31.25 12 PHE C C 1
ATOM 9880 O O . PHE C 1 12 ? 4.711 -23.054 16.132 1.00 38.06 12 PHE C O 1
ATOM 9888 N N . PHE C 1 13 ? 3.209 -23.199 14.484 1.00 33.34 13 PHE C N 1
ATOM 9889 C CA . PHE C 1 13 ? 2.023 -23.244 15.361 1.00 34.08 13 PHE C CA 1
ATOM 9890 C C . PHE C 1 13 ? 1.694 -24.638 15.903 1.00 33.03 13 PHE C C 1
ATOM 9891 O O . PHE C 1 13 ? 0.811 -24.764 16.746 1.00 33.47 13 PHE C O 1
ATOM 9899 N N . ARG C 1 14 ? 2.339 -25.680 15.389 1.00 32.68 14 ARG C N 1
ATOM 9900 C CA . ARG C 1 14 ? 1.930 -27.076 15.686 1.00 33.23 14 ARG C CA 1
ATOM 9901 C C . ARG C 1 14 ? 2.895 -27.818 16.589 1.00 32.49 14 ARG C C 1
ATOM 9902 O O . ARG C 1 14 ? 2.969 -29.041 16.564 1.00 39.17 14 ARG C O 1
ATOM 9910 N N . THR C 1 15 ? 3.628 -27.071 17.387 1.00 32.38 15 THR C N 1
ATOM 9911 C CA . THR C 1 15 ? 4.634 -27.618 18.262 1.00 32.19 15 THR C CA 1
ATOM 9912 C C . THR C 1 15 ? 4.058 -27.613 19.657 1.00 29.37 15 THR C C 1
ATOM 9913 O O . THR C 1 15 ? 3.440 -26.666 20.039 1.00 28.96 15 THR C O 1
ATOM 9917 N N . TYR C 1 16 ? 4.278 -28.651 20.435 1.00 30.31 16 TYR C N 1
ATOM 9918 C CA . TYR C 1 16 ? 3.683 -28.678 21.757 1.00 30.75 16 TYR C CA 1
ATOM 9919 C C . TYR C 1 16 ? 4.767 -28.465 22.789 1.00 30.38 16 TYR C C 1
ATOM 9920 O O . TYR C 1 16 ? 5.932 -28.458 22.458 1.00 31.31 16 TYR C O 1
ATOM 9929 N N . THR C 1 17 ? 4.340 -28.250 24.028 1.00 33.05 17 THR C N 1
ATOM 9930 C CA . THR C 1 17 ? 5.205 -28.040 25.164 1.00 33.03 17 THR C CA 1
ATOM 9931 C C . THR C 1 17 ? 5.148 -29.276 26.033 1.00 31.04 17 THR C C 1
ATOM 9932 O O . THR C 1 17 ? 4.102 -29.888 26.163 1.00 28.72 17 THR C O 1
ATOM 9936 N N . ILE C 1 18 ? 6.285 -29.607 26.630 1.00 29.78 18 ILE C N 1
ATOM 9937 C CA . ILE C 1 18 ? 6.372 -30.597 27.697 1.00 31.27 18 ILE C CA 1
ATOM 9938 C C . ILE C 1 18 ? 6.941 -29.861 28.894 1.00 30.76 18 ILE C C 1
ATOM 9939 O O . ILE C 1 18 ? 8.071 -29.387 28.840 1.00 34.55 18 ILE C O 1
ATOM 9944 N N . THR C 1 19 ? 6.164 -29.763 29.965 1.00 28.88 19 THR C N 1
ATOM 9945 C CA . THR C 1 19 ? 6.531 -28.919 31.091 1.00 28.83 19 THR C CA 1
ATOM 9946 C C . THR C 1 19 ? 7.265 -29.672 32.179 1.00 30.07 19 THR C C 1
ATOM 9947 O O . THR C 1 19 ? 7.978 -29.058 32.964 1.00 31.08 19 THR C O 1
ATOM 9951 N N . ASN C 1 20 ? 7.079 -30.988 32.250 1.00 31.47 20 ASN C N 1
ATOM 9952 C CA . ASN C 1 20 ? 7.441 -31.714 33.447 1.00 34.36 20 ASN C CA 1
ATOM 9953 C C . ASN C 1 20 ? 7.259 -33.232 33.256 1.00 33.16 20 ASN C C 1
ATOM 9954 O O . ASN C 1 20 ? 6.505 -33.653 32.381 1.00 31.77 20 ASN C O 1
ATOM 9959 N N . PHE C 1 21 ? 8.000 -34.051 34.010 1.00 32.63 21 PHE C N 1
ATOM 9960 C CA . PHE C 1 21 ? 7.906 -35.514 33.862 1.00 31.67 21 PHE C CA 1
ATOM 9961 C C . PHE C 1 21 ? 8.405 -36.270 35.060 1.00 32.56 21 PHE C C 1
ATOM 9962 O O . PHE C 1 21 ? 9.090 -35.699 35.910 1.00 33.56 21 PHE C O 1
ATOM 9970 N N . ALA C 1 22 ? 8.096 -37.575 35.093 1.00 32.14 22 ALA C N 1
ATOM 9971 C CA . ALA C 1 22 ? 8.629 -38.482 36.121 1.00 31.17 22 ALA C CA 1
ATOM 9972 C C . ALA C 1 22 ? 8.797 -39.919 35.608 1.00 32.20 22 ALA C C 1
ATOM 9973 O O . ALA C 1 22 ? 8.142 -40.334 34.665 1.00 33.57 22 ALA C O 1
ATOM 9975 N N . VAL C 1 23 ? 9.695 -40.662 36.238 1.00 33.94 23 VAL C N 1
ATOM 9976 C CA . VAL C 1 23 ? 10.019 -42.025 35.844 1.00 34.78 23 VAL C CA 1
ATOM 9977 C C . VAL C 1 23 ? 9.774 -42.928 37.019 1.00 35.16 23 VAL C C 1
ATOM 9978 O O . VAL C 1 23 ? 10.243 -42.631 38.108 1.00 38.08 23 VAL C O 1
ATOM 9982 N N . SER C 1 24 ? 9.063 -44.027 36.803 1.00 34.64 24 SER C N 1
ATOM 9983 C CA . SER C 1 24 ? 8.818 -44.995 37.863 1.00 36.41 24 SER C CA 1
ATOM 9984 C C . SER C 1 24 ? 10.148 -45.509 38.438 1.00 38.06 24 SER C C 1
ATOM 9985 O O . SER C 1 24 ? 11.191 -45.418 37.784 1.00 37.75 24 SER C O 1
ATOM 9988 N N . SER C 1 25 ? 10.117 -46.006 39.673 1.00 40.83 25 SER C N 1
ATOM 9989 C CA . SER C 1 25 ? 11.341 -46.512 40.350 1.00 43.13 25 SER C CA 1
ATOM 9990 C C . SER C 1 25 ? 12.079 -47.595 39.550 1.00 42.81 25 SER C C 1
ATOM 9991 O O . SER C 1 25 ? 13.308 -47.586 39.494 1.00 39.64 25 SER C O 1
ATOM 9994 N N . ASP C 1 26 ? 11.319 -48.500 38.929 1.00 44.90 26 ASP C N 1
ATOM 9995 C CA . ASP C 1 26 ? 11.879 -49.587 38.093 1.00 48.36 26 ASP C CA 1
ATOM 9996 C C . ASP C 1 26 ? 12.131 -49.205 36.611 1.00 48.49 26 ASP C C 1
ATOM 9997 O O . ASP C 1 26 ? 12.413 -50.077 35.775 1.00 45.15 26 ASP C O 1
ATOM 10002 N N . GLU C 1 27 ? 12.006 -47.918 36.286 1.00 48.86 27 GLU C N 1
ATOM 10003 C CA . GLU C 1 27 ? 12.189 -47.406 34.907 1.00 47.56 27 GLU C CA 1
ATOM 10004 C C . GLU C 1 27 ? 11.342 -48.075 33.808 1.00 44.64 27 GLU C C 1
ATOM 10005 O O . GLU C 1 27 ? 11.736 -48.102 32.646 1.00 40.56 27 GLU C O 1
ATOM 10011 N N . LYS C 1 28 ? 10.178 -48.596 34.180 1.00 46.45 28 LYS C N 1
ATOM 10012 C CA . LYS C 1 28 ? 9.281 -49.253 33.224 1.00 48.92 28 LYS C CA 1
ATOM 10013 C C . LYS C 1 28 ? 8.151 -48.337 32.769 1.00 44.59 28 LYS C C 1
ATOM 10014 O O . LYS C 1 28 ? 7.408 -48.668 31.846 1.00 43.10 28 LYS C O 1
ATOM 10020 N N . ARG C 1 29 ? 8.031 -47.177 33.400 1.00 41.51 29 ARG C N 1
ATOM 10021 C CA . ARG C 1 29 ? 7.128 -46.170 32.901 1.00 40.03 29 ARG C CA 1
ATOM 10022 C C . ARG C 1 29 ? 7.691 -44.761 33.075 1.00 36.52 29 ARG C C 1
ATOM 10023 O O . ARG C 1 29 ? 8.297 -44.441 34.084 1.00 36.53 29 ARG C O 1
ATOM 10031 N N . LEU C 1 30 ? 7.502 -43.937 32.053 1.00 32.25 30 LEU C N 1
ATOM 10032 C CA . LEU C 1 30 ? 7.811 -42.526 32.123 1.00 28.33 30 LEU C CA 1
ATOM 10033 C C . LEU C 1 30 ? 6.530 -41.779 31.813 1.00 27.51 30 LEU C C 1
ATOM 10034 O O . LEU C 1 30 ? 5.935 -41.998 30.774 1.00 27.37 30 LEU C O 1
ATOM 10039 N N . VAL C 1 31 ? 6.096 -40.912 32.717 1.00 28.26 31 VAL C N 1
ATOM 10040 C CA . VAL C 1 31 ? 4.920 -40.088 32.495 1.00 28.40 31 VAL C CA 1
ATOM 10041 C C . VAL C 1 31 ? 5.321 -38.631 32.379 1.00 29.95 31 VAL C C 1
ATOM 10042 O O . VAL C 1 31 ? 6.147 -38.143 33.151 1.00 30.21 31 VAL C O 1
ATOM 10046 N N . PHE C 1 32 ? 4.710 -37.927 31.430 1.00 30.21 32 PHE C N 1
ATOM 10047 C CA . PHE C 1 32 ? 5.022 -36.531 31.222 1.00 28.56 32 PHE C CA 1
ATOM 10048 C C . PHE C 1 32 ? 3.810 -35.681 30.846 1.00 29.21 32 PHE C C 1
ATOM 10049 O O . PHE C 1 32 ? 2.831 -36.160 30.257 1.00 28.18 32 PHE C O 1
ATOM 10057 N N . ASN C 1 33 ? 3.894 -34.404 31.190 1.00 28.27 33 ASN C N 1
ATOM 10058 C CA . ASN C 1 33 ? 2.812 -33.468 30.944 1.00 28.19 33 ASN C CA 1
ATOM 10059 C C . ASN C 1 33 ? 3.069 -32.678 29.659 1.00 26.28 33 ASN C C 1
ATOM 10060 O O . ASN C 1 33 ? 4.144 -32.111 29.479 1.00 26.56 33 ASN C O 1
ATOM 10065 N N . ALA C 1 34 ? 2.082 -32.655 28.769 1.00 24.78 34 ALA C N 1
ATOM 10066 C CA . ALA C 1 34 ? 2.210 -32.066 27.440 1.00 23.80 34 ALA C CA 1
ATOM 10067 C C . ALA C 1 34 ? 0.859 -31.729 26.856 1.00 24.29 34 ALA C C 1
ATOM 10068 O O . ALA C 1 34 ? -0.152 -32.300 27.262 1.00 23.97 34 ALA C O 1
ATOM 10070 N N . ASN C 1 35 ? 0.846 -30.796 25.896 1.00 24.42 35 ASN C N 1
ATOM 10071 C CA . ASN C 1 35 ? -0.386 -30.379 25.252 1.00 24.33 35 ASN C CA 1
ATOM 10072 C C . ASN C 1 35 ? -0.408 -30.825 23.810 1.00 25.82 35 ASN C C 1
ATOM 10073 O O . ASN C 1 35 ? -1.009 -30.198 22.945 1.00 26.06 35 ASN C O 1
ATOM 10078 N N . LEU C 1 36 ? 0.207 -31.980 23.601 1.00 28.80 36 LEU C N 1
ATOM 10079 C CA . LEU C 1 36 ? 0.203 -32.725 22.358 1.00 31.04 36 LEU C CA 1
ATOM 10080 C C . LEU C 1 36 ? -1.189 -32.927 21.752 1.00 31.60 36 LEU C C 1
ATOM 10081 O O . LEU C 1 36 ? -1.318 -33.039 20.541 1.00 33.42 36 LEU C O 1
ATOM 10086 N N . ASN C 1 37 ? -2.233 -33.017 22.559 1.00 30.48 37 ASN C N 1
ATOM 10087 C CA . ASN C 1 37 ? -3.567 -33.051 21.957 1.00 31.84 37 ASN C CA 1
ATOM 10088 C C . ASN C 1 37 ? -4.325 -31.746 22.043 1.00 30.21 37 ASN C C 1
ATOM 10089 O O . ASN C 1 37 ? -5.519 -31.736 21.847 1.00 36.84 37 ASN C O 1
ATOM 10094 N N . GLY C 1 38 ? -3.637 -30.649 22.315 1.00 29.77 38 GLY C N 1
ATOM 10095 C CA . GLY C 1 38 ? -4.251 -29.325 22.297 1.00 27.72 38 GLY C CA 1
ATOM 10096 C C . GLY C 1 38 ? -4.451 -28.745 23.676 1.00 29.39 38 GLY C C 1
ATOM 10097 O O . GLY C 1 38 ? -4.696 -27.557 23.811 1.00 31.89 38 GLY C O 1
ATOM 10098 N N . LYS C 1 39 ? -4.371 -29.587 24.702 1.00 30.20 39 LYS C N 1
ATOM 10099 C CA . LYS C 1 39 ? -4.487 -29.167 26.094 1.00 30.50 39 LYS C CA 1
ATOM 10100 C C . LYS C 1 39 ? -3.545 -30.013 26.959 1.00 29.23 39 LYS C C 1
ATOM 10101 O O . LYS C 1 39 ? -3.155 -31.112 26.579 1.00 27.44 39 LYS C O 1
ATOM 10107 N N . MET C 1 40 ? -3.195 -29.501 28.130 1.00 28.27 40 MET C N 1
ATOM 10108 C CA . MET C 1 40 ? -2.291 -30.204 29.016 1.00 28.36 40 MET C CA 1
ATOM 10109 C C . MET C 1 40 ? -2.902 -31.468 29.598 1.00 27.65 40 MET C C 1
ATOM 10110 O O . MET C 1 40 ? -3.997 -31.450 30.176 1.00 28.04 40 MET C O 1
ATOM 10115 N N . ASN C 1 41 ? -2.171 -32.566 29.429 1.00 25.77 41 ASN C N 1
ATOM 10116 C CA . ASN C 1 41 ? -2.552 -33.863 29.965 1.00 25.61 41 ASN C CA 1
ATOM 10117 C C . ASN C 1 41 ? -1.300 -34.712 30.156 1.00 25.11 41 ASN C C 1
ATOM 10118 O O . ASN C 1 41 ? -0.270 -34.474 29.549 1.00 22.84 41 ASN C O 1
ATOM 10123 N N . LEU C 1 42 ? -1.417 -35.720 30.999 1.00 25.86 42 LEU C N 1
ATOM 10124 C CA . LEU C 1 42 ? -0.348 -36.665 31.236 1.00 25.76 42 LEU C CA 1
ATOM 10125 C C . LEU C 1 42 ? -0.358 -37.740 30.184 1.00 25.83 42 LEU C C 1
ATOM 10126 O O . LEU C 1 42 ? -1.391 -38.369 29.955 1.00 25.85 42 LEU C O 1
ATOM 10131 N N . TRP C 1 43 ? 0.815 -37.951 29.587 1.00 25.26 43 TRP C N 1
ATOM 10132 C CA . TRP C 1 43 ? 1.070 -39.006 28.626 1.00 25.26 43 TRP C CA 1
ATOM 10133 C C . TRP C 1 43 ? 2.112 -39.937 29.213 1.00 25.25 43 TRP C C 1
ATOM 10134 O O . TRP C 1 43 ? 2.818 -39.572 30.157 1.00 27.00 43 TRP C O 1
ATOM 10145 N N . ALA C 1 44 ? 2.219 -41.133 28.656 1.00 25.81 44 ALA C N 1
ATOM 10146 C CA . ALA C 1 44 ? 3.108 -42.153 29.208 1.00 27.03 44 ALA C CA 1
ATOM 10147 C C . ALA C 1 44 ? 3.725 -43.042 28.136 1.00 29.23 44 ALA C C 1
ATOM 10148 O O . ALA C 1 44 ? 3.113 -43.264 27.093 1.00 29.74 44 ALA C O 1
ATOM 10150 N N . MET C 1 45 ? 4.941 -43.523 28.411 1.00 31.42 45 MET C N 1
ATOM 10151 C CA . MET C 1 45 ? 5.670 -44.492 27.575 1.00 31.94 45 MET C CA 1
ATOM 10152 C C . MET C 1 45 ? 6.100 -45.679 28.414 1.00 32.06 45 MET C C 1
ATOM 10153 O O . MET C 1 45 ? 6.685 -45.510 29.491 1.00 32.05 45 MET C O 1
ATOM 10158 N N . ASP C 1 46 ? 5.877 -46.874 27.899 1.00 34.27 46 ASP C N 1
ATOM 10159 C CA . ASP C 1 46 ? 6.350 -48.105 28.538 1.00 36.27 46 ASP C CA 1
ATOM 10160 C C . ASP C 1 46 ? 7.747 -48.411 28.041 1.00 36.86 46 ASP C C 1
ATOM 10161 O O . ASP C 1 46 ? 7.931 -49.197 27.108 1.00 38.46 46 ASP C O 1
ATOM 10166 N N . LEU C 1 47 ? 8.730 -47.768 28.649 1.00 37.43 47 LEU C N 1
ATOM 10167 C CA . LEU C 1 47 ? 10.105 -47.899 28.188 1.00 42.03 47 LEU C CA 1
ATOM 10168 C C . LEU C 1 47 ? 10.564 -49.367 28.160 1.00 40.72 47 LEU C C 1
ATOM 10169 O O . LEU C 1 47 ? 10.213 -50.145 29.045 1.00 41.19 47 LEU C O 1
ATOM 10174 N N . PRO C 1 48 ? 11.369 -49.747 27.156 1.00 39.80 48 PRO C N 1
ATOM 10175 C CA . PRO C 1 48 ? 11.996 -48.918 26.122 1.00 39.34 48 PRO C CA 1
ATOM 10176 C C . PRO C 1 48 ? 11.107 -48.527 24.926 1.00 37.31 48 PRO C C 1
ATOM 10177 O O . PRO C 1 48 ? 11.596 -47.846 24.025 1.00 36.51 48 PRO C O 1
ATOM 10181 N N . ASP C 1 49 ? 9.845 -48.961 24.890 1.00 36.61 49 ASP C N 1
ATOM 10182 C CA . ASP C 1 49 ? 8.888 -48.462 23.869 1.00 36.58 49 ASP C CA 1
ATOM 10183 C C . ASP C 1 49 ? 8.649 -46.946 24.063 1.00 35.28 49 ASP C C 1
ATOM 10184 O O . ASP C 1 49 ? 8.327 -46.517 25.175 1.00 33.78 49 ASP C O 1
ATOM 10189 N N . THR C 1 50 ? 8.820 -46.135 23.013 1.00 31.11 50 THR C N 1
ATOM 10190 C CA . THR C 1 50 ? 8.578 -44.699 23.156 1.00 29.99 50 THR C CA 1
ATOM 10191 C C . THR C 1 50 ? 7.258 -44.217 22.532 1.00 29.46 50 THR C C 1
ATOM 10192 O O . THR C 1 50 ? 6.942 -43.043 22.604 1.00 27.73 50 THR C O 1
ATOM 10196 N N . TYR C 1 51 ? 6.456 -45.102 21.945 1.00 29.94 51 TYR C N 1
ATOM 10197 C CA . TYR C 1 51 ? 5.151 -44.634 21.458 1.00 29.61 51 TYR C CA 1
ATOM 10198 C C . TYR C 1 51 ? 4.289 -44.291 22.654 1.00 28.55 51 TYR C C 1
ATOM 10199 O O . TYR C 1 51 ? 3.909 -45.187 23.404 1.00 29.44 51 TYR C O 1
ATOM 10208 N N . PRO C 1 52 ? 3.965 -42.999 22.822 1.00 25.68 52 PRO C N 1
ATOM 10209 C CA . PRO C 1 52 ? 3.259 -42.555 23.994 1.00 26.02 52 PRO C CA 1
ATOM 10210 C C . PRO C 1 52 ? 1.750 -42.823 23.930 1.00 27.27 52 PRO C C 1
ATOM 10211 O O . PRO C 1 52 ? 1.176 -42.902 22.848 1.00 25.54 52 PRO C O 1
ATOM 10215 N N . TYR C 1 53 ? 1.139 -42.956 25.102 1.00 28.18 53 TYR C N 1
ATOM 10216 C CA . TYR C 1 53 ? -0.302 -43.099 25.232 1.00 28.30 53 TYR C CA 1
ATOM 10217 C C . TYR C 1 53 ? -0.813 -42.223 26.375 1.00 27.85 53 TYR C C 1
ATOM 10218 O O . TYR C 1 53 ? -0.058 -41.852 27.264 1.00 26.92 53 TYR C O 1
ATOM 10227 N N . LEU C 1 54 ? -2.084 -41.855 26.306 1.00 27.22 54 LEU C N 1
ATOM 10228 C CA . LEU C 1 54 ? -2.657 -40.970 27.291 1.00 27.71 54 LEU C CA 1
ATOM 10229 C C . LEU C 1 54 ? -2.692 -41.693 28.634 1.00 27.98 54 LEU C C 1
ATOM 10230 O O . LEU C 1 54 ? -3.098 -42.847 28.713 1.00 26.81 54 LEU C O 1
ATOM 10235 N N . PHE C 1 55 ? -2.245 -41.003 29.674 1.00 27.62 55 PHE C N 1
ATOM 10236 C CA . PHE C 1 55 ? -2.148 -41.573 31.006 1.00 28.53 55 PHE C CA 1
ATOM 10237 C C . PHE C 1 55 ? -3.207 -41.019 31.932 1.00 28.90 55 PHE C C 1
ATOM 10238 O O . PHE C 1 55 ? -3.726 -41.735 32.772 1.00 32.24 55 PHE C O 1
ATOM 10246 N N . ALA C 1 56 ? -3.520 -39.743 31.796 1.00 30.24 56 ALA C N 1
ATOM 10247 C CA . ALA C 1 56 ? -4.602 -39.174 32.559 1.00 31.28 56 ALA C CA 1
ATOM 10248 C C . ALA C 1 56 ? -5.201 -38.027 31.812 1.00 33.07 56 ALA C C 1
ATOM 10249 O O . ALA C 1 56 ? -4.474 -37.243 31.202 1.00 37.93 56 ALA C O 1
ATOM 10251 N N . HIS C 1 57 ? -6.532 -37.947 31.836 1.00 34.04 57 HIS C N 1
ATOM 10252 C CA . HIS C 1 57 ? -7.250 -36.844 31.213 1.00 34.96 57 HIS C CA 1
ATOM 10253 C C . HIS C 1 57 ? -7.709 -35.833 32.245 1.00 35.43 57 HIS C C 1
ATOM 10254 O O . HIS C 1 57 ? -8.372 -36.193 33.213 1.00 34.67 57 HIS C O 1
ATOM 10261 N N . ARG C 1 58 ? -7.433 -34.560 31.984 1.00 35.18 58 ARG C N 1
ATOM 10262 C CA . ARG C 1 58 ? -7.837 -33.496 32.893 1.00 35.73 58 ARG C CA 1
ATOM 10263 C C . ARG C 1 58 ? -7.920 -32.119 32.220 1.00 34.98 58 ARG C C 1
ATOM 10264 O O . ARG C 1 58 ? -8.673 -31.274 32.668 1.00 33.07 58 ARG C O 1
ATOM 10272 N N . ASP C 1 59 ? -7.144 -31.892 31.162 1.00 36.65 59 ASP C N 1
ATOM 10273 C CA . ASP C 1 59 ? -7.101 -30.592 30.447 1.00 38.27 59 ASP C CA 1
ATOM 10274 C C . ASP C 1 59 ? -6.616 -29.399 31.306 1.00 37.58 59 ASP C C 1
ATOM 10275 O O . ASP C 1 59 ? -6.929 -28.244 31.010 1.00 40.23 59 ASP C O 1
ATOM 10280 N N . GLU C 1 60 ? -5.829 -29.677 32.337 1.00 36.66 60 GLU C N 1
ATOM 10281 C CA . GLU C 1 60 ? -5.357 -28.648 33.240 1.00 35.70 60 GLU C CA 1
ATOM 10282 C C . GLU C 1 60 ? -3.853 -28.688 33.371 1.00 34.18 60 GLU C C 1
ATOM 10283 O O . GLU C 1 60 ? -3.242 -29.703 33.141 1.00 34.58 60 GLU C O 1
ATOM 10289 N N . SER C 1 61 ? -3.257 -27.559 33.733 1.00 37.44 61 SER C N 1
ATOM 10290 C CA . SER C 1 61 ? -1.832 -27.499 34.037 1.00 35.75 61 SER C CA 1
ATOM 10291 C C . SER C 1 61 ? -1.523 -28.383 35.233 1.00 34.78 61 SER C C 1
ATOM 10292 O O . SER C 1 61 ? -2.335 -28.525 36.151 1.00 31.48 61 SER C O 1
ATOM 10295 N N . CYS C 1 62 ? -0.326 -28.953 35.210 1.00 33.17 62 CYS C N 1
ATOM 10296 C CA . CYS C 1 62 ? 0.119 -29.883 36.217 1.00 31.21 62 CYS C CA 1
ATOM 10297 C C . CYS C 1 62 ? 1.390 -29.378 36.868 1.00 30.97 62 CYS C C 1
ATOM 10298 O O . CYS C 1 62 ? 2.342 -29.118 36.167 1.00 30.15 62 CYS C O 1
ATOM 10301 N N . ASN C 1 63 ? 1.437 -29.259 38.196 1.00 31.31 63 ASN C N 1
ATOM 10302 C CA . ASN C 1 63 ? 2.647 -28.714 38.843 1.00 31.49 63 ASN C CA 1
ATOM 10303 C C . ASN C 1 63 ? 3.642 -29.761 39.369 1.00 30.77 63 ASN C C 1
ATOM 10304 O O . ASN C 1 63 ? 4.808 -29.452 39.579 1.00 30.93 63 ASN C O 1
ATOM 10309 N N . PHE C 1 64 ? 3.199 -30.990 39.604 1.00 30.20 64 PHE C N 1
ATOM 10310 C CA . PHE C 1 64 ? 4.142 -32.052 39.925 1.00 29.11 64 PHE C CA 1
ATOM 10311 C C . PHE C 1 64 ? 3.557 -33.390 39.547 1.00 28.35 64 PHE C C 1
ATOM 10312 O O . PHE C 1 64 ? 2.335 -33.517 39.403 1.00 28.24 64 PHE C O 1
ATOM 10320 N N . ILE C 1 65 ? 4.445 -34.382 39.434 1.00 28.62 65 ILE C N 1
ATOM 10321 C CA . ILE C 1 65 ? 4.095 -35.787 39.183 1.00 29.41 65 ILE C CA 1
ATOM 10322 C C . ILE C 1 65 ? 4.957 -36.664 40.104 1.00 32.17 65 ILE C C 1
ATOM 10323 O O . ILE C 1 65 ? 6.152 -36.413 40.254 1.00 33.66 65 ILE C O 1
ATOM 10328 N N . LYS C 1 66 ? 4.357 -37.689 40.710 1.00 34.08 66 LYS C N 1
ATOM 10329 C CA . LYS C 1 66 ? 5.081 -38.547 41.654 1.00 35.23 66 LYS C CA 1
ATOM 10330 C C . LYS C 1 66 ? 4.590 -39.975 41.610 1.00 32.95 66 LYS C C 1
ATOM 10331 O O . LYS C 1 66 ? 3.412 -40.225 41.858 1.00 31.27 66 LYS C O 1
ATOM 10337 N N . PHE C 1 67 ? 5.479 -40.911 41.288 1.00 31.45 67 PHE C N 1
ATOM 10338 C CA . PHE C 1 67 ? 5.117 -42.334 41.347 1.00 32.73 67 PHE C CA 1
ATOM 10339 C C . PHE C 1 67 ? 5.194 -42.822 42.802 1.00 34.88 67 PHE C C 1
ATOM 10340 O O . PHE C 1 67 ? 6.071 -42.397 43.559 1.00 32.70 67 PHE C O 1
ATOM 10348 N N . ASP C 1 68 ? 4.245 -43.681 43.181 1.00 37.42 68 ASP C N 1
ATOM 10349 C CA . ASP C 1 68 ? 4.382 -44.574 44.329 1.00 37.30 68 ASP C CA 1
ATOM 10350 C C . ASP C 1 68 ? 5.563 -45.519 44.105 1.00 37.98 68 ASP C C 1
ATOM 10351 O O . ASP C 1 68 ? 5.654 -46.149 43.057 1.00 38.29 68 ASP C O 1
ATOM 10356 N N . PRO C 1 69 ? 6.464 -45.645 45.094 1.00 43.11 69 PRO C N 1
ATOM 10357 C CA . PRO C 1 69 ? 7.537 -46.667 45.011 1.00 44.04 69 PRO C CA 1
ATOM 10358 C C . PRO C 1 69 ? 7.055 -48.112 44.794 1.00 44.58 69 PRO C C 1
ATOM 10359 O O . PRO C 1 69 ? 7.707 -48.853 44.085 1.00 45.93 69 PRO C O 1
ATOM 10363 N N . GLU C 1 70 ? 5.935 -48.509 45.390 1.00 47.56 70 GLU C N 1
ATOM 10364 C CA . GLU C 1 70 ? 5.408 -49.868 45.180 1.00 52.04 70 GLU C CA 1
ATOM 10365 C C . GLU C 1 70 ? 4.377 -49.958 44.039 1.00 52.04 70 GLU C C 1
ATOM 10366 O O . GLU C 1 70 ? 3.650 -50.940 43.935 1.00 51.53 70 GLU C O 1
ATOM 10372 N N . ASN C 1 71 ? 4.317 -48.923 43.198 1.00 52.86 71 ASN C N 1
ATOM 10373 C CA . ASN C 1 71 ? 3.547 -48.923 41.940 1.00 50.12 71 ASN C CA 1
ATOM 10374 C C . ASN C 1 71 ? 2.052 -49.198 42.056 1.00 47.06 71 ASN C C 1
ATOM 10375 O O . ASN C 1 71 ? 1.488 -49.887 41.217 1.00 45.40 71 ASN C O 1
ATOM 10380 N N . ARG C 1 72 ? 1.425 -48.630 43.080 1.00 46.05 72 ARG C N 1
ATOM 10381 C CA . ARG C 1 72 ? -0.021 -48.737 43.303 1.00 47.45 72 ARG C CA 1
ATOM 10382 C C . ARG C 1 72 ? -0.780 -47.468 42.881 1.00 46.49 72 ARG C C 1
ATOM 10383 O O . ARG C 1 72 ? -2.014 -47.458 42.855 1.00 44.43 72 ARG C O 1
ATOM 10391 N N . TYR C 1 73 ? -0.046 -46.394 42.590 1.00 42.80 73 TYR C N 1
ATOM 10392 C CA . TYR C 1 73 ? -0.657 -45.121 42.218 1.00 40.79 73 TYR C CA 1
ATOM 10393 C C . TYR C 1 73 ? 0.385 -44.139 41.703 1.00 39.27 73 TYR C C 1
ATOM 10394 O O . TYR C 1 73 ? 1.592 -44.373 41.813 1.00 41.11 73 TYR C O 1
ATOM 10403 N N . VAL C 1 74 ? -0.109 -43.055 41.118 1.00 37.90 74 VAL C N 1
ATOM 10404 C CA . VAL C 1 74 ? 0.706 -41.906 40.758 1.00 37.41 74 VAL C CA 1
ATOM 10405 C C . VAL C 1 74 ? -0.013 -40.696 41.284 1.00 36.09 74 VAL C C 1
ATOM 10406 O O . VAL C 1 74 ? -1.230 -40.571 41.148 1.00 39.25 74 VAL C O 1
ATOM 10410 N N . LEU C 1 75 ? 0.737 -39.812 41.906 1.00 35.69 75 LEU C N 1
ATOM 10411 C CA . LEU C 1 75 ? 0.205 -38.545 42.356 1.00 34.94 75 LEU C CA 1
ATOM 10412 C C . LEU C 1 75 ? 0.531 -37.473 41.354 1.00 34.79 75 LEU C C 1
ATOM 10413 O O . LEU C 1 75 ? 1.624 -37.464 40.759 1.00 32.51 75 LEU C O 1
ATOM 10418 N N . ALA C 1 76 ? -0.402 -36.536 41.220 1.00 33.97 76 ALA C N 1
ATOM 10419 C CA . ALA C 1 76 ? -0.212 -35.401 40.364 1.00 32.20 76 ALA C CA 1
ATOM 10420 C C . ALA C 1 76 ? -0.986 -34.238 40.895 1.00 32.38 76 ALA C C 1
ATOM 10421 O O . ALA C 1 76 ? -2.036 -34.429 41.507 1.00 31.19 76 ALA C O 1
ATOM 10423 N N . GLY C 1 77 ? -0.479 -33.032 40.624 1.00 31.22 77 GLY C N 1
ATOM 10424 C CA . GLY C 1 77 ? -1.164 -31.820 41.015 1.00 32.25 77 GLY C CA 1
ATOM 10425 C C . GLY C 1 77 ? -1.664 -30.875 39.931 1.00 32.66 77 GLY C C 1
ATOM 10426 O O . GLY C 1 77 ? -0.888 -30.376 39.123 1.00 35.61 77 GLY C O 1
ATOM 10427 N N . PHE C 1 78 ? -2.961 -30.591 39.955 1.00 31.64 78 PHE C N 1
ATOM 10428 C CA . PHE C 1 78 ? -3.654 -29.843 38.906 1.00 29.42 78 PHE C CA 1
ATOM 10429 C C . PHE C 1 78 ? -4.324 -28.605 39.477 1.00 30.80 78 PHE C C 1
ATOM 10430 O O . PHE C 1 78 ? -4.791 -28.615 40.619 1.00 28.69 78 PHE C O 1
ATOM 10438 N N . ASP C 1 79 ? -4.404 -27.553 38.670 1.00 32.09 79 ASP C N 1
ATOM 10439 C CA . ASP C 1 79 ? -5.193 -26.377 39.017 1.00 33.50 79 ASP C CA 1
ATOM 10440 C C . ASP C 1 79 ? -6.435 -26.279 38.091 1.00 37.15 79 ASP C C 1
ATOM 10441 O O . ASP C 1 79 ? -6.833 -27.295 37.479 1.00 38.44 79 ASP C O 1
ATOM 10446 N N . LYS C 1 80 ? -7.045 -25.087 38.014 1.00 38.82 80 LYS C N 1
ATOM 10447 C CA . LYS C 1 80 ? -8.208 -24.808 37.140 1.00 42.35 80 LYS C CA 1
ATOM 10448 C C . LYS C 1 80 ? -7.986 -23.611 36.201 1.00 41.25 80 LYS C C 1
ATOM 10449 O O . LYS C 1 80 ? -7.928 -22.468 36.636 1.00 39.94 80 LYS C O 1
ATOM 10455 N N . ASP C 1 81 ? -7.862 -23.871 34.910 1.00 39.83 81 ASP C N 1
ATOM 10456 C CA . ASP C 1 81 ? -7.711 -22.790 33.919 1.00 42.02 81 ASP C CA 1
ATOM 10457 C C . ASP C 1 81 ? -6.581 -21.766 34.251 1.00 38.78 81 ASP C C 1
ATOM 10458 O O . ASP C 1 81 ? -6.701 -20.578 33.965 1.00 34.45 81 ASP C O 1
ATOM 10463 N N . GLY C 1 82 ? -5.474 -22.242 34.821 1.00 38.01 82 GLY C N 1
ATOM 10464 C CA . GLY C 1 82 ? -4.341 -21.367 35.158 1.00 37.73 82 GLY C CA 1
ATOM 10465 C C . GLY C 1 82 ? -4.627 -20.476 36.356 1.00 38.47 82 GLY C C 1
ATOM 10466 O O . GLY C 1 82 ? -4.007 -19.432 36.484 1.00 40.77 82 GLY C O 1
ATOM 10467 N N . ASP C 1 83 ? -5.609 -20.874 37.174 1.00 38.15 83 ASP C N 1
ATOM 10468 C CA . ASP C 1 83 ? -5.816 -20.547 38.591 1.00 40.90 83 ASP C CA 1
ATOM 10469 C C . ASP C 1 83 ? -4.519 -20.402 39.419 1.00 37.77 83 ASP C C 1
ATOM 10470 O O . ASP C 1 83 ? -4.344 -19.456 40.196 1.00 34.80 83 ASP C O 1
ATOM 10475 N N . GLU C 1 84 ? -3.661 -21.432 39.252 1.00 33.86 84 GLU C N 1
ATOM 10476 C CA . GLU C 1 84 ? -2.549 -21.802 40.143 1.00 33.47 84 GLU C CA 1
ATOM 10477 C C . GLU C 1 84 ? -2.979 -22.258 41.571 1.00 30.89 84 GLU C C 1
ATOM 10478 O O . GLU C 1 84 ? -2.136 -22.419 42.451 1.00 31.09 84 GLU C O 1
ATOM 10484 N N . ASN C 1 85 ? -4.264 -22.500 41.785 1.00 30.19 85 ASN C N 1
ATOM 10485 C CA . ASN C 1 85 ? -4.715 -23.235 42.970 1.00 30.21 85 ASN C CA 1
ATOM 10486 C C . ASN C 1 85 ? -4.528 -24.749 42.814 1.00 29.19 85 ASN C C 1
ATOM 10487 O O . ASN C 1 85 ? -5.485 -25.503 42.729 1.00 28.24 85 ASN C O 1
ATOM 10492 N N . TYR C 1 86 ? -3.273 -25.176 42.793 1.00 29.28 86 TYR C N 1
ATOM 10493 C CA . TYR C 1 86 ? -2.939 -26.578 42.620 1.00 28.82 86 TYR C CA 1
ATOM 10494 C C . TYR C 1 86 ? -3.368 -27.361 43.836 1.00 28.28 86 TYR C C 1
ATOM 10495 O O . TYR C 1 86 ? -3.261 -26.862 44.963 1.00 28.17 86 TYR C O 1
ATOM 10504 N N . GLN C 1 87 ? -3.895 -28.557 43.607 1.00 28.27 87 GLN C N 1
ATOM 10505 C CA . GLN C 1 87 ? -4.268 -29.466 44.692 1.00 31.32 87 GLN C CA 1
ATOM 10506 C C . GLN C 1 87 ? -3.826 -30.864 44.299 1.00 32.22 87 GLN C C 1
ATOM 10507 O O . GLN C 1 87 ? -3.334 -31.058 43.204 1.00 34.43 87 GLN C O 1
ATOM 10513 N N . ILE C 1 88 ? -3.995 -31.838 45.176 1.00 32.16 88 ILE C N 1
ATOM 10514 C CA . ILE C 1 88 ? -3.333 -33.120 44.977 1.00 32.27 88 ILE C CA 1
ATOM 10515 C C . ILE C 1 88 ? -4.329 -34.229 44.634 1.00 31.53 88 ILE C C 1
ATOM 10516 O O . ILE C 1 88 ? -5.302 -34.442 45.345 1.00 32.40 88 ILE C O 1
ATOM 10521 N N . TYR C 1 89 ? -4.051 -34.918 43.530 1.00 31.11 89 TYR C N 1
ATOM 10522 C CA . TYR C 1 89 ? -4.912 -35.954 42.980 1.00 31.84 89 TYR C CA 1
ATOM 10523 C C . TYR C 1 89 ? -4.126 -37.252 42.869 1.00 33.72 89 TYR C C 1
ATOM 10524 O O . TYR C 1 89 ? -2.895 -37.225 42.816 1.00 36.68 89 TYR C O 1
ATOM 10533 N N . ALA C 1 90 ? -4.828 -38.384 42.830 1.00 34.95 90 ALA C N 1
ATOM 10534 C CA . ALA C 1 90 ? -4.175 -39.691 42.661 1.00 35.49 90 ALA C CA 1
ATOM 10535 C C . ALA C 1 90 ? -4.686 -40.353 41.405 1.00 37.60 90 ALA C C 1
ATOM 10536 O O . ALA C 1 90 ? -5.856 -40.224 41.058 1.00 38.62 90 ALA C O 1
ATOM 10538 N N . ILE C 1 91 ? -3.808 -41.077 40.728 1.00 38.06 91 ILE C N 1
ATOM 10539 C CA . ILE C 1 91 ? -4.170 -41.738 39.487 1.00 37.24 91 ILE C CA 1
ATOM 10540 C C . ILE C 1 91 ? -3.800 -43.207 39.643 1.00 35.92 91 ILE C C 1
ATOM 10541 O O . ILE C 1 91 ? -2.823 -43.534 40.321 1.00 39.65 91 ILE C O 1
ATOM 10546 N N . PRO C 1 92 ? -4.592 -44.110 39.056 1.00 33.70 92 PRO C N 1
ATOM 10547 C CA . PRO C 1 92 ? -4.169 -45.500 39.212 1.00 33.87 92 PRO C CA 1
ATOM 10548 C C . PRO C 1 92 ? -2.840 -45.721 38.529 1.00 34.62 92 PRO C C 1
ATOM 10549 O O . PRO C 1 92 ? -2.474 -44.962 37.628 1.00 35.70 92 PRO C O 1
ATOM 10553 N N . ASN C 1 93 ? -2.130 -46.767 38.919 1.00 35.37 93 ASN C N 1
ATOM 10554 C CA . ASN C 1 93 ? -0.832 -47.055 38.308 1.00 36.04 93 ASN C CA 1
ATOM 10555 C C . ASN C 1 93 ? -0.864 -47.145 36.784 1.00 36.54 93 ASN C C 1
ATOM 10556 O O . ASN C 1 93 ? 0.088 -46.730 36.115 1.00 35.99 93 ASN C O 1
ATOM 10561 N N . GLU C 1 94 ? -1.948 -47.688 36.245 1.00 38.30 94 GLU C N 1
ATOM 10562 C CA . GLU C 1 94 ? -2.078 -47.890 34.794 1.00 41.01 94 GLU C CA 1
ATOM 10563 C C . GLU C 1 94 ? -2.604 -46.642 34.076 1.00 36.67 94 GLU C C 1
ATOM 10564 O O . GLU C 1 94 ? -2.697 -46.640 32.868 1.00 36.04 94 GLU C O 1
ATOM 10570 N N . GLY C 1 95 ? -2.969 -45.603 34.821 1.00 35.99 95 GLY C N 1
ATOM 10571 C CA . GLY C 1 95 ? -3.610 -44.420 34.253 1.00 35.00 95 GLY C CA 1
ATOM 10572 C C . GLY C 1 95 ? -5.106 -44.436 34.457 1.00 33.88 95 GLY C C 1
ATOM 10573 O O . GLY C 1 95 ? -5.651 -45.376 34.998 1.00 35.88 95 GLY C O 1
ATOM 10574 N N . GLY C 1 96 ? -5.776 -43.382 34.020 1.00 35.16 96 GLY C N 1
ATOM 10575 C CA . GLY C 1 96 ? -7.213 -43.248 34.222 1.00 34.40 96 GLY C CA 1
ATOM 10576 C C . GLY C 1 96 ? -7.585 -41.818 34.546 1.00 36.06 96 GLY C C 1
ATOM 10577 O O . GLY C 1 96 ? -6.949 -40.879 34.072 1.00 38.28 96 GLY C O 1
ATOM 10578 N N . LEU C 1 97 ? -8.615 -41.654 35.360 1.00 38.51 97 LEU C N 1
ATOM 10579 C CA . LEU C 1 97 ? -9.122 -40.336 35.721 1.00 41.01 97 LEU C CA 1
ATOM 10580 C C . LEU C 1 97 ? -8.583 -39.927 37.091 1.00 39.28 97 LEU C C 1
ATOM 10581 O O . LEU C 1 97 ? -8.666 -40.703 38.028 1.00 44.14 97 LEU C O 1
ATOM 10586 N N . PRO C 1 98 ? -8.014 -38.712 37.214 1.00 39.18 98 PRO C N 1
ATOM 10587 C CA . PRO C 1 98 ? -7.502 -38.287 38.527 1.00 39.39 98 PRO C CA 1
ATOM 10588 C C . PRO C 1 98 ? -8.592 -38.234 39.593 1.00 41.23 98 PRO C C 1
ATOM 10589 O O . PRO C 1 98 ? -9.733 -37.868 39.319 1.00 39.89 98 PRO C O 1
ATOM 10593 N N . HIS C 1 99 ? -8.221 -38.610 40.805 1.00 43.20 99 HIS C N 1
ATOM 10594 C CA . HIS C 1 99 ? -9.159 -38.754 41.889 1.00 43.53 99 HIS C CA 1
ATOM 10595 C C . HIS C 1 99 ? -8.771 -37.752 42.976 1.00 38.41 99 HIS C C 1
ATOM 10596 O O . HIS C 1 99 ? -7.614 -37.712 43.362 1.00 34.96 99 HIS C O 1
ATOM 10603 N N . PRO C 1 100 ? -9.725 -36.939 43.459 1.00 36.80 100 PRO C N 1
ATOM 10604 C CA . PRO C 1 100 ? -9.378 -35.983 44.525 1.00 38.21 100 PRO C CA 1
ATOM 10605 C C . PRO C 1 100 ? -8.788 -36.693 45.745 1.00 37.43 100 PRO C C 1
ATOM 10606 O O . PRO C 1 100 ? -9.420 -37.618 46.274 1.00 38.21 100 PRO C O 1
ATOM 10610 N N . LEU C 1 101 ? -7.587 -36.287 46.165 1.00 34.38 101 LEU C N 1
ATOM 10611 C CA . LEU C 1 101 ? -6.917 -36.938 47.282 1.00 34.93 101 LEU C CA 1
ATOM 10612 C C . LEU C 1 101 ? -6.728 -36.019 48.478 1.00 37.76 101 LEU C C 1
ATOM 10613 O O . LEU C 1 101 ? -7.188 -36.324 49.569 1.00 40.58 101 LEU C O 1
ATOM 10618 N N . ILE C 1 102 ? -6.021 -34.912 48.260 1.00 38.63 102 ILE C N 1
ATOM 10619 C CA . ILE C 1 102 ? -5.763 -33.900 49.274 1.00 35.90 102 ILE C CA 1
ATOM 10620 C C . ILE C 1 102 ? -6.173 -32.594 48.622 1.00 36.28 102 ILE C C 1
ATOM 10621 O O . ILE C 1 102 ? -5.391 -31.981 47.912 1.00 37.50 102 ILE C O 1
ATOM 10626 N N . THR C 1 103 ? -7.425 -32.208 48.831 1.00 37.06 103 THR C N 1
ATOM 10627 C CA . THR C 1 103 ? -8.038 -31.103 48.114 1.00 38.55 103 THR C CA 1
ATOM 10628 C C . THR C 1 103 ? -8.933 -30.337 49.070 1.00 40.43 103 THR C C 1
ATOM 10629 O O . THR C 1 103 ? -9.090 -30.715 50.229 1.00 36.87 103 THR C O 1
ATOM 10633 N N . GLY C 1 104 ? -9.535 -29.267 48.567 1.00 43.01 104 GLY C N 1
ATOM 10634 C CA . GLY C 1 104 ? -10.487 -28.486 49.344 1.00 43.48 104 GLY C CA 1
ATOM 10635 C C . GLY C 1 104 ? -11.194 -27.442 48.504 1.00 43.94 104 GLY C C 1
ATOM 10636 O O . GLY C 1 104 ? -11.578 -27.690 47.364 1.00 46.45 104 GLY C O 1
ATOM 10637 N N . ASP C 1 105 ? -11.353 -26.264 49.076 1.00 44.94 105 ASP C N 1
ATOM 10638 C CA . ASP C 1 105 ? -12.059 -25.181 48.422 1.00 51.03 105 ASP C CA 1
ATOM 10639 C C . ASP C 1 105 ? -11.263 -24.665 47.218 1.00 48.96 105 ASP C C 1
ATOM 10640 O O . ASP C 1 105 ? -10.027 -24.699 47.213 1.00 48.15 105 ASP C O 1
ATOM 10645 N N . ALA C 1 106 ? -11.974 -24.156 46.218 1.00 46.17 106 ALA C N 1
ATOM 10646 C CA . ALA C 1 106 ? -11.361 -23.737 44.950 1.00 46.44 106 ALA C CA 1
ATOM 10647 C C . ALA C 1 106 ? -10.264 -22.657 45.055 1.00 45.82 106 ALA C C 1
ATOM 10648 O O . ALA C 1 106 ? -9.470 -22.485 44.130 1.00 45.24 106 ALA C O 1
ATOM 10650 N N . SER C 1 107 ? -10.224 -21.925 46.161 1.00 44.64 107 SER C N 1
ATOM 10651 C CA . SER C 1 107 ? -9.229 -20.873 46.355 1.00 43.88 107 SER C CA 1
ATOM 10652 C C . SER C 1 107 ? -7.986 -21.378 47.134 1.00 43.26 107 SER C C 1
ATOM 10653 O O . SER C 1 107 ? -6.968 -20.678 47.236 1.00 43.87 107 SER C O 1
ATOM 10656 N N . GLU C 1 108 ? -8.069 -22.595 47.662 1.00 39.76 108 GLU C N 1
ATOM 10657 C CA . GLU C 1 108 ? -6.997 -23.145 48.473 1.00 42.48 108 GLU C CA 1
ATOM 10658 C C . GLU C 1 108 ? -5.913 -23.803 47.619 1.00 38.07 108 GLU C C 1
ATOM 10659 O O . GLU C 1 108 ? -6.179 -24.308 46.549 1.00 37.45 108 GLU C O 1
ATOM 10665 N N . LYS C 1 109 ? -4.688 -23.777 48.120 1.00 36.50 109 LYS C N 1
ATOM 10666 C CA . LYS C 1 109 ? -3.535 -24.380 47.482 1.00 35.10 109 LYS C CA 1
ATOM 10667 C C . LYS C 1 109 ? -3.068 -25.529 48.349 1.00 34.81 109 LYS C C 1
ATOM 10668 O O . LYS C 1 109 ? -2.988 -25.379 49.565 1.00 35.75 109 LYS C O 1
ATOM 10674 N N . TYR C 1 110 ? -2.784 -26.673 47.732 1.00 36.08 110 TYR C N 1
ATOM 10675 C CA . TYR C 1 110 ? -2.149 -27.822 48.400 1.00 35.70 110 TYR C CA 1
ATOM 10676 C C . TYR C 1 110 ? -0.920 -28.269 47.592 1.00 33.95 110 TYR C C 1
ATOM 10677 O O . TYR C 1 110 ? -1.057 -28.887 46.554 1.00 33.02 110 TYR C O 1
ATOM 10686 N N . TYR C 1 111 ? 0.271 -27.940 48.074 1.00 33.20 111 TYR C N 1
ATOM 10687 C CA . TYR C 1 111 ? 1.528 -28.268 47.392 1.00 32.57 111 TYR C CA 1
ATOM 10688 C C . TYR C 1 111 ? 2.181 -29.534 47.942 1.00 30.06 111 TYR C C 1
ATOM 10689 O O . TYR C 1 111 ? 2.479 -29.610 49.105 1.00 33.01 111 TYR C O 1
ATOM 10698 N N . PHE C 1 112 ? 2.432 -30.519 47.105 1.00 31.09 112 PHE C N 1
ATOM 10699 C CA . PHE C 1 112 ? 3.169 -31.731 47.513 1.00 33.50 112 PHE C CA 1
ATOM 10700 C C . PHE C 1 112 ? 4.603 -31.401 47.947 1.00 34.66 112 PHE C C 1
ATOM 10701 O O . PHE C 1 112 ? 5.226 -30.550 47.347 1.00 32.56 112 PHE C O 1
ATOM 10709 N N . SER C 1 113 ? 5.110 -32.076 48.985 1.00 37.30 113 SER C N 1
ATOM 10710 C CA . SER C 1 113 ? 6.491 -31.864 49.481 1.00 39.44 113 SER C CA 1
ATOM 10711 C C . SER C 1 113 ? 7.343 -33.109 49.422 1.00 40.32 113 SER C C 1
ATOM 10712 O O . SER C 1 113 ? 8.466 -33.090 48.935 1.00 40.02 113 SER C O 1
ATOM 10715 N N . HIS C 1 114 ? 6.805 -34.193 49.947 1.00 41.89 114 HIS C N 1
ATOM 10716 C CA . HIS C 1 114 ? 7.551 -35.420 50.045 1.00 40.99 114 HIS C CA 1
ATOM 10717 C C . HIS C 1 114 ? 6.586 -36.606 50.179 1.00 40.27 114 HIS C C 1
ATOM 10718 O O . HIS C 1 114 ? 5.503 -36.477 50.736 1.00 37.57 114 HIS C O 1
ATOM 10725 N N . LEU C 1 115 ? 6.980 -37.744 49.624 1.00 39.95 115 LEU C N 1
ATOM 10726 C CA . LEU C 1 115 ? 6.272 -38.990 49.820 1.00 40.45 115 LEU C CA 1
ATOM 10727 C C . LEU C 1 115 ? 7.179 -39.948 50.602 1.00 42.28 115 LEU C C 1
ATOM 10728 O O . LEU C 1 115 ? 8.375 -40.037 50.331 1.00 39.03 115 LEU C O 1
ATOM 10733 N N . SER C 1 116 ? 6.616 -40.657 51.577 1.00 44.86 116 SER C N 1
ATOM 10734 C CA . SER C 1 116 ? 7.422 -41.573 52.379 1.00 45.36 116 SER C CA 1
ATOM 10735 C C . SER C 1 116 ? 7.886 -42.715 51.501 1.00 46.83 116 SER C C 1
ATOM 10736 O O . SER C 1 116 ? 7.221 -43.068 50.517 1.00 50.57 116 SER C O 1
ATOM 10739 N N . ALA C 1 117 ? 9.021 -43.299 51.867 1.00 46.60 117 ALA C N 1
ATOM 10740 C CA . ALA C 1 117 ? 9.656 -44.355 51.073 1.00 47.37 117 ALA C CA 1
ATOM 10741 C C . ALA C 1 117 ? 8.824 -45.640 50.940 1.00 46.97 117 ALA C C 1
ATOM 10742 O O . ALA C 1 117 ? 9.059 -46.437 50.028 1.00 48.31 117 ALA C O 1
ATOM 10744 N N . ASP C 1 118 ? 7.867 -45.842 51.845 1.00 47.05 118 ASP C N 1
ATOM 10745 C CA . ASP C 1 118 ? 6.914 -46.963 51.752 1.00 47.42 118 ASP C CA 1
ATOM 10746 C C . ASP C 1 118 ? 5.627 -46.592 51.015 1.00 44.73 118 ASP C C 1
ATOM 10747 O O . ASP C 1 118 ? 4.737 -47.428 50.865 1.00 41.17 118 ASP C O 1
ATOM 10752 N N . GLY C 1 119 ? 5.519 -45.328 50.606 1.00 44.01 119 GLY C N 1
ATOM 10753 C CA . GLY C 1 119 ? 4.358 -44.832 49.875 1.00 43.71 119 GLY C CA 1
ATOM 10754 C C . GLY C 1 119 ? 3.122 -44.615 50.721 1.00 42.66 119 GLY C C 1
ATOM 10755 O O . GLY C 1 119 ? 2.011 -44.592 50.210 1.00 39.82 119 GLY C O 1
ATOM 10756 N N . LYS C 1 120 ? 3.322 -44.423 52.015 1.00 47.14 120 LYS C N 1
ATOM 10757 C CA . LYS C 1 120 ? 2.231 -44.405 52.976 1.00 50.50 120 LYS C CA 1
ATOM 10758 C C . LYS C 1 120 ? 1.826 -42.985 53.323 1.00 46.71 120 LYS C C 1
ATOM 10759 O O . LYS C 1 120 ? 0.644 -42.697 53.541 1.00 42.72 120 LYS C O 1
ATOM 10765 N N . CYS C 1 121 ? 2.818 -42.104 53.397 1.00 44.92 121 CYS C N 1
ATOM 10766 C CA . CYS C 1 121 ? 2.617 -40.793 53.972 1.00 46.11 121 CYS C CA 1
ATOM 10767 C C . CYS C 1 121 ? 2.984 -39.693 52.978 1.00 44.61 121 CYS C C 1
ATOM 10768 O O . CYS C 1 121 ? 4.066 -39.703 52.367 1.00 45.01 121 CYS C O 1
ATOM 10771 N N . VAL C 1 122 ? 2.072 -38.741 52.834 1.00 40.14 122 VAL C N 1
ATOM 10772 C CA . VAL C 1 122 ? 2.249 -37.629 51.925 1.00 37.30 122 VAL C CA 1
ATOM 10773 C C . VAL C 1 122 ? 2.402 -36.348 52.735 1.00 36.67 122 VAL C C 1
ATOM 10774 O O . VAL C 1 122 ? 1.489 -35.950 53.450 1.00 36.20 122 VAL C O 1
ATOM 10778 N N . TYR C 1 123 ? 3.546 -35.700 52.606 1.00 36.37 123 TYR C N 1
ATOM 10779 C CA . TYR C 1 123 ? 3.789 -34.429 53.273 1.00 38.47 123 TYR C CA 1
ATOM 10780 C C . TYR C 1 123 ? 3.418 -33.332 52.277 1.00 37.26 123 TYR C C 1
ATOM 10781 O O . TYR C 1 123 ? 3.672 -33.483 51.086 1.00 38.56 123 TYR C O 1
ATOM 10790 N N . TYR C 1 124 ? 2.808 -32.248 52.744 1.00 34.03 124 TYR C N 1
ATOM 10791 C CA . TYR C 1 124 ? 2.395 -31.193 51.836 1.00 33.59 124 TYR C CA 1
ATOM 10792 C C . TYR C 1 124 ? 2.252 -29.874 52.535 1.00 33.17 124 TYR C C 1
ATOM 10793 O O . TYR C 1 124 ? 2.254 -29.837 53.742 1.00 35.23 124 TYR C O 1
ATOM 10802 N N . GLU C 1 125 ? 2.151 -28.796 51.769 1.00 34.13 125 GLU C N 1
ATOM 10803 C CA . GLU C 1 125 ? 1.884 -27.478 52.305 1.00 36.11 125 GLU C CA 1
ATOM 10804 C C . GLU C 1 125 ? 0.487 -27.046 51.910 1.00 37.06 125 GLU C C 1
ATOM 10805 O O . GLU C 1 125 ? 0.058 -27.301 50.793 1.00 36.60 125 GLU C O 1
ATOM 10811 N N . THR C 1 126 ? -0.214 -26.369 52.810 1.00 37.48 126 THR C N 1
ATOM 10812 C CA . THR C 1 126 ? -1.485 -25.767 52.452 1.00 38.66 126 THR C CA 1
ATOM 10813 C C . THR C 1 126 ? -1.605 -24.327 52.885 1.00 37.92 126 THR C C 1
ATOM 10814 O O . THR C 1 126 ? -1.036 -23.918 53.879 1.00 39.35 126 THR C O 1
ATOM 10818 N N . SER C 1 127 ? -2.369 -23.573 52.117 1.00 38.40 127 SER C N 1
ATOM 10819 C CA . SER C 1 127 ? -2.646 -22.198 52.423 1.00 40.87 127 SER C CA 1
ATOM 10820 C C . SER C 1 127 ? -3.823 -22.114 53.369 1.00 43.05 127 SER C C 1
ATOM 10821 O O . SER C 1 127 ? -4.027 -21.087 54.003 1.00 43.58 127 SER C O 1
ATOM 10824 N N . LYS C 1 128 ? -4.582 -23.196 53.476 1.00 48.81 128 LYS C N 1
ATOM 10825 C CA . LYS C 1 128 ? -5.874 -23.156 54.151 1.00 56.14 128 LYS C CA 1
ATOM 10826 C C . LYS C 1 128 ? -5.886 -22.256 55.391 1.00 56.21 128 LYS C C 1
ATOM 10827 O O . LYS C 1 128 ? -6.554 -21.217 55.392 1.00 59.21 128 LYS C O 1
ATOM 10833 N N . GLU C 1 129 ? -5.150 -22.635 56.428 1.00 56.16 129 GLU C N 1
ATOM 10834 C CA . GLU C 1 129 ? -5.193 -21.881 57.694 1.00 58.64 129 GLU C CA 1
ATOM 10835 C C . GLU C 1 129 ? -4.091 -20.826 57.786 1.00 55.40 129 GLU C C 1
ATOM 10836 O O . GLU C 1 129 ? -4.026 -20.068 58.752 1.00 53.28 129 GLU C O 1
ATOM 10842 N N . ASN C 1 130 ? -3.227 -20.773 56.782 1.00 49.74 130 ASN C N 1
ATOM 10843 C CA . ASN C 1 130 ? -2.095 -19.882 56.824 1.00 44.82 130 ASN C CA 1
ATOM 10844 C C . ASN C 1 130 ? -1.736 -19.426 55.402 1.00 44.86 130 ASN C C 1
ATOM 10845 O O . ASN C 1 130 ? -0.770 -19.891 54.789 1.00 41.36 130 ASN C O 1
ATOM 10850 N N . PRO C 1 131 ? -2.555 -18.527 54.856 1.00 44.35 131 PRO C N 1
ATOM 10851 C CA . PRO C 1 131 ? -2.361 -18.093 53.488 1.00 44.15 131 PRO C CA 1
ATOM 10852 C C . PRO C 1 131 ? -1.053 -17.335 53.238 1.00 44.98 131 PRO C C 1
ATOM 10853 O O . PRO C 1 131 ? -0.515 -17.365 52.121 1.00 45.63 131 PRO C O 1
ATOM 10857 N N . SER C 1 132 ? -0.552 -16.638 54.246 1.00 45.03 132 SER C N 1
ATOM 10858 C CA . SER C 1 132 ? 0.646 -15.824 54.058 1.00 45.27 132 SER C CA 1
ATOM 10859 C C . SER C 1 132 ? 1.917 -16.663 54.087 1.00 41.12 132 SER C C 1
ATOM 10860 O O . SER C 1 132 ? 2.814 -16.453 53.280 1.00 40.47 132 SER C O 1
ATOM 10863 N N . PHE C 1 133 ? 1.992 -17.619 55.001 1.00 38.52 133 PHE C N 1
ATOM 10864 C CA . PHE C 1 133 ? 3.246 -18.323 55.232 1.00 40.56 133 PHE C CA 1
ATOM 10865 C C . PHE C 1 133 ? 3.171 -19.820 54.950 1.00 41.15 133 PHE C C 1
ATOM 10866 O O . PHE C 1 133 ? 4.207 -20.451 54.746 1.00 40.13 133 PHE C O 1
ATOM 10874 N N . LEU C 1 134 ? 1.948 -20.364 54.964 1.00 40.66 134 LEU C N 1
ATOM 10875 C CA . LEU C 1 134 ? 1.641 -21.785 54.716 1.00 39.01 134 LEU C CA 1
ATOM 10876 C C . LEU C 1 134 ? 1.972 -22.630 55.920 1.00 38.55 134 LEU C C 1
ATOM 10877 O O . LEU C 1 134 ? 2.814 -22.263 56.710 1.00 39.22 134 LEU C O 1
ATOM 10882 N N . ASN C 1 135 ? 1.266 -23.748 56.049 1.00 37.96 135 ASN C N 1
ATOM 10883 C CA . ASN C 1 135 ? 1.560 -24.764 57.040 1.00 38.55 135 ASN C CA 1
ATOM 10884 C C . ASN C 1 135 ? 1.868 -26.071 56.331 1.00 37.29 135 ASN C C 1
ATOM 10885 O O . ASN C 1 135 ? 1.423 -26.312 55.220 1.00 34.59 135 ASN C O 1
ATOM 10890 N N . THR C 1 136 ? 2.610 -26.917 57.017 1.00 36.18 136 THR C N 1
ATOM 10891 C CA . THR C 1 136 ? 3.038 -28.169 56.487 1.00 37.13 136 THR C CA 1
ATOM 10892 C C . THR C 1 136 ? 2.293 -29.221 57.279 1.00 39.00 136 THR C C 1
ATOM 10893 O O . THR C 1 136 ? 2.241 -29.152 58.508 1.00 40.26 136 THR C O 1
ATOM 10897 N N . ARG C 1 137 ? 1.706 -30.177 56.574 1.00 37.08 137 ARG C N 1
ATOM 10898 C CA . ARG C 1 137 ? 0.909 -31.201 57.196 1.00 38.18 137 ARG C CA 1
ATOM 10899 C C . ARG C 1 137 ? 1.356 -32.528 56.651 1.00 38.43 137 ARG C C 1
ATOM 10900 O O . ARG C 1 137 ? 2.211 -32.594 55.771 1.00 39.15 137 ARG C O 1
ATOM 10908 N N . ILE C 1 138 ? 0.771 -33.590 57.177 1.00 39.30 138 ILE C N 1
ATOM 10909 C CA . ILE C 1 138 ? 1.054 -34.916 56.686 1.00 40.04 138 ILE C CA 1
ATOM 10910 C C . ILE C 1 138 ? -0.234 -35.708 56.662 1.00 40.60 138 ILE C C 1
ATOM 10911 O O . ILE C 1 138 ? -1.094 -35.554 57.519 1.00 44.66 138 ILE C O 1
ATOM 10916 N N . ARG C 1 139 ? -0.361 -36.537 55.642 1.00 42.07 139 ARG C N 1
ATOM 10917 C CA . ARG C 1 139 ? -1.541 -37.337 55.411 1.00 40.30 139 ARG C CA 1
ATOM 10918 C C . ARG C 1 139 ? -1.092 -38.773 55.367 1.00 41.97 139 ARG C C 1
ATOM 10919 O O . ARG C 1 139 ? -0.150 -39.112 54.643 1.00 42.49 139 ARG C O 1
ATOM 10927 N N . ASN C 1 140 ? -1.750 -39.614 56.152 1.00 45.82 140 ASN C N 1
ATOM 10928 C CA . ASN C 1 140 ? -1.522 -41.051 56.094 1.00 47.48 140 ASN C CA 1
ATOM 10929 C C . ASN C 1 140 ? -2.567 -41.675 55.183 1.00 47.33 140 ASN C C 1
ATOM 10930 O O . ASN C 1 140 ? -3.764 -41.604 55.467 1.00 45.04 140 ASN C O 1
ATOM 10935 N N . LEU C 1 141 ? -2.109 -42.292 54.096 1.00 48.49 141 LEU C N 1
ATOM 10936 C CA . LEU C 1 141 ? -3.014 -42.849 53.082 1.00 47.80 141 LEU C CA 1
ATOM 10937 C C . LEU C 1 141 ? -3.667 -44.184 53.498 1.00 50.78 141 LEU C C 1
ATOM 10938 O O . LEU C 1 141 ? -4.711 -44.556 52.965 1.00 49.48 141 LEU C O 1
ATOM 10943 N N . GLU C 1 142 ? -3.051 -44.910 54.428 1.00 58.86 142 GLU C N 1
ATOM 10944 C CA . GLU C 1 142 ? -3.626 -46.166 54.919 1.00 64.09 142 GLU C CA 1
ATOM 10945 C C . GLU C 1 142 ? -4.815 -45.913 55.840 1.00 61.65 142 GLU C C 1
ATOM 10946 O O . GLU C 1 142 ? -5.802 -46.619 55.754 1.00 61.47 142 GLU C O 1
ATOM 10952 N N . THR C 1 143 ? -4.715 -44.901 56.701 1.00 61.64 143 THR C N 1
ATOM 10953 C CA . THR C 1 143 ? -5.719 -44.642 57.740 1.00 61.66 143 THR C CA 1
ATOM 10954 C C . THR C 1 143 ? -6.667 -43.489 57.426 1.00 62.10 143 THR C C 1
ATOM 10955 O O . THR C 1 143 ? -7.762 -43.418 57.977 1.00 66.32 143 THR C O 1
ATOM 10959 N N . GLY C 1 144 ? -6.229 -42.567 56.575 1.00 61.95 144 GLY C N 1
ATOM 10960 C CA . GLY C 1 144 ? -6.965 -41.337 56.310 1.00 56.87 144 GLY C CA 1
ATOM 10961 C C . GLY C 1 144 ? -6.582 -40.194 57.234 1.00 55.96 144 GLY C C 1
ATOM 10962 O O . GLY C 1 144 ? -7.112 -39.089 57.097 1.00 54.00 144 GLY C O 1
ATOM 10963 N N . GLU C 1 145 ? -5.652 -40.443 58.156 1.00 55.83 145 GLU C N 1
ATOM 10964 C CA . GLU C 1 145 ? -5.283 -39.472 59.197 1.00 58.73 145 GLU C CA 1
ATOM 10965 C C . GLU C 1 145 ? -4.496 -38.294 58.632 1.00 56.69 145 GLU C C 1
ATOM 10966 O O . GLU C 1 145 ? -3.656 -38.464 57.733 1.00 54.23 145 GLU C O 1
ATOM 10972 N N . ASP C 1 146 ? -4.737 -37.114 59.199 1.00 50.00 146 ASP C N 1
ATOM 10973 C CA . ASP C 1 146 ? -4.127 -35.888 58.716 1.00 47.19 146 ASP C CA 1
ATOM 10974 C C . ASP C 1 146 ? -3.688 -34.997 59.874 1.00 46.68 146 ASP C C 1
ATOM 10975 O O . ASP C 1 146 ? -4.509 -34.380 60.537 1.00 44.98 146 ASP C O 1
ATOM 10980 N N . ARG C 1 147 ? -2.379 -34.915 60.089 1.00 49.93 147 ARG C N 1
ATOM 10981 C CA . ARG C 1 147 ? -1.815 -34.162 61.201 1.00 48.68 147 ARG C CA 1
ATOM 10982 C C . ARG C 1 147 ? -1.174 -32.882 60.710 1.00 47.08 147 ARG C C 1
ATOM 10983 O O . ARG C 1 147 ? -0.820 -32.757 59.540 1.00 49.07 147 ARG C O 1
ATOM 10991 N N . LEU C 1 148 ? -1.009 -31.947 61.635 1.00 44.61 148 LEU C N 1
ATOM 10992 C CA . LEU C 1 148 ? -0.314 -30.695 61.399 1.00 44.09 148 LEU C CA 1
ATOM 10993 C C . LEU C 1 148 ? 1.127 -30.929 61.814 1.00 46.97 148 LEU C C 1
ATOM 10994 O O . LEU C 1 148 ? 1.390 -31.618 62.802 1.00 46.82 148 LEU C O 1
ATOM 10999 N N . LEU C 1 149 ? 2.061 -30.395 61.040 1.00 46.41 149 LEU C N 1
ATOM 11000 C CA . LEU C 1 149 ? 3.467 -30.661 61.259 1.00 45.01 149 LEU C CA 1
ATOM 11001 C C . LEU C 1 149 ? 4.261 -29.399 61.554 1.00 41.47 149 LEU C C 1
ATOM 11002 O O . LEU C 1 149 ? 5.140 -29.415 62.394 1.00 40.58 149 LEU C O 1
ATOM 11007 N N . ASN C 1 150 ? 3.975 -28.310 60.858 1.00 39.96 150 ASN C N 1
ATOM 11008 C CA . ASN C 1 150 ? 4.689 -27.068 61.104 1.00 41.28 150 ASN C CA 1
ATOM 11009 C C . ASN C 1 150 ? 3.846 -25.873 60.688 1.00 40.96 150 ASN C C 1
ATOM 11010 O O . ASN C 1 150 ? 3.031 -25.950 59.779 1.00 40.18 150 ASN C O 1
ATOM 11015 N N . VAL C 1 151 ? 4.041 -24.766 61.385 1.00 42.80 151 VAL C N 1
ATOM 11016 C CA . VAL C 1 151 ? 3.250 -23.584 61.177 1.00 42.40 151 VAL C CA 1
ATOM 11017 C C . VAL C 1 151 ? 4.188 -22.538 60.633 1.00 43.76 151 VAL C C 1
ATOM 11018 O O . VAL C 1 151 ? 5.224 -22.260 61.234 1.00 45.94 151 VAL C O 1
ATOM 11022 N N . GLY C 1 152 ? 3.835 -21.985 59.478 1.00 42.60 152 GLY C N 1
ATOM 11023 C CA . GLY C 1 152 ? 4.636 -20.953 58.858 1.00 43.99 152 GLY C CA 1
ATOM 11024 C C . GLY C 1 152 ? 4.628 -19.696 59.696 1.00 45.04 152 GLY C C 1
ATOM 11025 O O . GLY C 1 152 ? 3.566 -19.228 60.115 1.00 46.44 152 GLY C O 1
ATOM 11026 N N . GLU C 1 153 ? 5.817 -19.159 59.941 1.00 47.04 153 GLU C N 1
ATOM 11027 C CA . GLU C 1 153 ? 5.979 -17.944 60.734 1.00 51.30 153 GLU C CA 1
ATOM 11028 C C . GLU C 1 153 ? 6.975 -17.065 60.026 1.00 50.27 153 GLU C C 1
ATOM 11029 O O . GLU C 1 153 ? 7.774 -17.540 59.213 1.00 46.48 153 GLU C O 1
ATOM 11035 N N . VAL C 1 154 ? 6.922 -15.780 60.356 1.00 53.31 154 VAL C N 1
ATOM 11036 C CA . VAL C 1 154 ? 7.891 -14.785 59.911 1.00 51.28 154 VAL C CA 1
ATOM 11037 C C . VAL C 1 154 ? 7.801 -14.543 58.415 1.00 50.80 154 VAL C C 1
ATOM 11038 O O . VAL C 1 154 ? 7.542 -13.419 57.991 1.00 52.56 154 VAL C O 1
ATOM 11042 N N . SER C 1 155 ? 8.041 -15.593 57.628 1.00 47.20 155 SER C N 1
ATOM 11043 C CA . SER C 1 155 ? 7.882 -15.537 56.186 1.00 44.18 155 SER C CA 1
ATOM 11044 C C . SER C 1 155 ? 7.490 -16.898 55.633 1.00 43.84 155 SER C C 1
ATOM 11045 O O . SER C 1 155 ? 7.408 -17.892 56.365 1.00 41.66 155 SER C O 1
ATOM 11048 N N . THR C 1 156 ? 7.255 -16.933 54.329 1.00 42.48 156 THR C N 1
ATOM 11049 C CA . THR C 1 156 ? 6.670 -18.104 53.702 1.00 46.07 156 THR C CA 1
ATOM 11050 C C . THR C 1 156 ? 7.659 -19.278 53.679 1.00 45.85 156 THR C C 1
ATOM 11051 O O . THR C 1 156 ? 8.801 -19.141 53.257 1.00 47.85 156 THR C O 1
ATOM 11055 N N . THR C 1 157 ? 7.188 -20.419 54.179 1.00 46.41 157 THR C N 1
ATOM 11056 C CA . THR C 1 157 ? 8.039 -21.518 54.634 1.00 46.12 157 THR C CA 1
ATOM 11057 C C . THR C 1 157 ? 7.534 -22.853 54.090 1.00 47.24 157 THR C C 1
ATOM 11058 O O . THR C 1 157 ? 6.361 -23.195 54.286 1.00 51.92 157 THR C O 1
ATOM 11062 N N . GLU C 1 158 ? 8.424 -23.608 53.441 1.00 47.02 158 GLU C N 1
ATOM 11063 C CA . GLU C 1 158 ? 8.096 -24.938 52.914 1.00 45.15 158 GLU C CA 1
ATOM 11064 C C . GLU C 1 158 ? 9.059 -25.992 53.418 1.00 38.68 158 GLU C C 1
ATOM 11065 O O . GLU C 1 158 ? 10.186 -25.702 53.776 1.00 37.56 158 GLU C O 1
ATOM 11071 N N . LEU C 1 159 ? 8.579 -27.220 53.431 1.00 35.22 159 LEU C N 1
ATOM 11072 C CA . LEU C 1 159 ? 9.370 -28.385 53.732 1.00 33.97 159 LEU C CA 1
ATOM 11073 C C . LEU C 1 159 ? 10.092 -28.835 52.455 1.00 36.02 159 LEU C C 1
ATOM 11074 O O . LEU C 1 159 ? 9.449 -29.257 51.492 1.00 34.04 159 LEU C O 1
ATOM 11079 N N . ALA C 1 160 ? 11.421 -28.775 52.465 1.00 36.60 160 ALA C N 1
ATOM 11080 C CA . ALA C 1 160 ? 12.224 -29.067 51.285 1.00 34.93 160 ALA C CA 1
ATOM 11081 C C . ALA C 1 160 ? 12.844 -30.465 51.285 1.00 36.30 160 ALA C C 1
ATOM 11082 O O . ALA C 1 160 ? 13.175 -30.985 50.224 1.00 40.66 160 ALA C O 1
ATOM 11084 N N . ALA C 1 161 ? 13.035 -31.078 52.446 1.00 36.46 161 ALA C N 1
ATOM 11085 C CA . ALA C 1 161 ? 13.562 -32.450 52.473 1.00 34.86 161 ALA C CA 1
ATOM 11086 C C . ALA C 1 161 ? 13.232 -33.181 53.772 1.00 34.22 161 ALA C C 1
ATOM 11087 O O . ALA C 1 161 ? 13.052 -32.567 54.832 1.00 32.53 161 ALA C O 1
ATOM 11089 N N . VAL C 1 162 ? 13.147 -34.501 53.659 1.00 34.82 162 VAL C N 1
ATOM 11090 C CA . VAL C 1 162 ? 12.769 -35.380 54.764 1.00 36.26 162 VAL C CA 1
ATOM 11091 C C . VAL C 1 162 ? 13.719 -36.574 54.800 1.00 35.62 162 VAL C C 1
ATOM 11092 O O . VAL C 1 162 ? 13.951 -37.213 53.795 1.00 34.30 162 VAL C O 1
ATOM 11096 N N . SER C 1 163 ? 14.265 -36.869 55.967 1.00 38.20 163 SER C N 1
ATOM 11097 C CA . SER C 1 163 ? 15.221 -37.957 56.106 1.00 40.66 163 SER C CA 1
ATOM 11098 C C . SER C 1 163 ? 14.548 -39.296 55.887 1.00 41.00 163 SER C C 1
ATOM 11099 O O . SER C 1 163 ? 13.343 -39.426 56.033 1.00 40.58 163 SER C O 1
ATOM 11102 N N . GLU C 1 164 ? 15.353 -40.291 55.554 1.00 46.70 164 GLU C N 1
ATOM 11103 C CA . GLU C 1 164 ? 14.882 -41.652 55.327 1.00 51.69 164 GLU C CA 1
ATOM 11104 C C . GLU C 1 164 ? 14.038 -42.162 56.506 1.00 51.97 164 GLU C C 1
ATOM 11105 O O . GLU C 1 164 ? 12.964 -42.726 56.302 1.00 51.95 164 GLU C O 1
ATOM 11111 N N . ASN C 1 165 ? 14.519 -41.949 57.732 1.00 51.17 165 ASN C N 1
ATOM 11112 C CA . ASN C 1 165 ? 13.834 -42.441 58.939 1.00 48.85 165 ASN C CA 1
ATOM 11113 C C . ASN C 1 165 ? 12.692 -41.535 59.427 1.00 47.45 165 ASN C C 1
ATOM 11114 O O . ASN C 1 165 ? 12.082 -41.810 60.455 1.00 48.03 165 ASN C O 1
ATOM 11119 N N . GLU C 1 166 ? 12.429 -40.450 58.698 1.00 46.42 166 GLU C N 1
ATOM 11120 C CA . GLU C 1 166 ? 11.334 -39.512 59.000 1.00 47.10 166 GLU C CA 1
ATOM 11121 C C . GLU C 1 166 ? 11.435 -38.844 60.373 1.00 47.48 166 GLU C C 1
ATOM 11122 O O . GLU C 1 166 ? 10.422 -38.476 60.967 1.00 47.40 166 GLU C O 1
ATOM 11128 N N . GLU C 1 167 ? 12.656 -38.646 60.860 1.00 49.53 167 GLU C N 1
ATOM 11129 C CA . GLU C 1 167 ? 12.851 -37.959 62.139 1.00 51.32 167 GLU C CA 1
ATOM 11130 C C . GLU C 1 167 ? 13.458 -36.575 62.007 1.00 48.32 167 GLU C C 1
ATOM 11131 O O . GLU C 1 167 ? 13.289 -35.756 62.912 1.00 49.33 167 GLU C O 1
ATOM 11137 N N . SER C 1 168 ? 14.128 -36.305 60.885 1.00 43.30 168 SER C N 1
ATOM 11138 C CA . SER C 1 168 ? 14.673 -34.975 60.591 1.00 42.55 168 SER C CA 1
ATOM 11139 C C . SER C 1 168 ? 14.099 -34.399 59.284 1.00 39.72 168 SER C C 1
ATOM 11140 O O . SER C 1 168 ? 13.827 -35.127 58.327 1.00 38.89 168 SER C O 1
ATOM 11143 N N . PHE C 1 169 ? 13.958 -33.078 59.260 1.00 38.17 169 PHE C N 1
ATOM 11144 C CA . PHE C 1 169 ? 13.222 -32.352 58.231 1.00 36.08 169 PHE C CA 1
ATOM 11145 C C . PHE C 1 169 ? 13.944 -31.057 57.934 1.00 36.21 169 PHE C C 1
ATOM 11146 O O . PHE C 1 169 ? 14.285 -30.333 58.867 1.00 37.89 169 PHE C O 1
ATOM 11154 N N . VAL C 1 170 ? 14.167 -30.744 56.659 1.00 34.29 170 VAL C N 1
ATOM 11155 C CA . VAL C 1 170 ? 14.721 -29.434 56.295 1.00 34.13 170 VAL C CA 1
ATOM 11156 C C . VAL C 1 170 ? 13.643 -28.490 55.726 1.00 35.63 170 VAL C C 1
ATOM 11157 O O . VAL C 1 170 ? 13.018 -28.789 54.699 1.00 37.65 170 VAL C O 1
ATOM 11161 N N . TYR C 1 171 ? 13.459 -27.340 56.370 1.00 35.89 171 TYR C N 1
ATOM 11162 C CA . TYR C 1 171 ? 12.549 -26.294 55.884 1.00 34.07 171 TYR C CA 1
ATOM 11163 C C . TYR C 1 171 ? 13.308 -25.179 55.210 1.00 33.97 171 TYR C C 1
ATOM 11164 O O . TYR C 1 171 ? 14.442 -24.885 55.580 1.00 33.53 171 TYR C O 1
ATOM 11173 N N . LEU C 1 172 ? 12.684 -24.556 54.213 1.00 35.11 172 LEU C N 1
ATOM 11174 C CA . LEU C 1 172 ? 13.252 -23.370 53.598 1.00 36.40 172 LEU C CA 1
ATOM 11175 C C . LEU C 1 172 ? 12.303 -22.214 53.793 1.00 37.02 172 LEU C C 1
ATOM 11176 O O . LEU C 1 172 ? 11.103 -22.345 53.598 1.00 36.30 172 LEU C O 1
ATOM 11181 N N . ARG C 1 173 ? 12.860 -21.075 54.178 1.00 38.80 173 ARG C N 1
ATOM 11182 C CA . ARG C 1 173 ? 12.078 -19.871 54.391 1.00 40.40 173 ARG C CA 1
ATOM 11183 C C . ARG C 1 173 ? 12.593 -18.759 53.508 1.00 40.59 173 ARG C C 1
ATOM 11184 O O . ARG C 1 173 ? 13.758 -18.394 53.582 1.00 41.21 173 ARG C O 1
ATOM 11192 N N . ALA C 1 174 ? 11.712 -18.207 52.691 1.00 39.96 174 ALA C N 1
ATOM 11193 C CA . ALA C 1 174 ? 12.113 -17.275 51.676 1.00 40.53 174 ALA C CA 1
ATOM 11194 C C . ALA C 1 174 ? 11.672 -15.880 52.074 1.00 40.56 174 ALA C C 1
ATOM 11195 O O . ALA C 1 174 ? 10.495 -15.659 52.336 1.00 44.73 174 ALA C O 1
ATOM 11197 N N . PHE C 1 175 ? 12.626 -14.959 52.140 1.00 38.69 175 PHE C N 1
ATOM 11198 C CA . PHE C 1 175 ? 12.363 -13.549 52.401 1.00 38.58 175 PHE C CA 1
ATOM 11199 C C . PHE C 1 175 ? 12.471 -12.729 51.120 1.00 39.40 175 PHE C C 1
ATOM 11200 O O . PHE C 1 175 ? 12.036 -11.575 51.068 1.00 43.79 175 PHE C O 1
ATOM 11208 N N . ALA C 1 176 ? 13.108 -13.309 50.111 1.00 39.13 176 ALA C N 1
ATOM 11209 C CA . ALA C 1 176 ? 13.312 -12.681 48.812 1.00 39.65 176 ALA C CA 1
ATOM 11210 C C . ALA C 1 176 ? 13.687 -13.812 47.843 1.00 40.89 176 ALA C C 1
ATOM 11211 O O . ALA C 1 176 ? 13.862 -14.943 48.277 1.00 42.99 176 ALA C O 1
ATOM 11213 N N . ASN C 1 177 ? 13.799 -13.540 46.546 1.00 42.03 177 ASN C N 1
ATOM 11214 C CA . ASN C 1 177 ? 14.222 -14.597 45.625 1.00 41.26 177 ASN C CA 1
ATOM 11215 C C . ASN C 1 177 ? 15.699 -14.912 45.853 1.00 40.66 177 ASN C C 1
ATOM 11216 O O . ASN C 1 177 ? 16.140 -16.022 45.593 1.00 39.10 177 ASN C O 1
ATOM 11221 N N . THR C 1 178 ? 16.438 -13.932 46.369 1.00 41.49 178 THR C N 1
ATOM 11222 C CA . THR C 1 178 ? 17.880 -14.048 46.632 1.00 42.52 178 THR C CA 1
ATOM 11223 C C . THR C 1 178 ? 18.237 -14.239 48.118 1.00 41.20 178 THR C C 1
ATOM 11224 O O . THR C 1 178 ? 19.398 -14.083 48.501 1.00 42.41 178 THR C O 1
ATOM 11228 N N . TYR C 1 179 ? 17.243 -14.567 48.943 1.00 40.29 179 TYR C N 1
ATOM 11229 C CA . TYR C 1 179 ? 17.412 -14.648 50.390 1.00 38.15 179 TYR C CA 1
ATOM 11230 C C . TYR C 1 179 ? 16.473 -15.711 50.925 1.00 37.82 179 TYR C C 1
ATOM 11231 O O . TYR C 1 179 ? 15.291 -15.444 51.196 1.00 34.88 179 TYR C O 1
ATOM 11240 N N . ILE C 1 180 ? 17.006 -16.916 51.072 1.00 35.84 180 ILE C N 1
ATOM 11241 C CA . ILE C 1 180 ? 16.205 -18.056 51.452 1.00 37.60 180 ILE C CA 1
ATOM 11242 C C . ILE C 1 180 ? 16.985 -18.851 52.481 1.00 40.05 180 ILE C C 1
ATOM 11243 O O . ILE C 1 180 ? 18.051 -19.403 52.182 1.00 43.49 180 ILE C O 1
ATOM 11248 N N . VAL C 1 181 ? 16.439 -18.914 53.688 1.00 39.23 181 VAL C N 1
ATOM 11249 C CA . VAL C 1 181 ? 17.152 -19.433 54.834 1.00 38.74 181 VAL C CA 1
ATOM 11250 C C . VAL C 1 181 ? 16.670 -20.823 55.131 1.00 38.83 181 VAL C C 1
ATOM 11251 O O . VAL C 1 181 ? 15.459 -21.072 55.174 1.00 41.36 181 VAL C O 1
ATOM 11255 N N . GLY C 1 182 ? 17.623 -21.726 55.350 1.00 38.20 182 GLY C N 1
ATOM 11256 C CA . GLY C 1 182 ? 17.302 -23.115 55.614 1.00 38.26 182 GLY C CA 1
ATOM 11257 C C . GLY C 1 182 ? 17.482 -23.388 57.081 1.00 38.12 182 GLY C C 1
ATOM 11258 O O . GLY C 1 182 ? 18.394 -22.847 57.705 1.00 41.85 182 GLY C O 1
ATOM 11259 N N . PHE C 1 183 ? 16.607 -24.219 57.628 1.00 38.60 183 PHE C N 1
ATOM 11260 C CA . PHE C 1 183 ? 16.765 -24.737 58.985 1.00 40.08 183 PHE C CA 1
ATOM 11261 C C . PHE C 1 183 ? 16.305 -26.184 59.094 1.00 40.23 183 PHE C C 1
ATOM 11262 O O . PHE C 1 183 ? 15.509 -26.644 58.287 1.00 40.02 183 PHE C O 1
ATOM 11270 N N . VAL C 1 184 ? 16.823 -26.890 60.095 1.00 41.97 184 VAL C N 1
ATOM 11271 C CA . VAL C 1 184 ? 16.509 -28.294 60.312 1.00 43.64 184 VAL C CA 1
ATOM 11272 C C . VAL C 1 184 ? 15.735 -28.532 61.594 1.00 44.50 184 VAL C C 1
ATOM 11273 O O . VAL C 1 184 ? 16.126 -28.053 62.650 1.00 46.78 184 VAL C O 1
ATOM 11277 N N . LYS C 1 185 ? 14.648 -29.284 61.506 1.00 45.16 185 LYS C N 1
ATOM 11278 C CA . LYS C 1 185 ? 13.867 -29.606 62.683 1.00 49.19 185 LYS C CA 1
ATOM 11279 C C . LYS C 1 185 ? 14.105 -31.074 63.042 1.00 53.30 185 LYS C C 1
ATOM 11280 O O . LYS C 1 185 ? 13.940 -31.964 62.201 1.00 52.13 185 LYS C O 1
ATOM 11286 N N . MET C 1 186 ? 14.538 -31.308 64.277 1.00 56.53 186 MET C N 1
ATOM 11287 C CA . MET C 1 186 ? 14.661 -32.662 64.825 1.00 63.21 186 MET C CA 1
ATOM 11288 C C . MET C 1 186 ? 14.242 -32.589 66.273 1.00 67.04 186 MET C C 1
ATOM 11289 O O . MET C 1 186 ? 14.616 -31.656 66.984 1.00 72.85 186 MET C O 1
ATOM 11294 N N . GLY C 1 187 ? 13.436 -33.550 66.705 1.00 70.97 187 GLY C N 1
ATOM 11295 C CA . GLY C 1 187 ? 12.713 -33.395 67.959 1.00 75.02 187 GLY C CA 1
ATOM 11296 C C . GLY C 1 187 ? 11.819 -32.183 67.786 1.00 75.63 187 GLY C C 1
ATOM 11297 O O . GLY C 1 187 ? 11.140 -32.063 66.769 1.00 74.14 187 GLY C O 1
ATOM 11298 N N . GLU C 1 188 ? 11.839 -31.270 68.753 1.00 80.44 188 GLU C N 1
ATOM 11299 C CA . GLU C 1 188 ? 11.094 -30.013 68.634 1.00 86.22 188 GLU C CA 1
ATOM 11300 C C . GLU C 1 188 ? 12.048 -28.822 68.424 1.00 81.93 188 GLU C C 1
ATOM 11301 O O . GLU C 1 188 ? 11.617 -27.670 68.377 1.00 75.39 188 GLU C O 1
ATOM 11307 N N . GLU C 1 189 ? 13.337 -29.114 68.262 1.00 76.69 189 GLU C N 1
ATOM 11308 C CA . GLU C 1 189 ? 14.369 -28.080 68.180 1.00 71.98 189 GLU C CA 1
ATOM 11309 C C . GLU C 1 189 ? 14.815 -27.842 66.735 1.00 65.26 189 GLU C C 1
ATOM 11310 O O . GLU C 1 189 ? 14.771 -28.751 65.903 1.00 63.61 189 GLU C O 1
ATOM 11316 N N . THR C 1 190 ? 15.227 -26.610 66.448 1.00 57.11 190 THR C N 1
ATOM 11317 C CA . THR C 1 190 ? 15.598 -26.212 65.094 1.00 56.99 190 THR C CA 1
ATOM 11318 C C . THR C 1 190 ? 16.954 -25.540 65.041 1.00 54.41 190 THR C C 1
ATOM 11319 O O . THR C 1 190 ? 17.293 -24.736 65.910 1.00 50.91 190 THR C O 1
ATOM 11323 N N . PHE C 1 191 ? 17.701 -25.846 63.985 1.00 52.24 191 PHE C N 1
ATOM 11324 C CA . PHE C 1 191 ? 19.031 -25.298 63.799 1.00 53.59 191 PHE C CA 1
ATOM 11325 C C . PHE C 1 191 ? 19.190 -24.731 62.406 1.00 52.69 191 PHE C C 1
ATOM 11326 O O . PHE C 1 191 ? 18.632 -25.251 61.434 1.00 49.78 191 PHE C O 1
ATOM 11334 N N . ASN C 1 192 ? 19.982 -23.676 62.313 1.00 49.95 192 ASN C N 1
ATOM 11335 C CA . ASN C 1 192 ? 20.357 -23.136 61.030 1.00 47.77 192 ASN C CA 1
ATOM 11336 C C . ASN C 1 192 ? 21.318 -24.092 60.320 1.00 47.72 192 ASN C C 1
ATOM 11337 O O . ASN C 1 192 ? 22.079 -24.799 60.969 1.00 46.57 192 ASN C O 1
ATOM 11342 N N . ILE C 1 193 ? 21.233 -24.149 58.990 1.00 46.40 193 ILE C N 1
ATOM 11343 C CA . ILE C 1 193 ? 22.099 -25.013 58.201 1.00 43.58 193 ILE C CA 1
ATOM 11344 C C . ILE C 1 193 ? 23.260 -24.224 57.625 1.00 44.95 193 ILE C C 1
ATOM 11345 O O . ILE C 1 193 ? 24.222 -24.810 57.123 1.00 46.94 193 ILE C O 1
ATOM 11350 N N . THR C 1 194 ? 23.168 -22.898 57.688 1.00 45.41 194 THR C N 1
ATOM 11351 C CA . THR C 1 194 ? 24.316 -22.037 57.453 1.00 47.27 194 THR C CA 1
ATOM 11352 C C . THR C 1 194 ? 24.716 -21.369 58.772 1.00 49.66 194 THR C C 1
ATOM 11353 O O . THR C 1 194 ? 23.908 -21.282 59.693 1.00 51.03 194 THR C O 1
ATOM 11357 N N . PRO C 1 195 ? 25.976 -20.922 58.878 1.00 53.58 195 PRO C N 1
ATOM 11358 C CA . PRO C 1 195 ? 26.455 -20.343 60.133 1.00 56.92 195 PRO C CA 1
ATOM 11359 C C . PRO C 1 195 ? 25.684 -19.105 60.593 1.00 56.72 195 PRO C C 1
ATOM 11360 O O . PRO C 1 195 ? 25.352 -19.015 61.764 1.00 60.18 195 PRO C O 1
ATOM 11364 N N . ASP C 1 196 ? 25.404 -18.175 59.684 1.00 53.60 196 ASP C N 1
ATOM 11365 C CA . ASP C 1 196 ? 24.770 -16.915 60.047 1.00 50.09 196 ASP C CA 1
ATOM 11366 C C . ASP C 1 196 ? 23.576 -16.605 59.147 1.00 48.51 196 ASP C C 1
ATOM 11367 O O . ASP C 1 196 ? 23.748 -16.141 58.033 1.00 49.24 196 ASP C O 1
ATOM 11372 N N . PRO C 1 197 ? 22.352 -16.806 59.641 1.00 49.42 197 PRO C N 1
ATOM 11373 C CA . PRO C 1 197 ? 21.187 -16.490 58.794 1.00 51.48 197 PRO C CA 1
ATOM 11374 C C . PRO C 1 197 ? 20.850 -14.991 58.656 1.00 50.85 197 PRO C C 1
ATOM 11375 O O . PRO C 1 197 ? 19.812 -14.651 58.084 1.00 49.30 197 PRO C O 1
ATOM 11379 N N . GLU C 1 198 ? 21.721 -14.119 59.153 1.00 54.06 198 GLU C N 1
ATOM 11380 C CA . GLU C 1 198 ? 21.541 -12.674 59.022 1.00 58.47 198 GLU C CA 1
ATOM 11381 C C . GLU C 1 198 ? 22.226 -12.193 57.759 1.00 54.50 198 GLU C C 1
ATOM 11382 O O . GLU C 1 198 ? 21.961 -11.093 57.297 1.00 53.92 198 GLU C O 1
ATOM 11388 N N . LYS C 1 199 ? 23.131 -13.001 57.222 1.00 55.41 199 LYS C N 1
ATOM 11389 C CA . LYS C 1 199 ? 23.714 -12.731 55.909 1.00 56.90 199 LYS C CA 1
ATOM 11390 C C . LYS C 1 199 ? 22.702 -13.049 54.799 1.00 52.44 199 LYS C C 1
ATOM 11391 O O . LYS C 1 199 ? 22.102 -14.125 54.791 1.00 49.62 199 LYS C O 1
ATOM 11397 N N . VAL C 1 200 ? 22.518 -12.115 53.867 1.00 48.57 200 VAL C N 1
ATOM 11398 C CA . VAL C 1 200 ? 21.673 -12.358 52.706 1.00 43.84 200 VAL C CA 1
ATOM 11399 C C . VAL C 1 200 ? 22.316 -13.458 51.876 1.00 42.10 200 VAL C C 1
ATOM 11400 O O . VAL C 1 200 ? 23.451 -13.327 51.415 1.00 36.51 200 VAL C O 1
ATOM 11404 N N . HIS C 1 201 ? 21.583 -14.556 51.727 1.00 40.84 201 HIS C N 1
ATOM 11405 C CA . HIS C 1 201 ? 22.029 -15.655 50.925 1.00 39.58 201 HIS C CA 1
ATOM 11406 C C . HIS C 1 201 ? 20.860 -16.587 50.637 1.00 39.32 201 HIS C C 1
ATOM 11407 O O . HIS C 1 201 ? 19.803 -16.466 51.232 1.00 37.96 201 HIS C O 1
ATOM 11414 N N . VAL C 1 202 ? 21.088 -17.534 49.735 1.00 39.19 202 VAL C N 1
ATOM 11415 C CA . VAL C 1 202 ? 20.115 -18.551 49.394 1.00 39.77 202 VAL C CA 1
ATOM 11416 C C . VAL C 1 202 ? 20.662 -19.925 49.717 1.00 37.25 202 VAL C C 1
ATOM 11417 O O . VAL C 1 202 ? 21.792 -20.219 49.395 1.00 39.24 202 VAL C O 1
ATOM 11421 N N . ALA C 1 203 ? 19.831 -20.750 50.338 1.00 35.88 203 ALA C N 1
ATOM 11422 C CA . ALA C 1 203 ? 20.020 -22.185 50.411 1.00 35.77 203 ALA C CA 1
ATOM 11423 C C . ALA C 1 203 ? 18.898 -22.866 49.624 1.00 38.17 203 ALA C C 1
ATOM 11424 O O . ALA C 1 203 ? 17.769 -22.395 49.628 1.00 40.65 203 ALA C O 1
ATOM 11426 N N . MET C 1 204 ? 19.201 -24.013 49.027 1.00 39.11 204 MET C N 1
ATOM 11427 C CA . MET C 1 204 ? 18.396 -24.588 47.961 1.00 41.88 204 MET C CA 1
ATOM 11428 C C . MET C 1 204 ? 18.702 -26.065 47.794 1.00 40.43 204 MET C C 1
ATOM 11429 O O . MET C 1 204 ? 19.848 -26.481 48.004 1.00 39.25 204 MET C O 1
ATOM 11434 N N . GLU C 1 205 ? 17.707 -26.827 47.339 1.00 37.56 205 GLU C N 1
ATOM 11435 C CA . GLU C 1 205 ? 17.901 -28.196 46.890 1.00 38.05 205 GLU C CA 1
ATOM 11436 C C . GLU C 1 205 ? 18.608 -29.030 47.942 1.00 40.02 205 GLU C C 1
ATOM 11437 O O . GLU C 1 205 ? 19.659 -29.608 47.658 1.00 41.14 205 GLU C O 1
ATOM 11443 N N . PRO C 1 206 ? 18.073 -29.063 49.173 1.00 39.28 206 PRO C N 1
ATOM 11444 C CA . PRO C 1 206 ? 18.701 -29.943 50.155 1.00 40.58 206 PRO C CA 1
ATOM 11445 C C . PRO C 1 206 ? 18.334 -31.406 49.933 1.00 40.39 206 PRO C C 1
ATOM 11446 O O . PRO C 1 206 ? 17.221 -31.702 49.517 1.00 40.02 206 PRO C O 1
ATOM 11450 N N . VAL C 1 207 ? 19.281 -32.295 50.211 1.00 41.34 207 VAL C N 1
ATOM 11451 C CA . VAL C 1 207 ? 19.063 -33.733 50.130 1.00 42.13 207 VAL C CA 1
ATOM 11452 C C . VAL C 1 207 ? 19.691 -34.432 51.328 1.00 41.14 207 VAL C C 1
ATOM 11453 O O . VAL C 1 207 ? 20.843 -34.177 51.640 1.00 41.97 207 VAL C O 1
ATOM 11457 N N . PHE C 1 208 ? 18.944 -35.311 51.983 1.00 41.04 208 PHE C N 1
ATOM 11458 C CA . PHE C 1 208 ? 19.526 -36.223 52.968 1.00 43.35 208 PHE C CA 1
ATOM 11459 C C . PHE C 1 208 ? 20.299 -37.349 52.271 1.00 45.42 208 PHE C C 1
ATOM 11460 O O . PHE C 1 208 ? 19.716 -38.093 51.496 1.00 43.17 208 PHE C O 1
ATOM 11468 N N . THR C 1 209 ? 21.606 -37.450 52.548 1.00 48.19 209 THR C N 1
ATOM 11469 C CA . THR C 1 209 ? 22.418 -38.629 52.198 1.00 49.69 209 THR C CA 1
ATOM 11470 C C . THR C 1 209 ? 22.398 -39.668 53.342 1.00 52.40 209 THR C C 1
ATOM 11471 O O . THR C 1 209 ? 22.494 -40.857 53.085 1.00 53.96 209 THR C O 1
ATOM 11475 N N . ASP C 1 210 ? 22.301 -39.194 54.589 1.00 52.11 210 ASP C N 1
ATOM 11476 C CA . ASP C 1 210 ? 22.107 -40.010 55.804 1.00 50.91 210 ASP C CA 1
ATOM 11477 C C . ASP C 1 210 ? 21.009 -39.372 56.607 1.00 47.75 210 ASP C C 1
ATOM 11478 O O . ASP C 1 210 ? 20.632 -38.239 56.356 1.00 49.08 210 ASP C O 1
ATOM 11483 N N . ASN C 1 211 ? 20.583 -40.052 57.660 1.00 47.31 211 ASN C N 1
ATOM 11484 C CA . ASN C 1 211 ? 19.696 -39.433 58.635 1.00 49.88 211 ASN C CA 1
ATOM 11485 C C . ASN C 1 211 ? 20.388 -38.351 59.456 1.00 50.45 211 ASN C C 1
ATOM 11486 O O . ASN C 1 211 ? 19.723 -37.569 60.132 1.00 51.70 211 ASN C O 1
ATOM 11491 N N . GLU C 1 212 ? 21.714 -38.282 59.348 1.00 50.42 212 GLU C N 1
ATOM 11492 C CA . GLU C 1 212 ? 22.521 -37.310 60.072 1.00 52.52 212 GLU C CA 1
ATOM 11493 C C . GLU C 1 212 ? 23.156 -36.257 59.157 1.00 48.78 212 GLU C C 1
ATOM 11494 O O . GLU C 1 212 ? 23.839 -35.356 59.647 1.00 47.14 212 GLU C O 1
ATOM 11500 N N . THR C 1 213 ? 22.937 -36.355 57.843 1.00 46.36 213 THR C N 1
ATOM 11501 C CA . THR C 1 213 ? 23.716 -35.564 56.877 1.00 44.08 213 THR C CA 1
ATOM 11502 C C . THR C 1 213 ? 22.874 -35.037 55.728 1.00 43.78 213 THR C C 1
ATOM 11503 O O . THR C 1 213 ? 22.074 -35.780 55.163 1.00 44.74 213 THR C O 1
ATOM 11507 N N . ILE C 1 214 ? 23.050 -33.761 55.383 1.00 39.91 214 ILE C N 1
ATOM 11508 C CA . ILE C 1 214 ? 22.451 -33.223 54.164 1.00 39.77 214 ILE C CA 1
ATOM 11509 C C . ILE C 1 214 ? 23.499 -32.556 53.288 1.00 38.98 214 ILE C C 1
ATOM 11510 O O . ILE C 1 214 ? 24.508 -32.079 53.791 1.00 40.76 214 ILE C O 1
ATOM 11515 N N . TYR C 1 215 ? 23.273 -32.535 51.978 1.00 37.90 215 TYR C N 1
ATOM 11516 C CA . TYR C 1 215 ? 23.998 -31.594 51.108 1.00 37.58 215 TYR C CA 1
ATOM 11517 C C . TYR C 1 215 ? 23.013 -30.613 50.483 1.00 34.93 215 TYR C C 1
ATOM 11518 O O . TYR C 1 215 ? 21.823 -30.906 50.332 1.00 35.78 215 TYR C O 1
ATOM 11527 N N . PHE C 1 216 ? 23.502 -29.440 50.129 1.00 34.12 216 PHE C N 1
ATOM 11528 C CA . PHE C 1 216 ? 22.656 -28.460 49.488 1.00 34.36 216 PHE C CA 1
ATOM 11529 C C . PHE C 1 216 ? 23.447 -27.445 48.676 1.00 34.93 216 PHE C C 1
ATOM 11530 O O . PHE C 1 216 ? 24.663 -27.396 48.730 1.00 35.89 216 PHE C O 1
ATOM 11538 N N . ALA C 1 217 ? 22.724 -26.675 47.883 1.00 34.54 217 ALA C N 1
ATOM 11539 C CA . ALA C 1 217 ? 23.298 -25.604 47.131 1.00 35.49 217 ALA C CA 1
ATOM 11540 C C . ALA C 1 217 ? 23.060 -24.369 47.935 1.00 34.45 217 ALA C C 1
ATOM 11541 O O . ALA C 1 217 ? 21.979 -24.206 48.484 1.00 32.30 217 ALA C O 1
ATOM 11543 N N . THR C 1 218 ? 24.076 -23.512 48.002 1.00 34.19 218 THR C N 1
ATOM 11544 C CA . THR C 1 218 ? 23.957 -22.215 48.638 1.00 33.72 218 THR C CA 1
ATOM 11545 C C . THR C 1 218 ? 25.045 -21.307 48.150 1.00 34.56 218 THR C C 1
ATOM 11546 O O . THR C 1 218 ? 26.082 -21.771 47.689 1.00 37.46 218 THR C O 1
ATOM 11550 N N . ASP C 1 219 ? 24.824 -20.010 48.297 1.00 34.92 219 ASP C N 1
ATOM 11551 C CA . ASP C 1 219 ? 25.798 -19.012 47.875 1.00 35.12 219 ASP C CA 1
ATOM 11552 C C . ASP C 1 219 ? 26.292 -18.202 49.056 1.00 35.88 219 ASP C C 1
ATOM 11553 O O . ASP C 1 219 ? 26.711 -17.058 48.885 1.00 35.57 219 ASP C O 1
ATOM 11558 N N . TYR C 1 220 ? 26.231 -18.796 50.246 1.00 40.16 220 TYR C N 1
ATOM 11559 C CA . TYR C 1 220 ? 26.694 -18.155 51.486 1.00 44.09 220 TYR C CA 1
ATOM 11560 C C . TYR C 1 220 ? 28.164 -17.715 51.373 1.00 44.19 220 TYR C C 1
ATOM 11561 O O . TYR C 1 220 ? 29.033 -18.512 51.044 1.00 39.73 220 TYR C O 1
ATOM 11570 N N . ASP C 1 221 ? 28.417 -16.436 51.630 1.00 48.78 221 ASP C N 1
ATOM 11571 C CA . ASP C 1 221 ? 29.749 -15.834 51.471 1.00 52.89 221 ASP C CA 1
ATOM 11572 C C . ASP C 1 221 ? 30.375 -16.103 50.100 1.00 49.78 221 ASP C C 1
ATOM 11573 O O . ASP C 1 221 ? 31.569 -16.397 49.986 1.00 51.41 221 ASP C O 1
ATOM 11578 N N . SER C 1 222 ? 29.562 -15.981 49.058 1.00 47.73 222 SER C N 1
ATOM 11579 C CA . SER C 1 222 ? 30.046 -16.138 47.682 1.00 43.36 222 SER C CA 1
ATOM 11580 C C . SER C 1 222 ? 29.145 -15.421 46.705 1.00 38.67 222 SER C C 1
ATOM 11581 O O . SER C 1 222 ? 28.052 -14.986 47.069 1.00 39.64 222 SER C O 1
ATOM 11584 N N . ASP C 1 223 ? 29.612 -15.295 45.468 1.00 39.14 223 ASP C N 1
ATOM 11585 C CA . ASP C 1 223 ? 28.817 -14.712 44.378 1.00 40.34 223 ASP C CA 1
ATOM 11586 C C . ASP C 1 223 ? 28.224 -15.786 43.451 1.00 42.39 223 ASP C C 1
ATOM 11587 O O . ASP C 1 223 ? 27.497 -15.467 42.498 1.00 41.20 223 ASP C O 1
ATOM 11592 N N . GLU C 1 224 ? 28.544 -17.051 43.734 1.00 41.79 224 GLU C N 1
ATOM 11593 C CA . GLU C 1 224 ? 27.993 -18.175 42.999 1.00 41.83 224 GLU C CA 1
ATOM 11594 C C . GLU C 1 224 ? 27.524 -19.206 43.998 1.00 40.45 224 GLU C C 1
ATOM 11595 O O . GLU C 1 224 ? 28.020 -19.253 45.107 1.00 42.27 224 GLU C O 1
ATOM 11601 N N . MET C 1 225 ? 26.572 -20.034 43.589 1.00 38.86 225 MET C N 1
ATOM 11602 C CA . MET C 1 225 ? 26.044 -21.090 44.425 1.00 39.05 225 MET C CA 1
ATOM 11603 C C . MET C 1 225 ? 26.936 -22.310 44.330 1.00 37.37 225 MET C C 1
ATOM 11604 O O . MET C 1 225 ? 27.303 -22.723 43.233 1.00 38.33 225 MET C O 1
ATOM 11609 N N . TYR C 1 226 ? 27.240 -22.905 45.481 1.00 35.55 226 TYR C N 1
ATOM 11610 C CA . TYR C 1 226 ? 28.181 -24.013 45.562 1.00 35.61 226 TYR C CA 1
ATOM 11611 C C . TYR C 1 226 ? 27.598 -25.152 46.356 1.00 34.10 226 TYR C C 1
ATOM 11612 O O . TYR C 1 226 ? 26.604 -25.001 47.067 1.00 32.31 226 TYR C O 1
ATOM 11621 N N . LEU C 1 227 ? 28.231 -26.304 46.233 1.00 32.94 227 LEU C N 1
ATOM 11622 C CA . LEU C 1 227 ? 27.773 -27.457 46.958 1.00 33.68 227 LEU C CA 1
ATOM 11623 C C . LEU C 1 227 ? 28.269 -27.350 48.389 1.00 35.46 227 LEU C C 1
ATOM 11624 O O . LEU C 1 227 ? 29.420 -27.004 48.626 1.00 36.01 227 LEU C O 1
ATOM 11629 N N . ALA C 1 228 ? 27.377 -27.628 49.332 1.00 36.92 228 ALA C N 1
ATOM 11630 C CA . ALA C 1 228 ? 27.665 -27.507 50.749 1.00 37.92 228 ALA C CA 1
ATOM 11631 C C . ALA C 1 228 ? 27.066 -28.680 51.489 1.00 37.76 228 ALA C C 1
ATOM 11632 O O . ALA C 1 228 ? 26.167 -29.368 51.000 1.00 39.44 228 ALA C O 1
ATOM 11634 N N . LYS C 1 229 ? 27.584 -28.910 52.678 1.00 38.33 229 LYS C N 1
ATOM 11635 C CA . LYS C 1 229 ? 27.179 -30.043 53.480 1.00 40.67 229 LYS C CA 1
ATOM 11636 C C . LYS C 1 229 ? 26.937 -29.524 54.873 1.00 38.34 229 LYS C C 1
ATOM 11637 O O . LYS C 1 229 ? 27.555 -28.547 55.293 1.00 36.79 229 LYS C O 1
ATOM 11643 N N . PHE C 1 230 ? 25.995 -30.155 55.558 1.00 38.32 230 PHE C N 1
ATOM 11644 C CA . PHE C 1 230 ? 25.682 -29.831 56.938 1.00 38.45 230 PHE C CA 1
ATOM 11645 C C . PHE C 1 230 ? 25.444 -31.141 57.677 1.00 38.60 230 PHE C C 1
ATOM 11646 O O . PHE C 1 230 ? 24.631 -31.964 57.257 1.00 36.40 230 PHE C O 1
ATOM 11654 N N . ASP C 1 231 ? 26.187 -31.327 58.764 1.00 42.31 231 ASP C N 1
ATOM 11655 C CA . ASP C 1 231 ? 26.138 -32.542 59.563 1.00 44.68 231 ASP C CA 1
ATOM 11656 C C . ASP C 1 231 ? 25.213 -32.270 60.730 1.00 43.74 231 ASP C C 1
ATOM 11657 O O . ASP C 1 231 ? 25.485 -31.377 61.519 1.00 42.38 231 ASP C O 1
ATOM 11662 N N . LEU C 1 232 ? 24.124 -33.029 60.836 1.00 45.81 232 LEU C N 1
ATOM 11663 C CA . LEU C 1 232 ? 23.100 -32.769 61.862 1.00 49.41 232 LEU C CA 1
ATOM 11664 C C . LEU C 1 232 ? 23.585 -33.088 63.278 1.00 51.95 232 LEU C C 1
ATOM 11665 O O . LEU C 1 232 ? 23.105 -32.491 64.233 1.00 53.16 232 LEU C O 1
ATOM 11670 N N . THR C 1 233 ? 24.521 -34.029 63.406 1.00 52.84 233 THR C N 1
ATOM 11671 C CA . THR C 1 233 ? 25.029 -34.438 64.705 1.00 56.29 233 THR C CA 1
ATOM 11672 C C . THR C 1 233 ? 25.982 -33.379 65.263 1.00 55.54 233 THR C C 1
ATOM 11673 O O . THR C 1 233 ? 25.727 -32.806 66.322 1.00 57.82 233 THR C O 1
ATOM 11677 N N . SER C 1 234 ? 27.069 -33.110 64.547 1.00 50.36 234 SER C N 1
ATOM 11678 C CA . SER C 1 234 ? 28.042 -32.114 64.996 1.00 50.70 234 SER C CA 1
ATOM 11679 C C . SER C 1 234 ? 27.668 -30.662 64.666 1.00 50.69 234 SER C C 1
ATOM 11680 O O . SER C 1 234 ? 28.397 -29.736 65.033 1.00 50.60 234 SER C O 1
ATOM 11683 N N . LYS C 1 235 ? 26.548 -30.462 63.971 1.00 48.38 235 LYS C N 1
ATOM 11684 C CA . LYS C 1 235 ? 26.136 -29.137 63.510 1.00 45.98 235 LYS C CA 1
ATOM 11685 C C . LYS C 1 235 ? 27.248 -28.381 62.788 1.00 44.57 235 LYS C C 1
ATOM 11686 O O . LYS C 1 235 ? 27.458 -27.193 63.012 1.00 43.48 235 LYS C O 1
ATOM 11692 N N . GLU C 1 236 ? 27.921 -29.092 61.884 1.00 44.00 236 GLU C N 1
ATOM 11693 C CA . GLU C 1 236 ? 29.047 -28.562 61.119 1.00 41.97 236 GLU C CA 1
ATOM 11694 C C . GLU C 1 236 ? 28.582 -28.217 59.719 1.00 42.22 236 GLU C C 1
ATOM 11695 O O . GLU C 1 236 ? 28.023 -29.071 59.009 1.00 40.05 236 GLU C O 1
ATOM 11701 N N . PHE C 1 237 ? 28.829 -26.969 59.326 1.00 39.50 237 PHE C N 1
ATOM 11702 C CA . PHE C 1 237 ? 28.640 -26.537 57.953 1.00 39.41 237 PHE C CA 1
ATOM 11703 C C . PHE C 1 237 ? 29.986 -26.552 57.199 1.00 40.59 237 PHE C C 1
ATOM 11704 O O . PHE C 1 237 ? 30.978 -25.963 57.661 1.00 39.90 237 PHE C O 1
ATOM 11712 N N . SER C 1 238 ? 30.008 -27.193 56.030 1.00 40.16 238 SER C N 1
ATOM 11713 C CA . SER C 1 238 ? 31.226 -27.272 55.197 1.00 41.54 238 SER C CA 1
ATOM 11714 C C . SER C 1 238 ? 31.005 -26.760 53.758 1.00 40.76 238 SER C C 1
ATOM 11715 O O . SER C 1 238 ? 29.983 -27.044 53.149 1.00 39.89 238 SER C O 1
ATOM 11718 N N . LYS C 1 239 ? 31.968 -26.020 53.217 1.00 41.67 239 LYS C N 1
ATOM 11719 C CA . LYS C 1 239 ? 31.984 -25.717 51.784 1.00 43.52 239 LYS C CA 1
ATOM 11720 C C . LYS C 1 239 ? 32.696 -26.859 51.065 1.00 43.81 239 LYS C C 1
ATOM 11721 O O . LYS C 1 239 ? 33.859 -27.133 51.315 1.00 41.74 239 LYS C O 1
ATOM 11727 N N . VAL C 1 240 ? 31.971 -27.547 50.192 1.00 45.08 240 VAL C N 1
ATOM 11728 C CA . VAL C 1 240 ? 32.423 -28.811 49.647 1.00 44.02 240 VAL C CA 1
ATOM 11729 C C . VAL C 1 240 ? 32.968 -28.644 48.236 1.00 45.14 240 VAL C C 1
ATOM 11730 O O . VAL C 1 240 ? 34.110 -29.037 47.971 1.00 40.87 240 VAL C O 1
ATOM 11734 N N . LEU C 1 241 ? 32.158 -28.073 47.337 1.00 44.18 241 LEU C N 1
ATOM 11735 C CA . LEU C 1 241 ? 32.529 -27.964 45.920 1.00 39.34 241 LEU C CA 1
ATOM 11736 C C . LEU C 1 241 ? 31.930 -26.723 45.264 1.00 37.26 241 LEU C C 1
ATOM 11737 O O . LEU C 1 241 ? 30.732 -26.491 45.343 1.00 37.53 241 LEU C O 1
ATOM 11742 N N . ALA C 1 242 ? 32.777 -25.941 44.606 1.00 36.85 242 ALA C N 1
ATOM 11743 C CA . ALA C 1 242 ? 32.368 -24.722 43.909 1.00 37.88 242 ALA C CA 1
ATOM 11744 C C . ALA C 1 242 ? 32.883 -24.765 42.482 1.00 40.36 242 ALA C C 1
ATOM 11745 O O . ALA C 1 242 ? 33.909 -25.402 42.208 1.00 42.54 242 ALA C O 1
ATOM 11747 N N . PHE C 1 243 ? 32.169 -24.092 41.581 1.00 39.65 243 PHE C N 1
ATOM 11748 C CA . PHE C 1 243 ? 32.561 -23.998 40.189 1.00 39.62 243 PHE C CA 1
ATOM 11749 C C . PHE C 1 243 ? 32.796 -22.542 39.881 1.00 42.95 243 PHE C C 1
ATOM 11750 O O . PHE C 1 243 ? 31.898 -21.713 40.084 1.00 45.12 243 PHE C O 1
ATOM 11758 N N . ASP C 1 244 ? 33.990 -22.230 39.379 1.00 44.49 244 ASP C N 1
ATOM 11759 C CA . ASP C 1 244 ? 34.346 -20.850 39.047 1.00 46.48 244 ASP C CA 1
ATOM 11760 C C . ASP C 1 244 ? 33.381 -20.262 38.000 1.00 47.57 244 ASP C C 1
ATOM 11761 O O . ASP C 1 244 ? 33.198 -20.833 36.921 1.00 51.28 244 ASP C O 1
ATOM 11766 N N . GLY C 1 245 ? 32.747 -19.137 38.335 1.00 47.87 245 GLY C N 1
ATOM 11767 C CA . GLY C 1 245 ? 31.841 -18.429 37.415 1.00 47.23 245 GLY C CA 1
ATOM 11768 C C . GLY C 1 245 ? 30.547 -19.154 37.051 1.00 45.85 245 GLY C C 1
ATOM 11769 O O . GLY C 1 245 ? 29.927 -18.840 36.046 1.00 46.86 245 GLY C O 1
ATOM 11770 N N . GLU C 1 246 ? 30.136 -20.115 37.872 1.00 43.77 246 GLU C N 1
ATOM 11771 C CA . GLU C 1 246 ? 28.918 -20.875 37.640 1.00 43.55 246 GLU C CA 1
ATOM 11772 C C . GLU C 1 246 ? 28.191 -21.117 38.958 1.00 41.50 246 GLU C C 1
ATOM 11773 O O . GLU C 1 246 ? 28.819 -21.402 39.969 1.00 41.07 246 GLU C O 1
ATOM 11779 N N . SER C 1 247 ? 26.869 -20.994 38.944 1.00 41.42 247 SER C N 1
ATOM 11780 C CA . SER C 1 247 ? 26.056 -21.284 40.118 1.00 40.38 247 SER C CA 1
ATOM 11781 C C . SER C 1 247 ? 25.397 -22.632 39.947 1.00 39.22 247 SER C C 1
ATOM 11782 O O . SER C 1 247 ? 24.828 -22.897 38.902 1.00 37.82 247 SER C O 1
ATOM 11785 N N . ILE C 1 248 ? 25.454 -23.477 40.967 1.00 39.45 248 ILE C N 1
ATOM 11786 C CA . ILE C 1 248 ? 24.648 -24.690 40.970 1.00 39.94 248 ILE C CA 1
ATOM 11787 C C . ILE C 1 248 ? 23.186 -24.287 41.122 1.00 42.99 248 ILE C C 1
ATOM 11788 O O . ILE C 1 248 ? 22.886 -23.395 41.919 1.00 45.36 248 ILE C O 1
ATOM 11793 N N . GLN C 1 249 ? 22.297 -24.915 40.342 1.00 44.27 249 GLN C N 1
ATOM 11794 C CA . GLN C 1 249 ? 20.832 -24.741 40.479 1.00 43.61 249 GLN C CA 1
ATOM 11795 C C . GLN C 1 249 ? 20.083 -26.067 40.675 1.00 42.97 249 GLN C C 1
ATOM 11796 O O . GLN C 1 249 ? 18.886 -26.078 40.949 1.00 41.07 249 GLN C O 1
ATOM 11802 N N . SER C 1 250 ? 20.769 -27.191 40.524 1.00 41.29 250 SER C N 1
ATOM 11803 C CA . SER C 1 250 ? 20.137 -28.458 40.779 1.00 39.91 250 SER C CA 1
ATOM 11804 C C . SER C 1 250 ? 21.134 -29.444 41.333 1.00 38.63 250 SER C C 1
ATOM 11805 O O . SER C 1 250 ? 22.301 -29.438 40.944 1.00 38.99 250 SER C O 1
ATOM 11808 N N . VAL C 1 251 ? 20.657 -30.296 42.237 1.00 38.81 251 VAL C N 1
ATOM 11809 C CA . VAL C 1 251 ? 21.502 -31.231 42.985 1.00 35.69 251 VAL C CA 1
ATOM 11810 C C . VAL C 1 251 ? 20.806 -32.562 43.080 1.00 36.22 251 VAL C C 1
ATOM 11811 O O . VAL C 1 251 ? 19.734 -32.637 43.649 1.00 37.12 251 VAL C O 1
ATOM 11815 N N . LYS C 1 252 ? 21.417 -33.615 42.554 1.00 37.36 252 LYS C N 1
ATOM 11816 C CA . LYS C 1 252 ? 20.755 -34.907 42.541 1.00 38.90 252 LYS C CA 1
ATOM 11817 C C . LYS C 1 252 ? 21.656 -35.978 43.089 1.00 38.61 252 LYS C C 1
ATOM 11818 O O . LYS C 1 252 ? 22.793 -36.088 42.685 1.00 38.61 252 LYS C O 1
ATOM 11824 N N . TRP C 1 253 ? 21.114 -36.771 43.998 1.00 38.97 253 TRP C N 1
ATOM 11825 C CA . TRP C 1 253 ? 21.861 -37.774 44.711 1.00 42.83 253 TRP C CA 1
ATOM 11826 C C . TRP C 1 253 ? 21.626 -39.106 44.025 1.00 43.50 253 TRP C C 1
ATOM 11827 O O . TRP C 1 253 ? 20.493 -39.559 43.925 1.00 44.57 253 TRP C O 1
ATOM 11838 N N . ASP C 1 254 ? 22.702 -39.696 43.513 1.00 44.80 254 ASP C N 1
ATOM 11839 C CA . ASP C 1 254 ? 22.688 -41.059 43.013 1.00 45.88 254 ASP C CA 1
ATOM 11840 C C . ASP C 1 254 ? 23.234 -41.906 44.131 1.00 48.84 254 ASP C C 1
ATOM 11841 O O . ASP C 1 254 ? 24.447 -42.049 44.263 1.00 51.72 254 ASP C O 1
ATOM 11846 N N . LYS C 1 255 ? 22.333 -42.456 44.933 1.00 52.24 255 LYS C N 1
ATOM 11847 C CA . LYS C 1 255 ? 22.693 -43.098 46.192 1.00 59.29 255 LYS C CA 1
ATOM 11848 C C . LYS C 1 255 ? 23.605 -44.320 46.027 1.00 58.68 255 LYS C C 1
ATOM 11849 O O . LYS C 1 255 ? 24.621 -44.425 46.701 1.00 58.22 255 LYS C O 1
ATOM 11855 N N . ASP C 1 256 ? 23.251 -45.234 45.130 1.00 58.64 256 ASP C N 1
ATOM 11856 C CA . ASP C 1 256 ? 24.018 -46.475 44.982 1.00 55.46 256 ASP C CA 1
ATOM 11857 C C . ASP C 1 256 ? 25.463 -46.245 44.523 1.00 53.79 256 ASP C C 1
ATOM 11858 O O . ASP C 1 256 ? 26.333 -47.029 44.867 1.00 53.73 256 ASP C O 1
ATOM 11863 N N . ASN C 1 257 ? 25.725 -45.172 43.776 1.00 51.24 257 ASN C N 1
ATOM 11864 C CA . ASN C 1 257 ? 27.097 -44.824 43.399 1.00 49.11 257 ASN C CA 1
ATOM 11865 C C . ASN C 1 257 ? 27.696 -43.753 44.307 1.00 46.95 257 ASN C C 1
ATOM 11866 O O . ASN C 1 257 ? 28.726 -43.183 43.993 1.00 44.79 257 ASN C O 1
ATOM 11871 N N . LYS C 1 258 ? 27.041 -43.459 45.422 1.00 49.74 258 LYS C N 1
ATOM 11872 C CA . LYS C 1 258 ? 27.431 -42.340 46.284 1.00 52.48 258 LYS C CA 1
ATOM 11873 C C . LYS C 1 258 ? 27.961 -41.150 45.461 1.00 50.67 258 LYS C C 1
ATOM 11874 O O . LYS C 1 258 ? 29.058 -40.638 45.698 1.00 51.27 258 LYS C O 1
ATOM 11880 N N . ALA C 1 259 ? 27.151 -40.713 44.494 1.00 48.55 259 ALA C N 1
ATOM 11881 C CA . ALA C 1 259 ? 27.552 -39.668 43.552 1.00 46.17 259 ALA C CA 1
ATOM 11882 C C . ALA C 1 259 ? 26.476 -38.604 43.349 1.00 42.16 259 ALA C C 1
ATOM 11883 O O . ALA C 1 259 ? 25.288 -38.856 43.530 1.00 41.10 259 ALA C O 1
ATOM 11885 N N . PHE C 1 260 ? 26.919 -37.408 42.985 1.00 40.04 260 PHE C N 1
ATOM 11886 C CA . PHE C 1 260 ? 26.030 -36.269 42.776 1.00 38.41 260 PHE C CA 1
ATOM 11887 C C . PHE C 1 260 ? 26.006 -35.859 41.311 1.00 35.63 260 PHE C C 1
ATOM 11888 O O . PHE C 1 260 ? 27.044 -35.823 40.663 1.00 34.21 260 PHE C O 1
ATOM 11896 N N . TYR C 1 261 ? 24.820 -35.550 40.790 1.00 35.14 261 TYR C N 1
ATOM 11897 C CA . TYR C 1 261 ? 24.725 -34.877 39.509 1.00 34.55 261 TYR C CA 1
ATOM 11898 C C . TYR C 1 261 ? 24.301 -33.461 39.834 1.00 34.23 261 TYR C C 1
ATOM 11899 O O . TYR C 1 261 ? 23.384 -33.222 40.622 1.00 35.74 261 TYR C O 1
ATOM 11908 N N . LEU C 1 262 ? 25.035 -32.535 39.244 1.00 35.48 262 LEU C N 1
ATOM 11909 C CA . LEU C 1 262 ? 24.939 -31.129 39.540 1.00 37.75 262 LEU C CA 1
ATOM 11910 C C . LEU C 1 262 ? 24.818 -30.422 38.217 1.00 38.36 262 LEU C C 1
ATOM 11911 O O . LEU C 1 262 ? 25.595 -30.694 37.307 1.00 39.44 262 LEU C O 1
ATOM 11916 N N . ILE C 1 263 ? 23.840 -29.529 38.112 1.00 37.38 263 ILE C N 1
ATOM 11917 C CA . ILE C 1 263 ? 23.662 -28.716 36.930 1.00 35.89 263 ILE C CA 1
ATOM 11918 C C . ILE C 1 263 ? 23.985 -27.310 37.344 1.00 36.08 263 ILE C C 1
ATOM 11919 O O . ILE C 1 263 ? 23.505 -26.846 38.374 1.00 39.02 263 ILE C O 1
ATOM 11924 N N . THR C 1 264 ? 24.786 -26.623 36.545 1.00 35.37 264 THR C N 1
ATOM 11925 C CA . THR C 1 264 ? 25.093 -25.246 36.826 1.00 34.79 264 THR C CA 1
ATOM 11926 C C . THR C 1 264 ? 24.518 -24.359 35.761 1.00 35.79 264 THR C C 1
ATOM 11927 O O . THR C 1 264 ? 24.165 -24.816 34.676 1.00 34.65 264 THR C O 1
ATOM 11931 N N . VAL C 1 265 ? 24.450 -23.078 36.091 1.00 37.39 265 VAL C N 1
ATOM 11932 C CA . VAL C 1 265 ? 24.081 -22.054 35.163 1.00 40.63 265 VAL C CA 1
ATOM 11933 C C . VAL C 1 265 ? 25.344 -21.250 34.857 1.00 43.31 265 VAL C C 1
ATOM 11934 O O . VAL C 1 265 ? 26.025 -20.752 35.770 1.00 40.42 265 VAL C O 1
ATOM 11938 N N . LYS C 1 266 ? 25.651 -21.155 33.565 1.00 45.65 266 LYS C N 1
ATOM 11939 C CA . LYS C 1 266 ? 26.747 -20.353 33.057 1.00 49.37 266 LYS C CA 1
ATOM 11940 C C . LYS C 1 266 ? 26.214 -19.422 31.970 1.00 45.49 266 LYS C C 1
ATOM 11941 O O . LYS C 1 266 ? 26.246 -19.746 30.789 1.00 44.49 266 LYS C O 1
ATOM 11947 N N . GLY C 1 267 ? 25.710 -18.271 32.391 1.00 43.70 267 GLY C N 1
ATOM 11948 C CA . GLY C 1 267 ? 25.081 -17.321 31.490 1.00 43.14 267 GLY C CA 1
ATOM 11949 C C . GLY C 1 267 ? 23.859 -17.923 30.817 1.00 44.03 267 GLY C C 1
ATOM 11950 O O . GLY C 1 267 ? 22.871 -18.255 31.479 1.00 41.94 267 GLY C O 1
ATOM 11951 N N . VAL C 1 268 ? 23.941 -18.100 29.500 1.00 43.09 268 VAL C N 1
ATOM 11952 C CA . VAL C 1 268 ? 22.787 -18.520 28.707 1.00 41.44 268 VAL C CA 1
ATOM 11953 C C . VAL C 1 268 ? 22.706 -20.026 28.452 1.00 41.55 268 VAL C C 1
ATOM 11954 O O . VAL C 1 268 ? 21.811 -20.451 27.720 1.00 44.37 268 VAL C O 1
ATOM 11958 N N . THR C 1 269 ? 23.631 -20.823 29.005 1.00 38.83 269 THR C N 1
ATOM 11959 C CA . THR C 1 269 ? 23.504 -22.300 28.973 1.00 38.34 269 THR C CA 1
ATOM 11960 C C . THR C 1 269 ? 23.589 -22.943 30.353 1.00 36.58 269 THR C C 1
ATOM 11961 O O . THR C 1 269 ? 23.995 -22.303 31.308 1.00 37.46 269 THR C O 1
ATOM 11965 N N . ASP C 1 270 ? 23.164 -24.201 30.430 1.00 34.42 270 ASP C N 1
ATOM 11966 C CA . ASP C 1 270 ? 23.328 -25.042 31.593 1.00 35.30 270 ASP C CA 1
ATOM 11967 C C . ASP C 1 270 ? 24.472 -26.030 31.319 1.00 35.19 270 ASP C C 1
ATOM 11968 O O . ASP C 1 270 ? 24.726 -26.376 30.180 1.00 34.65 270 ASP C O 1
ATOM 11973 N N . ILE C 1 271 ? 25.172 -26.463 32.366 1.00 35.48 271 ILE C N 1
ATOM 11974 C CA . ILE C 1 271 ? 26.234 -27.467 32.248 1.00 34.73 271 ILE C CA 1
ATOM 11975 C C . ILE C 1 271 ? 25.973 -28.589 33.230 1.00 31.98 271 ILE C C 1
ATOM 11976 O O . ILE C 1 271 ? 25.527 -28.332 34.333 1.00 32.46 271 ILE C O 1
ATOM 11981 N N . LEU C 1 272 ? 26.280 -29.821 32.849 1.00 32.26 272 LEU C N 1
ATOM 11982 C CA . LEU C 1 272 ? 26.115 -30.959 33.755 1.00 34.83 272 LEU C CA 1
ATOM 11983 C C . LEU C 1 272 ? 27.468 -31.533 34.193 1.00 36.55 272 LEU C C 1
ATOM 11984 O O . LEU C 1 272 ? 28.331 -31.784 33.361 1.00 38.04 272 LEU C O 1
ATOM 11989 N N . TYR C 1 273 ? 27.618 -31.742 35.503 1.00 36.93 273 TYR C N 1
ATOM 11990 C CA . TYR C 1 273 ? 28.810 -32.333 36.099 1.00 37.77 273 TYR C CA 1
ATOM 11991 C C . TYR C 1 273 ? 28.430 -33.514 36.976 1.00 38.51 273 TYR C C 1
ATOM 11992 O O . TYR C 1 273 ? 27.347 -33.535 37.563 1.00 38.39 273 TYR C O 1
ATOM 12001 N N . ARG C 1 274 ? 29.321 -34.499 37.066 1.00 39.34 274 ARG C N 1
ATOM 12002 C CA . ARG C 1 274 ? 29.156 -35.604 38.011 1.00 41.35 274 ARG C CA 1
ATOM 12003 C C . ARG C 1 274 ? 30.225 -35.415 39.070 1.00 40.85 274 ARG C C 1
ATOM 12004 O O . ARG C 1 274 ? 31.345 -35.089 38.736 1.00 39.77 274 ARG C O 1
ATOM 12012 N N . TYR C 1 275 ? 29.871 -35.563 40.342 1.00 44.00 275 TYR C N 1
ATOM 12013 C CA . TYR C 1 275 ? 30.834 -35.413 41.440 1.00 45.41 275 TYR C CA 1
ATOM 12014 C C . TYR C 1 275 ? 30.852 -36.684 42.264 1.00 43.76 275 TYR C C 1
ATOM 12015 O O . TYR C 1 275 ? 29.853 -37.017 42.897 1.00 42.50 275 TYR C O 1
ATOM 12024 N N . ASP C 1 276 ? 31.990 -37.380 42.236 1.00 46.74 276 ASP C N 1
ATOM 12025 C CA . ASP C 1 276 ? 32.183 -38.635 42.974 1.00 50.74 276 ASP C CA 1
ATOM 12026 C C . ASP C 1 276 ? 32.662 -38.310 44.386 1.00 52.63 276 ASP C C 1
ATOM 12027 O O . ASP C 1 276 ? 33.763 -37.791 44.566 1.00 51.75 276 ASP C O 1
ATOM 12032 N N . VAL C 1 277 ? 31.825 -38.597 45.379 1.00 53.40 277 VAL C N 1
ATOM 12033 C CA . VAL C 1 277 ? 32.092 -38.172 46.747 1.00 54.72 277 VAL C CA 1
ATOM 12034 C C . VAL C 1 277 ? 33.290 -38.924 47.333 1.00 55.20 277 VAL C C 1
ATOM 12035 O O . VAL C 1 277 ? 34.213 -38.295 47.841 1.00 51.48 277 VAL C O 1
ATOM 12039 N N . ALA C 1 278 ? 33.271 -40.256 47.247 1.00 54.43 278 ALA C N 1
ATOM 12040 C CA . ALA C 1 278 ? 34.387 -41.098 47.728 1.00 54.96 278 ALA C CA 1
ATOM 12041 C C . ALA C 1 278 ? 35.779 -40.612 47.285 1.00 54.85 278 ALA C C 1
ATOM 12042 O O . ALA C 1 278 ? 36.686 -40.571 48.099 1.00 57.30 278 ALA C O 1
ATOM 12044 N N . THR C 1 279 ? 35.937 -40.230 46.016 1.00 54.22 279 THR C N 1
ATOM 12045 C CA . THR C 1 279 ? 37.236 -39.805 45.477 1.00 53.19 279 THR C CA 1
ATOM 12046 C C . THR C 1 279 ? 37.394 -38.284 45.305 1.00 54.39 279 THR C C 1
ATOM 12047 O O . THR C 1 279 ? 38.422 -37.814 44.809 1.00 55.12 279 THR C O 1
ATOM 12051 N N . ASP C 1 280 ? 36.386 -37.516 45.711 1.00 54.99 280 ASP C N 1
ATOM 12052 C CA . ASP C 1 280 ? 36.378 -36.067 45.502 1.00 56.45 280 ASP C CA 1
ATOM 12053 C C . ASP C 1 280 ? 36.733 -35.692 44.059 1.00 56.75 280 ASP C C 1
ATOM 12054 O O . ASP C 1 280 ? 37.517 -34.773 43.831 1.00 54.37 280 ASP C O 1
ATOM 12059 N N . LYS C 1 281 ? 36.158 -36.393 43.083 1.00 59.70 281 LYS C N 1
ATOM 12060 C CA . LYS C 1 281 ? 36.428 -36.063 41.675 1.00 63.40 281 LYS C CA 1
ATOM 12061 C C . LYS C 1 281 ? 35.201 -35.542 40.890 1.00 57.02 281 LYS C C 1
ATOM 12062 O O . LYS C 1 281 ? 34.060 -35.988 41.091 1.00 48.27 281 LYS C O 1
ATOM 12068 N N . VAL C 1 282 ? 35.482 -34.602 39.989 1.00 53.92 282 VAL C N 1
ATOM 12069 C CA . VAL C 1 282 ? 34.502 -33.996 39.102 1.00 52.99 282 VAL C CA 1
ATOM 12070 C C . VAL C 1 282 ? 34.694 -34.503 37.669 1.00 56.06 282 VAL C C 1
ATOM 12071 O O . VAL C 1 282 ? 35.791 -34.391 37.108 1.00 53.94 282 VAL C O 1
ATOM 12075 N N . GLU C 1 283 ? 33.631 -35.072 37.094 1.00 60.34 283 GLU C N 1
ATOM 12076 C CA . GLU C 1 283 ? 33.577 -35.419 35.663 1.00 61.94 283 GLU C CA 1
ATOM 12077 C C . GLU C 1 283 ? 32.601 -34.469 34.968 1.00 56.11 283 GLU C C 1
ATOM 12078 O O . GLU C 1 283 ? 31.466 -34.305 35.403 1.00 53.97 283 GLU C O 1
ATOM 12084 N N . GLU C 1 284 ? 33.045 -33.842 33.891 1.00 54.60 284 GLU C N 1
ATOM 12085 C CA . GLU C 1 284 ? 32.205 -32.921 33.142 1.00 56.34 284 GLU C CA 1
ATOM 12086 C C . GLU C 1 284 ? 31.424 -33.757 32.136 1.00 52.83 284 GLU C C 1
ATOM 12087 O O . GLU C 1 284 ? 32.015 -34.464 31.335 1.00 52.09 284 GLU C O 1
ATOM 12093 N N . CYS C 1 285 ? 30.100 -33.705 32.205 1.00 48.12 285 CYS C N 1
ATOM 12094 C CA . CYS C 1 285 ? 29.255 -34.406 31.264 1.00 46.99 285 CYS C CA 1
ATOM 12095 C C . CYS C 1 285 ? 28.890 -33.507 30.095 1.00 48.25 285 CYS C C 1
ATOM 12096 O O . CYS C 1 285 ? 29.155 -32.308 30.103 1.00 51.81 285 CYS C O 1
ATOM 12099 N N . SER C 1 286 ? 28.280 -34.091 29.079 1.00 47.40 286 SER C N 1
ATOM 12100 C CA . SER C 1 286 ? 27.805 -33.320 27.948 1.00 49.40 286 SER C CA 1
ATOM 12101 C C . SER C 1 286 ? 26.300 -33.463 27.919 1.00 46.01 286 SER C C 1
ATOM 12102 O O . SER C 1 286 ? 25.779 -34.500 28.299 1.00 47.46 286 SER C O 1
ATOM 12105 N N . LEU C 1 287 ? 25.616 -32.409 27.493 1.00 41.89 287 LEU C N 1
ATOM 12106 C CA . LEU C 1 287 ? 24.164 -32.397 27.401 1.00 38.81 287 LEU C CA 1
ATOM 12107 C C . LEU C 1 287 ? 23.737 -32.342 25.938 1.00 36.99 287 LEU C C 1
ATOM 12108 O O . LEU C 1 287 ? 24.376 -31.688 25.128 1.00 35.29 287 LEU C O 1
ATOM 12113 N N . PRO C 1 288 ? 22.623 -32.998 25.606 1.00 36.07 288 PRO C N 1
ATOM 12114 C CA . PRO C 1 288 ? 22.132 -32.924 24.240 1.00 35.97 288 PRO C CA 1
ATOM 12115 C C . PRO C 1 288 ? 21.369 -31.634 23.969 1.00 35.25 288 PRO C C 1
ATOM 12116 O O . PRO C 1 288 ? 21.009 -31.382 22.828 1.00 34.23 288 PRO C O 1
ATOM 12120 N N . VAL C 1 289 ? 21.131 -30.826 24.998 1.00 35.15 289 VAL C N 1
ATOM 12121 C CA . VAL C 1 289 ? 20.475 -29.532 24.812 1.00 36.64 289 VAL C CA 1
ATOM 12122 C C . VAL C 1 289 ? 21.076 -28.452 25.712 1.00 37.37 289 VAL C C 1
ATOM 12123 O O . VAL C 1 289 ? 21.801 -28.749 26.646 1.00 37.25 289 VAL C O 1
ATOM 12127 N N . ASP C 1 290 ? 20.752 -27.198 25.422 1.00 37.98 290 ASP C N 1
ATOM 12128 C CA . ASP C 1 290 ? 21.377 -26.067 26.089 1.00 39.67 290 ASP C CA 1
ATOM 12129 C C . ASP C 1 290 ? 20.707 -25.683 27.418 1.00 39.77 290 ASP C C 1
ATOM 12130 O O . ASP C 1 290 ? 21.379 -25.217 28.324 1.00 41.42 290 ASP C O 1
ATOM 12135 N N . ILE C 1 291 ? 19.400 -25.890 27.542 1.00 38.80 291 ILE C N 1
ATOM 12136 C CA . ILE C 1 291 ? 18.660 -25.508 28.739 1.00 37.37 291 ILE C CA 1
ATOM 12137 C C . ILE C 1 291 ? 17.960 -26.721 29.309 1.00 36.85 291 ILE C C 1
ATOM 12138 O O . ILE C 1 291 ? 17.203 -27.374 28.592 1.00 36.26 291 ILE C O 1
ATOM 12143 N N . ILE C 1 292 ? 18.206 -27.009 30.587 1.00 35.59 292 ILE C N 1
ATOM 12144 C CA . ILE C 1 292 ? 17.539 -28.096 31.273 1.00 35.16 292 ILE C CA 1
ATOM 12145 C C . ILE C 1 292 ? 16.366 -27.579 32.071 1.00 35.73 292 ILE C C 1
ATOM 12146 O O . ILE C 1 292 ? 16.483 -26.602 32.782 1.00 33.40 292 ILE C O 1
ATOM 12151 N N . GLU C 1 293 ? 15.248 -28.282 31.960 1.00 38.13 293 GLU C N 1
ATOM 12152 C CA . GLU C 1 293 ? 14.013 -27.926 32.622 1.00 40.20 293 GLU C CA 1
ATOM 12153 C C . GLU C 1 293 ? 13.787 -28.810 33.831 1.00 36.03 293 GLU C C 1
ATOM 12154 O O . GLU C 1 293 ? 13.209 -28.395 34.805 1.00 35.65 293 GLU C O 1
ATOM 12160 N N . GLN C 1 294 ? 14.206 -30.057 33.745 1.00 33.97 294 GLN C N 1
ATOM 12161 C CA . GLN C 1 294 ? 14.033 -30.975 34.841 1.00 33.59 294 GLN C CA 1
ATOM 12162 C C . GLN C 1 294 ? 14.983 -32.138 34.666 1.00 31.03 294 GLN C C 1
ATOM 12163 O O . GLN C 1 294 ? 15.349 -32.454 33.548 1.00 29.93 294 GLN C O 1
ATOM 12169 N N . ILE C 1 295 ? 15.355 -32.771 35.773 1.00 31.43 295 ILE C N 1
ATOM 12170 C CA . ILE C 1 295 ? 16.232 -33.948 35.772 1.00 32.89 295 ILE C CA 1
ATOM 12171 C C . ILE C 1 295 ? 15.835 -34.899 36.886 1.00 33.06 295 ILE C C 1
ATOM 12172 O O . ILE C 1 295 ? 15.564 -34.450 38.003 1.00 30.61 295 ILE C O 1
ATOM 12177 N N . GLN C 1 296 ? 15.755 -36.193 36.567 1.00 32.64 296 GLN C N 1
ATOM 12178 C CA A GLN C 1 296 ? 15.592 -37.253 37.572 0.50 33.19 296 GLN C CA 1
ATOM 12179 C CA B GLN C 1 296 ? 15.594 -37.230 37.574 0.50 33.12 296 GLN C CA 1
ATOM 12180 C C . GLN C 1 296 ? 16.711 -38.264 37.400 1.00 33.93 296 GLN C C 1
ATOM 12181 O O . GLN C 1 296 ? 17.168 -38.503 36.288 1.00 35.51 296 GLN C O 1
ATOM 12192 N N . VAL C 1 297 ? 17.156 -38.856 38.507 1.00 36.10 297 VAL C N 1
ATOM 12193 C CA . VAL C 1 297 ? 18.126 -39.929 38.475 1.00 36.46 297 VAL C CA 1
ATOM 12194 C C . VAL C 1 297 ? 17.423 -41.165 38.993 1.00 37.48 297 VAL C C 1
ATOM 12195 O O . VAL C 1 297 ? 16.889 -41.179 40.099 1.00 39.68 297 VAL C O 1
ATOM 12199 N N . ALA C 1 298 ? 17.397 -42.198 38.172 1.00 38.71 298 ALA C N 1
ATOM 12200 C CA . ALA C 1 298 ? 16.799 -43.451 38.564 1.00 40.45 298 ALA C CA 1
ATOM 12201 C C . ALA C 1 298 ? 17.760 -44.136 39.491 1.00 42.95 298 ALA C C 1
ATOM 12202 O O . ALA C 1 298 ? 18.935 -43.796 39.527 1.00 44.86 298 ALA C O 1
ATOM 12204 N N . LYS C 1 299 ? 17.267 -45.117 40.233 1.00 49.72 299 LYS C N 1
ATOM 12205 C CA . LYS C 1 299 ? 18.090 -45.801 41.222 1.00 52.17 299 LYS C CA 1
ATOM 12206 C C . LYS C 1 299 ? 19.233 -46.567 40.542 1.00 50.23 299 LYS C C 1
ATOM 12207 O O . LYS C 1 299 ? 20.365 -46.582 41.039 1.00 50.89 299 LYS C O 1
ATOM 12213 N N . SER C 1 300 ? 18.947 -47.140 39.374 1.00 48.00 300 SER C N 1
ATOM 12214 C CA . SER C 1 300 ? 19.969 -47.774 38.544 1.00 45.07 300 SER C CA 1
ATOM 12215 C C . SER C 1 300 ? 21.131 -46.847 38.141 1.00 43.42 300 SER C C 1
ATOM 12216 O O . SER C 1 300 ? 22.131 -47.319 37.614 1.00 42.33 300 SER C O 1
ATOM 12219 N N . GLY C 1 301 ? 20.979 -45.537 38.346 1.00 42.47 301 GLY C N 1
ATOM 12220 C CA . GLY C 1 301 ? 22.010 -44.555 37.999 1.00 41.85 301 GLY C CA 1
ATOM 12221 C C . GLY C 1 301 ? 21.718 -43.846 36.688 1.00 42.27 301 GLY C C 1
ATOM 12222 O O . GLY C 1 301 ? 22.356 -42.847 36.359 1.00 41.51 301 GLY C O 1
ATOM 12223 N N . ASN C 1 302 ? 20.748 -44.361 35.938 1.00 41.63 302 ASN C N 1
ATOM 12224 C CA . ASN C 1 302 ? 20.348 -43.745 34.683 1.00 42.70 302 ASN C CA 1
ATOM 12225 C C . ASN C 1 302 ? 19.799 -42.333 34.867 1.00 41.66 302 ASN C C 1
ATOM 12226 O O . ASN C 1 302 ? 19.168 -42.018 35.878 1.00 39.04 302 ASN C O 1
ATOM 12231 N N . LEU C 1 303 ? 20.020 -41.516 33.846 1.00 39.56 303 LEU C N 1
ATOM 12232 C CA . LEU C 1 303 ? 19.779 -40.093 33.905 1.00 39.90 303 LEU C CA 1
ATOM 12233 C C . LEU C 1 303 ? 18.674 -39.734 32.939 1.00 38.17 303 LEU C C 1
ATOM 12234 O O . LEU C 1 303 ? 18.699 -40.153 31.781 1.00 36.52 303 LEU C O 1
ATOM 12239 N N . TYR C 1 304 ? 17.715 -38.946 33.404 1.00 35.62 304 TYR C N 1
ATOM 12240 C CA . TYR C 1 304 ? 16.638 -38.494 32.544 1.00 35.11 304 TYR C CA 1
ATOM 12241 C C . TYR C 1 304 ? 16.563 -37.002 32.620 1.00 33.11 304 TYR C C 1
ATOM 12242 O O . TYR C 1 304 ? 16.497 -36.460 33.714 1.00 33.39 304 TYR C O 1
ATOM 12251 N N . ILE C 1 305 ? 16.582 -36.326 31.475 1.00 32.99 305 ILE C N 1
ATOM 12252 C CA . ILE C 1 305 ? 16.397 -34.874 31.467 1.00 34.18 305 ILE C CA 1
ATOM 12253 C C . ILE C 1 305 ? 15.261 -34.441 30.552 1.00 33.03 305 ILE C C 1
ATOM 12254 O O . ILE C 1 305 ? 14.865 -35.159 29.637 1.00 34.05 305 ILE C O 1
ATOM 12259 N N . LEU C 1 306 ? 14.768 -33.247 30.810 1.00 28.91 306 LEU C N 1
ATOM 12260 C CA . LEU C 1 306 ? 13.848 -32.575 29.930 1.00 28.41 306 LEU C CA 1
ATOM 12261 C C . LEU C 1 306 ? 14.454 -31.221 29.663 1.00 27.72 306 LEU C C 1
ATOM 12262 O O . LEU C 1 306 ? 14.894 -30.537 30.602 1.00 25.53 306 LEU C O 1
ATOM 12267 N N . GLY C 1 307 ? 14.465 -30.823 28.399 1.00 27.80 307 GLY C N 1
ATOM 12268 C CA . GLY C 1 307 ? 15.040 -29.546 28.029 1.00 28.65 307 GLY C CA 1
ATOM 12269 C C . GLY C 1 307 ? 14.916 -29.194 26.555 1.00 30.55 307 GLY C C 1
ATOM 12270 O O . GLY C 1 307 ? 14.234 -29.873 25.782 1.00 30.05 307 GLY C O 1
ATOM 12271 N N . ARG C 1 308 ? 15.603 -28.121 26.174 1.00 31.45 308 ARG C N 1
ATOM 12272 C CA . ARG C 1 308 ? 15.439 -27.519 24.864 1.00 33.02 308 ARG C CA 1
ATOM 12273 C C . ARG C 1 308 ? 16.680 -26.706 24.466 1.00 32.57 308 ARG C C 1
ATOM 12274 O O . ARG C 1 308 ? 17.599 -26.528 25.256 1.00 32.69 308 ARG C O 1
ATOM 12282 N N . SER C 1 309 ? 16.684 -26.217 23.237 1.00 32.60 309 SER C N 1
ATOM 12283 C CA . SER C 1 309 ? 17.696 -25.273 22.762 1.00 31.75 309 SER C CA 1
ATOM 12284 C C . SER C 1 309 ? 16.983 -24.300 21.877 1.00 31.20 309 SER C C 1
ATOM 12285 O O . SER C 1 309 ? 15.836 -24.517 21.530 1.00 32.92 309 SER C O 1
ATOM 12288 N N . ALA C 1 310 ? 17.665 -23.236 21.482 1.00 32.32 310 ALA C N 1
ATOM 12289 C CA . ALA C 1 310 ? 17.047 -22.220 20.642 1.00 31.38 310 ALA C CA 1
ATOM 12290 C C . ALA C 1 310 ? 16.312 -22.830 19.451 1.00 32.44 310 ALA C C 1
ATOM 12291 O O . ALA C 1 310 ? 15.256 -22.322 19.031 1.00 35.75 310 ALA C O 1
ATOM 12293 N N . THR C 1 311 ? 16.881 -23.907 18.911 1.00 30.73 311 THR C N 1
ATOM 12294 C CA . THR C 1 311 ? 16.369 -24.548 17.715 1.00 28.44 311 THR C CA 1
ATOM 12295 C C . THR C 1 311 ? 15.867 -25.978 17.941 1.00 28.15 311 THR C C 1
ATOM 12296 O O . THR C 1 311 ? 15.578 -26.671 16.985 1.00 29.85 311 THR C O 1
ATOM 12300 N N . VAL C 1 312 ? 15.764 -26.428 19.189 1.00 28.10 312 VAL C N 1
ATOM 12301 C CA . VAL C 1 312 ? 15.217 -27.757 19.480 1.00 28.49 312 VAL C CA 1
ATOM 12302 C C . VAL C 1 312 ? 14.154 -27.610 20.558 1.00 28.89 312 VAL C C 1
ATOM 12303 O O . VAL C 1 312 ? 14.460 -27.187 21.663 1.00 28.11 312 VAL C O 1
ATOM 12307 N N . PRO C 1 313 ? 12.903 -27.966 20.240 1.00 30.33 313 PRO C N 1
ATOM 12308 C CA . PRO C 1 313 ? 11.822 -27.852 21.225 1.00 31.29 313 PRO C CA 1
ATOM 12309 C C . PRO C 1 313 ? 12.009 -28.743 22.434 1.00 29.65 313 PRO C C 1
ATOM 12310 O O . PRO C 1 313 ? 12.880 -29.596 22.448 1.00 29.20 313 PRO C O 1
ATOM 12314 N N . HIS C 1 314 ? 11.171 -28.531 23.436 1.00 30.13 314 HIS C N 1
ATOM 12315 C CA . HIS C 1 314 ? 11.157 -29.358 24.648 1.00 31.49 314 HIS C CA 1
ATOM 12316 C C . HIS C 1 314 ? 11.145 -30.839 24.289 1.00 29.55 314 HIS C C 1
ATOM 12317 O O . HIS C 1 314 ? 10.279 -31.297 23.545 1.00 30.56 314 HIS C O 1
ATOM 12324 N N . ASN C 1 315 ? 12.108 -31.579 24.814 1.00 29.58 315 ASN C N 1
ATOM 12325 C CA . ASN C 1 315 ? 12.184 -33.019 24.600 1.00 28.85 315 ASN C CA 1
ATOM 12326 C C . ASN C 1 315 ? 12.796 -33.704 25.806 1.00 27.90 315 ASN C C 1
ATOM 12327 O O . ASN C 1 315 ? 13.405 -33.056 26.625 1.00 26.84 315 ASN C O 1
ATOM 12332 N N . VAL C 1 316 ? 12.621 -35.018 25.894 1.00 28.96 316 VAL C N 1
ATOM 12333 C CA . VAL C 1 316 ? 13.087 -35.820 27.007 1.00 30.31 316 VAL C CA 1
ATOM 12334 C C . VAL C 1 316 ? 14.180 -36.777 26.536 1.00 31.01 316 VAL C C 1
ATOM 12335 O O . VAL C 1 316 ? 13.967 -37.525 25.597 1.00 33.55 316 VAL C O 1
ATOM 12339 N N . TYR C 1 317 ? 15.342 -36.751 27.185 1.00 30.71 317 TYR C N 1
ATOM 12340 C CA . TYR C 1 317 ? 16.475 -37.600 26.801 1.00 29.93 317 TYR C CA 1
ATOM 12341 C C . TYR C 1 317 ? 16.855 -38.520 27.943 1.00 32.15 317 TYR C C 1
ATOM 12342 O O . TYR C 1 317 ? 16.524 -38.243 29.099 1.00 31.78 317 TYR C O 1
ATOM 12351 N N . GLN C 1 318 ? 17.562 -39.602 27.618 1.00 34.71 318 GLN C N 1
ATOM 12352 C CA . GLN C 1 318 ? 17.973 -40.608 28.604 1.00 38.61 318 GLN C CA 1
ATOM 12353 C C . GLN C 1 318 ? 19.428 -41.058 28.373 1.00 41.24 318 GLN C C 1
ATOM 12354 O O . GLN C 1 318 ? 19.852 -41.220 27.227 1.00 41.80 318 GLN C O 1
ATOM 12360 N N . SER C 1 319 ? 20.159 -41.297 29.464 1.00 42.30 319 SER C N 1
ATOM 12361 C CA . SER C 1 319 ? 21.567 -41.690 29.397 1.00 44.66 319 SER C CA 1
ATOM 12362 C C . SER C 1 319 ? 21.969 -42.681 30.472 1.00 47.53 319 SER C C 1
ATOM 12363 O O . SER C 1 319 ? 21.583 -42.516 31.626 1.00 50.40 319 SER C O 1
ATOM 12366 N N . SER C 1 320 ? 22.750 -43.696 30.085 1.00 54.46 320 SER C N 1
ATOM 12367 C CA . SER C 1 320 ? 23.452 -44.609 31.023 1.00 58.57 320 SER C CA 1
ATOM 12368 C C . SER C 1 320 ? 24.508 -43.897 31.897 1.00 60.16 320 SER C C 1
ATOM 12369 O O . SER C 1 320 ? 24.779 -44.333 33.009 1.00 62.52 320 SER C O 1
ATOM 12372 N N . ASN C 1 321 ? 25.098 -42.816 31.389 1.00 63.61 321 ASN C N 1
ATOM 12373 C CA . ASN C 1 321 ? 26.314 -42.230 31.979 1.00 71.15 321 ASN C CA 1
ATOM 12374 C C . ASN C 1 321 ? 26.589 -40.733 31.697 1.00 69.05 321 ASN C C 1
ATOM 12375 O O . ASN C 1 321 ? 27.722 -40.279 31.846 1.00 69.28 321 ASN C O 1
ATOM 12380 N N . GLY C 1 322 ? 25.581 -39.981 31.269 1.00 64.03 322 GLY C N 1
ATOM 12381 C CA . GLY C 1 322 ? 25.743 -38.558 30.987 1.00 60.69 322 GLY C CA 1
ATOM 12382 C C . GLY C 1 322 ? 26.570 -38.134 29.778 1.00 59.68 322 GLY C C 1
ATOM 12383 O O . GLY C 1 322 ? 26.862 -36.950 29.641 1.00 63.38 322 GLY C O 1
ATOM 12384 N N . VAL C 1 323 ? 26.950 -39.053 28.892 1.00 61.39 323 VAL C N 1
ATOM 12385 C CA . VAL C 1 323 ? 27.746 -38.664 27.710 1.00 65.75 323 VAL C CA 1
ATOM 12386 C C . VAL C 1 323 ? 27.015 -38.884 26.374 1.00 66.33 323 VAL C C 1
ATOM 12387 O O . VAL C 1 323 ? 26.954 -37.975 25.534 1.00 63.00 323 VAL C O 1
ATOM 12391 N N . GLU C 1 324 ? 26.480 -40.089 26.182 1.00 66.27 324 GLU C N 1
ATOM 12392 C CA . GLU C 1 324 ? 25.724 -40.445 24.972 1.00 61.05 324 GLU C CA 1
ATOM 12393 C C . GLU C 1 324 ? 24.240 -40.469 25.334 1.00 54.03 324 GLU C C 1
ATOM 12394 O O . GLU C 1 324 ? 23.823 -41.258 26.186 1.00 51.48 324 GLU C O 1
ATOM 12400 N N . TRP C 1 325 ? 23.446 -39.605 24.698 1.00 47.64 325 TRP C N 1
ATOM 12401 C CA . TRP C 1 325 ? 22.028 -39.457 25.053 1.00 41.99 325 TRP C CA 1
ATOM 12402 C C . TRP C 1 325 ? 21.091 -40.081 24.043 1.00 40.23 325 TRP C C 1
ATOM 12403 O O . TRP C 1 325 ? 21.296 -39.941 22.852 1.00 41.55 325 TRP C O 1
ATOM 12414 N N . LYS C 1 326 ? 20.062 -40.770 24.526 1.00 40.96 326 LYS C N 1
ATOM 12415 C CA . LYS C 1 326 ? 18.977 -41.243 23.672 1.00 40.60 326 LYS C CA 1
ATOM 12416 C C . LYS C 1 326 ? 17.774 -40.301 23.823 1.00 39.87 326 LYS C C 1
ATOM 12417 O O . LYS C 1 326 ? 17.228 -40.156 24.917 1.00 39.17 326 LYS C O 1
ATOM 12423 N N . GLN C 1 327 ? 17.374 -39.670 22.725 1.00 36.92 327 GLN C N 1
ATOM 12424 C CA . GLN C 1 327 ? 16.199 -38.815 22.693 1.00 37.58 327 GLN C CA 1
ATOM 12425 C C . GLN C 1 327 ? 14.934 -39.671 22.692 1.00 38.81 327 GLN C C 1
ATOM 12426 O O . GLN C 1 327 ? 14.669 -40.378 21.727 1.00 41.42 327 GLN C O 1
ATOM 12432 N N . LEU C 1 328 ? 14.161 -39.614 23.771 1.00 38.01 328 LEU C N 1
ATOM 12433 C CA . LEU C 1 328 ? 12.989 -40.486 23.926 1.00 37.23 328 LEU C CA 1
ATOM 12434 C C . LEU C 1 328 ? 11.776 -39.951 23.187 1.00 38.01 328 LEU C C 1
ATOM 12435 O O . LEU C 1 328 ? 11.085 -40.713 22.516 1.00 41.20 328 LEU C O 1
ATOM 12440 N N . THR C 1 329 ? 11.517 -38.651 23.311 1.00 37.00 329 THR C N 1
ATOM 12441 C CA . THR C 1 329 ? 10.404 -38.027 22.622 1.00 35.45 329 THR C CA 1
ATOM 12442 C C . THR C 1 329 ? 10.880 -37.433 21.319 1.00 34.83 329 THR C C 1
ATOM 12443 O O . THR C 1 329 ? 12.058 -37.198 21.140 1.00 36.32 329 THR C O 1
ATOM 12447 N N . ASN C 1 330 ? 9.930 -37.128 20.447 1.00 34.12 330 ASN C N 1
ATOM 12448 C CA . ASN C 1 330 ? 10.183 -36.464 19.177 1.00 35.16 330 ASN C CA 1
ATOM 12449 C C . ASN C 1 330 ? 9.364 -35.215 18.904 1.00 32.70 330 ASN C C 1
ATOM 12450 O O . ASN C 1 330 ? 8.712 -35.102 17.868 1.00 32.57 330 ASN C O 1
ATOM 12455 N N . ASN C 1 331 ? 9.414 -34.272 19.826 1.00 29.95 331 ASN C N 1
ATOM 12456 C CA . ASN C 1 331 ? 8.711 -33.010 19.680 1.00 28.15 331 ASN C CA 1
ATOM 12457 C C . ASN C 1 331 ? 9.506 -32.162 18.684 1.00 29.35 331 ASN C C 1
ATOM 12458 O O . ASN C 1 331 ? 10.639 -31.781 18.960 1.00 31.88 331 ASN C O 1
ATOM 12463 N N . ARG C 1 332 ? 8.925 -31.906 17.515 1.00 31.11 332 ARG C N 1
ATOM 12464 C CA . ARG C 1 332 ? 9.610 -31.275 16.375 1.00 32.65 332 ARG C CA 1
ATOM 12465 C C . ARG C 1 332 ? 8.839 -30.054 15.906 1.00 31.67 332 ARG C C 1
ATOM 12466 O O . ARG C 1 332 ? 7.713 -29.837 16.312 1.00 32.78 332 ARG C O 1
ATOM 12474 N N . VAL C 1 333 ? 9.443 -29.246 15.049 1.00 30.47 333 VAL C N 1
ATOM 12475 C CA . VAL C 1 333 ? 8.683 -28.234 14.326 1.00 29.32 333 VAL C CA 1
ATOM 12476 C C . VAL C 1 333 ? 8.320 -28.786 12.951 1.00 28.16 333 VAL C C 1
ATOM 12477 O O . VAL C 1 333 ? 9.177 -29.245 12.207 1.00 26.86 333 VAL C O 1
ATOM 12481 N N . LEU C 1 334 ? 7.040 -28.676 12.623 1.00 27.80 334 LEU C N 1
ATOM 12482 C CA . LEU C 1 334 ? 6.431 -29.306 11.479 1.00 27.20 334 LEU C CA 1
ATOM 12483 C C . LEU C 1 334 ? 7.240 -29.121 10.192 1.00 29.08 334 LEU C C 1
ATOM 12484 O O . LEU C 1 334 ? 7.429 -28.008 9.698 1.00 29.52 334 LEU C O 1
ATOM 12489 N N . GLY C 1 335 ? 7.752 -30.237 9.686 1.00 29.55 335 GLY C N 1
ATOM 12490 C CA . GLY C 1 335 ? 8.518 -30.250 8.471 1.00 29.56 335 GLY C CA 1
ATOM 12491 C C . GLY C 1 335 ? 9.910 -29.647 8.536 1.00 30.47 335 GLY C C 1
ATOM 12492 O O . GLY C 1 335 ? 10.578 -29.616 7.508 1.00 31.44 335 GLY C O 1
ATOM 12493 N N . LEU C 1 336 ? 10.351 -29.161 9.699 1.00 30.22 336 LEU C N 1
ATOM 12494 C CA . LEU C 1 336 ? 11.654 -28.490 9.813 1.00 30.57 336 LEU C CA 1
ATOM 12495 C C . LEU C 1 336 ? 12.652 -29.226 10.690 1.00 32.40 336 LEU C C 1
ATOM 12496 O O . LEU C 1 336 ? 12.297 -30.103 11.488 1.00 34.52 336 LEU C O 1
ATOM 12501 N N . SER C 1 337 ? 13.911 -28.832 10.520 1.00 33.70 337 SER C N 1
ATOM 12502 C CA . SER C 1 337 ? 15.022 -29.282 11.340 1.00 35.20 337 SER C CA 1
ATOM 12503 C C . SER C 1 337 ? 15.702 -28.051 11.954 1.00 34.96 337 SER C C 1
ATOM 12504 O O . SER C 1 337 ? 15.485 -26.924 11.482 1.00 35.59 337 SER C O 1
ATOM 12507 N N . PRO C 1 338 ? 16.542 -28.263 12.984 1.00 34.95 338 PRO C N 1
ATOM 12508 C CA . PRO C 1 338 ? 17.334 -27.203 13.611 1.00 35.91 338 PRO C CA 1
ATOM 12509 C C . PRO C 1 338 ? 17.950 -26.223 12.615 1.00 38.61 338 PRO C C 1
ATOM 12510 O O . PRO C 1 338 ? 17.937 -25.009 12.840 1.00 36.99 338 PRO C O 1
ATOM 12514 N N . GLU C 1 339 ? 18.434 -26.748 11.497 1.00 42.62 339 GLU C N 1
ATOM 12515 C CA . GLU C 1 339 ? 19.165 -25.949 10.517 1.00 45.30 339 GLU C CA 1
ATOM 12516 C C . GLU C 1 339 ? 18.238 -24.991 9.784 1.00 44.31 339 GLU C C 1
ATOM 12517 O O . GLU C 1 339 ? 18.686 -23.993 9.218 1.00 46.48 339 GLU C O 1
ATOM 12523 N N . ASP C 1 340 ? 16.936 -25.265 9.821 1.00 43.31 340 ASP C N 1
ATOM 12524 C CA . ASP C 1 340 ? 15.958 -24.368 9.201 1.00 39.60 340 ASP C CA 1
ATOM 12525 C C . ASP C 1 340 ? 15.594 -23.214 10.120 1.00 38.88 340 ASP C C 1
ATOM 12526 O O . ASP C 1 340 ? 14.780 -22.368 9.755 1.00 36.06 340 ASP C O 1
ATOM 12531 N N . MET C 1 341 ? 16.167 -23.207 11.325 1.00 38.68 341 MET C N 1
ATOM 12532 C CA . MET C 1 341 ? 15.891 -22.191 12.333 1.00 38.98 341 MET C CA 1
ATOM 12533 C C . MET C 1 341 ? 17.163 -21.447 12.756 1.00 39.73 341 MET C C 1
ATOM 12534 O O . MET C 1 341 ? 18.281 -21.890 12.466 1.00 37.53 341 MET C O 1
ATOM 12539 N N . VAL C 1 342 ? 16.993 -20.332 13.467 1.00 38.94 342 VAL C N 1
ATOM 12540 C CA . VAL C 1 342 ? 18.129 -19.462 13.819 1.00 37.51 342 VAL C CA 1
ATOM 12541 C C . VAL C 1 342 ? 18.684 -19.631 15.251 1.00 34.10 342 VAL C C 1
ATOM 12542 O O . VAL C 1 342 ? 17.951 -19.523 16.233 1.00 30.60 342 VAL C O 1
ATOM 12546 N N . GLU C 1 343 ? 19.989 -19.886 15.349 1.00 34.64 343 GLU C N 1
ATOM 12547 C CA . GLU C 1 343 ? 20.698 -19.832 16.632 1.00 38.23 343 GLU C CA 1
ATOM 12548 C C . GLU C 1 343 ? 21.060 -18.377 16.909 1.00 35.87 343 GLU C C 1
ATOM 12549 O O . GLU C 1 343 ? 21.499 -17.655 16.006 1.00 33.06 343 GLU C O 1
ATOM 12555 N N . PRO C 1 344 ? 20.880 -17.931 18.160 1.00 36.79 344 PRO C N 1
ATOM 12556 C CA . PRO C 1 344 ? 21.231 -16.547 18.475 1.00 35.29 344 PRO C CA 1
ATOM 12557 C C . PRO C 1 344 ? 22.719 -16.385 18.598 1.00 36.71 344 PRO C C 1
ATOM 12558 O O . PRO C 1 344 ? 23.404 -17.292 19.080 1.00 36.33 344 PRO C O 1
ATOM 12562 N N . ASP C 1 345 ? 23.224 -15.238 18.161 1.00 38.85 345 ASP C N 1
ATOM 12563 C CA . ASP C 1 345 ? 24.599 -14.858 18.496 1.00 40.08 345 ASP C CA 1
ATOM 12564 C C . ASP C 1 345 ? 24.605 -14.294 19.907 1.00 38.55 345 ASP C C 1
ATOM 12565 O O . ASP C 1 345 ? 23.669 -13.568 20.293 1.00 35.07 345 ASP C O 1
ATOM 12570 N N . ILE C 1 346 ? 25.631 -14.655 20.678 1.00 40.54 346 ILE C N 1
ATOM 12571 C CA . ILE C 1 346 ? 25.833 -14.099 22.024 1.00 42.67 346 ILE C CA 1
ATOM 12572 C C . ILE C 1 346 ? 26.704 -12.847 21.987 1.00 43.05 346 ILE C C 1
ATOM 12573 O O . ILE C 1 346 ? 27.854 -12.874 21.581 1.00 43.96 346 ILE C O 1
ATOM 12578 N N . VAL C 1 347 ? 26.149 -11.769 22.497 1.00 44.30 347 VAL C N 1
ATOM 12579 C CA . VAL C 1 347 ? 26.622 -10.434 22.244 1.00 43.55 347 VAL C CA 1
ATOM 12580 C C . VAL C 1 347 ? 26.695 -9.769 23.611 1.00 44.75 347 VAL C C 1
ATOM 12581 O O . VAL C 1 347 ? 26.155 -10.309 24.566 1.00 41.89 347 VAL C O 1
ATOM 12585 N N . SER C 1 348 ? 27.402 -8.640 23.720 1.00 48.58 348 SER C N 1
ATOM 12586 C CA . SER C 1 348 ? 27.423 -7.843 24.961 1.00 47.79 348 SER C CA 1
ATOM 12587 C C . SER C 1 348 ? 27.736 -6.388 24.685 1.00 46.14 348 SER C C 1
ATOM 12588 O O . SER C 1 348 ? 28.378 -6.067 23.700 1.00 50.22 348 SER C O 1
ATOM 12591 N N . TYR C 1 349 ? 27.256 -5.519 25.564 1.00 44.24 349 TYR C N 1
ATOM 12592 C CA . TYR C 1 349 ? 27.453 -4.097 25.427 1.00 43.52 349 TYR C CA 1
ATOM 12593 C C . TYR C 1 349 ? 27.614 -3.434 26.776 1.00 43.72 349 TYR C C 1
ATOM 12594 O O . TYR C 1 349 ? 27.213 -3.975 27.797 1.00 44.15 349 TYR C O 1
ATOM 12603 N N . THR C 1 350 ? 28.185 -2.237 26.756 1.00 45.48 350 THR C N 1
ATOM 12604 C CA . THR C 1 350 ? 28.419 -1.456 27.964 1.00 46.59 350 THR C CA 1
ATOM 12605 C C . THR C 1 350 ? 27.198 -0.583 28.220 1.00 45.42 350 THR C C 1
ATOM 12606 O O . THR C 1 350 ? 26.651 0.011 27.280 1.00 42.66 350 THR C O 1
ATOM 12610 N N . SER C 1 351 ? 26.770 -0.534 29.486 1.00 46.24 351 SER C N 1
ATOM 12611 C CA . SER C 1 351 ? 25.576 0.214 29.904 1.00 46.49 351 SER C CA 1
ATOM 12612 C C . SER C 1 351 ? 25.938 1.555 30.587 1.00 49.40 351 SER C C 1
ATOM 12613 O O . SER C 1 351 ? 27.116 1.916 30.675 1.00 48.77 351 SER C O 1
ATOM 12616 N N . PHE C 1 352 ? 24.920 2.276 31.063 1.00 51.70 352 PHE C N 1
ATOM 12617 C CA . PHE C 1 352 ? 25.078 3.667 31.535 1.00 56.10 352 PHE C CA 1
ATOM 12618 C C . PHE C 1 352 ? 26.204 3.871 32.564 1.00 56.44 352 PHE C C 1
ATOM 12619 O O . PHE C 1 352 ? 26.880 4.897 32.537 1.00 61.51 352 PHE C O 1
ATOM 12627 N N . ASP C 1 353 ? 26.408 2.891 33.442 1.00 53.16 353 ASP C N 1
ATOM 12628 C CA . ASP C 1 353 ? 27.409 2.976 34.511 1.00 50.43 353 ASP C CA 1
ATOM 12629 C C . ASP C 1 353 ? 28.650 2.125 34.238 1.00 52.14 353 ASP C C 1
ATOM 12630 O O . ASP C 1 353 ? 29.429 1.859 35.146 1.00 52.41 353 ASP C O 1
ATOM 12635 N N . GLY C 1 354 ? 28.821 1.669 33.001 1.00 56.46 354 GLY C N 1
ATOM 12636 C CA . GLY C 1 354 ? 29.966 0.829 32.636 1.00 54.39 354 GLY C CA 1
ATOM 12637 C C . GLY C 1 354 ? 29.751 -0.671 32.773 1.00 54.99 354 GLY C C 1
ATOM 12638 O O . GLY C 1 354 ? 30.618 -1.456 32.381 1.00 56.28 354 GLY C O 1
ATOM 12639 N N . MET C 1 355 ? 28.609 -1.082 33.323 1.00 55.45 355 MET C N 1
ATOM 12640 C CA . MET C 1 355 ? 28.307 -2.511 33.541 1.00 56.04 355 MET C CA 1
ATOM 12641 C C . MET C 1 355 ? 28.148 -3.270 32.207 1.00 54.01 355 MET C C 1
ATOM 12642 O O . MET C 1 355 ? 27.447 -2.811 31.300 1.00 54.68 355 MET C O 1
ATOM 12647 N N . GLU C 1 356 ? 28.792 -4.429 32.096 1.00 50.00 356 GLU C N 1
ATOM 12648 C CA . GLU C 1 356 ? 28.665 -5.257 30.896 1.00 52.61 356 GLU C CA 1
ATOM 12649 C C . GLU C 1 356 ? 27.344 -6.089 30.935 1.00 50.79 356 GLU C C 1
ATOM 12650 O O . GLU C 1 356 ? 27.047 -6.771 31.922 1.00 51.67 356 GLU C O 1
ATOM 12656 N N . ILE C 1 357 ? 26.547 -5.986 29.870 1.00 46.02 357 ILE C N 1
ATOM 12657 C CA . ILE C 1 357 ? 25.248 -6.669 29.766 1.00 41.64 357 ILE C CA 1
ATOM 12658 C C . ILE C 1 357 ? 25.287 -7.648 28.601 1.00 38.68 357 ILE C C 1
ATOM 12659 O O . ILE C 1 357 ? 25.446 -7.235 27.455 1.00 40.32 357 ILE C O 1
ATOM 12664 N N . GLU C 1 358 ? 25.149 -8.936 28.894 1.00 36.75 358 GLU C N 1
ATOM 12665 C CA . GLU C 1 358 ? 25.078 -9.964 27.865 1.00 37.59 358 GLU C CA 1
ATOM 12666 C C . GLU C 1 358 ? 23.687 -10.014 27.211 1.00 37.71 358 GLU C C 1
ATOM 12667 O O . GLU C 1 358 ? 22.685 -9.670 27.842 1.00 36.00 358 GLU C O 1
ATOM 12673 N N . ALA C 1 359 ? 23.636 -10.435 25.947 1.00 37.34 359 ALA C N 1
ATOM 12674 C CA . ALA C 1 359 ? 22.378 -10.449 25.189 1.00 39.11 359 ALA C CA 1
ATOM 12675 C C . ALA C 1 359 ? 22.378 -11.465 24.037 1.00 38.92 359 ALA C C 1
ATOM 12676 O O . ALA C 1 359 ? 23.432 -11.801 23.481 1.00 37.08 359 ALA C O 1
ATOM 12678 N N . LEU C 1 360 ? 21.180 -11.949 23.697 1.00 38.01 360 LEU C N 1
ATOM 12679 C CA . LEU C 1 360 ? 20.980 -12.857 22.570 1.00 36.29 360 LEU C CA 1
ATOM 12680 C C . LEU C 1 360 ? 20.447 -12.073 21.390 1.00 35.11 360 LEU C C 1
ATOM 12681 O O . LEU C 1 360 ? 19.475 -11.335 21.536 1.00 33.81 360 LEU C O 1
ATOM 12686 N N . LEU C 1 361 ? 21.103 -12.225 20.237 1.00 34.15 361 LEU C N 1
ATOM 12687 C CA . LEU C 1 361 ? 20.684 -11.593 18.975 1.00 34.32 361 LEU C CA 1
ATOM 12688 C C . LEU C 1 361 ? 20.325 -12.675 17.957 1.00 33.19 361 LEU C C 1
ATOM 12689 O O . LEU C 1 361 ? 21.190 -13.441 17.511 1.00 33.35 361 LEU C O 1
ATOM 12694 N N . PHE C 1 362 ? 19.053 -12.741 17.596 1.00 33.15 362 PHE C N 1
ATOM 12695 C CA . PHE C 1 362 ? 18.600 -13.681 16.573 1.00 33.50 362 PHE C CA 1
ATOM 12696 C C . PHE C 1 362 ? 18.528 -12.912 15.268 1.00 33.31 362 PHE C C 1
ATOM 12697 O O . PHE C 1 362 ? 17.657 -12.067 15.112 1.00 33.27 362 PHE C O 1
ATOM 12705 N N . LYS C 1 363 ? 19.453 -13.182 14.349 1.00 35.31 363 LYS C N 1
ATOM 12706 C CA . LYS C 1 363 ? 19.486 -12.472 13.069 1.00 38.90 363 LYS C CA 1
ATOM 12707 C C . LYS C 1 363 ? 18.560 -13.135 12.084 1.00 38.28 363 LYS C C 1
ATOM 12708 O O . LYS C 1 363 ? 18.675 -14.346 11.825 1.00 36.55 363 LYS C O 1
ATOM 12714 N N . ALA C 1 364 ? 17.657 -12.345 11.510 1.00 37.58 364 ALA C N 1
ATOM 12715 C CA . ALA C 1 364 ? 16.769 -12.880 10.488 1.00 39.43 364 ALA C CA 1
ATOM 12716 C C . ALA C 1 364 ? 17.615 -13.413 9.338 1.00 39.71 364 ALA C C 1
ATOM 12717 O O . ALA C 1 364 ? 18.710 -12.904 9.068 1.00 40.84 364 ALA C O 1
ATOM 12719 N N . LYS C 1 365 ? 17.115 -14.453 8.687 1.00 41.36 365 LYS C N 1
ATOM 12720 C CA . LYS C 1 365 ? 17.768 -15.000 7.517 1.00 45.84 365 LYS C CA 1
ATOM 12721 C C . LYS C 1 365 ? 17.536 -14.054 6.329 1.00 49.39 365 LYS C C 1
ATOM 12722 O O . LYS C 1 365 ? 16.408 -13.591 6.125 1.00 49.58 365 LYS C O 1
ATOM 12728 N N . PRO C 1 366 ? 18.601 -13.753 5.553 1.00 54.11 366 PRO C N 1
ATOM 12729 C CA . PRO C 1 366 ? 18.561 -12.841 4.388 1.00 55.31 366 PRO C CA 1
ATOM 12730 C C . PRO C 1 366 ? 17.326 -12.973 3.495 1.00 55.77 366 PRO C C 1
ATOM 12731 O O . PRO C 1 366 ? 16.768 -11.964 3.059 1.00 54.76 366 PRO C O 1
ATOM 12735 N N . GLU C 1 367 ? 16.900 -14.212 3.269 1.00 56.17 367 GLU C N 1
ATOM 12736 C CA . GLU C 1 367 ? 15.796 -14.537 2.358 1.00 57.95 367 GLU C CA 1
ATOM 12737 C C . GLU C 1 367 ? 14.435 -14.222 2.966 1.00 58.75 367 GLU C C 1
ATOM 12738 O O . GLU C 1 367 ? 13.468 -13.993 2.232 1.00 60.32 367 GLU C O 1
ATOM 12744 N N . ASN C 1 368 ? 14.358 -14.254 4.301 1.00 59.19 368 ASN C N 1
ATOM 12745 C CA . ASN C 1 368 ? 13.152 -13.850 5.041 1.00 56.18 368 ASN C CA 1
ATOM 12746 C C . ASN C 1 368 ? 13.178 -12.372 5.478 1.00 53.51 368 ASN C C 1
ATOM 12747 O O . ASN C 1 368 ? 12.139 -11.693 5.447 1.00 52.57 368 ASN C O 1
ATOM 12752 N N . ASP C 1 369 ? 14.355 -11.894 5.896 1.00 45.51 369 ASP C N 1
ATOM 12753 C CA . ASP C 1 369 ? 14.503 -10.594 6.566 1.00 42.78 369 ASP C CA 1
ATOM 12754 C C . ASP C 1 369 ? 13.560 -9.503 6.052 1.00 40.98 369 ASP C C 1
ATOM 12755 O O . ASP C 1 369 ? 13.627 -9.110 4.887 1.00 42.19 369 ASP C O 1
ATOM 12760 N N . ASN C 1 370 ? 12.680 -9.025 6.931 1.00 39.03 370 ASN C N 1
ATOM 12761 C CA . ASN C 1 370 ? 11.727 -7.955 6.605 1.00 36.01 370 ASN C CA 1
ATOM 12762 C C . ASN C 1 370 ? 12.255 -6.584 7.031 1.00 35.45 370 ASN C C 1
ATOM 12763 O O . ASN C 1 370 ? 11.534 -5.592 6.978 1.00 36.65 370 ASN C O 1
ATOM 12768 N N . GLY C 1 371 ? 13.498 -6.548 7.500 1.00 35.14 371 GLY C N 1
ATOM 12769 C CA . GLY C 1 371 ? 14.144 -5.318 7.903 1.00 35.70 371 GLY C CA 1
ATOM 12770 C C . GLY C 1 371 ? 13.797 -4.769 9.284 1.00 36.68 371 GLY C C 1
ATOM 12771 O O . GLY C 1 371 ? 14.475 -3.844 9.750 1.00 36.60 371 GLY C O 1
ATOM 12772 N N . TYR C 1 372 ? 12.759 -5.302 9.944 1.00 35.48 372 TYR C N 1
ATOM 12773 C CA . TYR C 1 372 ? 12.406 -4.843 11.297 1.00 32.63 372 TYR C CA 1
ATOM 12774 C C . TYR C 1 372 ? 13.043 -5.706 12.383 1.00 31.57 372 TYR C C 1
ATOM 12775 O O . TYR C 1 372 ? 13.505 -6.807 12.131 1.00 30.28 372 TYR C O 1
ATOM 12784 N N . THR C 1 373 ? 13.095 -5.161 13.592 1.00 32.60 373 THR C N 1
ATOM 12785 C CA . THR C 1 373 ? 13.629 -5.846 14.752 1.00 32.17 373 THR C CA 1
ATOM 12786 C C . THR C 1 373 ? 12.621 -5.806 15.860 1.00 30.54 373 THR C C 1
ATOM 12787 O O . THR C 1 373 ? 11.919 -4.805 16.037 1.00 30.22 373 THR C O 1
ATOM 12791 N N . ILE C 1 374 ? 12.578 -6.875 16.638 1.00 30.13 374 ILE C N 1
ATOM 12792 C CA . ILE C 1 374 ? 11.779 -6.895 17.857 1.00 31.39 374 ILE C CA 1
ATOM 12793 C C . ILE C 1 374 ? 12.698 -6.877 19.067 1.00 30.26 374 ILE C C 1
ATOM 12794 O O . ILE C 1 374 ? 13.593 -7.720 19.176 1.00 29.27 374 ILE C O 1
ATOM 12799 N N . PHE C 1 375 ? 12.450 -5.934 19.975 1.00 30.51 375 PHE C N 1
ATOM 12800 C CA . PHE C 1 375 ? 13.222 -5.808 21.217 1.00 33.52 375 PHE C CA 1
ATOM 12801 C C . PHE C 1 375 ? 12.420 -6.451 22.322 1.00 33.68 375 PHE C C 1
ATOM 12802 O O . PHE C 1 375 ? 11.291 -6.025 22.580 1.00 31.21 375 PHE C O 1
ATOM 12810 N N . TRP C 1 376 ? 13.025 -7.435 22.987 1.00 35.41 376 TRP C N 1
ATOM 12811 C CA . TRP C 1 376 ? 12.311 -8.299 23.922 1.00 38.90 376 TRP C CA 1
ATOM 12812 C C . TRP C 1 376 ? 12.949 -8.321 25.313 1.00 37.63 376 TRP C C 1
ATOM 12813 O O . TRP C 1 376 ? 13.977 -8.952 25.522 1.00 41.96 376 TRP C O 1
ATOM 12824 N N . PRO C 1 377 ? 12.353 -7.616 26.270 1.00 35.38 377 PRO C N 1
ATOM 12825 C CA . PRO C 1 377 ? 12.823 -7.784 27.644 1.00 35.89 377 PRO C CA 1
ATOM 12826 C C . PRO C 1 377 ? 12.218 -9.042 28.234 1.00 35.11 377 PRO C C 1
ATOM 12827 O O . PRO C 1 377 ? 11.002 -9.194 28.192 1.00 35.08 377 PRO C O 1
ATOM 12831 N N . HIS C 1 378 ? 13.033 -9.941 28.773 1.00 35.88 378 HIS C N 1
ATOM 12832 C CA . HIS C 1 378 ? 12.483 -11.186 29.323 1.00 34.43 378 HIS C CA 1
ATOM 12833 C C . HIS C 1 378 ? 11.660 -10.953 30.579 1.00 34.10 378 HIS C C 1
ATOM 12834 O O . HIS C 1 378 ? 11.770 -9.908 31.234 1.00 31.28 378 HIS C O 1
ATOM 12841 N N . GLY C 1 379 ? 10.844 -11.954 30.895 1.00 36.56 379 GLY C N 1
ATOM 12842 C CA . GLY C 1 379 ? 9.996 -11.952 32.077 1.00 39.41 379 GLY C CA 1
ATOM 12843 C C . GLY C 1 379 ? 10.763 -12.366 33.305 1.00 46.31 379 GLY C C 1
ATOM 12844 O O . GLY C 1 379 ? 11.961 -12.643 33.246 1.00 53.37 379 GLY C O 1
ATOM 12845 N N . GLY C 1 380 ? 10.085 -12.397 34.439 1.00 57.34 380 GLY C N 1
ATOM 12846 C CA . GLY C 1 380 ? 10.770 -12.644 35.714 1.00 65.84 380 GLY C CA 1
ATOM 12847 C C . GLY C 1 380 ? 10.396 -11.611 36.769 1.00 67.94 380 GLY C C 1
ATOM 12848 O O . GLY C 1 380 ? 9.289 -11.682 37.321 1.00 66.54 380 GLY C O 1
ATOM 12849 N N . PRO C 1 381 ? 11.290 -10.621 37.039 1.00 67.24 381 PRO C N 1
ATOM 12850 C CA . PRO C 1 381 ? 12.597 -10.313 36.424 1.00 61.26 381 PRO C CA 1
ATOM 12851 C C . PRO C 1 381 ? 13.830 -11.088 36.876 1.00 57.00 381 PRO C C 1
ATOM 12852 O O . PRO C 1 381 ? 14.838 -11.005 36.186 1.00 56.32 381 PRO C O 1
ATOM 12856 N N . GLN C 1 382 ? 13.799 -11.791 38.014 1.00 54.72 382 GLN C N 1
ATOM 12857 C CA . GLN C 1 382 ? 14.988 -12.521 38.476 1.00 48.74 382 GLN C CA 1
ATOM 12858 C C . GLN C 1 382 ? 14.964 -13.864 37.819 1.00 54.00 382 GLN C C 1
ATOM 12859 O O . GLN C 1 382 ? 14.953 -14.926 38.463 1.00 59.74 382 GLN C O 1
ATOM 12865 N N . SER C 1 383 ? 14.958 -13.751 36.487 1.00 60.44 383 SER C N 1
ATOM 12866 C CA . SER C 1 383 ? 14.928 -14.838 35.519 1.00 58.59 383 SER C CA 1
ATOM 12867 C C . SER C 1 383 ? 15.920 -14.483 34.396 1.00 57.40 383 SER C C 1
ATOM 12868 O O . SER C 1 383 ? 16.755 -13.591 34.558 1.00 50.65 383 SER C O 1
ATOM 12871 N N . ALA C 1 384 ? 15.833 -15.167 33.256 1.00 61.98 384 ALA C N 1
ATOM 12872 C CA . ALA C 1 384 ? 16.717 -14.853 32.125 1.00 59.12 384 ALA C CA 1
ATOM 12873 C C . ALA C 1 384 ? 16.176 -15.294 30.766 1.00 55.38 384 ALA C C 1
ATOM 12874 O O . ALA C 1 384 ? 15.323 -16.194 30.662 1.00 47.27 384 ALA C O 1
ATOM 12876 N N . GLU C 1 385 ? 16.679 -14.616 29.732 1.00 55.54 385 GLU C N 1
ATOM 12877 C CA . GLU C 1 385 ? 16.554 -15.091 28.363 1.00 53.20 385 GLU C CA 1
ATOM 12878 C C . GLU C 1 385 ? 17.770 -15.936 28.052 1.00 53.87 385 GLU C C 1
ATOM 12879 O O . GLU C 1 385 ? 18.910 -15.543 28.314 1.00 53.20 385 GLU C O 1
ATOM 12885 N N . ARG C 1 386 ? 17.521 -17.126 27.526 1.00 55.66 386 ARG C N 1
ATOM 12886 C CA . ARG C 1 386 ? 18.582 -18.113 27.390 1.00 56.64 386 ARG C CA 1
ATOM 12887 C C . ARG C 1 386 ? 18.338 -18.888 26.111 1.00 58.84 386 ARG C C 1
ATOM 12888 O O . ARG C 1 386 ? 17.295 -18.708 25.448 1.00 55.02 386 ARG C O 1
ATOM 12896 N N . LYS C 1 387 ? 19.299 -19.737 25.752 1.00 62.07 387 LYS C N 1
ATOM 12897 C CA . LYS C 1 387 ? 19.188 -20.545 24.546 1.00 63.21 387 LYS C CA 1
ATOM 12898 C C . LYS C 1 387 ? 18.132 -21.619 24.783 1.00 63.30 387 LYS C C 1
ATOM 12899 O O . LYS C 1 387 ? 18.440 -22.810 24.826 1.00 64.10 387 LYS C O 1
ATOM 12905 N N . MET C 1 388 ? 16.885 -21.161 24.918 1.00 65.80 388 MET C N 1
ATOM 12906 C CA . MET C 1 388 ? 15.729 -22.001 25.229 1.00 63.21 388 MET C CA 1
ATOM 12907 C C . MET C 1 388 ? 14.713 -21.861 24.108 1.00 59.73 388 MET C C 1
ATOM 12908 O O . MET C 1 388 ? 14.521 -20.772 23.571 1.00 63.30 388 MET C O 1
ATOM 12913 N N . PHE C 1 389 ? 14.111 -22.973 23.708 1.00 58.95 389 PHE C N 1
ATOM 12914 C CA . PHE C 1 389 ? 13.091 -22.934 22.669 1.00 58.00 389 PHE C CA 1
ATOM 12915 C C . PHE C 1 389 ? 11.812 -22.216 23.120 1.00 56.84 389 PHE C C 1
ATOM 12916 O O . PHE C 1 389 ? 11.221 -22.531 24.161 1.00 56.91 389 PHE C O 1
ATOM 12924 N N . ARG C 1 390 ? 11.417 -21.229 22.324 1.00 55.53 390 ARG C N 1
ATOM 12925 C CA . ARG C 1 390 ? 10.053 -20.715 22.327 1.00 53.72 390 ARG C CA 1
ATOM 12926 C C . ARG C 1 390 ? 9.603 -20.685 20.860 1.00 53.88 390 ARG C C 1
ATOM 12927 O O . ARG C 1 390 ? 10.249 -20.083 19.990 1.00 54.76 390 ARG C O 1
ATOM 12935 N N . SER C 1 391 ? 8.537 -21.414 20.568 1.00 55.50 391 SER C N 1
ATOM 12936 C CA . SER C 1 391 ? 8.068 -21.522 19.189 1.00 58.99 391 SER C CA 1
ATOM 12937 C C . SER C 1 391 ? 7.773 -20.108 18.710 1.00 58.84 391 SER C C 1
ATOM 12938 O O . SER C 1 391 ? 7.903 -19.805 17.525 1.00 56.24 391 SER C O 1
ATOM 12941 N N . MET C 1 392 ? 7.419 -19.249 19.669 1.00 61.82 392 MET C N 1
ATOM 12942 C CA . MET C 1 392 ? 7.197 -17.831 19.437 1.00 57.71 392 MET C CA 1
ATOM 12943 C C . MET C 1 392 ? 8.361 -17.123 18.739 1.00 48.78 392 MET C C 1
ATOM 12944 O O . MET C 1 392 ? 8.134 -16.427 17.749 1.00 53.03 392 MET C O 1
ATOM 12949 N N . PHE C 1 393 ? 9.585 -17.266 19.238 1.00 37.76 393 PHE C N 1
ATOM 12950 C CA . PHE C 1 393 ? 10.714 -16.563 18.611 1.00 33.51 393 PHE C CA 1
ATOM 12951 C C . PHE C 1 393 ? 10.913 -16.985 17.170 1.00 31.97 393 PHE C C 1
ATOM 12952 O O . PHE C 1 393 ? 10.951 -16.148 16.263 1.00 33.22 393 PHE C O 1
ATOM 12960 N N . GLN C 1 394 ? 11.008 -18.288 16.959 1.00 30.92 394 GLN C N 1
ATOM 12961 C CA . GLN C 1 394 ? 11.337 -18.818 15.643 1.00 29.61 394 GLN C CA 1
ATOM 12962 C C . GLN C 1 394 ? 10.207 -18.523 14.689 1.00 29.27 394 GLN C C 1
ATOM 12963 O O . GLN C 1 394 ? 10.418 -18.385 13.496 1.00 31.30 394 GLN C O 1
ATOM 12969 N N . CYS C 1 395 ? 9.011 -18.393 15.223 1.00 27.50 395 CYS C N 1
ATOM 12970 C CA . CYS C 1 395 ? 7.893 -18.033 14.410 1.00 29.70 395 CYS C CA 1
ATOM 12971 C C . CYS C 1 395 ? 8.075 -16.620 13.869 1.00 30.96 395 CYS C C 1
ATOM 12972 O O . CYS C 1 395 ? 7.906 -16.386 12.684 1.00 32.03 395 CYS C O 1
ATOM 12975 N N . PHE C 1 396 ? 8.444 -15.686 14.739 1.00 33.66 396 PHE C N 1
ATOM 12976 C CA . PHE C 1 396 ? 8.691 -14.296 14.333 1.00 36.28 396 PHE C CA 1
ATOM 12977 C C . PHE C 1 396 ? 9.904 -14.153 13.409 1.00 32.78 396 PHE C C 1
ATOM 12978 O O . PHE C 1 396 ? 9.881 -13.359 12.480 1.00 27.61 396 PHE C O 1
ATOM 12986 N N . ILE C 1 397 ? 10.933 -14.952 13.656 1.00 31.78 397 ILE C N 1
ATOM 12987 C CA . ILE C 1 397 ? 12.143 -14.946 12.835 1.00 32.52 397 ILE C CA 1
ATOM 12988 C C . ILE C 1 397 ? 11.883 -15.443 11.404 1.00 34.65 397 ILE C C 1
ATOM 12989 O O . ILE C 1 397 ? 12.449 -14.946 10.420 1.00 37.26 397 ILE C O 1
ATOM 12994 N N . ASN C 1 398 ? 11.018 -16.434 11.293 1.00 35.42 398 ASN C N 1
ATOM 12995 C CA . ASN C 1 398 ? 10.618 -16.944 10.008 1.00 34.25 398 ASN C CA 1
ATOM 12996 C C . ASN C 1 398 ? 9.898 -15.868 9.213 1.00 31.89 398 ASN C C 1
ATOM 12997 O O . ASN C 1 398 ? 10.153 -15.698 8.037 1.00 32.95 398 ASN C O 1
ATOM 13002 N N . ARG C 1 399 ? 9.014 -15.132 9.865 1.00 31.78 399 ARG C N 1
ATOM 13003 C CA . ARG C 1 399 ? 8.294 -14.036 9.211 1.00 32.60 399 ARG C CA 1
ATOM 13004 C C . ARG C 1 399 ? 9.212 -12.900 8.828 1.00 32.40 399 ARG C C 1
ATOM 13005 O O . ARG C 1 399 ? 8.787 -11.978 8.134 1.00 34.37 399 ARG C O 1
ATOM 13013 N N . GLY C 1 400 ? 10.451 -12.931 9.312 1.00 32.56 400 GLY C N 1
ATOM 13014 C CA . GLY C 1 400 ? 11.475 -11.975 8.883 1.00 34.26 400 GLY C CA 1
ATOM 13015 C C . GLY C 1 400 ? 12.036 -11.017 9.925 1.00 34.13 400 GLY C C 1
ATOM 13016 O O . GLY C 1 400 ? 12.857 -10.164 9.586 1.00 34.98 400 GLY C O 1
ATOM 13017 N N . TYR C 1 401 ? 11.610 -11.144 11.180 1.00 33.55 401 TYR C N 1
ATOM 13018 C CA . TYR C 1 401 ? 12.087 -10.268 12.238 1.00 31.00 401 TYR C CA 1
ATOM 13019 C C . TYR C 1 401 ? 13.416 -10.720 12.796 1.00 31.42 401 TYR C C 1
ATOM 13020 O O . TYR C 1 401 ? 13.670 -11.908 12.918 1.00 33.11 401 TYR C O 1
ATOM 13029 N N . THR C 1 402 ? 14.254 -9.740 13.116 1.00 30.78 402 THR C N 1
ATOM 13030 C CA . THR C 1 402 ? 15.414 -9.902 13.977 1.00 30.95 402 THR C CA 1
ATOM 13031 C C . THR C 1 402 ? 14.946 -9.701 15.415 1.00 30.24 402 THR C C 1
ATOM 13032 O O . THR C 1 402 ? 14.084 -8.860 15.677 1.00 29.63 402 THR C O 1
ATOM 13036 N N . ILE C 1 403 ? 15.495 -10.466 16.351 1.00 30.97 403 ILE C N 1
ATOM 13037 C CA . ILE C 1 403 ? 15.091 -10.342 17.768 1.00 30.84 403 ILE C CA 1
ATOM 13038 C C . ILE C 1 403 ? 16.286 -10.162 18.696 1.00 31.86 403 ILE C C 1
ATOM 13039 O O . ILE C 1 403 ? 17.298 -10.891 18.604 1.00 32.80 403 ILE C O 1
ATOM 13044 N N . PHE C 1 404 ? 16.156 -9.201 19.603 1.00 30.12 404 PHE C N 1
ATOM 13045 C CA . PHE C 1 404 ? 17.222 -8.893 20.532 1.00 31.28 404 PHE C CA 1
ATOM 13046 C C . PHE C 1 404 ? 16.686 -9.008 21.952 1.00 31.11 404 PHE C C 1
ATOM 13047 O O . PHE C 1 404 ? 15.663 -8.395 22.308 1.00 31.24 404 PHE C O 1
ATOM 13055 N N . ALA C 1 405 ? 17.390 -9.793 22.753 1.00 31.35 405 ALA C N 1
ATOM 13056 C CA . ALA C 1 405 ? 16.945 -10.151 24.086 1.00 33.46 405 ALA C CA 1
ATOM 13057 C C . ALA C 1 405 ? 18.089 -9.940 25.049 1.00 33.04 405 ALA C C 1
ATOM 13058 O O . ALA C 1 405 ? 18.948 -10.807 25.178 1.00 33.93 405 ALA C O 1
ATOM 13060 N N . PRO C 1 406 ? 18.124 -8.784 25.720 1.00 33.70 406 PRO C N 1
ATOM 13061 C CA . PRO C 1 406 ? 19.229 -8.548 26.630 1.00 35.12 406 PRO C CA 1
ATOM 13062 C C . PRO C 1 406 ? 18.943 -9.059 28.046 1.00 36.11 406 PRO C C 1
ATOM 13063 O O . PRO C 1 406 ? 17.802 -8.998 28.508 1.00 36.24 406 PRO C O 1
ATOM 13067 N N . ASN C 1 407 ? 19.985 -9.552 28.714 1.00 36.44 407 ASN C N 1
ATOM 13068 C CA . ASN C 1 407 ? 19.908 -9.960 30.122 1.00 36.47 407 ASN C CA 1
ATOM 13069 C C . ASN C 1 407 ? 20.324 -8.832 31.050 1.00 35.85 407 ASN C C 1
ATOM 13070 O O . ASN C 1 407 ? 21.458 -8.801 31.570 1.00 32.90 407 ASN C O 1
ATOM 13075 N N . PHE C 1 408 ? 19.371 -7.914 31.221 1.00 34.84 408 PHE C N 1
ATOM 13076 C CA . PHE C 1 408 ? 19.514 -6.720 32.066 1.00 35.96 408 PHE C CA 1
ATOM 13077 C C . PHE C 1 408 ? 19.778 -7.095 33.535 1.00 37.62 408 PHE C C 1
ATOM 13078 O O . PHE C 1 408 ? 19.518 -8.222 33.960 1.00 36.52 408 PHE C O 1
ATOM 13086 N N . ARG C 1 409 ? 20.307 -6.138 34.294 1.00 39.60 409 ARG C N 1
ATOM 13087 C CA . ARG C 1 409 ? 20.623 -6.340 35.707 1.00 39.33 409 ARG C CA 1
ATOM 13088 C C . ARG C 1 409 ? 19.370 -6.799 36.440 1.00 38.42 409 ARG C C 1
ATOM 13089 O O . ARG C 1 409 ? 18.287 -6.255 36.240 1.00 38.55 409 ARG C O 1
ATOM 13097 N N . GLY C 1 410 ? 19.522 -7.826 37.264 1.00 38.05 410 GLY C N 1
ATOM 13098 C CA . GLY C 1 410 ? 18.381 -8.524 37.833 1.00 39.48 410 GLY C CA 1
ATOM 13099 C C . GLY C 1 410 ? 18.313 -9.936 37.276 1.00 38.59 410 GLY C C 1
ATOM 13100 O O . GLY C 1 410 ? 17.892 -10.856 37.966 1.00 39.01 410 GLY C O 1
ATOM 13101 N N . SER C 1 411 ? 18.739 -10.110 36.031 1.00 37.37 411 SER C N 1
ATOM 13102 C CA . SER C 1 411 ? 18.783 -11.435 35.420 1.00 37.97 411 SER C CA 1
ATOM 13103 C C . SER C 1 411 ? 19.596 -12.401 36.250 1.00 37.96 411 SER C C 1
ATOM 13104 O O . SER C 1 411 ? 20.517 -11.991 36.935 1.00 40.79 411 SER C O 1
ATOM 13107 N N . THR C 1 412 ? 19.248 -13.682 36.164 1.00 38.46 412 THR C N 1
ATOM 13108 C CA . THR C 1 412 ? 20.059 -14.779 36.709 1.00 38.48 412 THR C CA 1
ATOM 13109 C C . THR C 1 412 ? 21.159 -15.200 35.731 1.00 36.99 412 THR C C 1
ATOM 13110 O O . THR C 1 412 ? 21.130 -14.834 34.564 1.00 36.06 412 THR C O 1
ATOM 13114 N N . GLY C 1 413 ? 22.126 -15.971 36.218 1.00 37.84 413 GLY C N 1
ATOM 13115 C CA . GLY C 1 413 ? 23.177 -16.542 35.378 1.00 36.53 413 GLY C CA 1
ATOM 13116 C C . GLY C 1 413 ? 24.503 -15.803 35.346 1.00 39.63 413 GLY C C 1
ATOM 13117 O O . GLY C 1 413 ? 25.462 -16.282 34.726 1.00 40.69 413 GLY C O 1
ATOM 13118 N N . TYR C 1 414 ? 24.572 -14.648 36.011 1.00 41.77 414 TYR C N 1
ATOM 13119 C CA . TYR C 1 414 ? 25.790 -13.815 36.053 1.00 40.41 414 TYR C CA 1
ATOM 13120 C C . TYR C 1 414 ? 26.131 -13.499 37.503 1.00 41.82 414 TYR C C 1
ATOM 13121 O O . TYR C 1 414 ? 26.655 -12.430 37.809 1.00 39.53 414 TYR C O 1
ATOM 13130 N N . GLY C 1 415 ? 25.812 -14.441 38.390 1.00 43.22 415 GLY C N 1
ATOM 13131 C CA . GLY C 1 415 ? 26.161 -14.349 39.808 1.00 43.07 415 GLY C CA 1
ATOM 13132 C C . GLY C 1 415 ? 25.120 -13.689 40.699 1.00 43.21 415 GLY C C 1
ATOM 13133 O O . GLY C 1 415 ? 24.265 -12.927 40.225 1.00 42.42 415 GLY C O 1
ATOM 13134 N N . SER C 1 416 ? 25.227 -13.969 42.001 1.00 41.55 416 SER C N 1
ATOM 13135 C CA . SER C 1 416 ? 24.309 -13.449 43.008 1.00 41.09 416 SER C CA 1
ATOM 13136 C C . SER C 1 416 ? 24.183 -11.925 43.038 1.00 42.17 416 SER C C 1
ATOM 13137 O O . SER C 1 416 ? 23.077 -11.406 43.167 1.00 43.95 416 SER C O 1
ATOM 13140 N N . ALA C 1 417 ? 25.294 -11.201 42.921 1.00 41.84 417 ALA C N 1
ATOM 13141 C CA . ALA C 1 417 ? 25.248 -9.729 43.035 1.00 42.54 417 ALA C CA 1
ATOM 13142 C C . ALA C 1 417 ? 24.444 -9.132 41.879 1.00 43.86 417 ALA C C 1
ATOM 13143 O O . ALA C 1 417 ? 23.618 -8.224 42.068 1.00 45.41 417 ALA C O 1
ATOM 13145 N N . PHE C 1 418 ? 24.672 -9.667 40.685 1.00 42.12 418 PHE C N 1
ATOM 13146 C CA . PHE C 1 418 ? 23.948 -9.226 39.503 1.00 40.78 418 PHE C CA 1
ATOM 13147 C C . PHE C 1 418 ? 22.435 -9.452 39.655 1.00 39.65 418 PHE C C 1
ATOM 13148 O O . PHE C 1 418 ? 21.637 -8.612 39.281 1.00 39.34 418 PHE C O 1
ATOM 13156 N N . THR C 1 419 ? 22.044 -10.578 40.232 1.00 40.29 419 THR C N 1
ATOM 13157 C CA . THR C 1 419 ? 20.634 -10.903 40.368 1.00 41.12 419 THR C CA 1
ATOM 13158 C C . THR C 1 419 ? 19.919 -9.900 41.279 1.00 40.80 419 THR C C 1
ATOM 13159 O O . THR C 1 419 ? 18.733 -9.624 41.094 1.00 40.78 419 THR C O 1
ATOM 13163 N N . LYS C 1 420 ? 20.632 -9.344 42.252 1.00 41.80 420 LYS C N 1
ATOM 13164 C CA . LYS C 1 420 ? 20.000 -8.465 43.245 1.00 43.70 420 LYS C CA 1
ATOM 13165 C C . LYS C 1 420 ? 19.755 -7.040 42.772 1.00 44.67 420 LYS C C 1
ATOM 13166 O O . LYS C 1 420 ? 19.063 -6.284 43.446 1.00 47.83 420 LYS C O 1
ATOM 13172 N N . LEU C 1 421 ? 20.314 -6.655 41.630 1.00 44.03 421 LEU C N 1
ATOM 13173 C CA . LEU C 1 421 ? 20.271 -5.254 41.229 1.00 42.99 421 LEU C CA 1
ATOM 13174 C C . LEU C 1 421 ? 18.886 -4.749 40.819 1.00 43.98 421 LEU C C 1
ATOM 13175 O O . LEU C 1 421 ? 18.664 -3.535 40.735 1.00 45.86 421 LEU C O 1
ATOM 13180 N N . VAL C 1 422 ? 17.955 -5.664 40.569 1.00 43.86 422 VAL C N 1
ATOM 13181 C CA . VAL C 1 422 ? 16.577 -5.268 40.283 1.00 43.61 422 VAL C CA 1
ATOM 13182 C C . VAL C 1 422 ? 15.785 -5.072 41.579 1.00 43.86 422 VAL C C 1
ATOM 13183 O O . VAL C 1 422 ? 14.710 -4.461 41.574 1.00 44.47 422 VAL C O 1
ATOM 13187 N N . GLU C 1 423 ? 16.313 -5.581 42.685 1.00 43.94 423 GLU C N 1
ATOM 13188 C CA . GLU C 1 423 ? 15.614 -5.469 43.970 1.00 46.20 423 GLU C CA 1
ATOM 13189 C C . GLU C 1 423 ? 15.478 -4.007 44.417 1.00 43.65 423 GLU C C 1
ATOM 13190 O O . GLU C 1 423 ? 16.461 -3.268 44.492 1.00 43.57 423 GLU C O 1
ATOM 13196 N N . LEU C 1 424 ? 14.235 -3.590 44.639 1.00 43.32 424 LEU C N 1
ATOM 13197 C CA . LEU C 1 424 ? 13.905 -2.192 44.958 1.00 45.98 424 LEU C CA 1
ATOM 13198 C C . LEU C 1 424 ? 14.266 -1.215 43.821 1.00 46.85 424 LEU C C 1
ATOM 13199 O O . LEU C 1 424 ? 14.444 -0.021 44.055 1.00 46.23 424 LEU C O 1
ATOM 13204 N N . ASP C 1 425 ? 14.352 -1.731 42.594 1.00 47.71 425 ASP C N 1
ATOM 13205 C CA . ASP C 1 425 ? 14.696 -0.929 41.420 1.00 47.21 425 ASP C CA 1
ATOM 13206 C C . ASP C 1 425 ? 14.172 -1.596 40.142 1.00 43.78 425 ASP C C 1
ATOM 13207 O O . ASP C 1 425 ? 14.939 -2.095 39.339 1.00 41.12 425 ASP C O 1
ATOM 13212 N N . TRP C 1 426 ? 12.859 -1.583 39.963 1.00 43.70 426 TRP C N 1
ATOM 13213 C CA . TRP C 1 426 ? 12.236 -2.179 38.787 1.00 43.31 426 TRP C CA 1
ATOM 13214 C C . TRP C 1 426 ? 12.299 -1.278 37.557 1.00 47.42 426 TRP C C 1
ATOM 13215 O O . TRP C 1 426 ? 12.455 -1.787 36.441 1.00 50.09 426 TRP C O 1
ATOM 13226 N N . GLY C 1 427 ? 12.190 0.040 37.752 1.00 48.00 427 GLY C N 1
ATOM 13227 C CA . GLY C 1 427 ? 12.050 0.980 36.639 1.00 48.96 427 GLY C CA 1
ATOM 13228 C C . GLY C 1 427 ? 13.193 1.957 36.378 1.00 54.04 427 GLY C C 1
ATOM 13229 O O . GLY C 1 427 ? 12.973 2.994 35.733 1.00 54.25 427 GLY C O 1
ATOM 13230 N N . GLU C 1 428 ? 14.406 1.650 36.848 1.00 54.10 428 GLU C N 1
ATOM 13231 C CA . GLU C 1 428 ? 15.555 2.538 36.610 1.00 55.45 428 GLU C CA 1
ATOM 13232 C C . GLU C 1 428 ? 16.747 1.779 36.022 1.00 51.24 428 GLU C C 1
ATOM 13233 O O . GLU C 1 428 ? 16.913 1.756 34.804 1.00 50.88 428 GLU C O 1
ATOM 13239 N N . GLY C 1 429 ? 17.575 1.169 36.866 1.00 48.45 429 GLY C N 1
ATOM 13240 C CA . GLY C 1 429 ? 18.709 0.393 36.386 1.00 47.78 429 GLY C CA 1
ATOM 13241 C C . GLY C 1 429 ? 18.380 -0.460 35.155 1.00 49.64 429 GLY C C 1
ATOM 13242 O O . GLY C 1 429 ? 18.981 -0.271 34.082 1.00 49.14 429 GLY C O 1
ATOM 13243 N N . PRO C 1 430 ? 17.422 -1.406 35.291 1.00 48.12 430 PRO C N 1
ATOM 13244 C CA . PRO C 1 430 ? 17.096 -2.276 34.159 1.00 47.01 430 PRO C CA 1
ATOM 13245 C C . PRO C 1 430 ? 16.525 -1.510 32.965 1.00 47.01 430 PRO C C 1
ATOM 13246 O O . PRO C 1 430 ? 16.841 -1.836 31.815 1.00 46.66 430 PRO C O 1
ATOM 13250 N N . ARG C 1 431 ? 15.700 -0.500 33.226 1.00 46.52 431 ARG C N 1
ATOM 13251 C CA . ARG C 1 431 ? 15.197 0.331 32.145 1.00 47.15 431 ARG C CA 1
ATOM 13252 C C . ARG C 1 431 ? 16.344 0.915 31.345 1.00 49.11 431 ARG C C 1
ATOM 13253 O O . ARG C 1 431 ? 16.282 0.938 30.120 1.00 50.04 431 ARG C O 1
ATOM 13261 N N . LEU C 1 432 ? 17.388 1.385 32.030 1.00 49.39 432 LEU C N 1
ATOM 13262 C CA . LEU C 1 432 ? 18.505 2.028 31.338 1.00 49.83 432 LEU C CA 1
ATOM 13263 C C . LEU C 1 432 ? 19.356 0.997 30.632 1.00 47.85 432 LEU C C 1
ATOM 13264 O O . LEU C 1 432 ? 19.911 1.285 29.567 1.00 52.20 432 LEU C O 1
ATOM 13269 N N . ASP C 1 433 ? 19.458 -0.201 31.205 1.00 46.07 433 ASP C N 1
ATOM 13270 C CA . ASP C 1 433 ? 20.101 -1.318 30.496 1.00 44.68 433 ASP C CA 1
ATOM 13271 C C . ASP C 1 433 ? 19.432 -1.584 29.149 1.00 42.87 433 ASP C C 1
ATOM 13272 O O . ASP C 1 433 ? 20.107 -1.813 28.139 1.00 44.30 433 ASP C O 1
ATOM 13277 N N . CYS C 1 434 ? 18.109 -1.519 29.121 1.00 40.22 434 CYS C N 1
ATOM 13278 C CA . CYS C 1 434 ? 17.400 -1.707 27.875 1.00 42.38 434 CYS C CA 1
ATOM 13279 C C . CYS C 1 434 ? 17.715 -0.605 26.866 1.00 43.82 434 CYS C C 1
ATOM 13280 O O . CYS C 1 434 ? 18.040 -0.898 25.710 1.00 41.67 434 CYS C O 1
ATOM 13283 N N . ILE C 1 435 ? 17.643 0.648 27.316 1.00 44.76 435 ILE C N 1
ATOM 13284 C CA . ILE C 1 435 ? 17.956 1.810 26.475 1.00 43.09 435 ILE C CA 1
ATOM 13285 C C . ILE C 1 435 ? 19.344 1.699 25.874 1.00 39.88 435 ILE C C 1
ATOM 13286 O O . ILE C 1 435 ? 19.541 1.946 24.680 1.00 40.14 435 ILE C O 1
ATOM 13291 N N . ALA C 1 436 ? 20.317 1.328 26.683 1.00 37.70 436 ALA C N 1
ATOM 13292 C CA . ALA C 1 436 ? 21.659 1.180 26.153 1.00 37.74 436 ALA C CA 1
ATOM 13293 C C . ALA C 1 436 ? 21.719 0.056 25.103 1.00 40.79 436 ALA C C 1
ATOM 13294 O O . ALA C 1 436 ? 22.456 0.168 24.112 1.00 43.94 436 ALA C O 1
ATOM 13296 N N . GLY C 1 437 ? 20.954 -1.022 25.316 1.00 38.06 437 GLY C N 1
ATOM 13297 C CA . GLY C 1 437 ? 20.910 -2.122 24.352 1.00 37.73 437 GLY C CA 1
ATOM 13298 C C . GLY C 1 437 ? 20.316 -1.701 23.020 1.00 36.84 437 GLY C C 1
ATOM 13299 O O . GLY C 1 437 ? 20.820 -2.059 21.960 1.00 38.78 437 GLY C O 1
ATOM 13300 N N . ILE C 1 438 ? 19.252 -0.921 23.092 1.00 35.64 438 ILE C N 1
ATOM 13301 C CA . ILE C 1 438 ? 18.632 -0.341 21.932 1.00 38.56 438 ILE C CA 1
ATOM 13302 C C . ILE C 1 438 ? 19.590 0.572 21.165 1.00 44.85 438 ILE C C 1
ATOM 13303 O O . ILE C 1 438 ? 19.675 0.488 19.923 1.00 49.37 438 ILE C O 1
ATOM 13308 N N . GLU C 1 439 ? 20.297 1.451 21.883 1.00 46.28 439 GLU C N 1
ATOM 13309 C CA . GLU C 1 439 ? 21.312 2.306 21.242 1.00 46.40 439 GLU C CA 1
ATOM 13310 C C . GLU C 1 439 ? 22.413 1.465 20.621 1.00 45.35 439 GLU C C 1
ATOM 13311 O O . GLU C 1 439 ? 22.899 1.810 19.558 1.00 51.93 439 GLU C O 1
ATOM 13317 N N . TRP C 1 440 ? 22.804 0.366 21.261 1.00 43.18 440 TRP C N 1
ATOM 13318 C CA . TRP C 1 440 ? 23.818 -0.518 20.683 1.00 44.41 440 TRP C CA 1
ATOM 13319 C C . TRP C 1 440 ? 23.333 -1.182 19.391 1.00 49.46 440 TRP C C 1
ATOM 13320 O O . TRP C 1 440 ? 24.118 -1.371 18.455 1.00 49.93 440 TRP C O 1
ATOM 13331 N N . LEU C 1 441 ? 22.050 -1.546 19.338 1.00 49.07 441 LEU C N 1
ATOM 13332 C CA . LEU C 1 441 ? 21.497 -2.137 18.122 1.00 49.96 441 LEU C CA 1
ATOM 13333 C C . LEU C 1 441 ? 21.661 -1.202 16.919 1.00 50.39 441 LEU C C 1
ATOM 13334 O O . LEU C 1 441 ? 22.116 -1.637 15.858 1.00 47.89 441 LEU C O 1
ATOM 13339 N N . PHE C 1 442 ? 21.272 0.063 17.089 1.00 48.59 442 PHE C N 1
ATOM 13340 C CA . PHE C 1 442 ? 21.400 1.061 16.028 1.00 49.06 442 PHE C CA 1
ATOM 13341 C C . PHE C 1 442 ? 22.851 1.168 15.554 1.00 53.94 442 PHE C C 1
ATOM 13342 O O . PHE C 1 442 ? 23.119 1.083 14.351 1.00 55.18 442 PHE C O 1
ATOM 13350 N N . GLU C 1 443 ? 23.776 1.304 16.503 1.00 57.27 443 GLU C N 1
ATOM 13351 C CA . GLU C 1 443 ? 25.198 1.431 16.196 1.00 60.12 443 GLU C CA 1
ATOM 13352 C C . GLU C 1 443 ? 25.796 0.180 15.575 1.00 58.26 443 GLU C C 1
ATOM 13353 O O . GLU C 1 443 ? 26.766 0.276 14.831 1.00 61.48 443 GLU C O 1
ATOM 13359 N N . SER C 1 444 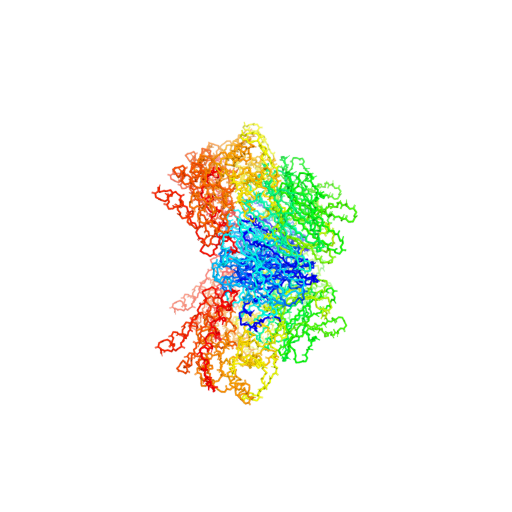? 25.250 -0.992 15.883 1.00 55.86 444 SER C N 1
ATOM 13360 C CA . SER C 1 444 ? 25.774 -2.231 15.295 1.00 54.49 444 SER C CA 1
ATOM 13361 C C . SER C 1 444 ? 25.362 -2.367 13.825 1.00 49.09 444 SER C C 1
ATOM 13362 O O . SER C 1 444 ? 25.994 -3.097 13.075 1.00 46.35 444 SER C O 1
ATOM 13365 N N . GLY C 1 445 ? 24.292 -1.683 13.431 1.00 47.16 445 GLY C N 1
ATOM 13366 C CA . GLY C 1 445 ? 23.744 -1.817 12.092 1.00 48.87 445 GLY C CA 1
ATOM 13367 C C . GLY C 1 445 ? 22.755 -2.967 11.922 1.00 50.88 445 GLY C C 1
ATOM 13368 O O . GLY C 1 445 ? 22.158 -3.110 10.852 1.00 49.19 445 GLY C O 1
ATOM 13369 N N . PHE C 1 446 ? 22.552 -3.776 12.966 1.00 50.44 446 PHE C N 1
ATOM 13370 C CA . PHE C 1 446 ? 21.641 -4.928 12.876 1.00 49.06 446 PHE C CA 1
ATOM 13371 C C . PHE C 1 446 ? 20.174 -4.553 13.083 1.00 45.40 446 PHE C C 1
ATOM 13372 O O . PHE C 1 446 ? 19.297 -5.410 12.961 1.00 45.14 446 PHE C O 1
ATOM 13380 N N . THR C 1 447 ? 19.915 -3.279 13.375 1.00 43.08 447 THR C N 1
ATOM 13381 C CA . THR C 1 447 ? 18.558 -2.750 13.530 1.00 41.50 447 THR C CA 1
ATOM 13382 C C . THR C 1 447 ? 18.556 -1.323 12.998 1.00 41.96 447 THR C C 1
ATOM 13383 O O . THR C 1 447 ? 19.484 -0.597 13.254 1.00 41.41 447 THR C O 1
ATOM 13387 N N . ASP C 1 448 ? 17.514 -0.920 12.279 1.00 43.81 448 ASP C N 1
ATOM 13388 C CA . ASP C 1 448 ? 17.379 0.461 11.812 1.00 44.32 448 ASP C CA 1
ATOM 13389 C C . ASP C 1 448 ? 16.420 1.263 12.678 1.00 42.85 448 ASP C C 1
ATOM 13390 O O . ASP C 1 448 ? 15.414 0.734 13.142 1.00 45.95 448 ASP C O 1
ATOM 13395 N N . ARG C 1 449 ? 16.712 2.549 12.849 1.00 42.84 449 ARG C N 1
ATOM 13396 C CA . ARG C 1 449 ? 15.781 3.494 13.462 1.00 45.85 449 ARG C CA 1
ATOM 13397 C C . ARG C 1 449 ? 14.476 3.496 12.688 1.00 44.52 449 ARG C C 1
ATOM 13398 O O . ARG C 1 449 ? 14.478 3.353 11.462 1.00 46.80 449 ARG C O 1
ATOM 13406 N N . ASN C 1 450 ? 13.365 3.665 13.397 1.00 41.08 450 ASN C N 1
ATOM 13407 C CA . ASN C 1 450 ? 12.048 3.601 12.776 1.00 41.63 450 ASN C CA 1
ATOM 13408 C C . ASN C 1 450 ? 11.656 2.178 12.355 1.00 42.41 450 ASN C C 1
ATOM 13409 O O . ASN C 1 450 ? 10.618 1.992 11.728 1.00 42.08 450 ASN C O 1
ATOM 13414 N N . LYS C 1 451 ? 12.473 1.177 12.693 1.00 42.78 451 LYS C N 1
ATOM 13415 C CA . LYS C 1 451 ? 12.144 -0.216 12.396 1.00 43.99 451 LYS C CA 1
ATOM 13416 C C . LYS C 1 451 ? 12.318 -1.140 13.613 1.00 40.45 451 LYS C C 1
ATOM 13417 O O . LYS C 1 451 ? 12.835 -2.259 13.486 1.00 35.83 451 LYS C O 1
ATOM 13423 N N . LEU C 1 452 ? 11.858 -0.653 14.771 1.00 37.98 452 LEU C N 1
ATOM 13424 C CA . LEU C 1 452 ? 12.013 -1.340 16.058 1.00 36.61 452 LEU C CA 1
ATOM 13425 C C . LEU C 1 452 ? 10.671 -1.510 16.740 1.00 33.73 452 LEU C C 1
ATOM 13426 O O . LEU C 1 452 ? 10.019 -0.537 17.092 1.00 32.49 452 LEU C O 1
ATOM 13431 N N . PHE C 1 453 ? 10.240 -2.758 16.884 1.00 32.98 453 PHE C N 1
ATOM 13432 C CA . PHE C 1 453 ? 9.035 -3.072 17.647 1.00 31.08 453 PHE C CA 1
ATOM 13433 C C . PHE C 1 453 ? 9.448 -3.490 19.051 1.00 30.11 453 PHE C C 1
ATOM 13434 O O . PHE C 1 453 ? 10.604 -3.856 19.276 1.00 27.90 453 PHE C O 1
ATOM 13442 N N . LEU C 1 454 ? 8.497 -3.443 19.981 1.00 29.92 454 LEU C N 1
ATOM 13443 C CA . LEU C 1 454 ? 8.745 -3.776 21.384 1.00 31.18 454 LEU C CA 1
ATOM 13444 C C . LEU C 1 454 ? 7.684 -4.771 21.868 1.00 32.53 454 LEU C C 1
ATOM 13445 O O . LEU C 1 454 ? 6.468 -4.524 21.735 1.00 29.42 454 LEU C O 1
ATOM 13450 N N . VAL C 1 455 ? 8.158 -5.888 22.436 1.00 32.75 455 VAL C N 1
ATOM 13451 C CA . VAL C 1 455 ? 7.295 -6.993 22.854 1.00 33.34 455 VAL C CA 1
ATOM 13452 C C . VAL C 1 455 ? 7.814 -7.582 24.145 1.00 34.99 455 VAL C C 1
ATOM 13453 O O . VAL C 1 455 ? 8.966 -8.014 24.191 1.00 35.47 455 VAL C O 1
ATOM 13457 N N . GLY C 1 456 ? 6.966 -7.635 25.175 1.00 33.85 456 GLY C N 1
ATOM 13458 C CA . GLY C 1 456 ? 7.337 -8.271 26.438 1.00 32.24 456 GLY C CA 1
ATOM 13459 C C . GLY C 1 456 ? 6.172 -8.915 27.181 1.00 32.16 456 GLY C C 1
ATOM 13460 O O . GLY C 1 456 ? 4.993 -8.562 26.974 1.00 30.25 456 GLY C O 1
ATOM 13461 N N . GLY C 1 457 ? 6.513 -9.855 28.066 1.00 31.85 457 GLY C N 1
ATOM 13462 C CA . GLY C 1 457 ? 5.528 -10.515 28.925 1.00 31.42 457 GLY C CA 1
ATOM 13463 C C . GLY C 1 457 ? 5.919 -10.575 30.387 1.00 31.86 457 GLY C C 1
ATOM 13464 O O . GLY C 1 457 ? 7.093 -10.715 30.726 1.00 32.08 457 GLY C O 1
ATOM 13465 N N . SER C 1 458 ? 4.918 -10.472 31.258 1.00 33.76 458 SER C N 1
ATOM 13466 C CA . SER C 1 458 ? 5.126 -10.441 32.708 1.00 34.44 458 SER C CA 1
ATOM 13467 C C . SER C 1 458 ? 5.975 -9.215 33.074 1.00 34.38 458 SER C C 1
ATOM 13468 O O . SER C 1 458 ? 5.611 -8.099 32.697 1.00 35.18 458 SER C O 1
ATOM 13471 N N . TYR C 1 459 ? 7.078 -9.378 33.798 1.00 32.96 459 TYR C N 1
ATOM 13472 C CA . TYR C 1 459 ? 7.954 -8.244 34.032 1.00 32.57 459 TYR C CA 1
ATOM 13473 C C . TYR C 1 459 ? 8.377 -7.631 32.706 1.00 33.20 459 TYR C C 1
ATOM 13474 O O . TYR C 1 459 ? 8.566 -6.421 32.619 1.00 32.86 459 TYR C O 1
ATOM 13483 N N . GLY C 1 460 ? 8.516 -8.467 31.678 1.00 33.28 460 GLY C N 1
ATOM 13484 C CA . GLY C 1 460 ? 8.804 -7.991 30.332 1.00 33.04 460 GLY C CA 1
ATOM 13485 C C . GLY C 1 460 ? 7.723 -7.058 29.839 1.00 33.21 460 GLY C C 1
ATOM 13486 O O . GLY C 1 460 ? 8.000 -6.052 29.180 1.00 33.64 460 GLY C O 1
ATOM 13487 N N . GLY C 1 461 ? 6.487 -7.390 30.175 1.00 32.28 461 GLY C N 1
ATOM 13488 C CA . GLY C 1 461 ? 5.346 -6.579 29.795 1.00 35.43 461 GLY C CA 1
ATOM 13489 C C . GLY C 1 461 ? 5.277 -5.266 30.554 1.00 35.63 461 GLY C C 1
ATOM 13490 O O . GLY C 1 461 ? 4.851 -4.251 30.001 1.00 34.57 461 GLY C O 1
ATOM 13491 N N . TYR C 1 462 ? 5.642 -5.307 31.835 1.00 36.03 462 TYR C N 1
ATOM 13492 C CA . TYR C 1 462 ? 5.798 -4.100 32.638 1.00 36.99 462 TYR C CA 1
ATOM 13493 C C . TYR C 1 462 ? 6.860 -3.233 31.974 1.00 38.32 462 TYR C C 1
ATOM 13494 O O . TYR C 1 462 ? 6.645 -2.056 31.754 1.00 40.53 462 TYR C O 1
ATOM 13503 N N . MET C 1 463 ? 7.994 -3.829 31.628 1.00 40.01 463 MET C N 1
ATOM 13504 C CA . MET C 1 463 ? 9.069 -3.090 30.972 1.00 41.00 463 MET C CA 1
ATOM 13505 C C . MET C 1 463 ? 8.626 -2.553 29.611 1.00 40.83 463 MET C C 1
ATOM 13506 O O . MET C 1 463 ? 9.040 -1.477 29.201 1.00 44.26 463 MET C O 1
ATOM 13511 N N . ALA C 1 464 ? 7.781 -3.294 28.910 1.00 40.22 464 ALA C N 1
ATOM 13512 C CA . ALA C 1 464 ? 7.328 -2.850 27.608 1.00 39.69 464 ALA C CA 1
ATOM 13513 C C . ALA C 1 464 ? 6.523 -1.590 27.813 1.00 41.18 464 ALA C C 1
ATOM 13514 O O . ALA C 1 464 ? 6.716 -0.593 27.110 1.00 41.25 464 ALA C O 1
ATOM 13516 N N . LEU C 1 465 ? 5.628 -1.643 28.793 1.00 41.50 465 LEU C N 1
ATOM 13517 C CA . LEU C 1 465 ? 4.774 -0.504 29.121 1.00 41.38 465 LEU C CA 1
ATOM 13518 C C . LEU C 1 465 ? 5.566 0.722 29.542 1.00 41.92 465 LEU C C 1
ATOM 13519 O O . LEU C 1 465 ? 5.188 1.845 29.223 1.00 43.40 465 LEU C O 1
ATOM 13524 N N . LEU C 1 466 ? 6.657 0.498 30.258 1.00 41.50 466 LEU C N 1
ATOM 13525 C CA . LEU C 1 466 ? 7.435 1.590 30.800 1.00 44.52 466 LEU C CA 1
ATOM 13526 C C . LEU C 1 466 ? 8.243 2.223 29.699 1.00 47.29 466 LEU C C 1
ATOM 13527 O O . LEU C 1 466 ? 8.305 3.442 29.605 1.00 53.14 466 LEU C O 1
ATOM 13532 N N . LEU C 1 467 ? 8.877 1.391 28.875 1.00 46.26 467 LEU C N 1
ATOM 13533 C CA . LEU C 1 467 ? 9.694 1.884 27.779 1.00 44.13 467 LEU C CA 1
ATOM 13534 C C . LEU C 1 467 ? 8.828 2.680 26.799 1.00 45.54 467 LEU C C 1
ATOM 13535 O O . LEU C 1 467 ? 9.254 3.685 26.240 1.00 44.50 467 LEU C O 1
ATOM 13540 N N . HIS C 1 468 ? 7.598 2.229 26.618 1.00 45.96 468 HIS C N 1
ATOM 13541 C CA . HIS C 1 468 ? 6.632 2.939 25.798 1.00 47.05 468 HIS C CA 1
ATOM 13542 C C . HIS C 1 468 ? 6.280 4.296 26.423 1.00 48.44 468 HIS C C 1
ATOM 13543 O O . HIS C 1 468 ? 6.186 5.299 25.721 1.00 45.83 468 HIS C O 1
ATOM 13550 N N . GLY C 1 469 ? 6.089 4.309 27.742 1.00 48.72 469 GLY C N 1
ATOM 13551 C CA . GLY C 1 469 ? 5.688 5.509 28.465 1.00 47.63 469 GLY C CA 1
ATOM 13552 C C . GLY C 1 469 ? 6.712 6.628 28.447 1.00 48.40 469 GLY C C 1
ATOM 13553 O O . GLY C 1 469 ? 6.351 7.779 28.254 1.00 51.10 469 GLY C O 1
ATOM 13554 N N . ARG C 1 470 ? 7.982 6.279 28.636 1.00 49.96 470 ARG C N 1
ATOM 13555 C CA . ARG C 1 470 ? 9.072 7.241 28.815 1.00 51.26 470 ARG C CA 1
ATOM 13556 C C . ARG C 1 470 ? 9.947 7.404 27.586 1.00 51.35 470 ARG C C 1
ATOM 13557 O O . ARG C 1 470 ? 10.799 8.279 27.553 1.00 51.99 470 ARG C O 1
ATOM 13565 N N . HIS C 1 471 ? 9.761 6.545 26.588 1.00 52.37 471 HIS C N 1
ATOM 13566 C CA . HIS C 1 471 ? 10.694 6.461 25.472 1.00 49.86 471 HIS C CA 1
ATOM 13567 C C . HIS C 1 471 ? 10.027 6.057 24.166 1.00 46.38 471 HIS C C 1
ATOM 13568 O O . HIS C 1 471 ? 10.637 5.371 23.359 1.00 45.84 471 HIS C O 1
ATOM 13575 N N . SER C 1 472 ? 8.799 6.508 23.941 1.00 46.67 472 SER C N 1
ATOM 13576 C CA . SER C 1 472 ? 8.021 6.096 22.769 1.00 49.43 472 SER C CA 1
ATOM 13577 C C . SER C 1 472 ? 8.697 6.296 21.408 1.00 54.49 472 SER C C 1
ATOM 13578 O O . SER C 1 472 ? 8.421 5.547 20.464 1.00 59.11 472 SER C O 1
ATOM 13581 N N . ASP C 1 473 ? 9.576 7.289 21.295 1.00 58.91 473 ASP C N 1
ATOM 13582 C CA . ASP C 1 473 ? 10.163 7.633 19.998 1.00 59.17 473 ASP C CA 1
ATOM 13583 C C . ASP C 1 473 ? 11.013 6.510 19.395 1.00 56.50 473 ASP C C 1
ATOM 13584 O O . ASP C 1 473 ? 11.200 6.457 18.186 1.00 58.45 473 ASP C O 1
ATOM 13589 N N . TYR C 1 474 ? 11.505 5.601 20.228 1.00 53.59 474 TYR C N 1
ATOM 13590 C CA . TYR C 1 474 ? 12.250 4.441 19.741 1.00 49.37 474 TYR C CA 1
ATOM 13591 C C . TYR C 1 474 ? 11.417 3.374 18.995 1.00 44.26 474 TYR C C 1
ATOM 13592 O O . TYR C 1 474 ? 12.001 2.554 18.296 1.00 39.64 474 TYR C O 1
ATOM 13601 N N . PHE C 1 475 ? 10.088 3.368 19.141 1.00 41.33 475 PHE C N 1
ATOM 13602 C CA . PHE C 1 475 ? 9.287 2.184 18.781 1.00 42.95 475 PHE C CA 1
ATOM 13603 C C . PHE C 1 475 ? 8.151 2.418 17.777 1.00 44.68 475 PHE C C 1
ATOM 13604 O O . PHE C 1 475 ? 7.434 3.408 17.905 1.00 44.91 475 PHE C O 1
ATOM 13612 N N . ARG C 1 476 ? 7.971 1.500 16.803 1.00 44.33 476 ARG C N 1
ATOM 13613 C CA . ARG C 1 476 ? 6.832 1.575 15.864 1.00 43.51 476 ARG C CA 1
ATOM 13614 C C . ARG C 1 476 ? 5.550 1.204 16.586 1.00 43.13 476 ARG C C 1
ATOM 13615 O O . ARG C 1 476 ? 4.513 1.842 16.402 1.00 46.01 476 ARG C O 1
ATOM 13623 N N . ALA C 1 477 ? 5.606 0.112 17.344 1.00 41.91 477 ALA C N 1
ATOM 13624 C CA . ALA C 1 477 ? 4.418 -0.434 18.022 1.00 39.83 477 ALA C CA 1
ATOM 13625 C C . ALA C 1 477 ? 4.835 -1.334 19.171 1.00 36.46 477 ALA C C 1
ATOM 13626 O O . ALA C 1 477 ? 5.984 -1.748 19.248 1.00 35.01 477 ALA C O 1
ATOM 13628 N N . VAL C 1 478 ? 3.890 -1.646 20.051 1.00 36.42 478 VAL C N 1
ATOM 13629 C CA . VAL C 1 478 ? 4.202 -2.360 21.269 1.00 36.56 478 VAL C CA 1
ATOM 13630 C C . VAL C 1 478 ? 3.211 -3.471 21.562 1.00 36.05 478 VAL C C 1
ATOM 13631 O O . VAL C 1 478 ? 1.994 -3.320 21.334 1.00 35.47 478 VAL C O 1
ATOM 13635 N N . VAL C 1 479 ? 3.750 -4.583 22.067 1.00 33.29 479 VAL C N 1
ATOM 13636 C CA . VAL C 1 479 ? 2.941 -5.671 22.610 1.00 33.83 479 VAL C CA 1
ATOM 13637 C C . VAL C 1 479 ? 3.250 -5.876 24.104 1.00 33.53 479 VAL C C 1
ATOM 13638 O O . VAL C 1 479 ? 4.418 -6.054 24.508 1.00 33.97 479 VAL C O 1
ATOM 13642 N N . ASP C 1 480 ? 2.190 -5.812 24.905 1.00 32.82 480 ASP C N 1
ATOM 13643 C CA . ASP C 1 480 ? 2.247 -5.974 26.357 1.00 32.67 480 ASP C CA 1
ATOM 13644 C C . ASP C 1 480 ? 1.497 -7.250 26.671 1.00 31.33 480 ASP C C 1
ATOM 13645 O O . ASP C 1 480 ? 0.268 -7.322 26.487 1.00 28.33 480 ASP C O 1
ATOM 13650 N N . ILE C 1 481 ? 2.238 -8.251 27.134 1.00 31.15 481 ILE C N 1
ATOM 13651 C CA . ILE C 1 481 ? 1.631 -9.524 27.505 1.00 33.02 481 ILE C CA 1
ATOM 13652 C C . ILE C 1 481 ? 1.586 -9.677 29.023 1.00 32.76 481 ILE C C 1
ATOM 13653 O O . ILE C 1 481 ? 2.609 -9.847 29.684 1.00 31.56 481 ILE C O 1
ATOM 13658 N N . PHE C 1 482 ? 0.372 -9.643 29.561 1.00 35.50 482 PHE C N 1
ATOM 13659 C CA . PHE C 1 482 ? 0.133 -9.678 31.006 1.00 36.50 482 PHE C CA 1
ATOM 13660 C C . PHE C 1 482 ? 1.242 -9.034 31.841 1.00 38.23 482 PHE C C 1
ATOM 13661 O O . PHE C 1 482 ? 1.923 -9.688 32.630 1.00 39.01 482 PHE C O 1
ATOM 13669 N N . GLY C 1 483 ? 1.410 -7.730 31.649 1.00 37.99 483 GLY C N 1
ATOM 13670 C CA . GLY C 1 483 ? 2.385 -6.957 32.412 1.00 39.15 483 GLY C CA 1
ATOM 13671 C C . GLY C 1 483 ? 1.709 -6.064 33.442 1.00 39.25 483 GLY C C 1
ATOM 13672 O O . GLY C 1 483 ? 0.657 -5.460 33.161 1.00 41.62 483 GLY C O 1
ATOM 13673 N N . PRO C 1 484 ? 2.293 -5.980 34.648 1.00 39.62 484 PRO C N 1
ATOM 13674 C CA . PRO C 1 484 ? 1.791 -4.999 35.622 1.00 40.27 484 PRO C CA 1
ATOM 13675 C C . PRO C 1 484 ? 1.948 -3.562 35.111 1.00 39.74 484 PRO C C 1
ATOM 13676 O O . PRO C 1 484 ? 2.993 -3.219 34.560 1.00 37.09 484 PRO C O 1
ATOM 13680 N N . SER C 1 485 ? 0.910 -2.751 35.301 1.00 40.77 485 SER C N 1
ATOM 13681 C CA . SER C 1 485 ? 0.876 -1.377 34.800 1.00 40.94 485 SER C CA 1
ATOM 13682 C C . SER C 1 485 ? 1.034 -0.329 35.910 1.00 43.20 485 SER C C 1
ATOM 13683 O O . SER C 1 485 ? 1.521 0.783 35.650 1.00 41.34 485 SER C O 1
ATOM 13686 N N . ASP C 1 486 ? 0.617 -0.689 37.129 1.00 45.65 486 ASP C N 1
ATOM 13687 C CA . ASP C 1 486 ? 0.656 0.199 38.303 1.00 46.14 486 ASP C CA 1
ATOM 13688 C C . ASP C 1 486 ? 1.165 -0.595 39.499 1.00 44.11 486 ASP C C 1
ATOM 13689 O O . ASP C 1 486 ? 0.530 -1.561 39.932 1.00 45.71 486 ASP C O 1
ATOM 13694 N N . LEU C 1 487 ? 2.287 -0.170 40.059 1.00 43.46 487 LEU C N 1
ATOM 13695 C CA . LEU C 1 487 ? 2.897 -0.896 41.168 1.00 44.16 487 LEU C CA 1
ATOM 13696 C C . LEU C 1 487 ? 2.082 -0.921 42.466 1.00 46.74 487 LEU C C 1
ATOM 13697 O O . LEU C 1 487 ? 2.264 -1.823 43.283 1.00 47.37 487 LEU C O 1
ATOM 13702 N N . PHE C 1 488 ? 1.189 0.049 42.655 1.00 48.55 488 PHE C N 1
ATOM 13703 C CA . PHE C 1 488 ? 0.394 0.123 43.887 1.00 46.68 488 PHE C CA 1
ATOM 13704 C C . PHE C 1 488 ? -0.688 -0.924 43.877 1.00 46.03 488 PHE C C 1
ATOM 13705 O O . PHE C 1 488 ? -0.853 -1.650 44.849 1.00 48.17 488 PHE C O 1
ATOM 13713 N N . THR C 1 489 ? -1.424 -1.001 42.774 1.00 43.17 489 THR C N 1
ATOM 13714 C CA . THR C 1 489 ? -2.424 -2.043 42.608 1.00 40.05 489 THR C CA 1
ATOM 13715 C C . THR C 1 489 ? -1.778 -3.417 42.551 1.00 40.98 489 THR C C 1
ATOM 13716 O O . THR C 1 489 ? -2.360 -4.386 43.016 1.00 41.25 489 THR C O 1
ATOM 13720 N N . PHE C 1 490 ? -0.577 -3.492 41.976 1.00 39.45 490 PHE C N 1
ATOM 13721 C CA . PHE C 1 490 ? 0.065 -4.768 41.708 1.00 38.12 490 PHE C CA 1
ATOM 13722 C C . PHE C 1 490 ? 0.441 -5.448 43.005 1.00 40.02 490 PHE C C 1
ATOM 13723 O O . PHE C 1 490 ? 0.028 -6.584 43.271 1.00 39.03 490 PHE C O 1
ATOM 13731 N N . ILE C 1 491 ? 1.224 -4.743 43.814 1.00 41.34 491 ILE C N 1
ATOM 13732 C CA . ILE C 1 491 ? 1.710 -5.294 45.080 1.00 42.46 491 ILE C CA 1
ATOM 13733 C C . ILE C 1 491 ? 0.581 -5.727 46.018 1.00 43.15 491 ILE C C 1
ATOM 13734 O O . ILE C 1 491 ? 0.758 -6.650 46.806 1.00 45.32 491 ILE C O 1
ATOM 13739 N N . ASN C 1 492 ? -0.574 -5.079 45.910 1.00 43.80 492 ASN C N 1
ATOM 13740 C CA . ASN C 1 492 ? -1.761 -5.485 46.669 1.00 46.25 492 ASN C CA 1
ATOM 13741 C C . ASN C 1 492 ? -2.561 -6.636 46.093 1.00 44.06 492 ASN C C 1
ATOM 13742 O O . ASN C 1 492 ? -3.373 -7.221 46.799 1.00 45.10 492 ASN C O 1
ATOM 13747 N N . SER C 1 493 ? -2.356 -6.953 44.822 1.00 42.59 493 SER C N 1
ATOM 13748 C CA . SER C 1 493 ? -3.152 -7.973 44.152 1.00 40.67 493 SER C CA 1
ATOM 13749 C C . SER C 1 493 ? -2.451 -9.345 44.020 1.00 37.77 493 SER C C 1
ATOM 13750 O O . SER C 1 493 ? -3.112 -10.343 43.746 1.00 35.06 493 SER C O 1
ATOM 13753 N N . VAL C 1 494 ? -1.131 -9.396 44.217 1.00 37.56 494 VAL C N 1
ATOM 13754 C CA . VAL C 1 494 ? -0.380 -10.670 44.150 1.00 38.35 494 VAL C CA 1
ATOM 13755 C C . VAL C 1 494 ? -0.917 -11.652 45.185 1.00 39.95 494 VAL C C 1
ATOM 13756 O O . VAL C 1 494 ? -1.663 -11.261 46.084 1.00 42.69 494 VAL C O 1
ATOM 13760 N N . PRO C 1 495 ? -0.569 -12.940 45.053 1.00 43.07 495 PRO C N 1
ATOM 13761 C CA . PRO C 1 495 ? -1.169 -13.895 45.989 1.00 43.74 495 PRO C CA 1
ATOM 13762 C C . PRO C 1 495 ? -0.654 -13.681 47.405 1.00 44.68 495 PRO C C 1
ATOM 13763 O O . PRO C 1 495 ? 0.459 -13.145 47.576 1.00 43.44 495 PRO C O 1
ATOM 13767 N N . PRO C 1 496 ? -1.445 -14.101 48.410 1.00 43.89 496 PRO C N 1
ATOM 13768 C CA . PRO C 1 496 ? -1.102 -13.840 49.812 1.00 44.24 496 PRO C CA 1
ATOM 13769 C C . PRO C 1 496 ? 0.327 -14.271 50.171 1.00 43.28 496 PRO C C 1
ATOM 13770 O O . PRO C 1 496 ? 1.072 -13.495 50.779 1.00 44.39 496 PRO C O 1
ATOM 13774 N N . HIS C 1 497 ? 0.716 -15.468 49.744 1.00 42.23 497 HIS C N 1
ATOM 13775 C CA . HIS C 1 497 ? 2.043 -16.012 50.068 1.00 41.52 497 HIS C CA 1
ATOM 13776 C C . HIS C 1 497 ? 3.202 -15.373 49.288 1.00 41.85 497 HIS C C 1
ATOM 13777 O O . HIS C 1 497 ? 4.367 -15.627 49.600 1.00 42.86 497 HIS C O 1
ATOM 13784 N N . TRP C 1 498 ? 2.898 -14.543 48.294 1.00 44.27 498 TRP C N 1
ATOM 13785 C CA . TRP C 1 498 ? 3.930 -13.751 47.623 1.00 47.60 498 TRP C CA 1
ATOM 13786 C C . TRP C 1 498 ? 4.206 -12.424 48.361 1.00 49.23 498 TRP C C 1
ATOM 13787 O O . TRP C 1 498 ? 5.243 -11.798 48.143 1.00 51.56 498 TRP C O 1
ATOM 13798 N N . LYS C 1 499 ? 3.306 -12.024 49.254 1.00 51.95 499 LYS C N 1
ATOM 13799 C CA . LYS C 1 499 ? 3.379 -10.706 49.902 1.00 53.88 499 LYS C CA 1
ATOM 13800 C C . LYS C 1 499 ? 4.613 -10.500 50.811 1.00 54.80 499 LYS C C 1
ATOM 13801 O O . LYS C 1 499 ? 5.255 -9.444 50.725 1.00 54.42 499 LYS C O 1
ATOM 13807 N N . PRO C 1 500 ? 4.940 -11.489 51.684 1.00 53.00 500 PRO C N 1
ATOM 13808 C CA . PRO C 1 500 ? 6.178 -11.444 52.477 1.00 52.53 500 PRO C CA 1
ATOM 13809 C C . PRO C 1 500 ? 7.447 -11.166 51.672 1.00 51.54 500 PRO C C 1
ATOM 13810 O O . PRO C 1 500 ? 8.313 -10.429 52.140 1.00 55.36 500 PRO C O 1
ATOM 13814 N N . ILE C 1 501 ? 7.548 -11.742 50.480 1.00 49.14 501 ILE C N 1
ATOM 13815 C CA . ILE C 1 501 ? 8.695 -11.513 49.602 1.00 51.08 501 ILE C CA 1
ATOM 13816 C C . ILE C 1 501 ? 8.707 -10.086 49.031 1.00 50.15 501 ILE C C 1
ATOM 13817 O O . ILE C 1 501 ? 9.774 -9.549 48.705 1.00 46.31 501 ILE C O 1
ATOM 13822 N N . MET C 1 502 ? 7.530 -9.474 48.915 1.00 49.82 502 MET C N 1
ATOM 13823 C CA . MET C 1 502 ? 7.392 -8.253 48.131 1.00 51.64 502 MET C CA 1
ATOM 13824 C C . MET C 1 502 ? 8.063 -7.015 48.725 1.00 50.22 502 MET C C 1
ATOM 13825 O O . MET C 1 502 ? 8.499 -6.162 47.959 1.00 54.10 502 MET C O 1
ATOM 13830 N N . GLU C 1 503 ? 8.180 -6.902 50.050 1.00 50.19 503 GLU C N 1
ATOM 13831 C CA . GLU C 1 503 ? 8.900 -5.751 50.628 1.00 50.41 503 GLU C CA 1
ATOM 13832 C C . GLU C 1 503 ? 10.364 -5.708 50.192 1.00 45.57 503 GLU C C 1
ATOM 13833 O O . GLU C 1 503 ? 10.911 -4.628 49.974 1.00 46.19 503 GLU C O 1
ATOM 13839 N N . ARG C 1 504 ? 11.001 -6.865 50.072 1.00 42.29 504 ARG C N 1
ATOM 13840 C CA . ARG C 1 504 ? 12.423 -6.908 49.733 1.00 44.48 504 ARG C CA 1
ATOM 13841 C C . ARG C 1 504 ? 12.655 -6.884 48.232 1.00 44.26 504 ARG C C 1
ATOM 13842 O O . ARG C 1 504 ? 13.660 -6.363 47.765 1.00 46.52 504 ARG C O 1
ATOM 13850 N N . TRP C 1 505 ? 11.715 -7.435 47.481 1.00 45.53 505 TRP C N 1
ATOM 13851 C CA . TRP C 1 505 ? 11.820 -7.488 46.030 1.00 46.79 505 TRP C CA 1
ATOM 13852 C C . TRP C 1 505 ? 11.440 -6.161 45.379 1.00 48.06 505 TRP C C 1
ATOM 13853 O O . TRP C 1 505 ? 12.190 -5.612 44.550 1.00 45.13 505 TRP C O 1
ATOM 13864 N N . LEU C 1 506 ? 10.268 -5.658 45.754 1.00 47.79 506 LEU C N 1
ATOM 13865 C CA . LEU C 1 506 ? 9.741 -4.430 45.173 1.00 48.80 506 LEU C CA 1
ATOM 13866 C C . LEU C 1 506 ? 9.913 -3.225 46.119 1.00 49.14 506 LEU C C 1
ATOM 13867 O O . LEU C 1 506 ? 10.486 -2.213 45.712 1.00 50.25 506 LEU C O 1
ATOM 13872 N N . GLY C 1 507 ? 9.431 -3.355 47.363 1.00 48.20 507 GLY C N 1
ATOM 13873 C CA . GLY C 1 507 ? 9.460 -2.271 48.378 1.00 49.49 507 GLY C CA 1
ATOM 13874 C C . GLY C 1 507 ? 8.172 -2.093 49.195 1.00 46.98 507 GLY C C 1
ATOM 13875 O O . GLY C 1 507 ? 7.314 -2.985 49.238 1.00 45.91 507 GLY C O 1
ATOM 13876 N N . ASP C 1 508 ? 8.039 -0.929 49.833 1.00 45.97 508 ASP C N 1
ATOM 13877 C CA . ASP C 1 508 ? 6.854 -0.587 50.634 1.00 48.99 508 ASP C CA 1
ATOM 13878 C C . ASP C 1 508 ? 6.126 0.620 50.021 1.00 45.59 508 ASP C C 1
ATOM 13879 O O . ASP C 1 508 ? 6.749 1.660 49.802 1.00 42.63 508 ASP C O 1
ATOM 13884 N N . PRO C 1 509 ? 4.811 0.481 49.735 1.00 45.97 509 PRO C N 1
ATOM 13885 C CA . PRO C 1 509 ? 4.020 1.543 49.074 1.00 50.30 509 PRO C CA 1
ATOM 13886 C C . PRO C 1 509 ? 3.969 2.894 49.806 1.00 57.26 509 PRO C C 1
ATOM 13887 O O . PRO C 1 509 ? 3.743 3.917 49.166 1.00 59.49 509 PRO C O 1
ATOM 13891 N N . GLU C 1 510 ? 4.142 2.897 51.128 1.00 64.61 510 GLU C N 1
ATOM 13892 C CA . GLU C 1 510 ? 4.244 4.153 51.888 1.00 67.10 510 GLU C CA 1
ATOM 13893 C C . GLU C 1 510 ? 5.686 4.667 51.889 1.00 61.70 510 GLU C C 1
ATOM 13894 O O . GLU C 1 510 ? 5.969 5.702 51.310 1.00 63.32 510 GLU C O 1
ATOM 13900 N N . ARG C 1 511 ? 6.598 3.923 52.499 1.00 59.61 511 ARG C N 1
ATOM 13901 C CA . ARG C 1 511 ? 8.007 4.321 52.563 1.00 60.73 511 ARG C CA 1
ATOM 13902 C C . ARG C 1 511 ? 8.610 4.679 51.208 1.00 59.11 511 ARG C C 1
ATOM 13903 O O . ARG C 1 511 ? 9.428 5.596 51.120 1.00 57.81 511 ARG C O 1
ATOM 13911 N N . ASP C 1 512 ? 8.229 3.942 50.166 1.00 57.53 512 ASP C N 1
ATOM 13912 C CA . ASP C 1 512 ? 8.800 4.136 48.843 1.00 57.40 512 ASP C CA 1
ATOM 13913 C C . ASP C 1 512 ? 7.816 4.778 47.846 1.00 59.94 512 ASP C C 1
ATOM 13914 O O . ASP C 1 512 ? 8.018 4.659 46.641 1.00 62.82 512 ASP C O 1
ATOM 13919 N N . LYS C 1 513 ? 6.768 5.454 48.329 1.00 61.95 513 LYS C N 1
ATOM 13920 C CA . LYS C 1 513 ? 5.804 6.163 47.448 1.00 64.69 513 LYS C CA 1
ATOM 13921 C C . LYS C 1 513 ? 6.439 6.775 46.195 1.00 65.33 513 LYS C C 1
ATOM 13922 O O . LYS C 1 513 ? 5.968 6.559 45.083 1.00 67.66 513 LYS C O 1
ATOM 13928 N N . GLU C 1 514 ? 7.493 7.558 46.398 1.00 65.33 514 GLU C N 1
ATOM 13929 C CA . GLU C 1 514 ? 8.124 8.315 45.328 1.00 66.31 514 GLU C CA 1
ATOM 13930 C C . GLU C 1 514 ? 8.588 7.375 44.208 1.00 63.34 514 GLU C C 1
ATOM 13931 O O . GLU C 1 514 ? 8.173 7.525 43.058 1.00 61.41 514 GLU C O 1
ATOM 13937 N N . ARG C 1 515 ? 9.432 6.406 44.552 1.00 58.38 515 ARG C N 1
ATOM 13938 C CA . ARG C 1 515 ? 9.912 5.416 43.587 1.00 54.59 515 ARG C CA 1
ATOM 13939 C C . ARG C 1 515 ? 8.763 4.624 42.904 1.00 51.43 515 ARG C C 1
ATOM 13940 O O . ARG C 1 515 ? 8.790 4.430 41.689 1.00 50.14 515 ARG C O 1
ATOM 13948 N N . PHE C 1 516 ? 7.754 4.198 43.661 1.00 46.60 516 PHE C N 1
ATOM 13949 C CA . PHE C 1 516 ? 6.611 3.473 43.077 1.00 46.90 516 PHE C CA 1
ATOM 13950 C C . PHE C 1 516 ? 5.910 4.227 41.938 1.00 52.06 516 PHE C C 1
ATOM 13951 O O . PHE C 1 516 ? 5.431 3.615 40.971 1.00 52.29 516 PHE C O 1
ATOM 13959 N N . ILE C 1 517 ? 5.837 5.551 42.065 1.00 53.81 517 ILE C N 1
ATOM 13960 C CA . ILE C 1 517 ? 5.213 6.404 41.058 1.00 51.76 517 ILE C CA 1
ATOM 13961 C C . ILE C 1 517 ? 6.135 6.499 39.851 1.00 51.17 517 ILE C C 1
ATOM 13962 O O . ILE C 1 517 ? 5.702 6.305 38.712 1.00 50.20 517 ILE C O 1
ATOM 13967 N N . LYS C 1 518 ? 7.407 6.783 40.127 1.00 50.75 518 LYS C N 1
ATOM 13968 C CA . LYS C 1 518 ? 8.439 6.962 39.105 1.00 53.72 518 LYS C CA 1
ATOM 13969 C C . LYS C 1 518 ? 8.609 5.708 38.255 1.00 50.11 518 LYS C C 1
ATOM 13970 O O . LYS C 1 518 ? 8.955 5.780 37.073 1.00 48.45 518 LYS C O 1
ATOM 13976 N N . ASP C 1 519 ? 8.365 4.558 38.870 1.00 50.35 519 ASP C N 1
ATOM 13977 C CA . ASP C 1 519 ? 8.520 3.269 38.207 1.00 45.68 519 ASP C CA 1
ATOM 13978 C C . ASP C 1 519 ? 7.191 2.628 37.784 1.00 43.37 519 ASP C C 1
ATOM 13979 O O . ASP C 1 519 ? 7.194 1.530 37.242 1.00 43.71 519 ASP C O 1
ATOM 13984 N N . SER C 1 520 ? 6.065 3.292 38.026 1.00 43.16 520 SER C N 1
ATOM 13985 C CA . SER C 1 520 ? 4.777 2.810 37.506 1.00 45.90 520 SER C CA 1
ATOM 13986 C C . SER C 1 520 ? 4.533 3.292 36.070 1.00 47.45 520 SER C C 1
ATOM 13987 O O . SER C 1 520 ? 4.580 4.485 35.803 1.00 48.36 520 SER C O 1
ATOM 13990 N N . PRO C 1 521 ? 4.267 2.359 35.142 1.00 50.30 521 PRO C N 1
ATOM 13991 C CA . PRO C 1 521 ? 3.895 2.726 33.784 1.00 50.86 521 PRO C CA 1
ATOM 13992 C C . PRO C 1 521 ? 2.766 3.744 33.669 1.00 49.92 521 PRO C C 1
ATOM 13993 O O . PRO C 1 521 ? 2.826 4.640 32.824 1.00 48.05 521 PRO C O 1
ATOM 13997 N N . VAL C 1 522 ? 1.758 3.609 34.514 1.00 49.27 522 VAL C N 1
ATOM 13998 C CA . VAL C 1 522 ? 0.540 4.393 34.376 1.00 51.98 522 VAL C CA 1
ATOM 13999 C C . VAL C 1 522 ? 0.730 5.896 34.667 1.00 53.76 522 VAL C C 1
ATOM 14000 O O . VAL C 1 522 ? -0.150 6.701 34.356 1.00 56.79 522 VAL C O 1
ATOM 14004 N N . THR C 1 523 ? 1.867 6.287 35.241 1.00 53.22 523 THR C N 1
ATOM 14005 C CA . THR C 1 523 ? 2.144 7.716 35.434 1.00 54.65 523 THR C CA 1
ATOM 14006 C C . THR C 1 523 ? 2.669 8.377 34.154 1.00 52.08 523 THR C C 1
ATOM 14007 O O . THR C 1 523 ? 2.661 9.599 34.043 1.00 53.50 523 THR C O 1
ATOM 14011 N N . TYR C 1 524 ? 3.121 7.572 33.199 1.00 50.51 524 TYR C N 1
ATOM 14012 C CA . TYR C 1 524 ? 3.554 8.070 31.889 1.00 48.17 524 TYR C CA 1
ATOM 14013 C C . TYR C 1 524 ? 2.545 7.770 30.787 1.00 48.16 524 TYR C C 1
ATOM 14014 O O . TYR C 1 524 ? 2.900 7.682 29.608 1.00 45.94 524 TYR C O 1
ATOM 14023 N N . LEU C 1 525 ? 1.284 7.623 31.178 1.00 50.62 525 LEU C N 1
ATOM 14024 C CA . LEU C 1 525 ? 0.207 7.343 30.246 1.00 55.24 525 LEU C CA 1
ATOM 14025 C C . LEU C 1 525 ? 0.216 8.298 29.058 1.00 60.36 525 LEU C C 1
ATOM 14026 O O . LEU C 1 525 ? -0.042 7.880 27.931 1.00 68.27 525 LEU C O 1
ATOM 14031 N N . ASP C 1 526 ? 0.507 9.574 29.308 1.00 60.01 526 ASP C N 1
ATOM 14032 C CA . ASP C 1 526 ? 0.507 10.589 28.247 1.00 60.43 526 ASP C CA 1
ATOM 14033 C C . ASP C 1 526 ? 1.544 10.306 27.150 1.00 57.35 526 ASP C C 1
ATOM 14034 O O . ASP C 1 526 ? 1.345 10.688 25.997 1.00 57.13 526 ASP C O 1
ATOM 14039 N N . GLY C 1 527 ? 2.641 9.644 27.511 1.00 52.87 527 GLY C N 1
ATOM 14040 C CA . GLY C 1 527 ? 3.715 9.343 26.563 1.00 53.22 527 GLY C CA 1
ATOM 14041 C C . GLY C 1 527 ? 3.500 8.105 25.693 1.00 51.81 527 GLY C C 1
ATOM 14042 O O . GLY C 1 527 ? 4.311 7.825 24.810 1.00 51.68 527 GLY C O 1
ATOM 14043 N N . MET C 1 528 ? 2.415 7.368 25.937 1.00 50.86 528 MET C N 1
ATOM 14044 C CA . MET C 1 528 ? 2.133 6.118 25.221 1.00 52.17 528 MET C CA 1
ATOM 14045 C C . MET C 1 528 ? 1.300 6.400 23.967 1.00 50.01 528 MET C C 1
ATOM 14046 O O . MET C 1 528 ? 0.110 6.104 23.910 1.00 49.41 528 MET C O 1
ATOM 14051 N N . VAL C 1 529 ? 1.957 6.978 22.964 1.00 49.17 529 VAL C N 1
ATOM 14052 C CA . VAL C 1 529 ? 1.295 7.459 21.730 1.00 48.77 529 VAL C CA 1
ATOM 14053 C C . VAL C 1 529 ? 1.335 6.428 20.593 1.00 48.38 529 VAL C C 1
ATOM 14054 O O . VAL C 1 529 ? 0.479 6.439 19.707 1.00 47.15 529 VAL C O 1
ATOM 14058 N N . LYS C 1 530 ? 2.335 5.545 20.623 1.00 45.86 530 LYS C N 1
ATOM 14059 C CA . LYS C 1 530 ? 2.438 4.472 19.643 1.00 44.28 530 LYS C CA 1
ATOM 14060 C C . LYS C 1 530 ? 1.351 3.417 19.843 1.00 41.71 530 LYS C C 1
ATOM 14061 O O . LYS C 1 530 ? 0.780 3.283 20.930 1.00 38.37 530 LYS C O 1
ATOM 14067 N N . PRO C 1 531 ? 1.030 2.686 18.771 1.00 42.41 531 PRO C N 1
ATOM 14068 C CA . PRO C 1 531 ? -0.051 1.718 18.855 1.00 42.55 531 PRO C CA 1
ATOM 14069 C C . PRO C 1 531 ? 0.386 0.510 19.666 1.00 41.09 531 PRO C C 1
ATOM 14070 O O . PRO C 1 531 ? 1.563 0.123 19.634 1.00 37.45 531 PRO C O 1
ATOM 14074 N N . MET C 1 532 ? -0.557 -0.066 20.395 1.00 41.53 532 MET C N 1
ATOM 14075 C CA . MET C 1 532 ? -0.219 -1.075 21.370 1.00 44.61 532 MET C CA 1
ATOM 14076 C C . MET C 1 532 ? -1.244 -2.183 21.426 1.00 43.01 532 MET C C 1
ATOM 14077 O O . MET C 1 532 ? -2.455 -1.943 21.360 1.00 42.82 532 MET C O 1
ATOM 14082 N N . LEU C 1 533 ? -0.736 -3.404 21.541 1.00 42.13 533 LEU C N 1
ATOM 14083 C CA . LEU C 1 533 ? -1.578 -4.572 21.742 1.00 38.68 533 LEU C CA 1
ATOM 14084 C C . LEU C 1 533 ? -1.364 -5.043 23.170 1.00 38.00 533 LEU C C 1
ATOM 14085 O O . LEU C 1 533 ? -0.237 -5.041 23.680 1.00 36.60 533 LEU C O 1
ATOM 14090 N N . VAL C 1 534 ? -2.462 -5.414 23.817 1.00 36.81 534 VAL C N 1
ATOM 14091 C CA . VAL C 1 534 ? -2.426 -5.877 25.181 1.00 35.72 534 VAL C CA 1
ATOM 14092 C C . VAL C 1 534 ? -3.101 -7.243 25.278 1.00 34.61 534 VAL C C 1
ATOM 14093 O O . VAL C 1 534 ? -4.211 -7.448 24.764 1.00 30.32 534 VAL C O 1
ATOM 14097 N N . ILE C 1 535 ? -2.411 -8.167 25.950 1.00 33.63 535 ILE C N 1
ATOM 14098 C CA . ILE C 1 535 ? -2.861 -9.547 26.066 1.00 32.63 535 ILE C CA 1
ATOM 14099 C C . ILE C 1 535 ? -2.860 -9.968 27.531 1.00 34.83 535 ILE C C 1
ATOM 14100 O O . ILE C 1 535 ? -1.854 -9.807 28.233 1.00 33.89 535 ILE C O 1
ATOM 14105 N N . GLN C 1 536 ? -3.988 -10.516 27.980 1.00 36.26 536 GLN C N 1
ATOM 14106 C CA . GLN C 1 536 ? -4.159 -10.907 29.378 1.00 38.59 536 GLN C CA 1
ATOM 14107 C C . GLN C 1 536 ? -4.993 -12.189 29.530 1.00 37.95 536 GLN C C 1
ATOM 14108 O O . GLN C 1 536 ? -5.975 -12.395 28.813 1.00 36.26 536 GLN C O 1
ATOM 14114 N N . GLY C 1 537 ? -4.591 -13.033 30.481 1.00 40.70 537 GLY C N 1
ATOM 14115 C CA . GLY C 1 537 ? -5.365 -14.213 30.889 1.00 39.86 537 GLY C CA 1
ATOM 14116 C C . GLY C 1 537 ? -6.231 -13.848 32.077 1.00 41.75 537 GLY C C 1
ATOM 14117 O O . GLY C 1 537 ? -5.725 -13.320 33.073 1.00 43.41 537 GLY C O 1
ATOM 14118 N N . ALA C 1 538 ? -7.529 -14.128 31.988 1.00 41.43 538 ALA C N 1
ATOM 14119 C CA . ALA C 1 538 ? -8.471 -13.733 33.043 1.00 42.25 538 ALA C CA 1
ATOM 14120 C C . ALA C 1 538 ? -8.172 -14.332 34.412 1.00 41.47 538 ALA C C 1
ATOM 14121 O O . ALA C 1 538 ? -8.322 -13.648 35.424 1.00 45.80 538 ALA C O 1
ATOM 14123 N N . LYS C 1 539 ? -7.745 -15.590 34.445 1.00 39.46 539 LYS C N 1
ATOM 14124 C CA . LYS C 1 539 ? -7.510 -16.303 35.704 1.00 38.79 539 LYS C CA 1
ATOM 14125 C C . LYS C 1 539 ? -6.115 -16.096 36.293 1.00 37.95 539 LYS C C 1
ATOM 14126 O O . LYS C 1 539 ? -5.741 -16.773 37.253 1.00 38.35 539 LYS C O 1
ATOM 14132 N N . ASP C 1 540 ? -5.333 -15.188 35.719 1.00 36.77 540 ASP C N 1
ATOM 14133 C CA . ASP C 1 540 ? -3.956 -14.963 36.177 1.00 36.30 540 ASP C CA 1
ATOM 14134 C C . ASP C 1 540 ? -3.942 -14.492 37.618 1.00 36.05 540 ASP C C 1
ATOM 14135 O O . ASP C 1 540 ? -4.540 -13.475 37.926 1.00 39.04 540 ASP C O 1
ATOM 14140 N N . PRO C 1 541 ? -3.269 -15.238 38.510 1.00 37.10 541 PRO C N 1
ATOM 14141 C CA . PRO C 1 541 ? -3.150 -14.802 39.900 1.00 36.48 541 PRO C CA 1
ATOM 14142 C C . PRO C 1 541 ? -1.901 -13.942 40.176 1.00 37.24 541 PRO C C 1
ATOM 14143 O O . PRO C 1 541 ? -1.803 -13.330 41.235 1.00 41.15 541 PRO C O 1
ATOM 14147 N N . ARG C 1 542 ? -0.951 -13.905 39.254 1.00 37.19 542 ARG C N 1
ATOM 14148 C CA . ARG C 1 542 ? 0.290 -13.190 39.490 1.00 38.77 542 ARG C CA 1
ATOM 14149 C C . ARG C 1 542 ? 0.115 -11.751 39.076 1.00 40.82 542 ARG C C 1
ATOM 14150 O O . ARG C 1 542 ? 0.237 -10.841 39.897 1.00 45.02 542 ARG C O 1
ATOM 14158 N N . VAL C 1 543 ? -0.179 -11.556 37.797 1.00 40.17 543 VAL C N 1
ATOM 14159 C CA . VAL C 1 543 ? -0.575 -10.264 37.287 1.00 39.79 543 VAL C CA 1
ATOM 14160 C C . VAL C 1 543 ? -2.063 -10.344 36.995 1.00 40.04 543 VAL C C 1
ATOM 14161 O O . VAL C 1 543 ? -2.474 -10.804 35.920 1.00 37.43 543 VAL C O 1
ATOM 14165 N N . VAL C 1 544 ? -2.877 -9.902 37.949 1.00 40.15 544 VAL C N 1
ATOM 14166 C CA . VAL C 1 544 ? -4.311 -10.005 37.757 1.00 41.28 544 VAL C CA 1
ATOM 14167 C C . VAL C 1 544 ? -4.813 -9.172 36.589 1.00 42.58 544 VAL C C 1
ATOM 14168 O O . VAL C 1 544 ? -4.205 -8.167 36.186 1.00 41.23 544 VAL C O 1
ATOM 14172 N N . LYS C 1 545 ? -5.938 -9.627 36.058 1.00 45.16 545 LYS C N 1
ATOM 14173 C CA . LYS C 1 545 ? -6.646 -8.964 34.970 1.00 51.72 545 LYS C CA 1
ATOM 14174 C C . LYS C 1 545 ? -6.701 -7.437 35.115 1.00 52.22 545 LYS C C 1
ATOM 14175 O O . LYS C 1 545 ? -6.567 -6.710 34.127 1.00 50.09 545 LYS C O 1
ATOM 14181 N N . GLU C 1 546 ? -6.887 -6.961 36.345 1.00 51.33 546 GLU C N 1
ATOM 14182 C CA . GLU C 1 546 ? -7.044 -5.532 36.611 1.00 53.90 546 GLU C CA 1
ATOM 14183 C C . GLU C 1 546 ? -5.857 -4.688 36.142 1.00 53.31 546 GLU C C 1
ATOM 14184 O O . GLU C 1 546 ? -6.031 -3.504 35.851 1.00 57.44 546 GLU C O 1
ATOM 14190 N N . GLU C 1 547 ? -4.665 -5.279 36.060 1.00 51.08 547 GLU C N 1
ATOM 14191 C CA . GLU C 1 547 ? -3.476 -4.545 35.603 1.00 49.52 547 GLU C CA 1
ATOM 14192 C C . GLU C 1 547 ? -3.555 -4.166 34.119 1.00 47.48 547 GLU C C 1
ATOM 14193 O O . GLU C 1 547 ? -3.090 -3.102 33.711 1.00 44.36 547 GLU C O 1
ATOM 14199 N N . SER C 1 548 ? -4.144 -5.047 33.320 1.00 45.19 548 SER C N 1
ATOM 14200 C CA . SER C 1 548 ? -4.325 -4.796 31.896 1.00 45.74 548 SER C CA 1
ATOM 14201 C C . SER C 1 548 ? -5.625 -4.034 31.629 1.00 46.69 548 SER C C 1
ATOM 14202 O O . SER C 1 548 ? -5.653 -3.098 30.838 1.00 48.29 548 SER C O 1
ATOM 14205 N N . ASP C 1 549 ? -6.700 -4.433 32.291 1.00 47.81 549 ASP C N 1
ATOM 14206 C CA . ASP C 1 549 ? -7.952 -3.685 32.221 1.00 50.05 549 ASP C CA 1
ATOM 14207 C C . ASP C 1 549 ? -7.762 -2.185 32.401 1.00 51.41 549 ASP C C 1
ATOM 14208 O O . ASP C 1 549 ? -8.218 -1.396 31.569 1.00 52.23 549 ASP C O 1
ATOM 14213 N N . GLN C 1 550 ? -7.088 -1.804 33.479 1.00 52.07 550 GLN C N 1
ATOM 14214 C CA . GLN C 1 550 ? -6.999 -0.403 33.850 1.00 55.15 550 GLN C CA 1
ATOM 14215 C C . GLN C 1 550 ? -6.152 0.405 32.855 1.00 57.48 550 GLN C C 1
ATOM 14216 O O . GLN C 1 550 ? -6.520 1.533 32.498 1.00 60.43 550 GLN C O 1
ATOM 14222 N N . ILE C 1 551 ? -5.048 -0.166 32.376 1.00 56.81 551 ILE C N 1
ATOM 14223 C CA . ILE C 1 551 ? -4.206 0.550 31.407 1.00 54.86 551 ILE C CA 1
ATOM 14224 C C . ILE C 1 551 ? -4.927 0.717 30.048 1.00 55.43 551 ILE C C 1
ATOM 14225 O O . ILE C 1 551 ? -4.799 1.760 29.396 1.00 52.19 551 ILE C O 1
ATOM 14230 N N . VAL C 1 552 ? -5.702 -0.294 29.648 1.00 54.76 552 VAL C N 1
ATOM 14231 C CA . VAL C 1 552 ? -6.509 -0.222 28.419 1.00 57.28 552 VAL C CA 1
ATOM 14232 C C . VAL C 1 552 ? -7.643 0.804 28.548 1.00 58.02 552 VAL C C 1
ATOM 14233 O O . VAL C 1 552 ? -7.925 1.554 27.600 1.00 52.08 552 VAL C O 1
ATOM 14237 N N . ALA C 1 553 ? -8.298 0.805 29.709 1.00 55.90 553 ALA C N 1
ATOM 14238 C CA . ALA C 1 553 ? -9.407 1.703 29.963 1.00 57.32 553 ALA C CA 1
ATOM 14239 C C . ALA C 1 553 ? -8.929 3.148 29.875 1.00 60.20 553 ALA C C 1
ATOM 14240 O O . ALA C 1 553 ? -9.642 4.011 29.359 1.00 57.81 553 ALA C O 1
ATOM 14242 N N . LYS C 1 554 ? -7.709 3.395 30.347 1.00 62.89 554 LYS C N 1
ATOM 14243 C CA . LYS C 1 554 ? -7.149 4.748 30.374 1.00 64.29 554 LYS C CA 1
ATOM 14244 C C . LYS C 1 554 ? -6.660 5.211 29.005 1.00 65.31 554 LYS C C 1
ATOM 14245 O O . LYS C 1 554 ? -6.885 6.359 28.622 1.00 68.96 554 LYS C O 1
ATOM 14251 N N . LEU C 1 555 ? -6.004 4.327 28.262 1.00 64.32 555 LEU C N 1
ATOM 14252 C CA . LEU C 1 555 ? -5.605 4.654 26.898 1.00 60.96 555 LEU C CA 1
ATOM 14253 C C . LEU C 1 555 ? -6.798 4.888 25.968 1.00 59.78 555 LEU C C 1
ATOM 14254 O O . LEU C 1 555 ? -6.708 5.712 25.066 1.00 59.89 555 LEU C O 1
ATOM 14259 N N . LYS C 1 556 ? -7.893 4.155 26.175 1.00 62.77 556 LYS C N 1
ATOM 14260 C CA . LYS C 1 556 ? -9.113 4.310 25.360 1.00 67.06 556 LYS C CA 1
ATOM 14261 C C . LYS C 1 556 ? -9.826 5.639 25.621 1.00 69.46 556 LYS C C 1
ATOM 14262 O O . LYS C 1 556 ? -10.395 6.218 24.701 1.00 66.99 556 LYS C O 1
ATOM 14268 N N . GLU C 1 557 ? -9.777 6.122 26.862 1.00 74.13 557 GLU C N 1
ATOM 14269 C CA . GLU C 1 557 ? -10.320 7.443 27.210 1.00 80.36 557 GLU C CA 1
ATOM 14270 C C . GLU C 1 557 ? -9.677 8.579 26.404 1.00 75.92 557 GLU C C 1
ATOM 14271 O O . GLU C 1 557 ? -10.326 9.593 26.143 1.00 70.35 557 GLU C O 1
ATOM 14277 N N . LYS C 1 558 ? -8.416 8.391 26.010 1.00 70.93 558 LYS C N 1
ATOM 14278 C CA . LYS C 1 558 ? -7.664 9.382 25.235 1.00 66.17 558 LYS C CA 1
ATOM 14279 C C . LYS C 1 558 ? -7.653 9.079 23.735 1.00 62.86 558 LYS C C 1
ATOM 14280 O O . LYS C 1 558 ? -6.830 9.618 22.998 1.00 59.63 558 LYS C O 1
ATOM 14286 N N . GLY C 1 559 ? -8.568 8.218 23.291 1.00 64.48 559 GLY C N 1
ATOM 14287 C CA . GLY C 1 559 ? -8.714 7.879 21.870 1.00 66.11 559 GLY C CA 1
ATOM 14288 C C . GLY C 1 559 ? -7.511 7.216 21.200 1.00 65.23 559 GLY C C 1
ATOM 14289 O O . GLY C 1 559 ? -7.328 7.350 19.986 1.00 60.22 559 GLY C O 1
ATOM 14290 N N . ARG C 1 560 ? -6.711 6.480 21.974 1.00 63.44 560 ARG C N 1
ATOM 14291 C CA . ARG C 1 560 ? -5.488 5.866 21.449 1.00 63.97 560 ARG C CA 1
ATOM 14292 C C . ARG C 1 560 ? -5.739 4.575 20.683 1.00 60.90 560 ARG C C 1
ATOM 14293 O O . ARG C 1 560 ? -6.773 3.920 20.859 1.00 57.72 560 ARG C O 1
ATOM 14301 N N . ASP C 1 561 ? -4.773 4.233 19.831 1.00 59.08 561 ASP C N 1
ATOM 14302 C CA . ASP C 1 561 ? -4.802 3.003 19.037 1.00 60.01 561 ASP C CA 1
ATOM 14303 C C . ASP C 1 561 ? -4.359 1.844 19.919 1.00 56.45 561 ASP C C 1
ATOM 14304 O O . ASP C 1 561 ? -3.171 1.507 19.974 1.00 53.17 561 ASP C O 1
ATOM 14309 N N . VAL C 1 562 ? -5.324 1.250 20.615 1.00 55.48 562 VAL C N 1
ATOM 14310 C CA . VAL C 1 562 ? -5.050 0.134 21.519 1.00 58.21 562 VAL C CA 1
ATOM 14311 C C . VAL C 1 562 ? -5.908 -1.067 21.191 1.00 55.56 562 VAL C C 1
ATOM 14312 O O . VAL C 1 562 ? -7.110 -0.929 20.971 1.00 58.91 562 VAL C O 1
ATOM 14316 N N . GLU C 1 563 ? -5.283 -2.239 21.159 1.00 51.14 563 GLU C N 1
ATOM 14317 C CA . GLU C 1 563 ? -6.001 -3.492 20.975 1.00 48.36 563 GLU C CA 1
ATOM 14318 C C . GLU C 1 563 ? -5.849 -4.294 22.241 1.00 44.63 563 GLU C C 1
ATOM 14319 O O . GLU C 1 563 ? -4.794 -4.254 22.885 1.00 40.44 563 GLU C O 1
ATOM 14325 N N . TYR C 1 564 ? -6.918 -4.994 22.613 1.00 43.53 564 TYR C N 1
ATOM 14326 C CA . TYR C 1 564 ? -6.950 -5.764 23.851 1.00 42.98 564 TYR C CA 1
ATOM 14327 C C . TYR C 1 564 ? -7.532 -7.154 23.610 1.00 41.85 564 TYR C C 1
ATOM 14328 O O . TYR C 1 564 ? -8.670 -7.297 23.162 1.00 37.74 564 TYR C O 1
ATOM 14337 N N . LEU C 1 565 ? -6.717 -8.169 23.892 1.00 42.36 565 LEU C N 1
ATOM 14338 C CA . LEU C 1 565 ? -7.155 -9.564 23.873 1.00 41.85 565 LEU C CA 1
ATOM 14339 C C . LEU C 1 565 ? -7.096 -10.190 25.264 1.00 41.88 565 LEU C C 1
ATOM 14340 O O . LEU C 1 565 ? -6.017 -10.299 25.874 1.00 37.18 565 LEU C O 1
ATOM 14345 N N . VAL C 1 566 ? -8.275 -10.594 25.737 1.00 43.81 566 VAL C N 1
ATOM 14346 C CA . VAL C 1 566 ? -8.432 -11.337 26.981 1.00 45.84 566 VAL C CA 1
ATOM 14347 C C . VAL C 1 566 ? -8.749 -12.780 26.654 1.00 44.37 566 VAL C C 1
ATOM 14348 O O . VAL C 1 566 ? -9.631 -13.062 25.852 1.00 45.10 566 VAL C O 1
ATOM 14352 N N . LEU C 1 567 ? -8.024 -13.696 27.273 1.00 44.63 567 LEU C N 1
ATOM 14353 C CA . LEU C 1 567 ? -8.340 -15.114 27.160 1.00 45.89 567 LEU C CA 1
ATOM 14354 C C . LEU C 1 567 ? -9.047 -15.563 28.436 1.00 45.56 567 LEU C C 1
ATOM 14355 O O . LEU C 1 567 ? -8.435 -15.625 29.515 1.00 45.69 567 LEU C O 1
ATOM 14360 N N . GLU C 1 568 ? -10.334 -15.876 28.312 1.00 45.39 568 GLU C N 1
ATOM 14361 C CA . GLU C 1 568 ? -11.175 -16.127 29.485 1.00 46.71 568 GLU C CA 1
ATOM 14362 C C . GLU C 1 568 ? -10.732 -17.345 30.285 1.00 43.72 568 GLU C C 1
ATOM 14363 O O . GLU C 1 568 ? -10.892 -17.376 31.498 1.00 45.53 568 GLU C O 1
ATOM 14369 N N . ASP C 1 569 ? -10.169 -18.340 29.616 1.00 41.33 569 ASP C N 1
ATOM 14370 C CA . ASP C 1 569 ? -9.858 -19.608 30.272 1.00 42.78 569 ASP C CA 1
ATOM 14371 C C . ASP C 1 569 ? -8.348 -19.874 30.439 1.00 40.68 569 ASP C C 1
ATOM 14372 O O . ASP C 1 569 ? -7.918 -21.019 30.380 1.00 41.48 569 ASP C O 1
ATOM 14377 N N . GLU C 1 570 ? -7.550 -18.829 30.637 1.00 37.99 570 GLU C N 1
ATOM 14378 C CA . GLU C 1 570 ? -6.104 -18.993 30.904 1.00 36.02 570 GLU C CA 1
ATOM 14379 C C . GLU C 1 570 ? -5.606 -18.042 32.004 1.00 34.75 570 GLU C C 1
ATOM 14380 O O . GLU C 1 570 ? -6.172 -16.962 32.239 1.00 32.04 570 GLU C O 1
ATOM 14386 N N . GLY C 1 571 ? -4.511 -18.434 32.639 1.00 33.41 571 GLY C N 1
ATOM 14387 C CA . GLY C 1 571 ? -3.843 -17.580 33.590 1.00 32.95 571 GLY C CA 1
ATOM 14388 C C . GLY C 1 571 ? -2.605 -16.946 33.008 1.00 33.59 571 GLY C C 1
ATOM 14389 O O . GLY C 1 571 ? -2.635 -16.333 31.928 1.00 34.97 571 GLY C O 1
ATOM 14390 N N . HIS C 1 572 ? -1.504 -17.117 33.732 1.00 34.60 572 HIS C N 1
ATOM 14391 C CA . HIS C 1 572 ? -0.242 -16.461 33.439 1.00 34.85 572 HIS C CA 1
ATOM 14392 C C . HIS C 1 572 ? 0.539 -17.285 32.422 1.00 34.84 572 HIS C C 1
ATOM 14393 O O . HIS C 1 572 ? 1.642 -17.757 32.689 1.00 36.05 572 HIS C O 1
ATOM 14400 N N . GLY C 1 573 ? -0.052 -17.442 31.244 1.00 36.07 573 GLY C N 1
ATOM 14401 C CA . GLY C 1 573 ? 0.463 -18.325 30.195 1.00 34.62 573 GLY C CA 1
ATOM 14402 C C . GLY C 1 573 ? -0.638 -18.852 29.267 1.00 35.37 573 GLY C C 1
ATOM 14403 O O . GLY C 1 573 ? -1.830 -18.526 29.426 1.00 33.80 573 GLY C O 1
ATOM 14404 N N . PHE C 1 574 ? -0.251 -19.665 28.286 1.00 35.45 574 PHE C N 1
ATOM 14405 C CA . PHE C 1 574 ? -1.222 -20.193 27.331 1.00 37.78 574 PHE C CA 1
ATOM 14406 C C . PHE C 1 574 ? -1.047 -21.690 27.237 1.00 37.67 574 PHE C C 1
ATOM 14407 O O . PHE C 1 574 ? -0.350 -22.184 26.365 1.00 38.71 574 PHE C O 1
ATOM 14415 N N . SER C 1 575 ? -1.676 -22.413 28.156 1.00 37.39 575 SER C N 1
ATOM 14416 C CA . SER C 1 575 ? -1.517 -23.860 28.210 1.00 38.81 575 SER C CA 1
ATOM 14417 C C . SER C 1 575 ? -2.270 -24.573 27.077 1.00 38.24 575 SER C C 1
ATOM 14418 O O . SER C 1 575 ? -1.931 -25.709 26.739 1.00 34.30 575 SER C O 1
ATOM 14421 N N . LYS C 1 576 ? -3.298 -23.923 26.515 1.00 39.17 576 LYS C N 1
ATOM 14422 C CA . LYS C 1 576 ? -4.109 -24.542 25.460 1.00 39.26 576 LYS C CA 1
ATOM 14423 C C . LYS C 1 576 ? -3.690 -24.056 24.089 1.00 37.31 576 LYS C C 1
ATOM 14424 O O . LYS C 1 576 ? -3.644 -22.856 23.841 1.00 37.25 576 LYS C O 1
ATOM 14430 N N . LYS C 1 577 ? -3.427 -24.994 23.188 1.00 35.23 577 LYS C N 1
ATOM 14431 C CA . LYS C 1 577 ? -2.950 -24.658 21.858 1.00 35.75 577 LYS C CA 1
ATOM 14432 C C . LYS C 1 577 ? -3.795 -23.598 21.139 1.00 35.68 577 LYS C C 1
ATOM 14433 O O . LYS C 1 577 ? -3.233 -22.650 20.616 1.00 37.93 577 LYS C O 1
ATOM 14439 N N . GLU C 1 578 ? -5.118 -23.751 21.141 1.00 37.37 578 GLU C N 1
ATOM 14440 C CA . GLU C 1 578 ? -6.028 -22.794 20.487 1.00 41.52 578 GLU C CA 1
ATOM 14441 C C . GLU C 1 578 ? -5.723 -21.356 20.869 1.00 37.09 578 GLU C C 1
ATOM 14442 O O . GLU C 1 578 ? -5.730 -20.488 20.030 1.00 35.96 578 GLU C O 1
ATOM 14448 N N . ASN C 1 579 ? -5.470 -21.121 22.149 1.00 37.19 579 ASN C N 1
ATOM 14449 C CA . ASN C 1 579 ? -5.164 -19.783 22.654 1.00 34.68 579 ASN C CA 1
ATOM 14450 C C . ASN C 1 579 ? -3.785 -19.318 22.223 1.00 33.33 579 ASN C C 1
ATOM 14451 O O . ASN C 1 579 ? -3.627 -18.182 21.788 1.00 30.48 579 ASN C O 1
ATOM 14456 N N . GLU C 1 580 ? -2.803 -20.214 22.305 1.00 31.10 580 GLU C N 1
ATOM 14457 C CA . GLU C 1 580 ? -1.447 -19.879 21.970 1.00 31.01 580 GLU C CA 1
ATOM 14458 C C . GLU C 1 580 ? -1.429 -19.406 20.523 1.00 31.60 580 GLU C C 1
ATOM 14459 O O . GLU C 1 580 ? -0.778 -18.419 20.191 1.00 30.04 580 GLU C O 1
ATOM 14465 N N . ILE C 1 581 ? -2.165 -20.119 19.675 1.00 31.21 581 ILE C N 1
ATOM 14466 C CA . ILE C 1 581 ? -2.196 -19.844 18.247 1.00 31.61 581 ILE C CA 1
ATOM 14467 C C . ILE C 1 581 ? -2.923 -18.526 17.953 1.00 32.95 581 ILE C C 1
ATOM 14468 O O . ILE C 1 581 ? -2.551 -17.801 17.027 1.00 30.94 581 ILE C O 1
ATOM 14473 N N . LYS C 1 582 ? -3.962 -18.228 18.720 1.00 32.66 582 LYS C N 1
ATOM 14474 C CA . LYS C 1 582 ? -4.676 -16.998 18.520 1.00 35.84 582 LYS C CA 1
ATOM 14475 C C . LYS C 1 582 ? -3.747 -15.845 18.850 1.00 34.85 582 LYS C C 1
ATOM 14476 O O . LYS C 1 582 ? -3.731 -14.824 18.154 1.00 35.70 582 LYS C O 1
ATOM 14482 N N . VAL C 1 583 ? -2.955 -16.037 19.897 1.00 32.28 583 VAL C N 1
ATOM 14483 C CA . VAL C 1 583 ? -2.004 -15.044 20.342 1.00 32.43 583 VAL C CA 1
ATOM 14484 C C . VAL C 1 583 ? -0.954 -14.789 19.278 1.00 32.01 583 VAL C C 1
ATOM 14485 O O . VAL C 1 583 ? -0.701 -13.652 18.947 1.00 32.29 583 VAL C O 1
ATOM 14489 N N . TYR C 1 584 ? -0.347 -15.841 18.748 1.00 33.78 584 TYR C N 1
ATOM 14490 C CA . TYR C 1 584 ? 0.685 -15.686 17.727 1.00 37.87 584 TYR C CA 1
ATOM 14491 C C . TYR C 1 584 ? 0.139 -15.003 16.486 1.00 36.76 584 TYR C C 1
ATOM 14492 O O . TYR C 1 584 ? 0.812 -14.153 15.879 1.00 34.42 584 TYR C O 1
ATOM 14501 N N . SER C 1 585 ? -1.066 -15.416 16.102 1.00 36.36 585 SER C N 1
ATOM 14502 C CA . SER C 1 585 ? -1.720 -14.921 14.895 1.00 35.64 585 SER C CA 1
ATOM 14503 C C . SER C 1 585 ? -2.016 -13.471 15.027 1.00 34.73 585 SER C C 1
ATOM 14504 O O . SER C 1 585 ? -1.889 -12.742 14.068 1.00 36.27 585 SER C O 1
ATOM 14507 N N . LEU C 1 586 ? -2.441 -13.057 16.211 1.00 33.97 586 LEU C N 1
ATOM 14508 C CA . LEU C 1 586 ? -2.831 -11.688 16.406 1.00 34.20 586 LEU C CA 1
ATOM 14509 C C . LEU C 1 586 ? -1.588 -10.806 16.475 1.00 34.96 586 LEU C C 1
ATOM 14510 O O . LEU C 1 586 ? -1.570 -9.720 15.923 1.00 36.65 586 LEU C O 1
ATOM 14515 N N . MET C 1 587 ? -0.549 -11.279 17.149 1.00 36.09 587 MET C N 1
ATOM 14516 C CA . MET C 1 587 ? 0.709 -10.534 17.249 1.00 35.56 587 MET C CA 1
ATOM 14517 C C . MET C 1 587 ? 1.315 -10.317 15.873 1.00 34.57 587 MET C C 1
ATOM 14518 O O . MET C 1 587 ? 1.778 -9.220 15.560 1.00 33.37 587 MET C O 1
ATOM 14523 N N . LEU C 1 588 ? 1.289 -11.360 15.052 1.00 32.50 588 LEU C N 1
ATOM 14524 C CA . LEU C 1 588 ? 1.874 -11.274 13.732 1.00 31.87 588 LEU C CA 1
ATOM 14525 C C . LEU C 1 588 ? 1.098 -10.276 12.902 1.00 31.51 588 LEU C C 1
ATOM 14526 O O . LEU C 1 588 ? 1.705 -9.449 12.231 1.00 33.66 588 LEU C O 1
ATOM 14531 N N . ALA C 1 589 ? -0.229 -10.347 12.961 1.00 30.06 589 ALA C N 1
ATOM 14532 C CA . ALA C 1 589 ? -1.064 -9.459 12.157 1.00 32.45 589 ALA C CA 1
ATOM 14533 C C . ALA C 1 589 ? -0.991 -8.021 12.666 1.00 33.39 589 ALA C C 1
ATOM 14534 O O . ALA C 1 589 ? -1.119 -7.087 11.883 1.00 33.13 589 ALA C O 1
ATOM 14536 N N . PHE C 1 590 ? -0.774 -7.859 13.969 1.00 33.44 590 PHE C N 1
ATOM 14537 C CA . PHE C 1 590 ? -0.595 -6.544 14.574 1.00 34.42 590 PHE C CA 1
ATOM 14538 C C . PHE C 1 590 ? 0.719 -5.897 14.121 1.00 39.42 590 PHE C C 1
ATOM 14539 O O . PHE C 1 590 ? 0.756 -4.728 13.758 1.00 42.75 590 PHE C O 1
ATOM 14547 N N . LEU C 1 591 ? 1.801 -6.659 14.150 1.00 42.53 591 LEU C N 1
ATOM 14548 C CA . LEU C 1 591 ? 3.080 -6.128 13.751 1.00 41.85 591 LEU C CA 1
ATOM 14549 C C . LEU C 1 591 ? 3.125 -5.878 12.240 1.00 45.15 591 LEU C C 1
ATOM 14550 O O . LEU C 1 591 ? 3.715 -4.883 11.822 1.00 45.36 591 LEU C O 1
ATOM 14555 N N . GLU C 1 592 ? 2.501 -6.742 11.424 1.00 47.20 592 GLU C N 1
ATOM 14556 C CA . GLU C 1 592 ? 2.467 -6.507 9.959 1.00 47.64 592 GLU C CA 1
ATOM 14557 C C . GLU C 1 592 ? 1.846 -5.158 9.657 1.00 44.58 592 GLU C C 1
ATOM 14558 O O . GLU C 1 592 ? 2.457 -4.324 8.998 1.00 45.28 592 GLU C O 1
ATOM 14564 N N . LYS C 1 593 ? 0.632 -4.941 10.138 1.00 41.30 593 LYS C N 1
ATOM 14565 C CA . LYS C 1 593 ? -0.097 -3.744 9.747 1.00 42.60 593 LYS C CA 1
ATOM 14566 C C . LYS C 1 593 ? 0.519 -2.442 10.253 1.00 43.60 593 LYS C C 1
ATOM 14567 O O . LYS C 1 593 ? 0.142 -1.369 9.778 1.00 47.34 593 LYS C O 1
ATOM 14573 N N . HIS C 1 594 ? 1.434 -2.517 11.216 1.00 40.54 594 HIS C N 1
ATOM 14574 C CA . HIS C 1 594 ? 2.064 -1.314 11.723 1.00 40.17 594 HIS C CA 1
ATOM 14575 C C . HIS C 1 594 ? 3.500 -1.200 11.248 1.00 38.05 594 HIS C C 1
ATOM 14576 O O . HIS C 1 594 ? 4.244 -0.362 11.711 1.00 34.45 594 HIS C O 1
ATOM 14583 N N . GLN C 1 595 ? 3.886 -2.046 10.304 1.00 39.20 595 GLN C N 1
ATOM 14584 C CA . GLN C 1 595 ? 5.082 -1.768 9.532 1.00 41.96 595 GLN C CA 1
ATOM 14585 C C . GLN C 1 595 ? 4.745 -0.618 8.576 1.00 43.55 595 GLN C C 1
ATOM 14586 O O . GLN C 1 595 ? 3.562 -0.293 8.362 1.00 45.14 595 GLN C O 1
ATOM 14592 N N . ALA C 1 596 ? 5.785 0.005 8.026 1.00 43.26 596 ALA C N 1
ATOM 14593 C CA . ALA C 1 596 ? 5.625 1.030 6.988 1.00 44.37 596 ALA C CA 1
ATOM 14594 C C . ALA C 1 596 ? 5.223 0.375 5.663 1.00 41.93 596 ALA C C 1
ATOM 14595 O O . ALA C 1 596 ? 5.745 -0.680 5.318 1.00 39.63 596 ALA C O 1
ATOM 14597 N N . LEU C 1 597 ? 4.328 1.007 4.909 1.00 42.49 597 LEU C N 1
ATOM 14598 C CA . LEU C 1 597 ? 3.826 0.399 3.659 1.00 44.76 597 LEU C CA 1
ATOM 14599 C C . LEU C 1 597 ? 4.914 -0.034 2.664 1.00 43.97 597 LEU C C 1
ATOM 14600 O O . LEU C 1 597 ? 4.793 -1.069 2.021 1.00 43.69 597 LEU C O 1
ATOM 14605 N N . GLU C 1 598 ? 5.970 0.761 2.543 1.00 46.55 598 GLU C N 1
ATOM 14606 C CA . GLU C 1 598 ? 7.148 0.417 1.733 1.00 49.05 598 GLU C CA 1
ATOM 14607 C C . GLU C 1 598 ? 6.834 -0.180 0.356 1.00 47.24 598 GLU C C 1
ATOM 14608 O O . GLU C 1 598 ? 7.482 -1.125 -0.079 1.00 51.85 598 GLU C O 1
ATOM 14614 N N . HIS C 1 599 ? 5.840 0.384 -0.325 1.00 45.60 599 HIS C N 1
ATOM 14615 C CA . HIS C 1 599 ? 5.456 -0.033 -1.685 1.00 44.43 599 HIS C CA 1
ATOM 14616 C C . HIS C 1 599 ? 6.559 0.368 -2.670 1.00 45.88 599 HIS C C 1
ATOM 14617 O O . HIS C 1 599 ? 7.025 1.503 -2.647 1.00 46.04 599 HIS C O 1
ATOM 14624 N N . HIS C 1 600 ? 7.010 -0.581 -3.488 1.00 46.46 600 HIS C N 1
ATOM 14625 C CA . HIS C 1 600 ? 7.969 -0.292 -4.557 1.00 49.30 600 HIS C CA 1
ATOM 14626 C C . HIS C 1 600 ? 7.335 -0.468 -5.945 1.00 51.40 600 HIS C C 1
ATOM 14627 O O . HIS C 1 600 ? 6.861 -1.547 -6.290 1.00 53.05 600 HIS C O 1
ATOM 14634 N N . HIS C 1 601 ? 7.324 0.603 -6.732 1.00 51.96 601 HIS C N 1
ATOM 14635 C CA . HIS C 1 601 ? 6.829 0.540 -8.097 1.00 51.72 601 HIS C CA 1
ATOM 14636 C C . HIS C 1 601 ? 7.989 0.243 -9.048 1.00 54.61 601 HIS C C 1
ATOM 14637 O O . HIS C 1 601 ? 9.028 0.911 -9.006 1.00 55.26 601 HIS C O 1
ATOM 14644 N N . HIS C 1 602 ? 7.804 -0.763 -9.900 1.00 59.02 602 HIS C N 1
ATOM 14645 C CA . HIS C 1 602 ? 8.880 -1.290 -10.738 1.00 63.03 602 HIS C CA 1
ATOM 14646 C C . HIS C 1 602 ? 8.676 -0.889 -12.197 1.00 67.13 602 HIS C C 1
ATOM 14647 O O . HIS C 1 602 ? 7.541 -0.638 -12.612 1.00 56.60 602 HIS C O 1
ATOM 14654 N N . HIS C 1 603 ? 9.768 -0.816 -12.967 1.00 77.60 603 HIS C N 1
ATOM 14655 C CA . HIS C 1 603 ? 9.670 -0.643 -14.429 1.00 87.11 603 HIS C CA 1
ATOM 14656 C C . HIS C 1 603 ? 9.196 -1.975 -15.014 1.00 92.99 603 HIS C C 1
ATOM 14657 O O . HIS C 1 603 ? 9.928 -2.970 -14.945 1.00 90.02 603 HIS C O 1
ATOM 14664 N N . HIS C 1 604 ? 7.993 -1.996 -15.588 1.00 101.54 604 HIS C N 1
ATOM 14665 C CA . HIS C 1 604 ? 7.386 -3.246 -16.071 1.00 109.55 604 HIS C CA 1
ATOM 14666 C C . HIS C 1 604 ? 6.752 -3.092 -17.454 1.00 102.46 604 HIS C C 1
ATOM 14667 O O . HIS C 1 604 ? 5.967 -2.180 -17.689 1.00 96.60 604 HIS C O 1
ATOM 14674 N N . MET D 1 1 ? 11.713 -31.617 -97.131 1.00 88.93 1 MET D N 1
ATOM 14675 C CA . MET D 1 1 ? 10.482 -32.368 -97.537 1.00 87.97 1 MET D CA 1
ATOM 14676 C C . MET D 1 1 ? 9.242 -31.476 -97.374 1.00 85.65 1 MET D C 1
ATOM 14677 O O . MET D 1 1 ? 8.675 -31.002 -98.372 1.00 82.21 1 MET D O 1
ATOM 14682 N N . ILE D 1 2 ? 8.856 -31.244 -96.113 1.00 78.77 2 ILE D N 1
ATOM 14683 C CA . ILE D 1 2 ? 7.679 -30.453 -95.743 1.00 68.94 2 ILE D CA 1
ATOM 14684 C C . ILE D 1 2 ? 8.176 -29.246 -94.974 1.00 64.57 2 ILE D C 1
ATOM 14685 O O . ILE D 1 2 ? 9.134 -29.350 -94.216 1.00 58.19 2 ILE D O 1
ATOM 14690 N N . ASN D 1 3 ? 7.520 -28.107 -95.168 1.00 64.41 3 ASN D N 1
ATOM 14691 C CA . ASN D 1 3 ? 7.996 -26.853 -94.610 1.00 66.28 3 ASN D CA 1
ATOM 14692 C C . ASN D 1 3 ? 7.236 -26.480 -93.349 1.00 62.12 3 ASN D C 1
ATOM 14693 O O . ASN D 1 3 ? 6.117 -25.951 -93.409 1.00 60.81 3 ASN D O 1
ATOM 14698 N N . PHE D 1 4 ? 7.863 -26.768 -92.208 1.00 55.97 4 PHE D N 1
ATOM 14699 C CA . PHE D 1 4 ? 7.272 -26.508 -90.901 1.00 50.77 4 PHE D CA 1
ATOM 14700 C C . PHE D 1 4 ? 7.537 -25.087 -90.451 1.00 51.80 4 PHE D C 1
ATOM 14701 O O . PHE D 1 4 ? 8.689 -24.653 -90.425 1.00 51.58 4 PHE D O 1
ATOM 14709 N N . PRO D 1 5 ? 6.477 -24.360 -90.065 1.00 54.02 5 PRO D N 1
ATOM 14710 C CA . PRO D 1 5 ? 6.749 -23.037 -89.525 1.00 57.38 5 PRO D CA 1
ATOM 14711 C C . PRO D 1 5 ? 7.617 -23.117 -88.268 1.00 58.64 5 PRO D C 1
ATOM 14712 O O . PRO D 1 5 ? 7.631 -24.141 -87.593 1.00 62.23 5 PRO D O 1
ATOM 14716 N N . LYS D 1 6 ? 8.353 -22.053 -87.980 1.00 61.72 6 LYS D N 1
ATOM 14717 C CA . LYS D 1 6 ? 9.172 -21.978 -86.763 1.00 61.94 6 LYS D CA 1
ATOM 14718 C C . LYS D 1 6 ? 8.308 -21.994 -85.478 1.00 56.35 6 LYS D C 1
ATOM 14719 O O . LYS D 1 6 ? 7.129 -21.617 -85.505 1.00 52.43 6 LYS D O 1
ATOM 14725 N N . PRO D 1 7 ? 8.903 -22.418 -84.350 1.00 50.37 7 PRO D N 1
ATOM 14726 C CA . PRO D 1 7 ? 8.198 -22.473 -83.075 1.00 48.86 7 PRO D CA 1
ATOM 14727 C C . PRO D 1 7 ? 7.488 -21.170 -82.686 1.00 48.72 7 PRO D C 1
ATOM 14728 O O . PRO D 1 7 ? 8.071 -20.088 -82.777 1.00 48.87 7 PRO D O 1
ATOM 14732 N N . THR D 1 8 ? 6.244 -21.307 -82.233 1.00 46.11 8 THR D N 1
ATOM 14733 C CA . THR D 1 8 ? 5.435 -20.203 -81.744 1.00 43.35 8 THR D CA 1
ATOM 14734 C C . THR D 1 8 ? 5.342 -20.251 -80.230 1.00 40.15 8 THR D C 1
ATOM 14735 O O . THR D 1 8 ? 5.821 -21.182 -79.584 1.00 38.86 8 THR D O 1
ATOM 14739 N N . VAL D 1 9 ? 4.715 -19.246 -79.649 1.00 37.68 9 VAL D N 1
ATOM 14740 C CA . VAL D 1 9 ? 4.661 -19.169 -78.213 1.00 38.02 9 VAL D CA 1
ATOM 14741 C C . VAL D 1 9 ? 3.753 -20.263 -77.661 1.00 39.16 9 VAL D C 1
ATOM 14742 O O . VAL D 1 9 ? 3.936 -20.720 -76.534 1.00 38.81 9 VAL D O 1
ATOM 14746 N N . GLU D 1 10 ? 2.773 -20.687 -78.447 1.00 41.45 10 GLU D N 1
ATOM 14747 C CA . GLU D 1 10 ? 1.810 -21.686 -77.981 1.00 45.96 10 GLU D CA 1
ATOM 14748 C C . GLU D 1 10 ? 2.502 -22.990 -77.536 1.00 41.81 10 GLU D C 1
ATOM 14749 O O . GLU D 1 10 ? 1.987 -23.703 -76.694 1.00 40.09 10 GLU D O 1
ATOM 14755 N N . GLN D 1 11 ? 3.676 -23.277 -78.086 1.00 38.72 11 GLN D N 1
ATOM 14756 C CA . GLN D 1 11 ? 4.461 -24.442 -77.685 1.00 37.91 11 GLN D CA 1
ATOM 14757 C C . GLN D 1 11 ? 5.041 -24.388 -76.269 1.00 37.03 11 GLN D C 1
ATOM 14758 O O . GLN D 1 11 ? 5.358 -25.429 -75.677 1.00 42.79 11 GLN D O 1
ATOM 14764 N N . PHE D 1 12 ? 5.183 -23.192 -75.721 1.00 34.78 12 PHE D N 1
ATOM 14765 C CA . PHE D 1 12 ? 5.693 -23.027 -74.359 1.00 33.10 12 PHE D CA 1
ATOM 14766 C C . PHE D 1 12 ? 4.590 -23.037 -73.331 1.00 33.09 12 PHE D C 1
ATOM 14767 O O . PHE D 1 12 ? 4.866 -22.935 -72.153 1.00 37.32 12 PHE D O 1
ATOM 14775 N N . PHE D 1 13 ? 3.345 -23.168 -73.783 1.00 35.45 13 PHE D N 1
ATOM 14776 C CA . PHE D 1 13 ? 2.169 -23.224 -72.908 1.00 36.93 13 PHE D CA 1
ATOM 14777 C C . PHE D 1 13 ? 1.885 -24.617 -72.317 1.00 36.33 13 PHE D C 1
ATOM 14778 O O . PHE D 1 13 ? 1.137 -24.721 -71.359 1.00 39.05 13 PHE D O 1
ATOM 14786 N N . ARG D 1 14 ? 2.427 -25.675 -72.907 1.00 35.02 14 ARG D N 1
ATOM 14787 C CA . ARG D 1 14 ? 2.011 -27.046 -72.578 1.00 35.23 14 ARG D CA 1
ATOM 14788 C C . ARG D 1 14 ? 2.990 -27.810 -71.687 1.00 35.66 14 ARG D C 1
ATOM 14789 O O . ARG D 1 14 ? 3.065 -29.046 -71.737 1.00 38.83 14 ARG D O 1
ATOM 14797 N N . THR D 1 15 ? 3.749 -27.072 -70.892 1.00 34.81 15 THR D N 1
ATOM 14798 C CA . THR D 1 15 ? 4.739 -27.639 -70.014 1.00 34.53 15 THR D CA 1
ATOM 14799 C C . THR D 1 15 ? 4.151 -27.623 -68.620 1.00 32.43 15 THR D C 1
ATOM 14800 O O . THR D 1 15 ? 3.487 -26.673 -68.245 1.00 30.90 15 THR D O 1
ATOM 14804 N N . TYR D 1 16 ? 4.385 -28.665 -67.839 1.00 30.90 16 TYR D N 1
ATOM 14805 C CA . TYR D 1 16 ? 3.808 -28.690 -66.497 1.00 30.54 16 TYR D CA 1
ATOM 14806 C C . TYR D 1 16 ? 4.899 -28.516 -65.442 1.00 28.53 16 TYR D C 1
ATOM 14807 O O . TYR D 1 16 ? 6.070 -28.578 -65.743 1.00 28.45 16 TYR D O 1
ATOM 14816 N N . THR D 1 17 ? 4.469 -28.249 -64.221 1.00 29.40 17 THR D N 1
ATOM 14817 C CA . THR D 1 17 ? 5.328 -28.026 -63.092 1.00 31.05 17 THR D CA 1
ATOM 14818 C C . THR D 1 17 ? 5.200 -29.241 -62.182 1.00 30.83 17 THR D C 1
ATOM 14819 O O . THR D 1 17 ? 4.107 -29.787 -62.020 1.00 29.28 17 THR D O 1
ATOM 14823 N N . ILE D 1 18 ? 6.324 -29.629 -61.593 1.00 29.55 18 ILE D N 1
ATOM 14824 C CA . ILE D 1 18 ? 6.375 -30.596 -60.516 1.00 30.35 18 ILE D CA 1
ATOM 14825 C C . ILE D 1 18 ? 6.940 -29.848 -59.315 1.00 30.04 18 ILE D C 1
ATOM 14826 O O . ILE D 1 18 ? 8.039 -29.309 -59.390 1.00 32.12 18 ILE D O 1
ATOM 14831 N N . THR D 1 19 ? 6.191 -29.816 -58.221 1.00 28.20 19 THR D N 1
ATOM 14832 C CA . THR D 1 19 ? 6.534 -28.988 -57.076 1.00 29.15 19 THR D CA 1
ATOM 14833 C C . THR D 1 19 ? 7.284 -29.765 -56.006 1.00 30.96 19 THR D C 1
ATOM 14834 O O . THR D 1 19 ? 8.151 -29.209 -55.353 1.00 31.67 19 THR D O 1
ATOM 14838 N N . ASN D 1 20 ? 6.909 -31.023 -55.771 1.00 33.33 20 ASN D N 1
ATOM 14839 C CA . ASN D 1 20 ? 7.622 -31.833 -54.796 1.00 34.68 20 ASN D CA 1
ATOM 14840 C C . ASN D 1 20 ? 7.354 -33.335 -54.949 1.00 31.99 20 ASN D C 1
ATOM 14841 O O . ASN D 1 20 ? 6.533 -33.739 -55.776 1.00 28.95 20 ASN D O 1
ATOM 14846 N N . PHE D 1 21 ? 8.124 -34.148 -54.222 1.00 30.03 21 PHE D N 1
ATOM 14847 C CA . PHE D 1 21 ? 8.032 -35.593 -54.346 1.00 28.92 21 PHE D CA 1
ATOM 14848 C C . PHE D 1 21 ? 8.455 -36.294 -53.076 1.00 29.76 21 PHE D C 1
ATOM 14849 O O . PHE D 1 21 ? 9.043 -35.695 -52.177 1.00 32.34 21 PHE D O 1
ATOM 14857 N N . ALA D 1 22 ? 8.137 -37.578 -53.006 1.00 31.39 22 ALA D N 1
ATOM 14858 C CA . ALA D 1 22 ? 8.599 -38.437 -51.927 1.00 30.94 22 ALA D CA 1
ATOM 14859 C C . ALA D 1 22 ? 8.808 -39.843 -52.491 1.00 32.73 22 ALA D C 1
ATOM 14860 O O . ALA D 1 22 ? 8.150 -40.227 -53.451 1.00 32.75 22 ALA D O 1
ATOM 14862 N N . VAL D 1 23 ? 9.758 -40.582 -51.922 1.00 35.39 23 VAL D N 1
ATOM 14863 C CA . VAL D 1 23 ? 10.079 -41.946 -52.361 1.00 34.51 23 VAL D CA 1
ATOM 14864 C C . VAL D 1 23 ? 9.868 -42.839 -51.175 1.00 34.20 23 VAL D C 1
ATOM 14865 O O . VAL D 1 23 ? 10.357 -42.518 -50.105 1.00 34.38 23 VAL D O 1
ATOM 14869 N N . SER D 1 24 ? 9.138 -43.943 -51.355 1.00 34.66 24 SER D N 1
ATOM 14870 C CA . SER D 1 24 ? 8.861 -44.885 -50.263 1.00 33.40 24 SER D CA 1
ATOM 14871 C C . SER D 1 24 ? 10.172 -45.464 -49.700 1.00 33.89 24 SER D C 1
ATOM 14872 O O . SER D 1 24 ? 11.235 -45.361 -50.330 1.00 31.15 24 SER D O 1
ATOM 14875 N N . SER D 1 25 ? 10.114 -46.031 -48.498 1.00 36.70 25 SER D N 1
ATOM 14876 C CA . SER D 1 25 ? 11.353 -46.429 -47.798 1.00 39.81 25 SER D CA 1
ATOM 14877 C C . SER D 1 25 ? 12.089 -47.581 -48.523 1.00 40.67 25 SER D C 1
ATOM 14878 O O . SER D 1 25 ? 13.311 -47.605 -48.579 1.00 41.51 25 SER D O 1
ATOM 14881 N N . ASP D 1 26 ? 11.314 -48.486 -49.109 1.00 43.01 26 ASP D N 1
ATOM 14882 C CA . ASP D 1 26 ? 11.797 -49.573 -49.987 1.00 45.79 26 ASP D CA 1
ATOM 14883 C C . ASP D 1 26 ? 12.090 -49.175 -51.461 1.00 44.51 26 ASP D C 1
ATOM 14884 O O . ASP D 1 26 ? 12.381 -50.039 -52.294 1.00 43.72 26 ASP D O 1
ATOM 14889 N N . GLU D 1 27 ? 11.985 -47.886 -51.787 1.00 43.13 27 GLU D N 1
ATOM 14890 C CA . GLU D 1 27 ? 12.148 -47.370 -53.171 1.00 40.78 27 GLU D CA 1
ATOM 14891 C C . GLU D 1 27 ? 11.262 -48.004 -54.280 1.00 38.39 27 GLU D C 1
ATOM 14892 O O . GLU D 1 27 ? 11.642 -48.038 -55.447 1.00 35.08 27 GLU D O 1
ATOM 14898 N N . LYS D 1 28 ? 10.079 -48.477 -53.920 1.00 39.58 28 LYS D N 1
ATOM 14899 C CA . LYS D 1 28 ? 9.208 -49.160 -54.886 1.00 44.47 28 LYS D CA 1
ATOM 14900 C C . LYS D 1 28 ? 8.139 -48.234 -55.417 1.00 42.42 28 LYS D C 1
ATOM 14901 O O . LYS D 1 28 ? 7.431 -48.571 -56.369 1.00 40.58 28 LYS D O 1
ATOM 14907 N N . ARG D 1 29 ? 8.027 -47.064 -54.799 1.00 41.16 29 ARG D N 1
ATOM 14908 C CA . ARG D 1 29 ? 7.101 -46.064 -55.259 1.00 38.04 29 ARG D CA 1
ATOM 14909 C C . ARG D 1 29 ? 7.665 -44.640 -55.069 1.00 34.41 29 ARG D C 1
ATOM 14910 O O . ARG D 1 29 ? 8.234 -44.302 -54.022 1.00 30.98 29 ARG D O 1
ATOM 14918 N N . LEU D 1 30 ? 7.525 -43.833 -56.119 1.00 30.72 30 LEU D N 1
ATOM 14919 C CA . LEU D 1 30 ? 7.835 -42.424 -56.065 1.00 28.57 30 LEU D CA 1
ATOM 14920 C C . LEU D 1 30 ? 6.540 -41.683 -56.365 1.00 28.42 30 LEU D C 1
ATOM 14921 O O . LEU D 1 30 ? 5.914 -41.933 -57.384 1.00 29.06 30 LEU D O 1
ATOM 14926 N N . VAL D 1 31 ? 6.126 -40.805 -55.458 1.00 28.36 31 VAL D N 1
ATOM 14927 C CA . VAL D 1 31 ? 4.937 -39.987 -55.656 1.00 29.63 31 VAL D CA 1
ATOM 14928 C C . VAL D 1 31 ? 5.354 -38.535 -55.842 1.00 30.28 31 VAL D C 1
ATOM 14929 O O . VAL D 1 31 ? 6.211 -38.030 -55.131 1.00 31.20 31 VAL D O 1
ATOM 14933 N N . PHE D 1 32 ? 4.759 -37.876 -56.821 1.00 29.71 32 PHE D N 1
ATOM 14934 C CA . PHE D 1 32 ? 5.061 -36.491 -57.040 1.00 29.98 32 PHE D CA 1
ATOM 14935 C C . PHE D 1 32 ? 3.839 -35.660 -57.397 1.00 30.15 32 PHE D C 1
ATOM 14936 O O . PHE D 1 32 ? 2.857 -36.154 -57.953 1.00 29.87 32 PHE D O 1
ATOM 14944 N N . ASN D 1 33 ? 3.935 -34.378 -57.076 1.00 29.61 33 ASN D N 1
ATOM 14945 C CA . ASN D 1 33 ? 2.864 -33.442 -57.322 1.00 29.65 33 ASN D CA 1
ATOM 14946 C C . ASN D 1 33 ? 3.143 -32.655 -58.596 1.00 27.38 33 ASN D C 1
ATOM 14947 O O . ASN D 1 33 ? 4.191 -32.060 -58.747 1.00 25.94 33 ASN D O 1
ATOM 14952 N N . ALA D 1 34 ? 2.189 -32.674 -59.512 1.00 27.18 34 ALA D N 1
ATOM 14953 C CA . ALA D 1 34 ? 2.355 -32.096 -60.837 1.00 27.05 34 ALA D CA 1
ATOM 14954 C C . ALA D 1 34 ? 1.003 -31.722 -61.406 1.00 26.92 34 ALA D C 1
ATOM 14955 O O . ALA D 1 34 ? -0.017 -32.291 -61.013 1.00 28.07 34 ALA D O 1
ATOM 14957 N N . ASN D 1 35 ? 0.990 -30.768 -62.327 1.00 27.61 35 ASN D N 1
ATOM 14958 C CA . ASN D 1 35 ? -0.264 -30.350 -62.961 1.00 29.13 35 ASN D CA 1
ATOM 14959 C C . ASN D 1 35 ? -0.314 -30.776 -64.415 1.00 29.15 35 ASN D C 1
ATOM 14960 O O . ASN D 1 35 ? -0.944 -30.145 -65.241 1.00 30.25 35 ASN D O 1
ATOM 14965 N N . LEU D 1 36 ? 0.368 -31.878 -64.682 1.00 31.52 36 LEU D N 1
ATOM 14966 C CA . LEU D 1 36 ? 0.238 -32.724 -65.869 1.00 33.44 36 LEU D CA 1
ATOM 14967 C C . LEU D 1 36 ? -1.176 -32.827 -66.471 1.00 32.89 36 LEU D C 1
ATOM 14968 O O . LEU D 1 36 ? -1.318 -32.786 -67.677 1.00 33.85 36 LEU D O 1
ATOM 14973 N N . ASN D 1 37 ? -2.215 -33.008 -65.653 1.00 31.96 37 ASN D N 1
ATOM 14974 C CA . ASN D 1 37 ? -3.591 -33.001 -66.207 1.00 32.53 37 ASN D CA 1
ATOM 14975 C C . ASN D 1 37 ? -4.333 -31.659 -66.139 1.00 31.88 37 ASN D C 1
ATOM 14976 O O . ASN D 1 37 ? -5.531 -31.610 -66.387 1.00 35.47 37 ASN D O 1
ATOM 14981 N N . GLY D 1 38 ? -3.610 -30.580 -65.844 1.00 31.06 38 GLY D N 1
ATOM 14982 C CA . GLY D 1 38 ? -4.156 -29.219 -65.905 1.00 28.92 38 GLY D CA 1
ATOM 14983 C C . GLY D 1 38 ? -4.347 -28.632 -64.537 1.00 29.83 38 GLY D C 1
ATOM 14984 O O . GLY D 1 38 ? -4.437 -27.425 -64.396 1.00 31.36 38 GLY D O 1
ATOM 14985 N N . LYS D 1 39 ? -4.429 -29.497 -63.528 1.00 30.65 39 LYS D N 1
ATOM 14986 C CA . LYS D 1 39 ? -4.567 -29.094 -62.136 1.00 31.21 39 LYS D CA 1
ATOM 14987 C C . LYS D 1 39 ? -3.587 -29.928 -61.309 1.00 30.51 39 LYS D C 1
ATOM 14988 O O . LYS D 1 39 ? -3.123 -30.965 -61.769 1.00 29.35 39 LYS D O 1
ATOM 14994 N N . MET D 1 40 ? -3.260 -29.473 -60.102 1.00 29.17 40 MET D N 1
ATOM 14995 C CA . MET D 1 40 ? -2.330 -30.212 -59.256 1.00 28.00 40 MET D CA 1
ATOM 14996 C C . MET D 1 40 ? -2.934 -31.486 -58.696 1.00 26.54 40 MET D C 1
ATOM 14997 O O . MET D 1 40 ? -4.065 -31.509 -58.170 1.00 24.64 40 MET D O 1
ATOM 15002 N N . ASN D 1 41 ? -2.150 -32.551 -58.824 1.00 24.92 41 ASN D N 1
ATOM 15003 C CA . ASN D 1 41 ? -2.505 -33.855 -58.294 1.00 24.25 41 ASN D CA 1
ATOM 15004 C C . ASN D 1 41 ? -1.251 -34.659 -58.078 1.00 24.04 41 ASN D C 1
ATOM 15005 O O . ASN D 1 41 ? -0.200 -34.342 -58.636 1.00 22.63 41 ASN D O 1
ATOM 15010 N N . LEU D 1 42 ? -1.364 -35.695 -57.257 1.00 25.05 42 LEU D N 1
ATOM 15011 C CA . LEU D 1 42 ? -0.260 -36.602 -56.988 1.00 25.28 42 LEU D CA 1
ATOM 15012 C C . LEU D 1 42 ? -0.291 -37.693 -58.006 1.00 25.91 42 LEU D C 1
ATOM 15013 O O . LEU D 1 42 ? -1.343 -38.273 -58.245 1.00 26.34 42 LEU D O 1
ATOM 15018 N N . TRP D 1 43 ? 0.873 -37.960 -58.588 1.00 25.91 43 TRP D N 1
ATOM 15019 C CA . TRP D 1 43 ? 1.079 -39.002 -59.574 1.00 26.13 43 TRP D CA 1
ATOM 15020 C C . TRP D 1 43 ? 2.110 -39.949 -59.003 1.00 26.82 43 TRP D C 1
ATOM 15021 O O . TRP D 1 43 ? 2.869 -39.572 -58.090 1.00 26.09 43 TRP D O 1
ATOM 15032 N N . ALA D 1 44 ? 2.151 -41.172 -59.528 1.00 27.27 44 ALA D N 1
ATOM 15033 C CA . ALA D 1 44 ? 3.110 -42.154 -59.038 1.00 27.82 44 ALA D CA 1
ATOM 15034 C C . ALA D 1 44 ? 3.729 -43.032 -60.122 1.00 29.55 44 ALA D C 1
ATOM 15035 O O . ALA D 1 44 ? 3.176 -43.191 -61.209 1.00 30.72 44 ALA D O 1
ATOM 15037 N N . MET D 1 45 ? 4.892 -43.580 -59.781 1.00 30.22 45 MET D N 1
ATOM 15038 C CA . MET D 1 45 ? 5.678 -44.495 -60.608 1.00 30.29 45 MET D CA 1
ATOM 15039 C C . MET D 1 45 ? 6.071 -45.679 -59.751 1.00 28.75 45 MET D C 1
ATOM 15040 O O . MET D 1 45 ? 6.606 -45.490 -58.662 1.00 27.36 45 MET D O 1
ATOM 15045 N N . ASP D 1 46 ? 5.873 -46.882 -60.264 1.00 31.30 46 ASP D N 1
ATOM 15046 C CA . ASP D 1 46 ? 6.333 -48.115 -59.610 1.00 32.09 46 ASP D CA 1
ATOM 15047 C C . ASP D 1 46 ? 7.703 -48.446 -60.101 1.00 31.96 46 ASP D C 1
ATOM 15048 O O . ASP D 1 46 ? 7.875 -49.277 -60.981 1.00 34.77 46 ASP D O 1
ATOM 15053 N N . LEU D 1 47 ? 8.689 -47.785 -59.534 1.00 33.61 47 LEU D N 1
ATOM 15054 C CA . LEU D 1 47 ? 10.065 -47.966 -59.979 1.00 36.52 47 LEU D CA 1
ATOM 15055 C C . LEU D 1 47 ? 10.489 -49.446 -60.011 1.00 36.00 47 LEU D C 1
ATOM 15056 O O . LEU D 1 47 ? 10.068 -50.237 -59.173 1.00 34.16 47 LEU D O 1
ATOM 15061 N N . PRO D 1 48 ? 11.333 -49.821 -60.986 1.00 37.55 48 PRO D N 1
ATOM 15062 C CA . PRO D 1 48 ? 11.984 -48.973 -62.000 1.00 35.53 48 PRO D CA 1
ATOM 15063 C C . PRO D 1 48 ? 11.109 -48.559 -63.193 1.00 34.46 48 PRO D C 1
ATOM 15064 O O . PRO D 1 48 ? 11.596 -47.880 -64.100 1.00 33.79 48 PRO D O 1
ATOM 15068 N N . ASP D 1 49 ? 9.842 -48.965 -63.213 1.00 34.11 49 ASP D N 1
ATOM 15069 C CA . ASP D 1 49 ? 8.901 -48.465 -64.224 1.00 34.17 49 ASP D CA 1
ATOM 15070 C C . ASP D 1 49 ? 8.653 -46.950 -64.031 1.00 33.07 49 ASP D C 1
ATOM 15071 O O . ASP D 1 49 ? 8.386 -46.509 -62.915 1.00 33.26 49 ASP D O 1
ATOM 15076 N N . THR D 1 50 ? 8.744 -46.157 -65.096 1.00 30.42 50 THR D N 1
ATOM 15077 C CA . THR D 1 50 ? 8.571 -44.714 -64.960 1.00 29.84 50 THR D CA 1
ATOM 15078 C C . THR D 1 50 ? 7.293 -44.152 -65.606 1.00 30.16 50 THR D C 1
ATOM 15079 O O . THR D 1 50 ? 7.054 -42.961 -65.563 1.00 30.99 50 THR D O 1
ATOM 15083 N N . TYR D 1 51 ? 6.448 -44.998 -66.173 1.00 30.35 51 TYR D N 1
ATOM 15084 C CA . TYR D 1 51 ? 5.177 -44.502 -66.686 1.00 29.47 51 TYR D CA 1
ATOM 15085 C C . TYR D 1 51 ? 4.286 -44.139 -65.519 1.00 27.25 51 TYR D C 1
ATOM 15086 O O . TYR D 1 51 ? 3.866 -45.010 -64.790 1.00 28.51 51 TYR D O 1
ATOM 15095 N N . PRO D 1 52 ? 3.952 -42.855 -65.368 1.00 26.27 52 PRO D N 1
ATOM 15096 C CA . PRO D 1 52 ? 3.204 -42.475 -64.188 1.00 26.27 52 PRO D CA 1
ATOM 15097 C C . PRO D 1 52 ? 1.692 -42.768 -64.288 1.00 26.58 52 PRO D C 1
ATOM 15098 O O . PRO D 1 52 ? 1.141 -42.810 -65.386 1.00 26.06 52 PRO D O 1
ATOM 15102 N N . TYR D 1 53 ? 1.057 -42.968 -63.131 1.00 25.82 53 TYR D N 1
ATOM 15103 C CA . TYR D 1 53 ? -0.396 -43.115 -62.995 1.00 24.51 53 TYR D CA 1
ATOM 15104 C C . TYR D 1 53 ? -0.884 -42.209 -61.867 1.00 24.80 53 TYR D C 1
ATOM 15105 O O . TYR D 1 53 ? -0.096 -41.830 -60.988 1.00 25.86 53 TYR D O 1
ATOM 15114 N N . LEU D 1 54 ? -2.166 -41.849 -61.910 1.00 24.69 54 LEU D N 1
ATOM 15115 C CA . LEU D 1 54 ? -2.735 -40.936 -60.943 1.00 25.22 54 LEU D CA 1
ATOM 15116 C C . LEU D 1 54 ? -2.743 -41.612 -59.604 1.00 26.53 54 LEU D C 1
ATOM 15117 O O . LEU D 1 54 ? -3.102 -42.784 -59.511 1.00 26.91 54 LEU D O 1
ATOM 15122 N N . PHE D 1 55 ? -2.330 -40.876 -58.575 1.00 26.26 55 PHE D N 1
ATOM 15123 C CA . PHE D 1 55 ? -2.211 -41.421 -57.230 1.00 26.46 55 PHE D CA 1
ATOM 15124 C C . PHE D 1 55 ? -3.231 -40.871 -56.231 1.00 26.26 55 PHE D C 1
ATOM 15125 O O . PHE D 1 55 ? -3.712 -41.579 -55.356 1.00 29.00 55 PHE D O 1
ATOM 15133 N N . ALA D 1 56 ? -3.536 -39.601 -56.335 1.00 25.90 56 ALA D N 1
ATOM 15134 C CA . ALA D 1 56 ? -4.606 -39.071 -55.566 1.00 27.18 56 ALA D CA 1
ATOM 15135 C C . ALA D 1 56 ? -5.204 -37.970 -56.369 1.00 28.26 56 ALA D C 1
ATOM 15136 O O . ALA D 1 56 ? -4.484 -37.237 -57.045 1.00 31.45 56 ALA D O 1
ATOM 15138 N N . HIS D 1 57 ? -6.528 -37.898 -56.355 1.00 29.99 57 HIS D N 1
ATOM 15139 C CA . HIS D 1 57 ? -7.238 -36.825 -57.023 1.00 30.36 57 HIS D CA 1
ATOM 15140 C C . HIS D 1 57 ? -7.619 -35.782 -55.999 1.00 30.42 57 HIS D C 1
ATOM 15141 O O . HIS D 1 57 ? -8.224 -36.108 -54.978 1.00 30.41 57 HIS D O 1
ATOM 15148 N N . ARG D 1 58 ? -7.316 -34.525 -56.292 1.00 30.23 58 ARG D N 1
ATOM 15149 C CA . ARG D 1 58 ? -7.729 -33.442 -55.416 1.00 30.30 58 ARG D CA 1
ATOM 15150 C C . ARG D 1 58 ? -7.786 -32.073 -56.090 1.00 30.73 58 ARG D C 1
ATOM 15151 O O . ARG D 1 58 ? -8.519 -31.217 -55.641 1.00 30.11 58 ARG D O 1
ATOM 15159 N N . ASP D 1 59 ? -7.029 -31.852 -57.159 1.00 33.22 59 ASP D N 1
ATOM 15160 C CA . ASP D 1 59 ? -7.050 -30.560 -57.869 1.00 35.13 59 ASP D CA 1
ATOM 15161 C C . ASP D 1 59 ? -6.669 -29.375 -56.971 1.00 33.54 59 ASP D C 1
ATOM 15162 O O . ASP D 1 59 ? -7.162 -28.281 -57.162 1.00 39.12 59 ASP D O 1
ATOM 15167 N N . GLU D 1 60 ? -5.787 -29.608 -56.009 1.00 32.22 60 GLU D N 1
ATOM 15168 C CA . GLU D 1 60 ? -5.321 -28.592 -55.092 1.00 30.55 60 GLU D CA 1
ATOM 15169 C C . GLU D 1 60 ? -3.820 -28.685 -54.911 1.00 30.53 60 GLU D C 1
ATOM 15170 O O . GLU D 1 60 ? -3.217 -29.739 -55.068 1.00 32.11 60 GLU D O 1
ATOM 15176 N N . SER D 1 61 ? -3.218 -27.558 -54.572 1.00 32.94 61 SER D N 1
ATOM 15177 C CA . SER D 1 61 ? -1.811 -27.503 -54.240 1.00 31.82 61 SER D CA 1
ATOM 15178 C C . SER D 1 61 ? -1.526 -28.356 -53.019 1.00 30.48 61 SER D C 1
ATOM 15179 O O . SER D 1 61 ? -2.371 -28.526 -52.143 1.00 28.15 61 SER D O 1
ATOM 15182 N N . CYS D 1 62 ? -0.302 -28.858 -52.973 1.00 28.94 62 CYS D N 1
ATOM 15183 C CA . CYS D 1 62 ? 0.148 -29.775 -51.961 1.00 27.93 62 CYS D CA 1
ATOM 15184 C C . CYS D 1 62 ? 1.405 -29.218 -51.305 1.00 26.12 62 CYS D C 1
ATOM 15185 O O . CYS D 1 62 ? 2.327 -28.898 -52.001 1.00 23.76 62 CYS D O 1
ATOM 15188 N N . ASN D 1 63 ? 1.467 -29.116 -49.980 1.00 27.05 63 ASN D N 1
ATOM 15189 C CA . ASN D 1 63 ? 2.713 -28.628 -49.341 1.00 28.59 63 ASN D CA 1
ATOM 15190 C C . ASN D 1 63 ? 3.697 -29.706 -48.858 1.00 29.28 63 ASN D C 1
ATOM 15191 O O . ASN D 1 63 ? 4.868 -29.412 -48.674 1.00 31.79 63 ASN D O 1
ATOM 15196 N N . PHE D 1 64 ? 3.242 -30.934 -48.636 1.00 28.73 64 PHE D N 1
ATOM 15197 C CA . PHE D 1 64 ? 4.166 -32.018 -48.301 1.00 28.49 64 PHE D CA 1
ATOM 15198 C C . PHE D 1 64 ? 3.602 -33.393 -48.672 1.00 28.45 64 PHE D C 1
ATOM 15199 O O . PHE D 1 64 ? 2.395 -33.565 -48.823 1.00 26.78 64 PHE D O 1
ATOM 15207 N N . ILE D 1 65 ? 4.497 -34.370 -48.789 1.00 29.18 65 ILE D N 1
ATOM 15208 C CA . ILE D 1 65 ? 4.127 -35.765 -49.042 1.00 29.26 65 ILE D CA 1
ATOM 15209 C C . ILE D 1 65 ? 4.967 -36.602 -48.093 1.00 29.87 65 ILE D C 1
ATOM 15210 O O . ILE D 1 65 ? 6.161 -36.345 -47.973 1.00 29.35 65 ILE D O 1
ATOM 15215 N N . LYS D 1 66 ? 4.363 -37.575 -47.409 1.00 30.48 66 LYS D N 1
ATOM 15216 C CA . LYS D 1 66 ? 5.121 -38.443 -46.500 1.00 31.72 66 LYS D CA 1
ATOM 15217 C C . LYS D 1 66 ? 4.613 -39.858 -46.574 1.00 30.25 66 LYS D C 1
ATOM 15218 O O . LYS D 1 66 ? 3.420 -40.089 -46.342 1.00 28.33 66 LYS D O 1
ATOM 15224 N N . PHE D 1 67 ? 5.499 -40.800 -46.895 1.00 29.41 67 PHE D N 1
ATOM 15225 C CA . PHE D 1 67 ? 5.141 -42.230 -46.857 1.00 30.10 67 PHE D CA 1
ATOM 15226 C C . PHE D 1 67 ? 5.170 -42.758 -45.401 1.00 32.37 67 PHE D C 1
ATOM 15227 O O . PHE D 1 67 ? 6.088 -42.454 -44.639 1.00 30.64 67 PHE D O 1
ATOM 15235 N N . ASP D 1 68 ? 4.151 -43.520 -45.008 1.00 34.61 68 ASP D N 1
ATOM 15236 C CA . ASP D 1 68 ? 4.275 -44.408 -43.858 1.00 36.11 68 ASP D CA 1
ATOM 15237 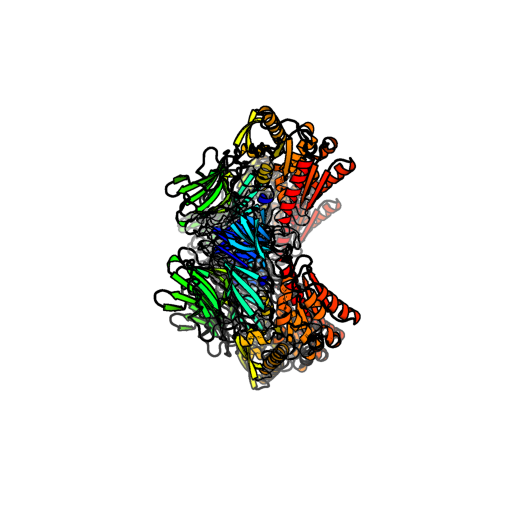C C . ASP D 1 68 ? 5.464 -45.350 -44.068 1.00 37.33 68 ASP D C 1
ATOM 15238 O O . ASP D 1 68 ? 5.555 -45.992 -45.113 1.00 37.02 68 ASP D O 1
ATOM 15243 N N . PRO D 1 69 ? 6.370 -45.454 -43.080 1.00 40.99 69 PRO D N 1
ATOM 15244 C CA . PRO D 1 69 ? 7.461 -46.457 -43.158 1.00 42.48 69 PRO D CA 1
ATOM 15245 C C . PRO D 1 69 ? 7.019 -47.932 -43.316 1.00 44.70 69 PRO D C 1
ATOM 15246 O O . PRO D 1 69 ? 7.773 -48.715 -43.881 1.00 44.03 69 PRO D O 1
ATOM 15250 N N . GLU D 1 70 ? 5.834 -48.301 -42.820 1.00 46.92 70 GLU D N 1
ATOM 15251 C CA . GLU D 1 70 ? 5.300 -49.662 -43.001 1.00 50.25 70 GLU D CA 1
ATOM 15252 C C . GLU D 1 70 ? 4.247 -49.765 -44.137 1.00 51.49 70 GLU D C 1
ATOM 15253 O O . GLU D 1 70 ? 3.522 -50.766 -44.264 1.00 46.47 70 GLU D O 1
ATOM 15259 N N . ASN D 1 71 ? 4.186 -48.730 -44.974 1.00 49.10 71 ASN D N 1
ATOM 15260 C CA . ASN D 1 71 ? 3.381 -48.748 -46.196 1.00 44.65 71 ASN D CA 1
ATOM 15261 C C . ASN D 1 71 ? 1.905 -49.053 -45.991 1.00 40.46 71 ASN D C 1
ATOM 15262 O O . ASN D 1 71 ? 1.315 -49.819 -46.745 1.00 39.85 71 ASN D O 1
ATOM 15267 N N . ARG D 1 72 ? 1.320 -48.428 -44.979 1.00 37.59 72 ARG D N 1
ATOM 15268 C CA . ARG D 1 72 ? -0.103 -48.538 -44.709 1.00 37.43 72 ARG D CA 1
ATOM 15269 C C . ARG D 1 72 ? -0.862 -47.294 -45.154 1.00 37.48 72 ARG D C 1
ATOM 15270 O O . ARG D 1 72 ? -2.098 -47.287 -45.135 1.00 37.69 72 ARG D O 1
ATOM 15278 N N . TYR D 1 73 ? -0.123 -46.243 -45.521 1.00 36.67 73 TYR D N 1
ATOM 15279 C CA . TYR D 1 73 ? -0.700 -44.951 -45.883 1.00 33.99 73 TYR D CA 1
ATOM 15280 C C . TYR D 1 73 ? 0.341 -43.992 -46.450 1.00 32.71 73 TYR D C 1
ATOM 15281 O O . TYR D 1 73 ? 1.548 -44.200 -46.320 1.00 33.78 73 TYR D O 1
ATOM 15290 N N . VAL D 1 74 ? -0.151 -42.949 -47.103 1.00 31.27 74 VAL D N 1
ATOM 15291 C CA . VAL D 1 74 ? 0.665 -41.798 -47.463 1.00 31.26 74 VAL D CA 1
ATOM 15292 C C . VAL D 1 74 ? -0.015 -40.561 -46.912 1.00 29.33 74 VAL D C 1
ATOM 15293 O O . VAL D 1 74 ? -1.229 -40.419 -47.002 1.00 30.60 74 VAL D O 1
ATOM 15297 N N . LEU D 1 75 ? 0.765 -39.694 -46.295 1.00 28.02 75 LEU D N 1
ATOM 15298 C CA . LEU D 1 75 ? 0.254 -38.418 -45.806 1.00 26.61 75 LEU D CA 1
ATOM 15299 C C . LEU D 1 75 ? 0.542 -37.351 -46.828 1.00 25.30 75 LEU D C 1
ATOM 15300 O O . LEU D 1 75 ? 1.608 -37.348 -47.438 1.00 24.15 75 LEU D O 1
ATOM 15305 N N . ALA D 1 76 ? -0.398 -36.422 -46.967 1.00 24.69 76 ALA D N 1
ATOM 15306 C CA . ALA D 1 76 ? -0.192 -35.258 -47.781 1.00 24.00 76 ALA D CA 1
ATOM 15307 C C . ALA D 1 76 ? -0.981 -34.098 -47.254 1.00 25.05 76 ALA D C 1
ATOM 15308 O O . ALA D 1 76 ? -2.052 -34.285 -46.641 1.00 24.30 76 ALA D O 1
ATOM 15310 N N . GLY D 1 77 ? -0.470 -32.894 -47.533 1.00 24.89 77 GLY D N 1
ATOM 15311 C CA . GLY D 1 77 ? -1.122 -31.667 -47.120 1.00 25.08 77 GLY D CA 1
ATOM 15312 C C . GLY D 1 77 ? -1.719 -30.977 -48.328 1.00 26.39 77 GLY D C 1
ATOM 15313 O O . GLY D 1 77 ? -1.113 -30.972 -49.411 1.00 28.07 77 GLY D O 1
ATOM 15314 N N . PHE D 1 78 ? -2.906 -30.395 -48.156 1.00 26.18 78 PHE D N 1
ATOM 15315 C CA . PHE D 1 78 ? -3.605 -29.723 -49.264 1.00 25.30 78 PHE D CA 1
ATOM 15316 C C . PHE D 1 78 ? -4.313 -28.500 -48.734 1.00 26.44 78 PHE D C 1
ATOM 15317 O O . PHE D 1 78 ? -4.833 -28.526 -47.602 1.00 24.80 78 PHE D O 1
ATOM 15325 N N . ASP D 1 79 ? -4.350 -27.441 -49.550 1.00 28.40 79 ASP D N 1
ATOM 15326 C CA . ASP D 1 79 ? -5.153 -26.243 -49.228 1.00 30.27 79 ASP D CA 1
ATOM 15327 C C . ASP D 1 79 ? -6.369 -26.138 -50.147 1.00 32.52 79 ASP D C 1
ATOM 15328 O O . ASP D 1 79 ? -6.716 -27.113 -50.820 1.00 32.12 79 ASP D O 1
ATOM 15333 N N . LYS D 1 80 ? -7.015 -24.969 -50.158 1.00 34.91 80 LYS D N 1
ATOM 15334 C CA . LYS D 1 80 ? -8.154 -24.701 -51.045 1.00 38.48 80 LYS D CA 1
ATOM 15335 C C . LYS D 1 80 ? -8.034 -23.497 -51.964 1.00 37.09 80 LYS D C 1
ATOM 15336 O O . LYS D 1 80 ? -8.235 -22.381 -51.531 1.00 36.93 80 LYS D O 1
ATOM 15342 N N . ASP D 1 81 ? -7.724 -23.728 -53.233 1.00 36.92 81 ASP D N 1
ATOM 15343 C CA . ASP D 1 81 ? -7.604 -22.639 -54.222 1.00 39.19 81 ASP D CA 1
ATOM 15344 C C . ASP D 1 81 ? -6.478 -21.605 -53.946 1.00 37.40 81 ASP D C 1
ATOM 15345 O O . ASP D 1 81 ? -6.630 -20.427 -54.238 1.00 36.68 81 ASP D O 1
ATOM 15350 N N . GLY D 1 82 ? -5.347 -22.033 -53.396 1.00 35.96 82 GLY D N 1
ATOM 15351 C CA . GLY D 1 82 ? -4.252 -21.087 -53.105 1.00 34.99 82 GLY D CA 1
ATOM 15352 C C . GLY D 1 82 ? -4.557 -20.228 -51.884 1.00 34.17 82 GLY D C 1
ATOM 15353 O O . GLY D 1 82 ? -3.968 -19.167 -51.700 1.00 34.22 82 GLY D O 1
ATOM 15354 N N . ASP D 1 83 ? -5.506 -20.688 -51.081 1.00 33.25 83 ASP D N 1
ATOM 15355 C CA . ASP D 1 83 ? -5.656 -20.485 -49.669 1.00 36.33 83 ASP D CA 1
ATOM 15356 C C . ASP D 1 83 ? -4.365 -20.382 -48.846 1.00 33.74 83 ASP D C 1
ATOM 15357 O O . ASP D 1 83 ? -4.174 -19.458 -48.055 1.00 28.79 83 ASP D O 1
ATOM 15362 N N . GLU D 1 84 ? -3.504 -21.425 -49.035 1.00 31.12 84 GLU D N 1
ATOM 15363 C CA . GLU D 1 84 ? -2.400 -21.765 -48.131 1.00 30.90 84 GLU D CA 1
ATOM 15364 C C . GLU D 1 84 ? -2.879 -22.165 -46.689 1.00 28.84 84 GLU D C 1
ATOM 15365 O O . GLU D 1 84 ? -2.067 -22.206 -45.763 1.00 27.24 84 GLU D O 1
ATOM 15371 N N . ASN D 1 85 ? -4.158 -22.488 -46.530 1.00 27.91 85 ASN D N 1
ATOM 15372 C CA . ASN D 1 85 ? -4.634 -23.132 -45.313 1.00 27.91 85 ASN D CA 1
ATOM 15373 C C . ASN D 1 85 ? -4.462 -24.636 -45.436 1.00 28.19 85 ASN D C 1
ATOM 15374 O O . ASN D 1 85 ? -5.431 -25.373 -45.535 1.00 28.57 85 ASN D O 1
ATOM 15379 N N . TYR D 1 86 ? -3.206 -25.061 -45.451 1.00 27.21 86 TYR D N 1
ATOM 15380 C CA . TYR D 1 86 ? -2.852 -26.445 -45.627 1.00 26.28 86 TYR D CA 1
ATOM 15381 C C . TYR D 1 86 ? -3.306 -27.226 -44.428 1.00 26.62 86 TYR D C 1
ATOM 15382 O O . TYR D 1 86 ? -3.158 -26.770 -43.292 1.00 29.54 86 TYR D O 1
ATOM 15391 N N . GLN D 1 87 ? -3.938 -28.364 -44.675 1.00 26.27 87 GLN D N 1
ATOM 15392 C CA . GLN D 1 87 ? -4.305 -29.289 -43.606 1.00 26.21 87 GLN D CA 1
ATOM 15393 C C . GLN D 1 87 ? -3.883 -30.666 -44.023 1.00 25.94 87 GLN D C 1
ATOM 15394 O O . GLN D 1 87 ? -3.517 -30.851 -45.167 1.00 27.72 87 GLN D O 1
ATOM 15400 N N . ILE D 1 88 ? -3.919 -31.625 -43.104 1.00 26.81 88 ILE D N 1
ATOM 15401 C CA . ILE D 1 88 ? -3.242 -32.921 -43.300 1.00 26.56 88 ILE D CA 1
ATOM 15402 C C . ILE D 1 88 ? -4.217 -34.075 -43.625 1.00 25.72 88 ILE D C 1
ATOM 15403 O O . ILE D 1 88 ? -5.178 -34.328 -42.896 1.00 26.38 88 ILE D O 1
ATOM 15408 N N . TYR D 1 89 ? -3.923 -34.788 -44.708 1.00 25.46 89 TYR D N 1
ATOM 15409 C CA . TYR D 1 89 ? -4.782 -35.850 -45.237 1.00 25.35 89 TYR D CA 1
ATOM 15410 C C . TYR D 1 89 ? -4.043 -37.171 -45.370 1.00 26.15 89 TYR D C 1
ATOM 15411 O O . TYR D 1 89 ? -2.806 -37.217 -45.481 1.00 25.69 89 TYR D O 1
ATOM 15420 N N . ALA D 1 90 ? -4.815 -38.250 -45.387 1.00 27.76 90 ALA D N 1
ATOM 15421 C CA . ALA D 1 90 ? -4.265 -39.592 -45.544 1.00 28.38 90 ALA D CA 1
ATOM 15422 C C . ALA D 1 90 ? -4.813 -40.216 -46.801 1.00 29.68 90 ALA D C 1
ATOM 15423 O O . ALA D 1 90 ? -6.012 -40.133 -47.089 1.00 30.81 90 ALA D O 1
ATOM 15425 N N . ILE D 1 91 ? -3.918 -40.855 -47.535 1.00 29.53 91 ILE D N 1
ATOM 15426 C CA . ILE D 1 91 ? -4.245 -41.520 -48.775 1.00 28.82 91 ILE D CA 1
ATOM 15427 C C . ILE D 1 91 ? -3.836 -42.981 -48.595 1.00 29.56 91 ILE D C 1
ATOM 15428 O O . ILE D 1 91 ? -2.793 -43.252 -47.995 1.00 31.32 91 ILE D O 1
ATOM 15433 N N . PRO D 1 92 ? -4.646 -43.930 -49.089 1.00 29.38 92 PRO D N 1
ATOM 15434 C CA . PRO D 1 92 ? -4.211 -45.315 -48.897 1.00 29.64 92 PRO D CA 1
ATOM 15435 C C . PRO D 1 92 ? -2.906 -45.531 -49.617 1.00 30.31 92 PRO D C 1
ATOM 15436 O O . PRO D 1 92 ? -2.567 -44.767 -50.507 1.00 33.10 92 PRO D O 1
ATOM 15440 N N . ASN D 1 93 ? -2.177 -46.558 -49.229 1.00 32.11 93 ASN D N 1
ATOM 15441 C CA . ASN D 1 93 ? -0.860 -46.851 -49.816 1.00 34.18 93 ASN D CA 1
ATOM 15442 C C . ASN D 1 93 ? -0.864 -47.028 -51.334 1.00 34.67 93 ASN D C 1
ATOM 15443 O O . ASN D 1 93 ? 0.120 -46.684 -51.999 1.00 32.98 93 ASN D O 1
ATOM 15448 N N . GLU D 1 94 ? -1.968 -47.566 -51.861 1.00 37.81 94 GLU D N 1
ATOM 15449 C CA . GLU D 1 94 ? -2.149 -47.817 -53.302 1.00 40.54 94 GLU D CA 1
ATOM 15450 C C . GLU D 1 94 ? -2.684 -46.590 -54.082 1.00 38.36 94 GLU D C 1
ATOM 15451 O O . GLU D 1 94 ? -2.744 -46.616 -55.323 1.00 36.90 94 GLU D O 1
ATOM 15457 N N . GLY D 1 95 ? -3.085 -45.538 -53.362 1.00 32.50 95 GLY D N 1
ATOM 15458 C CA . GLY D 1 95 ? -3.699 -44.369 -53.974 1.00 29.92 95 GLY D CA 1
ATOM 15459 C C . GLY D 1 95 ? -5.193 -44.363 -53.771 1.00 28.87 95 GLY D C 1
ATOM 15460 O O . GLY D 1 95 ? -5.776 -45.336 -53.298 1.00 29.91 95 GLY D O 1
ATOM 15461 N N . GLY D 1 96 ? -5.822 -43.249 -54.107 1.00 27.90 96 GLY D N 1
ATOM 15462 C CA . GLY D 1 96 ? -7.255 -43.107 -53.925 1.00 27.50 96 GLY D CA 1
ATOM 15463 C C . GLY D 1 96 ? -7.624 -41.668 -53.647 1.00 27.90 96 GLY D C 1
ATOM 15464 O O . GLY D 1 96 ? -7.035 -40.744 -54.203 1.00 28.62 96 GLY D O 1
ATOM 15465 N N . LEU D 1 97 ? -8.597 -41.482 -52.776 1.00 29.40 97 LEU D N 1
ATOM 15466 C CA . LEU D 1 97 ? -9.088 -40.162 -52.424 1.00 32.23 97 LEU D CA 1
ATOM 15467 C C . LEU D 1 97 ? -8.548 -39.729 -51.056 1.00 31.42 97 LEU D C 1
ATOM 15468 O O . LEU D 1 97 ? -8.604 -40.503 -50.097 1.00 31.23 97 LEU D O 1
ATOM 15473 N N . PRO D 1 98 ? -8.020 -38.492 -50.957 1.00 33.04 98 PRO D N 1
ATOM 15474 C CA . PRO D 1 98 ? -7.541 -38.027 -49.657 1.00 34.59 98 PRO D CA 1
ATOM 15475 C C . PRO D 1 98 ? -8.658 -37.973 -48.623 1.00 36.05 98 PRO D C 1
ATOM 15476 O O . PRO D 1 98 ? -9.809 -37.641 -48.942 1.00 34.14 98 PRO D O 1
ATOM 15480 N N . HIS D 1 99 ? -8.294 -38.345 -47.404 1.00 36.47 99 HIS D N 1
ATOM 15481 C CA . HIS D 1 99 ? -9.224 -38.518 -46.315 1.00 39.17 99 HIS D CA 1
ATOM 15482 C C . HIS D 1 99 ? -8.794 -37.567 -45.190 1.00 33.91 99 HIS D C 1
ATOM 15483 O O . HIS D 1 99 ? -7.625 -37.528 -44.845 1.00 31.05 99 HIS D O 1
ATOM 15490 N N . PRO D 1 100 ? -9.722 -36.776 -44.653 1.00 31.21 100 PRO D N 1
ATOM 15491 C CA . PRO D 1 100 ? -9.333 -35.862 -43.579 1.00 33.41 100 PRO D CA 1
ATOM 15492 C C . PRO D 1 100 ? -8.725 -36.572 -42.351 1.00 32.85 100 PRO D C 1
ATOM 15493 O O . PRO D 1 100 ? -9.361 -37.449 -41.759 1.00 35.26 100 PRO D O 1
ATOM 15497 N N . LEU D 1 101 ? -7.506 -36.187 -41.989 1.00 31.27 101 LEU D N 1
ATOM 15498 C CA . LEU D 1 101 ? -6.802 -36.806 -40.883 1.00 31.05 101 LEU D CA 1
ATOM 15499 C C . LEU D 1 101 ? -6.610 -35.800 -39.746 1.00 30.13 101 LEU D C 1
ATOM 15500 O O . LEU D 1 101 ? -7.195 -35.947 -38.698 1.00 28.52 101 LEU D O 1
ATOM 15505 N N . ILE D 1 102 ? -5.810 -34.773 -39.974 1.00 30.33 102 ILE D N 1
ATOM 15506 C CA . ILE D 1 102 ? -5.624 -33.704 -38.998 1.00 30.30 102 ILE D CA 1
ATOM 15507 C C . ILE D 1 102 ? -6.073 -32.418 -39.671 1.00 30.83 102 ILE D C 1
ATOM 15508 O O . ILE D 1 102 ? -5.310 -31.813 -40.431 1.00 30.68 102 ILE D O 1
ATOM 15513 N N . THR D 1 103 ? -7.322 -32.035 -39.413 1.00 30.35 103 THR D N 1
ATOM 15514 C CA . THR D 1 103 ? -7.972 -30.941 -40.111 1.00 32.10 103 THR D CA 1
ATOM 15515 C C . THR D 1 103 ? -8.801 -30.120 -39.156 1.00 33.82 103 THR D C 1
ATOM 15516 O O . THR D 1 103 ? -8.936 -30.457 -37.995 1.00 33.02 103 THR D O 1
ATOM 15520 N N . GLY D 1 104 ? -9.378 -29.036 -39.653 1.00 37.65 104 GLY D N 1
ATOM 15521 C CA . GLY D 1 104 ? -10.330 -28.269 -38.855 1.00 37.23 104 GLY D CA 1
ATOM 15522 C C . GLY D 1 104 ? -11.102 -27.282 -39.696 1.00 37.65 104 GLY D C 1
ATOM 15523 O O . GLY D 1 104 ? -11.540 -27.576 -40.802 1.00 38.69 104 GLY D O 1
ATOM 15524 N N . ASP D 1 105 ? -11.258 -26.098 -39.148 1.00 39.84 105 ASP D N 1
ATOM 15525 C CA . ASP D 1 105 ? -11.927 -25.015 -39.813 1.00 43.67 105 ASP D CA 1
ATOM 15526 C C . ASP D 1 105 ? -11.108 -24.547 -41.024 1.00 41.11 105 ASP D C 1
ATOM 15527 O O . ASP D 1 105 ? -9.881 -24.620 -41.030 1.00 40.83 105 ASP D O 1
ATOM 15532 N N . ALA D 1 106 ? -11.799 -24.020 -42.023 1.00 38.76 106 ALA D N 1
ATOM 15533 C CA . ALA D 1 106 ? -11.196 -23.621 -43.296 1.00 38.82 106 ALA D CA 1
ATOM 15534 C C . ALA D 1 106 ? -10.158 -22.474 -43.220 1.00 37.81 106 ALA D C 1
ATOM 15535 O O . ALA D 1 106 ? -9.372 -22.269 -44.160 1.00 38.12 106 ALA D O 1
ATOM 15537 N N . SER D 1 107 ? -10.155 -21.718 -42.130 1.00 34.98 107 SER D N 1
ATOM 15538 C CA . SER D 1 107 ? -9.136 -20.684 -41.937 1.00 36.15 107 SER D CA 1
ATOM 15539 C C . SER D 1 107 ? -7.933 -21.168 -41.070 1.00 34.34 107 SER D C 1
ATOM 15540 O O . SER D 1 107 ? -6.980 -20.433 -40.852 1.00 36.35 107 SER D O 1
ATOM 15543 N N . GLU D 1 108 ? -7.964 -22.410 -40.620 1.00 33.50 108 GLU D N 1
ATOM 15544 C CA . GLU D 1 108 ? -6.890 -22.943 -39.810 1.00 36.27 108 GLU D CA 1
ATOM 15545 C C . GLU D 1 108 ? -5.836 -23.660 -40.649 1.00 33.72 108 GLU D C 1
ATOM 15546 O O . GLU D 1 108 ? -6.131 -24.217 -41.687 1.00 31.33 108 GLU D O 1
ATOM 15552 N N . LYS D 1 109 ? -4.597 -23.619 -40.179 1.00 33.16 109 LYS D N 1
ATOM 15553 C CA . LYS D 1 109 ? -3.477 -24.287 -40.813 1.00 31.66 109 LYS D CA 1
ATOM 15554 C C . LYS D 1 109 ? -3.049 -25.441 -39.942 1.00 30.85 109 LYS D C 1
ATOM 15555 O O . LYS D 1 109 ? -3.069 -25.325 -38.726 1.00 30.82 109 LYS D O 1
ATOM 15561 N N . TYR D 1 110 ? -2.670 -26.554 -40.563 1.00 31.05 110 TYR D N 1
ATOM 15562 C CA . TYR D 1 110 ? -2.130 -27.707 -39.852 1.00 30.72 110 TYR D CA 1
ATOM 15563 C C . TYR D 1 110 ? -0.915 -28.223 -40.624 1.00 30.81 110 TYR D C 1
ATOM 15564 O O . TYR D 1 110 ? -1.076 -28.916 -41.624 1.00 30.68 110 TYR D O 1
ATOM 15573 N N . TYR D 1 111 ? 0.294 -27.867 -40.175 1.00 30.39 111 TYR D N 1
ATOM 15574 C CA . TYR D 1 111 ? 1.537 -28.168 -40.913 1.00 28.42 111 TYR D CA 1
ATOM 15575 C C . TYR D 1 111 ? 2.227 -29.409 -40.389 1.00 27.02 111 TYR D C 1
ATOM 15576 O O . TYR D 1 111 ? 2.477 -29.524 -39.196 1.00 28.84 111 TYR D O 1
ATOM 15585 N N . PHE D 1 112 ? 2.596 -30.314 -41.275 1.00 27.00 112 PHE D N 1
ATOM 15586 C CA . PHE D 1 112 ? 3.264 -31.547 -40.872 1.00 28.08 112 PHE D CA 1
ATOM 15587 C C . PHE D 1 112 ? 4.694 -31.256 -40.415 1.00 27.78 112 PHE D C 1
ATOM 15588 O O . PHE D 1 112 ? 5.366 -30.530 -41.079 1.00 25.98 112 PHE D O 1
ATOM 15596 N N . SER D 1 113 ? 5.147 -31.866 -39.312 1.00 29.40 113 SER D N 1
ATOM 15597 C CA . SER D 1 113 ? 6.527 -31.695 -38.802 1.00 32.03 113 SER D CA 1
ATOM 15598 C C . SER D 1 113 ? 7.393 -32.957 -38.791 1.00 31.30 113 SER D C 1
ATOM 15599 O O . SER D 1 113 ? 8.557 -32.925 -39.145 1.00 33.09 113 SER D O 1
ATOM 15602 N N . HIS D 1 114 ? 6.835 -34.061 -38.347 1.00 32.74 114 HIS D N 1
ATOM 15603 C CA . HIS D 1 114 ? 7.608 -35.279 -38.174 1.00 33.22 114 HIS D CA 1
ATOM 15604 C C . HIS D 1 114 ? 6.639 -36.457 -38.075 1.00 31.73 114 HIS D C 1
ATOM 15605 O O . HIS D 1 114 ? 5.559 -36.338 -37.515 1.00 30.96 114 HIS D O 1
ATOM 15612 N N . LEU D 1 115 ? 7.010 -37.580 -38.661 1.00 32.95 115 LEU D N 1
ATOM 15613 C CA . LEU D 1 115 ? 6.313 -38.834 -38.402 1.00 32.53 115 LEU D CA 1
ATOM 15614 C C . LEU D 1 115 ? 7.237 -39.735 -37.574 1.00 32.18 115 LEU D C 1
ATOM 15615 O O . LEU D 1 115 ? 8.440 -39.826 -37.850 1.00 29.95 115 LEU D O 1
ATOM 15620 N N . SER D 1 116 ? 6.693 -40.391 -36.545 1.00 34.58 116 SER D N 1
ATOM 15621 C CA . SER D 1 116 ? 7.509 -41.334 -35.759 1.00 34.46 116 SER D CA 1
ATOM 15622 C C . SER D 1 116 ? 7.896 -42.508 -36.640 1.00 34.62 116 SER D C 1
ATOM 15623 O O . SER D 1 116 ? 7.221 -42.802 -37.627 1.00 36.59 116 SER D O 1
ATOM 15626 N N . ALA D 1 117 ? 8.999 -43.157 -36.293 1.00 35.70 117 ALA D N 1
ATOM 15627 C CA . ALA D 1 117 ? 9.552 -44.279 -37.068 1.00 36.43 117 ALA D CA 1
ATOM 15628 C C . ALA D 1 117 ? 8.631 -45.501 -37.154 1.00 35.80 117 ALA D C 1
ATOM 15629 O O . ALA D 1 117 ? 8.683 -46.248 -38.122 1.00 39.39 117 ALA D O 1
ATOM 15631 N N . ASP D 1 118 ? 7.797 -45.717 -36.149 1.00 35.77 118 ASP D N 1
ATOM 15632 C CA . ASP D 1 118 ? 6.819 -46.802 -36.211 1.00 36.66 118 ASP D CA 1
ATOM 15633 C C . ASP D 1 118 ? 5.587 -46.386 -37.008 1.00 35.65 118 ASP D C 1
ATOM 15634 O O . ASP D 1 118 ? 4.686 -47.191 -37.227 1.00 35.60 118 ASP D O 1
ATOM 15639 N N . GLY D 1 119 ? 5.532 -45.121 -37.410 1.00 34.66 119 GLY D N 1
ATOM 15640 C CA . GLY D 1 119 ? 4.411 -44.612 -38.199 1.00 34.50 119 GLY D CA 1
ATOM 15641 C C . GLY D 1 119 ? 3.153 -44.398 -37.388 1.00 32.81 119 GLY D C 1
ATOM 15642 O O . GLY D 1 119 ? 2.076 -44.362 -37.930 1.00 32.35 119 GLY D O 1
ATOM 15643 N N . LYS D 1 120 ? 3.301 -44.210 -36.087 1.00 35.83 120 LYS D N 1
ATOM 15644 C CA . LYS D 1 120 ? 2.168 -44.176 -35.173 1.00 40.29 120 LYS D CA 1
ATOM 15645 C C . LYS D 1 120 ? 1.794 -42.743 -34.816 1.00 40.25 120 LYS D C 1
ATOM 15646 O O . LYS D 1 120 ? 0.612 -42.425 -34.647 1.00 37.09 120 LYS D O 1
ATOM 15652 N N . CYS D 1 121 ? 2.801 -41.879 -34.695 1.00 38.34 121 CYS D N 1
ATOM 15653 C CA . CYS D 1 121 ? 2.586 -40.545 -34.166 1.00 38.13 121 CYS D CA 1
ATOM 15654 C C . CYS D 1 121 ? 3.010 -39.469 -35.156 1.00 37.57 121 CYS D C 1
ATOM 15655 O O . CYS D 1 121 ? 4.144 -39.464 -35.668 1.00 36.03 121 CYS D O 1
ATOM 15658 N N . VAL D 1 122 ? 2.081 -38.553 -35.402 1.00 34.47 122 VAL D N 1
ATOM 15659 C CA . VAL D 1 122 ? 2.296 -37.450 -36.304 1.00 32.53 122 VAL D CA 1
ATOM 15660 C C . VAL D 1 122 ? 2.466 -36.181 -35.483 1.00 31.45 122 VAL D C 1
ATOM 15661 O O . VAL D 1 122 ? 1.563 -35.797 -34.722 1.00 32.81 122 VAL D O 1
ATOM 15665 N N . TYR D 1 123 ? 3.611 -35.533 -35.650 1.00 29.75 123 TYR D N 1
ATOM 15666 C CA . TYR D 1 123 ? 3.900 -34.242 -34.993 1.00 30.12 123 TYR D CA 1
ATOM 15667 C C . TYR D 1 123 ? 3.525 -33.180 -35.984 1.00 28.93 123 TYR D C 1
ATOM 15668 O O . TYR D 1 123 ? 3.844 -33.327 -37.160 1.00 29.41 123 TYR D O 1
ATOM 15677 N N . TYR D 1 124 ? 2.830 -32.135 -35.538 1.00 28.35 124 TYR D N 1
ATOM 15678 C CA . TYR D 1 124 ? 2.390 -31.066 -36.453 1.00 28.66 124 TYR D CA 1
ATOM 15679 C C . TYR D 1 124 ? 2.279 -29.746 -35.750 1.00 29.54 124 TYR D C 1
ATOM 15680 O O . TYR D 1 124 ? 2.194 -29.717 -34.549 1.00 28.96 124 TYR D O 1
ATOM 15689 N N . GLU D 1 125 ? 2.313 -28.654 -36.505 1.00 33.65 125 GLU D N 1
ATOM 15690 C CA . GLU D 1 125 ? 2.000 -27.327 -35.960 1.00 36.14 125 GLU D CA 1
ATOM 15691 C C . GLU D 1 125 ? 0.623 -26.888 -36.415 1.00 35.37 125 GLU D C 1
ATOM 15692 O O . GLU D 1 125 ? 0.219 -27.175 -37.545 1.00 32.76 125 GLU D O 1
ATOM 15698 N N . THR D 1 126 ? -0.072 -26.153 -35.559 1.00 34.80 126 THR D N 1
ATOM 15699 C CA . THR D 1 126 ? -1.330 -25.554 -35.963 1.00 37.03 126 THR D CA 1
ATOM 15700 C C . THR D 1 126 ? -1.466 -24.107 -35.525 1.00 36.97 126 THR D C 1
ATOM 15701 O O . THR D 1 126 ? -0.893 -23.679 -34.534 1.00 38.57 126 THR D O 1
ATOM 15705 N N . SER D 1 127 ? -2.243 -23.362 -36.285 1.00 36.74 127 SER D N 1
ATOM 15706 C CA . SER D 1 127 ? -2.559 -21.987 -35.950 1.00 39.02 127 SER D CA 1
ATOM 15707 C C . SER D 1 127 ? -3.722 -21.918 -34.967 1.00 40.34 127 SER D C 1
ATOM 15708 O O . SER D 1 127 ? -3.961 -20.876 -34.359 1.00 41.10 127 SER D O 1
ATOM 15711 N N . LYS D 1 128 ? -4.425 -23.035 -34.823 1.00 45.28 128 LYS D N 1
ATOM 15712 C CA . LYS D 1 128 ? -5.700 -23.100 -34.131 1.00 52.84 128 LYS D CA 1
ATOM 15713 C C . LYS D 1 128 ? -5.757 -22.191 -32.914 1.00 56.29 128 LYS D C 1
ATOM 15714 O O . LYS D 1 128 ? -6.425 -21.155 -32.959 1.00 67.78 128 LYS D O 1
ATOM 15720 N N . GLU D 1 129 ? -5.051 -22.539 -31.848 1.00 52.85 129 GLU D N 1
ATOM 15721 C CA . GLU D 1 129 ? -5.189 -21.788 -30.597 1.00 54.97 129 GLU D CA 1
ATOM 15722 C C . GLU D 1 129 ? -4.085 -20.726 -30.427 1.00 52.47 129 GLU D C 1
ATOM 15723 O O . GLU D 1 129 ? -3.998 -20.090 -29.389 1.00 55.40 129 GLU D O 1
ATOM 15729 N N . ASN D 1 130 ? -3.246 -20.540 -31.445 1.00 47.43 130 ASN D N 1
ATOM 15730 C CA . ASN D 1 130 ? -2.100 -19.637 -31.362 1.00 40.57 130 ASN D CA 1
ATOM 15731 C C . ASN D 1 130 ? -1.692 -19.201 -32.776 1.00 39.10 130 ASN D C 1
ATOM 15732 O O . ASN D 1 130 ? -0.649 -19.610 -33.298 1.00 36.29 130 ASN D O 1
ATOM 15737 N N . PRO D 1 131 ? -2.531 -18.358 -33.399 1.00 37.60 131 PRO D N 1
ATOM 15738 C CA . PRO D 1 131 ? -2.326 -17.892 -34.759 1.00 37.44 131 PRO D CA 1
ATOM 15739 C C . PRO D 1 131 ? -0.975 -17.229 -34.997 1.00 37.91 131 PRO D C 1
ATOM 15740 O O . PRO D 1 131 ? -0.440 -17.310 -36.102 1.00 39.70 131 PRO D O 1
ATOM 15744 N N . SER D 1 132 ? -0.437 -16.566 -33.981 1.00 38.10 132 SER D N 1
ATOM 15745 C CA . SER D 1 132 ? 0.768 -15.760 -34.155 1.00 38.81 132 SER D CA 1
ATOM 15746 C C . SER D 1 132 ? 2.057 -16.571 -34.132 1.00 36.49 132 SER D C 1
ATOM 15747 O O . SER D 1 132 ? 2.971 -16.330 -34.907 1.00 36.64 132 SER D O 1
ATOM 15750 N N . PHE D 1 133 ? 2.141 -17.517 -33.219 1.00 36.73 133 PHE D N 1
ATOM 15751 C CA . PHE D 1 133 ? 3.393 -18.205 -32.981 1.00 37.31 133 PHE D CA 1
ATOM 15752 C C . PHE D 1 133 ? 3.310 -19.689 -33.317 1.00 36.03 133 PHE D C 1
ATOM 15753 O O . PHE D 1 133 ? 4.345 -20.337 -33.501 1.00 35.58 133 PHE D O 1
ATOM 15761 N N . LEU D 1 134 ? 2.078 -20.207 -33.378 1.00 34.04 134 LEU D N 1
ATOM 15762 C CA . LEU D 1 134 ? 1.773 -21.629 -33.619 1.00 33.02 134 LEU D CA 1
ATOM 15763 C C . LEU D 1 134 ? 2.065 -22.501 -32.425 1.00 32.90 134 LEU D C 1
ATOM 15764 O O . LEU D 1 134 ? 2.963 -22.216 -31.652 1.00 34.41 134 LEU D O 1
ATOM 15769 N N . ASN D 1 135 ? 1.268 -23.554 -32.284 1.00 32.67 135 ASN D N 1
ATOM 15770 C CA . ASN D 1 135 ? 1.510 -24.605 -31.320 1.00 33.35 135 ASN D CA 1
ATOM 15771 C C . ASN D 1 135 ? 1.889 -25.900 -32.022 1.00 31.79 135 ASN D C 1
ATOM 15772 O O . ASN D 1 135 ? 1.504 -26.140 -33.152 1.00 31.86 135 ASN D O 1
ATOM 15777 N N . THR D 1 136 ? 2.612 -26.740 -31.304 1.00 30.96 136 THR D N 1
ATOM 15778 C CA . THR D 1 136 ? 3.112 -27.996 -31.799 1.00 28.78 136 THR D CA 1
ATOM 15779 C C . THR D 1 136 ? 2.400 -29.089 -31.044 1.00 27.76 136 THR D C 1
ATOM 15780 O O . THR D 1 136 ? 2.387 -29.081 -29.835 1.00 28.25 136 THR D O 1
ATOM 15784 N N . ARG D 1 137 ? 1.786 -30.017 -31.761 1.00 28.00 137 ARG D N 1
ATOM 15785 C CA . ARG D 1 137 ? 0.976 -31.046 -31.151 1.00 28.47 137 ARG D CA 1
ATOM 15786 C C . ARG D 1 137 ? 1.380 -32.421 -31.704 1.00 28.49 137 ARG D C 1
ATOM 15787 O O . ARG D 1 137 ? 2.181 -32.508 -32.621 1.00 27.78 137 ARG D O 1
ATOM 15795 N N . ILE D 1 138 ? 0.827 -33.481 -31.119 1.00 29.19 138 ILE D N 1
ATOM 15796 C CA . ILE D 1 138 ? 1.092 -34.852 -31.543 1.00 29.88 138 ILE D CA 1
ATOM 15797 C C . ILE D 1 138 ? -0.252 -35.521 -31.670 1.00 29.38 138 ILE D C 1
ATOM 15798 O O . ILE D 1 138 ? -1.133 -35.323 -30.831 1.00 31.47 138 ILE D O 1
ATOM 15803 N N . ARG D 1 139 ? -0.405 -36.314 -32.713 1.00 29.37 139 ARG D N 1
ATOM 15804 C CA . ARG D 1 139 ? -1.603 -37.109 -32.921 1.00 28.86 139 ARG D CA 1
ATOM 15805 C C . ARG D 1 139 ? -1.148 -38.553 -32.956 1.00 30.47 139 ARG D C 1
ATOM 15806 O O . ARG D 1 139 ? -0.229 -38.919 -33.706 1.00 29.38 139 ARG D O 1
ATOM 15814 N N . ASN D 1 140 ? -1.769 -39.367 -32.119 1.00 33.78 140 ASN D N 1
ATOM 15815 C CA . ASN D 1 140 ? -1.532 -40.802 -32.129 1.00 35.82 140 ASN D CA 1
ATOM 15816 C C . ASN D 1 140 ? -2.590 -41.465 -33.017 1.00 35.35 140 ASN D C 1
ATOM 15817 O O . ASN D 1 140 ? -3.782 -41.470 -32.683 1.00 34.84 140 ASN D O 1
ATOM 15822 N N . LEU D 1 141 ? -2.143 -42.021 -34.138 1.00 35.04 141 LEU D N 1
ATOM 15823 C CA . LEU D 1 141 ? -3.046 -42.588 -35.149 1.00 35.55 141 LEU D CA 1
ATOM 15824 C C . LEU D 1 141 ? -3.724 -43.872 -34.697 1.00 38.74 141 LEU D C 1
ATOM 15825 O O . LEU D 1 141 ? -4.789 -44.199 -35.191 1.00 42.28 141 LEU D O 1
ATOM 15830 N N . GLU D 1 142 ? -3.104 -44.589 -33.763 1.00 45.10 142 GLU D N 1
ATOM 15831 C CA . GLU D 1 142 ? -3.630 -45.862 -33.249 1.00 47.52 142 GLU D CA 1
ATOM 15832 C C . GLU D 1 142 ? -4.767 -45.634 -32.250 1.00 47.24 142 GLU D C 1
ATOM 15833 O O . GLU D 1 142 ? -5.795 -46.290 -32.337 1.00 48.42 142 GLU D O 1
ATOM 15839 N N . THR D 1 143 ? -4.588 -44.670 -31.342 1.00 47.09 143 THR D N 1
ATOM 15840 C CA . THR D 1 143 ? -5.540 -44.382 -30.266 1.00 46.19 143 THR D CA 1
ATOM 15841 C C . THR D 1 143 ? -6.402 -43.144 -30.500 1.00 44.60 143 THR D C 1
ATOM 15842 O O . THR D 1 143 ? -7.422 -42.969 -29.849 1.00 42.15 143 THR D O 1
ATOM 15846 N N . GLY D 1 144 ? -5.974 -42.262 -31.392 1.00 45.19 144 GLY D N 1
ATOM 15847 C CA . GLY D 1 144 ? -6.718 -41.036 -31.663 1.00 41.81 144 GLY D CA 1
ATOM 15848 C C . GLY D 1 144 ? -6.380 -39.874 -30.754 1.00 41.25 144 GLY D C 1
ATOM 15849 O O . GLY D 1 144 ? -6.886 -38.773 -30.966 1.00 39.24 144 GLY D O 1
ATOM 15850 N N . GLU D 1 145 ? -5.528 -40.099 -29.747 1.00 42.43 145 GLU D N 1
ATOM 15851 C CA . GLU D 1 145 ? -5.177 -39.050 -28.758 1.00 41.20 145 GLU D CA 1
ATOM 15852 C C . GLU D 1 145 ? -4.395 -37.906 -29.421 1.00 39.80 145 GLU D C 1
ATOM 15853 O O . GLU D 1 145 ? -3.522 -38.119 -30.270 1.00 37.39 145 GLU D O 1
ATOM 15859 N N . ASP D 1 146 ? -4.711 -36.693 -29.001 1.00 39.32 146 ASP D N 1
ATOM 15860 C CA . ASP D 1 146 ? -4.063 -35.502 -29.506 1.00 37.74 146 ASP D CA 1
ATOM 15861 C C . ASP D 1 146 ? -3.544 -34.691 -28.319 1.00 36.87 146 ASP D C 1
ATOM 15862 O O . ASP D 1 146 ? -4.320 -34.204 -27.501 1.00 33.69 146 ASP D O 1
ATOM 15867 N N . ARG D 1 147 ? -2.227 -34.538 -28.247 1.00 36.76 147 ARG D N 1
ATOM 15868 C CA . ARG D 1 147 ? -1.586 -33.894 -27.124 1.00 35.40 147 ARG D CA 1
ATOM 15869 C C . ARG D 1 147 ? -0.954 -32.607 -27.577 1.00 36.41 147 ARG D C 1
ATOM 15870 O O . ARG D 1 147 ? -0.591 -32.451 -28.737 1.00 36.76 147 ARG D O 1
ATOM 15878 N N . LEU D 1 148 ? -0.797 -31.704 -26.625 1.00 37.62 148 LEU D N 1
ATOM 15879 C CA . LEU D 1 148 ? -0.088 -30.462 -26.822 1.00 36.48 148 LEU D CA 1
ATOM 15880 C C . LEU D 1 148 ? 1.354 -30.680 -26.393 1.00 36.37 148 LEU D C 1
ATOM 15881 O O . LEU D 1 148 ? 1.635 -31.152 -25.300 1.00 38.06 148 LEU D O 1
ATOM 15886 N N . LEU D 1 149 ? 2.272 -30.363 -27.280 1.00 36.39 149 LEU D N 1
ATOM 15887 C CA . LEU D 1 149 ? 3.666 -30.602 -27.027 1.00 36.81 149 LEU D CA 1
ATOM 15888 C C . LEU D 1 149 ? 4.413 -29.302 -26.735 1.00 37.95 149 LEU D C 1
ATOM 15889 O O . LEU D 1 149 ? 5.321 -29.287 -25.922 1.00 37.89 149 LEU D O 1
ATOM 15894 N N . ASN D 1 150 ? 4.052 -28.220 -27.412 1.00 37.42 150 ASN D N 1
ATOM 15895 C CA . ASN D 1 150 ? 4.739 -26.971 -27.226 1.00 37.98 150 ASN D CA 1
ATOM 15896 C C . ASN D 1 150 ? 3.893 -25.773 -27.629 1.00 39.15 150 ASN D C 1
ATOM 15897 O O . ASN D 1 150 ? 3.236 -25.789 -28.671 1.00 37.72 150 ASN D O 1
ATOM 15902 N N . VAL D 1 151 ? 3.933 -24.736 -26.791 1.00 40.09 151 VAL D N 1
ATOM 15903 C CA . VAL D 1 151 ? 3.213 -23.498 -27.026 1.00 40.19 151 VAL D CA 1
ATOM 15904 C C . VAL D 1 151 ? 4.206 -22.516 -27.585 1.00 40.45 151 VAL D C 1
ATOM 15905 O O . VAL D 1 151 ? 5.219 -22.256 -26.952 1.00 44.78 151 VAL D O 1
ATOM 15909 N N . GLY D 1 152 ? 3.928 -21.982 -28.770 1.00 39.88 152 GLY D N 1
ATOM 15910 C CA . GLY D 1 152 ? 4.785 -20.954 -29.352 1.00 41.87 152 GLY D CA 1
ATOM 15911 C C . GLY D 1 152 ? 4.734 -19.667 -28.539 1.00 41.95 152 GLY D C 1
ATOM 15912 O O . GLY D 1 152 ? 3.671 -19.295 -28.050 1.00 40.47 152 GLY D O 1
ATOM 15913 N N . GLU D 1 153 ? 5.884 -19.007 -28.390 1.00 44.87 153 GLU D N 1
ATOM 15914 C CA . GLU D 1 153 ? 6.005 -17.745 -27.643 1.00 47.96 153 GLU D CA 1
ATOM 15915 C C . GLU D 1 153 ? 7.027 -16.858 -28.314 1.00 49.07 153 GLU D C 1
ATOM 15916 O O . GLU D 1 153 ? 7.874 -17.336 -29.070 1.00 45.99 153 GLU D O 1
ATOM 15922 N N . VAL D 1 154 ? 6.955 -15.562 -28.000 1.00 53.44 154 VAL D N 1
ATOM 15923 C CA . VAL D 1 154 ? 7.926 -14.552 -28.441 1.00 48.47 154 VAL D CA 1
ATOM 15924 C C . VAL D 1 154 ? 7.845 -14.309 -29.944 1.00 47.36 154 VAL D C 1
ATOM 15925 O O . VAL D 1 154 ? 7.534 -13.197 -30.380 1.00 49.46 154 VAL D O 1
ATOM 15929 N N . SER D 1 155 ? 8.141 -15.346 -30.726 1.00 44.54 155 SER D N 1
ATOM 15930 C CA . SER D 1 155 ? 7.995 -15.292 -32.179 1.00 42.34 155 SER D CA 1
ATOM 15931 C C . SER D 1 155 ? 7.594 -16.667 -32.715 1.00 41.54 155 SER D C 1
ATOM 15932 O O . SER D 1 155 ? 7.390 -17.606 -31.948 1.00 41.33 155 SER D O 1
ATOM 15935 N N . THR D 1 156 ? 7.473 -16.765 -34.033 1.00 40.89 156 THR D N 1
ATOM 15936 C CA . THR D 1 156 ? 6.942 -17.949 -34.694 1.00 42.21 156 THR D CA 1
ATOM 15937 C C . THR D 1 156 ? 7.871 -19.148 -34.512 1.00 42.54 156 THR D C 1
ATOM 15938 O O . THR D 1 156 ? 9.046 -19.100 -34.884 1.00 40.94 156 THR D O 1
ATOM 15942 N N . THR D 1 157 ? 7.318 -20.226 -33.959 1.00 42.19 157 THR D N 1
ATOM 15943 C CA . THR D 1 157 ? 8.101 -21.382 -33.542 1.00 43.49 157 THR D CA 1
ATOM 15944 C C . THR D 1 157 ? 7.616 -22.670 -34.217 1.00 42.96 157 THR D C 1
ATOM 15945 O O . THR D 1 157 ? 6.423 -22.959 -34.212 1.00 49.29 157 THR D O 1
ATOM 15949 N N . GLU D 1 158 ? 8.542 -23.437 -34.792 1.00 41.23 158 GLU D N 1
ATOM 15950 C CA . GLU D 1 158 ? 8.210 -24.744 -35.364 1.00 40.44 158 GLU D CA 1
ATOM 15951 C C . GLU D 1 158 ? 9.139 -25.859 -34.874 1.00 35.74 158 GLU D C 1
ATOM 15952 O O . GLU D 1 158 ? 10.293 -25.629 -34.520 1.00 31.99 158 GLU D O 1
ATOM 15958 N N . LEU D 1 159 ? 8.616 -27.075 -34.869 1.00 32.96 159 LEU D N 1
ATOM 15959 C CA . LEU D 1 159 ? 9.388 -28.249 -34.514 1.00 32.88 159 LEU D CA 1
ATOM 15960 C C . LEU D 1 159 ? 10.131 -28.687 -35.749 1.00 33.22 159 LEU D C 1
ATOM 15961 O O . LEU D 1 159 ? 9.492 -29.108 -36.699 1.00 37.05 159 LEU D O 1
ATOM 15966 N N . ALA D 1 160 ? 11.463 -28.623 -35.712 1.00 32.43 160 ALA D N 1
ATOM 15967 C CA . ALA D 1 160 ? 12.323 -28.871 -36.872 1.00 31.84 160 ALA D CA 1
ATOM 15968 C C . ALA D 1 160 ? 12.977 -30.253 -36.915 1.00 31.95 160 ALA D C 1
ATOM 15969 O O . ALA D 1 160 ? 13.421 -30.685 -37.968 1.00 32.74 160 ALA D O 1
ATOM 15971 N N . ALA D 1 161 ? 13.081 -30.929 -35.778 1.00 33.37 161 ALA D N 1
ATOM 15972 C CA . ALA D 1 161 ? 13.600 -32.306 -35.748 1.00 32.06 161 ALA D CA 1
ATOM 15973 C C . ALA D 1 161 ? 13.329 -32.995 -34.415 1.00 32.30 161 ALA D C 1
ATOM 15974 O O . ALA D 1 161 ? 13.167 -32.342 -33.363 1.00 32.40 161 ALA D O 1
ATOM 15976 N N . VAL D 1 162 ? 13.279 -34.323 -34.480 1.00 32.34 162 VAL D N 1
ATOM 15977 C CA . VAL D 1 162 ? 12.874 -35.178 -33.362 1.00 32.66 162 VAL D CA 1
ATOM 15978 C C . VAL D 1 162 ? 13.766 -36.415 -33.350 1.00 33.61 162 VAL D C 1
ATOM 15979 O O . VAL D 1 162 ? 14.011 -37.006 -34.387 1.00 31.97 162 VAL D O 1
ATOM 15983 N N . SER D 1 163 ? 14.243 -36.790 -32.170 1.00 34.29 163 SER D N 1
ATOM 15984 C CA . SER D 1 163 ? 15.192 -37.873 -32.034 1.00 36.19 163 SER D CA 1
ATOM 15985 C C . SER D 1 163 ? 14.494 -39.218 -32.198 1.00 38.55 163 SER D C 1
ATOM 15986 O O . SER D 1 163 ? 13.304 -39.338 -31.935 1.00 42.12 163 SER D O 1
ATOM 15989 N N . GLU D 1 164 ? 15.252 -40.224 -32.606 1.00 41.87 164 GLU D N 1
ATOM 15990 C CA . GLU D 1 164 ? 14.741 -41.580 -32.792 1.00 46.84 164 GLU D CA 1
ATOM 15991 C C . GLU D 1 164 ? 13.957 -42.092 -31.588 1.00 43.62 164 GLU D C 1
ATOM 15992 O O . GLU D 1 164 ? 12.921 -42.701 -31.763 1.00 42.56 164 GLU D O 1
ATOM 15998 N N . ASN D 1 165 ? 14.449 -41.851 -30.376 1.00 43.66 165 ASN D N 1
ATOM 15999 C CA . ASN D 1 165 ? 13.757 -42.283 -29.143 1.00 42.58 165 ASN D CA 1
ATOM 16000 C C . ASN D 1 165 ? 12.681 -41.305 -28.650 1.00 40.28 165 ASN D C 1
ATOM 16001 O O . ASN D 1 165 ? 12.117 -41.488 -27.580 1.00 37.93 165 ASN D O 1
ATOM 16006 N N . GLU D 1 166 ? 12.425 -40.248 -29.415 1.00 42.36 166 GLU D N 1
ATOM 16007 C CA . GLU D 1 166 ? 11.300 -39.334 -29.147 1.00 44.21 166 GLU D CA 1
ATOM 16008 C C . GLU D 1 166 ? 11.376 -38.634 -27.786 1.00 43.63 166 GLU D C 1
ATOM 16009 O O . GLU D 1 166 ? 10.347 -38.262 -27.218 1.00 41.24 166 GLU D O 1
ATOM 16015 N N . GLU D 1 167 ? 12.600 -38.417 -27.303 1.00 46.88 167 GLU D N 1
ATOM 16016 C CA . GLU D 1 167 ? 12.832 -37.722 -26.036 1.00 48.83 167 GLU D CA 1
ATOM 16017 C C . GLU D 1 167 ? 13.523 -36.356 -26.169 1.00 45.92 167 GLU D C 1
ATOM 16018 O O . GLU D 1 167 ? 13.467 -35.554 -25.244 1.00 50.43 167 GLU D O 1
ATOM 16024 N N . SER D 1 168 ? 14.156 -36.083 -27.302 1.00 41.25 168 SER D N 1
ATOM 16025 C CA . SER D 1 168 ? 14.756 -34.772 -27.564 1.00 40.65 168 SER D CA 1
ATOM 16026 C C . SER D 1 168 ? 14.159 -34.159 -28.824 1.00 37.17 168 SER D C 1
ATOM 16027 O O . SER D 1 168 ? 13.960 -34.848 -29.815 1.00 35.37 168 SER D O 1
ATOM 16030 N N . PHE D 1 169 ? 13.904 -32.855 -28.783 1.00 36.57 169 PHE D N 1
ATOM 16031 C CA . PHE D 1 169 ? 13.196 -32.140 -29.849 1.00 33.69 169 PHE D CA 1
ATOM 16032 C C . PHE D 1 169 ? 13.898 -30.849 -30.159 1.00 33.71 169 PHE D C 1
ATOM 16033 O O . PHE D 1 169 ? 14.240 -30.120 -29.236 1.00 34.02 169 PHE D O 1
ATOM 16041 N N . VAL D 1 170 ? 14.103 -30.550 -31.442 1.00 34.45 170 VAL D N 1
ATOM 16042 C CA . VAL D 1 170 ? 14.751 -29.290 -31.847 1.00 33.92 170 VAL D CA 1
ATOM 16043 C C . VAL D 1 170 ? 13.719 -28.293 -32.424 1.00 35.80 170 VAL D C 1
ATOM 16044 O O . VAL D 1 170 ? 13.072 -28.593 -33.430 1.00 36.29 170 VAL D O 1
ATOM 16048 N N . TYR D 1 171 ? 13.589 -27.107 -31.817 1.00 34.91 171 TYR D N 1
ATOM 16049 C CA . TYR D 1 171 ? 12.675 -26.070 -32.321 1.00 32.83 171 TYR D CA 1
ATOM 16050 C C . TYR D 1 171 ? 13.447 -24.949 -32.973 1.00 32.99 171 TYR D C 1
ATOM 16051 O O . TYR D 1 171 ? 14.585 -24.688 -32.592 1.00 35.05 171 TYR D O 1
ATOM 16060 N N . LEU D 1 172 ? 12.830 -24.303 -33.969 1.00 32.84 172 LEU D N 1
ATOM 16061 C CA . LEU D 1 172 ? 13.391 -23.141 -34.636 1.00 32.54 172 LEU D CA 1
ATOM 16062 C C . LEU D 1 172 ? 12.427 -21.987 -34.469 1.00 35.97 172 LEU D C 1
ATOM 16063 O O . LEU D 1 172 ? 11.212 -22.122 -34.729 1.00 35.08 172 LEU D O 1
ATOM 16068 N N . ARG D 1 173 ? 12.978 -20.853 -34.036 1.00 36.59 173 ARG D N 1
ATOM 16069 C CA . ARG D 1 173 ? 12.204 -19.651 -33.795 1.00 38.00 173 ARG D CA 1
ATOM 16070 C C . ARG D 1 173 ? 12.698 -18.565 -34.724 1.00 37.29 173 ARG D C 1
ATOM 16071 O O . ARG D 1 173 ? 13.850 -18.167 -34.654 1.00 36.63 173 ARG D O 1
ATOM 16079 N N . ALA D 1 174 ? 11.831 -18.105 -35.614 1.00 38.41 174 ALA D N 1
ATOM 16080 C CA . ALA D 1 174 ? 12.219 -17.115 -36.601 1.00 40.16 174 ALA D CA 1
ATOM 16081 C C . ALA D 1 174 ? 11.856 -15.730 -36.077 1.00 40.69 174 ALA D C 1
ATOM 16082 O O . ALA D 1 174 ? 10.755 -15.515 -35.569 1.00 42.91 174 ALA D O 1
ATOM 16084 N N . PHE D 1 175 ? 12.816 -14.818 -36.142 1.00 40.67 175 PHE D N 1
ATOM 16085 C CA . PHE D 1 175 ? 12.584 -13.394 -35.875 1.00 39.83 175 PHE D CA 1
ATOM 16086 C C . PHE D 1 175 ? 12.680 -12.587 -37.164 1.00 39.72 175 PHE D C 1
ATOM 16087 O O . PHE D 1 175 ? 12.237 -11.441 -37.230 1.00 46.16 175 PHE D O 1
ATOM 16095 N N . ALA D 1 176 ? 13.294 -13.188 -38.175 1.00 39.36 176 ALA D N 1
ATOM 16096 C CA . ALA D 1 176 ? 13.447 -12.597 -39.490 1.00 39.52 176 ALA D CA 1
ATOM 16097 C C . ALA D 1 176 ? 13.830 -13.745 -40.411 1.00 40.33 176 ALA D C 1
ATOM 16098 O O . ALA D 1 176 ? 14.060 -14.865 -39.939 1.00 46.48 176 ALA D O 1
ATOM 16100 N N . ASN D 1 177 ? 13.917 -13.492 -41.709 1.00 38.20 177 ASN D N 1
ATOM 16101 C CA . ASN D 1 177 ? 14.364 -14.537 -42.626 1.00 40.00 177 ASN D CA 1
ATOM 16102 C C . ASN D 1 177 ? 15.835 -14.858 -42.371 1.00 39.54 177 ASN D C 1
ATOM 16103 O O . ASN D 1 177 ? 16.275 -15.974 -42.598 1.00 39.10 177 ASN D O 1
ATOM 16108 N N . THR D 1 178 ? 16.575 -13.864 -41.891 1.00 39.21 178 THR D N 1
ATOM 16109 C CA . THR D 1 178 ? 18.007 -13.974 -41.647 1.00 38.61 178 THR D CA 1
ATOM 16110 C C . THR D 1 178 ? 18.323 -14.134 -40.161 1.00 37.72 178 THR D C 1
ATOM 16111 O O . THR D 1 178 ? 19.472 -13.995 -39.770 1.00 36.83 178 THR D O 1
ATOM 16115 N N . TYR D 1 179 ? 17.314 -14.429 -39.338 1.00 37.37 179 TYR D N 1
ATOM 16116 C CA . TYR D 1 179 ? 17.498 -14.524 -37.888 1.00 36.36 179 TYR D CA 1
ATOM 16117 C C . TYR D 1 179 ? 16.574 -15.585 -37.338 1.00 35.78 179 TYR D C 1
ATOM 16118 O O . TYR D 1 179 ? 15.398 -15.322 -37.065 1.00 35.40 179 TYR D O 1
ATOM 16127 N N . ILE D 1 180 ? 17.116 -16.793 -37.192 1.00 35.73 180 ILE D N 1
ATOM 16128 C CA . ILE D 1 180 ? 16.335 -17.969 -36.829 1.00 34.94 180 ILE D CA 1
ATOM 16129 C C . ILE D 1 180 ? 17.137 -18.738 -35.789 1.00 36.66 180 ILE D C 1
ATOM 16130 O O . ILE D 1 180 ? 18.211 -19.282 -36.080 1.00 38.61 180 ILE D O 1
ATOM 16135 N N . VAL D 1 181 ? 16.606 -18.772 -34.577 1.00 36.54 181 VAL D N 1
ATOM 16136 C CA . VAL D 1 181 ? 17.310 -19.306 -33.431 1.00 38.26 181 VAL D CA 1
ATOM 16137 C C . VAL D 1 181 ? 16.870 -20.734 -33.167 1.00 38.34 181 VAL D C 1
ATOM 16138 O O . VAL D 1 181 ? 15.673 -21.030 -33.199 1.00 37.79 181 VAL D O 1
ATOM 16142 N N . GLY D 1 182 ? 17.834 -21.607 -32.882 1.00 36.11 182 GLY D N 1
ATOM 16143 C CA . GLY D 1 182 ? 17.542 -23.007 -32.617 1.00 36.13 182 GLY D CA 1
ATOM 16144 C C . GLY D 1 182 ? 17.661 -23.311 -31.142 1.00 35.34 182 GLY D C 1
ATOM 16145 O O . GLY D 1 182 ? 18.540 -22.796 -30.470 1.00 36.56 182 GLY D O 1
ATOM 16146 N N . PHE D 1 183 ? 16.767 -24.139 -30.627 1.00 36.45 183 PHE D N 1
ATOM 16147 C CA . PHE D 1 183 ? 16.903 -24.648 -29.266 1.00 38.00 183 PHE D CA 1
ATOM 16148 C C . PHE D 1 183 ? 16.377 -26.078 -29.147 1.00 38.33 183 PHE D C 1
ATOM 16149 O O . PHE D 1 183 ? 15.567 -26.507 -29.958 1.00 38.78 183 PHE D O 1
ATOM 16157 N N . VAL D 1 184 ? 16.854 -26.802 -28.135 1.00 39.52 184 VAL D N 1
ATOM 16158 C CA . VAL D 1 184 ? 16.487 -28.193 -27.914 1.00 40.09 184 VAL D CA 1
ATOM 16159 C C . VAL D 1 184 ? 15.641 -28.232 -26.670 1.00 43.16 184 VAL D C 1
ATOM 16160 O O . VAL D 1 184 ? 15.854 -27.446 -25.764 1.00 46.81 184 VAL D O 1
ATOM 16164 N N . LYS D 1 185 ? 14.732 -29.172 -26.607 1.00 44.14 185 LYS D N 1
ATOM 16165 C CA . LYS D 1 185 ? 13.985 -29.402 -25.421 1.00 46.89 185 LYS D CA 1
ATOM 16166 C C . LYS D 1 185 ? 14.282 -30.805 -24.994 1.00 48.69 185 LYS D C 1
ATOM 16167 O O . LYS D 1 185 ? 14.144 -31.699 -25.753 1.00 51.27 185 LYS D O 1
ATOM 16173 N N . MET D 1 186 ? 14.708 -30.978 -23.759 1.00 51.47 186 MET D N 1
ATOM 16174 C CA . MET D 1 186 ? 14.967 -32.269 -23.179 1.00 55.23 186 MET D CA 1
ATOM 16175 C C . MET D 1 186 ? 14.391 -32.220 -21.805 1.00 58.34 186 MET D C 1
ATOM 16176 O O . MET D 1 186 ? 14.790 -31.389 -21.017 1.00 61.87 186 MET D O 1
ATOM 16181 N N . GLY D 1 187 ? 13.465 -33.096 -21.489 1.00 63.08 187 GLY D N 1
ATOM 16182 C CA . GLY D 1 187 ? 12.799 -33.011 -20.209 1.00 70.81 187 GLY D CA 1
ATOM 16183 C C . GLY D 1 187 ? 12.087 -31.687 -20.213 1.00 74.08 187 GLY D C 1
ATOM 16184 O O . GLY D 1 187 ? 11.453 -31.388 -21.200 1.00 71.54 187 GLY D O 1
ATOM 16185 N N . GLU D 1 188 ? 12.188 -30.891 -19.157 1.00 79.53 188 GLU D N 1
ATOM 16186 C CA . GLU D 1 188 ? 11.627 -29.548 -19.235 1.00 86.54 188 GLU D CA 1
ATOM 16187 C C . GLU D 1 188 ? 12.692 -28.473 -19.382 1.00 82.04 188 GLU D C 1
ATOM 16188 O O . GLU D 1 188 ? 12.433 -27.297 -19.185 1.00 80.11 188 GLU D O 1
ATOM 16194 N N . GLU D 1 189 ? 13.894 -28.876 -19.758 1.00 73.93 189 GLU D N 1
ATOM 16195 C CA . GLU D 1 189 ? 14.973 -27.945 -19.950 1.00 70.90 189 GLU D CA 1
ATOM 16196 C C . GLU D 1 189 ? 15.278 -27.647 -21.403 1.00 60.27 189 GLU D C 1
ATOM 16197 O O . GLU D 1 189 ? 15.312 -28.516 -22.222 1.00 57.69 189 GLU D O 1
ATOM 16203 N N . THR D 1 190 ? 15.498 -26.413 -21.728 1.00 51.88 190 THR D N 1
ATOM 16204 C CA . THR D 1 190 ? 15.778 -26.066 -23.107 1.00 49.43 190 THR D CA 1
ATOM 16205 C C . THR D 1 190 ? 17.111 -25.329 -23.220 1.00 47.46 190 THR D C 1
ATOM 16206 O O . THR D 1 190 ? 17.458 -24.532 -22.357 1.00 44.75 190 THR D O 1
ATOM 16210 N N . PHE D 1 191 ? 17.843 -25.599 -24.294 1.00 47.41 191 PHE D N 1
ATOM 16211 C CA . PHE D 1 191 ? 19.204 -25.100 -24.471 1.00 49.49 191 PHE D CA 1
ATOM 16212 C C . PHE D 1 191 ? 19.374 -24.594 -25.883 1.00 48.02 191 PHE D C 1
ATOM 16213 O O . PHE D 1 191 ? 18.827 -25.173 -26.825 1.00 46.98 191 PHE D O 1
ATOM 16221 N N . ASN D 1 192 ? 20.165 -23.544 -26.027 1.00 43.78 192 ASN D N 1
ATOM 16222 C CA . ASN D 1 192 ? 20.503 -23.032 -27.321 1.00 46.11 192 ASN D CA 1
ATOM 16223 C C . ASN D 1 192 ? 21.526 -23.939 -27.995 1.00 46.52 192 ASN D C 1
ATOM 16224 O O . ASN D 1 192 ? 22.366 -24.553 -27.326 1.00 50.28 192 ASN D O 1
ATOM 16229 N N . ILE D 1 193 ? 21.420 -24.037 -29.316 1.00 41.54 193 ILE D N 1
ATOM 16230 C CA . ILE D 1 193 ? 22.260 -24.916 -30.103 1.00 40.31 193 ILE D CA 1
ATOM 16231 C C . ILE D 1 193 ? 23.422 -24.168 -30.735 1.00 43.23 193 ILE D C 1
ATOM 16232 O O . ILE D 1 193 ? 24.319 -24.780 -31.327 1.00 44.45 193 ILE D O 1
ATOM 16237 N N . THR D 1 194 ? 23.389 -22.842 -30.617 1.00 44.23 194 THR D N 1
ATOM 16238 C CA . THR D 1 194 ? 24.511 -21.987 -30.949 1.00 42.70 194 THR D CA 1
ATOM 16239 C C . THR D 1 194 ? 24.910 -21.272 -29.671 1.00 45.07 194 THR D C 1
ATOM 16240 O O . THR D 1 194 ? 24.136 -21.248 -28.719 1.00 43.74 194 THR D O 1
ATOM 16244 N N . PRO D 1 195 ? 26.124 -20.698 -29.630 1.00 48.84 195 PRO D N 1
ATOM 16245 C CA . PRO D 1 195 ? 26.616 -20.141 -28.367 1.00 49.87 195 PRO D CA 1
ATOM 16246 C C . PRO D 1 195 ? 25.887 -18.880 -27.883 1.00 50.79 195 PRO D C 1
ATOM 16247 O O . PRO D 1 195 ? 25.587 -18.779 -26.698 1.00 48.62 195 PRO D O 1
ATOM 16251 N N . ASP D 1 196 ? 25.596 -17.945 -28.782 1.00 50.84 196 ASP D N 1
ATOM 16252 C CA . ASP D 1 196 ? 24.901 -16.706 -28.393 1.00 52.12 196 ASP D CA 1
ATOM 16253 C C . ASP D 1 196 ? 23.668 -16.400 -29.276 1.00 49.07 196 ASP D C 1
ATOM 16254 O O . ASP D 1 196 ? 23.805 -15.890 -30.389 1.00 48.22 196 ASP D O 1
ATOM 16259 N N . PRO D 1 197 ? 22.456 -16.669 -28.769 1.00 49.31 197 PRO D N 1
ATOM 16260 C CA . PRO D 1 197 ? 21.239 -16.384 -29.543 1.00 50.52 197 PRO D CA 1
ATOM 16261 C C . PRO D 1 197 ? 20.922 -14.891 -29.717 1.00 49.54 197 PRO D C 1
ATOM 16262 O O . PRO D 1 197 ? 19.949 -14.546 -30.393 1.00 47.31 197 PRO D O 1
ATOM 16266 N N . GLU D 1 198 ? 21.736 -14.032 -29.108 1.00 51.95 198 GLU D N 1
ATOM 16267 C CA . GLU D 1 198 ? 21.602 -12.588 -29.228 1.00 53.84 198 GLU D CA 1
ATOM 16268 C C . GLU D 1 198 ? 22.294 -12.117 -30.481 1.00 50.43 198 GLU D C 1
ATOM 16269 O O . GLU D 1 198 ? 22.057 -11.013 -30.915 1.00 51.59 198 GLU D O 1
ATOM 16275 N N . LYS D 1 199 ? 23.177 -12.929 -31.051 1.00 51.18 199 LYS D N 1
ATOM 16276 C CA . LYS D 1 199 ? 23.746 -12.616 -32.364 1.00 54.46 199 LYS D CA 1
ATOM 16277 C C . LYS D 1 199 ? 22.735 -12.916 -33.466 1.00 53.22 199 LYS D C 1
ATOM 16278 O O . LYS D 1 199 ? 21.978 -13.892 -33.374 1.00 56.32 199 LYS D O 1
ATOM 16284 N N . VAL D 1 200 ? 22.737 -12.088 -34.511 1.00 49.17 200 VAL D N 1
ATOM 16285 C CA . VAL D 1 200 ? 21.865 -12.294 -35.671 1.00 45.41 200 VAL D CA 1
ATOM 16286 C C . VAL D 1 200 ? 22.421 -13.398 -36.551 1.00 43.23 200 VAL D C 1
ATOM 16287 O O . VAL D 1 200 ? 23.461 -13.237 -37.178 1.00 42.96 200 VAL D O 1
ATOM 16291 N N . HIS D 1 201 ? 21.709 -14.513 -36.609 1.00 41.18 201 HIS D N 1
ATOM 16292 C CA . HIS D 1 201 ? 22.130 -15.619 -37.425 1.00 37.94 201 HIS D CA 1
ATOM 16293 C C . HIS D 1 201 ? 20.962 -16.546 -37.674 1.00 36.14 201 HIS D C 1
ATOM 16294 O O . HIS D 1 201 ? 19.953 -16.460 -36.994 1.00 33.22 201 HIS D O 1
ATOM 16301 N N . VAL D 1 202 ? 21.144 -17.454 -38.629 1.00 37.25 202 VAL D N 1
ATOM 16302 C CA . VAL D 1 202 ? 20.182 -18.498 -38.952 1.00 38.19 202 VAL D CA 1
ATOM 16303 C C . VAL D 1 202 ? 20.715 -19.856 -38.523 1.00 37.02 202 VAL D C 1
ATOM 16304 O O . VAL D 1 202 ? 21.870 -20.164 -38.784 1.00 36.16 202 VAL D O 1
ATOM 16308 N N . ALA D 1 203 ? 19.876 -20.659 -37.871 1.00 38.11 203 ALA D N 1
ATOM 16309 C CA . ALA D 1 203 ? 20.091 -22.117 -37.769 1.00 37.77 203 ALA D CA 1
ATOM 16310 C C . ALA D 1 203 ? 19.031 -22.825 -38.596 1.00 39.21 203 ALA D C 1
ATOM 16311 O O . ALA D 1 203 ? 17.871 -22.440 -38.547 1.00 40.59 203 ALA D O 1
ATOM 16313 N N . MET D 1 204 ? 19.436 -23.879 -39.302 1.00 41.76 204 MET D N 1
ATOM 16314 C CA . MET D 1 204 ? 18.640 -24.521 -40.365 1.00 45.42 204 MET D CA 1
ATOM 16315 C C . MET D 1 204 ? 18.858 -26.030 -40.442 1.00 44.64 204 MET D C 1
ATOM 16316 O O . MET D 1 204 ? 19.980 -26.517 -40.197 1.00 44.38 204 MET D O 1
ATOM 16321 N N . GLU D 1 205 ? 17.816 -26.746 -40.870 1.00 40.23 205 GLU D N 1
ATOM 16322 C CA . GLU D 1 205 ? 17.942 -28.119 -41.358 1.00 38.23 205 GLU D CA 1
ATOM 16323 C C . GLU D 1 205 ? 18.611 -29.031 -40.346 1.00 37.68 205 GLU D C 1
ATOM 16324 O O . GLU D 1 205 ? 19.546 -29.756 -40.675 1.00 36.70 205 GLU D O 1
ATOM 16330 N N . PRO D 1 206 ? 18.155 -28.986 -39.102 1.00 35.72 206 PRO D N 1
ATOM 16331 C CA . PRO D 1 206 ? 18.806 -29.843 -38.133 1.00 36.22 206 PRO D CA 1
ATOM 16332 C C . PRO D 1 206 ? 18.431 -31.308 -38.330 1.00 37.77 206 PRO D C 1
ATOM 16333 O O . PRO D 1 206 ? 17.319 -31.601 -38.744 1.00 37.46 206 PRO D O 1
ATOM 16337 N N . VAL D 1 207 ? 19.364 -32.204 -38.022 1.00 38.92 207 VAL D N 1
ATOM 16338 C CA . VAL D 1 207 ? 19.124 -33.645 -38.092 1.00 40.48 207 VAL D CA 1
ATOM 16339 C C . VAL D 1 207 ? 19.774 -34.355 -36.916 1.00 40.35 207 VAL D C 1
ATOM 16340 O O . VAL D 1 207 ? 20.961 -34.146 -36.658 1.00 38.64 207 VAL D O 1
ATOM 16344 N N . PHE D 1 208 ? 19.016 -35.197 -36.216 1.00 40.06 208 PHE D N 1
ATOM 16345 C CA . PHE D 1 208 ? 19.612 -36.097 -35.221 1.00 40.57 208 PHE D CA 1
ATOM 16346 C C . PHE D 1 208 ? 20.428 -37.189 -35.909 1.00 40.57 208 PHE D C 1
ATOM 16347 O O . PHE D 1 208 ? 19.943 -37.839 -36.809 1.00 39.62 208 PHE D O 1
ATOM 16355 N N . THR D 1 209 ? 21.685 -37.353 -35.516 1.00 43.46 209 THR D N 1
ATOM 16356 C CA . THR D 1 209 ? 22.512 -38.452 -36.033 1.00 44.44 209 THR D CA 1
ATOM 16357 C C . THR D 1 209 ? 22.561 -39.585 -35.030 1.00 43.49 209 THR D C 1
ATOM 16358 O O . THR D 1 209 ? 22.825 -40.713 -35.395 1.00 42.41 209 THR D O 1
ATOM 16362 N N . ASP D 1 210 ? 22.357 -39.252 -33.763 1.00 43.68 210 ASP D N 1
ATOM 16363 C CA . ASP D 1 210 ? 21.970 -40.216 -32.751 1.00 46.01 210 ASP D CA 1
ATOM 16364 C C . ASP D 1 210 ? 21.169 -39.446 -31.717 1.00 45.16 210 ASP D C 1
ATOM 16365 O O . ASP D 1 210 ? 20.986 -38.243 -31.867 1.00 46.00 210 ASP D O 1
ATOM 16370 N N . ASN D 1 211 ? 20.685 -40.113 -30.675 1.00 46.34 211 ASN D N 1
ATOM 16371 C CA . ASN D 1 211 ? 19.794 -39.444 -29.723 1.00 50.72 211 ASN D CA 1
ATOM 16372 C C . ASN D 1 211 ? 20.439 -38.328 -28.908 1.00 49.88 211 ASN D C 1
ATOM 16373 O O . ASN D 1 211 ? 19.734 -37.632 -28.179 1.00 47.27 211 ASN D O 1
ATOM 16378 N N . GLU D 1 212 ? 21.761 -38.170 -29.046 1.00 50.91 212 GLU D N 1
ATOM 16379 C CA . GLU D 1 212 ? 22.550 -37.208 -28.272 1.00 54.49 212 GLU D CA 1
ATOM 16380 C C . GLU D 1 212 ? 23.266 -36.193 -29.150 1.00 47.93 212 GLU D C 1
ATOM 16381 O O . GLU D 1 212 ? 23.981 -35.336 -28.635 1.00 48.49 212 GLU D O 1
ATOM 16387 N N . THR D 1 213 ? 23.058 -36.272 -30.461 1.00 43.64 213 THR D N 1
ATOM 16388 C CA . THR D 1 213 ? 23.806 -35.467 -31.413 1.00 41.29 213 THR D CA 1
ATOM 16389 C C . THR D 1 213 ? 22.935 -34.988 -32.559 1.00 39.11 213 THR D C 1
ATOM 16390 O O . THR D 1 213 ? 22.166 -35.765 -33.120 1.00 37.25 213 THR D O 1
ATOM 16394 N N . ILE D 1 214 ? 23.097 -33.717 -32.923 1.00 37.32 214 ILE D N 1
ATOM 16395 C CA . ILE D 1 214 ? 22.461 -33.159 -34.100 1.00 37.86 214 ILE D CA 1
ATOM 16396 C C . ILE D 1 214 ? 23.490 -32.404 -34.917 1.00 36.67 214 ILE D C 1
ATOM 16397 O O . ILE D 1 214 ? 24.407 -31.816 -34.356 1.00 39.60 214 ILE D O 1
ATOM 16402 N N . TYR D 1 215 ? 23.355 -32.456 -36.237 1.00 34.48 215 TYR D N 1
ATOM 16403 C CA . TYR D 1 215 ? 24.043 -31.531 -37.120 1.00 36.39 215 TYR D CA 1
ATOM 16404 C C . TYR D 1 215 ? 23.001 -30.576 -37.687 1.00 35.26 215 TYR D C 1
ATOM 16405 O O . TYR D 1 215 ? 21.807 -30.852 -37.672 1.00 37.68 215 TYR D O 1
ATOM 16414 N N . PHE D 1 216 ? 23.467 -29.451 -38.186 1.00 35.29 216 PHE D N 1
ATOM 16415 C CA . PHE D 1 216 ? 22.601 -28.439 -38.741 1.00 34.06 216 PHE D CA 1
ATOM 16416 C C . PHE D 1 216 ? 23.427 -27.452 -39.524 1.00 33.47 216 PHE D C 1
ATOM 16417 O O . PHE D 1 216 ? 24.642 -27.546 -39.549 1.00 32.48 216 PHE D O 1
ATOM 16425 N N . ALA D 1 217 ? 22.755 -26.549 -40.217 1.00 33.55 217 ALA D N 1
ATOM 16426 C CA . ALA D 1 217 ? 23.432 -25.548 -40.990 1.00 34.23 217 ALA D CA 1
ATOM 16427 C C . ALA D 1 217 ? 23.211 -24.224 -40.303 1.00 33.71 217 ALA D C 1
ATOM 16428 O O . ALA D 1 217 ? 22.109 -23.952 -39.839 1.00 32.93 217 ALA D O 1
ATOM 16430 N N . THR D 1 218 ? 24.262 -23.412 -40.222 1.00 33.44 218 THR D N 1
ATOM 16431 C CA . THR D 1 218 ? 24.149 -22.090 -39.627 1.00 33.58 218 THR D CA 1
ATOM 16432 C C . THR D 1 218 ? 25.207 -21.165 -40.151 1.00 32.63 218 THR D C 1
ATOM 16433 O O . THR D 1 218 ? 26.229 -21.619 -40.629 1.00 35.59 218 THR D O 1
ATOM 16437 N N . ASP D 1 219 ? 24.944 -19.863 -40.057 1.00 33.43 219 ASP D N 1
ATOM 16438 C CA . ASP D 1 219 ? 25.892 -18.825 -40.477 1.00 34.33 219 ASP D CA 1
ATOM 16439 C C . ASP D 1 219 ? 26.395 -18.060 -39.255 1.00 36.54 219 ASP D C 1
ATOM 16440 O O . ASP D 1 219 ? 26.820 -16.913 -39.358 1.00 39.58 219 ASP D O 1
ATOM 16445 N N . TYR D 1 220 ? 26.337 -18.703 -38.098 1.00 38.06 220 TYR D N 1
ATOM 16446 C CA . TYR D 1 220 ? 26.783 -18.096 -36.850 1.00 41.55 220 TYR D CA 1
ATOM 16447 C C . TYR D 1 220 ? 28.258 -17.640 -36.947 1.00 43.19 220 TYR D C 1
ATOM 16448 O O . TYR D 1 220 ? 29.129 -18.441 -37.259 1.00 40.43 220 TYR D O 1
ATOM 16457 N N . ASP D 1 221 ? 28.504 -16.348 -36.698 1.00 46.37 221 ASP D N 1
ATOM 16458 C CA . ASP D 1 221 ? 29.847 -15.722 -36.769 1.00 49.12 221 ASP D CA 1
ATOM 16459 C C . ASP D 1 221 ? 30.509 -15.907 -38.124 1.00 47.26 221 ASP D C 1
ATOM 16460 O O . ASP D 1 221 ? 31.720 -16.061 -38.211 1.00 52.10 221 ASP D O 1
ATOM 16465 N N . SER D 1 222 ? 29.718 -15.870 -39.186 1.00 44.17 222 SER D N 1
ATOM 16466 C CA . SER D 1 222 ? 30.240 -16.057 -40.541 1.00 40.01 222 SER D CA 1
ATOM 16467 C C . SER D 1 222 ? 29.297 -15.428 -41.524 1.00 38.54 222 SER D C 1
ATOM 16468 O O . SER D 1 222 ? 28.160 -15.118 -41.170 1.00 42.32 222 SER D O 1
ATOM 16471 N N . ASP D 1 223 ? 29.758 -15.257 -42.756 1.00 37.90 223 ASP D N 1
ATOM 16472 C CA . ASP D 1 223 ? 28.941 -14.643 -43.809 1.00 41.28 223 ASP D CA 1
ATOM 16473 C C . ASP D 1 223 ? 28.326 -15.672 -44.775 1.00 42.29 223 ASP D C 1
ATOM 16474 O O . ASP D 1 223 ? 27.594 -15.298 -45.706 1.00 39.53 223 ASP D O 1
ATOM 16479 N N . GLU D 1 224 ? 28.650 -16.947 -44.558 1.00 42.68 224 GLU D N 1
ATOM 16480 C CA . GLU D 1 224 ? 28.106 -18.054 -45.337 1.00 44.07 224 GLU D CA 1
ATOM 16481 C C . GLU D 1 224 ? 27.641 -19.122 -44.360 1.00 42.76 224 GLU D C 1
ATOM 16482 O O . GLU D 1 224 ? 28.213 -19.262 -43.289 1.00 44.68 224 GLU D O 1
ATOM 16488 N N . MET D 1 225 ? 26.612 -19.879 -44.731 1.00 40.85 225 MET D N 1
ATOM 16489 C CA . MET D 1 225 ? 26.089 -20.943 -43.882 1.00 39.15 225 MET D CA 1
ATOM 16490 C C . MET D 1 225 ? 27.014 -22.142 -43.989 1.00 34.81 225 MET D C 1
ATOM 16491 O O . MET D 1 225 ? 27.337 -22.557 -45.093 1.00 32.48 225 MET D O 1
ATOM 16496 N N . TYR D 1 226 ? 27.392 -22.713 -42.851 1.00 31.87 226 TYR D N 1
ATOM 16497 C CA . TYR D 1 226 ? 28.317 -23.833 -42.796 1.00 32.95 226 TYR D CA 1
ATOM 16498 C C . TYR D 1 226 ? 27.712 -24.957 -41.976 1.00 33.74 226 TYR D C 1
ATOM 16499 O O . TYR D 1 226 ? 26.717 -24.764 -41.272 1.00 32.29 226 TYR D O 1
ATOM 16508 N N . LEU D 1 227 ? 28.353 -26.120 -42.031 1.00 33.89 227 LEU D N 1
ATOM 16509 C CA . LEU D 1 227 ? 27.883 -27.288 -41.302 1.00 34.64 227 LEU D CA 1
ATOM 16510 C C . LEU D 1 227 ? 28.377 -27.242 -39.864 1.00 34.68 227 LEU D C 1
ATOM 16511 O O . LEU D 1 227 ? 29.555 -27.087 -39.629 1.00 36.39 227 LEU D O 1
ATOM 16516 N N . ALA D 1 228 ? 27.464 -27.382 -38.914 1.00 35.18 228 ALA D N 1
ATOM 16517 C CA . ALA D 1 228 ? 27.777 -27.353 -37.495 1.00 34.00 228 ALA D CA 1
ATOM 16518 C C . ALA D 1 228 ? 27.142 -28.532 -36.770 1.00 36.29 228 ALA D C 1
ATOM 16519 O O . ALA D 1 228 ? 26.283 -29.245 -37.310 1.00 35.72 228 ALA D O 1
ATOM 16521 N N . LYS D 1 229 ? 27.554 -28.701 -35.521 1.00 36.09 229 LYS D N 1
ATOM 16522 C CA . LYS D 1 229 ? 27.182 -29.848 -34.732 1.00 38.24 229 LYS D CA 1
ATOM 16523 C C . LYS D 1 229 ? 26.953 -29.379 -33.316 1.00 37.30 229 LYS D C 1
ATOM 16524 O O . LYS D 1 229 ? 27.651 -28.494 -32.846 1.00 40.93 229 LYS D O 1
ATOM 16530 N N . PHE D 1 230 ? 25.968 -29.963 -32.647 1.00 35.61 230 PHE D N 1
ATOM 16531 C CA . PHE D 1 230 ? 25.705 -29.672 -31.261 1.00 34.99 230 PHE D CA 1
ATOM 16532 C C . PHE D 1 230 ? 25.524 -30.982 -30.484 1.00 37.67 230 PHE D C 1
ATOM 16533 O O . PHE D 1 230 ? 24.742 -31.835 -30.875 1.00 36.75 230 PHE D O 1
ATOM 16541 N N . ASP D 1 231 ? 26.254 -31.137 -29.385 1.00 40.34 231 ASP D N 1
ATOM 16542 C CA . ASP D 1 231 ? 26.193 -32.355 -28.589 1.00 41.36 231 ASP D CA 1
ATOM 16543 C C . ASP D 1 231 ? 25.241 -32.110 -27.443 1.00 40.45 231 ASP D C 1
ATOM 16544 O O . ASP D 1 231 ? 25.439 -31.190 -26.650 1.00 40.34 231 ASP D O 1
ATOM 16549 N N . LEU D 1 232 ? 24.207 -32.929 -27.342 1.00 41.15 232 LEU D N 1
ATOM 16550 C CA . LEU D 1 232 ? 23.183 -32.699 -26.322 1.00 46.20 232 LEU D CA 1
ATOM 16551 C C . LEU D 1 232 ? 23.683 -33.000 -24.911 1.00 49.67 232 LEU D C 1
ATOM 16552 O O . LEU D 1 232 ? 23.174 -32.428 -23.938 1.00 49.49 232 LEU D O 1
ATOM 16557 N N . THR D 1 233 ? 24.674 -33.886 -24.813 1.00 52.64 233 THR D N 1
ATOM 16558 C CA . THR D 1 233 ? 25.224 -34.311 -23.532 1.00 57.64 233 THR D CA 1
ATOM 16559 C C . THR D 1 233 ? 26.192 -33.247 -22.994 1.00 54.47 233 THR D C 1
ATOM 16560 O O . THR D 1 233 ? 25.975 -32.702 -21.914 1.00 52.07 233 THR D O 1
ATOM 16564 N N . SER D 1 234 ? 27.245 -32.948 -23.755 1.00 49.19 234 SER D N 1
ATOM 16565 C CA . SER D 1 234 ? 28.231 -31.940 -23.347 1.00 47.02 234 SER D CA 1
ATOM 16566 C C . SER D 1 234 ? 27.847 -30.485 -23.658 1.00 48.81 234 SER D C 1
ATOM 16567 O O . SER D 1 234 ? 28.639 -29.576 -23.390 1.00 50.53 234 SER D O 1
ATOM 16570 N N . LYS D 1 235 ? 26.659 -30.259 -24.233 1.00 47.62 235 LYS D N 1
ATOM 16571 C CA . LYS D 1 235 ? 26.225 -28.927 -24.653 1.00 43.20 235 LYS D CA 1
ATOM 16572 C C . LYS D 1 235 ? 27.265 -28.246 -25.539 1.00 40.99 235 LYS D C 1
ATOM 16573 O O . LYS D 1 235 ? 27.414 -27.025 -25.488 1.00 45.45 235 LYS D O 1
ATOM 16579 N N . GLU D 1 236 ? 27.936 -29.024 -26.385 1.00 36.41 236 GLU D N 1
ATOM 16580 C CA A GLU D 1 236 ? 29.053 -28.508 -27.163 0.50 35.86 236 GLU D CA 1
ATOM 16581 C CA B GLU D 1 236 ? 29.072 -28.549 -27.178 0.50 35.27 236 GLU D CA 1
ATOM 16582 C C . GLU D 1 236 ? 28.640 -28.193 -28.597 1.00 36.94 236 GLU D C 1
ATOM 16583 O O . GLU D 1 236 ? 28.149 -29.062 -29.330 1.00 35.07 236 GLU D O 1
ATOM 16594 N N . PHE D 1 237 ? 28.844 -26.929 -28.981 1.00 36.45 237 PHE D N 1
ATOM 16595 C CA . PHE D 1 237 ? 28.634 -26.467 -30.330 1.00 34.96 237 PHE D CA 1
ATOM 16596 C C . PHE D 1 237 ? 29.977 -26.449 -31.052 1.00 37.46 237 PHE D C 1
ATOM 16597 O O . PHE D 1 237 ? 30.968 -25.943 -30.510 1.00 36.22 237 PHE D O 1
ATOM 16605 N N . SER D 1 238 ? 29.997 -26.945 -32.290 1.00 38.06 238 SER D N 1
ATOM 16606 C CA . SER D 1 238 ? 31.242 -27.091 -33.055 1.00 39.45 238 SER D CA 1
ATOM 16607 C C . SER D 1 238 ? 31.048 -26.659 -34.510 1.00 41.43 238 SER D C 1
ATOM 16608 O O . SER D 1 238 ? 30.023 -26.962 -35.105 1.00 42.20 238 SER D O 1
ATOM 16611 N N . LYS D 1 239 ? 32.031 -25.973 -35.088 1.00 42.15 239 LYS D N 1
ATOM 16612 C CA . LYS D 1 239 ? 32.048 -25.728 -36.530 1.00 44.37 239 LYS D CA 1
ATOM 16613 C C . LYS D 1 239 ? 32.750 -26.891 -37.223 1.00 44.48 239 LYS D C 1
ATOM 16614 O O . LYS D 1 239 ? 33.943 -27.083 -37.070 1.00 43.54 239 LYS D O 1
ATOM 16620 N N . VAL D 1 240 ? 31.987 -27.673 -37.974 1.00 45.02 240 VAL D N 1
ATOM 16621 C CA . VAL D 1 240 ? 32.476 -28.904 -38.568 1.00 43.92 240 VAL D CA 1
ATOM 16622 C C . VAL D 1 240 ? 33.038 -28.646 -39.965 1.00 45.92 240 VAL D C 1
ATOM 16623 O O . VAL D 1 240 ? 34.179 -29.026 -40.248 1.00 48.06 240 VAL D O 1
ATOM 16627 N N . LEU D 1 241 ? 32.239 -28.010 -40.836 1.00 45.36 241 LEU D N 1
ATOM 16628 C CA . LEU D 1 241 ? 32.559 -27.927 -42.277 1.00 41.65 241 LEU D CA 1
ATOM 16629 C C . LEU D 1 241 ? 31.989 -26.685 -42.963 1.00 38.19 241 LEU D C 1
ATOM 16630 O O . LEU D 1 241 ? 30.804 -26.411 -42.857 1.00 41.07 241 LEU D O 1
ATOM 16635 N N . ALA D 1 242 ? 32.838 -25.967 -43.691 1.00 36.72 242 ALA D N 1
ATOM 16636 C CA . ALA D 1 242 ? 32.465 -24.722 -44.381 1.00 36.83 242 ALA D CA 1
ATOM 16637 C C . ALA D 1 242 ? 33.030 -24.745 -45.784 1.00 38.47 242 ALA D C 1
ATOM 16638 O O . ALA D 1 242 ? 34.024 -25.420 -46.031 1.00 39.71 242 ALA D O 1
ATOM 16640 N N . PHE D 1 243 ? 32.396 -23.995 -46.684 1.00 39.25 243 PHE D N 1
ATOM 16641 C CA . PHE D 1 243 ? 32.724 -23.984 -48.099 1.00 40.80 243 PHE D CA 1
ATOM 16642 C C . PHE D 1 243 ? 32.988 -22.560 -48.486 1.00 43.46 243 PHE D C 1
ATOM 16643 O O . PHE D 1 243 ? 32.131 -21.708 -48.263 1.00 46.93 243 PHE D O 1
ATOM 16651 N N . ASP D 1 244 ? 34.154 -22.290 -49.062 1.00 46.15 244 ASP D N 1
ATOM 16652 C CA . ASP D 1 244 ? 34.508 -20.917 -49.429 1.00 49.19 244 ASP D CA 1
ATOM 16653 C C . ASP D 1 244 ? 33.477 -20.314 -50.400 1.00 49.35 244 ASP D C 1
ATOM 16654 O O . ASP D 1 244 ? 33.213 -20.882 -51.471 1.00 50.61 244 ASP D O 1
ATOM 16659 N N . GLY D 1 245 ? 32.899 -19.173 -50.017 1.00 47.09 245 GLY D N 1
ATOM 16660 C CA . GLY D 1 245 ? 31.988 -18.416 -50.888 1.00 46.94 245 GLY D CA 1
ATOM 16661 C C . GLY D 1 245 ? 30.689 -19.118 -51.289 1.00 45.94 245 GLY D C 1
ATOM 16662 O O . GLY D 1 245 ? 30.081 -18.763 -52.300 1.00 45.07 245 GLY D O 1
ATOM 16663 N N . GLU D 1 246 ? 30.265 -20.099 -50.486 1.00 42.23 246 GLU D N 1
ATOM 16664 C CA . GLU D 1 246 ? 29.057 -20.872 -50.737 1.00 41.62 246 GLU D CA 1
ATOM 16665 C C . GLU D 1 246 ? 28.301 -21.112 -49.434 1.00 41.35 246 GLU D C 1
ATOM 16666 O O . GLU D 1 246 ? 28.905 -21.299 -48.389 1.00 40.51 246 GLU D O 1
ATOM 16672 N N . SER D 1 247 ? 26.973 -21.093 -49.499 1.00 42.47 247 SER D N 1
ATOM 16673 C CA . SER D 1 247 ? 26.138 -21.335 -48.318 1.00 41.50 247 SER D CA 1
ATOM 16674 C C . SER D 1 247 ? 25.433 -22.683 -48.415 1.00 40.03 247 SER D C 1
ATOM 16675 O O . SER D 1 247 ? 24.784 -22.975 -49.405 1.00 40.75 247 SER D O 1
ATOM 16678 N N . ILE D 1 248 ? 25.545 -23.497 -47.379 1.00 39.35 248 ILE D N 1
ATOM 16679 C CA . ILE D 1 248 ? 24.747 -24.703 -47.302 1.00 39.58 248 ILE D CA 1
ATOM 16680 C C . ILE D 1 248 ? 23.284 -24.305 -47.110 1.00 41.75 248 ILE D C 1
ATOM 16681 O O . ILE D 1 248 ? 22.962 -23.481 -46.251 1.00 38.51 248 ILE D O 1
ATOM 16686 N N . GLN D 1 249 ? 22.410 -24.872 -47.936 1.00 46.22 249 GLN D N 1
ATOM 16687 C CA . GLN D 1 249 ? 20.962 -24.675 -47.801 1.00 47.49 249 GLN D CA 1
ATOM 16688 C C . GLN D 1 249 ? 20.204 -25.984 -47.626 1.00 43.35 249 GLN D C 1
ATOM 16689 O O . GLN D 1 249 ? 19.023 -25.959 -47.306 1.00 41.80 249 GLN D O 1
ATOM 16695 N N . SER D 1 250 ? 20.876 -27.118 -47.832 1.00 40.24 250 SER D N 1
ATOM 16696 C CA . SER D 1 250 ? 20.277 -28.420 -47.586 1.00 38.25 250 SER D CA 1
ATOM 16697 C C . SER D 1 250 ? 21.261 -29.397 -46.940 1.00 36.30 250 SER D C 1
ATOM 16698 O O . SER D 1 250 ? 22.430 -29.458 -47.311 1.00 33.55 250 SER D O 1
ATOM 16701 N N . VAL D 1 251 ? 20.759 -30.164 -45.973 1.00 37.38 251 VAL D N 1
ATOM 16702 C CA . VAL D 1 251 ? 21.566 -31.102 -45.191 1.00 34.65 251 VAL D CA 1
ATOM 16703 C C . VAL D 1 251 ? 20.841 -32.447 -45.098 1.00 34.68 251 VAL D C 1
ATOM 16704 O O . VAL D 1 251 ? 19.773 -32.527 -44.507 1.00 32.56 251 VAL D O 1
ATOM 16708 N N . LYS D 1 252 ? 21.431 -33.499 -45.672 1.00 36.30 252 LYS D N 1
ATOM 16709 C CA . LYS D 1 252 ? 20.790 -34.815 -45.688 1.00 38.26 252 LYS D CA 1
ATOM 16710 C C . LYS D 1 252 ? 21.672 -35.939 -45.171 1.00 37.34 252 LYS D C 1
ATOM 16711 O O . LYS D 1 252 ? 22.724 -36.228 -45.724 1.00 37.80 252 LYS D O 1
ATOM 16717 N N . TRP D 1 253 ? 21.215 -36.574 -44.104 1.00 37.57 253 TRP D N 1
ATOM 16718 C CA . TRP D 1 253 ? 21.932 -37.665 -43.461 1.00 38.35 253 TRP D CA 1
ATOM 16719 C C . TRP D 1 253 ? 21.669 -38.997 -44.160 1.00 38.50 253 TRP D C 1
ATOM 16720 O O . TRP D 1 253 ? 20.538 -39.461 -44.185 1.00 39.00 253 TRP D O 1
ATOM 16731 N N . ASP D 1 254 ? 22.721 -39.591 -44.726 1.00 39.34 254 ASP D N 1
ATOM 16732 C CA . ASP D 1 254 ? 22.712 -40.985 -45.184 1.00 40.42 254 ASP D CA 1
ATOM 16733 C C . ASP D 1 254 ? 23.226 -41.860 -44.067 1.00 43.37 254 ASP D C 1
ATOM 16734 O O . ASP D 1 254 ? 24.420 -42.121 -43.997 1.00 48.30 254 ASP D O 1
ATOM 16739 N N . LYS D 1 255 ? 22.327 -42.327 -43.212 1.00 48.56 255 LYS D N 1
ATOM 16740 C CA . LYS D 1 255 ? 22.690 -43.029 -41.972 1.00 55.68 255 LYS D CA 1
ATOM 16741 C C . LYS D 1 255 ? 23.648 -44.226 -42.136 1.00 55.39 255 LYS D C 1
ATOM 16742 O O . LYS D 1 255 ? 24.669 -44.300 -41.456 1.00 56.61 255 LYS D O 1
ATOM 16748 N N . ASP D 1 256 ? 23.321 -45.147 -43.036 1.00 53.77 256 ASP D N 1
ATOM 16749 C CA . ASP D 1 256 ? 24.095 -46.382 -43.186 1.00 51.50 256 ASP D CA 1
ATOM 16750 C C . ASP D 1 256 ? 25.522 -46.165 -43.694 1.00 51.33 256 ASP D C 1
ATOM 16751 O O . ASP D 1 256 ? 26.404 -46.944 -43.371 1.00 53.74 256 ASP D O 1
ATOM 16756 N N . ASN D 1 257 ? 25.759 -45.114 -44.471 1.00 49.02 257 ASN D N 1
ATOM 16757 C CA . ASN D 1 257 ? 27.122 -44.771 -44.874 1.00 49.74 257 ASN D CA 1
ATOM 16758 C C . ASN D 1 257 ? 27.806 -43.791 -43.909 1.00 50.71 257 ASN D C 1
ATOM 16759 O O . ASN D 1 257 ? 28.952 -43.397 -44.123 1.00 46.62 257 ASN D O 1
ATOM 16764 N N . LYS D 1 258 ? 27.107 -43.402 -42.845 1.00 52.93 258 LYS D N 1
ATOM 16765 C CA . LYS D 1 258 ? 27.511 -42.275 -42.010 1.00 56.10 258 LYS D CA 1
ATOM 16766 C C . LYS D 1 258 ? 28.084 -41.152 -42.882 1.00 53.86 258 LYS D C 1
ATOM 16767 O O . LYS D 1 258 ? 29.230 -40.717 -42.697 1.00 52.58 258 LYS D O 1
ATOM 16773 N N . ALA D 1 259 ? 27.278 -40.717 -43.852 1.00 49.46 259 ALA D N 1
ATOM 16774 C CA . ALA D 1 259 ? 27.634 -39.602 -44.721 1.00 47.53 259 ALA D CA 1
ATOM 16775 C C . ALA D 1 259 ? 26.528 -38.557 -44.785 1.00 46.61 259 ALA D C 1
ATOM 16776 O O . ALA D 1 259 ? 25.349 -38.843 -44.538 1.00 42.08 259 ALA D O 1
ATOM 16778 N N . PHE D 1 260 ? 26.949 -37.337 -45.110 1.00 45.63 260 PHE D N 1
ATOM 16779 C CA . PHE D 1 260 ? 26.054 -36.216 -45.360 1.00 43.32 260 PHE D CA 1
ATOM 16780 C C . PHE D 1 260 ? 26.049 -35.880 -46.857 1.00 40.08 260 PHE D C 1
ATOM 16781 O O . PHE D 1 260 ? 27.099 -35.927 -47.508 1.00 35.66 260 PHE D O 1
ATOM 16789 N N . TYR D 1 261 ? 24.867 -35.574 -47.402 1.00 37.43 261 TYR D N 1
ATOM 16790 C CA . TYR D 1 261 ? 24.785 -34.893 -48.701 1.00 37.00 261 TYR D CA 1
ATOM 16791 C C . TYR D 1 261 ? 24.358 -33.457 -48.433 1.00 34.43 261 TYR D C 1
ATOM 16792 O O . TYR D 1 261 ? 23.448 -33.180 -47.624 1.00 32.38 261 TYR D O 1
ATOM 16801 N N . LEU D 1 262 ? 25.068 -32.557 -49.092 1.00 32.72 262 LEU D N 1
ATOM 16802 C CA . LEU D 1 262 ? 24.989 -31.144 -48.797 1.00 34.60 262 LEU D CA 1
ATOM 16803 C C . LEU D 1 262 ? 24.840 -30.411 -50.104 1.00 35.70 262 LEU D C 1
ATOM 16804 O O . LEU D 1 262 ? 25.595 -30.659 -51.049 1.00 37.33 262 LEU D O 1
ATOM 16809 N N . ILE D 1 263 ? 23.862 -29.520 -50.172 1.00 35.57 263 ILE D N 1
ATOM 16810 C CA . ILE D 1 263 ? 23.722 -28.660 -51.345 1.00 36.14 263 ILE D CA 1
ATOM 16811 C C . ILE D 1 263 ? 24.055 -27.247 -50.927 1.00 35.37 263 ILE D C 1
ATOM 16812 O O . ILE D 1 263 ? 23.587 -26.767 -49.890 1.00 34.95 263 ILE D O 1
ATOM 16817 N N . THR D 1 264 ? 24.885 -26.589 -51.716 1.00 35.73 264 THR D N 1
ATOM 16818 C CA . THR D 1 264 ? 25.188 -25.196 -51.465 1.00 36.85 264 THR D CA 1
ATOM 16819 C C . THR D 1 264 ? 24.631 -24.337 -52.569 1.00 37.78 264 THR D C 1
ATOM 16820 O O . THR D 1 264 ? 24.304 -24.836 -53.638 1.00 36.01 264 THR D O 1
ATOM 16824 N N . VAL D 1 265 ? 24.527 -23.047 -52.271 1.00 41.32 265 VAL D N 1
ATOM 16825 C CA . VAL D 1 265 ? 24.200 -22.014 -53.235 1.00 44.60 265 VAL D CA 1
ATOM 16826 C C . VAL D 1 265 ? 25.487 -21.275 -53.601 1.00 44.24 265 VAL D C 1
ATOM 16827 O O . VAL D 1 265 ? 26.185 -20.766 -52.730 1.00 42.83 265 VAL D O 1
ATOM 16831 N N . LYS D 1 266 ? 25.794 -21.228 -54.889 1.00 47.50 266 LYS D N 1
ATOM 16832 C CA . LYS D 1 266 ? 26.889 -20.417 -55.407 1.00 50.87 266 LYS D CA 1
ATOM 16833 C C . LYS D 1 266 ? 26.310 -19.463 -56.447 1.00 46.29 266 LYS D C 1
ATOM 16834 O O . LYS D 1 266 ? 26.233 -19.776 -57.635 1.00 43.60 266 LYS D O 1
ATOM 16840 N N . GLY D 1 267 ? 25.875 -18.303 -55.984 1.00 45.28 267 GLY D N 1
ATOM 16841 C CA . GLY D 1 267 ? 25.214 -17.335 -56.852 1.00 45.67 267 GLY D CA 1
ATOM 16842 C C . GLY D 1 267 ? 23.985 -17.935 -57.518 1.00 44.16 267 GLY D C 1
ATOM 16843 O O . GLY D 1 267 ? 23.020 -18.308 -56.852 1.00 42.10 267 GLY D O 1
ATOM 16844 N N . VAL D 1 268 ? 24.043 -18.076 -58.835 1.00 43.13 268 VAL D N 1
ATOM 16845 C CA . VAL D 1 268 ? 22.881 -18.501 -59.604 1.00 40.50 268 VAL D CA 1
ATOM 16846 C C . VAL D 1 268 ? 22.774 -20.014 -59.829 1.00 39.11 268 VAL D C 1
ATOM 16847 O O . VAL D 1 268 ? 21.903 -20.443 -60.581 1.00 37.65 268 VAL D O 1
ATOM 16851 N N . THR D 1 269 ? 23.664 -20.820 -59.237 1.00 39.99 269 THR D N 1
ATOM 16852 C CA . THR D 1 269 ? 23.505 -22.297 -59.282 1.00 40.47 269 THR D CA 1
ATOM 16853 C C . THR D 1 269 ? 23.661 -22.942 -57.923 1.00 40.54 269 THR D C 1
ATOM 16854 O O . THR D 1 269 ? 24.164 -22.326 -56.985 1.00 43.16 269 THR D O 1
ATOM 16858 N N . ASP D 1 270 ? 23.202 -24.201 -57.856 1.00 39.32 270 ASP D N 1
ATOM 16859 C CA . ASP D 1 270 ? 23.430 -25.065 -56.718 1.00 38.36 270 ASP D CA 1
ATOM 16860 C C . ASP D 1 270 ? 24.565 -26.065 -57.030 1.00 39.75 270 ASP D C 1
ATOM 16861 O O . ASP D 1 270 ? 24.782 -26.442 -58.183 1.00 39.92 270 ASP D O 1
ATOM 16866 N N . ILE D 1 271 ? 25.289 -26.479 -55.974 1.00 41.62 271 ILE D N 1
ATOM 16867 C CA . ILE D 1 271 ? 26.365 -27.469 -56.074 1.00 40.32 271 ILE D CA 1
ATOM 16868 C C . ILE D 1 271 ? 26.100 -28.553 -55.035 1.00 37.25 271 ILE D C 1
ATOM 16869 O O . ILE D 1 271 ? 25.671 -28.251 -53.921 1.00 37.53 271 ILE D O 1
ATOM 16874 N N . LEU D 1 272 ? 26.380 -29.805 -55.378 1.00 36.01 272 LEU D N 1
ATOM 16875 C CA . LEU D 1 272 ? 26.191 -30.923 -54.441 1.00 36.51 272 LEU D CA 1
ATOM 16876 C C . LEU D 1 272 ? 27.535 -31.506 -53.996 1.00 37.84 272 LEU D C 1
ATOM 16877 O O . LEU D 1 272 ? 28.408 -31.754 -54.811 1.00 39.05 272 LEU D O 1
ATOM 16882 N N . TYR D 1 273 ? 27.679 -31.743 -52.698 1.00 39.68 273 TYR D N 1
ATOM 16883 C CA . TYR D 1 273 ? 28.900 -32.310 -52.149 1.00 42.20 273 TYR D CA 1
ATOM 16884 C C . TYR D 1 273 ? 28.532 -33.492 -51.287 1.00 41.69 273 TYR D C 1
ATOM 16885 O O . TYR D 1 273 ? 27.447 -33.516 -50.702 1.00 39.97 273 TYR D O 1
ATOM 16894 N N . ARG D 1 274 ? 29.444 -34.462 -51.197 1.00 42.17 274 ARG D N 1
ATOM 16895 C CA . ARG D 1 274 ? 29.307 -35.550 -50.229 1.00 43.31 274 ARG D CA 1
ATOM 16896 C C . ARG D 1 274 ? 30.367 -35.397 -49.148 1.00 41.73 274 ARG D C 1
ATOM 16897 O O . ARG D 1 274 ? 31.529 -35.207 -49.456 1.00 45.47 274 ARG D O 1
ATOM 16905 N N . TYR D 1 275 ? 29.965 -35.451 -47.884 1.00 42.29 275 TYR D N 1
ATOM 16906 C CA . TYR D 1 275 ? 30.906 -35.347 -46.775 1.00 44.04 275 TYR D CA 1
ATOM 16907 C C . TYR D 1 275 ? 30.920 -36.651 -45.969 1.00 44.35 275 TYR D C 1
ATOM 16908 O O . TYR D 1 275 ? 29.907 -37.055 -45.388 1.00 42.91 275 TYR D O 1
ATOM 16917 N N . ASP D 1 276 ? 32.082 -37.302 -45.961 1.00 46.52 276 ASP D N 1
ATOM 16918 C CA . ASP D 1 276 ? 32.277 -38.574 -45.270 1.00 48.37 276 ASP D CA 1
ATOM 16919 C C . ASP D 1 276 ? 32.726 -38.272 -43.855 1.00 48.01 276 ASP D C 1
ATOM 16920 O O . ASP D 1 276 ? 33.795 -37.706 -43.665 1.00 51.58 276 ASP D O 1
ATOM 16925 N N . VAL D 1 277 ? 31.911 -38.638 -42.868 1.00 48.09 277 VAL D N 1
ATOM 16926 C CA . VAL D 1 277 ? 32.147 -38.220 -41.490 1.00 52.01 277 VAL D CA 1
ATOM 16927 C C . VAL D 1 277 ? 33.337 -38.958 -40.856 1.00 56.73 277 VAL D C 1
ATOM 16928 O O . VAL D 1 277 ? 34.250 -38.322 -40.339 1.00 52.04 277 VAL D O 1
ATOM 16932 N N . ALA D 1 278 ? 33.336 -40.290 -40.901 1.00 59.93 278 ALA D N 1
ATOM 16933 C CA . ALA D 1 278 ? 34.433 -41.078 -40.307 1.00 60.94 278 ALA D CA 1
ATOM 16934 C C . ALA D 1 278 ? 35.813 -40.661 -40.828 1.00 59.39 278 ALA D C 1
ATOM 16935 O O . ALA D 1 278 ? 36.761 -40.606 -40.053 1.00 61.31 278 ALA D O 1
ATOM 16937 N N . THR D 1 279 ? 35.908 -40.345 -42.120 1.00 59.00 279 THR D N 1
ATOM 16938 C CA . THR D 1 279 ? 37.173 -39.928 -42.750 1.00 59.82 279 THR D CA 1
ATOM 16939 C C . THR D 1 279 ? 37.340 -38.416 -42.987 1.00 60.68 279 THR D C 1
ATOM 16940 O O . THR D 1 279 ? 38.352 -37.990 -43.550 1.00 62.44 279 THR D O 1
ATOM 16944 N N . ASP D 1 280 ? 36.357 -37.609 -42.589 1.00 59.90 280 ASP D N 1
ATOM 16945 C CA . ASP D 1 280 ? 36.401 -36.152 -42.807 1.00 57.58 280 ASP D CA 1
ATOM 16946 C C . ASP D 1 280 ? 36.855 -35.801 -44.240 1.00 53.45 280 ASP D C 1
ATOM 16947 O O . ASP D 1 280 ? 37.718 -34.949 -44.424 1.00 48.68 280 ASP D O 1
ATOM 16952 N N . LYS D 1 281 ? 36.267 -36.443 -45.249 1.00 55.63 281 LYS D N 1
ATOM 16953 C CA . LYS D 1 281 ? 36.549 -36.080 -46.648 1.00 58.47 281 LYS D CA 1
ATOM 16954 C C . LYS D 1 281 ? 35.312 -35.597 -47.421 1.00 55.11 281 LYS D C 1
ATOM 16955 O O . LYS D 1 281 ? 34.191 -36.056 -47.182 1.00 48.03 281 LYS D O 1
ATOM 16961 N N . VAL D 1 282 ? 35.549 -34.675 -48.355 1.00 53.51 282 VAL D N 1
ATOM 16962 C CA . VAL D 1 282 ? 34.513 -34.076 -49.176 1.00 54.28 282 VAL D CA 1
ATOM 16963 C C . VAL D 1 282 ? 34.676 -34.503 -50.625 1.00 56.40 282 VAL D C 1
ATOM 16964 O O . VAL D 1 282 ? 35.684 -34.181 -51.251 1.00 52.05 282 VAL D O 1
ATOM 16968 N N . GLU D 1 283 ? 33.688 -35.224 -51.156 1.00 62.09 283 GLU D N 1
ATOM 16969 C CA . GLU D 1 283 ? 33.630 -35.522 -52.595 1.00 64.92 283 GLU D CA 1
ATOM 16970 C C . GLU D 1 283 ? 32.681 -34.529 -53.251 1.00 60.94 283 GLU D C 1
ATOM 16971 O O . GLU D 1 283 ? 31.546 -34.344 -52.808 1.00 60.48 283 GLU D O 1
ATOM 16977 N N . GLU D 1 284 ? 33.164 -33.883 -54.301 1.00 57.12 284 GLU D N 1
ATOM 16978 C CA . GLU D 1 284 ? 32.350 -32.991 -55.095 1.00 57.48 284 GLU D CA 1
ATOM 16979 C C . GLU D 1 284 ? 31.534 -33.875 -56.038 1.00 52.13 284 GLU D C 1
ATOM 16980 O O . GLU D 1 284 ? 32.086 -34.699 -56.752 1.00 52.79 284 GLU D O 1
ATOM 16986 N N . CYS D 1 285 ? 30.217 -33.728 -56.013 1.00 48.28 285 CYS D N 1
ATOM 16987 C CA . CYS D 1 285 ? 29.350 -34.458 -56.924 1.00 46.55 285 CYS D CA 1
ATOM 16988 C C . CYS D 1 285 ? 29.045 -33.587 -58.113 1.00 45.14 285 CYS D C 1
ATOM 16989 O O . CYS D 1 285 ? 29.465 -32.435 -58.156 1.00 48.52 285 CYS D O 1
ATOM 16992 N N . SER D 1 286 ? 28.362 -34.149 -59.102 1.00 44.81 286 SER D N 1
ATOM 16993 C CA . SER D 1 286 ? 27.899 -33.372 -60.245 1.00 47.42 286 SER D CA 1
ATOM 16994 C C . SER D 1 286 ? 26.399 -33.508 -60.299 1.00 44.82 286 SER D C 1
ATOM 16995 O O . SER D 1 286 ? 25.850 -34.550 -59.945 1.00 45.54 286 SER D O 1
ATOM 16998 N N . LEU D 1 287 ? 25.746 -32.441 -60.726 1.00 42.69 287 LEU D N 1
ATOM 16999 C CA . LEU D 1 287 ? 24.298 -32.380 -60.745 1.00 38.74 287 LEU D CA 1
ATOM 17000 C C . LEU D 1 287 ? 23.869 -32.298 -62.178 1.00 37.98 287 LEU D C 1
ATOM 17001 O O . LEU D 1 287 ? 24.482 -31.574 -62.947 1.00 38.37 287 LEU D O 1
ATOM 17006 N N . PRO D 1 288 ? 22.800 -33.026 -62.537 1.00 37.04 288 PRO D N 1
ATOM 17007 C CA . PRO D 1 288 ? 22.282 -32.963 -63.886 1.00 37.34 288 PRO D CA 1
ATOM 17008 C C . PRO D 1 288 ? 21.537 -31.658 -64.171 1.00 35.89 288 PRO D C 1
ATOM 17009 O O . PRO D 1 288 ? 21.269 -31.358 -65.331 1.00 33.18 288 PRO D O 1
ATOM 17013 N N . VAL D 1 289 ? 21.208 -30.891 -63.139 1.00 35.45 289 VAL D N 1
ATOM 17014 C CA . VAL D 1 289 ? 20.554 -29.589 -63.352 1.00 38.48 289 VAL D CA 1
ATOM 17015 C C . VAL D 1 289 ? 21.191 -28.452 -62.549 1.00 39.61 289 VAL D C 1
ATOM 17016 O O . VAL D 1 289 ? 21.888 -28.671 -61.571 1.00 39.95 289 VAL D O 1
ATOM 17020 N N . ASP D 1 290 ? 20.913 -27.227 -62.953 1.00 41.61 290 ASP D N 1
ATOM 17021 C CA . ASP D 1 290 ? 21.466 -26.066 -62.267 1.00 42.12 290 ASP D CA 1
ATOM 17022 C C . ASP D 1 290 ? 20.813 -25.745 -60.910 1.00 41.83 290 ASP D C 1
ATOM 17023 O O . ASP D 1 290 ? 21.506 -25.327 -59.999 1.00 42.64 290 ASP D O 1
ATOM 17028 N N . ILE D 1 291 ? 19.502 -25.944 -60.759 1.00 42.80 291 ILE D N 1
ATOM 17029 C CA . ILE D 1 291 ? 18.787 -25.564 -59.517 1.00 40.46 291 ILE D CA 1
ATOM 17030 C C . ILE D 1 291 ? 18.025 -26.753 -58.912 1.00 37.46 291 ILE D C 1
ATOM 17031 O O . ILE D 1 291 ? 17.308 -27.449 -59.623 1.00 37.40 291 ILE D O 1
ATOM 17036 N N . ILE D 1 292 ? 18.169 -26.963 -57.606 1.00 34.78 292 ILE D N 1
ATOM 17037 C CA . ILE D 1 292 ? 17.483 -28.037 -56.907 1.00 34.92 292 ILE D CA 1
ATOM 17038 C C . ILE D 1 292 ? 16.291 -27.558 -56.083 1.00 35.21 292 ILE D C 1
ATOM 17039 O O . ILE D 1 292 ? 16.411 -26.671 -55.270 1.00 33.12 292 ILE D O 1
ATOM 17044 N N . GLU D 1 293 ? 15.157 -28.223 -56.265 1.00 37.26 293 GLU D N 1
ATOM 17045 C CA . GLU D 1 293 ? 13.932 -27.929 -55.539 1.00 38.82 293 GLU D CA 1
ATOM 17046 C C . GLU D 1 293 ? 13.782 -28.811 -54.297 1.00 35.92 293 GLU D C 1
ATOM 17047 O O . GLU D 1 293 ? 13.179 -28.434 -53.292 1.00 32.58 293 GLU D O 1
ATOM 17053 N N . GLN D 1 294 ? 14.297 -30.018 -54.387 1.00 34.29 294 GLN D N 1
ATOM 17054 C CA . GLN D 1 294 ? 14.120 -30.958 -53.314 1.00 33.79 294 GLN D CA 1
ATOM 17055 C C . GLN D 1 294 ? 15.068 -32.098 -53.523 1.00 30.42 294 GLN D C 1
ATOM 17056 O O . GLN D 1 294 ? 15.397 -32.423 -54.662 1.00 28.22 294 GLN D O 1
ATOM 17062 N N . ILE D 1 295 ? 15.480 -32.704 -52.416 1.00 30.58 295 ILE D N 1
ATOM 17063 C CA . ILE D 1 295 ? 16.420 -33.825 -52.432 1.00 31.03 295 ILE D CA 1
ATOM 17064 C C . ILE D 1 295 ? 16.026 -34.805 -51.361 1.00 31.79 295 ILE D C 1
ATOM 17065 O O . ILE D 1 295 ? 15.688 -34.384 -50.244 1.00 30.65 295 ILE D O 1
ATOM 17070 N N . GLN D 1 296 ? 16.015 -36.097 -51.710 1.00 31.37 296 GLN D N 1
ATOM 17071 C CA A GLN D 1 296 ? 15.798 -37.150 -50.723 0.50 31.83 296 GLN D CA 1
ATOM 17072 C CA B GLN D 1 296 ? 15.776 -37.148 -50.739 0.50 31.91 296 GLN D CA 1
ATOM 17073 C C . GLN D 1 296 ? 16.853 -38.238 -50.862 1.00 33.90 296 GLN D C 1
ATOM 17074 O O . GLN D 1 296 ? 17.291 -38.561 -51.969 1.00 35.08 296 GLN D O 1
ATOM 17085 N N . VAL D 1 297 ? 17.260 -38.800 -49.720 1.00 36.46 297 VAL D N 1
ATOM 17086 C CA . VAL D 1 297 ? 18.219 -39.897 -49.676 1.00 38.92 297 VAL D CA 1
ATOM 17087 C C . VAL D 1 297 ? 17.495 -41.140 -49.177 1.00 39.17 297 VAL D C 1
ATOM 17088 O O . VAL D 1 297 ? 16.947 -41.175 -48.074 1.00 40.19 297 VAL D O 1
ATOM 17092 N N . ALA D 1 298 ? 17.475 -42.167 -50.003 1.00 40.37 298 ALA D N 1
ATOM 17093 C CA . ALA D 1 298 ? 16.795 -43.391 -49.630 1.00 40.71 298 ALA D CA 1
ATOM 17094 C C . ALA D 1 298 ? 17.638 -44.158 -48.620 1.00 41.51 298 ALA D C 1
ATOM 17095 O O . ALA D 1 298 ? 18.859 -44.013 -48.583 1.00 39.57 298 ALA D O 1
ATOM 17097 N N . LYS D 1 299 ? 16.983 -44.987 -47.814 1.00 47.36 299 LYS D N 1
ATOM 17098 C CA . LYS D 1 299 ? 17.680 -45.910 -46.902 1.00 50.68 299 LYS D CA 1
ATOM 17099 C C . LYS D 1 299 ? 18.917 -46.567 -47.546 1.00 48.04 299 LYS D C 1
ATOM 17100 O O . LYS D 1 299 ? 19.976 -46.616 -46.935 1.00 47.51 299 LYS D O 1
ATOM 17106 N N . SER D 1 300 ? 18.787 -47.026 -48.791 1.00 46.56 300 SER D N 1
ATOM 17107 C CA . SER D 1 300 ? 19.896 -47.651 -49.512 1.00 43.05 300 SER D CA 1
ATOM 17108 C C . SER D 1 300 ? 21.087 -46.735 -49.798 1.00 42.83 300 SER D C 1
ATOM 17109 O O . SER D 1 300 ? 22.158 -47.221 -50.125 1.00 43.10 300 SER D O 1
ATOM 17112 N N . GLY D 1 301 ? 20.896 -45.420 -49.724 1.00 43.10 301 GLY D N 1
ATOM 17113 C CA . GLY D 1 301 ? 21.939 -44.463 -50.120 1.00 41.43 301 GLY D CA 1
ATOM 17114 C C . GLY D 1 301 ? 21.671 -43.808 -51.466 1.00 39.97 301 GLY D C 1
ATOM 17115 O O . GLY D 1 301 ? 22.302 -42.817 -51.819 1.00 39.24 301 GLY D O 1
ATOM 17116 N N . ASN D 1 302 ? 20.726 -44.347 -52.225 1.00 40.70 302 ASN D N 1
ATOM 17117 C CA . ASN D 1 302 ? 20.340 -43.717 -53.487 1.00 44.16 302 ASN D CA 1
ATOM 17118 C C . ASN D 1 302 ? 19.799 -42.312 -53.286 1.00 41.20 302 ASN D C 1
ATOM 17119 O O . ASN D 1 302 ? 19.205 -41.993 -52.246 1.00 39.29 302 ASN D O 1
ATOM 17124 N N . LEU D 1 303 ? 20.009 -41.499 -54.309 1.00 38.31 303 LEU D N 1
ATOM 17125 C CA . LEU D 1 303 ? 19.814 -40.077 -54.241 1.00 38.11 303 LEU D CA 1
ATOM 17126 C C . LEU D 1 303 ? 18.746 -39.711 -55.243 1.00 35.63 303 LEU D C 1
ATOM 17127 O O . LEU D 1 303 ? 18.823 -40.100 -56.406 1.00 33.61 303 LEU D O 1
ATOM 17132 N N . TYR D 1 304 ? 17.754 -38.956 -54.789 1.00 34.61 304 TYR D N 1
ATOM 17133 C CA . TYR D 1 304 ? 16.701 -38.465 -55.654 1.00 32.62 304 TYR D CA 1
ATOM 17134 C C . TYR D 1 304 ? 16.611 -36.974 -55.550 1.00 31.05 304 TYR D C 1
ATOM 17135 O O . TYR D 1 304 ? 16.588 -36.429 -54.454 1.00 30.91 304 TYR D O 1
ATOM 17144 N N . ILE D 1 305 ? 16.547 -36.307 -56.691 1.00 31.35 305 ILE D N 1
ATOM 17145 C CA . ILE D 1 305 ? 16.388 -34.869 -56.708 1.00 32.82 305 ILE D CA 1
ATOM 17146 C C . ILE D 1 305 ? 15.288 -34.396 -57.650 1.00 33.10 305 ILE D C 1
ATOM 17147 O O . ILE D 1 305 ? 14.941 -35.063 -58.632 1.00 30.76 305 ILE D O 1
ATOM 17152 N N . LEU D 1 306 ? 14.777 -33.210 -57.345 1.00 30.77 306 LEU D N 1
ATOM 17153 C CA . LEU D 1 306 ? 13.890 -32.493 -58.231 1.00 28.93 306 LEU D CA 1
ATOM 17154 C C . LEU D 1 306 ? 14.534 -31.160 -58.510 1.00 28.05 306 LEU D C 1
ATOM 17155 O O . LEU D 1 306 ? 14.904 -30.416 -57.579 1.00 26.60 306 LEU D O 1
ATOM 17160 N N . GLY D 1 307 ? 14.666 -30.845 -59.787 1.00 27.58 307 GLY D N 1
ATOM 17161 C CA . GLY D 1 307 ? 15.117 -29.536 -60.153 1.00 29.31 307 GLY D CA 1
ATOM 17162 C C . GLY D 1 307 ? 14.984 -29.207 -61.621 1.00 31.62 307 GLY D C 1
ATOM 17163 O O . GLY D 1 307 ? 14.325 -29.913 -62.381 1.00 31.70 307 GLY D O 1
ATOM 17164 N N . ARG D 1 308 ? 15.661 -28.134 -62.011 1.00 33.16 308 ARG D N 1
ATOM 17165 C CA . ARG D 1 308 ? 15.520 -27.566 -63.329 1.00 35.20 308 ARG D CA 1
ATOM 17166 C C . ARG D 1 308 ? 16.753 -26.734 -63.709 1.00 34.38 308 ARG D C 1
ATOM 17167 O O . ARG D 1 308 ? 17.674 -26.570 -62.919 1.00 33.15 308 ARG D O 1
ATOM 17175 N N . SER D 1 309 ? 16.752 -26.228 -64.931 1.00 35.63 309 SER D N 1
ATOM 17176 C CA . SER D 1 309 ? 17.796 -25.326 -65.429 1.00 36.58 309 SER D CA 1
ATOM 17177 C C . SER D 1 309 ? 17.108 -24.371 -66.360 1.00 34.89 309 SER D C 1
ATOM 17178 O O . SER D 1 309 ? 15.970 -24.613 -66.733 1.00 35.41 309 SER D O 1
ATOM 17181 N N . ALA D 1 310 ? 17.793 -23.301 -66.752 1.00 33.74 310 ALA D N 1
ATOM 17182 C CA . ALA D 1 310 ? 17.196 -22.309 -67.648 1.00 33.22 310 ALA D CA 1
ATOM 17183 C C . ALA D 1 310 ? 16.461 -22.938 -68.825 1.00 32.90 310 ALA D C 1
ATOM 17184 O O . ALA D 1 310 ? 15.411 -22.456 -69.201 1.00 33.56 310 ALA D O 1
ATOM 17186 N N . THR D 1 311 ? 17.023 -24.009 -69.390 1.00 34.01 311 THR D N 1
ATOM 17187 C CA . THR D 1 311 ? 16.490 -24.660 -70.589 1.00 32.50 311 THR D CA 1
ATOM 17188 C C . THR D 1 311 ? 15.946 -26.069 -70.369 1.00 31.61 311 THR D C 1
ATOM 17189 O O . THR D 1 311 ? 15.699 -26.796 -71.337 1.00 31.15 311 THR D O 1
ATOM 17193 N N . VAL D 1 312 ? 15.767 -26.460 -69.110 1.00 30.39 312 VAL D N 1
ATOM 17194 C CA . VAL D 1 312 ? 15.265 -27.783 -68.776 1.00 29.57 312 VAL D CA 1
ATOM 17195 C C . VAL D 1 312 ? 14.198 -27.636 -67.715 1.00 29.87 312 VAL D C 1
ATOM 17196 O O . VAL D 1 312 ? 14.493 -27.186 -66.602 1.00 30.21 312 VAL D O 1
ATOM 17200 N N . PRO D 1 313 ? 12.955 -28.034 -68.031 1.00 31.85 313 PRO D N 1
ATOM 17201 C CA . PRO D 1 313 ? 11.869 -27.933 -67.045 1.00 32.56 313 PRO D CA 1
ATOM 17202 C C . PRO D 1 313 ? 12.056 -28.817 -65.817 1.00 31.93 313 PRO D C 1
ATOM 17203 O O . PRO D 1 313 ? 12.954 -29.665 -65.780 1.00 32.67 313 PRO D O 1
ATOM 17207 N N . HIS D 1 314 ? 11.204 -28.602 -64.822 1.00 31.56 314 HIS D N 1
ATOM 17208 C CA . HIS D 1 314 ? 11.220 -29.374 -63.568 1.00 31.21 314 HIS D CA 1
ATOM 17209 C C . HIS D 1 314 ? 11.199 -30.859 -63.868 1.00 31.48 314 HIS D C 1
ATOM 17210 O O . HIS D 1 314 ? 10.313 -31.349 -64.566 1.00 31.20 314 HIS D O 1
ATOM 17217 N N . ASN D 1 315 ? 12.169 -31.576 -63.328 1.00 32.51 315 ASN D N 1
ATOM 17218 C CA . ASN D 1 315 ? 12.301 -32.993 -63.589 1.00 31.46 315 ASN D CA 1
ATOM 17219 C C . ASN D 1 315 ? 12.941 -33.676 -62.406 1.00 31.06 315 ASN D C 1
ATOM 17220 O O . ASN D 1 315 ? 13.605 -33.021 -61.629 1.00 31.00 315 ASN D O 1
ATOM 17225 N N . VAL D 1 316 ? 12.709 -34.984 -62.278 1.00 31.02 316 VAL D N 1
ATOM 17226 C CA . VAL D 1 316 ? 13.170 -35.797 -61.153 1.00 30.89 316 VAL D CA 1
ATOM 17227 C C . VAL D 1 316 ? 14.226 -36.752 -61.664 1.00 29.88 316 VAL D C 1
ATOM 17228 O O . VAL D 1 316 ? 14.044 -37.347 -62.707 1.00 30.29 316 VAL D O 1
ATOM 17232 N N . TYR D 1 317 ? 15.322 -36.881 -60.925 1.00 30.23 317 TYR D N 1
ATOM 17233 C CA . TYR D 1 317 ? 16.488 -37.664 -61.348 1.00 30.04 317 TYR D CA 1
ATOM 17234 C C . TYR D 1 317 ? 16.891 -38.580 -60.209 1.00 32.76 317 TYR D C 1
ATOM 17235 O O . TYR D 1 317 ? 16.612 -38.277 -59.041 1.00 34.14 317 TYR D O 1
ATOM 17244 N N . GLN D 1 318 ? 17.553 -39.681 -60.547 1.00 32.81 318 GLN D N 1
ATOM 17245 C CA . GLN D 1 318 ? 17.949 -40.695 -59.569 1.00 36.34 318 GLN D CA 1
ATOM 17246 C C . GLN D 1 318 ? 19.445 -41.025 -59.738 1.00 38.54 318 GLN D C 1
ATOM 17247 O O . GLN D 1 318 ? 19.962 -41.038 -60.856 1.00 40.51 318 GLN D O 1
ATOM 17253 N N . SER D 1 319 ? 20.143 -41.290 -58.642 1.00 39.38 319 SER D N 1
ATOM 17254 C CA . SER D 1 319 ? 21.551 -41.690 -58.731 1.00 42.17 319 SER D CA 1
ATOM 17255 C C . SER D 1 319 ? 21.964 -42.676 -57.639 1.00 45.72 319 SER D C 1
ATOM 17256 O O . SER D 1 319 ? 21.507 -42.567 -56.493 1.00 42.48 319 SER D O 1
ATOM 17259 N N . SER D 1 320 ? 22.811 -43.644 -58.013 1.00 52.10 320 SER D N 1
ATOM 17260 C CA . SER D 1 320 ? 23.536 -44.503 -57.040 1.00 57.50 320 SER D CA 1
ATOM 17261 C C . SER D 1 320 ? 24.573 -43.698 -56.240 1.00 60.47 320 SER D C 1
ATOM 17262 O O . SER D 1 320 ? 24.649 -43.797 -55.016 1.00 61.95 320 SER D O 1
ATOM 17265 N N . ASN D 1 321 ? 25.347 -42.889 -56.955 1.00 64.27 321 ASN D N 1
ATOM 17266 C CA . ASN D 1 321 ? 26.632 -42.371 -56.471 1.00 67.68 321 ASN D CA 1
ATOM 17267 C C . ASN D 1 321 ? 26.813 -40.867 -56.677 1.00 69.10 321 ASN D C 1
ATOM 17268 O O . ASN D 1 321 ? 27.940 -40.377 -56.723 1.00 68.22 321 ASN D O 1
ATOM 17273 N N . GLY D 1 322 ? 25.711 -40.138 -56.831 1.00 67.56 322 GLY D N 1
ATOM 17274 C CA . GLY D 1 322 ? 25.772 -38.697 -57.052 1.00 64.24 322 GLY D CA 1
ATOM 17275 C C . GLY D 1 322 ? 26.424 -38.166 -58.328 1.00 61.45 322 GLY D C 1
ATOM 17276 O O . GLY D 1 322 ? 26.413 -36.957 -58.545 1.00 61.67 322 GLY D O 1
ATOM 17277 N N . VAL D 1 323 ? 26.990 -39.025 -59.176 1.00 62.51 323 VAL D N 1
ATOM 17278 C CA . VAL D 1 323 ? 27.686 -38.541 -60.382 1.00 68.46 323 VAL D CA 1
ATOM 17279 C C . VAL D 1 323 ? 26.876 -38.790 -61.652 1.00 68.63 323 VAL D C 1
ATOM 17280 O O . VAL D 1 323 ? 26.570 -37.845 -62.385 1.00 68.67 323 VAL D O 1
ATOM 17284 N N . GLU D 1 324 ? 26.553 -40.057 -61.916 1.00 66.40 324 GLU D N 1
ATOM 17285 C CA . GLU D 1 324 ? 25.734 -40.435 -63.077 1.00 62.78 324 GLU D CA 1
ATOM 17286 C C . GLU D 1 324 ? 24.275 -40.381 -62.661 1.00 54.81 324 GLU D C 1
ATOM 17287 O O . GLU D 1 324 ? 23.900 -40.946 -61.635 1.00 50.25 324 GLU D O 1
ATOM 17293 N N . TRP D 1 325 ? 23.450 -39.703 -63.454 1.00 51.28 325 TRP D N 1
ATOM 17294 C CA . TRP D 1 325 ? 22.040 -39.521 -63.104 1.00 43.92 325 TRP D CA 1
ATOM 17295 C C . TRP D 1 325 ? 21.116 -40.160 -64.112 1.00 41.98 325 TRP D C 1
ATOM 17296 O O . TRP D 1 325 ? 21.346 -40.084 -65.311 1.00 40.99 325 TRP D O 1
ATOM 17307 N N . LYS D 1 326 ? 20.066 -40.791 -63.608 1.00 42.96 326 LYS D N 1
ATOM 17308 C CA . LYS D 1 326 ? 18.970 -41.258 -64.442 1.00 42.34 326 LYS D CA 1
ATOM 17309 C C . LYS D 1 326 ? 17.799 -40.284 -64.297 1.00 38.58 326 LYS D C 1
ATOM 17310 O O . LYS D 1 326 ? 17.278 -40.069 -63.196 1.00 35.58 326 LYS D O 1
ATOM 17316 N N . GLN D 1 327 ? 17.416 -39.685 -65.418 1.00 37.26 327 GLN D N 1
ATOM 17317 C CA . GLN D 1 327 ? 16.254 -38.824 -65.496 1.00 36.47 327 GLN D CA 1
ATOM 17318 C C . GLN D 1 327 ? 14.992 -39.689 -65.543 1.00 36.63 327 GLN D C 1
ATOM 17319 O O . GLN D 1 327 ? 14.768 -40.421 -66.497 1.00 37.14 327 GLN D O 1
ATOM 17325 N N . LEU D 1 328 ? 14.184 -39.612 -64.495 1.00 36.19 328 LEU D N 1
ATOM 17326 C CA . LEU D 1 328 ? 12.999 -40.451 -64.361 1.00 36.59 328 LEU D CA 1
ATOM 17327 C C . LEU D 1 328 ? 11.803 -39.854 -65.087 1.00 37.32 328 LEU D C 1
ATOM 17328 O O . LEU D 1 328 ? 11.193 -40.537 -65.919 1.00 38.71 328 LEU D O 1
ATOM 17333 N N . THR D 1 329 ? 11.476 -38.590 -64.787 1.00 37.11 329 THR D N 1
ATOM 17334 C CA . THR D 1 329 ? 10.383 -37.896 -65.490 1.00 35.81 329 THR D CA 1
ATOM 17335 C C . THR D 1 329 ? 10.854 -37.342 -66.825 1.00 32.87 329 THR D C 1
ATOM 17336 O O . THR D 1 329 ? 12.028 -37.138 -67.026 1.00 33.75 329 THR D O 1
ATOM 17340 N N . ASN D 1 330 ? 9.919 -37.091 -67.726 1.00 33.03 330 ASN D N 1
ATOM 17341 C CA . ASN D 1 330 ? 10.212 -36.526 -69.046 1.00 35.10 330 ASN D CA 1
ATOM 17342 C C . ASN D 1 330 ? 9.396 -35.297 -69.362 1.00 33.31 330 ASN D C 1
ATOM 17343 O O . ASN D 1 330 ? 8.700 -35.223 -70.366 1.00 34.00 330 ASN D O 1
ATOM 17348 N N . ASN D 1 331 ? 9.500 -34.317 -68.490 1.00 32.42 331 ASN D N 1
ATOM 17349 C CA . ASN D 1 331 ? 8.730 -33.120 -68.627 1.00 31.78 331 ASN D CA 1
ATOM 17350 C C . ASN D 1 331 ? 9.504 -32.177 -69.530 1.00 32.68 331 ASN D C 1
ATOM 17351 O O . ASN D 1 331 ? 10.543 -31.668 -69.142 1.00 35.89 331 ASN D O 1
ATOM 17356 N N . ARG D 1 332 ? 8.988 -31.974 -70.738 1.00 34.25 332 ARG D N 1
ATOM 17357 C CA . ARG D 1 332 ? 9.666 -31.253 -71.807 1.00 36.00 332 ARG D CA 1
ATOM 17358 C C . ARG D 1 332 ? 8.846 -30.062 -72.296 1.00 34.43 332 ARG D C 1
ATOM 17359 O O . ARG D 1 332 ? 7.650 -29.914 -71.987 1.00 37.17 332 ARG D O 1
ATOM 17367 N N . VAL D 1 333 ? 9.487 -29.220 -73.090 1.00 31.75 333 VAL D N 1
ATOM 17368 C CA . VAL D 1 333 ? 8.770 -28.187 -73.822 1.00 30.38 333 VAL D CA 1
ATOM 17369 C C . VAL D 1 333 ? 8.363 -28.775 -75.174 1.00 28.90 333 VAL D C 1
ATOM 17370 O O . VAL D 1 333 ? 9.197 -29.297 -75.888 1.00 28.62 333 VAL D O 1
ATOM 17374 N N . LEU D 1 334 ? 7.081 -28.666 -75.518 1.00 27.89 334 LEU D N 1
ATOM 17375 C CA . LEU D 1 334 ? 6.517 -29.301 -76.700 1.00 27.71 334 LEU D CA 1
ATOM 17376 C C . LEU D 1 334 ? 7.337 -29.104 -77.980 1.00 29.85 334 LEU D C 1
ATOM 17377 O O . LEU D 1 334 ? 7.435 -28.000 -78.503 1.00 29.98 334 LEU D O 1
ATOM 17382 N N . GLY D 1 335 ? 7.947 -30.183 -78.456 1.00 31.47 335 GLY D N 1
ATOM 17383 C CA . GLY D 1 335 ? 8.671 -30.172 -79.707 1.00 32.94 335 GLY D CA 1
ATOM 17384 C C . GLY D 1 335 ? 10.089 -29.642 -79.645 1.00 34.41 335 GLY D C 1
ATOM 17385 O O . GLY D 1 335 ? 10.823 -29.731 -80.635 1.00 38.17 335 GLY D O 1
ATOM 17386 N N . LEU D 1 336 ? 10.496 -29.105 -78.501 1.00 33.61 336 LEU D N 1
ATOM 17387 C CA . LEU D 1 336 ? 11.813 -28.483 -78.384 1.00 33.19 336 LEU D CA 1
ATOM 17388 C C . LEU D 1 336 ? 12.779 -29.228 -77.491 1.00 34.03 336 LEU D C 1
ATOM 17389 O O . LEU D 1 336 ? 12.408 -30.093 -76.703 1.00 36.49 336 LEU D O 1
ATOM 17394 N N . SER D 1 337 ? 14.041 -28.866 -77.653 1.00 37.04 337 SER D N 1
ATOM 17395 C CA . SER D 1 337 ? 15.126 -29.337 -76.821 1.00 40.36 337 SER D CA 1
ATOM 17396 C C . SER D 1 337 ? 15.811 -28.106 -76.238 1.00 40.24 337 SER D C 1
ATOM 17397 O O . SER D 1 337 ? 15.549 -26.983 -76.687 1.00 38.70 337 SER D O 1
ATOM 17400 N N . PRO D 1 338 ? 16.683 -28.307 -75.236 1.00 42.37 338 PRO D N 1
ATOM 17401 C CA . PRO D 1 338 ? 17.486 -27.237 -74.639 1.00 43.44 338 PRO D CA 1
ATOM 17402 C C . PRO D 1 338 ? 18.078 -26.255 -75.634 1.00 45.32 338 PRO D C 1
ATOM 17403 O O . PRO D 1 338 ? 18.003 -25.052 -75.434 1.00 53.00 338 PRO D O 1
ATOM 17407 N N . GLU D 1 339 ? 18.621 -26.767 -76.721 1.00 49.77 339 GLU D N 1
ATOM 17408 C CA . GLU D 1 339 ? 19.333 -25.943 -77.694 1.00 50.66 339 GLU D CA 1
ATOM 17409 C C . GLU D 1 339 ? 18.392 -24.997 -78.427 1.00 47.71 339 GLU D C 1
ATOM 17410 O O . GLU D 1 339 ? 18.813 -23.957 -78.927 1.00 49.95 339 GLU D O 1
ATOM 17416 N N . ASP D 1 340 ? 17.111 -25.337 -78.471 1.00 45.51 340 ASP D N 1
ATOM 17417 C CA . ASP D 1 340 ? 16.107 -24.439 -79.051 1.00 43.07 340 ASP D CA 1
ATOM 17418 C C . ASP D 1 340 ? 15.757 -23.275 -78.134 1.00 41.25 340 ASP D C 1
ATOM 17419 O O . ASP D 1 340 ? 15.026 -22.383 -78.527 1.00 38.71 340 ASP D O 1
ATOM 17424 N N . MET D 1 341 ? 16.254 -23.301 -76.901 1.00 42.26 341 MET D N 1
ATOM 17425 C CA . MET D 1 341 ? 15.961 -22.261 -75.927 1.00 43.58 341 MET D CA 1
ATOM 17426 C C . MET D 1 341 ? 17.226 -21.461 -75.626 1.00 43.69 341 MET D C 1
ATOM 17427 O O . MET D 1 341 ? 18.260 -21.720 -76.224 1.00 43.54 341 MET D O 1
ATOM 17432 N N . VAL D 1 342 ? 17.147 -20.486 -74.723 1.00 42.99 342 VAL D N 1
ATOM 17433 C CA . VAL D 1 342 ? 18.266 -19.570 -74.474 1.00 40.01 342 VAL D CA 1
ATOM 17434 C C . VAL D 1 342 ? 18.823 -19.682 -73.061 1.00 38.51 342 VAL D C 1
ATOM 17435 O O . VAL D 1 342 ? 18.078 -19.522 -72.103 1.00 36.43 342 VAL D O 1
ATOM 17439 N N . GLU D 1 343 ? 20.135 -19.925 -72.940 1.00 39.85 343 GLU D N 1
ATOM 17440 C CA . GLU D 1 343 ? 20.839 -19.855 -71.651 1.00 42.19 343 GLU D CA 1
ATOM 17441 C C . GLU D 1 343 ? 21.224 -18.395 -71.377 1.00 40.94 343 GLU D C 1
ATOM 17442 O O . GLU D 1 343 ? 21.699 -17.692 -72.277 1.00 38.35 343 GLU D O 1
ATOM 17448 N N . PRO D 1 344 ? 21.000 -17.925 -70.135 1.00 39.36 344 PRO D N 1
ATOM 17449 C CA . PRO D 1 344 ? 21.349 -16.545 -69.825 1.00 38.51 344 PRO D CA 1
ATOM 17450 C C . PRO D 1 344 ? 22.839 -16.379 -69.697 1.00 40.78 344 PRO D C 1
ATOM 17451 O O . PRO D 1 344 ? 23.531 -17.291 -69.238 1.00 45.91 344 PRO D O 1
ATOM 17455 N N . ASP D 1 345 ? 23.334 -15.216 -70.091 1.00 42.81 345 ASP D N 1
ATOM 17456 C CA . ASP D 1 345 ? 24.708 -14.861 -69.797 1.00 44.02 345 ASP D CA 1
ATOM 17457 C C . ASP D 1 345 ? 24.697 -14.326 -68.374 1.00 43.14 345 ASP D C 1
ATOM 17458 O O . ASP D 1 345 ? 23.735 -13.674 -67.971 1.00 39.91 345 ASP D O 1
ATOM 17463 N N . ILE D 1 346 ? 25.724 -14.664 -67.595 1.00 44.79 346 ILE D N 1
ATOM 17464 C CA . ILE D 1 346 ? 25.900 -14.077 -66.275 1.00 46.69 346 ILE D CA 1
ATOM 17465 C C . ILE D 1 346 ? 26.738 -12.810 -66.430 1.00 47.07 346 ILE D C 1
ATOM 17466 O O . ILE D 1 346 ? 27.673 -12.754 -67.212 1.00 51.07 346 ILE D O 1
ATOM 17471 N N . VAL D 1 347 ? 26.397 -11.799 -65.657 1.00 45.95 347 VAL D N 1
ATOM 17472 C CA . VAL D 1 347 ? 26.814 -10.445 -65.941 1.00 45.28 347 VAL D CA 1
ATOM 17473 C C . VAL D 1 347 ? 26.810 -9.706 -64.620 1.00 43.47 347 VAL D C 1
ATOM 17474 O O . VAL D 1 347 ? 26.103 -10.106 -63.709 1.00 42.46 347 VAL D O 1
ATOM 17478 N N . SER D 1 348 ? 27.611 -8.654 -64.501 1.00 43.95 348 SER D N 1
ATOM 17479 C CA . SER D 1 348 ? 27.628 -7.864 -63.278 1.00 44.27 348 SER D CA 1
ATOM 17480 C C . SER D 1 348 ? 27.960 -6.438 -63.586 1.00 44.62 348 SER D C 1
ATOM 17481 O O . SER D 1 348 ? 28.811 -6.158 -64.418 1.00 51.32 348 SER D O 1
ATOM 17484 N N . TYR D 1 349 ? 27.269 -5.544 -62.901 1.00 43.26 349 TYR D N 1
ATOM 17485 C CA . TYR D 1 349 ? 27.484 -4.136 -63.029 1.00 44.62 349 TYR D CA 1
ATOM 17486 C C . TYR D 1 349 ? 27.685 -3.546 -61.647 1.00 47.19 349 TYR D C 1
ATOM 17487 O O . TYR D 1 349 ? 27.369 -4.162 -60.627 1.00 45.22 349 TYR D O 1
ATOM 17496 N N . THR D 1 350 ? 28.218 -2.335 -61.638 1.00 49.47 350 THR D N 1
ATOM 17497 C CA . THR D 1 350 ? 28.534 -1.610 -60.416 1.00 49.70 350 THR D CA 1
ATOM 17498 C C . THR D 1 350 ? 27.374 -0.676 -60.098 1.00 47.65 350 THR D C 1
ATOM 17499 O O . THR D 1 350 ? 26.857 -0.010 -60.988 1.00 43.64 350 THR D O 1
ATOM 17503 N N . SER D 1 351 ? 26.962 -0.632 -58.837 1.00 50.13 351 SER D N 1
ATOM 17504 C CA . SER D 1 351 ? 25.762 0.113 -58.459 1.00 51.73 351 SER D CA 1
ATOM 17505 C C . SER D 1 351 ? 26.086 1.453 -57.792 1.00 54.25 351 SER D C 1
ATOM 17506 O O . SER D 1 351 ? 27.246 1.864 -57.751 1.00 54.68 351 SER D O 1
ATOM 17509 N N . PHE D 1 352 ? 25.056 2.116 -57.263 1.00 55.83 352 PHE D N 1
ATOM 17510 C CA . PHE D 1 352 ? 25.174 3.500 -56.797 1.00 57.96 352 PHE D CA 1
ATOM 17511 C C . PHE D 1 352 ? 26.260 3.715 -55.733 1.00 57.63 352 PHE D C 1
ATOM 17512 O O . PHE D 1 352 ? 26.877 4.772 -55.711 1.00 59.64 352 PHE D O 1
ATOM 17520 N N . ASP D 1 353 ? 26.496 2.721 -54.876 1.00 55.07 353 ASP D N 1
ATOM 17521 C CA . ASP D 1 353 ? 27.510 2.830 -53.819 1.00 52.88 353 ASP D CA 1
ATOM 17522 C C . ASP D 1 353 ? 28.774 2.011 -54.098 1.00 52.37 353 ASP D C 1
ATOM 17523 O O . ASP D 1 353 ? 29.598 1.837 -53.215 1.00 52.90 353 ASP D O 1
ATOM 17528 N N . GLY D 1 354 ? 28.926 1.502 -55.317 1.00 53.12 354 GLY D N 1
ATOM 17529 C CA . GLY D 1 354 ? 30.109 0.715 -55.680 1.00 51.15 354 GLY D CA 1
ATOM 17530 C C . GLY D 1 354 ? 29.919 -0.781 -55.499 1.00 52.83 354 GLY D C 1
ATOM 17531 O O . GLY D 1 354 ? 30.774 -1.574 -55.906 1.00 49.46 354 GLY D O 1
ATOM 17532 N N . MET D 1 355 ? 28.803 -1.170 -54.879 1.00 56.82 355 MET D N 1
ATOM 17533 C CA . MET D 1 355 ? 28.438 -2.580 -54.721 1.00 56.88 355 MET D CA 1
ATOM 17534 C C . MET D 1 355 ? 28.300 -3.240 -56.095 1.00 53.93 355 MET D C 1
ATOM 17535 O O . MET D 1 355 ? 27.623 -2.706 -56.976 1.00 52.73 355 MET D O 1
ATOM 17540 N N . GLU D 1 356 ? 28.955 -4.383 -56.282 1.00 51.79 356 GLU D N 1
ATOM 17541 C CA . GLU D 1 356 ? 28.799 -5.152 -57.514 1.00 53.43 356 GLU D CA 1
ATOM 17542 C C . GLU D 1 356 ? 27.491 -5.977 -57.428 1.00 51.17 356 GLU D C 1
ATOM 17543 O O . GLU D 1 356 ? 27.208 -6.616 -56.417 1.00 49.83 356 GLU D O 1
ATOM 17549 N N . ILE D 1 357 ? 26.686 -5.906 -58.483 1.00 48.28 357 ILE D N 1
ATOM 17550 C CA . ILE D 1 357 ? 25.398 -6.596 -58.566 1.00 43.38 357 ILE D CA 1
ATOM 17551 C C . ILE D 1 357 ? 25.469 -7.574 -59.724 1.00 39.75 357 ILE D C 1
ATOM 17552 O O . ILE D 1 357 ? 25.655 -7.158 -60.857 1.00 39.52 357 ILE D O 1
ATOM 17557 N N . GLU D 1 358 ? 25.322 -8.865 -59.440 1.00 39.15 358 GLU D N 1
ATOM 17558 C CA . GLU D 1 358 ? 25.244 -9.894 -60.478 1.00 39.12 358 GLU D CA 1
ATOM 17559 C C . GLU D 1 358 ? 23.830 -9.968 -61.068 1.00 38.69 358 GLU D C 1
ATOM 17560 O O . GLU D 1 358 ? 22.850 -9.628 -60.396 1.00 34.51 358 GLU D O 1
ATOM 17566 N N . ALA D 1 359 ? 23.738 -10.421 -62.318 1.00 37.44 359 ALA D N 1
ATOM 17567 C CA . ALA D 1 359 ? 22.466 -10.463 -63.042 1.00 38.27 359 ALA D CA 1
ATOM 17568 C C . ALA D 1 359 ? 22.498 -11.438 -64.204 1.00 38.51 359 ALA D C 1
ATOM 17569 O O . ALA D 1 359 ? 23.549 -11.670 -64.794 1.00 38.26 359 ALA D O 1
ATOM 17571 N N . LEU D 1 360 ? 21.320 -11.970 -64.539 1.00 39.25 360 LEU D N 1
ATOM 17572 C CA . LEU D 1 360 ? 21.128 -12.844 -65.696 1.00 37.82 360 LEU D CA 1
ATOM 17573 C C . LEU D 1 360 ? 20.563 -12.051 -66.866 1.00 36.10 360 LEU D C 1
ATOM 17574 O O . LEU D 1 360 ? 19.596 -11.307 -66.721 1.00 34.98 360 LEU D O 1
ATOM 17579 N N . LEU D 1 361 ? 21.164 -12.239 -68.029 1.00 36.95 361 LEU D N 1
ATOM 17580 C CA . LEU D 1 361 ? 20.738 -11.579 -69.246 1.00 37.08 361 LEU D CA 1
ATOM 17581 C C . LEU D 1 361 ? 20.432 -12.645 -70.266 1.00 36.22 361 LEU D C 1
ATOM 17582 O O . LEU D 1 361 ? 21.324 -13.374 -70.690 1.00 36.83 361 LEU D O 1
ATOM 17587 N N . PHE D 1 362 ? 19.171 -12.725 -70.664 1.00 37.05 362 PHE D N 1
ATOM 17588 C CA . PHE D 1 362 ? 18.753 -13.655 -71.698 1.00 37.33 362 PHE D CA 1
ATOM 17589 C C . PHE D 1 362 ? 18.646 -12.883 -72.997 1.00 36.87 362 PHE D C 1
ATOM 17590 O O . PHE D 1 362 ? 17.731 -12.078 -73.156 1.00 37.82 362 PHE D O 1
ATOM 17598 N N . LYS D 1 363 ? 19.568 -13.122 -73.920 1.00 39.47 363 LYS D N 1
ATOM 17599 C CA . LYS D 1 363 ? 19.551 -12.440 -75.215 1.00 42.02 363 LYS D CA 1
ATOM 17600 C C . LYS D 1 363 ? 18.592 -13.135 -76.156 1.00 41.93 363 LYS D C 1
ATOM 17601 O O . LYS D 1 363 ? 18.665 -14.362 -76.344 1.00 36.76 363 LYS D O 1
ATOM 17607 N N . ALA D 1 364 ? 17.705 -12.358 -76.772 1.00 42.03 364 ALA D N 1
ATOM 17608 C CA . ALA D 1 364 ? 16.859 -12.907 -77.826 1.00 43.54 364 ALA D CA 1
ATOM 17609 C C . ALA D 1 364 ? 17.732 -13.423 -78.956 1.00 44.05 364 ALA D C 1
ATOM 17610 O O . ALA D 1 364 ? 18.799 -12.872 -79.229 1.00 44.26 364 ALA D O 1
ATOM 17612 N N . LYS D 1 365 ? 17.286 -14.495 -79.596 1.00 47.23 365 LYS D N 1
ATOM 17613 C CA . LYS D 1 365 ? 17.988 -15.027 -80.747 1.00 51.35 365 LYS D CA 1
ATOM 17614 C C . LYS D 1 365 ? 17.772 -14.100 -81.951 1.00 56.80 365 LYS D C 1
ATOM 17615 O O . LYS D 1 365 ? 16.643 -13.647 -82.193 1.00 55.13 365 LYS D O 1
ATOM 17621 N N . PRO D 1 366 ? 18.849 -13.825 -82.716 1.00 62.22 366 PRO D N 1
ATOM 17622 C CA . PRO D 1 366 ? 18.818 -12.991 -83.928 1.00 63.72 366 PRO D CA 1
ATOM 17623 C C . PRO D 1 366 ? 17.574 -13.116 -84.820 1.00 63.69 366 PRO D C 1
ATOM 17624 O O . PRO D 1 366 ? 17.054 -12.103 -85.273 1.00 67.77 366 PRO D O 1
ATOM 17628 N N . GLU D 1 367 ? 17.094 -14.335 -85.043 1.00 62.66 367 GLU D N 1
ATOM 17629 C CA . GLU D 1 367 ? 15.980 -14.581 -85.975 1.00 63.11 367 GLU D CA 1
ATOM 17630 C C . GLU D 1 367 ? 14.621 -14.226 -85.360 1.00 61.11 367 GLU D C 1
ATOM 17631 O O . GLU D 1 367 ? 13.647 -14.029 -86.096 1.00 62.21 367 GLU D O 1
ATOM 17637 N N . ASN D 1 368 ? 14.554 -14.165 -84.022 1.00 56.41 368 ASN D N 1
ATOM 17638 C CA . ASN D 1 368 ? 13.334 -13.773 -83.300 1.00 53.18 368 ASN D CA 1
ATOM 17639 C C . ASN D 1 368 ? 13.336 -12.330 -82.779 1.00 54.08 368 ASN D C 1
ATOM 17640 O O . ASN D 1 368 ? 12.267 -11.723 -82.625 1.00 55.07 368 ASN D O 1
ATOM 17645 N N . ASP D 1 369 ? 14.518 -11.788 -82.491 1.00 48.29 369 ASP D N 1
ATOM 17646 C CA . ASP D 1 369 ? 14.616 -10.516 -81.771 1.00 46.25 369 ASP D CA 1
ATOM 17647 C C . ASP D 1 369 ? 13.643 -9.449 -82.273 1.00 43.55 369 ASP D C 1
ATOM 17648 O O . ASP D 1 369 ? 13.659 -9.072 -83.439 1.00 44.55 369 ASP D O 1
ATOM 17653 N N . ASN D 1 370 ? 12.795 -8.968 -81.378 1.00 42.29 370 ASN D N 1
ATOM 17654 C CA . ASN D 1 370 ? 11.820 -7.931 -81.708 1.00 39.61 370 ASN D CA 1
ATOM 17655 C C . ASN D 1 370 ? 12.307 -6.537 -81.276 1.00 39.11 370 ASN D C 1
ATOM 17656 O O . ASN D 1 370 ? 11.579 -5.558 -81.403 1.00 40.93 370 ASN D O 1
ATOM 17661 N N . GLY D 1 371 ? 13.528 -6.466 -80.738 1.00 38.24 371 GLY D N 1
ATOM 17662 C CA . GLY D 1 371 ? 14.145 -5.202 -80.348 1.00 37.83 371 GLY D CA 1
ATOM 17663 C C . GLY D 1 371 ? 13.851 -4.696 -78.945 1.00 39.35 371 GLY D C 1
ATOM 17664 O O . GLY D 1 371 ? 14.514 -3.758 -78.467 1.00 43.57 371 GLY D O 1
ATOM 17665 N N . TYR D 1 372 ? 12.858 -5.291 -78.278 1.00 37.74 372 TYR D N 1
ATOM 17666 C CA . TYR D 1 372 ? 12.465 -4.861 -76.939 1.00 33.57 372 TYR D CA 1
ATOM 17667 C C . TYR D 1 372 ? 13.114 -5.745 -75.877 1.00 32.92 372 TYR D C 1
ATOM 17668 O O . TYR D 1 372 ? 13.588 -6.852 -76.154 1.00 31.36 372 TYR D O 1
ATOM 17677 N N . THR D 1 373 ? 13.153 -5.211 -74.666 1.00 31.85 373 THR D N 1
ATOM 17678 C CA . THR D 1 373 ? 13.690 -5.882 -73.512 1.00 33.07 373 THR D CA 1
ATOM 17679 C C . THR D 1 373 ? 12.661 -5.851 -72.406 1.00 32.23 373 THR D C 1
ATOM 17680 O O . THR D 1 373 ? 11.889 -4.893 -72.288 1.00 32.03 373 THR D O 1
ATOM 17684 N N . ILE D 1 374 ? 12.654 -6.904 -71.599 1.00 31.31 374 ILE D N 1
ATOM 17685 C CA . ILE D 1 374 ? 11.854 -6.937 -70.393 1.00 31.34 374 ILE D CA 1
ATOM 17686 C C . ILE D 1 374 ? 12.781 -6.904 -69.196 1.00 30.49 374 ILE D C 1
ATOM 17687 O O . ILE D 1 374 ? 13.729 -7.692 -69.109 1.00 31.03 374 ILE D O 1
ATOM 17692 N N . PHE D 1 375 ? 12.484 -6.009 -68.263 1.00 31.11 375 PHE D N 1
ATOM 17693 C CA . PHE D 1 375 ? 13.287 -5.862 -67.062 1.00 32.16 375 PHE D CA 1
ATOM 17694 C C . PHE D 1 375 ? 12.505 -6.488 -65.933 1.00 32.71 375 PHE D C 1
ATOM 17695 O O . PHE D 1 375 ? 11.385 -6.080 -65.655 1.00 27.95 375 PHE D O 1
ATOM 17703 N N . TRP D 1 376 ? 13.123 -7.459 -65.274 1.00 37.05 376 TRP D N 1
ATOM 17704 C CA . TRP D 1 376 ? 12.408 -8.347 -64.376 1.00 41.22 376 TRP D CA 1
ATOM 17705 C C . TRP D 1 376 ? 13.046 -8.366 -62.997 1.00 39.54 376 TRP D C 1
ATOM 17706 O O . TRP D 1 376 ? 14.072 -9.015 -62.796 1.00 45.40 376 TRP D O 1
ATOM 17717 N N . PRO D 1 377 ? 12.452 -7.652 -62.040 1.00 37.41 377 PRO D N 1
ATOM 17718 C CA . PRO D 1 377 ? 12.950 -7.795 -60.670 1.00 38.97 377 PRO D CA 1
ATOM 17719 C C . PRO D 1 377 ? 12.310 -9.017 -60.036 1.00 38.04 377 PRO D C 1
ATOM 17720 O O . PRO D 1 377 ? 11.083 -9.102 -60.026 1.00 39.11 377 PRO D O 1
ATOM 17724 N N . HIS D 1 378 ? 13.113 -9.951 -59.527 1.00 39.47 378 HIS D N 1
ATOM 17725 C CA . HIS D 1 378 ? 12.567 -11.218 -59.005 1.00 39.47 378 HIS D CA 1
ATOM 17726 C C . HIS D 1 378 ? 11.765 -10.992 -57.729 1.00 39.79 378 HIS D C 1
ATOM 17727 O O . HIS D 1 378 ? 11.915 -9.968 -57.050 1.00 35.61 378 HIS D O 1
ATOM 17734 N N . GLY D 1 379 ? 10.923 -11.970 -57.416 1.00 42.57 379 GLY D N 1
ATOM 17735 C CA . GLY D 1 379 ? 10.116 -11.950 -56.205 1.00 45.44 379 GLY D CA 1
ATOM 17736 C C . GLY D 1 379 ? 10.923 -12.330 -54.985 1.00 51.09 379 GLY D C 1
ATOM 17737 O O . GLY D 1 379 ? 12.098 -12.674 -55.083 1.00 56.80 379 GLY D O 1
ATOM 17738 N N . GLY D 1 380 ? 10.296 -12.271 -53.820 1.00 57.44 380 GLY D N 1
ATOM 17739 C CA . GLY D 1 380 ? 11.026 -12.445 -52.570 1.00 62.81 380 GLY D CA 1
ATOM 17740 C C . GLY D 1 380 ? 10.603 -11.392 -51.560 1.00 65.75 380 GLY D C 1
ATOM 17741 O O . GLY D 1 380 ? 9.471 -11.451 -51.053 1.00 69.22 380 GLY D O 1
ATOM 17742 N N . PRO D 1 381 ? 11.481 -10.398 -51.276 1.00 62.41 381 PRO D N 1
ATOM 17743 C CA . PRO D 1 381 ? 12.801 -10.105 -51.866 1.00 58.05 381 PRO D CA 1
ATOM 17744 C C . PRO D 1 381 ? 14.002 -10.939 -51.415 1.00 53.18 381 PRO D C 1
ATOM 17745 O O . PRO D 1 381 ? 14.998 -10.933 -52.118 1.00 50.76 381 PRO D O 1
ATOM 17749 N N . GLN D 1 382 ? 13.944 -11.631 -50.272 1.00 51.90 382 GLN D N 1
ATOM 17750 C CA . GLN D 1 382 ? 15.103 -12.416 -49.814 1.00 48.90 382 GLN D CA 1
ATOM 17751 C C . GLN D 1 382 ? 15.061 -13.768 -50.475 1.00 55.48 382 GLN D C 1
ATOM 17752 O O . GLN D 1 382 ? 15.138 -14.824 -49.820 1.00 57.31 382 GLN D O 1
ATOM 17758 N N . SER D 1 383 ? 14.931 -13.687 -51.805 1.00 57.40 383 SER D N 1
ATOM 17759 C CA . SER D 1 383 ? 14.986 -14.804 -52.725 1.00 58.38 383 SER D CA 1
ATOM 17760 C C . SER D 1 383 ? 16.003 -14.455 -53.826 1.00 58.91 383 SER D C 1
ATOM 17761 O O . SER D 1 383 ? 16.853 -13.591 -53.635 1.00 58.22 383 SER D O 1
ATOM 17764 N N . ALA D 1 384 ? 15.919 -15.117 -54.979 1.00 59.67 384 ALA D N 1
ATOM 17765 C CA . ALA D 1 384 ? 16.803 -14.794 -56.097 1.00 54.90 384 ALA D CA 1
ATOM 17766 C C . ALA D 1 384 ? 16.260 -15.249 -57.445 1.00 50.19 384 ALA D C 1
ATOM 17767 O O . ALA D 1 384 ? 15.339 -16.076 -57.535 1.00 39.93 384 ALA D O 1
ATOM 17769 N N . GLU D 1 385 ? 16.835 -14.660 -58.494 1.00 52.01 385 GLU D N 1
ATOM 17770 C CA . GLU D 1 385 ? 16.695 -15.184 -59.852 1.00 52.26 385 GLU D CA 1
ATOM 17771 C C . GLU D 1 385 ? 17.955 -15.977 -60.153 1.00 55.67 385 GLU D C 1
ATOM 17772 O O . GLU D 1 385 ? 19.082 -15.545 -59.857 1.00 51.93 385 GLU D O 1
ATOM 17778 N N . ARG D 1 386 ? 17.743 -17.159 -60.721 1.00 59.02 386 ARG D N 1
ATOM 17779 C CA . ARG D 1 386 ? 18.795 -18.149 -60.848 1.00 59.90 386 ARG D CA 1
ATOM 17780 C C . ARG D 1 386 ? 18.543 -18.899 -62.141 1.00 62.23 386 ARG D C 1
ATOM 17781 O O . ARG D 1 386 ? 17.476 -18.725 -62.766 1.00 57.57 386 ARG D O 1
ATOM 17789 N N . LYS D 1 387 ? 19.525 -19.708 -62.552 1.00 65.71 387 LYS D N 1
ATOM 17790 C CA . LYS D 1 387 ? 19.417 -20.524 -63.767 1.00 66.73 387 LYS D CA 1
ATOM 17791 C C . LYS D 1 387 ? 18.374 -21.622 -63.528 1.00 67.93 387 LYS D C 1
ATOM 17792 O O . LYS D 1 387 ? 18.701 -22.812 -63.434 1.00 65.21 387 LYS D O 1
ATOM 17798 N N . MET D 1 388 ? 17.117 -21.185 -63.440 1.00 68.44 388 MET D N 1
ATOM 17799 C CA . MET D 1 388 ? 15.977 -22.028 -63.072 1.00 65.20 388 MET D CA 1
ATOM 17800 C C . MET D 1 388 ? 14.917 -21.889 -64.160 1.00 59.77 388 MET D C 1
ATOM 17801 O O . MET D 1 388 ? 14.704 -20.802 -64.697 1.00 63.33 388 MET D O 1
ATOM 17806 N N . PHE D 1 389 ? 14.286 -22.992 -64.525 1.00 56.54 389 PHE D N 1
ATOM 17807 C CA . PHE D 1 389 ? 13.289 -22.945 -65.572 1.00 54.31 389 PHE D CA 1
ATOM 17808 C C . PHE D 1 389 ? 12.001 -22.249 -65.115 1.00 53.47 389 PHE D C 1
ATOM 17809 O O . PHE D 1 389 ? 11.427 -22.570 -64.070 1.00 52.96 389 PHE D O 1
ATOM 17817 N N . ARG D 1 390 ? 11.581 -21.269 -65.906 1.00 54.54 390 ARG D N 1
ATOM 17818 C CA . ARG D 1 390 ? 10.212 -20.756 -65.868 1.00 52.89 390 ARG D CA 1
ATOM 17819 C C . ARG D 1 390 ? 9.769 -20.668 -67.345 1.00 53.82 390 ARG D C 1
ATOM 17820 O O . ARG D 1 390 ? 10.436 -20.046 -68.183 1.00 56.90 390 ARG D O 1
ATOM 17828 N N . SER D 1 391 ? 8.687 -21.366 -67.671 1.00 54.84 391 SER D N 1
ATOM 17829 C CA . SER D 1 391 ? 8.207 -21.461 -69.060 1.00 58.39 391 SER D CA 1
ATOM 17830 C C . SER D 1 391 ? 7.809 -20.080 -69.559 1.00 56.94 391 SER D C 1
ATOM 17831 O O . SER D 1 391 ? 7.784 -19.823 -70.760 1.00 51.93 391 SER D O 1
ATOM 17834 N N . MET D 1 392 ? 7.486 -19.208 -68.606 1.00 60.39 392 MET D N 1
ATOM 17835 C CA . MET D 1 392 ? 7.259 -17.806 -68.869 1.00 56.38 392 MET D CA 1
ATOM 17836 C C . MET D 1 392 ? 8.443 -17.167 -69.591 1.00 48.46 392 MET D C 1
ATOM 17837 O O . MET D 1 392 ? 8.269 -16.681 -70.709 1.00 52.42 392 MET D O 1
ATOM 17842 N N . PHE D 1 393 ? 9.636 -17.168 -68.986 1.00 38.31 393 PHE D N 1
ATOM 17843 C CA . PHE D 1 393 ? 10.796 -16.514 -69.625 1.00 33.22 393 PHE D CA 1
ATOM 17844 C C . PHE D 1 393 ? 10.972 -17.001 -71.044 1.00 31.59 393 PHE D C 1
ATOM 17845 O O . PHE D 1 393 ? 10.968 -16.200 -71.973 1.00 29.92 393 PHE D O 1
ATOM 17853 N N . GLN D 1 394 ? 11.081 -18.315 -71.216 1.00 31.20 394 GLN D N 1
ATOM 17854 C CA . GLN D 1 394 ? 11.404 -18.867 -72.526 1.00 32.06 394 GLN D CA 1
ATOM 17855 C C . GLN D 1 394 ? 10.290 -18.588 -73.501 1.00 32.60 394 GLN D C 1
ATOM 17856 O O . GLN D 1 394 ? 10.525 -18.473 -74.692 1.00 36.73 394 GLN D O 1
ATOM 17862 N N . CYS D 1 395 ? 9.080 -18.459 -72.994 1.00 32.29 395 CYS D N 1
ATOM 17863 C CA . CYS D 1 395 ? 7.961 -18.088 -73.831 1.00 35.12 395 CYS D CA 1
ATOM 17864 C C . CYS D 1 395 ? 8.169 -16.679 -74.383 1.00 34.72 395 CYS D C 1
ATOM 17865 O O . CYS D 1 395 ? 8.029 -16.443 -75.567 1.00 35.37 395 CYS D O 1
ATOM 17868 N N . PHE D 1 396 ? 8.537 -15.752 -73.513 1.00 37.28 396 PHE D N 1
ATOM 17869 C CA . PHE D 1 396 ? 8.785 -14.371 -73.921 1.00 38.66 396 PHE D CA 1
ATOM 17870 C C . PHE D 1 396 ? 10.028 -14.234 -74.801 1.00 36.25 396 PHE D C 1
ATOM 17871 O O . PHE D 1 396 ? 10.054 -13.390 -75.685 1.00 33.10 396 PHE D O 1
ATOM 17879 N N . ILE D 1 397 ? 11.034 -15.083 -74.584 1.00 34.59 397 ILE D N 1
ATOM 17880 C CA . ILE D 1 397 ? 12.250 -15.045 -75.400 1.00 33.99 397 ILE D CA 1
ATOM 17881 C C . ILE D 1 397 ? 11.966 -15.525 -76.815 1.00 35.57 397 ILE D C 1
ATOM 17882 O O . ILE D 1 397 ? 12.496 -15.005 -77.785 1.00 40.22 397 ILE D O 1
ATOM 17887 N N . ASN D 1 398 ? 11.104 -16.517 -76.929 1.00 39.46 398 ASN D N 1
ATOM 17888 C CA . ASN D 1 398 ? 10.683 -17.009 -78.220 1.00 40.17 398 ASN D CA 1
ATOM 17889 C C . ASN D 1 398 ? 9.954 -15.944 -79.039 1.00 39.60 398 ASN D C 1
ATOM 17890 O O . ASN D 1 398 ? 10.189 -15.819 -80.224 1.00 42.42 398 ASN D O 1
ATOM 17895 N N . ARG D 1 399 ? 9.059 -15.196 -78.407 1.00 39.93 399 ARG D N 1
ATOM 17896 C CA . ARG D 1 399 ? 8.359 -14.090 -79.079 1.00 40.34 399 ARG D CA 1
ATOM 17897 C C . ARG D 1 399 ? 9.322 -12.961 -79.424 1.00 40.54 399 ARG D C 1
ATOM 17898 O O . ARG D 1 399 ? 8.985 -12.079 -80.199 1.00 43.65 399 ARG D O 1
ATOM 17906 N N . GLY D 1 400 ? 10.505 -12.967 -78.813 1.00 38.91 400 GLY D N 1
ATOM 17907 C CA . GLY D 1 400 ? 11.604 -12.101 -79.248 1.00 37.59 400 GLY D CA 1
ATOM 17908 C C . GLY D 1 400 ? 12.123 -11.070 -78.266 1.00 34.76 400 GLY D C 1
ATOM 17909 O O . GLY D 1 400 ? 12.956 -10.251 -78.633 1.00 35.03 400 GLY D O 1
ATOM 17910 N N . TYR D 1 401 ? 11.634 -11.108 -77.026 1.00 32.99 401 TYR D N 1
ATOM 17911 C CA . TYR D 1 401 ? 12.100 -10.229 -75.983 1.00 31.02 401 TYR D CA 1
ATOM 17912 C C . TYR D 1 401 ? 13.427 -10.704 -75.430 1.00 31.60 401 TYR D C 1
ATOM 17913 O O . TYR D 1 401 ? 13.684 -11.890 -75.340 1.00 33.16 401 TYR D O 1
ATOM 17922 N N . THR D 1 402 ? 14.268 -9.741 -75.092 1.00 32.96 402 THR D N 1
ATOM 17923 C CA . THR D 1 402 ? 15.453 -9.930 -74.274 1.00 32.78 402 THR D CA 1
ATOM 17924 C C . THR D 1 402 ? 15.008 -9.673 -72.845 1.00 32.16 402 THR D C 1
ATOM 17925 O O . THR D 1 402 ? 14.229 -8.749 -72.601 1.00 32.99 402 THR D O 1
ATOM 17929 N N . ILE D 1 403 ? 15.490 -10.481 -71.903 1.00 32.02 403 ILE D N 1
ATOM 17930 C CA . ILE D 1 403 ? 15.109 -10.343 -70.495 1.00 31.21 403 ILE D CA 1
ATOM 17931 C C . ILE D 1 403 ? 16.346 -10.138 -69.614 1.00 32.90 403 ILE D C 1
ATOM 17932 O O . ILE D 1 403 ? 17.372 -10.838 -69.770 1.00 33.28 403 ILE D O 1
ATOM 17937 N N . PHE D 1 404 ? 16.235 -9.209 -68.668 1.00 31.28 404 PHE D N 1
ATOM 17938 C CA . PHE D 1 404 ? 17.325 -8.941 -67.741 1.00 33.89 404 PHE D CA 1
ATOM 17939 C C . PHE D 1 404 ? 16.797 -9.027 -66.315 1.00 36.81 404 PHE D C 1
ATOM 17940 O O . PHE D 1 404 ? 15.797 -8.373 -65.966 1.00 38.04 404 PHE D O 1
ATOM 17948 N N . ALA D 1 405 ? 17.462 -9.836 -65.496 1.00 37.40 405 ALA D N 1
ATOM 17949 C CA . ALA D 1 405 ? 17.013 -10.098 -64.127 1.00 37.94 405 ALA D CA 1
ATOM 17950 C C . ALA D 1 405 ? 18.203 -9.976 -63.211 1.00 36.27 405 ALA D C 1
ATOM 17951 O O . ALA D 1 405 ? 19.068 -10.848 -63.225 1.00 35.52 405 ALA D O 1
ATOM 17953 N N . PRO D 1 406 ? 18.274 -8.879 -62.445 1.00 35.45 406 PRO D N 1
ATOM 17954 C CA . PRO D 1 406 ? 19.418 -8.652 -61.588 1.00 35.39 406 PRO D CA 1
ATOM 17955 C C . PRO D 1 406 ? 19.160 -9.095 -60.167 1.00 36.10 406 PRO D C 1
ATOM 17956 O O . PRO D 1 406 ? 18.018 -9.066 -59.709 1.00 39.56 406 PRO D O 1
ATOM 17960 N N . ASN D 1 407 ? 20.219 -9.499 -59.480 1.00 35.39 407 ASN D N 1
ATOM 17961 C CA . ASN D 1 407 ? 20.126 -9.921 -58.095 1.00 35.76 407 ASN D CA 1
ATOM 17962 C C . ASN D 1 407 ? 20.549 -8.810 -57.167 1.00 36.46 407 ASN D C 1
ATOM 17963 O O . ASN D 1 407 ? 21.666 -8.800 -56.637 1.00 34.23 407 ASN D O 1
ATOM 17968 N N . PHE D 1 408 ? 19.605 -7.876 -57.011 1.00 37.50 408 PHE D N 1
ATOM 17969 C CA . PHE D 1 408 ? 19.747 -6.665 -56.207 1.00 39.11 408 PHE D CA 1
ATOM 17970 C C . PHE D 1 408 ? 19.954 -7.006 -54.736 1.00 41.46 408 PHE D C 1
ATOM 17971 O O . PHE D 1 408 ? 19.680 -8.128 -54.310 1.00 43.19 408 PHE D O 1
ATOM 17979 N N . ARG D 1 409 ? 20.426 -6.038 -53.956 1.00 43.35 409 ARG D N 1
ATOM 17980 C CA . ARG D 1 409 ? 20.719 -6.281 -52.543 1.00 43.72 409 ARG D CA 1
ATOM 17981 C C . ARG D 1 409 ? 19.470 -6.781 -51.826 1.00 42.61 409 ARG D C 1
ATOM 17982 O O . ARG D 1 409 ? 18.375 -6.249 -52.021 1.00 43.13 409 ARG D O 1
ATOM 17990 N N . GLY D 1 410 ? 19.644 -7.815 -51.008 1.00 40.13 410 GLY D N 1
ATOM 17991 C CA . GLY D 1 410 ? 18.522 -8.530 -50.426 1.00 41.22 410 GLY D CA 1
ATOM 17992 C C . GLY D 1 410 ? 18.410 -9.918 -51.037 1.00 39.12 410 GLY D C 1
ATOM 17993 O O . GLY D 1 410 ? 17.861 -10.822 -50.431 1.00 38.45 410 GLY D O 1
ATOM 17994 N N . SER D 1 411 ? 18.945 -10.090 -52.240 1.00 38.85 411 SER D N 1
ATOM 17995 C CA . SER D 1 411 ? 18.980 -11.397 -52.868 1.00 37.17 411 SER D CA 1
ATOM 17996 C C . SER D 1 411 ? 19.812 -12.361 -52.044 1.00 36.17 411 SER D C 1
ATOM 17997 O O . SER D 1 411 ? 20.760 -11.964 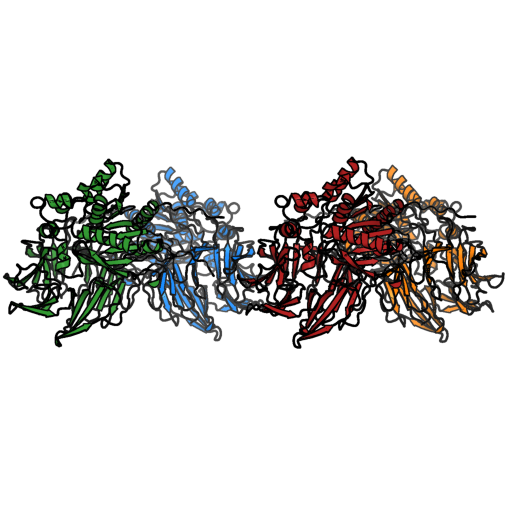-51.364 1.00 37.53 411 SER D O 1
ATOM 18000 N N . THR D 1 412 ? 19.418 -13.629 -52.106 1.00 35.72 412 THR D N 1
ATOM 18001 C CA . THR D 1 412 ? 20.169 -14.747 -51.545 1.00 33.92 412 THR D CA 1
ATOM 18002 C C . THR D 1 412 ? 21.238 -15.185 -52.522 1.00 32.54 412 THR D C 1
ATOM 18003 O O . THR D 1 412 ? 21.170 -14.853 -53.703 1.00 33.15 412 THR D O 1
ATOM 18007 N N . GLY D 1 413 ? 22.222 -15.930 -52.026 1.00 33.05 413 GLY D N 1
ATOM 18008 C CA . GLY D 1 413 ? 23.289 -16.490 -52.855 1.00 34.29 413 GLY D CA 1
ATOM 18009 C C . GLY D 1 413 ? 24.585 -15.680 -52.930 1.00 38.50 413 GLY D C 1
ATOM 18010 O O . GLY D 1 413 ? 25.508 -16.039 -53.688 1.00 39.77 413 GLY D O 1
ATOM 18011 N N . TYR D 1 414 ? 24.658 -14.576 -52.181 1.00 38.66 414 TYR D N 1
ATOM 18012 C CA . TYR D 1 414 ? 25.876 -13.752 -52.149 1.00 38.37 414 TYR D CA 1
ATOM 18013 C C . TYR D 1 414 ? 26.215 -13.415 -50.705 1.00 38.35 414 TYR D C 1
ATOM 18014 O O . TYR D 1 414 ? 26.811 -12.382 -50.430 1.00 38.55 414 TYR D O 1
ATOM 18023 N N . GLY D 1 415 ? 25.813 -14.310 -49.797 1.00 39.20 415 GLY D N 1
ATOM 18024 C CA . GLY D 1 415 ? 26.187 -14.283 -48.382 1.00 36.99 415 GLY D CA 1
ATOM 18025 C C . GLY D 1 415 ? 25.153 -13.676 -47.454 1.00 37.72 415 GLY D C 1
ATOM 18026 O O . GLY D 1 415 ? 24.251 -12.956 -47.891 1.00 39.17 415 GLY D O 1
ATOM 18027 N N . SER D 1 416 ? 25.321 -13.931 -46.159 1.00 37.20 416 SER D N 1
ATOM 18028 C CA . SER D 1 416 ? 24.424 -13.402 -45.139 1.00 37.84 416 SER D CA 1
ATOM 18029 C C . SER D 1 416 ? 24.289 -11.887 -45.110 1.00 38.61 416 SER D C 1
ATOM 18030 O O . SER D 1 416 ? 23.206 -11.380 -44.839 1.00 41.71 416 SER D O 1
ATOM 18033 N N . ALA D 1 417 ? 25.373 -11.163 -45.375 1.00 38.67 417 ALA D N 1
ATOM 18034 C CA . ALA D 1 417 ? 25.370 -9.691 -45.260 1.00 39.25 417 ALA D CA 1
ATOM 18035 C C . ALA D 1 417 ? 24.584 -9.038 -46.401 1.00 39.94 417 ALA D C 1
ATOM 18036 O O . ALA D 1 417 ? 23.841 -8.068 -46.195 1.00 40.30 417 ALA D O 1
ATOM 18038 N N . PHE D 1 418 ? 24.748 -9.581 -47.603 1.00 41.37 418 PHE D N 1
ATOM 18039 C CA . PHE D 1 418 ? 24.047 -9.082 -48.780 1.00 40.97 418 PHE D CA 1
ATOM 18040 C C . PHE D 1 418 ? 22.538 -9.275 -48.605 1.00 41.21 418 PHE D C 1
ATOM 18041 O O . PHE D 1 418 ? 21.752 -8.359 -48.834 1.00 45.13 418 PHE D O 1
ATOM 18049 N N . THR D 1 419 ? 22.148 -10.457 -48.155 1.00 40.60 419 THR D N 1
ATOM 18050 C CA . THR D 1 419 ? 20.744 -10.801 -47.973 1.00 41.65 419 THR D CA 1
ATOM 18051 C C . THR D 1 419 ? 20.039 -9.808 -47.050 1.00 40.97 419 THR D C 1
ATOM 18052 O O . THR D 1 419 ? 18.856 -9.520 -47.222 1.00 39.63 419 THR D O 1
ATOM 18056 N N . LYS D 1 420 ? 20.765 -9.289 -46.069 1.00 41.68 420 LYS D N 1
ATOM 18057 C CA . LYS D 1 420 ? 20.156 -8.430 -45.056 1.00 43.27 420 LYS D CA 1
ATOM 18058 C C . LYS D 1 420 ? 19.863 -7.005 -45.519 1.00 43.10 420 LYS D C 1
ATOM 18059 O O . LYS D 1 420 ? 19.133 -6.290 -44.838 1.00 44.20 420 LYS D O 1
ATOM 18065 N N . LEU D 1 421 ? 20.419 -6.587 -46.654 1.00 41.81 421 LEU D N 1
ATOM 18066 C CA . LEU D 1 421 ? 20.372 -5.176 -47.043 1.00 41.41 421 LEU D CA 1
ATOM 18067 C C . LEU D 1 421 ? 18.984 -4.647 -47.391 1.00 44.17 421 LEU D C 1
ATOM 18068 O O . LEU D 1 421 ? 18.747 -3.438 -47.308 1.00 49.14 421 LEU D O 1
ATOM 18073 N N . VAL D 1 422 ? 18.064 -5.531 -47.762 1.00 43.93 422 VAL D N 1
ATOM 18074 C CA . VAL D 1 422 ? 16.680 -5.120 -48.006 1.00 42.10 422 VAL D CA 1
ATOM 18075 C C . VAL D 1 422 ? 15.911 -4.970 -46.689 1.00 41.37 422 VAL D C 1
ATOM 18076 O O . VAL D 1 422 ? 14.838 -4.379 -46.664 1.00 42.50 422 VAL D O 1
ATOM 18080 N N . GLU D 1 423 ? 16.448 -5.494 -45.593 1.00 41.80 423 GLU D N 1
ATOM 18081 C CA . GLU D 1 423 ? 15.763 -5.382 -44.290 1.00 45.53 423 GLU D CA 1
ATOM 18082 C C . GLU D 1 423 ? 15.638 -3.913 -43.843 1.00 44.06 423 GLU D C 1
ATOM 18083 O O . GLU D 1 423 ? 16.630 -3.185 -43.784 1.00 40.94 423 GLU D O 1
ATOM 18089 N N . LEU D 1 424 ? 14.403 -3.481 -43.582 1.00 43.26 424 LEU D N 1
ATOM 18090 C CA . LEU D 1 424 ? 14.097 -2.069 -43.300 1.00 44.27 424 LEU D CA 1
ATOM 18091 C C . LEU D 1 424 ? 14.447 -1.111 -44.464 1.00 43.06 424 LEU D C 1
ATOM 18092 O O . LEU D 1 424 ? 14.616 0.085 -44.254 1.00 44.02 424 LEU D O 1
ATOM 18097 N N . ASP D 1 425 ? 14.520 -1.638 -45.682 1.00 43.16 425 ASP D N 1
ATOM 18098 C CA . ASP D 1 425 ? 14.846 -0.837 -46.865 1.00 42.89 425 ASP D CA 1
ATOM 18099 C C . ASP D 1 425 ? 14.357 -1.507 -48.155 1.00 40.87 425 ASP D C 1
ATOM 18100 O O . ASP D 1 425 ? 15.144 -1.945 -48.975 1.00 41.59 425 ASP D O 1
ATOM 18105 N N . TRP D 1 426 ? 13.047 -1.557 -48.328 1.00 42.63 426 TRP D N 1
ATOM 18106 C CA . TRP D 1 426 ? 12.440 -2.145 -49.513 1.00 43.42 426 TRP D CA 1
ATOM 18107 C C . TRP D 1 426 ? 12.478 -1.242 -50.739 1.00 48.58 426 TRP D C 1
ATOM 18108 O O . TRP D 1 426 ? 12.532 -1.739 -51.861 1.00 49.07 426 TRP D O 1
ATOM 18119 N N . GLY D 1 427 ? 12.441 0.074 -50.538 1.00 53.42 427 GLY D N 1
ATOM 18120 C CA . GLY D 1 427 ? 12.285 1.007 -51.657 1.00 55.75 427 GLY D CA 1
ATOM 18121 C C . GLY D 1 427 ? 13.412 1.982 -51.975 1.00 58.77 427 GLY D C 1
ATOM 18122 O O . GLY D 1 427 ? 13.208 2.891 -52.780 1.00 58.33 427 GLY D O 1
ATOM 18123 N N . GLU D 1 428 ? 14.590 1.817 -51.369 1.00 59.21 428 GLU D N 1
ATOM 18124 C CA . GLU D 1 428 ? 15.723 2.709 -51.651 1.00 57.52 428 GLU D CA 1
ATOM 18125 C C . GLU D 1 428 ? 16.852 1.909 -52.292 1.00 53.25 428 GLU D C 1
ATOM 18126 O O . GLU D 1 428 ? 16.990 1.912 -53.516 1.00 51.99 428 GLU D O 1
ATOM 18132 N N . GLY D 1 429 ? 17.645 1.218 -51.474 1.00 50.79 429 GLY D N 1
ATOM 18133 C CA . GLY D 1 429 ? 18.785 0.445 -51.959 1.00 47.98 429 GLY D CA 1
ATOM 18134 C C . GLY D 1 429 ? 18.513 -0.450 -53.163 1.00 47.56 429 GLY D C 1
ATOM 18135 O O . GLY D 1 429 ? 19.132 -0.265 -54.212 1.00 48.47 429 GLY D O 1
ATOM 18136 N N . PRO D 1 430 ? 17.591 -1.436 -53.025 1.00 46.36 430 PRO D N 1
ATOM 18137 C CA . PRO D 1 430 ? 17.268 -2.303 -54.159 1.00 44.68 430 PRO D CA 1
ATOM 18138 C C . PRO D 1 430 ? 16.747 -1.524 -55.376 1.00 45.36 430 PRO D C 1
ATOM 18139 O O . PRO D 1 430 ? 17.145 -1.812 -56.514 1.00 45.35 430 PRO D O 1
ATOM 18143 N N . ARG D 1 431 ? 15.877 -0.545 -55.144 1.00 44.77 431 ARG D N 1
ATOM 18144 C CA . ARG D 1 431 ? 15.392 0.293 -56.237 1.00 45.82 431 ARG D CA 1
ATOM 18145 C C . ARG D 1 431 ? 16.556 0.893 -57.012 1.00 47.20 431 ARG D C 1
ATOM 18146 O O . ARG D 1 431 ? 16.551 0.876 -58.242 1.00 49.37 431 ARG D O 1
ATOM 18154 N N . LEU D 1 432 ? 17.550 1.416 -56.302 1.00 46.40 432 LEU D N 1
ATOM 18155 C CA . LEU D 1 432 ? 18.670 2.058 -56.982 1.00 47.84 432 LEU D CA 1
ATOM 18156 C C . LEU D 1 432 ? 19.509 1.047 -57.743 1.00 46.15 432 LEU D C 1
ATOM 18157 O O . LEU D 1 432 ? 19.991 1.364 -58.829 1.00 49.23 432 LEU D O 1
ATOM 18162 N N . ASP D 1 433 ? 19.666 -0.166 -57.202 1.00 44.70 433 ASP D N 1
ATOM 18163 C CA . ASP D 1 433 ? 20.342 -1.247 -57.954 1.00 42.15 433 ASP D CA 1
ATOM 18164 C C . ASP D 1 433 ? 19.597 -1.545 -59.253 1.00 39.79 433 ASP D C 1
ATOM 18165 O O . ASP D 1 433 ? 20.218 -1.792 -60.293 1.00 38.64 433 ASP D O 1
ATOM 18170 N N . CYS D 1 434 ? 18.265 -1.517 -59.196 1.00 39.60 434 CYS D N 1
ATOM 18171 C CA . CYS D 1 434 ? 17.470 -1.720 -60.398 1.00 42.62 434 CYS D CA 1
ATOM 18172 C C . CYS D 1 434 ? 17.751 -0.630 -61.414 1.00 42.10 434 CYS D C 1
ATOM 18173 O O . CYS D 1 434 ? 17.996 -0.925 -62.586 1.00 42.57 434 CYS D O 1
ATOM 18176 N N . ILE D 1 435 ? 17.755 0.622 -60.963 1.00 43.61 435 ILE D N 1
ATOM 18177 C CA . ILE D 1 435 ? 18.097 1.757 -61.841 1.00 44.61 435 ILE D CA 1
ATOM 18178 C C . ILE D 1 435 ? 19.486 1.630 -62.458 1.00 39.64 435 ILE D C 1
ATOM 18179 O O . ILE D 1 435 ? 19.659 1.825 -63.666 1.00 37.36 435 ILE D O 1
ATOM 18184 N N . ALA D 1 436 ? 20.473 1.291 -61.644 1.00 36.42 436 ALA D N 1
ATOM 18185 C CA . ALA D 1 436 ? 21.824 1.169 -62.166 1.00 38.23 436 ALA D CA 1
ATOM 18186 C C . ALA D 1 436 ? 21.882 0.082 -63.240 1.00 40.60 436 ALA D C 1
ATOM 18187 O O . ALA D 1 436 ? 22.556 0.241 -64.259 1.00 42.96 436 ALA D O 1
ATOM 18189 N N . GLY D 1 437 ? 21.152 -1.010 -63.023 1.00 41.69 437 GLY D N 1
ATOM 18190 C CA . GLY D 1 437 ? 21.095 -2.095 -64.001 1.00 41.11 437 GLY D CA 1
ATOM 18191 C C . GLY D 1 437 ? 20.399 -1.709 -65.288 1.00 41.14 437 GLY D C 1
ATOM 18192 O O . GLY D 1 437 ? 20.803 -2.152 -66.364 1.00 40.33 437 GLY D O 1
ATOM 18193 N N . ILE D 1 438 ? 19.346 -0.898 -65.190 1.00 41.58 438 ILE D N 1
ATOM 18194 C CA . ILE D 1 438 ? 18.700 -0.385 -66.391 1.00 44.87 438 ILE D CA 1
ATOM 18195 C C . ILE D 1 438 ? 19.683 0.495 -67.158 1.00 50.27 438 ILE D C 1
ATOM 18196 O O . ILE D 1 438 ? 19.774 0.406 -68.395 1.00 50.52 438 ILE D O 1
ATOM 18201 N N . GLU D 1 439 ? 20.409 1.349 -66.428 1.00 50.96 439 GLU D N 1
ATOM 18202 C CA . GLU D 1 439 ? 21.423 2.198 -67.059 1.00 53.51 439 GLU D CA 1
ATOM 18203 C C . GLU D 1 439 ? 22.543 1.346 -67.665 1.00 51.99 439 GLU D C 1
ATOM 18204 O O . GLU D 1 439 ? 23.037 1.660 -68.747 1.00 55.74 439 GLU D O 1
ATOM 18210 N N . TRP D 1 440 ? 22.933 0.262 -67.001 1.00 47.08 440 TRP D N 1
ATOM 18211 C CA . TRP D 1 440 ? 23.950 -0.603 -67.579 1.00 46.93 440 TRP D CA 1
ATOM 18212 C C . TRP D 1 440 ? 23.441 -1.202 -68.876 1.00 47.47 440 TRP D C 1
ATOM 18213 O O . TRP D 1 440 ? 24.194 -1.321 -69.834 1.00 51.86 440 TRP D O 1
ATOM 18224 N N . LEU D 1 441 ? 22.165 -1.567 -68.923 1.00 48.16 441 LEU D N 1
ATOM 18225 C CA . LEU D 1 441 ? 21.593 -2.118 -70.152 1.00 49.82 441 LEU D CA 1
ATOM 18226 C C . LEU D 1 441 ? 21.748 -1.172 -71.347 1.00 51.66 441 LEU D C 1
ATOM 18227 O O . LEU D 1 441 ? 22.190 -1.591 -72.416 1.00 49.74 441 LEU D O 1
ATOM 18232 N N . PHE D 1 442 ? 21.364 0.089 -71.162 1.00 51.79 442 PHE D N 1
ATOM 18233 C CA . PHE D 1 442 ? 21.489 1.084 -72.222 1.00 52.77 442 PHE D CA 1
ATOM 18234 C C . PHE D 1 442 ? 22.937 1.201 -72.691 1.00 55.32 442 PHE D C 1
ATOM 18235 O O . PHE D 1 442 ? 23.202 1.142 -73.890 1.00 55.22 442 PHE D O 1
ATOM 18243 N N . GLU D 1 443 ? 23.866 1.332 -71.747 1.00 58.28 443 GLU D N 1
ATOM 18244 C CA . GLU D 1 443 ? 25.284 1.465 -72.085 1.00 62.53 443 GLU D CA 1
ATOM 18245 C C . GLU D 1 443 ? 25.885 0.229 -72.769 1.00 61.38 443 GLU D C 1
ATOM 18246 O O . GLU D 1 443 ? 26.857 0.352 -73.512 1.00 62.41 443 GLU D O 1
ATOM 18252 N N . SER D 1 444 ? 25.317 -0.950 -72.532 1.00 58.42 444 SER D N 1
ATOM 18253 C CA . SER D 1 444 ? 25.844 -2.175 -73.142 1.00 57.29 444 SER D CA 1
ATOM 18254 C C . SER D 1 444 ? 25.346 -2.360 -74.567 1.00 51.91 444 SER D C 1
ATOM 18255 O O . SER D 1 444 ? 25.916 -3.146 -75.321 1.00 50.72 444 SER D O 1
ATOM 18258 N N . GLY D 1 445 ? 24.272 -1.663 -74.923 1.00 50.91 445 GLY D N 1
ATOM 18259 C CA . GLY D 1 445 ? 23.677 -1.781 -76.257 1.00 52.41 445 GLY D CA 1
ATOM 18260 C C . GLY D 1 445 ? 22.732 -2.960 -76.463 1.00 54.03 445 GLY D C 1
ATOM 18261 O O . GLY D 1 445 ? 22.229 -3.158 -77.571 1.00 52.83 445 GLY D O 1
ATOM 18262 N N . PHE D 1 446 ? 22.477 -3.738 -75.405 1.00 55.95 446 PHE D N 1
ATOM 18263 C CA . PHE D 1 446 ? 21.556 -4.889 -75.476 1.00 55.41 446 PHE D CA 1
ATOM 18264 C C . PHE D 1 446 ? 20.099 -4.503 -75.224 1.00 53.20 446 PHE D C 1
ATOM 18265 O O . PHE D 1 446 ? 19.203 -5.349 -75.318 1.00 54.83 446 PHE D O 1
ATOM 18273 N N . THR D 1 447 ? 19.884 -3.239 -74.875 1.00 51.01 447 THR D N 1
ATOM 18274 C CA . THR D 1 447 ? 18.556 -2.647 -74.773 1.00 48.80 447 THR D CA 1
ATOM 18275 C C . THR D 1 447 ? 18.665 -1.282 -75.417 1.00 47.53 447 THR D C 1
ATOM 18276 O O . THR D 1 447 ? 19.698 -0.643 -75.325 1.00 47.48 447 THR D O 1
ATOM 18280 N N . ASP D 1 448 ? 17.608 -0.866 -76.096 1.00 49.36 448 ASP D N 1
ATOM 18281 C CA . ASP D 1 448 ? 17.514 0.453 -76.678 1.00 47.44 448 ASP D CA 1
ATOM 18282 C C . ASP D 1 448 ? 16.537 1.241 -75.836 1.00 47.49 448 ASP D C 1
ATOM 18283 O O . ASP D 1 448 ? 15.478 0.717 -75.483 1.00 47.94 448 ASP D O 1
ATOM 18288 N N . ARG D 1 449 ? 16.878 2.490 -75.519 1.00 48.60 449 ARG D N 1
ATOM 18289 C CA . ARG D 1 449 ? 15.947 3.403 -74.836 1.00 50.55 449 ARG D CA 1
ATOM 18290 C C . ARG D 1 449 ? 14.635 3.431 -75.584 1.00 47.29 449 ARG D C 1
ATOM 18291 O O . ARG D 1 449 ? 14.615 3.301 -76.810 1.00 50.42 449 ARG D O 1
ATOM 18299 N N . ASN D 1 450 ? 13.538 3.600 -74.855 1.00 45.08 450 ASN D N 1
ATOM 18300 C CA . ASN D 1 450 ? 12.207 3.527 -75.456 1.00 45.72 450 ASN D CA 1
ATOM 18301 C C . ASN D 1 450 ? 11.769 2.102 -75.850 1.00 46.19 450 ASN D C 1
ATOM 18302 O O . ASN D 1 450 ? 10.686 1.917 -76.430 1.00 45.11 450 ASN D O 1
ATOM 18307 N N . LYS D 1 451 ? 12.593 1.095 -75.551 1.00 45.44 451 LYS D N 1
ATOM 18308 C CA . LYS D 1 451 ? 12.213 -0.292 -75.838 1.00 46.47 451 LYS D CA 1
ATOM 18309 C C . LYS D 1 451 ? 12.420 -1.199 -74.626 1.00 43.78 451 LYS D C 1
ATOM 18310 O O . LYS D 1 451 ? 12.940 -2.311 -74.750 1.00 40.06 451 LYS D O 1
ATOM 18316 N N . LEU D 1 452 ? 11.971 -0.701 -73.470 1.00 40.70 452 LEU D N 1
ATOM 18317 C CA . LEU D 1 452 ? 12.126 -1.378 -72.207 1.00 39.27 452 LEU D CA 1
ATOM 18318 C C . LEU D 1 452 ? 10.765 -1.586 -71.588 1.00 39.41 452 LEU D C 1
ATOM 18319 O O . LEU D 1 452 ? 10.034 -0.623 -71.343 1.00 41.56 452 LEU D O 1
ATOM 18324 N N . PHE D 1 453 ? 10.413 -2.852 -71.359 1.00 38.01 453 PHE D N 1
ATOM 18325 C CA . PHE D 1 453 ? 9.213 -3.196 -70.606 1.00 35.24 453 PHE D CA 1
ATOM 18326 C C . PHE D 1 453 ? 9.594 -3.615 -69.197 1.00 34.57 453 PHE D C 1
ATOM 18327 O O . PHE D 1 453 ? 10.728 -4.026 -68.944 1.00 34.23 453 PHE D O 1
ATOM 18335 N N . LEU D 1 454 ? 8.640 -3.505 -68.282 1.00 32.43 454 LEU D N 1
ATOM 18336 C CA . LEU D 1 454 ? 8.880 -3.775 -66.878 1.00 33.41 454 LEU D CA 1
ATOM 18337 C C . LEU D 1 454 ? 7.825 -4.780 -66.383 1.00 34.41 454 LEU D C 1
ATOM 18338 O O . LEU D 1 454 ? 6.605 -4.540 -66.478 1.00 31.37 454 LEU D O 1
ATOM 18343 N N . VAL D 1 455 ? 8.314 -5.918 -65.884 1.00 34.52 455 VAL D N 1
ATOM 18344 C CA . VAL D 1 455 ? 7.466 -7.013 -65.435 1.00 33.98 455 VAL D CA 1
ATOM 18345 C C . VAL D 1 455 ? 7.989 -7.570 -64.119 1.00 33.78 455 VAL D C 1
ATOM 18346 O O . VAL D 1 455 ? 9.165 -7.877 -64.019 1.00 33.11 455 VAL D O 1
ATOM 18350 N N . GLY D 1 456 ? 7.113 -7.754 -63.134 1.00 33.81 456 GLY D N 1
ATOM 18351 C CA . GLY D 1 456 ? 7.501 -8.382 -61.861 1.00 32.89 456 GLY D CA 1
ATOM 18352 C C . GLY D 1 456 ? 6.332 -8.964 -61.069 1.00 33.29 456 GLY D C 1
ATOM 18353 O O . GLY D 1 456 ? 5.158 -8.593 -61.283 1.00 32.79 456 GLY D O 1
ATOM 18354 N N . GLY D 1 457 ? 6.661 -9.869 -60.144 1.00 32.02 457 GLY D N 1
ATOM 18355 C CA . GLY D 1 457 ? 5.665 -10.518 -59.287 1.00 32.60 457 GLY D CA 1
ATOM 18356 C C . GLY D 1 457 ? 6.058 -10.527 -57.822 1.00 32.31 457 GLY D C 1
ATOM 18357 O O . GLY D 1 457 ? 7.234 -10.621 -57.493 1.00 31.86 457 GLY D O 1
ATOM 18358 N N . SER D 1 458 ? 5.059 -10.427 -56.949 1.00 33.37 458 SER D N 1
ATOM 18359 C CA . SER D 1 458 ? 5.261 -10.354 -55.500 1.00 36.61 458 SER D CA 1
ATOM 18360 C C . SER D 1 458 ? 6.159 -9.149 -55.191 1.00 37.89 458 SER D C 1
ATOM 18361 O O . SER D 1 458 ? 5.860 -8.047 -55.658 1.00 41.88 458 SER D O 1
ATOM 18364 N N . TYR D 1 459 ? 7.247 -9.322 -54.447 1.00 36.21 459 TYR D N 1
ATOM 18365 C CA . TYR D 1 459 ? 8.163 -8.216 -54.244 1.00 36.78 459 TYR D CA 1
ATOM 18366 C C . TYR D 1 459 ? 8.542 -7.565 -55.575 1.00 37.39 459 TYR D C 1
ATOM 18367 O O . TYR D 1 459 ? 8.767 -6.366 -55.641 1.00 38.97 459 TYR D O 1
ATOM 18376 N N . GLY D 1 460 ? 8.616 -8.355 -56.632 1.00 37.00 460 GLY D N 1
ATOM 18377 C CA . GLY D 1 460 ? 8.939 -7.822 -57.935 1.00 37.48 460 GLY D CA 1
ATOM 18378 C C . GLY D 1 460 ? 7.819 -6.957 -58.465 1.00 37.64 460 GLY D C 1
ATOM 18379 O O . GLY D 1 460 ? 8.051 -6.073 -59.276 1.00 39.49 460 GLY D O 1
ATOM 18380 N N . GLY D 1 461 ? 6.600 -7.236 -58.026 1.00 35.96 461 GLY D N 1
ATOM 18381 C CA . GLY D 1 461 ? 5.437 -6.488 -58.470 1.00 37.56 461 GLY D CA 1
ATOM 18382 C C . GLY D 1 461 ? 5.405 -5.142 -57.776 1.00 36.28 461 GLY D C 1
ATOM 18383 O O . GLY D 1 461 ? 5.152 -4.117 -58.402 1.00 34.82 461 GLY D O 1
ATOM 18384 N N . TYR D 1 462 ? 5.638 -5.180 -56.470 1.00 35.73 462 TYR D N 1
ATOM 18385 C CA . TYR D 1 462 ? 5.871 -4.002 -55.652 1.00 35.52 462 TYR D CA 1
ATOM 18386 C C . TYR D 1 462 ? 6.953 -3.130 -56.260 1.00 37.67 462 TYR D C 1
ATOM 18387 O O . TYR D 1 462 ? 6.805 -1.918 -56.317 1.00 38.76 462 TYR D O 1
ATOM 18396 N N . MET D 1 463 ? 8.050 -3.746 -56.690 1.00 40.57 463 MET D N 1
ATOM 18397 C CA . MET D 1 463 ? 9.154 -3.001 -57.300 1.00 42.52 463 MET D CA 1
ATOM 18398 C C . MET D 1 463 ? 8.732 -2.461 -58.667 1.00 43.11 463 MET D C 1
ATOM 18399 O O . MET D 1 463 ? 9.113 -1.354 -59.034 1.00 45.66 463 MET D O 1
ATOM 18404 N N . ALA D 1 464 ? 7.958 -3.245 -59.418 1.00 40.33 464 ALA D N 1
ATOM 18405 C CA . ALA D 1 464 ? 7.463 -2.797 -60.711 1.00 41.11 464 ALA D CA 1
ATOM 18406 C C . ALA D 1 464 ? 6.621 -1.560 -60.497 1.00 41.42 464 ALA D C 1
ATOM 18407 O O . ALA D 1 464 ? 6.704 -0.616 -61.268 1.00 40.56 464 ALA D O 1
ATOM 18409 N N . LEU D 1 465 ? 5.825 -1.570 -59.437 1.00 40.74 465 LEU D N 1
ATOM 18410 C CA . LEU D 1 465 ? 4.959 -0.444 -59.138 1.00 42.14 465 LEU D CA 1
ATOM 18411 C C . LEU D 1 465 ? 5.770 0.770 -58.699 1.00 43.40 465 LEU D C 1
ATOM 18412 O O . LEU D 1 465 ? 5.476 1.892 -59.108 1.00 46.57 465 LEU D O 1
ATOM 18417 N N . LEU D 1 466 ? 6.791 0.536 -57.881 1.00 43.45 466 LEU D N 1
ATOM 18418 C CA . LEU D 1 466 ? 7.608 1.617 -57.339 1.00 43.87 466 LEU D CA 1
ATOM 18419 C C . LEU D 1 466 ? 8.426 2.268 -58.434 1.00 43.70 466 LEU D C 1
ATOM 18420 O O . LEU D 1 466 ? 8.537 3.487 -58.475 1.00 41.26 466 LEU D O 1
ATOM 18425 N N . LEU D 1 467 ? 8.989 1.448 -59.315 1.00 44.82 467 LEU D N 1
ATOM 18426 C CA . LEU D 1 467 ? 9.768 1.941 -60.443 1.00 43.56 467 LEU D CA 1
ATOM 18427 C C . LEU D 1 467 ? 8.886 2.707 -61.410 1.00 43.36 467 LEU D C 1
ATOM 18428 O O . LEU D 1 467 ? 9.275 3.744 -61.925 1.00 45.27 467 LEU D O 1
ATOM 18433 N N . HIS D 1 468 ? 7.700 2.187 -61.665 1.00 45.02 468 HIS D N 1
ATOM 18434 C CA . HIS D 1 468 ? 6.730 2.878 -62.511 1.00 48.57 468 HIS D CA 1
ATOM 18435 C C . HIS D 1 468 ? 6.433 4.279 -61.953 1.00 52.20 468 HIS D C 1
ATOM 18436 O O . HIS D 1 468 ? 6.371 5.245 -62.702 1.00 48.93 468 HIS D O 1
ATOM 18443 N N . GLY D 1 469 ? 6.254 4.368 -60.635 1.00 53.67 469 GLY D N 1
ATOM 18444 C CA . GLY D 1 469 ? 5.851 5.612 -59.994 1.00 52.75 469 GLY D CA 1
ATOM 18445 C C . GLY D 1 469 ? 6.942 6.656 -60.047 1.00 50.49 469 GLY D C 1
ATOM 18446 O O . GLY D 1 469 ? 6.701 7.783 -60.463 1.00 53.02 469 GLY D O 1
ATOM 18447 N N . ARG D 1 470 ? 8.149 6.262 -59.659 1.00 48.06 470 ARG D N 1
ATOM 18448 C CA . ARG D 1 470 ? 9.256 7.191 -59.465 1.00 47.31 470 ARG D CA 1
ATOM 18449 C C . ARG D 1 470 ? 10.114 7.377 -60.699 1.00 48.27 470 ARG D C 1
ATOM 18450 O O . ARG D 1 470 ? 10.927 8.296 -60.736 1.00 53.63 470 ARG D O 1
ATOM 18458 N N . HIS D 1 471 ? 9.951 6.514 -61.702 1.00 49.10 471 HIS D N 1
ATOM 18459 C CA . HIS D 1 471 ? 10.830 6.520 -62.868 1.00 46.50 471 HIS D CA 1
ATOM 18460 C C . HIS D 1 471 ? 10.138 6.067 -64.131 1.00 44.52 471 HIS D C 1
ATOM 18461 O O . HIS D 1 471 ? 10.733 5.331 -64.918 1.00 47.43 471 HIS D O 1
ATOM 18468 N N . SER D 1 472 ? 8.907 6.511 -64.351 1.00 45.45 472 SER D N 1
ATOM 18469 C CA . SER D 1 472 ? 8.154 6.134 -65.569 1.00 49.87 472 SER D CA 1
ATOM 18470 C C . SER D 1 472 ? 8.924 6.295 -66.894 1.00 51.86 472 SER D C 1
ATOM 18471 O O . SER D 1 472 ? 8.786 5.464 -67.790 1.00 54.05 472 SER D O 1
ATOM 18474 N N . ASP D 1 473 ? 9.743 7.340 -67.011 1.00 53.10 473 ASP D N 1
ATOM 18475 C CA . ASP D 1 473 ? 10.432 7.644 -68.281 1.00 57.53 473 ASP D CA 1
ATOM 18476 C C . ASP D 1 473 ? 11.192 6.459 -68.902 1.00 56.26 473 ASP D C 1
ATOM 18477 O O . ASP D 1 473 ? 11.355 6.381 -70.124 1.00 57.53 473 ASP D O 1
ATOM 18482 N N . TYR D 1 474 ? 11.669 5.547 -68.064 1.00 52.10 474 TYR D N 1
ATOM 18483 C CA . TYR D 1 474 ? 12.398 4.385 -68.550 1.00 49.74 474 TYR D CA 1
ATOM 18484 C C . TYR D 1 474 ? 11.552 3.367 -69.349 1.00 44.51 474 TYR D C 1
ATOM 18485 O O . TYR D 1 474 ? 12.082 2.666 -70.200 1.00 41.53 474 TYR D O 1
ATOM 18494 N N . PHE D 1 475 ? 10.249 3.307 -69.090 1.00 41.59 475 PHE D N 1
ATOM 18495 C CA . PHE D 1 475 ? 9.442 2.147 -69.461 1.00 42.89 475 PHE D CA 1
ATOM 18496 C C . PHE D 1 475 ? 8.326 2.415 -70.465 1.00 44.24 475 PHE D C 1
ATOM 18497 O O . PHE D 1 475 ? 7.652 3.420 -70.352 1.00 48.02 475 PHE D O 1
ATOM 18505 N N . ARG D 1 476 ? 8.126 1.504 -71.426 1.00 43.93 476 ARG D N 1
ATOM 18506 C CA . ARG D 1 476 ? 6.970 1.557 -72.339 1.00 44.70 476 ARG D CA 1
ATOM 18507 C C . ARG D 1 476 ? 5.667 1.161 -71.654 1.00 44.64 476 ARG D C 1
ATOM 18508 O O . ARG D 1 476 ? 4.634 1.798 -71.848 1.00 44.29 476 ARG D O 1
ATOM 18516 N N . ALA D 1 477 ? 5.718 0.044 -70.928 1.00 41.88 477 ALA D N 1
ATOM 18517 C CA . ALA D 1 477 ? 4.555 -0.523 -70.253 1.00 41.16 477 ALA D CA 1
ATOM 18518 C C . ALA D 1 477 ? 5.018 -1.362 -69.073 1.00 39.78 477 ALA D C 1
ATOM 18519 O O . ALA D 1 477 ? 6.189 -1.722 -68.973 1.00 39.08 477 ALA D O 1
ATOM 18521 N N . VAL D 1 478 ? 4.080 -1.675 -68.192 1.00 37.68 478 VAL D N 1
ATOM 18522 C CA . VAL D 1 478 ? 4.405 -2.300 -66.945 1.00 38.85 478 VAL D CA 1
ATOM 18523 C C . VAL D 1 478 ? 3.409 -3.413 -66.643 1.00 37.68 478 VAL D C 1
ATOM 18524 O O . VAL D 1 478 ? 2.205 -3.273 -66.914 1.00 37.96 478 VAL D O 1
ATOM 18528 N N . VAL D 1 479 ? 3.925 -4.525 -66.118 1.00 35.15 479 VAL D N 1
ATOM 18529 C CA . VAL D 1 479 ? 3.075 -5.611 -65.616 1.00 34.33 479 VAL D CA 1
ATOM 18530 C C . VAL D 1 479 ? 3.360 -5.883 -64.145 1.00 34.83 479 VAL D C 1
ATOM 18531 O O . VAL D 1 479 ? 4.499 -6.168 -63.775 1.00 33.05 479 VAL D O 1
ATOM 18535 N N . ASP D 1 480 ? 2.302 -5.769 -63.334 1.00 36.08 480 ASP D N 1
ATOM 18536 C CA . ASP D 1 480 ? 2.330 -5.966 -61.886 1.00 36.29 480 ASP D CA 1
ATOM 18537 C C . ASP D 1 480 ? 1.550 -7.248 -61.570 1.00 35.41 480 ASP D C 1
ATOM 18538 O O . ASP D 1 480 ? 0.316 -7.271 -61.682 1.00 29.94 480 ASP D O 1
ATOM 18543 N N . ILE D 1 481 ? 2.283 -8.291 -61.172 1.00 35.41 481 ILE D N 1
ATOM 18544 C CA . ILE D 1 481 ? 1.665 -9.541 -60.746 1.00 34.36 481 ILE D CA 1
ATOM 18545 C C . ILE D 1 481 ? 1.629 -9.733 -59.210 1.00 33.86 481 ILE D C 1
ATOM 18546 O O . ILE D 1 481 ? 2.627 -9.956 -58.543 1.00 33.32 481 ILE D O 1
ATOM 18551 N N . PHE D 1 482 ? 0.412 -9.633 -58.672 1.00 36.30 482 PHE D N 1
ATOM 18552 C CA . PHE D 1 482 ? 0.220 -9.604 -57.225 1.00 37.36 482 PHE D CA 1
ATOM 18553 C C . PHE D 1 482 ? 1.368 -8.915 -56.436 1.00 40.32 482 PHE D C 1
ATOM 18554 O O . PHE D 1 482 ? 2.056 -9.519 -55.612 1.00 45.77 482 PHE D O 1
ATOM 18562 N N . GLY D 1 483 ? 1.528 -7.621 -56.698 1.00 39.84 483 GLY D N 1
ATOM 18563 C CA . GLY D 1 483 ? 2.455 -6.778 -55.942 1.00 39.31 483 GLY D CA 1
ATOM 18564 C C . GLY D 1 483 ? 1.764 -5.941 -54.865 1.00 38.33 483 GLY D C 1
ATOM 18565 O O . GLY D 1 483 ? 0.701 -5.348 -55.103 1.00 38.65 483 GLY D O 1
ATOM 18566 N N . PRO D 1 484 ? 2.360 -5.879 -53.667 1.00 39.48 484 PRO D N 1
ATOM 18567 C CA . PRO D 1 484 ? 1.837 -4.953 -52.654 1.00 41.85 484 PRO D CA 1
ATOM 18568 C C . PRO D 1 484 ? 2.034 -3.478 -53.061 1.00 45.22 484 PRO D C 1
ATOM 18569 O O . PRO D 1 484 ? 3.089 -3.119 -53.597 1.00 46.06 484 PRO D O 1
ATOM 18573 N N . SER D 1 485 ? 1.020 -2.648 -52.811 1.00 45.72 485 SER D N 1
ATOM 18574 C CA . SER D 1 485 ? 0.980 -1.264 -53.313 1.00 47.57 485 SER D CA 1
ATOM 18575 C C . SER D 1 485 ? 1.133 -0.190 -52.218 1.00 48.38 485 SER D C 1
ATOM 18576 O O . SER D 1 485 ? 1.579 0.925 -52.495 1.00 46.32 485 SER D O 1
ATOM 18579 N N . ASP D 1 486 ? 0.734 -0.535 -50.994 1.00 49.02 486 ASP D N 1
ATOM 18580 C CA . ASP D 1 486 ? 0.749 0.368 -49.841 1.00 50.10 486 ASP D CA 1
ATOM 18581 C C . ASP D 1 486 ? 1.275 -0.454 -48.670 1.00 47.55 486 ASP D C 1
ATOM 18582 O O . ASP D 1 486 ? 0.677 -1.459 -48.300 1.00 51.07 486 ASP D O 1
ATOM 18587 N N . LEU D 1 487 ? 2.394 -0.040 -48.094 1.00 44.92 487 LEU D N 1
ATOM 18588 C CA . LEU D 1 487 ? 3.016 -0.821 -47.025 1.00 45.89 487 LEU D CA 1
ATOM 18589 C C . LEU D 1 487 ? 2.267 -0.798 -45.695 1.00 45.94 487 LEU D C 1
ATOM 18590 O O . LEU D 1 487 ? 2.483 -1.673 -44.864 1.00 49.06 487 LEU D O 1
ATOM 18595 N N . PHE D 1 488 ? 1.400 0.186 -45.485 1.00 46.67 488 PHE D N 1
ATOM 18596 C CA . PHE D 1 488 ? 0.591 0.226 -44.267 1.00 47.23 488 PHE D CA 1
ATOM 18597 C C . PHE D 1 488 ? -0.490 -0.833 -44.327 1.00 47.96 488 PHE D C 1
ATOM 18598 O O . PHE D 1 488 ? -0.720 -1.520 -43.341 1.00 49.38 488 PHE D O 1
ATOM 18606 N N . THR D 1 489 ? -1.154 -0.960 -45.475 1.00 44.68 489 THR D N 1
ATOM 18607 C CA . THR D 1 489 ? -2.209 -1.953 -45.627 1.00 44.49 489 THR D CA 1
ATOM 18608 C C . THR D 1 489 ? -1.637 -3.361 -45.701 1.00 43.59 489 THR D C 1
ATOM 18609 O O . THR D 1 489 ? -2.251 -4.308 -45.202 1.00 41.59 489 THR D O 1
ATOM 18613 N N . PHE D 1 490 ? -0.468 -3.479 -46.328 1.00 41.43 490 PHE D N 1
ATOM 18614 C CA . PHE D 1 490 ? 0.183 -4.762 -46.553 1.00 40.58 490 PHE D CA 1
ATOM 18615 C C . PHE D 1 490 ? 0.599 -5.380 -45.226 1.00 42.42 490 PHE D C 1
ATOM 18616 O O . PHE D 1 490 ? 0.154 -6.484 -44.884 1.00 40.01 490 PHE D O 1
ATOM 18624 N N . ILE D 1 491 ? 1.418 -4.655 -44.465 1.00 40.98 491 ILE D N 1
ATOM 18625 C CA . ILE D 1 491 ? 1.938 -5.182 -43.202 1.00 42.86 491 ILE D CA 1
ATOM 18626 C C . ILE D 1 491 ? 0.832 -5.606 -42.226 1.00 42.39 491 ILE D C 1
ATOM 18627 O O . ILE D 1 491 ? 1.031 -6.517 -41.418 1.00 41.07 491 ILE D O 1
ATOM 18632 N N . ASN D 1 492 ? -0.315 -4.940 -42.320 1.00 40.97 492 ASN D N 1
ATOM 18633 C CA . ASN D 1 492 ? -1.526 -5.312 -41.582 1.00 42.59 492 ASN D CA 1
ATOM 18634 C C . ASN D 1 492 ? -2.314 -6.489 -42.129 1.00 39.52 492 ASN D C 1
ATOM 18635 O O . ASN D 1 492 ? -3.125 -7.048 -41.427 1.00 41.38 492 ASN D O 1
ATOM 18640 N N . SER D 1 493 ? -2.120 -6.844 -43.386 1.00 38.58 493 SER D N 1
ATOM 18641 C CA . SER D 1 493 ? -2.963 -7.850 -44.014 1.00 38.19 493 SER D CA 1
ATOM 18642 C C . SER D 1 493 ? -2.283 -9.228 -44.172 1.00 36.98 493 SER D C 1
ATOM 18643 O O . SER D 1 493 ? -2.952 -10.200 -44.502 1.00 35.73 493 SER D O 1
ATOM 18646 N N . VAL D 1 494 ? -0.972 -9.309 -43.926 1.00 37.58 494 VAL D N 1
ATOM 18647 C CA . VAL D 1 494 ? -0.228 -10.586 -44.046 1.00 37.69 494 VAL D CA 1
ATOM 18648 C C . VAL D 1 494 ? -0.789 -11.615 -43.068 1.00 36.46 494 VAL D C 1
ATOM 18649 O O . VAL D 1 494 ? -1.563 -11.258 -42.203 1.00 36.76 494 VAL D O 1
ATOM 18653 N N . PRO D 1 495 ? -0.411 -12.896 -43.211 1.00 37.94 495 PRO D N 1
ATOM 18654 C CA . PRO D 1 495 ? -0.950 -13.885 -42.272 1.00 38.58 495 PRO D CA 1
ATOM 18655 C C . PRO D 1 495 ? -0.470 -13.676 -40.836 1.00 39.52 495 PRO D C 1
ATOM 18656 O O . PRO D 1 495 ? 0.614 -13.124 -40.613 1.00 40.32 495 PRO D O 1
ATOM 18660 N N . PRO D 1 496 ? -1.279 -14.095 -39.857 1.00 38.54 496 PRO D N 1
ATOM 18661 C CA . PRO D 1 496 ? -0.923 -13.759 -38.479 1.00 39.07 496 PRO D CA 1
ATOM 18662 C C . PRO D 1 496 ? 0.493 -14.187 -38.080 1.00 41.43 496 PRO D C 1
ATOM 18663 O O . PRO D 1 496 ? 1.220 -13.421 -37.432 1.00 43.27 496 PRO D O 1
ATOM 18667 N N . HIS D 1 497 ? 0.891 -15.381 -38.507 1.00 41.13 497 HIS D N 1
ATOM 18668 C CA . HIS D 1 497 ? 2.209 -15.916 -38.168 1.00 39.67 497 HIS D CA 1
ATOM 18669 C C . HIS D 1 497 ? 3.343 -15.302 -38.991 1.00 40.10 497 HIS D C 1
ATOM 18670 O O . HIS D 1 497 ? 4.497 -15.610 -38.744 1.00 39.06 497 HIS D O 1
ATOM 18677 N N . TRP D 1 498 ? 3.018 -14.459 -39.973 1.00 43.00 498 TRP D N 1
ATOM 18678 C CA . TRP D 1 498 ? 4.024 -13.608 -40.625 1.00 45.66 498 TRP D CA 1
ATOM 18679 C C . TRP D 1 498 ? 4.280 -12.301 -39.846 1.00 45.35 498 TRP D C 1
ATOM 18680 O O . TRP D 1 498 ? 5.343 -11.709 -39.968 1.00 46.03 498 TRP D O 1
ATOM 18691 N N . LYS D 1 499 ? 3.337 -11.882 -39.014 1.00 47.06 499 LYS D N 1
ATOM 18692 C CA . LYS D 1 499 ? 3.400 -10.550 -38.391 1.00 49.13 499 LYS D CA 1
ATOM 18693 C C . LYS D 1 499 ? 4.628 -10.347 -37.482 1.00 51.28 499 LYS D C 1
ATOM 18694 O O . LYS D 1 499 ? 5.278 -9.294 -37.563 1.00 52.17 499 LYS D O 1
ATOM 18700 N N . PRO D 1 500 ? 4.950 -11.345 -36.620 1.00 52.84 500 PRO D N 1
ATOM 18701 C CA . PRO D 1 500 ? 6.144 -11.250 -35.764 1.00 50.18 500 PRO D CA 1
ATOM 18702 C C . PRO D 1 500 ? 7.457 -11.093 -36.529 1.00 50.01 500 PRO D C 1
ATOM 18703 O O . PRO D 1 500 ? 8.406 -10.558 -35.981 1.00 55.27 500 PRO D O 1
ATOM 18707 N N . ILE D 1 501 ? 7.508 -11.550 -37.775 1.00 48.79 501 ILE D N 1
ATOM 18708 C CA . ILE D 1 501 ? 8.714 -11.445 -38.591 1.00 49.12 501 ILE D CA 1
ATOM 18709 C C . ILE D 1 501 ? 8.854 -10.034 -39.140 1.00 50.06 501 ILE D C 1
ATOM 18710 O O . ILE D 1 501 ? 9.961 -9.580 -39.443 1.00 49.23 501 ILE D O 1
ATOM 18715 N N . MET D 1 502 ? 7.725 -9.341 -39.246 1.00 52.11 502 MET D N 1
ATOM 18716 C CA . MET D 1 502 ? 7.618 -8.174 -40.106 1.00 53.66 502 MET D CA 1
ATOM 18717 C C . MET D 1 502 ? 8.353 -6.950 -39.591 1.00 50.28 502 MET D C 1
ATOM 18718 O O . MET D 1 502 ? 8.843 -6.170 -40.394 1.00 49.41 502 MET D O 1
ATOM 18723 N N . GLU D 1 503 ? 8.442 -6.777 -38.273 1.00 51.49 503 GLU D N 1
ATOM 18724 C CA . GLU D 1 503 ? 9.145 -5.621 -37.716 1.00 49.87 503 GLU D CA 1
ATOM 18725 C C . GLU D 1 503 ? 10.631 -5.620 -38.088 1.00 47.01 503 GLU D C 1
ATOM 18726 O O . GLU D 1 503 ? 11.218 -4.552 -38.272 1.00 47.40 503 GLU D O 1
ATOM 18732 N N . ARG D 1 504 ? 11.240 -6.797 -38.205 1.00 43.09 504 ARG D N 1
ATOM 18733 C CA . ARG D 1 504 ? 12.668 -6.874 -38.540 1.00 44.07 504 ARG D CA 1
ATOM 18734 C C . ARG D 1 504 ? 12.904 -6.875 -40.042 1.00 44.94 504 ARG D C 1
ATOM 18735 O O . ARG D 1 504 ? 13.962 -6.476 -40.517 1.00 48.23 504 ARG D O 1
ATOM 18743 N N . TRP D 1 505 ? 11.892 -7.302 -40.782 1.00 46.06 505 TRP D N 1
ATOM 18744 C CA . TRP D 1 505 ? 11.963 -7.379 -42.226 1.00 45.73 505 TRP D CA 1
ATOM 18745 C C . TRP D 1 505 ? 11.577 -6.051 -42.858 1.00 45.13 505 TRP D C 1
ATOM 18746 O O . TRP D 1 505 ? 12.308 -5.512 -43.681 1.00 46.06 505 TRP D O 1
ATOM 18757 N N . LEU D 1 506 ? 10.416 -5.536 -42.481 1.00 43.98 506 LEU D N 1
ATOM 18758 C CA . LEU D 1 506 ? 9.900 -4.319 -43.084 1.00 47.89 506 LEU D CA 1
ATOM 18759 C C . LEU D 1 506 ? 10.038 -3.136 -42.134 1.00 48.89 506 LEU D C 1
ATOM 18760 O O . LEU D 1 506 ? 10.694 -2.155 -42.483 1.00 52.15 506 LEU D O 1
ATOM 18765 N N . GLY D 1 507 ? 9.427 -3.242 -40.948 1.00 47.39 507 GLY D N 1
ATOM 18766 C CA . GLY D 1 507 ? 9.534 -2.223 -39.893 1.00 48.33 507 GLY D CA 1
ATOM 18767 C C . GLY D 1 507 ? 8.267 -2.048 -39.071 1.00 47.58 507 GLY D C 1
ATOM 18768 O O . GLY D 1 507 ? 7.438 -2.957 -38.998 1.00 45.23 507 GLY D O 1
ATOM 18769 N N . ASP D 1 508 ? 8.118 -0.871 -38.456 1.00 49.51 508 ASP D N 1
ATOM 18770 C CA . ASP D 1 508 ? 6.920 -0.537 -37.682 1.00 52.58 508 ASP D CA 1
ATOM 18771 C C . ASP D 1 508 ? 6.213 0.691 -38.267 1.00 52.17 508 ASP D C 1
ATOM 18772 O O . ASP D 1 508 ? 6.864 1.703 -38.493 1.00 52.05 508 ASP D O 1
ATOM 18777 N N . PRO D 1 509 ? 4.879 0.610 -38.496 1.00 54.98 509 PRO D N 1
ATOM 18778 C CA . PRO D 1 509 ? 4.136 1.677 -39.207 1.00 56.98 509 PRO D CA 1
ATOM 18779 C C . PRO D 1 509 ? 4.130 3.058 -38.542 1.00 58.50 509 PRO D C 1
ATOM 18780 O O . PRO D 1 509 ? 3.915 4.064 -39.217 1.00 56.71 509 PRO D O 1
ATOM 18784 N N . GLU D 1 510 ? 4.349 3.111 -37.234 1.00 63.26 510 GLU D N 1
ATOM 18785 C CA . GLU D 1 510 ? 4.435 4.393 -36.540 1.00 65.13 510 GLU D CA 1
ATOM 18786 C C . GLU D 1 510 ? 5.889 4.855 -36.475 1.00 59.47 510 GLU D C 1
ATOM 18787 O O . GLU D 1 510 ? 6.226 5.918 -36.996 1.00 59.04 510 GLU D O 1
ATOM 18793 N N . ARG D 1 511 ? 6.753 4.036 -35.890 1.00 56.17 511 ARG D N 1
ATOM 18794 C CA . ARG D 1 511 ? 8.168 4.377 -35.749 1.00 56.97 511 ARG D CA 1
ATOM 18795 C C . ARG D 1 511 ? 8.840 4.640 -37.100 1.00 56.59 511 ARG D C 1
ATOM 18796 O O . ARG D 1 511 ? 9.731 5.478 -37.188 1.00 56.28 511 ARG D O 1
ATOM 18804 N N . ASP D 1 512 ? 8.411 3.937 -38.149 1.00 56.76 512 ASP D N 1
ATOM 18805 C CA . ASP D 1 512 ? 9.006 4.090 -39.479 1.00 55.72 512 ASP D CA 1
ATOM 18806 C C . ASP D 1 512 ? 8.027 4.720 -40.488 1.00 56.02 512 ASP D C 1
ATOM 18807 O O . ASP D 1 512 ? 8.218 4.594 -41.705 1.00 55.70 512 ASP D O 1
ATOM 18812 N N . LYS D 1 513 ? 7.002 5.410 -39.983 1.00 54.82 513 LYS D N 1
ATOM 18813 C CA . LYS D 1 513 ? 5.992 6.084 -40.819 1.00 57.30 513 LYS D CA 1
ATOM 18814 C C . LYS D 1 513 ? 6.579 6.814 -42.028 1.00 56.48 513 LYS D C 1
ATOM 18815 O O . LYS D 1 513 ? 6.062 6.707 -43.130 1.00 59.53 513 LYS D O 1
ATOM 18821 N N . GLU D 1 514 ? 7.666 7.543 -41.814 1.00 60.11 514 GLU D N 1
ATOM 18822 C CA . GLU D 1 514 ? 8.281 8.354 -42.864 1.00 59.82 514 GLU D CA 1
ATOM 18823 C C . GLU D 1 514 ? 8.844 7.466 -43.991 1.00 57.81 514 GLU D C 1
ATOM 18824 O O . GLU D 1 514 ? 8.679 7.774 -45.169 1.00 55.48 514 GLU D O 1
ATOM 18830 N N . ARG D 1 515 ? 9.501 6.364 -43.631 1.00 54.53 515 ARG D N 1
ATOM 18831 C CA . ARG D 1 515 ? 10.039 5.432 -44.629 1.00 50.69 515 ARG D CA 1
ATOM 18832 C C . ARG D 1 515 ? 8.891 4.681 -45.347 1.00 47.92 515 ARG D C 1
ATOM 18833 O O . ARG D 1 515 ? 8.956 4.419 -46.550 1.00 41.10 515 ARG D O 1
ATOM 18841 N N . PHE D 1 516 ? 7.820 4.379 -44.627 1.00 45.37 516 PHE D N 1
ATOM 18842 C CA . PHE D 1 516 ? 6.708 3.662 -45.235 1.00 47.21 516 PHE D CA 1
ATOM 18843 C C . PHE D 1 516 ? 6.078 4.429 -46.396 1.00 51.54 516 PHE D C 1
ATOM 18844 O O . PHE D 1 516 ? 5.750 3.836 -47.433 1.00 51.46 516 PHE D O 1
ATOM 18852 N N . ILE D 1 517 ? 5.921 5.743 -46.232 1.00 55.09 517 ILE D N 1
ATOM 18853 C CA . ILE D 1 517 ? 5.326 6.585 -47.272 1.00 49.86 517 ILE D CA 1
ATOM 18854 C C . ILE D 1 517 ? 6.277 6.626 -48.460 1.00 46.65 517 ILE D C 1
ATOM 18855 O O . ILE D 1 517 ? 5.889 6.325 -49.587 1.00 46.24 517 ILE D O 1
ATOM 18860 N N . LYS D 1 518 ? 7.534 6.948 -48.192 1.00 46.87 518 LYS D N 1
ATOM 18861 C CA . LYS D 1 518 ? 8.544 7.074 -49.238 1.00 51.04 518 LYS D CA 1
ATOM 18862 C C . LYS D 1 518 ? 8.619 5.808 -50.090 1.00 50.63 518 LYS D C 1
ATOM 18863 O O . LYS D 1 518 ? 8.760 5.878 -51.313 1.00 49.05 518 LYS D O 1
ATOM 18869 N N . ASP D 1 519 ? 8.510 4.656 -49.438 1.00 49.86 519 ASP D N 1
ATOM 18870 C CA . ASP D 1 519 ? 8.626 3.357 -50.109 1.00 47.08 519 ASP D CA 1
ATOM 18871 C C . ASP D 1 519 ? 7.283 2.682 -50.432 1.00 45.13 519 ASP D C 1
ATOM 18872 O O . ASP D 1 519 ? 7.270 1.564 -50.911 1.00 44.97 519 ASP D O 1
ATOM 18877 N N . SER D 1 520 ? 6.164 3.346 -50.159 1.00 43.22 520 SER D N 1
ATOM 18878 C CA . SER D 1 520 ? 4.865 2.899 -50.668 1.00 43.13 520 SER D CA 1
ATOM 18879 C C . SER D 1 520 ? 4.672 3.368 -52.120 1.00 43.28 520 SER D C 1
ATOM 18880 O O . SER D 1 520 ? 4.818 4.542 -52.415 1.00 43.42 520 SER D O 1
ATOM 18883 N N . PRO D 1 521 ? 4.356 2.440 -53.036 1.00 46.07 521 PRO D N 1
ATOM 18884 C CA . PRO D 1 521 ? 4.050 2.801 -54.423 1.00 44.53 521 PRO D CA 1
ATOM 18885 C C . PRO D 1 521 ? 2.894 3.782 -54.630 1.00 46.38 521 PRO D C 1
ATOM 18886 O O . PRO D 1 521 ? 2.892 4.556 -55.594 1.00 45.30 521 PRO D O 1
ATOM 18890 N N . VAL D 1 522 ? 1.918 3.734 -53.736 1.00 48.37 522 VAL D N 1
ATOM 18891 C CA . VAL D 1 522 ? 0.668 4.460 -53.901 1.00 48.91 522 VAL D CA 1
ATOM 18892 C C . VAL D 1 522 ? 0.865 5.945 -53.575 1.00 51.45 522 VAL D C 1
ATOM 18893 O O . VAL D 1 522 ? -0.010 6.764 -53.829 1.00 59.96 522 VAL D O 1
ATOM 18897 N N . THR D 1 523 ? 2.022 6.271 -53.002 1.00 54.52 523 THR D N 1
ATOM 18898 C CA . THR D 1 523 ? 2.484 7.646 -52.811 1.00 54.80 523 THR D CA 1
ATOM 18899 C C . THR D 1 523 ? 2.846 8.322 -54.128 1.00 54.12 523 THR D C 1
ATOM 18900 O O . THR D 1 523 ? 2.777 9.538 -54.231 1.00 56.20 523 THR D O 1
ATOM 18904 N N . TYR D 1 524 ? 3.256 7.526 -55.126 1.00 52.31 524 TYR D N 1
ATOM 18905 C CA . TYR D 1 524 ? 3.657 8.053 -56.431 1.00 48.84 524 TYR D CA 1
ATOM 18906 C C . TYR D 1 524 ? 2.638 7.740 -57.526 1.00 48.54 524 TYR D C 1
ATOM 18907 O O . TYR D 1 524 ? 2.994 7.622 -58.700 1.00 45.88 524 TYR D O 1
ATOM 18916 N N . LEU D 1 525 ? 1.359 7.626 -57.128 1.00 50.92 525 LEU D N 1
ATOM 18917 C CA . LEU D 1 525 ? 0.273 7.357 -58.058 1.00 55.11 525 LEU D CA 1
ATOM 18918 C C . LEU D 1 525 ? 0.266 8.290 -59.277 1.00 58.60 525 LEU D C 1
ATOM 18919 O O . LEU D 1 525 ? 0.035 7.832 -60.397 1.00 65.83 525 LEU D O 1
ATOM 18924 N N . ASP D 1 526 ? 0.505 9.587 -59.072 1.00 57.76 526 ASP D N 1
ATOM 18925 C CA . ASP D 1 526 ? 0.451 10.568 -60.181 1.00 57.75 526 ASP D CA 1
ATOM 18926 C C . ASP D 1 526 ? 1.572 10.341 -61.200 1.00 53.92 526 ASP D C 1
ATOM 18927 O O . ASP D 1 526 ? 1.421 10.686 -62.374 1.00 50.19 526 ASP D O 1
ATOM 18932 N N . GLY D 1 527 ? 2.678 9.744 -60.750 1.00 51.17 527 GLY D N 1
ATOM 18933 C CA . GLY D 1 527 ? 3.805 9.424 -61.626 1.00 49.54 527 GLY D CA 1
ATOM 18934 C C . GLY D 1 527 ? 3.597 8.225 -62.544 1.00 50.02 527 GLY D C 1
ATOM 18935 O O . GLY D 1 527 ? 4.416 7.977 -63.433 1.00 51.55 527 GLY D O 1
ATOM 18936 N N . MET D 1 528 ? 2.507 7.483 -62.343 1.00 51.00 528 MET D N 1
ATOM 18937 C CA . MET D 1 528 ? 2.270 6.223 -63.069 1.00 52.36 528 MET D CA 1
ATOM 18938 C C . MET D 1 528 ? 1.477 6.488 -64.352 1.00 49.70 528 MET D C 1
ATOM 18939 O O . MET D 1 528 ? 0.292 6.154 -64.463 1.00 48.85 528 MET D O 1
ATOM 18944 N N . VAL D 1 529 ? 2.169 7.070 -65.328 1.00 47.20 529 VAL D N 1
ATOM 18945 C CA . VAL D 1 529 ? 1.535 7.597 -66.548 1.00 46.28 529 VAL D CA 1
ATOM 18946 C C . VAL D 1 529 ? 1.577 6.589 -67.697 1.00 46.01 529 VAL D C 1
ATOM 18947 O O . VAL D 1 529 ? 0.831 6.720 -68.672 1.00 44.56 529 VAL D O 1
ATOM 18951 N N . LYS D 1 530 ? 2.468 5.602 -67.593 1.00 44.08 530 LYS D N 1
ATOM 18952 C CA . LYS D 1 530 ? 2.559 4.530 -68.586 1.00 42.96 530 LYS D CA 1
ATOM 18953 C C . LYS D 1 530 ? 1.462 3.485 -68.404 1.00 40.37 530 LYS D C 1
ATOM 18954 O O . LYS D 1 530 ? 0.865 3.377 -67.333 1.00 42.16 530 LYS D O 1
ATOM 18960 N N . PRO D 1 531 ? 1.174 2.717 -69.462 1.00 38.03 531 PRO D N 1
ATOM 18961 C CA . PRO D 1 531 ? 0.136 1.692 -69.384 1.00 38.34 531 PRO D CA 1
ATOM 18962 C C . PRO D 1 531 ? 0.559 0.516 -68.504 1.00 38.81 531 PRO D C 1
ATOM 18963 O O . PRO D 1 531 ? 1.753 0.177 -68.436 1.00 36.29 531 PRO D O 1
ATOM 18967 N N . MET D 1 532 ? -0.421 -0.101 -67.855 1.00 39.55 532 MET D N 1
ATOM 18968 C CA . MET D 1 532 ? -0.135 -1.110 -66.866 1.00 41.97 532 MET D CA 1
ATOM 18969 C C . MET D 1 532 ? -1.173 -2.201 -66.796 1.00 42.36 532 MET D C 1
ATOM 18970 O O . MET D 1 532 ? -2.386 -1.944 -66.757 1.00 42.52 532 MET D O 1
ATOM 18975 N N . LEU D 1 533 ? -0.673 -3.429 -66.749 1.00 42.02 533 LEU D N 1
ATOM 18976 C CA . LEU D 1 533 ? -1.506 -4.595 -66.485 1.00 39.43 533 LEU D CA 1
ATOM 18977 C C . LEU D 1 533 ? -1.284 -5.067 -65.044 1.00 39.06 533 LEU D C 1
ATOM 18978 O O . LEU D 1 533 ? -0.136 -5.233 -64.585 1.00 36.81 533 LEU D O 1
ATOM 18983 N N . VAL D 1 534 ? -2.384 -5.262 -64.327 1.00 37.65 534 VAL D N 1
ATOM 18984 C CA . VAL D 1 534 ? -2.328 -5.815 -62.993 1.00 36.29 534 VAL D CA 1
ATOM 18985 C C . VAL D 1 534 ? -3.000 -7.185 -62.983 1.00 36.40 534 VAL D C 1
ATOM 18986 O O . VAL D 1 534 ? -4.056 -7.394 -63.599 1.00 34.38 534 VAL D O 1
ATOM 18990 N N . ILE D 1 535 ? -2.356 -8.122 -62.289 1.00 36.10 535 ILE D N 1
ATOM 18991 C CA . ILE D 1 535 ? -2.811 -9.505 -62.217 1.00 34.17 535 ILE D CA 1
ATOM 18992 C C . ILE D 1 535 ? -2.777 -9.996 -60.783 1.00 36.00 535 ILE D C 1
ATOM 18993 O O . ILE D 1 535 ? -1.745 -9.908 -60.107 1.00 38.03 535 ILE D O 1
ATOM 18998 N N . GLN D 1 536 ? -3.905 -10.533 -60.328 1.00 36.41 536 GLN D N 1
ATOM 18999 C CA . GLN D 1 536 ? -4.060 -10.915 -58.938 1.00 37.96 536 GLN D CA 1
ATOM 19000 C C . GLN D 1 536 ? -4.929 -12.183 -58.764 1.00 37.60 536 GLN D C 1
ATOM 19001 O O . GLN D 1 536 ? -5.982 -12.334 -59.396 1.00 35.29 536 GLN D O 1
ATOM 19007 N N . GLY D 1 537 ? -4.472 -13.075 -57.882 1.00 39.48 537 GLY D N 1
ATOM 19008 C CA . GLY D 1 537 ? -5.278 -14.211 -57.421 1.00 39.61 537 GLY D CA 1
ATOM 19009 C C . GLY D 1 537 ? -6.134 -13.795 -56.241 1.00 39.45 537 GLY D C 1
ATOM 19010 O O . GLY D 1 537 ? -5.616 -13.261 -55.262 1.00 39.38 537 GLY D O 1
ATOM 19011 N N . ALA D 1 538 ? -7.438 -14.040 -56.318 1.00 38.97 538 ALA D N 1
ATOM 19012 C CA . ALA D 1 538 ? -8.349 -13.597 -55.260 1.00 41.43 538 ALA D CA 1
ATOM 19013 C C . ALA D 1 538 ? -8.096 -14.255 -53.888 1.00 42.24 538 ALA D C 1
ATOM 19014 O O . ALA D 1 538 ? -8.420 -13.673 -52.856 1.00 44.14 538 ALA D O 1
ATOM 19016 N N . LYS D 1 539 ? -7.531 -15.461 -53.873 1.00 41.09 539 LYS D N 1
ATOM 19017 C CA . LYS D 1 539 ? -7.356 -16.210 -52.625 1.00 39.60 539 LYS D CA 1
ATOM 19018 C C . LYS D 1 539 ? -6.017 -15.974 -51.956 1.00 35.64 539 LYS D C 1
ATOM 19019 O O . LYS D 1 539 ? -5.763 -16.544 -50.909 1.00 36.78 539 LYS D O 1
ATOM 19025 N N . ASP D 1 540 ? -5.162 -15.158 -52.563 1.00 33.40 540 ASP D N 1
ATOM 19026 C CA . ASP D 1 540 ? -3.832 -14.823 -52.013 1.00 33.63 540 ASP D CA 1
ATOM 19027 C C . ASP D 1 540 ? -3.887 -14.407 -50.531 1.00 33.83 540 ASP D C 1
ATOM 19028 O O . ASP D 1 540 ? -4.598 -13.462 -50.184 1.00 36.11 540 ASP D O 1
ATOM 19033 N N . PRO D 1 541 ? -3.162 -15.123 -49.647 1.00 33.94 541 PRO D N 1
ATOM 19034 C CA . PRO D 1 541 ? -3.045 -14.706 -48.238 1.00 34.75 541 PRO D CA 1
ATOM 19035 C C . PRO D 1 541 ? -1.782 -13.864 -47.951 1.00 34.75 541 PRO D C 1
ATOM 19036 O O . PRO D 1 541 ? -1.632 -13.317 -46.861 1.00 35.13 541 PRO D O 1
ATOM 19040 N N . ARG D 1 542 ? -0.882 -13.786 -48.920 1.00 35.96 542 ARG D N 1
ATOM 19041 C CA . ARG D 1 542 ? 0.380 -13.107 -48.741 1.00 38.62 542 ARG D CA 1
ATOM 19042 C C . ARG D 1 542 ? 0.181 -11.680 -49.207 1.00 40.24 542 ARG D C 1
ATOM 19043 O O . ARG D 1 542 ? 0.262 -10.750 -48.415 1.00 48.71 542 ARG D O 1
ATOM 19051 N N . VAL D 1 543 ? -0.094 -11.503 -50.490 1.00 40.22 543 VAL D N 1
ATOM 19052 C CA . VAL D 1 543 ? -0.456 -10.193 -51.002 1.00 39.54 543 VAL D CA 1
ATOM 19053 C C . VAL D 1 543 ? -1.929 -10.247 -51.257 1.00 38.09 543 VAL D C 1
ATOM 19054 O O . VAL D 1 543 ? -2.360 -10.743 -52.300 1.00 39.82 543 VAL D O 1
ATOM 19058 N N . VAL D 1 544 ? -2.714 -9.751 -50.309 1.00 39.84 544 VAL D N 1
ATOM 19059 C CA . VAL D 1 544 ? -4.163 -9.865 -50.448 1.00 40.60 544 VAL D CA 1
ATOM 19060 C C . VAL D 1 544 ? -4.679 -9.046 -51.621 1.00 39.39 544 VAL D C 1
ATOM 19061 O O . VAL D 1 544 ? -4.041 -8.084 -52.062 1.00 36.99 544 VAL D O 1
ATOM 19065 N N . LYS D 1 545 ? -5.831 -9.482 -52.119 1.00 40.42 545 LYS D N 1
ATOM 19066 C CA . LYS D 1 545 ? -6.518 -8.892 -53.263 1.00 43.72 545 LYS D CA 1
ATOM 19067 C C . LYS D 1 545 ? -6.623 -7.360 -53.185 1.00 43.73 545 LYS D C 1
ATOM 19068 O O . LYS D 1 545 ? -6.514 -6.674 -54.190 1.00 39.28 545 LYS D O 1
ATOM 19074 N N . GLU D 1 546 ? -6.831 -6.845 -51.978 1.00 46.15 546 GLU D N 1
ATOM 19075 C CA . GLU D 1 546 ? -7.041 -5.428 -51.758 1.00 49.37 546 GLU D CA 1
ATOM 19076 C C . GLU D 1 546 ? -5.829 -4.596 -52.183 1.00 50.85 546 GLU D C 1
ATOM 19077 O O . GLU D 1 546 ? -5.991 -3.440 -52.558 1.00 51.29 546 GLU D O 1
ATOM 19083 N N . GLU D 1 547 ? -4.625 -5.171 -52.131 1.00 49.94 547 GLU D N 1
ATOM 19084 C CA . GLU D 1 547 ? -3.422 -4.467 -52.590 1.00 47.41 547 GLU D CA 1
ATOM 19085 C C . GLU D 1 547 ? -3.535 -4.108 -54.069 1.00 46.96 547 GLU D C 1
ATOM 19086 O O . GLU D 1 547 ? -3.176 -3.003 -54.475 1.00 44.69 547 GLU D O 1
ATOM 19092 N N . SER D 1 548 ? -4.030 -5.042 -54.872 1.00 43.80 548 SER D N 1
ATOM 19093 C CA . SER D 1 548 ? -4.230 -4.784 -56.291 1.00 44.63 548 SER D CA 1
ATOM 19094 C C . SER D 1 548 ? -5.512 -3.992 -56.543 1.00 43.28 548 SER D C 1
ATOM 19095 O O . SER D 1 548 ? -5.506 -3.038 -57.305 1.00 44.55 548 SER D O 1
ATOM 19098 N N . ASP D 1 549 ? -6.606 -4.389 -55.907 1.00 44.15 549 ASP D N 1
ATOM 19099 C CA . ASP D 1 549 ? -7.867 -3.648 -56.014 1.00 44.93 549 ASP D CA 1
ATOM 19100 C C . ASP D 1 549 ? -7.679 -2.147 -55.857 1.00 47.16 549 ASP D C 1
ATOM 19101 O O . ASP D 1 549 ? -8.181 -1.377 -56.672 1.00 46.51 549 ASP D O 1
ATOM 19106 N N . GLN D 1 550 ? -6.952 -1.748 -54.817 1.00 47.22 550 GLN D N 1
ATOM 19107 C CA . GLN D 1 550 ? -6.857 -0.348 -54.442 1.00 49.09 550 GLN D CA 1
ATOM 19108 C C . GLN D 1 550 ? -5.984 0.452 -55.403 1.00 49.86 550 GLN D C 1
ATOM 19109 O O . GLN D 1 550 ? -6.333 1.580 -55.755 1.00 50.79 550 GLN D O 1
ATOM 19115 N N . ILE D 1 551 ? -4.873 -0.115 -55.861 1.00 49.97 551 ILE D N 1
ATOM 19116 C CA . ILE D 1 551 ? -4.057 0.599 -56.837 1.00 50.26 551 ILE D CA 1
ATOM 19117 C C . ILE D 1 551 ? -4.800 0.737 -58.169 1.00 50.24 551 ILE D C 1
ATOM 19118 O O . ILE D 1 551 ? -4.696 1.761 -58.835 1.00 51.05 551 ILE D O 1
ATOM 19123 N N . VAL D 1 552 ? -5.565 -0.284 -58.543 1.00 49.69 552 VAL D N 1
ATOM 19124 C CA . VAL D 1 552 ? -6.335 -0.239 -59.792 1.00 50.95 552 VAL D CA 1
ATOM 19125 C C . VAL D 1 552 ? -7.452 0.806 -59.742 1.00 51.61 552 VAL D C 1
ATOM 19126 O O . VAL D 1 552 ? -7.638 1.569 -60.690 1.00 48.77 552 VAL D O 1
ATOM 19130 N N . ALA D 1 553 ? -8.202 0.806 -58.645 1.00 51.23 553 ALA D N 1
ATOM 19131 C CA . ALA D 1 553 ? -9.346 1.687 -58.487 1.00 52.58 553 ALA D CA 1
ATOM 19132 C C . ALA D 1 553 ? -8.892 3.143 -58.483 1.00 57.26 553 ALA D C 1
ATOM 19133 O O . ALA D 1 553 ? -9.559 3.999 -59.062 1.00 62.33 553 ALA D O 1
ATOM 19135 N N . LYS D 1 554 ? -7.754 3.419 -57.851 1.00 59.69 554 LYS D N 1
ATOM 19136 C CA . LYS D 1 554 ? -7.237 4.785 -57.788 1.00 62.77 554 LYS D CA 1
ATOM 19137 C C . LYS D 1 554 ? -6.770 5.254 -59.152 1.00 62.93 554 LYS D C 1
ATOM 19138 O O . LYS D 1 554 ? -6.933 6.419 -59.498 1.00 67.98 554 LYS D O 1
ATOM 19144 N N . LEU D 1 555 ? -6.181 4.351 -59.923 1.00 64.36 555 LEU D N 1
ATOM 19145 C CA . LEU D 1 555 ? -5.711 4.698 -61.254 1.00 62.93 555 LEU D CA 1
ATOM 19146 C C . LEU D 1 555 ? -6.876 4.973 -62.175 1.00 62.13 555 LEU D C 1
ATOM 19147 O O . LEU D 1 555 ? -6.822 5.903 -62.968 1.00 62.07 555 LEU D O 1
ATOM 19152 N N . LYS D 1 556 ? -7.919 4.152 -62.076 1.00 64.07 556 LYS D N 1
ATOM 19153 C CA . LYS D 1 556 ? -9.108 4.324 -62.907 1.00 66.84 556 LYS D CA 1
ATOM 19154 C C . LYS D 1 556 ? -9.787 5.662 -62.637 1.00 68.28 556 LYS D C 1
ATOM 19155 O O . LYS D 1 556 ? -10.316 6.256 -63.566 1.00 69.45 556 LYS D O 1
ATOM 19161 N N . GLU D 1 557 ? -9.744 6.143 -61.391 1.00 71.92 557 GLU D N 1
ATOM 19162 C CA . GLU D 1 557 ? -10.257 7.482 -61.045 1.00 75.79 557 GLU D CA 1
ATOM 19163 C C . GLU D 1 557 ? -9.553 8.603 -61.811 1.00 71.62 557 GLU D C 1
ATOM 19164 O O . GLU D 1 557 ? -10.167 9.629 -62.097 1.00 70.56 557 GLU D O 1
ATOM 19170 N N . LYS D 1 558 ? -8.276 8.405 -62.132 1.00 65.16 558 LYS D N 1
ATOM 19171 C CA . LYS D 1 558 ? -7.496 9.391 -62.894 1.00 64.17 558 LYS D CA 1
ATOM 19172 C C . LYS D 1 558 ? -7.504 9.132 -64.404 1.00 58.47 558 LYS D C 1
ATOM 19173 O O . LYS D 1 558 ? -6.728 9.737 -65.146 1.00 51.85 558 LYS D O 1
ATOM 19179 N N . GLY D 1 559 ? -8.387 8.232 -64.842 1.00 58.95 559 GLY D N 1
ATOM 19180 C CA . GLY D 1 559 ? -8.567 7.900 -66.257 1.00 58.73 559 GLY D CA 1
ATOM 19181 C C . GLY D 1 559 ? -7.391 7.233 -66.958 1.00 61.15 559 GLY D C 1
ATOM 19182 O O . GLY D 1 559 ? -7.254 7.364 -68.174 1.00 62.87 559 GLY D O 1
ATOM 19183 N N . ARG D 1 560 ? -6.554 6.502 -66.218 1.00 61.31 560 ARG D N 1
ATOM 19184 C CA . ARG D 1 560 ? -5.328 5.934 -66.796 1.00 60.85 560 ARG D CA 1
ATOM 19185 C C . ARG D 1 560 ? -5.605 4.623 -67.510 1.00 57.48 560 ARG D C 1
ATOM 19186 O O . ARG D 1 560 ? -6.611 3.969 -67.242 1.00 53.49 560 ARG D O 1
ATOM 19194 N N . ASP D 1 561 ? -4.702 4.271 -68.427 1.00 58.29 561 ASP D N 1
ATOM 19195 C CA . ASP D 1 561 ? -4.736 2.993 -69.158 1.00 61.55 561 ASP D CA 1
ATOM 19196 C C . ASP D 1 561 ? -4.282 1.848 -68.223 1.00 59.74 561 ASP D C 1
ATOM 19197 O O . ASP D 1 561 ? -3.082 1.584 -68.062 1.00 59.81 561 ASP D O 1
ATOM 19202 N N . VAL D 1 562 ? -5.253 1.192 -67.596 1.00 57.14 562 VAL D N 1
ATOM 19203 C CA . VAL D 1 562 ? -4.978 0.075 -66.698 1.00 59.08 562 VAL D CA 1
ATOM 19204 C C . VAL D 1 562 ? -5.838 -1.123 -67.044 1.00 56.37 562 VAL D C 1
ATOM 19205 O O . VAL D 1 562 ? -7.047 -0.986 -67.230 1.00 58.11 562 VAL D O 1
ATOM 19209 N N . GLU D 1 563 ? -5.217 -2.292 -67.123 1.00 52.06 563 GLU D N 1
ATOM 19210 C CA . GLU D 1 563 ? -5.967 -3.529 -67.279 1.00 50.89 563 GLU D CA 1
ATOM 19211 C C . GLU D 1 563 ? -5.781 -4.338 -66.013 1.00 47.17 563 GLU D C 1
ATOM 19212 O O . GLU D 1 563 ? -4.716 -4.286 -65.388 1.00 46.92 563 GLU D O 1
ATOM 19218 N N . TYR D 1 564 ? -6.843 -5.028 -65.610 1.00 43.38 564 TYR D N 1
ATOM 19219 C CA . TYR D 1 564 ? -6.863 -5.782 -64.367 1.00 42.77 564 TYR D CA 1
ATOM 19220 C C . TYR D 1 564 ? -7.396 -7.193 -64.616 1.00 42.23 564 TYR D C 1
ATOM 19221 O O . TYR D 1 564 ? -8.506 -7.357 -65.101 1.00 40.57 564 TYR D O 1
ATOM 19230 N N . LEU D 1 565 ? -6.591 -8.208 -64.312 1.00 43.43 565 LEU D N 1
ATOM 19231 C CA . LEU D 1 565 ? -7.055 -9.595 -64.414 1.00 43.46 565 LEU D CA 1
ATOM 19232 C C . LEU D 1 565 ? -7.051 -10.199 -63.036 1.00 44.72 565 LEU D C 1
ATOM 19233 O O . LEU D 1 565 ? -6.007 -10.271 -62.393 1.00 41.02 565 LEU D O 1
ATOM 19238 N N . VAL D 1 566 ? -8.234 -10.618 -62.597 1.00 45.71 566 VAL D N 1
ATOM 19239 C CA . VAL D 1 566 ? -8.414 -11.293 -61.320 1.00 45.00 566 VAL D CA 1
ATOM 19240 C C . VAL D 1 566 ? -8.739 -12.747 -61.596 1.00 41.30 566 VAL D C 1
ATOM 19241 O O . VAL D 1 566 ? -9.623 -13.046 -62.372 1.00 40.67 566 VAL D O 1
ATOM 19245 N N . LEU D 1 567 ? -7.985 -13.646 -60.981 1.00 42.19 567 LEU D N 1
ATOM 19246 C CA . LEU D 1 567 ? -8.270 -15.076 -61.041 1.00 41.20 567 LEU D CA 1
ATOM 19247 C C . LEU D 1 567 ? -8.930 -15.494 -59.737 1.00 39.95 567 LEU D C 1
ATOM 19248 O O . LEU D 1 567 ? -8.296 -15.499 -58.669 1.00 38.81 567 LEU D O 1
ATOM 19253 N N . GLU D 1 568 ? -10.205 -15.846 -59.835 1.00 41.77 568 GLU D N 1
ATOM 19254 C CA . GLU D 1 568 ? -11.022 -16.079 -58.653 1.00 45.00 568 GLU D CA 1
ATOM 19255 C C . GLU D 1 568 ? -10.657 -17.358 -57.904 1.00 40.97 568 GLU D C 1
ATOM 19256 O O . GLU D 1 568 ? -10.878 -17.444 -56.694 1.00 37.95 568 GLU D O 1
ATOM 19262 N N . ASP D 1 569 ? -10.085 -18.334 -58.598 1.00 38.31 569 ASP D N 1
ATOM 19263 C CA . ASP D 1 569 ? -9.740 -19.600 -57.947 1.00 41.05 569 ASP D CA 1
ATOM 19264 C C . ASP D 1 569 ? -8.221 -19.835 -57.745 1.00 38.70 569 ASP D C 1
ATOM 19265 O O . ASP D 1 569 ? -7.776 -20.970 -57.733 1.00 38.90 569 ASP D O 1
ATOM 19270 N N . GLU D 1 570 ? -7.433 -18.773 -57.591 1.00 37.54 570 GLU D N 1
ATOM 19271 C CA . GLU D 1 570 ? -5.989 -18.916 -57.341 1.00 36.25 570 GLU D CA 1
ATOM 19272 C C . GLU D 1 570 ? -5.553 -17.994 -56.211 1.00 36.99 570 GLU D C 1
ATOM 19273 O O . GLU D 1 570 ? -6.258 -17.042 -55.848 1.00 37.41 570 GLU D O 1
ATOM 19279 N N . GLY D 1 571 ? -4.379 -18.289 -55.665 1.00 35.93 571 GLY D N 1
ATOM 19280 C CA . GLY D 1 571 ? -3.736 -17.440 -54.688 1.00 35.77 571 GLY D CA 1
ATOM 19281 C C . GLY D 1 571 ? -2.456 -16.858 -55.238 1.00 36.56 571 GLY D C 1
ATOM 19282 O O . GLY D 1 571 ? -2.444 -16.201 -56.282 1.00 37.70 571 GLY D O 1
ATOM 19283 N N . HIS D 1 572 ? -1.364 -17.122 -54.539 1.00 37.03 572 HIS D N 1
ATOM 19284 C CA . HIS D 1 572 ? -0.100 -16.465 -54.808 1.00 36.63 572 HIS D CA 1
ATOM 19285 C C . HIS D 1 572 ? 0.691 -17.257 -55.842 1.00 35.83 572 HIS D C 1
ATOM 19286 O O . HIS D 1 572 ? 1.790 -17.726 -55.582 1.00 37.15 572 HIS D O 1
ATOM 19293 N N . GLY D 1 573 ? 0.126 -17.380 -57.034 1.00 36.12 573 GLY D N 1
ATOM 19294 C CA . GLY D 1 573 ? 0.636 -18.306 -58.045 1.00 34.79 573 GLY D CA 1
ATOM 19295 C C . GLY D 1 573 ? -0.493 -18.821 -58.927 1.00 36.66 573 GLY D C 1
ATOM 19296 O O . GLY D 1 573 ? -1.664 -18.448 -58.739 1.00 37.20 573 GLY D O 1
ATOM 19297 N N . PHE D 1 574 ? -0.156 -19.668 -59.900 1.00 37.18 574 PHE D N 1
ATOM 19298 C CA . PHE D 1 574 ? -1.155 -20.212 -60.829 1.00 39.19 574 PHE D CA 1
ATOM 19299 C C . PHE D 1 574 ? -0.943 -21.696 -60.954 1.00 40.56 574 PHE D C 1
ATOM 19300 O O . PHE D 1 574 ? -0.154 -22.157 -61.778 1.00 40.30 574 PHE D O 1
ATOM 19308 N N . SER D 1 575 ? -1.641 -22.441 -60.105 1.00 40.11 575 SER D N 1
ATOM 19309 C CA . SER D 1 575 ? -1.453 -23.878 -60.039 1.00 40.88 575 SER D CA 1
ATOM 19310 C C . SER D 1 575 ? -2.203 -24.589 -61.165 1.00 39.57 575 SER D C 1
ATOM 19311 O O . SER D 1 575 ? -1.885 -25.734 -61.482 1.00 35.89 575 SER D O 1
ATOM 19314 N N . LYS D 1 576 ? -3.195 -23.911 -61.760 1.00 40.29 576 LYS D N 1
ATOM 19315 C CA . LYS D 1 576 ? -4.019 -24.508 -62.818 1.00 39.34 576 LYS D CA 1
ATOM 19316 C C . LYS D 1 576 ? -3.606 -24.036 -64.210 1.00 37.02 576 LYS D C 1
ATOM 19317 O O . LYS D 1 576 ? -3.531 -22.840 -64.472 1.00 35.29 576 LYS D O 1
ATOM 19323 N N . LYS D 1 577 ? -3.378 -24.977 -65.115 1.00 33.93 577 LYS D N 1
ATOM 19324 C CA . LYS D 1 577 ? -2.928 -24.633 -66.452 1.00 33.51 577 LYS D CA 1
ATOM 19325 C C . LYS D 1 577 ? -3.767 -23.575 -67.170 1.00 33.14 577 LYS D C 1
ATOM 19326 O O . LYS D 1 577 ? -3.210 -22.666 -67.755 1.00 33.96 577 LYS D O 1
ATOM 19332 N N . GLU D 1 578 ? -5.083 -23.695 -67.129 1.00 34.76 578 GLU D N 1
ATOM 19333 C CA . GLU D 1 578 ? -5.947 -22.736 -67.815 1.00 39.23 578 GLU D CA 1
ATOM 19334 C C . GLU D 1 578 ? -5.607 -21.306 -67.430 1.00 34.22 578 GLU D C 1
ATOM 19335 O O . GLU D 1 578 ? -5.548 -20.446 -68.275 1.00 31.94 578 GLU D O 1
ATOM 19341 N N . ASN D 1 579 ? -5.424 -21.067 -66.138 1.00 33.02 579 ASN D N 1
ATOM 19342 C CA . ASN D 1 579 ? -5.106 -19.740 -65.633 1.00 33.48 579 ASN D CA 1
ATOM 19343 C C . ASN D 1 579 ? -3.693 -19.286 -66.009 1.00 33.60 579 ASN D C 1
ATOM 19344 O O . ASN D 1 579 ? -3.503 -18.146 -66.436 1.00 32.27 579 ASN D O 1
ATOM 19349 N N . GLU D 1 580 ? -2.717 -20.180 -65.879 1.00 31.89 580 GLU D N 1
ATOM 19350 C CA . GLU D 1 580 ? -1.348 -19.865 -66.233 1.00 32.77 580 GLU D CA 1
ATOM 19351 C C . GLU D 1 580 ? -1.325 -19.415 -67.683 1.00 32.17 580 GLU D C 1
ATOM 19352 O O . GLU D 1 580 ? -0.734 -18.384 -68.009 1.00 29.55 580 GLU D O 1
ATOM 19358 N N . ILE D 1 581 ? -1.990 -20.181 -68.543 1.00 31.22 581 ILE D N 1
ATOM 19359 C CA . ILE D 1 581 ? -2.021 -19.867 -69.980 1.00 33.56 581 ILE D CA 1
ATOM 19360 C C . ILE D 1 581 ? -2.740 -18.535 -70.295 1.00 34.80 581 ILE D C 1
ATOM 19361 O O . ILE D 1 581 ? -2.375 -17.821 -71.227 1.00 34.18 581 ILE D O 1
ATOM 19366 N N . LYS D 1 582 ? -3.788 -18.232 -69.542 1.00 34.60 582 LYS D N 1
ATOM 19367 C CA . LYS D 1 582 ? -4.527 -17.033 -69.774 1.00 37.73 582 LYS D CA 1
ATOM 19368 C C . LYS D 1 582 ? -3.629 -15.849 -69.389 1.00 35.70 582 LYS D C 1
ATOM 19369 O O . LYS D 1 582 ? -3.560 -14.851 -70.086 1.00 35.18 582 LYS D O 1
ATOM 19375 N N . VAL D 1 583 ? -2.917 -15.991 -68.287 1.00 33.36 583 VAL D N 1
ATOM 19376 C CA . VAL D 1 583 ? -1.948 -15.006 -67.877 1.00 33.21 583 VAL D CA 1
ATOM 19377 C C . VAL D 1 583 ? -0.889 -14.779 -68.957 1.00 33.87 583 VAL D C 1
ATOM 19378 O O . VAL D 1 583 ? -0.659 -13.659 -69.347 1.00 35.35 583 VAL D O 1
ATOM 19382 N N . TYR D 1 584 ? -0.263 -15.827 -69.465 1.00 35.16 584 TYR D N 1
ATOM 19383 C CA . TYR D 1 584 ? 0.748 -15.637 -70.488 1.00 36.85 584 TYR D CA 1
ATOM 19384 C C . TYR D 1 584 ? 0.179 -14.912 -71.704 1.00 35.51 584 TYR D C 1
ATOM 19385 O O . TYR D 1 584 ? 0.796 -13.964 -72.212 1.00 33.93 584 TYR D O 1
ATOM 19394 N N . SER D 1 585 ? -0.984 -15.370 -72.163 1.00 34.02 585 SER D N 1
ATOM 19395 C CA . SER D 1 585 ? -1.627 -14.851 -73.377 1.00 33.62 585 SER D CA 1
ATOM 19396 C C . SER D 1 585 ? -1.955 -13.380 -73.272 1.00 33.93 585 SER D C 1
ATOM 19397 O O . SER D 1 585 ? -1.759 -12.628 -74.226 1.00 34.18 585 SER D O 1
ATOM 19400 N N . LEU D 1 586 ? -2.479 -12.996 -72.113 1.00 33.23 586 LEU D N 1
ATOM 19401 C CA . LEU D 1 586 ? -2.810 -11.628 -71.845 1.00 35.39 586 LEU D CA 1
ATOM 19402 C C . LEU D 1 586 ? -1.532 -10.801 -71.786 1.00 36.72 586 LEU D C 1
ATOM 19403 O O . LEU D 1 586 ? -1.456 -9.759 -72.413 1.00 42.93 586 LEU D O 1
ATOM 19408 N N . MET D 1 587 ? -0.525 -11.273 -71.056 1.00 37.69 587 MET D N 1
ATOM 19409 C CA . MET D 1 587 ? 0.760 -10.565 -70.970 1.00 36.87 587 MET D CA 1
ATOM 19410 C C . MET D 1 587 ? 1.383 -10.374 -72.352 1.00 38.14 587 MET D C 1
ATOM 19411 O O . MET D 1 587 ? 1.905 -9.302 -72.650 1.00 37.99 587 MET D O 1
ATOM 19416 N N . LEU D 1 588 ? 1.315 -11.403 -73.195 1.00 36.89 588 LEU D N 1
ATOM 19417 C CA . LEU D 1 588 ? 1.908 -11.307 -74.509 1.00 35.36 588 LEU D CA 1
ATOM 19418 C C . LEU D 1 588 ? 1.155 -10.283 -75.332 1.00 36.48 588 LEU D C 1
ATOM 19419 O O . LEU D 1 588 ? 1.782 -9.466 -75.998 1.00 39.49 588 LEU D O 1
ATOM 19424 N N . ALA D 1 589 ? -0.175 -10.312 -75.268 1.00 35.20 589 ALA D N 1
ATOM 19425 C CA . ALA D 1 589 ? -0.991 -9.404 -76.074 1.00 35.00 589 ALA D CA 1
ATOM 19426 C C . ALA D 1 589 ? -0.822 -7.982 -75.585 1.00 35.44 589 ALA D C 1
ATOM 19427 O O . ALA D 1 589 ? -0.763 -7.050 -76.406 1.00 36.06 589 ALA D O 1
ATOM 19429 N N . PHE D 1 590 ? -0.735 -7.829 -74.265 1.00 33.12 590 PHE D N 1
ATOM 19430 C CA . PHE D 1 590 ? -0.505 -6.522 -73.653 1.00 36.34 590 PHE D CA 1
ATOM 19431 C C . PHE D 1 590 ? 0.780 -5.900 -74.187 1.00 39.47 590 PHE D C 1
ATOM 19432 O O . PHE D 1 590 ? 0.767 -4.784 -74.717 1.00 42.60 590 PHE D O 1
ATOM 19440 N N . LEU D 1 591 ? 1.875 -6.638 -74.080 1.00 40.71 591 LEU D N 1
ATOM 19441 C CA . LEU D 1 591 ? 3.163 -6.121 -74.493 1.00 43.19 591 LEU D CA 1
ATOM 19442 C C . LEU D 1 591 ? 3.246 -5.861 -75.995 1.00 44.24 591 LEU D C 1
ATOM 19443 O O . LEU D 1 591 ? 3.873 -4.886 -76.396 1.00 44.23 591 LEU D O 1
ATOM 19448 N N . GLU D 1 592 ? 2.611 -6.697 -76.817 1.00 44.69 592 GLU D N 1
ATOM 19449 C CA . GLU D 1 592 ? 2.675 -6.508 -78.277 1.00 47.37 592 GLU D CA 1
ATOM 19450 C C . GLU D 1 592 ? 1.994 -5.214 -78.706 1.00 47.13 592 GLU D C 1
ATOM 19451 O O . GLU D 1 592 ? 2.509 -4.502 -79.577 1.00 44.83 592 GLU D O 1
ATOM 19457 N N . LYS D 1 593 ? 0.848 -4.912 -78.100 1.00 44.58 593 LYS D N 1
ATOM 19458 C CA . LYS D 1 593 ? 0.066 -3.763 -78.529 1.00 44.82 593 LYS D CA 1
ATOM 19459 C C . LYS D 1 593 ? 0.664 -2.450 -78.033 1.00 45.92 593 LYS D C 1
ATOM 19460 O O . LYS D 1 593 ? 0.329 -1.387 -78.548 1.00 47.94 593 LYS D O 1
ATOM 19466 N N . HIS D 1 594 ? 1.543 -2.519 -77.044 1.00 44.07 594 HIS D N 1
ATOM 19467 C CA . HIS D 1 594 ? 2.192 -1.324 -76.542 1.00 42.03 594 HIS D CA 1
ATOM 19468 C C . HIS D 1 594 ? 3.614 -1.233 -77.025 1.00 39.86 594 HIS D C 1
ATOM 19469 O O . HIS D 1 594 ? 4.388 -0.439 -76.520 1.00 37.55 594 HIS D O 1
ATOM 19476 N N . GLN D 1 595 ? 3.951 -2.047 -78.015 1.00 42.18 595 GLN D N 1
ATOM 19477 C CA . GLN D 1 595 ? 5.133 -1.793 -78.822 1.00 45.79 595 GLN D CA 1
ATOM 19478 C C . GLN D 1 595 ? 4.776 -0.654 -79.787 1.00 47.58 595 GLN D C 1
ATOM 19479 O O . GLN D 1 595 ? 3.597 -0.346 -79.994 1.00 46.17 595 GLN D O 1
ATOM 19485 N N . ALA D 1 596 ? 5.798 -0.017 -80.352 1.00 50.22 596 ALA D N 1
ATOM 19486 C CA . ALA D 1 596 ? 5.609 1.007 -81.388 1.00 49.63 596 ALA D CA 1
ATOM 19487 C C . ALA D 1 596 ? 5.222 0.299 -82.667 1.00 48.08 596 ALA D C 1
ATOM 19488 O O . ALA D 1 596 ? 5.753 -0.772 -82.954 1.00 47.33 596 ALA D O 1
ATOM 19490 N N . LEU D 1 597 ? 4.301 0.878 -83.432 1.00 49.47 597 LEU D N 1
ATOM 19491 C CA . LEU D 1 597 ? 3.866 0.256 -84.695 1.00 51.06 597 LEU D CA 1
ATOM 19492 C C . LEU D 1 597 ? 5.013 -0.203 -85.605 1.00 51.75 597 LEU D C 1
ATOM 19493 O O . LEU D 1 597 ? 4.930 -1.262 -86.237 1.00 50.72 597 LEU D O 1
ATOM 19498 N N . GLU D 1 598 ? 6.055 0.625 -85.691 1.00 53.78 598 GLU D N 1
ATOM 19499 C CA . GLU D 1 598 ? 7.233 0.371 -86.522 1.00 55.07 598 GLU D CA 1
ATOM 19500 C C . GLU D 1 598 ? 6.884 -0.266 -87.859 1.00 51.95 598 GLU D C 1
ATOM 19501 O O . GLU D 1 598 ? 7.494 -1.241 -88.284 1.00 55.13 598 GLU D O 1
ATOM 19507 N N . HIS D 1 599 ? 5.887 0.308 -88.513 1.00 48.57 599 HIS D N 1
ATOM 19508 C CA . HIS D 1 599 ? 5.461 -0.113 -89.840 1.00 47.23 599 HIS D CA 1
ATOM 19509 C C . HIS D 1 599 ? 6.517 0.324 -90.849 1.00 50.34 599 HIS D C 1
ATOM 19510 O O . HIS D 1 599 ? 6.879 1.493 -90.885 1.00 50.60 599 HIS D O 1
ATOM 19517 N N . HIS D 1 600 ? 7.023 -0.621 -91.642 1.00 53.64 600 HIS D N 1
ATOM 19518 C CA . HIS D 1 600 ? 7.963 -0.328 -92.738 1.00 56.11 600 HIS D CA 1
ATOM 19519 C C . HIS D 1 600 ? 7.298 -0.492 -94.105 1.00 55.97 600 HIS D C 1
ATOM 19520 O O . HIS D 1 600 ? 6.593 -1.466 -94.332 1.00 59.73 600 HIS D O 1
ATOM 19527 N N . HIS D 1 601 ? 7.516 0.466 -95.007 1.00 53.25 601 HIS D N 1
ATOM 19528 C CA . HIS D 1 601 ? 6.929 0.405 -96.342 1.00 54.22 601 HIS D CA 1
ATOM 19529 C C . HIS D 1 601 ? 8.006 0.140 -97.378 1.00 57.82 601 HIS D C 1
ATOM 19530 O O . HIS D 1 601 ? 8.984 0.893 -97.482 1.00 56.17 601 HIS D O 1
ATOM 19537 N N . HIS D 1 602 ? 7.799 -0.921 -98.158 1.00 63.98 602 HIS D N 1
ATOM 19538 C CA . HIS D 1 602 ? 8.842 -1.482 -99.009 1.00 69.29 602 HIS D CA 1
ATOM 19539 C C . HIS D 1 602 ? 8.654 -1.094 -100.467 1.00 73.59 602 HIS D C 1
ATOM 19540 O O . HIS D 1 602 ? 7.536 -0.800 -100.892 1.00 67.48 602 HIS D O 1
ATOM 19547 N N . HIS D 1 603 ? 9.757 -1.090 -101.222 1.00 86.37 603 HIS D N 1
ATOM 19548 C CA . HIS D 1 603 ? 9.723 -0.843 -102.671 1.00 92.89 603 HIS D CA 1
ATOM 19549 C C . HIS D 1 603 ? 9.205 -2.095 -103.369 1.00 96.88 603 HIS D C 1
ATOM 19550 O O . HIS D 1 603 ? 9.776 -3.172 -103.201 1.00 96.71 603 HIS D O 1
ATOM 19557 N N . HIS D 1 604 ? 8.141 -1.953 -104.155 1.00 105.06 604 HIS D N 1
ATOM 19558 C CA . HIS D 1 604 ? 7.578 -3.074 -104.914 1.00 109.15 604 HIS D CA 1
ATOM 19559 C C . HIS D 1 604 ? 7.223 -2.647 -106.335 1.00 102.92 604 HIS D C 1
ATOM 19560 O O . HIS D 1 604 ? 6.239 -1.939 -106.552 1.00 95.46 604 HIS D O 1
#

CATH classification: 3.40.50.1820

Secondary structure (DSSP, 8-state):
---PPPP-GGGGGS---EEEEEE-TTSS-EEEEE-TTSS-EEEEE-TT----EEEE---S-EEEEEE-TTSS-EEEEE-STT----EEEEE-TT-B--EEEE--STT--EEEEEE-TTS-EEEEEE-SS-TTT-EEEEEETTT--EEEEEE--SSEEEEEEE-TTSS-EEEEEEEETTEEEEEEE-SS-EEESSS-TTS--BEEEEEEEETTEEEEEE-TTSSS-EEEEEETTTTEEEEEE--TT-EEEEEEEEGGGTEEEEEEEETTEEEEEEEETTTTEEEE---SSSEEEEEEE-TTS-EEEEEE-SSS-SEEEEESSSSS-EE------TT--GGGS-PPEEEEEE-TTS-EEEEEEEPPPTTT--S-EEE-PPS-SS----S---HHHHHHHHHT-EEEEE--TT-SSS-HHHHHTTTT-SSSHHHHHHHHHHHHHHHHTSS-TT-EEEEEETHHHHHHHHHHHHHGGG-SEEEEES----HHHHHHHS-GGGHHHHHHHT--TTTTHHHHHHH-GGGGGGG--S-EEEEEETT-SSS-THHHHHHHHHHHHTT--EEEEEETT--SS--SHHHHHHHHHHHHHHHHHTS---------/---PPPP-GGGGGG---EEEEEE-TTSS-EEEEE-TTSS-EEEEE-TT----EEEE---S-EEEEEE-TTSSEEEEEE-SSS----EEEEEETT-B--EEEE--STT--EEEEEE-TTS-EEEEEE-TT-TTT-EEEEEESSS--EEEEEE--SSEEEEEEE-TTSS-EEEEEEEETTEEEEEEESSS-EEESSS-TTS--BEEEEEESSSSEEEEEE-TTSSS-EEEEEETTTTEEEEEE-BTTBEEEEEEEEGGGTEEEEEEEETTEEEEEEEETTTTEEEEE--SSSEEEEEEE-TTS-EEEEEE-SSS-SEEEEESSSSS-EE------TT--GGGS-PPEEEEEE-TTS-EEEEEEEPPPTTT--S-EEE---SSSSS---S---HHHHHHHHHT-EEEEE--TT-SSS-HHHHHTTTT-SSSHHHHHHHHHHHHHHHHTSS-TT-EEEEEETHHHHHHHHHHHHHGGG-SEEEEES--S-HHHHHHHS-GGGHHHHHHHT--TTTTHHHHHHT-GGGGGGG--S-EEEEEETT-SSS-HHHHHHHHHHHHTTT--EEEEEETT-SSS--SHHHHHHHHHHHHHHHHHTS---------/---PPP--GGGGSS---EEEEEE-TTSS-EEEEE-TTSS-EEEEE-TT----EEEE---S-EEEEEE-TTSSEEEEEE-STT----EEEEEETT-B--EEEE--STT--EEEEEE-TTS-EEEEEESTT-TTT-EEEEEETTT--EEEEEE--SSEEEEEEE-TTSSEEEEEEEEETTEEEEEEEETTEEEESSS-TTS--BEEEEEEEETTEEEEEE-TTSSS-EEEEEETTTTEEEEEE-BTTBEEEEEEEETTTTEEEEEEEETTEEEEEEEETTTTEEEE---SSSEEEEEEE-TTS-EEEEEEETTEEEEEEEESSSSS-EE------TT--GGGSPPPEEEEEE-TTS-EEEEEEEPPPTTT--S-EEE---SSSSS---S---HHHHHHHHTT-EEEEE--BTBSSS-HHHHHTTTT-SSSHHHHHHHHHHHHHHHHTSS-TT-EEEEEETHHHHHHHHHHHHHGGG-S-EEEES----HHHHHHHS-GGGHHHHHHHT--TTTTHHHHHHT-GGGGGGG--S-EEEEEETT-SSS-HHHHHHHHHHHHHTT--EEEEEETT-SSS--SHHHHHHHHHHHHHHHHHTS---------/---PPPP-GGGGSS---EEEEEE-TTSS-EEEEE-TTSS-EEEEE-TT----EEEE---S-EEEEEE-TTSS-EEEEE-STT----EEEEE-TT-B--EEEE---TT--EEEEEE-TTS-EEEEEESTT-TTT-EEEEEETTT--EEEEEE--SSEEEEEEE-TTS-EEEEEEEEETTEEEEEEEETTEEEESSS-TTS--BEEEEEEEETTEEEEEE-TTSSS-EEEEEETTTTEEEEEE-BTTBEEEEEEEEGGGTEEEEEEEETTEEEEEEEETTTTEEEE---SSSEEEEEEE-TTS-EEEEEEETTEEEEEEEESSSSS-EE------TT--GGGS-PPEEEEEE-TTS-EEEEEEEPPPTTT--S-EEE---S-SSS---S---HHHHHHHHHT-EEEEE--BTBSSS-HHHHGGGTT-SSSHHHHHHHHHHHHHHHHTSS-TT-EEEEEETHHHHHHHHHHHHHGGG-S-EEEES----HHHHHHHS-GGGHHHHHHHT--TTTTHHHHHHT-GGGGGGG--S-EEEEEETT-SSS-HHHHHHHHHHHHHTT--EEEEEETT-SSS--SHHHHHHHHHHHHHHHHHTS---------

Organism: Sporosarcina psychrophila (NCBI:txid1476)

Nearest PDB structures (foldseek):
  5l8s-assembly2_D  TM=1.001E+00  e=0.000E+00  Sporosarcina psychrophila
  3azo-assembly2_B  TM=8.550E-01  e=1.968E-34  Streptomyces morookaense
  8wt1-assembly2_G  TM=7.701E-01  e=1.968E-34  Geobacillus stearothermophilus ATCC 12980
  3azq-assembly1_A  TM=8.571E-01  e=1.180E-33  Streptomyces morookaense
  8wt1-assembly1_C  TM=7.611E-01  e=2.305E-34  Geobacillus stearothermophilus ATCC 12980

InterPro domains:
  IPR001375 Peptidase S9, prolyl oligopeptidase, catalytic domain [PF00326] (389-594)
  IPR011042 Six-bladed beta-propeller, TolB-like [G3DSA:2.120.10.30] (8-185)
  IPR029058 Alpha/Beta hydrolase fold [G3DSA:3.40.50.1820] (324-596)
  IPR029058 Alpha/Beta hydrolase fold [SSF53474] (344-594)

Solvent-accessible surface area: 91852 Å² total; per-residue (Å²): 95,26,131,58,94,117,49,57,4,73,16,4,8,66,6,19,40,0,58,16,4,7,7,4,62,63,32,142,40,0,0,0,1,0,3,10,40,19,76,12,1,1,6,0,0,55,20,118,48,9,0,1,13,20,0,1,33,62,39,20,28,12,56,27,15,77,8,0,42,99,52,93,0,0,0,0,0,2,1,106,50,17,31,39,25,38,12,0,14,0,0,38,31,106,2,2,53,15,49,75,31,0,52,44,87,84,77,34,26,12,50,44,27,50,12,2,73,74,0,59,20,0,6,4,5,2,10,109,128,18,67,41,52,10,10,1,51,12,53,21,16,65,58,51,42,51,65,72,39,16,72,4,104,102,2,19,0,82,4,32,10,11,0,124,64,63,115,5,22,0,0,18,42,25,44,4,55,11,22,31,12,1,26,0,47,69,29,123,109,69,50,70,0,7,84,54,41,149,91,67,1,13,1,51,63,14,37,26,21,78,40,89,17,0,19,0,0,0,12,27,99,43,74,32,12,5,0,0,67,6,40,1,106,73,81,108,42,42,120,52,29,52,23,145,55,17,9,0,61,15,4,65,47,2,135,87,75,138,0,0,7,0,8,0,13,113,9,5,32,10,38,0,16,50,8,28,47,92,93,100,123,49,68,143,17,50,35,55,5,43,4,23,79,63,7,47,25,11,153,74,7,39,0,1,0,0,0,20,8,3,10,33,7,18,1,0,12,41,4,85,73,0,82,132,41,100,72,0,1,15,4,85,5,5,21,15,34,57,140,67,14,16,87,9,59,83,32,56,7,80,8,112,83,53,58,97,1,50,0,0,1,6,81,8,52,121,120,34,71,39,34,7,1,2,0,14,0,3,24,33,0,28,48,10,1,28,36,33,7,68,8,19,4,4,1,3,4,24,79,0,0,9,1,0,0,0,1,0,12,0,0,37,15,63,6,17,59,20,15,68,67,0,33,73,35,5,0,76,3,0,10,44,0,0,26,20,0,0,68,62,0,26,156,42,52,88,5,83,150,102,40,0,0,0,0,0,11,18,4,0,0,0,0,0,0,0,0,0,8,67,44,17,136,43,4,64,0,0,0,0,5,18,0,2,0,22,0,62,55,11,13,104,38,7,17,52,29,63,83,35,10,7,112,117,20,0,2,43,41,156,160,21,119,146,59,0,80,88,2,2,0,22,67,52,20,98,26,2,78,63,25,2,0,0,0,0,0,36,99,6,27,97,5,28,59,104,1,0,46,38,0,5,48,85,2,131,145,102,71,61,83,28,46,70,26,56,9,145,50,4,2,55,26,35,21,24,25,140,18,22,33,122,0,9,50,60,0,6,55,3,0,69,126,30,35,42,169,103,149,123,166,138,200,225,86,22,129,56,93,117,53,55,6,74,14,4,9,68,8,21,38,0,62,16,3,5,8,5,59,67,29,144,38,0,0,0,1,0,3,9,39,19,81,14,1,0,7,0,0,56,20,117,50,10,1,3,14,21,0,0,32,66,36,18,30,12,56,25,18,73,7,0,46,101,47,94,1,0,0,0,0,2,3,102,50,19,40,38,22,40,12,0,14,0,0,35,29,110,3,2,60,16,48,78,28,1,52,46,86,82,72,30,26,10,51,43,26,48,13,1,83,72,0,69,22,0,6,4,7,1,10,110,130,20,69,41,54,10,9,1,50,12,55,23,16,122,68,71,93,52,117,86,35,20,73,4,103,93,2,18,1,83,5,33,10,12,1,130,57,61,112,3,26,0,1,21,43,20,41,3,53,12,20,31,12,0,25,1,37,72,52,172,112,75,56,72,1,8,82,47,46,146,92,70,0,14,0,44,62,11,37,27,24,74,36,90,18,0,17,0,0,0,9,23,107,47,69,36,11,4,0,0,73,6,41,1,103,70,83,108,43,41,116,48,26,52,22,145,50,17,12,0,66,17,4,67,50,2,146,86,69,131,0,0,5,0,8,0,16,120,8,4,34,10,46,0,16,51,10,36,49,90,94,103,126,53,83,140,17,51,34,51,5,41,2,22,78,63,7,48,25,9,146,76,6,42,0,0,0,0,0,24,8,3,10,34,7,22,0,0,10,40,4,87,70,0,86,128,40,106,71,1,0,18,3,82,6,4,20,17,34,55,138,70,15,15,88,10,61,82,29,62,7,83,9,113,81,53,57,99,0,51,0,0,0,5,80,7,54,122,122,34,68,39,35,7,1,4,0,16,0,4,20,37,0,27,48,11,1,28,33,33,7,73,10,15,7,4,0,6,4,24,76,0,0,10,2,0,0,0,1,0,11,0,0,50,18,61,6,17,59,19,14,64,70,0,32,71,35,5,0,65,3,0,10,43,0,0,27,20,0,0,66,62,0,25,157,41,54,87,6,80,148,95,42,0,0,0,2,0,10,18,5,0,0,0,0,0,0,0,0,0,9,74,43,18,139,44,3,62,0,0,0,0,5,20,0,2,0,21,0,64,53,10,13,103,38,8,16,54,28,55,84,32,15,6,106,114,19,0,2,42,39,153,163,24,122,149,55,0,77,94,2,1,0,28,67,50,17,100,27,1,78,62,24,2,0,0,0,0,0,34,102,6,27,94,6,27,69,97,0,0,42,39,0,7,47,87,3,140,145,102,71,64,78,27,47,73,24,65,6,139,53,3,3,57,24,39,22,18,25,153,18,21,31,118,0,11,51,56,0,6,56,3,0,72,124,28,36,38,175,100,154,125,170,124,193,217,87,27,132,58,94,116,55,49,7,75,14,3,10,68,7,22,39,0,52,18,2,7,5,4,56,74,28,145,41,0,0,0,1,0,3,9,41,20,83,12,0,0,6,0,0,53,20,117,46,8,0,1,12,21,0,1,31,63,41,18,26,10,58,28,16,75,11,0,48,103,48,83,1,0,0,0,0,3,2,100,48,16,34,38,24,36,13,0,12,0,0,28,22,97,3,1,51,13,52,77,28,1,50,44,86,77,74,26,26,16,51,44,28,51,11,2,78,68,0,64,14,0,6,3,5,4,10,117,129,19,64,42,55,11,10,1,53,13,59,19,18,110,94,52,89,45,124,89,36,19,68,4,100,102,3,17,2,83,5,31,11,10,2,125,60,61,118,4,24,0,0,17,38,21,46,3,51,10,18,34,12,0,24,0,37,49,72,173,106,74,49,66,0,4,82,52,36,146,84,68,1,13,0,41,61,12,36,25,30,76,37,90,14,0,18,0,0,0,10,18,102,49,69,36,11,5,0,0,62,7,38,1,102,74,86,93,47,28,124,46,25,52,22,146,54,11,12,0,73,17,4,67,50,3,141,91,71,134,0,0,5,0,9,0,16,114,11,6,26,9,41,0,21,57,10,28,46,92,98,98,116,47,61,144,18,54,38,49,7,42,4,21,76,58,10,48,25,6,148,72,7,39,1,1,0,0,0,27,7,3,9,35,7,20,0,0,10,41,3,88,70,0,94,132,44,103,71,1,0,17,2,85,5,5,19,14,30,54,135,68,13,15,85,9,64,84,30,56,6,86,8,110,81,49,60,100,0,47,0,0,0,4,76,11,58,121,127,36,71,39,34,2,1,4,0,14,0,3,21,37,1,26,47,11,1,31,34,30,4,72,10,17,6,3,0,6,5,22,81,0,0,9,2,0,0,0,1,1,13,0,0,49,16,63,5,16,60,21,15,63,68,0,34,71,34,4,0,67,4,0,9,45,0,0,26,19,0,0,61,65,0,27,156,41,54,90,5,74,149,99,49,0,0,0,3,0,11,19,5,0,0,0,0,0,0,0,0,0,8,76,43,17,139,45,2,64,0,0,0,0,6,19,0,3,0,23,0,61,54,14,11,109,37,8,16,56,28,67,82,35,9,6,101,115,19,0,1,47,44,154,153,22,119,142,49,0,80,89,1,1,0,23,64,51,19,101,26,1,81,54,23,0,0,0,0,0,0,26,99,4,28,94,4,31,57,101,0,0,42,39,0,7,49,84,1,135,138,107,70,63,76,26,45,68,26,45,9,113,53,3,1,51,25,37,23,20,23,145,18,21,35,121,0,9,49,51,0,5,56,3,0,69,128,32,33,35,165,84,148,132,176,115,196,216,81,26,134,60,97,122,52,54,7,75,14,3,10,65,7,20,40,0,53,20,1,7,7,4,56,69,31,142,46,0,0,0,1,0,2,13,41,20,86,13,0,1,6,0,0,54,22,118,49,8,1,1,12,20,0,0,32,62,41,20,24,11,57,24,16,79,12,0,47,104,50,85,0,0,0,0,0,3,3,105,46,16,30,38,24,35,13,0,16,0,0,29,18,103,3,2,55,14,51,79,30,1,50,45,86,76,80,35,25,11,50,43,28,50,11,2,82,70,0,59,18,0,6,4,5,2,8,111,139,19,66,43,56,8,11,1,57,11,53,23,16,57,69,51,44,47,67,74,36,15,74,2,100,100,2,18,1,82,5,29,13,11,1,133,58,65,120,5,26,0,1,20,40,23,43,3,51,9,19,34,11,0,25,0,42,47,44,108,98,73,49,68,0,4,81,55,40,148,91,70,1,15,0,45,62,12,38,24,27,72,31,89,16,0,19,0,0,0,9,17,103,46,68,36,9,5,0,0,66,5,37,1,103,65,82,103,45,41,122,48,26,54,23,149,56,15,10,0,71,16,3,72,51,4,142,95,73,129,0,0,7,0,8,0,17,112,11,6,24,10,44,1,21,51,10,31,46,92,98,96,126,48,68,141,20,54,35,52,8,43,4,24,77,56,9,48,24,6,153,74,5,40,0,0,0,0,0,24,7,3,11,35,8,20,2,0,10,40,4,87,75,0,88,130,44,106,77,0,0,20,3,87,5,4,20,14,30,55,138,69,12,15,86,8,60,81,31,56,6,84,10,108,83,50,58,94,0,46,0,0,1,5,84,10,54,121,132,31,74,34,34,2,1,3,0,14,0,3,22,34,1,25,48,11,2,32,37,31,5,75,9,16,6,4,0,4,5,21,78,0,0,9,2,0,0,0,1,0,13,0,0,48,19,63,5,14,59,20,15,64,69,0,36,70,35,6,0,66,2,0,6,42,0,0,26,20,0,0,63,66,0,26,158,42,53,90,6,78,150,95,51,0,0,0,2,0,11,20,4,0,0,0,0,0,0,0,0,1,8,91,43,17,143,42,3,60,0,0,0,0,6,19,0,2,0,25,2,62,56,15,13,105,37,8,14,57,27,64,90,37,10,7,98,122,22,0,2,40,39,150,156,22,122,157,48,0,75,79,1,2,0,23,67,46,18,95,26,1,88,58,23,1,0,0,0,0,0,27,94,5,30,96,4,30,60,104,1,0,41,42,0,9,52,85,1,138,143,100,68,63,76,21,48,69,23,44,10,118,53,3,1,52,26,38,23,23,23,145,18,19,33,119,0,10,48,57,0,5,56,2,0,68,122,32,34,35,168,80,148,134,173,121,191,216